Protein 7SA3 (pdb70)

Structure (mmCIF, N/CA/C/O backbone):
data_7SA3
#
_entry.id   7SA3
#
_cell.length_a   1.00
_cell.length_b   1.00
_cell.length_c   1.00
_cell.angle_alpha   90.00
_cell.angle_beta   90.00
_cell.angle_gamma   90.00
#
_symmetry.space_group_name_H-M   'P 1'
#
loop_
_entity.id
_entity.type
_entity.pdbx_description
1 polymer 'Photosystem q(B) protein'
2 polymer 'Photosystem II CP47 reaction center protein'
3 polymer 'Photosystem II CP43 reaction center protein'
4 polymer 'Photosystem II D2 protein'
5 polymer 'Cytochrome b559 subunit alpha'
6 polymer 'Cytochrome b559 subunit beta'
7 polymer 'Photosystem II reaction center protein I'
8 polymer 'Photosystem II reaction center protein K'
9 polymer Unknown
10 non-polymer 'CALCIUM ION'
11 non-polymer 'CHLORIDE ION'
12 non-polymer 'CHLOROPHYLL A'
13 non-polymer 'CHLOROPHYLL D'
14 non-polymer 'PHEOPHYTIN A'
15 non-polymer BETA-CAROTENE
16 non-polymer DODECYL-BETA-D-MALTOSIDE
17 non-polymer 'Chlorophyll F'
18 non-polymer 'DIGALACTOSYL DIACYL GLYCEROL (DGDG)'
19 non-polymer 1,2-DISTEAROYL-MONOGALACTOSYL-DIGLYCERIDE
20 non-polymer 'FE (II) ION'
21 non-polymer 2,3-DIMETHYL-5-(3,7,11,15,19,23,27,31,35-NONAMETHYL-2,6,10,14,18,22,26,30,34-HEXATRIACONTANONAENYL-2,5-CYCLOHEXADIENE-1,4-DIONE-2,3-DIMETHYL-5-SOLANESYL-1,4-BENZOQUINONE
22 non-polymer 1,2-DIPALMITOYL-PHOSPHATIDYL-GLYCEROLE
23 non-polymer 'PROTOPORPHYRIN IX CONTAINING FE'
24 water water
#
loop_
_atom_site.group_PDB
_atom_site.id
_atom_site.type_symbol
_atom_site.label_atom_id
_atom_site.label_alt_id
_atom_site.label_comp_id
_atom_site.label_asym_id
_atom_site.label_entity_id
_atom_site.label_seq_id
_atom_site.pdbx_PDB_ins_code
_atom_site.Cartn_x
_atom_site.Cartn_y
_atom_site.Cartn_z
_atom_site.occupancy
_atom_site.B_iso_or_equiv
_atom_site.auth_seq_id
_atom_site.auth_comp_id
_atom_site.auth_asym_id
_atom_site.auth_atom_id
_atom_site.pdbx_PDB_model_num
ATOM 1 N N . THR A 1 14 ? 133.156 173.107 203.574 1.00 53.19 14 THR A N 1
ATOM 2 C CA . THR A 1 14 ? 133.612 171.754 203.272 1.00 53.19 14 THR A CA 1
ATOM 3 C C . THR A 1 14 ? 133.482 171.462 201.783 1.00 53.19 14 THR A C 1
ATOM 4 O O . THR A 1 14 ? 134.282 170.726 201.211 1.00 53.19 14 THR A O 1
ATOM 8 N N . TRP A 1 15 ? 132.445 172.030 201.161 1.00 51.30 15 TRP A N 1
ATOM 9 C CA . TRP A 1 15 ? 132.370 172.011 199.707 1.00 51.30 15 TRP A CA 1
ATOM 10 C C . TRP A 1 15 ? 133.499 172.827 199.100 1.00 51.30 15 TRP A C 1
ATOM 11 O O . TRP A 1 15 ? 134.069 172.442 198.072 1.00 51.30 15 TRP A O 1
ATOM 22 N N . ASP A 1 16 ? 133.829 173.960 199.724 1.00 53.31 16 ASP A N 1
ATOM 23 C CA . ASP A 1 16 ? 134.962 174.759 199.279 1.00 53.31 16 ASP A CA 1
ATOM 24 C C . ASP A 1 16 ? 136.276 174.023 199.487 1.00 53.31 16 ASP A C 1
ATOM 25 O O . ASP A 1 16 ? 137.215 174.209 198.707 1.00 53.31 16 ASP A O 1
ATOM 30 N N . ARG A 1 17 ? 136.357 173.186 200.527 1.00 51.01 17 ARG A N 1
ATOM 31 C CA . ARG A 1 17 ? 137.529 172.349 200.753 1.00 51.01 17 ARG A CA 1
ATOM 32 C C . ARG A 1 17 ? 137.725 171.355 199.618 1.00 51.01 17 ARG A C 1
ATOM 33 O O . ARG A 1 17 ? 138.859 171.113 199.190 1.00 51.01 17 ARG A O 1
ATOM 41 N N . PHE A 1 18 ? 136.637 170.747 199.144 1.00 46.41 18 PHE A N 1
ATOM 42 C CA . PHE A 1 18 ? 136.723 169.903 197.960 1.00 46.41 18 PHE A CA 1
ATOM 43 C C . PHE A 1 18 ? 137.087 170.735 196.742 1.00 46.41 18 PHE A C 1
ATOM 44 O O . PHE A 1 18 ? 137.890 170.313 195.905 1.00 46.41 18 PHE A O 1
ATOM 52 N N . CYS A 1 19 ? 136.509 171.933 196.639 1.00 47.02 19 CYS A N 1
ATOM 53 C CA . CYS A 1 19 ? 136.845 172.848 195.555 1.00 47.02 19 CYS A CA 1
ATOM 54 C C . CYS A 1 19 ? 138.315 173.249 195.618 1.00 47.02 19 CYS A C 1
ATOM 55 O O . CYS A 1 19 ? 138.967 173.436 194.587 1.00 47.02 19 CYS A O 1
ATOM 58 N N . ASN A 1 20 ? 138.854 173.369 196.832 1.00 47.44 20 ASN A N 1
ATOM 59 C CA . ASN A 1 20 ? 140.243 173.779 197.005 1.00 47.44 20 ASN A CA 1
ATOM 60 C C . ASN A 1 20 ? 141.212 172.659 196.652 1.00 47.44 20 ASN A C 1
ATOM 61 O O . ASN A 1 20 ? 142.279 172.906 196.082 1.00 47.44 20 ASN A O 1
ATOM 66 N N . TRP A 1 21 ? 140.873 171.422 197.012 1.00 40.64 21 TRP A N 1
ATOM 67 C CA . TRP A 1 21 ? 141.762 170.303 196.710 1.00 40.64 21 TRP A CA 1
ATOM 68 C C . TRP A 1 21 ? 141.729 169.947 195.228 1.00 40.64 21 TRP A C 1
ATOM 69 O O . TRP A 1 21 ? 142.761 169.603 194.644 1.00 40.64 21 TRP A O 1
ATOM 80 N N . VAL A 1 22 ? 140.548 170.010 194.613 1.00 36.92 22 VAL A N 1
ATOM 81 C CA . VAL A 1 22 ? 140.403 169.643 193.211 1.00 36.92 22 VAL A CA 1
ATOM 82 C C . VAL A 1 22 ? 141.135 170.637 192.311 1.00 36.92 22 VAL A C 1
ATOM 83 O O . VAL A 1 22 ? 141.773 170.236 191.332 1.00 36.92 22 VAL A O 1
ATOM 87 N N . THR A 1 23 ? 141.108 171.925 192.645 1.00 35.50 23 THR A N 1
ATOM 88 C CA . THR A 1 23 ? 141.798 172.940 191.862 1.00 35.50 23 THR A CA 1
ATOM 89 C C . THR A 1 23 ? 143.214 173.205 192.355 1.00 35.50 23 THR A C 1
ATOM 90 O O . THR A 1 23 ? 143.896 174.075 191.804 1.00 35.50 23 THR A O 1
ATOM 94 N N . SER A 1 24 ? 143.671 172.472 193.366 1.00 38.47 24 SER A N 1
ATOM 95 C CA . SER A 1 24 ? 145.006 172.685 193.908 1.00 38.47 24 SER A CA 1
ATOM 96 C C . SER A 1 24 ? 146.078 172.350 192.882 1.00 38.47 24 SER A C 1
ATOM 97 O O . SER A 1 24 ? 146.034 171.307 192.226 1.00 38.47 24 SER A O 1
ATOM 100 N N . THR A 1 25 ? 147.053 173.245 192.752 1.00 39.15 25 THR A N 1
ATOM 101 C CA . THR A 1 25 ? 148.223 173.007 191.924 1.00 39.15 25 THR A CA 1
ATOM 102 C C . THR A 1 25 ? 149.375 172.408 192.717 1.00 39.15 25 THR A C 1
ATOM 103 O O . THR A 1 25 ? 150.536 172.574 192.334 1.00 39.15 25 THR A O 1
ATOM 107 N N . GLU A 1 26 ? 149.075 171.719 193.821 1.00 45.19 26 GLU A N 1
ATOM 108 C CA . GLU A 1 26 ? 150.091 171.136 194.682 1.00 45.19 26 GLU A CA 1
ATOM 109 C C . GLU A 1 26 ? 150.143 169.620 194.633 1.00 45.19 26 GLU A C 1
ATOM 110 O O . GLU A 1 26 ? 151.099 169.037 195.152 1.00 45.19 26 GLU A O 1
ATOM 116 N N . ASN A 1 27 ? 149.147 168.971 194.044 1.00 40.86 27 ASN A N 1
ATOM 117 C CA . ASN A 1 27 ? 149.162 167.521 193.967 1.00 40.86 27 ASN A CA 1
ATOM 118 C C . ASN A 1 27 ? 150.189 167.051 192.949 1.00 40.86 27 ASN A C 1
ATOM 119 O O . ASN A 1 27 ? 150.723 167.836 192.161 1.00 40.86 27 ASN A O 1
ATOM 124 N N . ARG A 1 28 ? 150.490 165.753 193.002 1.00 38.29 28 ARG A N 1
ATOM 125 C CA . ARG A 1 28 ? 151.432 165.163 192.059 1.00 38.29 28 ARG A CA 1
ATOM 126 C C . ARG A 1 28 ? 150.910 165.287 190.636 1.00 38.29 28 ARG A C 1
ATOM 127 O O . ARG A 1 28 ? 151.663 165.594 189.704 1.00 38.29 28 ARG A O 1
ATOM 135 N N . LEU A 1 29 ? 149.615 165.069 190.459 1.00 32.45 29 LEU A N 1
ATOM 136 C CA . LEU A 1 29 ? 148.931 165.332 189.207 1.00 32.45 29 LEU A CA 1
ATOM 137 C C . LEU A 1 29 ? 147.783 166.295 189.458 1.00 32.45 29 LEU A C 1
ATOM 138 O O . LEU A 1 29 ? 147.048 166.162 190.437 1.00 32.45 29 LEU A O 1
ATOM 143 N N . TYR A 1 30 ? 147.646 167.278 188.581 1.00 27.01 30 TYR A N 1
ATOM 144 C CA . TYR A 1 30 ? 146.534 168.212 188.675 1.00 27.01 30 TYR A CA 1
ATOM 145 C C . TYR A 1 30 ? 145.247 167.478 188.327 1.00 27.01 30 TYR A C 1
ATOM 146 O O . TYR A 1 30 ? 145.179 166.793 187.301 1.00 27.01 30 TYR A O 1
ATOM 155 N N . ILE A 1 31 ? 144.239 167.597 189.183 1.00 27.34 31 ILE A N 1
ATOM 156 C CA . ILE A 1 31 ? 142.946 167.007 188.868 1.00 27.34 31 ILE A CA 1
ATOM 157 C C . ILE A 1 31 ? 142.101 168.032 188.130 1.00 27.34 31 ILE A C 1
ATOM 158 O O . ILE A 1 31 ? 141.894 167.919 186.920 1.00 27.34 31 ILE A O 1
ATOM 163 N N . GLY A 1 32 ? 141.687 169.084 188.822 1.00 28.09 32 GLY A N 1
ATOM 164 C CA . GLY A 1 32 ? 140.826 170.082 188.230 1.00 28.09 32 GLY A CA 1
ATOM 165 C C . GLY A 1 32 ? 139.425 169.577 187.949 1.00 28.09 32 GLY A C 1
ATOM 166 O O . GLY A 1 32 ? 139.103 168.403 188.100 1.00 28.09 32 GLY A O 1
ATOM 167 N N . TRP A 1 33 ? 138.578 170.501 187.503 1.00 32.16 33 TRP A N 1
ATOM 168 C CA . TRP A 1 33 ? 137.187 170.154 187.243 1.00 32.16 33 TRP A CA 1
ATOM 169 C C . TRP A 1 33 ? 137.027 169.310 185.991 1.00 32.16 33 TRP A C 1
ATOM 170 O O . TRP A 1 33 ? 136.158 168.435 185.946 1.00 32.16 33 TRP A O 1
ATOM 181 N N . PHE A 1 34 ? 137.832 169.569 184.961 1.00 28.39 34 PHE A N 1
ATOM 182 C CA . PHE A 1 34 ? 137.816 168.699 183.797 1.00 28.39 34 PHE A CA 1
ATOM 183 C C . PHE A 1 34 ? 138.354 167.324 184.138 1.00 28.39 34 PHE A C 1
ATOM 184 O O . PHE A 1 34 ? 137.962 166.337 183.508 1.00 28.39 34 PHE A O 1
ATOM 192 N N . GLY A 1 35 ? 139.225 167.238 185.139 1.00 29.08 35 GLY A N 1
ATOM 193 C CA . GLY A 1 35 ? 139.792 165.980 185.564 1.00 29.08 35 GLY A CA 1
ATOM 194 C C . GLY A 1 35 ? 138.910 165.139 186.459 1.00 29.08 35 GLY A C 1
ATOM 195 O O . GLY A 1 35 ? 139.075 163.921 186.484 1.00 29.08 35 GLY A O 1
ATOM 196 N N . VAL A 1 36 ? 137.954 165.728 187.173 1.00 30.46 36 VAL A N 1
ATOM 197 C CA . VAL A 1 36 ? 136.932 164.922 187.826 1.00 30.46 36 VAL A CA 1
ATOM 198 C C . VAL A 1 36 ? 135.949 164.365 186.817 1.00 30.46 36 VAL A C 1
ATOM 199 O O . VAL A 1 36 ? 135.298 163.351 187.107 1.00 30.46 36 VAL A O 1
ATOM 203 N N . LEU A 1 37 ? 135.830 164.980 185.650 1.00 31.85 37 LEU A N 1
ATOM 204 C CA . LEU A 1 37 ? 135.058 164.453 184.538 1.00 31.85 37 LEU A CA 1
ATOM 205 C C . LEU A 1 37 ? 135.967 163.730 183.558 1.00 31.85 37 LEU A C 1
ATOM 206 O O . LEU A 1 37 ? 135.657 163.637 182.385 1.00 31.85 37 LEU A O 1
ATOM 211 N N . MET A 1 38 ? 137.133 163.281 184.012 1.00 29.24 38 MET A N 1
ATOM 212 C CA . MET A 1 38 ? 138.086 162.620 183.130 1.00 29.24 38 MET A CA 1
ATOM 213 C C . MET A 1 38 ? 138.533 161.271 183.658 1.00 29.24 38 MET A C 1
ATOM 214 O O . MET A 1 38 ? 138.596 160.296 182.908 1.00 29.24 38 MET A O 1
ATOM 219 N N . LEU A 1 39 ? 138.842 161.207 184.949 1.00 28.73 39 LEU A N 1
ATOM 220 C CA . LEU A 1 39 ? 139.265 159.946 185.540 1.00 28.73 39 LEU A CA 1
ATOM 221 C C . LEU A 1 39 ? 138.170 158.885 185.626 1.00 28.73 39 LEU A C 1
ATOM 222 O O . LEU A 1 39 ? 138.525 157.695 185.624 1.00 28.73 39 LEU A O 1
ATOM 227 N N . PRO A 1 40 ? 136.874 159.211 185.760 1.00 28.27 40 PRO A N 1
ATOM 228 C CA . PRO A 1 40 ? 135.856 158.191 185.491 1.00 28.27 40 PRO A CA 1
ATOM 229 C C . PRO A 1 40 ? 135.879 157.723 184.048 1.00 28.27 40 PRO A C 1
ATOM 230 O O . PRO A 1 40 ? 135.888 156.518 183.789 1.00 28.27 40 PRO A O 1
ATOM 234 N N . LEU A 1 41 ? 135.875 158.676 183.113 1.00 23.72 41 LEU A N 1
ATOM 235 C CA . LEU A 1 41 ? 135.834 158.335 181.694 1.00 23.72 41 LEU A CA 1
ATOM 236 C C . LEU A 1 41 ? 137.079 157.566 181.288 1.00 23.72 41 LEU A C 1
ATOM 237 O O . LEU A 1 41 ? 137.003 156.597 180.528 1.00 23.72 41 LEU A O 1
ATOM 242 N N . LEU A 1 42 ? 138.236 157.984 181.794 1.00 25.36 42 LEU A N 1
ATOM 243 C CA . LEU A 1 42 ? 139.456 157.222 181.575 1.00 25.36 42 LEU A CA 1
ATOM 244 C C . LEU A 1 42 ? 139.425 155.904 182.325 1.00 25.36 42 LEU A C 1
ATOM 245 O O . LEU A 1 42 ? 139.997 154.912 181.868 1.00 25.36 42 LEU A O 1
ATOM 250 N N . GLY A 1 43 ? 138.795 155.881 183.491 1.00 25.86 43 GLY A N 1
ATOM 251 C CA . GLY A 1 43 ? 138.672 154.654 184.243 1.00 25.86 43 GLY A CA 1
ATOM 252 C C . GLY A 1 43 ? 137.900 153.597 183.485 1.00 25.86 43 GLY A C 1
ATOM 253 O O . GLY A 1 43 ? 138.327 152.447 183.416 1.00 25.86 43 GLY A O 1
ATOM 254 N N . VAL A 1 44 ? 136.770 153.986 182.898 1.00 24.94 44 VAL A N 1
ATOM 255 C CA . VAL A 1 44 ? 135.980 153.048 182.108 1.00 24.94 44 VAL A CA 1
ATOM 256 C C . VAL A 1 44 ? 136.739 152.643 180.850 1.00 24.94 44 VAL A C 1
ATOM 257 O O . VAL A 1 44 ? 136.923 151.456 180.572 1.00 24.94 44 VAL A O 1
ATOM 261 N N . SER A 1 45 ? 137.232 153.628 180.100 1.00 21.73 45 SER A N 1
ATOM 262 C CA . SER A 1 45 ? 137.768 153.354 178.772 1.00 21.73 45 SER A CA 1
ATOM 263 C C . SER A 1 45 ? 139.070 152.563 178.837 1.00 21.73 45 SER A C 1
ATOM 264 O O . SER A 1 45 ? 139.343 151.745 177.958 1.00 21.73 45 SER A O 1
ATOM 267 N N . ILE A 1 46 ? 139.885 152.773 179.871 1.00 23.59 46 ILE A N 1
ATOM 268 C CA . ILE A 1 46 ? 141.071 151.935 180.043 1.00 23.59 46 ILE A CA 1
ATOM 269 C C . ILE A 1 46 ? 140.667 150.514 180.412 1.00 23.59 46 ILE A C 1
ATOM 270 O O . ILE A 1 46 ? 141.179 149.539 179.850 1.00 23.59 46 ILE A O 1
ATOM 275 N N . THR A 1 47 ? 139.741 150.382 181.365 1.00 24.19 47 THR A N 1
ATOM 276 C CA . THR A 1 47 ? 139.337 149.075 181.872 1.00 24.19 47 THR A CA 1
ATOM 277 C C . THR A 1 47 ? 138.690 148.227 180.789 1.00 24.19 47 THR A C 1
ATOM 278 O O . THR A 1 47 ? 139.012 147.045 180.635 1.00 24.19 47 THR A O 1
ATOM 282 N N . VAL A 1 48 ? 137.775 148.820 180.024 1.00 20.91 48 VAL A N 1
ATOM 283 C CA . VAL A 1 48 ? 137.081 148.061 178.995 1.00 20.91 48 VAL A CA 1
ATOM 284 C C . VAL A 1 48 ? 138.030 147.714 177.859 1.00 20.91 48 VAL A C 1
ATOM 285 O O . VAL A 1 48 ? 137.991 146.598 177.338 1.00 20.91 48 VAL A O 1
ATOM 289 N N . PHE A 1 49 ? 138.911 148.647 177.475 1.00 19.87 49 PHE A N 1
ATOM 290 C CA . PHE A 1 49 ? 139.854 148.376 176.394 1.00 19.87 49 PHE A CA 1
ATOM 291 C C . PHE A 1 49 ? 140.767 147.216 176.740 1.00 19.87 49 PHE A C 1
ATOM 292 O O . PHE A 1 49 ? 140.973 146.314 175.929 1.00 19.87 49 PHE A O 1
ATOM 300 N N . VAL A 1 50 ? 141.319 147.227 177.952 1.00 21.16 50 VAL A N 1
ATOM 301 C CA . VAL A 1 50 ? 142.261 146.186 178.347 1.00 21.16 50 VAL A CA 1
ATOM 302 C C . VAL A 1 50 ? 141.563 144.833 178.417 1.00 21.16 50 VAL A C 1
ATOM 303 O O . VAL A 1 50 ? 142.077 143.824 177.924 1.00 21.16 50 VAL A O 1
ATOM 307 N N . THR A 1 51 ? 140.369 144.802 179.012 1.00 24.22 51 THR A N 1
ATOM 308 C CA . THR A 1 51 ? 139.609 143.560 179.114 1.00 24.22 51 THR A CA 1
ATOM 309 C C . THR A 1 51 ? 139.199 143.041 177.741 1.00 24.22 51 THR A C 1
ATOM 310 O O . THR A 1 51 ? 139.261 141.837 177.478 1.00 24.22 51 THR A O 1
ATOM 314 N N . ALA A 1 52 ? 138.771 143.940 176.853 1.00 20.19 52 ALA A N 1
ATOM 315 C CA . ALA A 1 52 ? 138.345 143.517 175.526 1.00 20.19 52 ALA A CA 1
ATOM 316 C C . ALA A 1 52 ? 139.534 143.128 174.660 1.00 20.19 52 ALA A C 1
ATOM 317 O O . ALA A 1 52 ? 139.442 142.196 173.856 1.00 20.19 52 ALA A O 1
ATOM 319 N N . PHE A 1 53 ? 140.658 143.832 174.805 1.00 18.93 53 PHE A N 1
ATOM 320 C CA . PHE A 1 53 ? 141.858 143.483 174.052 1.00 18.93 53 PHE A CA 1
ATOM 321 C C . PHE A 1 53 ? 142.355 142.100 174.432 1.00 18.93 53 PHE A C 1
ATOM 322 O O . PHE A 1 53 ? 142.839 141.348 173.583 1.00 18.93 53 PHE A O 1
ATOM 330 N N . ILE A 1 54 ? 142.242 141.750 175.709 1.00 21.05 54 ILE A N 1
ATOM 331 C CA . ILE A 1 54 ? 142.685 140.439 176.158 1.00 21.05 54 ILE A CA 1
ATOM 332 C C . ILE A 1 54 ? 141.626 139.384 175.869 1.00 21.05 54 ILE A C 1
ATOM 333 O O . ILE A 1 54 ? 141.921 138.323 175.315 1.00 21.05 54 ILE A O 1
ATOM 338 N N . ALA A 1 55 ? 140.375 139.660 176.225 1.00 24.07 55 ALA A N 1
ATOM 339 C CA . ALA A 1 55 ? 139.430 138.571 176.450 1.00 24.07 55 ALA A CA 1
ATOM 340 C C . ALA A 1 55 ? 138.099 138.674 175.719 1.00 24.07 55 ALA A C 1
ATOM 341 O O . ALA A 1 55 ? 137.231 137.840 175.985 1.00 24.07 55 ALA A O 1
ATOM 343 N N . ALA A 1 56 ? 137.884 139.636 174.831 1.00 22.95 56 ALA A N 1
ATOM 344 C CA . ALA A 1 56 ? 136.582 139.757 174.186 1.00 22.95 56 ALA A CA 1
ATOM 345 C C . ALA A 1 56 ? 136.344 138.597 173.224 1.00 22.95 56 ALA A C 1
ATOM 346 O O . ALA A 1 56 ? 137.247 138.211 172.476 1.00 22.95 56 ALA A O 1
ATOM 348 N N . PRO A 1 57 ? 135.142 138.036 173.197 1.00 22.77 57 PRO A N 1
ATOM 349 C CA . PRO A 1 57 ? 134.813 137.021 172.199 1.00 22.77 57 PRO A CA 1
ATOM 350 C C . PRO A 1 57 ? 134.695 137.653 170.823 1.00 22.77 57 PRO A C 1
ATOM 351 O O . PRO A 1 57 ? 134.658 138.887 170.718 1.00 22.77 57 PRO A O 1
ATOM 355 N N . PRO A 1 58 ? 134.657 136.855 169.750 1.00 22.73 58 PRO A N 1
ATOM 356 C CA . PRO A 1 58 ? 134.655 137.434 168.397 1.00 22.73 58 PRO A CA 1
ATOM 357 C C . PRO A 1 58 ? 133.455 138.331 168.123 1.00 22.73 58 PRO A C 1
ATOM 358 O O . PRO A 1 58 ? 132.373 138.145 168.677 1.00 22.73 58 PRO A O 1
ATOM 362 N N . VAL A 1 59 ? 133.670 139.325 167.268 1.00 22.19 59 VAL A N 1
ATOM 363 C CA . VAL A 1 59 ? 132.681 140.355 166.979 1.00 22.19 59 VAL A CA 1
ATOM 364 C C . VAL A 1 59 ? 132.242 140.230 165.531 1.00 22.19 59 VAL A C 1
ATOM 365 O O . VAL A 1 59 ? 133.073 140.241 164.616 1.00 22.19 59 VAL A O 1
ATOM 369 N N . ASP A 1 60 ? 130.937 140.142 165.318 1.00 28.60 60 ASP A N 1
ATOM 370 C CA . ASP A 1 60 ? 130.389 140.074 163.969 1.00 28.60 60 ASP A CA 1
ATOM 371 C C . ASP A 1 60 ? 130.350 141.487 163.404 1.00 28.60 60 ASP A C 1
ATOM 372 O O . ASP A 1 60 ? 129.298 142.104 163.296 1.00 28.60 60 ASP A O 1
ATOM 377 N N . ILE A 1 61 ? 131.523 141.994 163.026 1.00 25.83 61 ILE A N 1
ATOM 378 C CA . ILE A 1 61 ? 131.667 143.388 162.616 1.00 25.83 61 ILE A CA 1
ATOM 379 C C . ILE A 1 61 ? 130.842 143.717 161.375 1.00 25.83 61 ILE A C 1
ATOM 380 O O . ILE A 1 61 ? 130.257 144.806 161.294 1.00 25.83 61 ILE A O 1
ATOM 385 N N . ASP A 1 62 ? 130.730 142.790 160.437 1.00 34.10 62 ASP A N 1
ATOM 386 C CA . ASP A 1 62 ? 130.020 143.041 159.197 1.00 34.10 62 ASP A CA 1
ATOM 387 C C . ASP A 1 62 ? 128.527 142.796 159.310 1.00 34.10 62 ASP A C 1
ATOM 388 O O . ASP A 1 62 ? 127.792 143.133 158.380 1.00 34.10 62 ASP A O 1
ATOM 393 N N . GLY A 1 63 ? 128.069 142.220 160.415 1.00 33.61 63 GLY A N 1
ATOM 394 C CA . GLY A 1 63 ? 126.664 141.960 160.628 1.00 33.61 63 GLY A CA 1
ATOM 395 C C . GLY A 1 63 ? 126.114 140.773 159.875 1.00 33.61 63 GLY A C 1
ATOM 396 O O . GLY A 1 63 ? 124.900 140.539 159.925 1.00 33.61 63 GLY A O 1
ATOM 397 N N . ILE A 1 64 ? 126.963 140.004 159.200 1.00 37.48 64 ILE A N 1
ATOM 398 C CA . ILE A 1 64 ? 126.508 138.888 158.380 1.00 37.48 64 ILE A CA 1
ATOM 399 C C . ILE A 1 64 ? 126.994 137.550 158.930 1.00 37.48 64 ILE A C 1
ATOM 400 O O . ILE A 1 64 ? 127.266 136.618 158.167 1.00 37.48 64 ILE A O 1
ATOM 405 N N . ARG A 1 65 ? 127.124 137.474 160.259 1.00 38.52 65 ARG A N 1
ATOM 406 C CA . ARG A 1 65 ? 127.372 136.235 161.007 1.00 38.52 65 ARG A CA 1
ATOM 407 C C . ARG A 1 65 ? 128.714 135.589 160.667 1.00 38.52 65 ARG A C 1
ATOM 408 O O . ARG A 1 65 ? 128.870 134.372 160.758 1.00 38.52 65 ARG A O 1
ATOM 416 N N . GLU A 1 66 ? 129.702 136.402 160.306 1.00 36.13 66 GLU A N 1
ATOM 417 C CA . GLU A 1 66 ? 131.076 135.935 160.118 1.00 36.13 66 GLU A CA 1
ATOM 418 C C . GLU A 1 66 ? 131.921 136.693 161.138 1.00 36.13 66 GLU A C 1
ATOM 419 O O . GLU A 1 66 ? 132.375 137.818 160.890 1.00 36.13 66 GLU A O 1
ATOM 425 N N . PRO A 1 67 ? 132.113 136.113 162.322 1.00 29.82 67 PRO A N 1
ATOM 426 C CA . PRO A 1 67 ? 132.721 136.858 163.427 1.00 29.82 67 PRO A CA 1
ATOM 427 C C . PRO A 1 67 ? 134.202 137.125 163.210 1.00 29.82 67 PRO A C 1
ATOM 428 O O . PRO A 1 67 ? 134.920 136.324 162.613 1.00 29.82 67 PRO A O 1
ATOM 432 N N . LEU A 1 68 ? 134.659 138.251 163.737 1.00 23.30 68 LEU A N 1
ATOM 433 C CA . LEU A 1 68 ? 136.049 138.665 163.641 1.00 23.30 68 LEU A CA 1
ATOM 434 C C . LEU A 1 68 ? 136.696 138.574 165.018 1.00 23.30 68 LEU A C 1
ATOM 435 O O . LEU A 1 68 ? 136.249 139.231 165.961 1.00 23.30 68 LEU A O 1
ATOM 440 N N . SER A 1 69 ? 137.737 137.757 165.132 1.00 23.79 69 SER A N 1
ATOM 441 C CA . SER A 1 69 ? 138.397 137.524 166.412 1.00 23.79 69 SER A CA 1
ATOM 442 C C . SER A 1 69 ? 139.441 138.602 166.650 1.00 23.79 69 SER A C 1
ATOM 443 O O . SER A 1 69 ? 140.436 138.684 165.926 1.00 23.79 69 SER A O 1
ATOM 446 N N . GLY A 1 70 ? 139.222 139.423 167.661 1.00 20.30 70 GLY A N 1
ATOM 447 C CA . GLY A 1 70 ? 140.139 140.508 167.902 1.00 20.30 70 GLY A CA 1
ATOM 448 C C . GLY A 1 70 ? 140.980 140.391 169.149 1.00 20.30 70 GLY A C 1
ATOM 449 O O . GLY A 1 70 ? 141.907 141.174 169.322 1.00 20.30 70 GLY A O 1
ATOM 450 N N . SER A 1 71 ? 140.694 139.447 170.029 1.00 21.34 71 SER A N 1
ATOM 451 C CA . SER A 1 71 ? 141.300 139.482 171.349 1.00 21.34 71 SER A CA 1
ATOM 452 C C . SER A 1 71 ? 142.452 138.493 171.470 1.00 21.34 71 SER A C 1
ATOM 453 O O . SER A 1 71 ? 142.572 137.542 170.698 1.00 21.34 71 SER A O 1
ATOM 456 N N . LEU A 1 72 ? 143.289 138.737 172.483 1.00 21.68 72 LEU A N 1
ATOM 457 C CA . LEU A 1 72 ? 144.485 137.928 172.702 1.00 21.68 72 LEU A CA 1
ATOM 458 C C . LEU A 1 72 ? 144.142 136.471 172.975 1.00 21.68 72 LEU A C 1
ATOM 459 O O . LEU A 1 72 ? 144.834 135.567 172.500 1.00 21.68 72 LEU A O 1
ATOM 464 N N . LEU A 1 73 ? 143.079 136.222 173.732 1.00 27.18 73 LEU A N 1
ATOM 465 C CA . LEU A 1 73 ? 142.745 134.860 174.119 1.00 27.18 73 LEU A CA 1
ATOM 466 C C . LEU A 1 73 ? 141.970 134.110 173.049 1.00 27.18 73 LEU A C 1
ATOM 467 O O . LEU A 1 73 ? 141.653 132.936 173.250 1.00 27.18 73 LEU A O 1
ATOM 472 N N . TYR A 1 74 ? 141.663 134.749 171.924 1.00 30.22 74 TYR A N 1
ATOM 473 C CA . TYR A 1 74 ? 140.986 134.075 170.826 1.00 30.22 74 TYR A CA 1
ATOM 474 C C . TYR A 1 74 ? 141.854 134.034 169.576 1.00 30.22 74 TYR A C 1
ATOM 475 O O . TYR A 1 74 ? 141.369 134.283 168.468 1.00 30.22 74 TYR A O 1
ATOM 484 N N . GLY A 1 75 ? 143.137 133.738 169.746 1.00 25.36 75 GLY A N 1
ATOM 485 C CA . GLY A 1 75 ? 144.031 133.459 168.642 1.00 25.36 75 GLY A CA 1
ATOM 486 C C . GLY A 1 75 ? 144.959 134.582 168.237 1.00 25.36 75 GLY A C 1
ATOM 487 O O . GLY A 1 75 ? 145.722 134.404 167.284 1.00 25.36 75 GLY A O 1
ATOM 488 N N . ASN A 1 76 ? 144.942 135.719 168.909 1.00 20.91 76 ASN A N 1
ATOM 489 C CA . ASN A 1 76 ? 145.754 136.847 168.480 1.00 20.91 76 ASN A CA 1
ATOM 490 C C . ASN A 1 76 ? 147.000 136.999 169.338 1.00 20.91 76 ASN A C 1
ATOM 491 O O . ASN A 1 76 ? 147.072 136.504 170.463 1.00 20.91 76 ASN A O 1
ATOM 496 N N . ASN A 1 77 ? 147.990 137.673 168.778 1.00 20.11 77 ASN A N 1
ATOM 497 C CA . ASN A 1 77 ? 149.090 138.240 169.528 1.00 20.11 77 ASN A CA 1
ATOM 498 C C . ASN A 1 77 ? 148.830 139.739 169.651 1.00 20.11 77 ASN A C 1
ATOM 499 O O . ASN A 1 77 ? 147.845 140.250 169.125 1.00 20.11 77 ASN A O 1
ATOM 504 N N . ILE A 1 78 ? 149.712 140.459 170.341 1.00 18.97 78 ILE A N 1
ATOM 505 C CA . ILE A 1 78 ? 149.455 141.875 170.591 1.00 18.97 78 ILE A CA 1
ATOM 506 C C . ILE A 1 78 ? 149.525 142.695 169.304 1.00 18.97 78 ILE A C 1
ATOM 507 O O . ILE A 1 78 ? 148.912 143.762 169.209 1.00 18.97 78 ILE A O 1
ATOM 512 N N . ILE A 1 79 ? 150.262 142.220 168.301 1.00 18.56 79 ILE A N 1
ATOM 513 C CA . ILE A 1 79 ? 150.328 142.925 167.027 1.00 18.56 79 ILE A CA 1
ATOM 514 C C . ILE A 1 79 ? 149.013 142.787 166.263 1.00 18.56 79 ILE A C 1
ATOM 515 O O . ILE A 1 79 ? 148.520 143.752 165.672 1.00 18.56 79 ILE A O 1
ATOM 520 N N . THR A 1 80 ? 148.403 141.607 166.286 1.00 18.09 80 THR A N 1
ATOM 521 C CA . THR A 1 80 ? 147.191 141.403 165.508 1.00 18.09 80 THR A CA 1
ATOM 522 C C . THR A 1 80 ? 145.919 141.650 166.297 1.00 18.09 80 THR A C 1
ATOM 523 O O . THR A 1 80 ? 144.841 141.724 165.702 1.00 18.09 80 THR A O 1
ATOM 527 N N . ALA A 1 81 ? 146.009 141.794 167.612 1.00 16.57 81 ALA A N 1
ATOM 528 C CA . ALA A 1 81 ? 144.803 141.939 168.410 1.00 16.57 81 ALA A CA 1
ATOM 529 C C . ALA A 1 81 ? 144.241 143.350 168.293 1.00 16.57 81 ALA A C 1
ATOM 530 O O . ALA A 1 81 ? 144.992 144.322 168.168 1.00 16.57 81 ALA A O 1
ATOM 532 N N . ALA A 1 82 ? 142.918 143.451 168.307 1.00 16.12 82 ALA A N 1
ATOM 533 C CA . ALA A 1 82 ? 142.208 144.715 168.310 1.00 16.12 82 ALA A CA 1
ATOM 534 C C . ALA A 1 82 ? 140.903 144.575 169.073 1.00 16.12 82 ALA A C 1
ATOM 535 O O . ALA A 1 82 ? 140.306 143.502 169.125 1.00 16.12 82 ALA A O 1
ATOM 537 N N . VAL A 1 83 ? 140.439 145.680 169.646 1.00 15.18 83 VAL A N 1
ATOM 538 C CA . VAL A 1 83 ? 139.026 145.743 169.983 1.00 15.18 83 VAL A CA 1
ATOM 539 C C . VAL A 1 83 ? 138.275 146.029 168.693 1.00 15.18 83 VAL A C 1
ATOM 540 O O . VAL A 1 83 ? 138.497 147.056 168.046 1.00 15.18 83 VAL A O 1
ATOM 544 N N . VAL A 1 84 ? 137.410 145.105 168.300 1.00 15.27 84 VAL A N 1
ATOM 545 C CA . VAL A 1 84 ? 136.776 145.123 166.986 1.00 15.27 84 VAL A CA 1
ATOM 546 C C . VAL A 1 84 ? 135.616 146.106 167.002 1.00 15.27 84 VAL A C 1
ATOM 547 O O . VAL A 1 84 ? 134.842 146.120 167.967 1.00 15.27 84 VAL A O 1
ATOM 551 N N . PRO A 1 85 ? 135.475 146.946 165.975 1.00 15.78 85 PRO A N 1
ATOM 552 C CA . PRO A 1 85 ? 134.394 147.936 165.957 1.00 15.78 85 PRO A CA 1
ATOM 553 C C . PRO A 1 85 ? 133.014 147.309 166.017 1.00 15.78 85 PRO A C 1
ATOM 554 O O . PRO A 1 85 ? 132.825 146.135 165.699 1.00 15.78 85 PRO A O 1
ATOM 558 N N . THR A 1 86 ? 132.063 148.113 166.486 1.00 18.29 86 THR A N 1
ATOM 559 C CA . THR A 1 86 ? 130.685 147.684 166.650 1.00 18.29 86 THR A CA 1
ATOM 560 C C . THR A 1 86 ? 130.127 147.175 165.329 1.00 18.29 86 THR A C 1
ATOM 561 O O . THR A 1 86 ? 130.464 147.676 164.260 1.00 18.29 86 THR A O 1
ATOM 565 N N . SER A 1 87 ? 129.300 146.143 165.421 1.00 21.67 87 SER A N 1
ATOM 566 C CA . SER A 1 87 ? 128.736 145.465 164.266 1.00 21.67 87 SER A CA 1
ATOM 567 C C . SER A 1 87 ? 128.008 146.420 163.325 1.00 21.67 87 SER A C 1
ATOM 568 O O . SER A 1 87 ? 127.424 147.422 163.742 1.00 21.67 87 SER A O 1
ATOM 571 N N . ASN A 1 88 ? 128.044 146.078 162.035 1.00 25.52 88 ASN A N 1
ATOM 572 C CA . ASN A 1 88 ? 127.330 146.852 161.027 1.00 25.52 88 ASN A CA 1
ATOM 573 C C . ASN A 1 88 ? 125.824 146.801 161.258 1.00 25.52 88 ASN A C 1
ATOM 574 O O . ASN A 1 88 ? 125.097 147.705 160.837 1.00 25.52 88 ASN A O 1
ATOM 579 N N . ALA A 1 89 ? 125.345 145.765 161.948 1.00 23.38 89 ALA A N 1
ATOM 580 C CA . ALA A 1 89 ? 123.936 145.645 162.296 1.00 23.38 89 ALA A CA 1
ATOM 581 C C . ALA A 1 89 ? 123.491 146.738 163.262 1.00 23.38 89 ALA A C 1
ATOM 582 O O . ALA A 1 89 ? 122.347 147.195 163.217 1.00 23.38 89 ALA A O 1
ATOM 584 N N . ILE A 1 90 ? 124.380 147.149 164.165 1.00 22.19 90 ILE A N 1
ATOM 585 C CA . ILE A 1 90 ? 124.044 148.232 165.081 1.00 22.19 90 ILE A CA 1
ATOM 586 C C . ILE A 1 90 ? 123.975 149.558 164.331 1.00 22.19 90 ILE A C 1
ATOM 587 O O . ILE A 1 90 ? 123.104 150.390 164.597 1.00 22.19 90 ILE A O 1
ATOM 592 N N . GLY A 1 91 ? 124.860 149.758 163.359 1.00 21.62 91 GLY A N 1
ATOM 593 C CA . GLY A 1 91 ? 124.902 151.012 162.636 1.00 21.62 91 GLY A CA 1
ATOM 594 C C . GLY A 1 91 ? 125.457 152.106 163.518 1.00 21.62 91 GLY A C 1
ATOM 595 O O . GLY A 1 91 ? 126.531 151.946 164.101 1.00 21.62 91 GLY A O 1
ATOM 596 N N . LEU A 1 92 ? 124.728 153.211 163.642 1.00 21.24 92 LEU A N 1
ATOM 597 C CA . LEU A 1 92 ? 125.069 154.274 164.579 1.00 21.24 92 LEU A CA 1
ATOM 598 C C . LEU A 1 92 ? 124.200 154.232 165.822 1.00 21.24 92 LEU A C 1
ATOM 599 O O . LEU A 1 92 ? 124.145 155.214 166.565 1.00 21.24 92 LEU A O 1
ATOM 604 N N . HIS A 1 93 ? 123.503 153.125 166.051 1.00 23.93 93 HIS A N 1
ATOM 605 C CA . HIS A 1 93 ? 122.630 153.027 167.208 1.00 23.93 93 HIS A CA 1
ATOM 606 C C . HIS A 1 93 ? 123.430 153.078 168.490 1.00 23.93 93 HIS A C 1
ATOM 607 O O . HIS A 1 93 ? 124.548 152.564 168.572 1.00 23.93 93 HIS A O 1
ATOM 614 N N . PHE A 1 94 ? 122.858 153.739 169.480 1.00 25.69 94 PHE A N 1
ATOM 615 C CA . PHE A 1 94 ? 123.395 153.688 170.820 1.00 25.69 94 PHE A CA 1
ATOM 616 C C . PHE A 1 94 ? 123.237 152.284 171.358 1.00 25.69 94 PHE A C 1
ATOM 617 O O . PHE A 1 94 ? 122.118 151.781 171.478 1.00 25.69 94 PHE A O 1
ATOM 625 N N . TYR A 1 95 ? 124.348 151.663 171.712 1.00 23.94 95 TYR A N 1
ATOM 626 C CA . TYR A 1 95 ? 124.363 150.265 172.129 1.00 23.94 95 TYR A CA 1
ATOM 627 C C . TYR A 1 95 ? 125.023 150.149 173.495 1.00 23.94 95 TYR A C 1
ATOM 628 O O . TYR A 1 95 ? 126.121 149.602 173.620 1.00 23.94 95 TYR A O 1
ATOM 637 N N . PRO A 1 96 ? 124.372 150.640 174.547 1.00 27.58 96 PRO A N 1
ATOM 638 C CA . PRO A 1 96 ? 124.904 150.443 175.893 1.00 27.58 96 PRO A CA 1
ATOM 639 C C . PRO A 1 96 ? 124.697 149.001 176.325 1.00 27.58 96 PRO A C 1
ATOM 640 O O . PRO A 1 96 ? 123.936 148.245 175.725 1.00 27.58 96 PRO A O 1
ATOM 644 N N . ILE A 1 97 ? 125.400 148.638 177.394 1.00 28.51 97 ILE A N 1
ATOM 645 C CA . ILE A 1 97 ? 125.392 147.263 177.870 1.00 28.51 97 ILE A CA 1
ATOM 646 C C . ILE A 1 97 ? 124.000 146.814 178.301 1.00 28.51 97 ILE A C 1
ATOM 647 O O . ILE A 1 97 ? 123.689 145.622 178.233 1.00 28.51 97 ILE A O 1
ATOM 652 N N . TRP A 1 98 ? 123.126 147.744 178.701 1.00 31.23 98 TRP A N 1
ATOM 653 C CA . TRP A 1 98 ? 121.808 147.374 179.200 1.00 31.23 98 TRP A CA 1
ATOM 654 C C . TRP A 1 98 ? 120.781 147.216 178.087 1.00 31.23 98 TRP A C 1
ATOM 655 O O . TRP A 1 98 ? 119.715 146.641 178.326 1.00 31.23 98 TRP A O 1
ATOM 666 N N . GLU A 1 99 ? 121.076 147.701 176.881 1.00 36.36 99 GLU A N 1
ATOM 667 C CA . GLU A 1 99 ? 120.126 147.586 175.782 1.00 36.36 99 GLU A CA 1
ATOM 668 C C . GLU A 1 99 ? 120.332 146.311 174.981 1.00 36.36 99 GLU A C 1
ATOM 669 O O . GLU A 1 99 ? 119.566 146.025 174.057 1.00 36.36 99 GLU A O 1
ATOM 675 N N . ALA A 1 100 ? 121.366 145.548 175.298 1.00 35.61 100 ALA A N 1
ATOM 676 C CA . ALA A 1 100 ? 121.507 144.234 174.703 1.00 35.61 100 ALA A CA 1
ATOM 677 C C . ALA A 1 100 ? 120.515 143.272 175.332 1.00 35.61 100 ALA A C 1
ATOM 678 O O . ALA A 1 100 ? 120.062 143.481 176.457 1.00 35.61 100 ALA A O 1
ATOM 680 N N . ALA A 1 101 ? 120.155 142.230 174.585 1.00 37.13 101 ALA A N 1
ATOM 681 C CA . ALA A 1 101 ? 119.327 141.172 175.146 1.00 37.13 101 ALA A CA 1
ATOM 682 C C . ALA A 1 101 ? 120.095 140.405 176.212 1.00 37.13 101 ALA A C 1
ATOM 683 O O . ALA A 1 101 ? 119.617 140.214 177.334 1.00 37.13 101 ALA A O 1
ATOM 685 N N . THR A 1 102 ? 121.305 139.973 175.871 1.00 34.92 102 THR A N 1
ATOM 686 C CA . THR A 1 102 ? 122.184 139.252 176.773 1.00 34.92 102 THR A CA 1
ATOM 687 C C . THR A 1 102 ? 123.548 139.922 176.811 1.00 34.92 102 THR A C 1
ATOM 688 O O . THR A 1 102 ? 123.822 140.864 176.069 1.00 34.92 102 THR A O 1
ATOM 692 N N . LEU A 1 103 ? 124.405 139.425 177.699 1.00 31.67 103 LEU A N 1
ATOM 693 C CA . LEU A 1 103 ? 125.781 139.902 177.732 1.00 31.67 103 LEU A CA 1
ATOM 694 C C . LEU A 1 103 ? 126.564 139.408 176.525 1.00 31.67 103 LEU A C 1
ATOM 695 O O . LEU A 1 103 ? 127.392 140.139 175.972 1.00 31.67 103 LEU A O 1
ATOM 700 N N . ASP A 1 104 ? 126.315 138.168 176.103 1.00 32.70 104 ASP A N 1
ATOM 701 C CA . ASP A 1 104 ? 127.032 137.606 174.965 1.00 32.70 104 ASP A CA 1
ATOM 702 C C . ASP A 1 104 ? 126.617 138.258 173.657 1.00 32.70 104 ASP A C 1
ATOM 703 O O . ASP A 1 104 ? 127.453 138.429 172.767 1.00 32.70 104 ASP A O 1
ATOM 708 N N . GLU A 1 105 ? 125.339 138.620 173.524 1.00 29.95 105 GLU A N 1
ATOM 709 C CA . GLU A 1 105 ? 124.879 139.344 172.345 1.00 29.95 105 GLU A CA 1
ATOM 710 C C . GLU A 1 105 ? 125.531 140.719 172.265 1.00 29.95 105 GLU A C 1
ATOM 711 O O . GLU A 1 105 ? 125.862 141.200 171.178 1.00 29.95 105 GLU A O 1
ATOM 717 N N . TRP A 1 106 ? 125.722 141.363 173.418 1.00 23.89 106 TRP A N 1
ATOM 718 C CA . TRP A 1 106 ? 126.425 142.639 173.478 1.00 23.89 106 TRP A CA 1
ATOM 719 C C . TRP A 1 106 ? 127.866 142.503 173.013 1.00 23.89 106 TRP A C 1
ATOM 720 O O . TRP A 1 106 ? 128.368 143.331 172.249 1.00 23.89 106 TRP A O 1
ATOM 731 N N . LEU A 1 107 ? 128.545 141.459 173.478 1.00 24.59 107 LEU A N 1
ATOM 732 C CA . LEU A 1 107 ? 129.921 141.220 173.079 1.00 24.59 107 LEU A CA 1
ATOM 733 C C . LEU A 1 107 ? 130.012 140.780 171.628 1.00 24.59 107 LEU A C 1
ATOM 734 O O . LEU A 1 107 ? 130.994 141.087 170.947 1.00 24.59 107 LEU A O 1
ATOM 739 N N . TYR A 1 108 ? 128.999 140.065 171.145 1.00 26.22 108 TYR A N 1
ATOM 740 C CA . TYR A 1 108 ? 128.994 139.605 169.765 1.00 26.22 108 TYR A CA 1
ATOM 741 C C . TYR A 1 108 ? 128.826 140.755 168.780 1.00 26.22 108 TYR A C 1
ATOM 742 O O . TYR A 1 108 ? 129.430 140.739 167.705 1.00 26.22 108 TYR A O 1
ATOM 751 N N . ASN A 1 109 ? 128.023 141.759 169.125 1.00 23.01 109 ASN A N 1
ATOM 752 C CA . ASN A 1 109 ? 127.765 142.884 168.242 1.00 23.01 109 ASN A CA 1
ATOM 753 C C . ASN A 1 109 ? 128.751 144.022 168.435 1.00 23.01 109 ASN A C 1
ATOM 754 O O . ASN A 1 109 ? 128.488 145.138 167.989 1.00 23.01 109 ASN A O 1
ATOM 759 N N . GLY A 1 110 ? 129.881 143.763 169.078 1.00 19.59 110 GLY A N 1
ATOM 760 C CA . GLY A 1 110 ? 130.887 144.789 169.256 1.00 19.59 110 GLY A CA 1
ATOM 761 C C . GLY A 1 110 ? 130.471 145.901 170.189 1.00 19.59 110 GLY A C 1
ATOM 762 O O . GLY A 1 110 ? 130.762 147.071 169.950 1.00 19.59 110 GLY A O 1
ATOM 763 N N . GLY A 1 111 ? 129.775 145.530 171.252 1.00 18.29 111 GLY A N 1
ATOM 764 C CA . GLY A 1 111 ? 129.481 146.423 172.342 1.00 18.29 111 GLY A CA 1
ATOM 765 C C . GLY A 1 111 ? 130.668 147.091 173.022 1.00 18.29 111 GLY A C 1
ATOM 766 O O . GLY A 1 111 ? 130.610 148.292 173.283 1.00 18.29 111 GLY A O 1
ATOM 767 N N . PRO A 1 112 ? 131.740 146.346 173.364 1.00 17.90 112 PRO A N 1
ATOM 768 C CA . PRO A 1 112 ? 132.866 146.984 174.073 1.00 17.90 112 PRO A CA 1
ATOM 769 C C . PRO A 1 112 ? 133.491 148.160 173.343 1.00 17.90 112 PRO A C 1
ATOM 770 O O . PRO A 1 112 ? 133.846 149.151 173.988 1.00 17.90 112 PRO A O 1
ATOM 774 N N . TYR A 1 113 ? 133.596 148.085 172.017 1.00 17.07 113 TYR A N 1
ATOM 775 C CA . TYR A 1 113 ? 134.150 149.178 171.226 1.00 17.07 113 TYR A CA 1
ATOM 776 C C . TYR A 1 113 ? 133.358 150.462 171.421 1.00 17.07 113 TYR A C 1
ATOM 777 O O . TYR A 1 113 ? 133.933 151.538 171.600 1.00 17.07 113 TYR A O 1
ATOM 786 N N . GLN A 1 114 ? 132.030 150.363 171.386 1.00 20.19 114 GLN A N 1
ATOM 787 C CA . GLN A 1 114 ? 131.203 151.545 171.587 1.00 20.19 114 GLN A CA 1
ATOM 788 C C . GLN A 1 114 ? 131.309 152.058 173.016 1.00 20.19 114 GLN A C 1
ATOM 789 O O . GLN A 1 114 ? 131.207 153.263 173.250 1.00 20.19 114 GLN A O 1
ATOM 795 N N . MET A 1 115 ? 131.496 151.160 173.982 1.00 21.75 115 MET A N 1
ATOM 796 C CA . MET A 1 115 ? 131.762 151.589 175.350 1.00 21.75 115 MET A CA 1
ATOM 797 C C . MET A 1 115 ? 133.079 152.347 175.439 1.00 21.75 115 MET A C 1
ATOM 798 O O . MET A 1 115 ? 133.154 153.413 176.058 1.00 21.75 115 MET A O 1
ATOM 803 N N . ILE A 1 116 ? 134.135 151.800 174.831 1.00 17.66 116 ILE A N 1
ATOM 804 C CA . ILE A 1 116 ? 135.451 152.430 174.900 1.00 17.66 116 ILE A CA 1
ATOM 805 C C . ILE A 1 116 ? 135.430 153.783 174.209 1.00 17.66 116 ILE A C 1
ATOM 806 O O . ILE A 1 116 ? 135.861 154.791 174.774 1.00 17.66 116 ILE A O 1
ATOM 811 N N . ALA A 1 117 ? 134.916 153.820 172.980 1.00 17.69 117 ALA A N 1
ATOM 812 C CA . ALA A 1 117 ? 134.966 155.040 172.181 1.00 17.69 117 ALA A CA 1
ATOM 813 C C . ALA A 1 117 ? 134.144 156.154 172.805 1.00 17.69 117 ALA A C 1
ATOM 814 O O . ALA A 1 117 ? 134.475 157.333 172.660 1.00 17.69 117 ALA A O 1
ATOM 816 N N . PHE A 1 118 ? 133.072 155.805 173.506 1.00 19.60 118 PHE A N 1
ATOM 817 C CA . PHE A 1 118 ? 132.184 156.827 174.039 1.00 19.60 118 PHE A CA 1
ATOM 818 C C . PHE A 1 118 ? 132.641 157.346 175.392 1.00 19.60 118 PHE A C 1
ATOM 819 O O . PHE A 1 118 ? 132.050 158.298 175.898 1.00 19.60 118 PHE A O 1
ATOM 827 N N . HIS A 1 119 ? 133.678 156.714 175.950 1.00 21.14 119 HIS A N 1
ATOM 828 C CA . HIS A 1 119 ? 134.336 157.186 177.197 1.00 21.14 119 HIS A CA 1
ATOM 829 C C . HIS A 1 119 ? 135.694 157.814 176.864 1.00 21.14 119 HIS A C 1
ATOM 830 O O . HIS A 1 119 ? 136.097 158.749 177.577 1.00 21.14 119 HIS A O 1
ATOM 837 N N . TYR A 1 120 ? 136.369 157.309 175.827 1.00 20.19 120 TYR A N 1
ATOM 838 C CA . TYR A 1 120 ? 137.705 157.769 175.494 1.00 20.19 120 TYR A CA 1
ATOM 839 C C . TYR A 1 120 ? 137.679 159.130 174.817 1.00 20.19 120 TYR A C 1
ATOM 840 O O . TYR A 1 120 ? 138.510 159.984 175.123 1.00 20.19 120 TYR A O 1
ATOM 849 N N . ILE A 1 121 ? 136.737 159.350 173.911 1.00 19.12 121 ILE A N 1
ATOM 850 C CA . ILE A 1 121 ? 136.599 160.629 173.221 1.00 19.12 121 ILE A CA 1
ATOM 851 C C . ILE A 1 121 ? 136.239 161.762 174.184 1.00 19.12 121 ILE A C 1
ATOM 852 O O . ILE A 1 121 ? 136.895 162.813 174.121 1.00 19.12 121 ILE A O 1
ATOM 857 N N . PRO A 1 122 ? 135.240 161.636 175.081 1.00 20.79 122 PRO A N 1
ATOM 858 C CA . PRO A 1 122 ? 135.036 162.714 176.062 1.00 20.79 122 PRO A CA 1
ATOM 859 C C . PRO A 1 122 ? 136.191 162.883 177.027 1.00 20.79 122 PRO A C 1
ATOM 860 O O . PRO A 1 122 ? 136.454 164.009 177.456 1.00 20.79 122 PRO A O 1
ATOM 864 N N . ALA A 1 123 ? 136.890 161.803 177.376 1.00 20.63 123 ALA A N 1
ATOM 865 C CA . ALA A 1 123 ? 138.033 161.912 178.274 1.00 20.63 123 ALA A CA 1
ATOM 866 C C . ALA A 1 123 ? 139.162 162.721 177.648 1.00 20.63 123 ALA A C 1
ATOM 867 O O . ALA A 1 123 ? 139.859 163.469 178.337 1.00 20.63 123 ALA A O 1
ATOM 869 N N . LEU A 1 124 ? 139.365 162.573 176.341 1.00 19.99 124 LEU A N 1
ATOM 870 C CA . LEU A 1 124 ? 140.361 163.394 175.662 1.00 19.99 124 LEU A CA 1
ATOM 871 C C . LEU A 1 124 ? 139.934 164.851 175.611 1.00 19.99 124 LEU A C 1
ATOM 872 O O . LEU A 1 124 ? 140.769 165.753 175.725 1.00 19.99 124 LEU A O 1
ATOM 877 N N . LEU A 1 125 ? 138.643 165.098 175.410 1.00 21.99 125 LEU A N 1
ATOM 878 C CA . LEU A 1 125 ? 138.140 166.463 175.424 1.00 21.99 125 LEU A CA 1
ATOM 879 C C . LEU A 1 125 ? 138.287 167.081 176.809 1.00 21.99 125 LEU A C 1
ATOM 880 O O . LEU A 1 125 ? 138.505 168.290 176.937 1.00 21.99 125 LEU A O 1
ATOM 885 N N . CYS A 1 126 ? 138.190 166.262 177.855 1.00 23.80 126 CYS A N 1
ATOM 886 C CA . CYS A 1 126 ? 138.432 166.744 179.209 1.00 23.80 126 CYS A CA 1
ATOM 887 C C . CYS A 1 126 ? 139.918 166.902 179.489 1.00 23.80 126 CYS A C 1
ATOM 888 O O . CYS A 1 126 ? 140.311 167.772 180.268 1.00 23.80 126 CYS A O 1
ATOM 891 N N . TYR A 1 127 ? 140.753 166.063 178.878 1.00 22.24 127 TYR A N 1
ATOM 892 C CA . TYR A 1 127 ? 142.196 166.271 178.926 1.00 22.24 127 TYR A CA 1
ATOM 893 C C . TYR A 1 127 ? 142.573 167.591 178.268 1.00 22.24 127 TYR A C 1
ATOM 894 O O . TYR A 1 127 ? 143.468 168.300 178.737 1.00 22.24 127 TYR A O 1
ATOM 903 N N . LEU A 1 128 ? 141.900 167.917 177.163 1.00 20.96 128 LEU A N 1
ATOM 904 C CA . LEU A 1 128 ? 142.033 169.221 176.526 1.00 20.96 128 LEU A CA 1
ATOM 905 C C . LEU A 1 128 ? 141.723 170.343 177.509 1.00 20.96 128 LEU A C 1
ATOM 906 O O . LEU A 1 128 ? 142.511 171.280 177.669 1.00 20.96 128 LEU A O 1
ATOM 911 N N . GLY A 1 129 ? 140.567 170.265 178.166 1.00 22.12 129 GLY A N 1
ATOM 912 C CA . GLY A 1 129 ? 140.179 171.309 179.094 1.00 22.12 129 GLY A CA 1
ATOM 913 C C . GLY A 1 129 ? 140.997 171.310 180.366 1.00 22.12 129 GLY A C 1
ATOM 914 O O . GLY A 1 129 ? 141.166 172.357 180.990 1.00 22.12 129 GLY A O 1
ATOM 915 N N . ARG A 1 130 ? 141.492 170.142 180.779 1.00 23.38 130 ARG A N 1
ATOM 916 C CA . ARG A 1 130 ? 142.381 170.079 181.933 1.00 23.38 130 ARG A CA 1
ATOM 917 C C . ARG A 1 130 ? 143.705 170.775 181.644 1.00 23.38 130 ARG A C 1
ATOM 918 O O . ARG A 1 130 ? 144.263 171.451 182.516 1.00 23.38 130 ARG A O 1
ATOM 926 N N . GLU A 1 131 ? 144.224 170.617 180.426 1.00 22.06 131 GLU A N 1
ATOM 927 C CA . GLU A 1 131 ? 145.442 171.317 180.035 1.00 22.06 131 GLU A CA 1
ATOM 928 C C . GLU A 1 131 ? 145.221 172.818 180.007 1.00 22.06 131 GLU A C 1
ATOM 929 O O . GLU A 1 131 ? 146.106 173.587 180.395 1.00 22.06 131 GLU A O 1
ATOM 935 N N . TRP A 1 132 ? 144.050 173.258 179.540 1.00 25.45 132 TRP A N 1
ATOM 936 C CA . TRP A 1 132 ? 143.710 174.667 179.672 1.00 25.45 132 TRP A CA 1
ATOM 937 C C . TRP A 1 132 ? 143.659 175.064 181.138 1.00 25.45 132 TRP A C 1
ATOM 938 O O . TRP A 1 132 ? 144.185 176.112 181.530 1.00 25.45 132 TRP A O 1
ATOM 949 N N . GLU A 1 133 ? 143.018 174.230 181.957 1.00 25.63 133 GLU A N 1
ATOM 950 C CA . GLU A 1 133 ? 142.698 174.604 183.327 1.00 25.63 133 GLU A CA 1
ATOM 951 C C . GLU A 1 133 ? 143.945 174.772 184.174 1.00 25.63 133 GLU A C 1
ATOM 952 O O . GLU A 1 133 ? 144.025 175.691 184.991 1.00 25.63 133 GLU A O 1
ATOM 958 N N . LEU A 1 134 ? 144.915 173.878 184.014 1.00 24.28 134 LEU A N 1
ATOM 959 C CA . LEU A 1 134 ? 146.141 174.011 184.776 1.00 24.28 134 LEU A CA 1
ATOM 960 C C . LEU A 1 134 ? 146.933 175.227 184.319 1.00 24.28 134 LEU A C 1
ATOM 961 O O . LEU A 1 134 ? 147.500 175.947 185.146 1.00 24.28 134 LEU A O 1
ATOM 966 N N . SER A 1 135 ? 146.957 175.482 183.011 1.00 25.58 135 SER A N 1
ATOM 967 C CA . SER A 1 135 ? 147.689 176.624 182.475 1.00 25.58 135 SER A CA 1
ATOM 968 C C . SER A 1 135 ? 147.098 177.933 182.975 1.00 25.58 135 SER A C 1
ATOM 969 O O . SER A 1 135 ? 147.815 178.917 183.170 1.00 25.58 135 SER A O 1
ATOM 972 N N . TYR A 1 136 ? 145.782 177.968 183.150 1.00 29.40 136 TYR A N 1
ATOM 973 C CA . TYR A 1 136 ? 145.151 179.132 183.752 1.00 29.40 136 TYR A CA 1
ATOM 974 C C . TYR A 1 136 ? 145.557 179.282 185.214 1.00 29.40 136 TYR A C 1
ATOM 975 O O . TYR A 1 136 ? 145.928 180.375 185.652 1.00 29.40 136 TYR A O 1
ATOM 984 N N . ARG A 1 137 ? 145.529 178.191 185.974 1.00 29.61 137 ARG A N 1
ATOM 985 C CA . ARG A 1 137 ? 145.893 178.254 187.382 1.00 29.61 137 ARG A CA 1
ATOM 986 C C . ARG A 1 137 ? 147.383 178.450 187.604 1.00 29.61 137 ARG A C 1
ATOM 987 O O . ARG A 1 137 ? 147.776 178.907 188.679 1.00 29.61 137 ARG A O 1
ATOM 995 N N . LEU A 1 138 ? 148.214 178.128 186.622 1.00 27.37 138 LEU A N 1
ATOM 996 C CA . LEU A 1 138 ? 149.644 178.373 186.716 1.00 27.37 138 LEU A CA 1
ATOM 997 C C . LEU A 1 138 ? 150.042 179.731 186.157 1.00 27.37 138 LEU A C 1
ATOM 998 O O . LEU A 1 138 ? 151.232 180.053 186.142 1.00 27.37 138 LEU A O 1
ATOM 1003 N N . GLY A 1 139 ? 149.086 180.522 185.687 1.00 27.75 139 GLY A N 1
ATOM 1004 C CA . GLY A 1 139 ? 149.401 181.816 185.118 1.00 27.75 139 GLY A CA 1
ATOM 1005 C C . GLY A 1 139 ? 150.035 181.752 183.752 1.00 27.75 139 GLY A C 1
ATOM 1006 O O . GLY A 1 139 ? 150.640 182.726 183.310 1.00 27.75 139 GLY A O 1
ATOM 1007 N N . MET A 1 140 ? 149.906 180.627 183.068 1.00 27.61 140 MET A N 1
ATOM 1008 C CA . MET A 1 140 ? 150.473 180.442 181.747 1.00 27.61 140 MET A CA 1
ATOM 1009 C C . MET A 1 140 ? 149.556 181.016 180.676 1.00 27.61 140 MET A C 1
ATOM 1010 O O . MET A 1 140 ? 148.379 181.285 180.902 1.00 27.61 140 MET A O 1
ATOM 1015 N N . ARG A 1 141 ? 150.117 181.216 179.493 1.00 30.47 141 ARG A N 1
ATOM 1016 C CA . ARG A 1 141 ? 149.284 181.445 178.334 1.00 30.47 141 ARG A CA 1
ATOM 1017 C C . ARG A 1 141 ? 148.560 180.142 177.983 1.00 30.47 141 ARG A C 1
ATOM 1018 O O . ARG A 1 141 ? 149.072 179.052 178.244 1.00 30.47 141 ARG A O 1
ATOM 1026 N N . PRO A 1 142 ? 147.358 180.219 177.411 1.00 27.84 142 PRO A N 1
ATOM 1027 C CA . PRO A 1 142 ? 146.436 179.079 177.471 1.00 27.84 142 PRO A CA 1
ATOM 1028 C C . PRO A 1 142 ? 146.488 178.086 176.321 1.00 27.84 142 PRO A C 1
ATOM 1029 O O . PRO A 1 142 ? 145.636 177.196 176.288 1.00 27.84 142 PRO A O 1
ATOM 1033 N N . TRP A 1 143 ? 147.438 178.178 175.395 1.00 27.70 143 TRP A N 1
ATOM 1034 C CA . TRP A 1 143 ? 147.257 177.590 174.075 1.00 27.70 143 TRP A CA 1
ATOM 1035 C C . TRP A 1 143 ? 148.067 176.318 173.844 1.00 27.70 143 TRP A C 1
ATOM 1036 O O . TRP A 1 143 ? 148.224 175.897 172.697 1.00 27.70 143 TRP A O 1
ATOM 1047 N N . ILE A 1 144 ? 148.577 175.685 174.901 1.00 24.04 144 ILE A N 1
ATOM 1048 C CA . ILE A 1 144 ? 149.068 174.319 174.745 1.00 24.04 144 ILE A CA 1
ATOM 1049 C C . ILE A 1 144 ? 147.906 173.394 174.410 1.00 24.04 144 ILE A C 1
ATOM 1050 O O . ILE A 1 144 ? 148.054 172.443 173.633 1.00 24.04 144 ILE A O 1
ATOM 1055 N N . CYS A 1 145 ? 146.729 173.676 174.967 1.00 22.41 145 CYS A N 1
ATOM 1056 C CA . CYS A 1 145 ? 145.549 172.877 174.672 1.00 22.41 145 CYS A CA 1
ATOM 1057 C C . CYS A 1 145 ? 145.123 173.033 173.215 1.00 22.41 145 CYS A C 1
ATOM 1058 O O . CYS A 1 145 ? 144.492 172.135 172.651 1.00 22.41 145 CYS A O 1
ATOM 1061 N N . ILE A 1 146 ? 145.437 174.172 172.598 1.00 20.26 146 ILE A N 1
ATOM 1062 C CA . ILE A 1 146 ? 145.203 174.337 171.166 1.00 20.26 146 ILE A CA 1
ATOM 1063 C C . ILE A 1 146 ? 146.052 173.350 170.383 1.00 20.26 146 ILE A C 1
ATOM 1064 O O . ILE A 1 146 ? 145.589 172.721 169.427 1.00 20.26 146 ILE A O 1
ATOM 1069 N N . ALA A 1 147 ? 147.316 173.215 170.776 1.00 17.95 147 ALA A N 1
ATOM 1070 C CA . ALA A 1 147 ? 148.211 172.272 170.124 1.00 17.95 147 ALA A CA 1
ATOM 1071 C C . ALA A 1 147 ? 147.714 170.839 170.274 1.00 17.95 147 ALA A C 1
ATOM 1072 O O . ALA A 1 147 ? 147.727 170.064 169.313 1.00 17.95 147 ALA A O 1
ATOM 1074 N N . TYR A 1 148 ? 147.262 170.477 171.471 1.00 19.70 148 TYR A N 1
ATOM 1075 C CA . TYR A 1 148 ? 146.704 169.159 171.730 1.00 19.70 148 TYR A CA 1
ATOM 1076 C C . TYR A 1 148 ? 145.375 168.923 171.023 1.00 19.70 148 TYR A C 1
ATOM 1077 O O . TYR A 1 148 ? 144.967 167.770 170.867 1.00 19.70 148 TYR A O 1
ATOM 1086 N N . SER A 1 149 ? 144.706 169.975 170.561 1.00 16.36 149 SER A N 1
ATOM 1087 C CA . SER A 1 149 ? 143.460 169.784 169.832 1.00 16.36 149 SER A CA 1
ATOM 1088 C C . SER A 1 149 ? 143.689 169.152 168.467 1.00 16.36 149 SER A C 1
ATOM 1089 O O . SER A 1 149 ? 142.735 168.684 167.844 1.00 16.36 149 SER A O 1
ATOM 1092 N N . ALA A 1 150 ? 144.927 169.125 167.991 1.00 15.15 150 ALA A N 1
ATOM 1093 C CA . ALA A 1 150 ? 145.200 168.513 166.703 1.00 15.15 150 ALA A CA 1
ATOM 1094 C C . ALA A 1 150 ? 145.133 166.984 166.795 1.00 15.15 150 ALA A C 1
ATOM 1095 O O . ALA A 1 150 ? 144.380 166.395 166.013 1.00 15.15 150 ALA A O 1
ATOM 1097 N N . PRO A 1 151 ? 145.840 166.289 167.709 1.00 16.50 151 PRO A N 1
ATOM 1098 C CA . PRO A 1 151 ? 145.611 164.836 167.805 1.00 16.50 151 PRO A CA 1
ATOM 1099 C C . PRO A 1 151 ? 144.231 164.462 168.323 1.00 16.50 151 PRO A C 1
ATOM 1100 O O . PRO A 1 151 ? 143.753 163.364 168.023 1.00 16.50 151 PRO A O 1
ATOM 1104 N N . VAL A 1 152 ? 143.583 165.328 169.100 1.00 15.21 152 VAL A N 1
ATOM 1105 C CA . VAL A 1 152 ? 142.226 165.047 169.559 1.00 15.21 152 VAL A CA 1
ATOM 1106 C C . VAL A 1 152 ? 141.256 165.053 168.387 1.00 15.21 152 VAL A C 1
ATOM 1107 O O . VAL A 1 152 ? 140.432 164.147 168.241 1.00 15.21 152 VAL A O 1
ATOM 1111 N N . ALA A 1 153 ? 141.346 166.074 167.535 1.00 14.11 153 ALA A N 1
ATOM 1112 C CA . ALA A 1 153 ? 140.491 166.147 166.358 1.00 14.11 153 ALA A CA 1
ATOM 1113 C C . ALA A 1 153 ? 140.780 165.000 165.403 1.00 14.11 153 ALA A C 1
ATOM 1114 O O . ALA A 1 153 ? 139.869 164.472 164.760 1.00 14.11 153 ALA A O 1
ATOM 1116 N N . ALA A 1 154 ? 142.050 164.615 165.292 1.00 15.43 154 ALA A N 1
ATOM 1117 C CA . ALA A 1 154 ? 142.425 163.492 164.442 1.00 15.43 154 ALA A CA 1
ATOM 1118 C C . ALA A 1 154 ? 141.795 162.197 164.931 1.00 15.43 154 ALA A C 1
ATOM 1119 O O . ALA A 1 154 ? 141.250 161.420 164.141 1.00 15.43 154 ALA A O 1
ATOM 1121 N N . THR A 1 155 ? 141.839 161.956 166.237 1.00 16.40 155 THR A N 1
ATOM 1122 C CA . THR A 1 155 ? 141.299 160.707 166.751 1.00 16.40 155 THR A CA 1
ATOM 1123 C C . THR A 1 155 ? 139.772 160.725 166.797 1.00 16.40 155 THR A C 1
ATOM 1124 O O . THR A 1 155 ? 139.148 159.668 166.685 1.00 16.40 155 THR A O 1
ATOM 1128 N N . ILE A 1 156 ? 139.152 161.898 166.936 1.00 14.21 156 ILE A N 1
ATOM 1129 C CA . ILE A 1 156 ? 137.699 161.966 166.892 1.00 14.21 156 ILE A CA 1
ATOM 1130 C C . ILE A 1 156 ? 137.212 161.731 165.469 1.00 14.21 156 ILE A C 1
ATOM 1131 O O . ILE A 1 156 ? 136.180 161.096 165.253 1.00 14.21 156 ILE A O 1
ATOM 1136 N N . SER A 1 157 ? 137.969 162.206 164.480 1.00 14.17 157 SER A N 1
ATOM 1137 C CA . SER A 1 157 ? 137.602 161.995 163.084 1.00 14.17 157 SER A CA 1
ATOM 1138 C C . SER A 1 157 ? 137.573 160.512 162.728 1.00 14.17 157 SER A C 1
ATOM 1139 O O . SER A 1 157 ? 136.654 160.050 162.053 1.00 14.17 157 SER A O 1
ATOM 1142 N N . VAL A 1 158 ? 138.555 159.743 163.197 1.00 13.85 158 VAL A N 1
ATOM 1143 C CA . VAL A 1 158 ? 138.583 158.333 162.821 1.00 13.85 158 VAL A CA 1
ATOM 1144 C C . VAL A 1 158 ? 137.669 157.496 163.708 1.00 13.85 158 VAL A C 1
ATOM 1145 O O . VAL A 1 158 ? 137.132 156.485 163.256 1.00 13.85 158 VAL A O 1
ATOM 1149 N N . PHE A 1 159 ? 137.456 157.886 164.958 1.00 14.92 159 PHE A N 1
ATOM 1150 C CA . PHE A 1 159 ? 136.602 157.102 165.840 1.00 14.92 159 PHE A CA 1
ATOM 1151 C C . PHE A 1 159 ? 135.153 157.548 165.843 1.00 14.92 159 PHE A C 1
ATOM 1152 O O . PHE A 1 159 ? 134.280 156.739 166.154 1.00 14.92 159 PHE A O 1
ATOM 1160 N N . LEU A 1 160 ? 134.873 158.812 165.544 1.00 14.69 160 LEU A N 1
ATOM 1161 C CA . LEU A 1 160 ? 133.511 159.311 165.657 1.00 14.69 160 LEU A CA 1
ATOM 1162 C C . LEU A 1 160 ? 132.952 159.856 164.346 1.00 14.69 160 LEU A C 1
ATOM 1163 O O . LEU A 1 160 ? 131.892 159.417 163.903 1.00 14.69 160 LEU A O 1
ATOM 1168 N N . ILE A 1 161 ? 133.655 160.803 163.718 1.00 14.27 161 ILE A N 1
ATOM 1169 C CA . ILE A 1 161 ? 133.081 161.528 162.586 1.00 14.27 161 ILE A CA 1
ATOM 1170 C C . ILE A 1 161 ? 132.979 160.629 161.364 1.00 14.27 161 ILE A C 1
ATOM 1171 O O . ILE A 1 161 ? 131.956 160.613 160.671 1.00 14.27 161 ILE A O 1
ATOM 1176 N N . TYR A 1 162 ? 134.045 159.892 161.068 1.00 16.31 162 TYR A N 1
ATOM 1177 C CA . TYR A 1 162 ? 133.995 158.944 159.958 1.00 16.31 162 TYR A CA 1
ATOM 1178 C C . TYR A 1 162 ? 132.935 157.865 160.132 1.00 16.31 162 TYR A C 1
ATOM 1179 O O . TYR A 1 162 ? 132.237 157.575 159.148 1.00 16.31 162 TYR A O 1
ATOM 1188 N N . PRO A 1 163 ? 132.755 157.230 161.303 1.00 15.07 163 PRO A N 1
ATOM 1189 C CA . PRO A 1 163 ? 131.582 156.352 161.457 1.00 15.07 163 PRO A CA 1
ATOM 1190 C C . PRO A 1 163 ? 130.246 157.042 161.256 1.00 15.07 163 PRO A C 1
ATOM 1191 O O . PRO A 1 163 ? 129.332 156.434 160.695 1.00 15.07 163 PRO A O 1
ATOM 1195 N N . ILE A 1 164 ? 130.102 158.291 161.701 1.00 16.28 164 ILE A N 1
ATOM 1196 C CA . ILE A 1 164 ? 128.821 158.982 161.550 1.00 16.28 164 ILE A CA 1
ATOM 1197 C C . ILE A 1 164 ? 128.527 159.236 160.078 1.00 16.28 164 ILE A C 1
ATOM 1198 O O . ILE A 1 164 ? 127.416 158.989 159.599 1.00 16.28 164 ILE A O 1
ATOM 1203 N N . GLY A 1 165 ? 129.525 159.719 159.340 1.00 16.24 165 GLY A N 1
ATOM 1204 C CA . GLY A 1 165 ? 129.336 159.971 157.924 1.00 16.24 165 GLY A CA 1
ATOM 1205 C C . GLY A 1 165 ? 129.079 158.707 157.127 1.00 16.24 165 GLY A C 1
ATOM 1206 O O . GLY A 1 165 ? 128.292 158.708 156.184 1.00 16.24 165 GLY A O 1
ATOM 1207 N N . GLN A 1 166 ? 129.738 157.617 157.493 1.00 19.84 166 GLN A N 1
ATOM 1208 C CA . GLN A 1 166 ? 129.534 156.353 156.805 1.00 19.84 166 GLN A CA 1
ATOM 1209 C C . GLN A 1 166 ? 128.315 155.594 157.305 1.00 19.84 166 GLN A C 1
ATOM 1210 O O . GLN A 1 166 ? 127.875 154.658 156.637 1.00 19.84 166 GLN A O 1
ATOM 1216 N N . GLY A 1 167 ? 127.753 155.984 158.443 1.00 19.52 167 GLY A N 1
ATOM 1217 C CA . GLY A 1 167 ? 126.532 155.399 158.948 1.00 19.52 167 GLY A CA 1
ATOM 1218 C C . GLY A 1 167 ? 126.694 154.167 159.802 1.00 19.52 167 GLY A C 1
ATOM 1219 O O . GLY A 1 167 ? 125.694 153.509 160.101 1.00 19.52 167 GLY A O 1
ATOM 1220 N N . SER A 1 168 ? 127.913 153.824 160.194 1.00 19.65 168 SER A N 1
ATOM 1221 C CA . SER A 1 168 ? 128.145 152.651 161.017 1.00 19.65 168 SER A CA 1
ATOM 1222 C C . SER A 1 168 ? 129.467 152.800 161.743 1.00 19.65 168 SER A C 1
ATOM 1223 O O . SER A 1 168 ? 130.467 153.218 161.160 1.00 19.65 168 SER A O 1
ATOM 1226 N N . PHE A 1 169 ? 129.465 152.433 163.016 1.00 18.93 169 PHE A N 1
ATOM 1227 C CA . PHE A 1 169 ? 130.684 152.385 163.804 1.00 18.93 169 PHE A CA 1
ATOM 1228 C C . PHE A 1 169 ? 131.598 151.244 163.397 1.00 18.93 169 PHE A C 1
ATOM 1229 O O . PHE A 1 169 ? 132.739 151.197 163.860 1.00 18.93 169 PHE A O 1
ATOM 1237 N N . SER A 1 170 ? 131.132 150.326 162.549 1.00 20.06 170 SER A N 1
ATOM 1238 C CA . SER A 1 170 ? 132.000 149.313 161.971 1.00 20.06 170 SER A CA 1
ATOM 1239 C C . SER A 1 170 ? 133.024 149.902 161.022 1.00 20.06 170 SER A C 1
ATOM 1240 O O . SER A 1 170 ? 134.006 149.230 160.706 1.00 20.06 170 SER A O 1
ATOM 1243 N N . ASP A 1 171 ? 132.807 151.129 160.560 1.00 21.82 171 ASP A N 1
ATOM 1244 C CA . ASP A 1 171 ? 133.765 151.819 159.716 1.00 21.82 171 ASP A CA 1
ATOM 1245 C C . ASP A 1 171 ? 134.768 152.624 160.519 1.00 21.82 171 ASP A C 1
ATOM 1246 O O . ASP A 1 171 ? 135.660 153.238 159.932 1.00 21.82 171 ASP A O 1
ATOM 1251 N N . GLY A 1 172 ? 134.652 152.626 161.841 1.00 16.75 172 GLY A N 1
ATOM 1252 C CA . GLY A 1 172 ? 135.612 153.327 162.657 1.00 16.75 172 GLY A CA 1
ATOM 1253 C C . GLY A 1 172 ? 136.947 152.616 162.711 1.00 16.75 172 GLY A C 1
ATOM 1254 O O . GLY A 1 172 ? 137.093 151.473 162.286 1.00 16.75 172 GLY A O 1
ATOM 1255 N N . LEU A 1 173 ? 137.930 153.324 163.250 1.00 14.50 173 LEU A N 1
ATOM 1256 C CA . LEU A 1 173 ? 139.256 152.763 163.429 1.00 14.50 173 LEU A CA 1
ATOM 1257 C C . LEU A 1 173 ? 139.200 151.618 164.437 1.00 14.50 173 LEU A C 1
ATOM 1258 O O . LEU A 1 173 ? 138.673 151.800 165.541 1.00 14.50 173 LEU A O 1
ATOM 1263 N N . PRO A 1 174 ? 139.685 150.430 164.085 1.00 14.38 174 PRO A N 1
ATOM 1264 C CA . PRO A 1 174 ? 139.792 149.345 165.069 1.00 14.38 174 PRO A CA 1
ATOM 1265 C C . PRO A 1 174 ? 140.850 149.670 166.111 1.00 14.38 174 PRO A C 1
ATOM 1266 O O . PRO A 1 174 ? 141.852 150.322 165.817 1.00 14.38 174 PRO A O 1
ATOM 1270 N N . MET A 1 175 ? 140.634 149.203 167.331 1.00 17.72 175 MET A N 1
ATOM 1271 C CA . MET A 1 175 ? 141.534 149.552 168.425 1.00 17.72 175 MET A CA 1
ATOM 1272 C C . MET A 1 175 ? 142.628 148.500 168.508 1.00 17.72 175 MET A C 1
ATOM 1273 O O . MET A 1 175 ? 142.681 147.692 169.433 1.00 17.72 175 MET A O 1
ATOM 1278 N N . GLY A 1 176 ? 143.517 148.518 167.534 1.00 14.77 176 GLY A N 1
ATOM 1279 C CA . GLY A 1 176 ? 144.609 147.575 167.486 1.00 14.77 176 GLY A CA 1
ATOM 1280 C C . GLY A 1 176 ? 145.561 147.921 166.376 1.00 14.77 176 GLY A C 1
ATOM 1281 O O . GLY A 1 176 ? 145.287 148.764 165.530 1.00 14.77 176 GLY A O 1
ATOM 1282 N N . ILE A 1 177 ? 146.709 147.255 166.394 1.00 15.53 177 ILE A N 1
ATOM 1283 C CA . ILE A 1 177 ? 147.785 147.596 165.471 1.00 15.53 177 ILE A CA 1
ATOM 1284 C C . ILE A 1 177 ? 147.455 147.149 164.051 1.00 15.53 177 ILE A C 1
ATOM 1285 O O . ILE A 1 177 ? 147.563 147.930 163.101 1.00 15.53 177 ILE A O 1
ATOM 1290 N N . SER A 1 178 ? 147.033 145.898 163.882 1.00 13.60 178 SER A N 1
ATOM 1291 C CA . SER A 1 178 ? 146.724 145.400 162.546 1.00 13.60 178 SER A CA 1
ATOM 1292 C C . SER A 1 178 ? 145.381 145.911 162.056 1.00 13.60 178 SER A C 1
ATOM 1293 O O . SER A 1 178 ? 145.200 146.113 160.855 1.00 13.60 178 SER A O 1
ATOM 1296 N N . GLY A 1 179 ? 144.423 146.081 162.968 1.00 12.33 179 GLY A N 1
ATOM 1297 C CA . GLY A 1 179 ? 143.165 146.694 162.596 1.00 12.33 179 GLY A CA 1
ATOM 1298 C C . GLY A 1 179 ? 143.344 148.110 162.092 1.00 12.33 179 GLY A C 1
ATOM 1299 O O . GLY A 1 179 ? 142.640 148.545 161.182 1.00 12.33 179 GLY A O 1
ATOM 1300 N N . THR A 1 180 ? 144.297 148.841 162.668 1.00 13.79 180 THR A N 1
ATOM 1301 C CA . THR A 1 180 ? 144.610 150.177 162.179 1.00 13.79 180 THR A CA 1
ATOM 1302 C C . THR A 1 180 ? 145.099 150.127 160.744 1.00 13.79 180 THR A C 1
ATOM 1303 O O . THR A 1 180 ? 144.614 150.872 159.892 1.00 13.79 180 THR A O 1
ATOM 1307 N N . PHE A 1 181 ? 146.030 149.217 160.455 1.00 12.30 181 PHE A N 1
ATOM 1308 C CA . PHE A 1 181 ? 146.534 149.042 159.096 1.00 12.30 181 PHE A CA 1
ATOM 1309 C C . PHE A 1 181 ? 145.403 148.683 158.144 1.00 12.30 181 PHE A C 1
ATOM 1310 O O . PHE A 1 181 ? 145.280 149.266 157.063 1.00 12.30 181 PHE A O 1
ATOM 1318 N N . ASN A 1 182 ? 144.532 147.766 158.572 1.00 14.41 182 ASN A N 1
ATOM 1319 C CA . ASN A 1 182 ? 143.350 147.391 157.804 1.00 14.41 182 ASN A CA 1
ATOM 1320 C C . ASN A 1 182 ? 142.471 148.593 157.512 1.00 14.41 182 ASN A C 1
ATOM 1321 O O . ASN A 1 182 ? 141.902 148.716 156.426 1.00 14.41 182 ASN A O 1
ATOM 1326 N N . PHE A 1 183 ? 142.339 149.480 158.494 1.00 14.48 183 PHE A N 1
ATOM 1327 C CA . PHE A 1 183 ? 141.580 150.709 158.318 1.00 14.48 183 PHE A CA 1
ATOM 1328 C C . PHE A 1 183 ? 142.221 151.620 157.278 1.00 14.48 183 PHE A C 1
ATOM 1329 O O . PHE A 1 183 ? 141.516 152.226 156.473 1.00 14.48 183 PHE A O 1
ATOM 1337 N N . MET A 1 184 ? 143.557 151.723 157.282 1.00 16.47 184 MET A N 1
ATOM 1338 C CA . MET A 1 184 ? 144.277 152.547 156.307 1.00 16.47 184 MET A CA 1
ATOM 1339 C C . MET A 1 184 ? 143.990 152.094 154.878 1.00 16.47 184 MET A C 1
ATOM 1340 O O . MET A 1 184 ? 143.683 152.913 154.008 1.00 16.47 184 MET A O 1
ATOM 1345 N N . PHE A 1 185 ? 144.079 150.787 154.619 1.00 15.46 185 PHE A N 1
ATOM 1346 C CA . PHE A 1 185 ? 143.997 150.295 153.243 1.00 15.46 185 PHE A CA 1
ATOM 1347 C C . PHE A 1 185 ? 142.569 150.364 152.731 1.00 15.46 185 PHE A C 1
ATOM 1348 O O . PHE A 1 185 ? 142.330 150.717 151.573 1.00 15.46 185 PHE A O 1
ATOM 1356 N N . VAL A 1 186 ? 141.611 150.021 153.589 1.00 15.12 186 VAL A N 1
ATOM 1357 C CA . VAL A 1 186 ? 140.200 150.084 153.226 1.00 15.12 186 VAL A CA 1
ATOM 1358 C C . VAL A 1 186 ? 139.797 151.522 152.929 1.00 15.12 186 VAL A C 1
ATOM 1359 O O . VAL A 1 186 ? 139.091 151.800 151.956 1.00 15.12 186 VAL A O 1
ATOM 1363 N N . PHE A 1 187 ? 140.270 152.452 153.751 1.00 15.78 187 PHE A N 1
ATOM 1364 C CA . PHE A 1 187 ? 140.018 153.869 153.534 1.00 15.78 187 PHE A CA 1
ATOM 1365 C C . PHE A 1 187 ? 140.579 154.337 152.201 1.00 15.78 187 PHE A C 1
ATOM 1366 O O . PHE A 1 187 ? 139.947 155.133 151.503 1.00 15.78 187 PHE A O 1
ATOM 1374 N N . GLN A 1 188 ? 141.774 153.872 151.847 1.00 16.05 188 GLN A N 1
ATOM 1375 C CA . GLN A 1 188 ? 142.373 154.230 150.570 1.00 16.05 188 GLN A CA 1
ATOM 1376 C C . GLN A 1 188 ? 141.537 153.710 149.406 1.00 16.05 188 GLN A C 1
ATOM 1377 O O . GLN A 1 188 ? 141.377 154.386 148.387 1.00 16.05 188 GLN A O 1
ATOM 1383 N N . ALA A 1 189 ? 140.978 152.513 149.559 1.00 20.52 189 ALA A N 1
ATOM 1384 C CA . ALA A 1 189 ? 140.143 151.926 148.519 1.00 20.52 189 ALA A CA 1
ATOM 1385 C C . ALA A 1 189 ? 138.839 152.69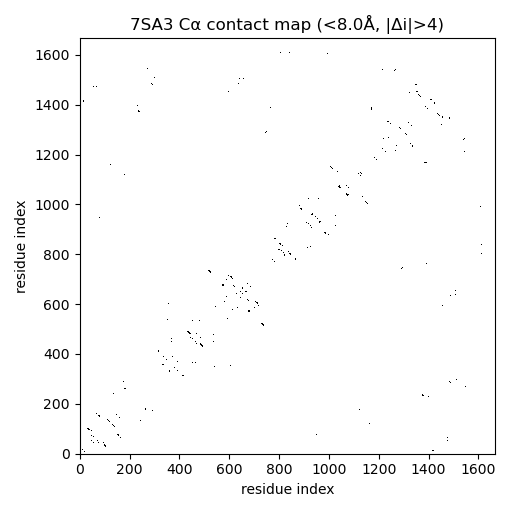9 148.325 1.00 20.52 189 ALA A C 1
ATOM 1386 O O . ALA A 1 189 ? 138.462 153.004 147.191 1.00 20.52 189 ALA A O 1
ATOM 1388 N N . GLU A 1 190 ? 138.184 153.032 149.441 1.00 25.27 190 GLU A N 1
ATOM 1389 C CA . GLU A 1 190 ? 136.915 153.808 149.416 1.00 25.27 190 GLU A CA 1
ATOM 1390 C C . GLU A 1 190 ? 137.192 155.229 148.911 1.00 25.27 190 GLU A C 1
ATOM 1391 O O . GLU A 1 190 ? 136.411 155.715 148.072 1.00 25.27 190 GLU A O 1
ATOM 1397 N N . HIS A 1 191 ? 138.254 155.868 149.413 1.00 18.75 191 HIS A N 1
ATOM 1398 C CA . HIS A 1 191 ? 138.329 157.323 149.414 1.00 18.75 191 HIS A CA 1
ATOM 1399 C C . HIS A 1 191 ? 139.525 157.919 148.705 1.00 18.75 191 HIS A C 1
ATOM 1400 O O . HIS A 1 191 ? 139.497 159.124 148.441 1.00 18.75 191 HIS A O 1
ATOM 1407 N N . ASN A 1 192 ? 140.563 157.141 148.405 1.00 16.84 192 ASN A N 1
ATOM 1408 C CA . ASN A 1 192 ? 141.814 157.623 147.819 1.00 16.84 192 ASN A CA 1
ATOM 1409 C C . ASN A 1 192 ? 142.412 158.760 148.654 1.00 16.84 192 ASN A C 1
ATOM 1410 O O . ASN A 1 192 ? 142.624 159.874 148.185 1.00 16.84 192 ASN A O 1
ATOM 1415 N N . ILE A 1 193 ? 142.675 158.431 149.921 1.00 15.63 193 ILE A N 1
ATOM 1416 C CA . ILE A 1 193 ? 143.181 159.426 150.859 1.00 15.63 193 ILE A CA 1
ATOM 1417 C C . ILE A 1 193 ? 144.566 159.923 150.447 1.00 15.63 193 ILE A C 1
ATOM 1418 O O . ILE A 1 193 ? 144.937 161.058 150.759 1.00 15.63 193 ILE A O 1
ATOM 1423 N N . LEU A 1 194 ? 145.334 159.113 149.713 1.00 15.52 194 LEU A N 1
ATOM 1424 C CA . LEU A 1 194 ? 146.659 159.544 149.273 1.00 15.52 194 LEU A CA 1
ATOM 1425 C C . LEU A 1 194 ? 146.574 160.772 148.379 1.00 15.52 194 LEU A C 1
ATOM 1426 O O . LEU A 1 194 ? 147.367 161.706 148.519 1.00 15.52 194 LEU A O 1
ATOM 1431 N N . MET A 1 195 ? 145.594 160.805 147.485 1.00 19.71 195 MET A N 1
ATOM 1432 C CA . MET A 1 195 ? 145.374 161.935 146.602 1.00 19.71 195 MET A CA 1
ATOM 1433 C C . MET A 1 195 ? 144.481 163.000 147.220 1.00 19.71 195 MET A C 1
ATOM 1434 O O . MET A 1 195 ? 144.059 163.922 146.521 1.00 19.71 195 MET A O 1
ATOM 1439 N N . HIS A 1 196 ? 144.183 162.889 148.468 1.00 17.98 196 HIS A N 1
ATOM 1440 C CA . HIS A 1 196 ? 143.502 163.968 149.159 1.00 17.98 196 HIS A CA 1
ATOM 1441 C C . HIS A 1 196 ? 144.514 165.017 149.598 1.00 17.98 196 HIS A C 1
ATOM 1442 O O . HIS A 1 196 ? 145.511 164.671 150.238 1.00 17.98 196 HIS A O 1
ATOM 1449 N N . PRO A 1 197 ? 144.316 166.288 149.245 1.00 16.40 197 PRO A N 1
ATOM 1450 C CA . PRO A 1 197 ? 145.306 167.310 149.623 1.00 16.40 197 PRO A CA 1
ATOM 1451 C C . PRO A 1 197 ? 145.396 167.555 151.117 1.00 16.40 197 PRO A C 1
ATOM 1452 O O . PRO A 1 197 ? 146.440 168.002 151.597 1.00 16.40 197 PRO A O 1
ATOM 1456 N N . PHE A 1 198 ? 144.334 167.290 151.873 1.00 16.35 198 PHE A N 1
ATOM 1457 C CA . PHE A 1 198 ? 144.431 167.470 153.318 1.00 16.35 198 PHE A CA 1
ATOM 1458 C C . PHE A 1 198 ? 145.304 166.392 153.939 1.00 16.35 198 PHE A C 1
ATOM 1459 O O . PHE A 1 198 ? 146.025 166.650 154.908 1.00 16.35 198 PHE A O 1
ATOM 1467 N N . HIS A 1 199 ? 145.258 165.179 153.392 1.00 15.43 199 HIS A N 1
ATOM 1468 C CA . HIS A 1 199 ? 146.210 164.157 153.805 1.00 15.43 199 HIS A CA 1
ATOM 1469 C C . HIS A 1 199 ? 147.612 164.490 153.335 1.00 15.43 199 HIS A C 1
ATOM 1470 O O . HIS A 1 199 ? 148.590 164.177 154.019 1.00 15.43 199 HIS A O 1
ATOM 1477 N N . MET A 1 200 ? 147.720 165.096 152.156 1.00 19.09 200 MET A N 1
ATOM 1478 C CA . MET A 1 200 ? 149.001 165.586 151.671 1.00 19.09 200 MET A CA 1
ATOM 1479 C C . MET A 1 200 ? 149.588 166.605 152.642 1.00 19.09 200 MET A C 1
ATOM 1480 O O . MET A 1 200 ? 150.791 166.601 152.911 1.00 19.09 200 MET A O 1
ATOM 1485 N N . LEU A 1 201 ? 148.737 167.476 153.183 1.00 14.78 201 LEU A N 1
ATOM 1486 C CA . LEU A 1 201 ? 149.162 168.425 154.204 1.00 14.78 201 LEU A CA 1
ATOM 1487 C C . LEU A 1 201 ? 149.528 167.723 155.502 1.00 14.78 201 LEU A C 1
ATOM 1488 O O . LEU A 1 201 ? 150.472 168.125 156.183 1.00 14.78 201 LEU A O 1
ATOM 1493 N N . GLY A 1 202 ? 148.768 166.692 155.876 1.00 13.52 202 GLY A N 1
ATOM 1494 C CA . GLY A 1 202 ? 149.061 165.965 157.099 1.00 13.52 202 GLY A CA 1
ATOM 1495 C C . GLY A 1 202 ? 150.408 165.277 157.064 1.00 13.52 202 GLY A C 1
ATOM 1496 O O . GLY A 1 202 ? 151.113 165.223 158.070 1.00 13.52 202 GLY A O 1
ATOM 1497 N N . VAL A 1 203 ? 150.788 164.757 155.900 1.00 16.79 203 VAL A N 1
ATOM 1498 C CA . VAL A 1 203 ? 152.088 164.120 155.745 1.00 16.79 203 VAL A CA 1
ATOM 1499 C C . VAL A 1 203 ? 153.197 165.155 155.853 1.00 16.79 203 VAL A C 1
ATOM 1500 O O . VAL A 1 203 ? 154.213 164.934 156.517 1.00 16.79 203 VAL A O 1
ATOM 1504 N N . ALA A 1 204 ? 153.013 166.303 155.197 1.00 15.69 204 ALA A N 1
ATOM 1505 C CA . ALA A 1 204 ? 153.971 167.395 155.319 1.00 15.69 204 ALA A CA 1
ATOM 1506 C C . ALA A 1 204 ? 154.069 167.878 156.760 1.00 15.69 204 ALA A C 1
ATOM 1507 O O . ALA A 1 204 ? 155.136 168.301 157.207 1.00 15.69 204 ALA A O 1
ATOM 1509 N N . GLY A 1 205 ? 152.977 167.791 157.508 1.00 15.19 205 GLY A N 1
ATOM 1510 C CA . GLY A 1 205 ? 152.982 168.132 158.913 1.00 15.19 205 GLY A CA 1
ATOM 1511 C C . GLY A 1 205 ? 153.734 167.210 159.837 1.00 15.19 205 GLY A C 1
ATOM 1512 O O . GLY A 1 205 ? 154.355 167.680 160.787 1.00 15.19 205 GLY A O 1
ATOM 1513 N N . VAL A 1 206 ? 153.676 165.902 159.612 1.00 15.37 206 VAL A N 1
ATOM 1514 C CA . VAL A 1 206 ? 154.406 165.002 160.497 1.00 15.37 206 VAL A CA 1
ATOM 1515 C C . VAL A 1 206 ? 155.829 164.773 160.007 1.00 15.37 206 VAL A C 1
ATOM 1516 O O . VAL A 1 206 ? 156.744 164.625 160.816 1.00 15.37 206 VAL A O 1
ATOM 1520 N N . LEU A 1 207 ? 156.053 164.730 158.694 1.00 16.81 207 LEU A N 1
ATOM 1521 C CA . LEU A 1 207 ? 157.416 164.588 158.195 1.00 16.81 207 LEU A CA 1
ATOM 1522 C C . LEU A 1 207 ? 158.192 165.882 158.387 1.00 16.81 207 LEU A C 1
ATOM 1523 O O . LEU A 1 207 ? 159.337 165.868 158.845 1.00 16.81 207 LEU A O 1
ATOM 1528 N N . GLY A 1 208 ? 157.574 167.011 158.036 1.00 15.58 208 GLY A N 1
ATOM 1529 C CA . GLY A 1 208 ? 158.182 168.300 158.307 1.00 15.58 208 GLY A CA 1
ATOM 1530 C C . GLY A 1 208 ? 158.256 168.593 159.791 1.00 15.58 208 GLY A C 1
ATOM 1531 O O . GLY A 1 208 ? 159.251 169.125 160.275 1.00 15.58 208 GLY A O 1
ATOM 1532 N N . GLY A 1 209 ? 157.207 168.227 160.531 1.00 16.10 209 GLY A N 1
ATOM 1533 C CA . GLY A 1 209 ? 157.257 168.325 161.983 1.00 16.10 209 GLY A CA 1
ATOM 1534 C C . GLY A 1 209 ? 158.400 167.534 162.583 1.00 16.10 209 GLY A C 1
ATOM 1535 O O . GLY A 1 209 ? 159.041 167.972 163.536 1.00 16.10 209 GLY A O 1
ATOM 1536 N N . SER A 1 210 ? 158.677 166.359 162.022 1.00 16.74 210 SER A N 1
ATOM 1537 C CA . SER A 1 210 ? 159.861 165.606 162.418 1.00 16.74 210 SER A CA 1
ATOM 1538 C C . SER A 1 210 ? 161.140 166.298 161.968 1.00 16.74 210 SER A C 1
ATOM 1539 O O . SER A 1 210 ? 162.141 166.292 162.688 1.00 16.74 210 SER A O 1
ATOM 1542 N N . LEU A 1 211 ? 161.134 166.852 160.755 1.00 23.21 211 LEU A N 1
ATOM 1543 C CA . LEU A 1 211 ? 162.282 167.602 160.253 1.00 23.21 211 LEU A CA 1
ATOM 1544 C C . LEU A 1 211 ? 162.635 168.750 161.190 1.00 23.21 211 LEU A C 1
ATOM 1545 O O . LEU A 1 211 ? 163.785 168.885 161.619 1.00 23.21 211 LEU A O 1
ATOM 1550 N N . PHE A 1 212 ? 161.643 169.577 161.519 1.00 16.07 212 PHE A N 1
ATOM 1551 C CA . PHE A 1 212 ? 161.864 170.732 162.381 1.00 16.07 212 PHE A CA 1
ATOM 1552 C C . PHE A 1 212 ? 162.265 170.301 163.778 1.00 16.07 212 PHE A C 1
ATOM 1553 O O . PHE A 1 212 ? 163.098 170.947 164.413 1.00 16.07 212 PHE A O 1
ATOM 1561 N N . CYS A 1 213 ? 161.700 169.196 164.256 1.00 17.63 213 CYS A N 1
ATOM 1562 C CA . CYS A 1 213 ? 162.063 168.663 165.563 1.00 17.63 213 CYS A CA 1
ATOM 1563 C C . CYS A 1 213 ? 163.525 168.240 165.600 1.00 17.63 213 CYS A C 1
ATOM 1564 O O . CYS A 1 213 ? 164.257 168.589 166.529 1.00 17.63 213 CYS A O 1
ATOM 1567 N N . ALA A 1 214 ? 163.963 167.476 164.597 1.00 17.43 214 ALA A N 1
ATOM 1568 C CA . ALA A 1 214 ? 165.359 167.061 164.535 1.00 17.43 214 ALA A CA 1
ATOM 1569 C C . ALA A 1 214 ? 166.269 168.256 164.308 1.00 17.43 214 ALA A C 1
ATOM 1570 O O . ALA A 1 214 ? 167.352 168.339 164.890 1.00 17.43 214 ALA A O 1
ATOM 1572 N N . MET A 1 215 ? 165.840 169.194 163.464 1.00 23.20 215 MET A N 1
ATOM 1573 C CA . MET A 1 215 ? 166.650 170.374 163.196 1.00 23.20 215 MET A CA 1
ATOM 1574 C C . MET A 1 215 ? 166.780 171.250 164.433 1.00 23.20 215 MET A C 1
ATOM 1575 O O . MET A 1 215 ? 167.889 171.600 164.837 1.00 23.20 215 MET A O 1
ATOM 1580 N N . HIS A 1 216 ? 165.654 171.587 165.065 1.00 22.09 216 HIS A N 1
ATOM 1581 C CA . HIS A 1 216 ? 165.684 172.408 166.271 1.00 22.09 216 HIS A CA 1
ATOM 1582 C C . HIS A 1 216 ? 166.450 171.715 167.385 1.00 22.09 216 HIS A C 1
ATOM 1583 O O . HIS A 1 216 ? 167.237 172.345 168.099 1.00 22.09 216 HIS A O 1
ATOM 1590 N N . GLY A 1 217 ? 166.240 170.416 167.535 1.00 20.47 217 GLY A N 1
ATOM 1591 C CA . GLY A 1 217 ? 166.983 169.635 168.489 1.00 20.47 217 GLY A CA 1
ATOM 1592 C C . GLY A 1 217 ? 168.468 169.645 168.210 1.00 20.47 217 GLY A C 1
ATOM 1593 O O . GLY A 1 217 ? 169.267 169.814 169.125 1.00 20.47 217 GLY A O 1
ATOM 1594 N N . SER A 1 218 ? 168.849 169.493 166.944 1.00 22.18 218 SER A N 1
ATOM 1595 C CA . SER A 1 218 ? 170.263 169.479 166.596 1.00 22.18 218 SER A CA 1
ATOM 1596 C C . SER A 1 218 ? 170.882 170.863 166.737 1.00 22.18 218 SER A C 1
ATOM 1597 O O . SER A 1 218 ? 171.985 171.001 167.264 1.00 22.18 218 SER A O 1
ATOM 1600 N N . LEU A 1 219 ? 170.177 171.903 166.284 1.00 26.31 219 LEU A N 1
ATOM 1601 C CA . LEU A 1 219 ? 170.731 173.255 166.316 1.00 26.31 219 LEU A CA 1
ATOM 1602 C C . LEU A 1 219 ? 170.949 173.737 167.745 1.00 26.31 219 LEU A C 1
ATOM 1603 O O . LEU A 1 219 ? 171.986 174.328 168.060 1.00 26.31 219 LEU A O 1
ATOM 1608 N N . VAL A 1 220 ? 169.984 173.479 168.628 1.00 26.17 220 VAL A N 1
ATOM 1609 C CA . VAL A 1 220 ? 170.088 173.951 170.004 1.00 26.17 220 VAL A CA 1
ATOM 1610 C C . VAL A 1 220 ? 171.154 173.173 170.766 1.00 26.17 220 VAL A C 1
ATOM 1611 O O . VAL A 1 220 ? 171.961 173.756 171.498 1.00 26.17 220 VAL A O 1
ATOM 1615 N N . THR A 1 221 ? 171.182 171.854 170.605 1.00 28.04 221 THR A N 1
ATOM 1616 C CA . THR A 1 221 ? 172.128 171.022 171.340 1.00 28.04 221 THR A CA 1
ATOM 1617 C C . THR A 1 221 ? 173.556 171.220 170.833 1.00 28.04 221 THR A C 1
ATOM 1618 O O . THR A 1 221 ? 174.514 171.109 171.605 1.00 28.04 221 THR A O 1
ATOM 1622 N N . SER A 1 222 ? 173.718 171.591 169.570 1.00 28.45 222 SER A N 1
ATOM 1623 C CA . SER A 1 222 ? 175.046 171.825 169.029 1.00 28.45 222 SER A CA 1
ATOM 1624 C C . SER A 1 222 ? 175.606 173.191 169.394 1.00 28.45 222 SER A C 1
ATOM 1625 O O . SER A 1 222 ? 176.761 173.475 169.067 1.00 28.45 222 SER A O 1
ATOM 1628 N N . SER A 1 223 ? 174.819 174.045 170.041 1.00 34.73 223 SER A N 1
ATOM 1629 C CA . SER A 1 223 ? 175.287 175.337 170.527 1.00 34.73 223 SER A CA 1
ATOM 1630 C C . SER A 1 223 ? 175.208 175.418 172.049 1.00 34.73 223 SER A C 1
ATOM 1631 O O . SER A 1 223 ? 174.814 176.439 172.610 1.00 34.73 223 SER A O 1
ATOM 1634 N N . LEU A 1 224 ? 175.567 174.333 172.734 1.00 37.68 224 LEU A N 1
ATOM 1635 C CA . LEU A 1 224 ? 175.719 174.325 174.184 1.00 37.68 224 LEU A CA 1
ATOM 1636 C C . LEU A 1 224 ? 177.200 174.285 174.531 1.00 37.68 224 LEU A C 1
ATOM 1637 O O . LEU A 1 224 ? 177.956 173.494 173.959 1.00 37.68 224 LEU A O 1
ATOM 1642 N N . VAL A 1 225 ? 177.607 175.139 175.462 1.00 43.22 225 VAL A N 1
ATOM 1643 C CA . VAL A 1 225 ? 178.989 175.186 175.919 1.00 43.22 225 VAL A CA 1
ATOM 1644 C C . VAL A 1 225 ? 179.022 175.651 177.367 1.00 43.22 225 VAL A C 1
ATOM 1645 O O . VAL A 1 225 ? 178.173 175.264 178.170 1.00 43.22 225 VAL A O 1
ATOM 1647 N N . ASN A 1 248 ? 174.801 179.451 172.909 1.00 49.82 248 ASN A N 1
ATOM 1648 C CA . ASN A 1 248 ? 175.415 180.528 172.139 1.00 49.82 248 ASN A CA 1
ATOM 1649 C C . ASN A 1 248 ? 174.752 180.675 170.775 1.00 49.82 248 ASN A C 1
ATOM 1650 O O . ASN A 1 248 ? 175.232 180.127 169.786 1.00 49.82 248 ASN A O 1
ATOM 1655 N N . ILE A 1 249 ? 173.648 181.424 170.732 1.00 51.92 249 ILE A N 1
ATOM 1656 C CA . ILE A 1 249 ? 172.903 181.583 169.488 1.00 51.92 249 ILE A CA 1
ATOM 1657 C C . ILE A 1 249 ? 173.668 182.374 168.438 1.00 51.92 249 ILE A C 1
ATOM 1658 O O . ILE A 1 249 ? 173.348 182.268 167.248 1.00 51.92 249 ILE A O 1
ATOM 1663 N N . LEU A 1 250 ? 174.663 183.168 168.837 1.00 52.47 250 LEU A N 1
ATOM 1664 C CA . LEU A 1 250 ? 175.427 183.941 167.861 1.00 52.47 250 LEU A CA 1
ATOM 1665 C C . LEU A 1 250 ? 176.247 183.031 166.953 1.00 52.47 250 LEU A C 1
ATOM 1666 O O . LEU A 1 250 ? 176.486 183.358 165.785 1.00 52.47 250 LEU A O 1
ATOM 1671 N N . ALA A 1 251 ? 176.701 181.891 167.474 1.00 47.10 251 ALA A N 1
ATOM 1672 C CA . ALA A 1 251 ? 177.303 180.879 166.621 1.00 47.10 251 ALA A CA 1
ATOM 1673 C C . ALA A 1 251 ? 176.282 179.864 166.123 1.00 47.10 251 ALA A C 1
ATOM 1674 O O . ALA A 1 251 ? 176.571 179.124 165.179 1.00 47.10 251 ALA A O 1
ATOM 1676 N N . ALA A 1 252 ? 175.098 179.813 166.730 1.00 47.59 252 ALA A N 1
ATOM 1677 C CA . ALA A 1 252 ? 174.016 179.002 166.192 1.00 47.59 252 ALA A CA 1
ATOM 1678 C C . ALA A 1 252 ? 173.345 179.646 164.990 1.00 47.59 252 ALA A C 1
ATOM 1679 O O . ALA A 1 252 ? 172.812 178.927 164.137 1.00 47.59 252 ALA A O 1
ATOM 1681 N N . HIS A 1 253 ? 173.335 180.979 164.913 1.00 52.66 253 HIS A N 1
ATOM 1682 C CA . HIS A 1 253 ? 172.811 181.675 163.748 1.00 52.66 253 HIS A CA 1
ATOM 1683 C C . HIS A 1 253 ? 173.879 182.029 162.735 1.00 52.66 253 HIS A C 1
ATOM 1684 O O . HIS A 1 253 ? 173.547 182.254 161.570 1.00 52.66 253 HIS A O 1
ATOM 1691 N N . GLY A 1 254 ? 175.140 182.088 163.148 1.00 44.81 254 GLY A N 1
ATOM 1692 C CA . GLY A 1 254 ? 176.242 182.088 162.212 1.00 44.81 254 GLY A CA 1
ATOM 1693 C C . GLY A 1 254 ? 176.281 180.775 161.461 1.00 44.81 254 GLY A C 1
ATOM 1694 O O . GLY A 1 254 ? 176.710 180.728 160.307 1.00 44.81 254 GLY A O 1
ATOM 1695 N N . TYR A 1 255 ? 175.837 179.697 162.116 1.00 37.44 255 TYR A N 1
ATOM 1696 C CA . TYR A 1 255 ? 175.726 178.404 161.449 1.00 37.44 255 TYR A CA 1
ATOM 1697 C C . TYR A 1 255 ? 174.543 178.377 160.492 1.00 37.44 255 TYR A C 1
ATOM 1698 O O . TYR A 1 255 ? 174.707 178.182 159.283 1.00 37.44 255 TYR A O 1
ATOM 1707 N N . PHE A 1 256 ? 173.334 178.544 161.031 1.00 41.49 256 PHE A N 1
ATOM 1708 C CA . PHE A 1 256 ? 172.117 178.339 160.258 1.00 41.49 256 PHE A CA 1
ATOM 1709 C C . PHE A 1 256 ? 171.926 179.435 159.225 1.00 41.49 256 PHE A C 1
ATOM 1710 O O . PHE A 1 256 ? 171.338 179.198 158.164 1.00 41.49 256 PHE A O 1
ATOM 1718 N N . GLY A 1 257 ? 172.406 180.635 159.524 1.00 44.71 257 GLY A N 1
ATOM 1719 C CA . GLY A 1 257 ? 172.444 181.699 158.548 1.00 44.71 257 GLY A CA 1
ATOM 1720 C C . GLY A 1 257 ? 173.379 181.388 157.400 1.00 44.71 257 GLY A C 1
ATOM 1721 O O . GLY A 1 257 ? 173.170 181.865 156.285 1.00 44.71 257 GLY A O 1
ATOM 1722 N N . ARG A 1 258 ? 174.426 180.604 157.657 1.00 40.73 258 ARG A N 1
ATOM 1723 C CA . ARG A 1 258 ? 175.352 180.263 156.584 1.00 40.73 258 ARG A CA 1
ATOM 1724 C C . ARG A 1 258 ? 174.892 179.038 155.804 1.00 40.73 258 ARG A C 1
ATOM 1725 O O . ARG A 1 258 ? 175.171 178.936 154.606 1.00 40.73 258 ARG A O 1
ATOM 1733 N N . LEU A 1 259 ? 174.187 178.110 156.459 1.00 36.64 259 LEU A N 1
ATOM 1734 C CA . LEU A 1 259 ? 173.772 176.872 155.804 1.00 36.64 259 LEU A CA 1
ATOM 1735 C C . LEU A 1 259 ? 172.683 177.122 154.770 1.00 36.64 259 LEU A C 1
ATOM 1736 O O . LEU A 1 259 ? 172.636 176.447 153.737 1.00 36.64 259 LEU A O 1
ATOM 1741 N N . ILE A 1 260 ? 171.829 178.106 155.021 1.00 45.40 260 ILE A N 1
ATOM 1742 C CA . ILE A 1 260 ? 170.766 178.526 154.120 1.00 45.40 260 ILE A CA 1
ATOM 1743 C C . ILE A 1 260 ? 171.129 179.967 153.790 1.00 45.40 260 ILE A C 1
ATOM 1744 O O . ILE A 1 260 ? 172.228 180.416 154.127 1.00 45.40 260 ILE A O 1
ATOM 1749 N N . PHE A 1 261 ? 170.273 180.683 153.079 1.00 54.32 261 PHE A N 1
ATOM 1750 C CA . PHE A 1 261 ? 170.487 182.110 152.900 1.00 54.32 261 PHE A CA 1
ATOM 1751 C C . PHE A 1 261 ? 170.428 182.819 154.257 1.00 54.32 261 PHE A C 1
ATOM 1752 O O . PHE A 1 261 ? 169.741 182.383 155.184 1.00 54.32 261 PHE A O 1
ATOM 1760 N N . GLN A 1 262 ? 171.191 183.901 154.379 1.00 56.12 262 GLN A N 1
ATOM 1761 C CA . GLN A 1 262 ? 171.198 184.676 155.618 1.00 56.12 262 GLN A CA 1
ATOM 1762 C C . GLN A 1 262 ? 169.910 185.485 155.759 1.00 56.12 262 GLN A C 1
ATOM 1763 O O . GLN A 1 262 ? 169.064 185.182 156.596 1.00 56.12 262 GLN A O 1
ATOM 1769 N N . PHE A 1 266 ? 163.568 183.741 160.873 1.00 48.06 266 PHE A N 1
ATOM 1770 C CA . PHE A 1 266 ? 163.370 184.146 162.262 1.00 48.06 266 PHE A CA 1
ATOM 1771 C C . PHE A 1 266 ? 164.528 184.967 162.838 1.00 48.06 266 PHE A C 1
ATOM 1772 O O . PHE A 1 266 ? 164.533 186.194 162.706 1.00 48.06 266 PHE A O 1
ATOM 1780 N N . ASN A 1 267 ? 165.477 184.270 163.492 1.00 55.32 267 ASN A N 1
ATOM 1781 C CA . ASN A 1 267 ? 166.432 184.802 164.475 1.00 55.32 267 ASN A CA 1
ATOM 1782 C C . ASN A 1 267 ? 165.682 185.328 165.695 1.00 55.32 267 ASN A C 1
ATOM 1783 O O . ASN A 1 267 ? 166.244 186.004 166.560 1.00 55.32 267 ASN A O 1
ATOM 1788 N N . ASN A 1 268 ? 164.408 184.978 165.770 1.00 47.17 268 ASN A N 1
ATOM 1789 C CA . ASN A 1 268 ? 163.508 185.396 166.824 1.00 47.17 268 ASN A CA 1
ATOM 1790 C C . ASN A 1 268 ? 162.995 184.098 167.432 1.00 47.17 268 ASN A C 1
ATOM 1791 O O . ASN A 1 268 ? 162.320 183.319 166.752 1.00 47.17 268 ASN A O 1
ATOM 1796 N N . SER A 1 269 ? 163.350 183.849 168.691 1.00 41.32 269 SER A N 1
ATOM 1797 C CA . SER A 1 269 ? 163.048 182.560 169.298 1.00 41.32 269 SER A CA 1
ATOM 1798 C C . SER A 1 269 ? 161.556 182.391 169.530 1.00 41.32 269 SER A C 1
ATOM 1799 O O . SER A 1 269 ? 161.057 181.263 169.580 1.00 41.32 269 SER A O 1
ATOM 1802 N N . ARG A 1 270 ? 160.831 183.499 169.677 1.00 43.58 270 ARG A N 1
ATOM 1803 C CA . ARG A 1 270 ? 159.381 183.443 169.753 1.00 43.58 270 ARG A CA 1
ATOM 1804 C C . ARG A 1 270 ? 158.771 182.988 168.429 1.00 43.58 270 ARG A C 1
ATOM 1805 O O . ARG A 1 270 ? 157.959 182.064 168.404 1.00 43.58 270 ARG A O 1
ATOM 1813 N N . GLN A 1 271 ? 159.168 183.611 167.314 1.00 41.51 271 GLN A N 1
ATOM 1814 C CA . GLN A 1 271 ? 158.584 183.250 166.022 1.00 41.51 271 GLN A CA 1
ATOM 1815 C C . GLN A 1 271 ? 158.905 181.811 165.647 1.00 41.51 271 GLN A C 1
ATOM 1816 O O . GLN A 1 271 ? 158.051 181.089 165.123 1.00 41.51 271 GLN A O 1
ATOM 1822 N N . LEU A 1 272 ? 160.144 181.390 165.901 1.00 33.90 272 LEU A N 1
ATOM 1823 C CA . LEU A 1 272 ? 160.562 180.029 165.587 1.00 33.90 272 LEU A CA 1
ATOM 1824 C C . LEU A 1 272 ? 159.744 179.013 166.367 1.00 33.90 272 LEU A C 1
ATOM 1825 O O . LEU A 1 272 ? 159.247 178.034 165.804 1.00 33.90 272 LEU A O 1
ATOM 1830 N N . HIS A 1 273 ? 159.548 179.261 167.656 1.00 28.57 273 HIS A N 1
ATOM 1831 C CA . HIS A 1 273 ? 158.831 178.308 168.487 1.00 28.57 273 HIS A CA 1
ATOM 1832 C C . HIS A 1 273 ? 157.343 178.313 168.205 1.00 28.57 273 HIS A C 1
ATOM 1833 O O . HIS A 1 273 ? 156.687 177.286 168.387 1.00 28.57 273 HIS A O 1
ATOM 1840 N N . PHE A 1 274 ? 156.787 179.445 167.770 1.00 28.50 274 PHE A N 1
ATOM 1841 C CA . PHE A 1 274 ? 155.418 179.414 167.273 1.00 28.50 274 PHE A CA 1
ATOM 1842 C C . PHE A 1 274 ? 155.323 178.518 166.050 1.00 28.50 274 PHE A C 1
ATOM 1843 O O . PHE A 1 274 ? 154.420 177.683 165.946 1.00 28.50 274 PHE A O 1
ATOM 1851 N N . PHE A 1 275 ? 156.265 178.675 165.119 1.00 24.34 275 PHE A N 1
ATOM 1852 C CA . PHE A 1 275 ? 156.240 177.883 163.899 1.00 24.34 275 PHE A CA 1
ATOM 1853 C C . PHE A 1 275 ? 156.444 176.404 164.190 1.00 24.34 275 PHE A C 1
ATOM 1854 O O . PHE A 1 275 ? 155.895 175.558 163.479 1.00 24.34 275 PHE A O 1
ATOM 1862 N N . LEU A 1 276 ? 157.234 176.078 165.212 1.00 23.06 276 LEU A N 1
ATOM 1863 C CA . LEU A 1 276 ? 157.425 174.684 165.595 1.00 23.06 276 LEU A CA 1
ATOM 1864 C C . LEU A 1 276 ? 156.124 174.076 166.096 1.00 23.06 276 LEU A C 1
ATOM 1865 O O . LEU A 1 276 ? 155.828 172.914 165.824 1.00 23.06 276 LEU A O 1
ATOM 1870 N N . ALA A 1 277 ? 155.353 174.831 166.867 1.00 21.62 277 ALA A N 1
ATOM 1871 C CA . ALA A 1 277 ? 154.044 174.343 167.274 1.00 21.62 277 ALA A CA 1
ATOM 1872 C C . ALA A 1 277 ? 153.077 174.345 166.100 1.00 21.62 277 ALA A C 1
ATOM 1873 O O . ALA A 1 277 ? 152.399 173.347 165.843 1.00 21.62 277 ALA A O 1
ATOM 1875 N N . ALA A 1 278 ? 153.035 175.451 165.351 1.00 18.88 278 ALA A N 1
ATOM 1876 C CA . ALA A 1 278 ? 151.950 175.679 164.402 1.00 18.88 278 ALA A CA 1
ATOM 1877 C C . ALA A 1 278 ? 151.964 174.671 163.261 1.00 18.88 278 ALA A C 1
ATOM 1878 O O . ALA A 1 278 ? 150.906 174.192 162.850 1.00 18.88 278 ALA A O 1
ATOM 1880 N N . TRP A 1 279 ? 153.157 174.333 162.739 1.00 17.48 279 TRP A N 1
ATOM 1881 C CA . TRP A 1 279 ? 153.214 173.530 161.517 1.00 17.48 279 TRP A CA 1
ATOM 1882 C C . TRP A 1 279 ? 152.662 172.118 161.700 1.00 17.48 279 TRP A C 1
ATOM 1883 O O . TRP A 1 279 ? 151.800 171.712 160.903 1.00 17.48 279 TRP A O 1
ATOM 1894 N N . PRO A 1 280 ? 153.101 171.314 162.687 1.00 16.98 280 PRO A N 1
ATOM 1895 C CA . PRO A 1 280 ? 152.424 170.021 162.876 1.00 16.98 280 PRO A CA 1
ATOM 1896 C C . PRO A 1 280 ? 150.967 170.158 163.270 1.00 16.98 280 PRO A C 1
ATOM 1897 O O . PRO A 1 280 ? 150.150 169.338 162.849 1.00 16.98 280 PRO A O 1
ATOM 1901 N N . VAL A 1 281 ? 150.617 171.193 164.034 1.00 16.53 281 VAL A N 1
ATOM 1902 C CA . VAL A 1 281 ? 149.265 171.322 164.567 1.00 16.53 281 VAL A CA 1
ATOM 1903 C C . VAL A 1 281 ? 148.276 171.683 163.465 1.00 16.53 281 VAL A C 1
ATOM 1904 O O . VAL A 1 281 ? 147.206 171.075 163.350 1.00 16.53 281 VAL A O 1
ATOM 1908 N N . VAL A 1 282 ? 148.619 172.675 162.645 1.00 16.39 282 VAL A N 1
ATOM 1909 C CA . VAL A 1 282 ? 147.729 173.111 161.575 1.00 16.39 282 VAL A CA 1
ATOM 1910 C C . VAL A 1 282 ? 147.544 171.998 160.555 1.00 16.39 282 VAL A C 1
ATOM 1911 O O . VAL A 1 282 ? 146.426 171.717 160.114 1.00 16.39 282 VAL A O 1
ATOM 1915 N N . CYS A 1 283 ? 148.633 171.335 160.187 1.00 16.74 283 CYS A N 1
ATOM 1916 C CA . CYS A 1 283 ? 148.560 170.258 159.211 1.00 16.74 283 CYS A CA 1
ATOM 1917 C C . CYS A 1 283 ? 147.724 169.087 159.717 1.00 16.74 283 CYS A C 1
ATOM 1918 O O . CYS A 1 283 ? 146.938 168.509 158.958 1.00 16.74 283 CYS A O 1
ATOM 1921 N N . ILE A 1 284 ? 147.888 168.720 160.988 1.00 16.14 284 ILE A N 1
ATOM 1922 C CA . ILE A 1 284 ? 147.095 167.642 161.567 1.00 16.14 284 ILE A CA 1
ATOM 1923 C C . ILE A 1 284 ? 145.627 168.054 161.667 1.00 16.14 284 ILE A C 1
ATOM 1924 O O . ILE A 1 284 ? 144.727 167.216 161.544 1.00 16.14 284 ILE A O 1
ATOM 1929 N N . TRP A 1 285 ? 145.356 169.348 161.841 1.00 16.69 285 TRP A N 1
ATOM 1930 C CA . TRP A 1 285 ? 143.978 169.825 161.754 1.00 16.69 285 TRP A CA 1
ATOM 1931 C C . TRP A 1 285 ? 143.394 169.568 160.377 1.00 16.69 285 TRP A C 1
ATOM 1932 O O . TRP A 1 285 ? 142.252 169.125 160.254 1.00 16.69 285 TRP A O 1
ATOM 1943 N N . PHE A 1 286 ? 144.160 169.868 159.324 1.00 15.88 286 PHE A N 1
ATOM 1944 C CA . PHE A 1 286 ? 143.647 169.643 157.979 1.00 15.88 286 PHE A CA 1
ATOM 1945 C C . PHE A 1 286 ? 143.431 168.167 157.696 1.00 15.88 286 PHE A C 1
ATOM 1946 O O . PHE A 1 286 ? 142.423 167.799 157.090 1.00 15.88 286 PHE A O 1
ATOM 1954 N N . VAL A 1 287 ? 144.338 167.304 158.146 1.00 15.11 287 VAL A N 1
ATOM 1955 C CA . VAL A 1 287 ? 144.156 165.897 157.833 1.00 15.11 287 VAL A CA 1
ATOM 1956 C C . VAL A 1 287 ? 142.992 165.321 158.636 1.00 15.11 287 VAL A C 1
ATOM 1957 O O . VAL A 1 287 ? 142.299 164.413 158.167 1.00 15.11 287 VAL A O 1
ATOM 1961 N N . ALA A 1 288 ? 142.748 165.841 159.840 1.00 14.84 288 ALA A N 1
ATOM 1962 C CA . ALA A 1 288 ? 141.563 165.461 160.595 1.00 14.84 288 ALA A CA 1
ATOM 1963 C C . ALA A 1 288 ? 140.299 165.927 159.892 1.00 14.84 288 ALA A C 1
ATOM 1964 O O . ALA A 1 288 ? 139.302 165.202 159.849 1.00 14.84 288 ALA A O 1
ATOM 1966 N N . LEU A 1 289 ? 140.331 167.131 159.325 1.00 15.89 289 LEU A N 1
ATOM 1967 C CA . LEU A 1 289 ? 139.222 167.596 158.513 1.00 15.89 289 LEU A CA 1
ATOM 1968 C C . LEU A 1 289 ? 139.106 166.801 157.226 1.00 15.89 289 LEU A C 1
ATOM 1969 O O . LEU A 1 289 ? 138.004 166.648 156.704 1.00 15.89 289 LEU A O 1
ATOM 1974 N N . GLY A 1 290 ? 140.225 166.296 156.708 1.00 15.72 290 GLY A N 1
ATOM 1975 C CA . GLY A 1 290 ? 140.167 165.443 155.534 1.00 15.72 290 GLY A CA 1
ATOM 1976 C C . GLY A 1 290 ? 139.438 164.139 155.792 1.00 15.72 290 GLY A C 1
ATOM 1977 O O . GLY A 1 290 ? 138.600 163.722 154.997 1.00 15.72 290 GLY A O 1
ATOM 1978 N N . ILE A 1 291 ? 139.760 163.477 156.908 1.00 17.53 291 ILE A N 1
ATOM 1979 C CA . ILE A 1 291 ? 139.045 162.269 157.321 1.00 17.53 291 ILE A CA 1
ATOM 1980 C C . ILE A 1 291 ? 137.570 162.574 157.514 1.00 17.53 291 ILE A C 1
ATOM 1981 O O . ILE A 1 291 ? 136.692 161.799 157.117 1.00 17.53 291 ILE A O 1
ATOM 1986 N N . SER A 1 292 ? 137.285 163.723 158.114 1.00 17.31 292 SER A N 1
ATOM 1987 C CA . SER A 1 292 ? 135.919 164.108 158.427 1.00 17.31 292 SER A CA 1
ATOM 1988 C C . SER A 1 292 ? 135.119 164.424 157.171 1.00 17.31 292 SER A C 1
ATOM 1989 O O . SER A 1 292 ? 133.933 164.104 157.086 1.00 17.31 292 SER A O 1
ATOM 1992 N N . THR A 1 293 ? 135.736 165.084 156.193 1.00 17.85 293 THR A N 1
ATOM 1993 C CA . THR A 1 293 ? 134.987 165.388 154.982 1.00 17.85 293 THR A CA 1
ATOM 1994 C C . THR A 1 293 ? 134.875 164.169 154.081 1.00 17.85 293 THR A C 1
ATOM 1995 O O . THR A 1 293 ? 133.888 164.027 153.359 1.00 17.85 293 THR A O 1
ATOM 1999 N N . MET A 1 294 ? 135.863 163.278 154.121 1.00 18.52 294 MET A N 1
ATOM 2000 C CA . MET A 1 294 ? 135.766 161.989 153.450 1.00 18.52 294 MET A CA 1
ATOM 2001 C C . MET A 1 294 ? 134.721 161.081 154.077 1.00 18.52 294 MET A C 1
ATOM 2002 O O . MET A 1 294 ? 134.245 160.168 153.403 1.00 18.52 294 MET A O 1
ATOM 2007 N N . ALA A 1 295 ? 134.354 161.312 155.339 1.00 16.31 295 ALA A N 1
ATOM 2008 C CA . ALA A 1 295 ? 133.182 160.654 155.904 1.00 16.31 295 ALA A CA 1
ATOM 2009 C C . ALA A 1 295 ? 131.932 160.956 155.100 1.00 16.31 295 ALA A C 1
ATOM 2010 O O . ALA A 1 295 ? 131.039 160.112 155.003 1.00 16.31 295 ALA A O 1
ATOM 2012 N N . PHE A 1 296 ? 131.854 162.147 154.518 1.00 17.74 296 PHE A N 1
ATOM 2013 C CA . PHE A 1 296 ? 130.759 162.515 153.642 1.00 17.74 296 PHE A CA 1
ATOM 2014 C C . PHE A 1 296 ? 131.044 162.187 152.186 1.00 17.74 296 PHE A C 1
ATOM 2015 O O . PHE A 1 296 ? 130.279 162.596 151.316 1.00 17.74 296 PHE A O 1
ATOM 2023 N N . ASN A 1 297 ? 132.096 161.409 151.921 1.00 19.63 297 ASN A N 1
ATOM 2024 C CA . ASN A 1 297 ? 132.519 161.021 150.574 1.00 19.63 297 ASN A CA 1
ATOM 2025 C C . ASN A 1 297 ? 132.838 162.240 149.708 1.00 19.63 297 ASN A C 1
ATOM 2026 O O . ASN A 1 297 ? 132.412 162.349 148.562 1.00 19.63 297 ASN A O 1
ATOM 2031 N N . LEU A 1 298 ? 133.589 163.169 150.281 1.00 21.86 298 LEU A N 1
ATOM 2032 C CA . LEU A 1 298 ? 134.317 164.175 149.519 1.00 21.86 298 LEU A CA 1
ATOM 2033 C C . LEU A 1 298 ? 135.750 163.665 149.443 1.00 21.86 298 LEU A C 1
ATOM 2034 O O . LEU A 1 298 ? 136.572 163.949 150.313 1.00 21.86 298 LEU A O 1
ATOM 2039 N N . ASN A 1 299 ? 136.042 162.916 148.397 1.00 22.12 299 ASN A N 1
ATOM 2040 C CA . ASN A 1 299 ? 137.183 162.025 148.370 1.00 22.12 299 ASN A CA 1
ATOM 2041 C C . ASN A 1 299 ? 138.402 162.695 147.748 1.00 22.12 299 ASN A C 1
ATOM 2042 O O . ASN A 1 299 ? 138.379 163.861 147.354 1.00 22.12 299 ASN A O 1
ATOM 2047 N N . GLY A 1 300 ? 139.490 161.935 147.675 1.00 24.91 300 GLY A N 1
ATOM 2048 C CA . GLY A 1 300 ? 140.697 162.446 147.059 1.00 24.91 300 GLY A CA 1
ATOM 2049 C C . GLY A 1 300 ? 140.528 162.628 145.564 1.00 24.91 300 GLY A C 1
ATOM 2050 O O . GLY A 1 300 ? 139.568 162.144 144.964 1.00 24.91 300 GLY A O 1
ATOM 2051 N N . PHE A 1 301 ? 141.467 163.367 144.974 1.00 31.26 301 PHE A N 1
ATOM 2052 C CA . PHE A 1 301 ? 141.434 163.666 143.546 1.00 31.26 301 PHE A CA 1
ATOM 2053 C C . PHE A 1 301 ? 141.416 162.389 142.725 1.00 31.26 301 PHE A C 1
ATOM 2054 O O . PHE A 1 301 ? 142.227 161.487 142.941 1.00 31.26 301 PHE A O 1
ATOM 2062 N N . ASN A 1 302 ? 140.479 162.312 141.788 1.00 38.89 302 ASN A N 1
ATOM 2063 C CA . ASN A 1 302 ? 140.420 161.199 140.852 1.00 38.89 302 ASN A CA 1
ATOM 2064 C C . ASN A 1 302 ? 140.934 161.660 139.496 1.00 38.89 302 ASN A C 1
ATOM 2065 O O . ASN A 1 302 ? 140.240 162.377 138.769 1.00 38.89 302 ASN A O 1
ATOM 2070 N N . PHE A 1 303 ? 142.149 161.236 139.159 1.00 33.53 303 PHE A N 1
ATOM 2071 C CA . PHE A 1 303 ? 142.724 161.438 137.839 1.00 33.53 303 PHE A CA 1
ATOM 2072 C C . PHE A 1 303 ? 142.724 160.145 137.035 1.00 33.53 303 PHE A C 1
ATOM 2073 O O . PHE A 1 303 ? 143.553 159.961 136.146 1.00 33.53 303 PHE A O 1
ATOM 2081 N N . ASN A 1 304 ? 141.825 159.225 137.372 1.00 37.57 304 ASN A N 1
ATOM 2082 C CA . ASN A 1 304 ? 141.564 158.093 136.498 1.00 37.57 304 ASN A CA 1
ATOM 2083 C C . ASN A 1 304 ? 141.028 158.585 135.170 1.00 37.57 304 ASN A C 1
ATOM 2084 O O . ASN A 1 304 ? 140.115 159.413 135.128 1.00 37.57 304 ASN A O 1
ATOM 2089 N N . HIS A 1 305 ? 141.628 158.087 134.085 1.00 40.27 305 HIS A N 1
ATOM 2090 C CA . HIS A 1 305 ? 141.142 158.305 132.721 1.00 40.27 305 HIS A CA 1
ATOM 2091 C C . HIS A 1 305 ? 141.146 159.790 132.357 1.00 40.27 305 HIS A C 1
ATOM 2092 O O . HIS A 1 305 ? 140.354 160.262 131.540 1.00 40.27 305 HIS A O 1
ATOM 2099 N N . SER A 1 306 ? 142.075 160.523 132.963 1.00 35.22 306 SER A N 1
ATOM 2100 C CA . SER A 1 306 ? 142.157 161.970 132.859 1.00 35.22 306 SER A CA 1
ATOM 2101 C C . SER A 1 306 ? 143.053 162.453 131.726 1.00 35.22 306 SER A C 1
ATOM 2102 O O . SER A 1 306 ? 142.906 163.595 131.290 1.00 35.22 306 SER A O 1
ATOM 2105 N N . VAL A 1 307 ? 143.964 161.619 131.231 1.00 32.41 307 VAL A N 1
ATOM 2106 C CA . VAL A 1 307 ? 144.766 161.927 130.050 1.00 32.41 307 VAL A CA 1
ATOM 2107 C C . VAL A 1 307 ? 144.315 161.023 128.915 1.00 32.41 307 VAL A C 1
ATOM 2108 O O . VAL A 1 307 ? 144.293 159.796 129.055 1.00 32.41 307 VAL A O 1
ATOM 2112 N N . LEU A 1 308 ? 143.966 161.628 127.785 1.00 36.59 308 LEU A N 1
ATOM 2113 C CA . LEU A 1 308 ? 143.470 160.910 126.623 1.00 36.59 308 LEU A CA 1
ATOM 2114 C C . LEU A 1 308 ? 144.404 161.130 125.446 1.00 36.59 308 LEU A C 1
ATOM 2115 O O . LEU A 1 308 ? 145.084 162.155 125.358 1.00 36.59 308 LEU A O 1
ATOM 2120 N N . ASP A 1 309 ? 144.436 160.162 124.536 1.00 41.56 309 ASP A N 1
ATOM 2121 C CA . ASP A 1 309 ? 145.200 160.370 123.321 1.00 41.56 309 ASP A CA 1
ATOM 2122 C C . ASP A 1 309 ? 144.375 161.170 122.311 1.00 41.56 309 ASP A C 1
ATOM 2123 O O . ASP A 1 309 ? 143.317 161.719 122.628 1.00 41.56 309 ASP A O 1
ATOM 2128 N N . SER A 1 310 ? 144.884 161.247 121.081 1.00 44.74 310 SER A N 1
ATOM 2129 C CA . SER A 1 310 ? 144.170 161.960 120.027 1.00 44.74 310 SER A CA 1
ATOM 2130 C C . SER A 1 310 ? 142.849 161.275 119.698 1.00 44.74 310 SER A C 1
ATOM 2131 O O . SER A 1 310 ? 141.844 161.936 119.423 1.00 44.74 310 SER A O 1
ATOM 2134 N N . GLN A 1 311 ? 142.832 159.939 119.735 1.00 45.97 311 GLN A N 1
ATOM 2135 C CA . GLN A 1 311 ? 141.624 159.194 119.388 1.00 45.97 311 GLN A CA 1
ATOM 2136 C C . GLN A 1 311 ? 140.611 159.206 120.527 1.00 45.97 311 GLN A C 1
ATOM 2137 O O . GLN A 1 311 ? 139.410 159.018 120.305 1.00 45.97 311 GLN A O 1
ATOM 2143 N N . GLY A 1 312 ? 141.078 159.397 121.755 1.00 42.27 312 GLY A N 1
ATOM 2144 C CA . GLY A 1 312 ? 140.222 159.268 122.914 1.00 42.27 312 GLY A CA 1
ATOM 2145 C C . GLY A 1 312 ? 140.528 158.029 123.732 1.00 42.27 312 GLY A C 1
ATOM 2146 O O . GLY A 1 312 ? 139.789 157.697 124.659 1.00 42.27 312 GLY A O 1
ATOM 2147 N N . ARG A 1 313 ? 141.593 157.313 123.380 1.00 40.05 313 ARG A N 1
ATOM 2148 C CA . ARG A 1 313 ? 142.063 156.229 124.232 1.00 40.05 313 ARG A CA 1
ATOM 2149 C C . ARG A 1 313 ? 142.608 156.803 125.525 1.00 40.05 313 ARG A C 1
ATOM 2150 O O . ARG A 1 313 ? 143.298 157.823 125.523 1.00 40.05 313 ARG A O 1
ATOM 2158 N N . VAL A 1 314 ? 142.301 156.143 126.633 1.00 33.67 314 VAL A N 1
ATOM 2159 C CA . VAL A 1 314 ? 142.857 156.546 127.914 1.00 33.67 314 VAL A CA 1
ATOM 2160 C C . VAL A 1 314 ? 144.341 156.215 127.924 1.00 33.67 314 VAL A C 1
ATOM 2161 O O . VAL A 1 314 ? 144.733 155.071 127.680 1.00 33.67 314 VAL A O 1
ATOM 2165 N N . LEU A 1 315 ? 145.176 157.217 128.185 1.00 28.28 315 LEU A N 1
ATOM 2166 C CA . LEU A 1 315 ? 146.590 156.980 128.422 1.00 28.28 315 LEU A CA 1
ATOM 2167 C C . LEU A 1 315 ? 146.801 156.888 129.920 1.00 28.28 315 LEU A C 1
ATOM 2168 O O . LEU A 1 315 ? 146.586 157.885 130.626 1.00 28.28 315 LEU A O 1
ATOM 2173 N N . PRO A 1 316 ? 147.191 155.738 130.448 1.00 22.24 316 PRO A N 1
ATOM 2174 C CA . PRO A 1 316 ? 147.345 155.602 131.897 1.00 22.24 316 PRO A CA 1
ATOM 2175 C C . PRO A 1 316 ? 148.442 156.497 132.449 1.00 22.24 316 PRO A C 1
ATOM 2176 O O . PRO A 1 316 ? 149.475 156.707 131.818 1.00 22.24 316 PRO A O 1
ATOM 2180 N N . SER A 1 317 ? 148.195 157.044 133.625 1.00 20.56 317 SER A N 1
ATOM 2181 C CA . SER A 1 317 ? 149.182 157.804 134.362 1.00 20.56 317 SER A CA 1
ATOM 2182 C C . SER A 1 317 ? 149.521 157.056 135.643 1.00 20.56 317 SER A C 1
ATOM 2183 O O . SER A 1 317 ? 149.056 155.941 135.883 1.00 20.56 317 SER A O 1
ATOM 2186 N N . TRP A 1 318 ? 150.345 157.669 136.480 1.00 17.47 318 TRP A N 1
ATOM 2187 C CA . TRP A 1 318 ? 150.652 157.074 137.771 1.00 17.47 318 TRP A CA 1
ATOM 2188 C C . TRP A 1 318 ? 149.437 157.047 138.691 1.00 17.47 318 TRP A C 1
ATOM 2189 O O . TRP A 1 318 ? 149.325 156.144 139.522 1.00 17.47 318 TRP A O 1
ATOM 2200 N N . ALA A 1 319 ? 148.519 158.009 138.555 1.00 21.34 319 ALA A N 1
ATOM 2201 C CA . ALA A 1 319 ? 147.295 157.984 139.349 1.00 21.34 319 ALA A CA 1
ATOM 2202 C C . ALA A 1 319 ? 146.429 156.782 139.001 1.00 21.34 319 ALA A C 1
ATOM 2203 O O . ALA A 1 319 ? 145.744 156.232 139.868 1.00 21.34 319 ALA A O 1
ATOM 2205 N N . ASP A 1 320 ? 146.447 156.357 137.739 1.00 23.99 320 ASP A N 1
ATOM 2206 C CA . ASP A 1 320 ? 145.686 155.174 137.355 1.00 23.99 320 ASP A CA 1
ATOM 2207 C C . ASP A 1 320 ? 146.312 153.908 137.921 1.00 23.99 320 ASP A C 1
ATOM 2208 O O . ASP A 1 320 ? 145.607 152.954 138.255 1.00 23.99 320 ASP A O 1
ATOM 2213 N N . VAL A 1 321 ? 147.638 153.886 138.041 1.00 19.06 321 VAL A N 1
ATOM 2214 C CA . VAL A 1 321 ? 148.304 152.765 138.697 1.00 19.06 321 VAL A CA 1
ATOM 2215 C C . VAL A 1 321 ? 147.933 152.712 140.175 1.00 19.06 321 VAL A C 1
ATOM 2216 O O . VAL A 1 321 ? 147.675 151.636 140.725 1.00 19.06 321 VAL A O 1
ATOM 2220 N N . VAL A 1 322 ? 147.912 153.869 140.839 1.00 19.17 322 VAL A N 1
ATOM 2221 C CA . VAL A 1 322 ? 147.472 153.938 142.230 1.00 19.17 322 VAL A CA 1
ATOM 2222 C C . VAL A 1 322 ? 146.021 153.497 142.346 1.00 19.17 322 VAL A C 1
ATOM 2223 O O . VAL A 1 322 ? 145.644 152.789 143.285 1.00 19.17 322 VAL A O 1
ATOM 2227 N N . ASN A 1 323 ? 145.194 153.894 141.380 1.00 25.32 323 ASN A N 1
ATOM 2228 C CA . ASN A 1 323 ? 143.787 153.511 141.384 1.00 25.32 323 ASN A CA 1
ATOM 2229 C C . ASN A 1 323 ? 143.610 152.008 141.212 1.00 25.32 323 ASN A C 1
ATOM 2230 O O . ASN A 1 323 ? 142.726 151.414 141.833 1.00 25.32 323 ASN A O 1
ATOM 2235 N N . ARG A 1 324 ? 144.436 151.375 140.376 1.00 22.57 324 ARG A N 1
ATOM 2236 C CA . ARG A 1 324 ? 144.399 149.919 140.255 1.00 22.57 324 ARG A CA 1
ATOM 2237 C C . ARG A 1 324 ? 144.843 149.243 141.542 1.00 22.57 324 ARG A C 1
ATOM 2238 O O . ARG A 1 324 ? 144.311 148.194 141.914 1.00 22.57 324 ARG A O 1
ATOM 2246 N N . ALA A 1 325 ? 145.856 149.801 142.206 1.00 21.55 325 ALA A N 1
ATOM 2247 C CA . ALA A 1 325 ? 146.301 149.250 143.480 1.00 21.55 325 ALA A CA 1
ATOM 2248 C C . ALA A 1 325 ? 145.200 149.349 144.524 1.00 21.55 325 ALA A C 1
ATOM 2249 O O . ALA A 1 325 ? 144.878 148.370 145.202 1.00 21.55 325 ALA A O 1
ATOM 2251 N N . SER A 1 326 ? 144.576 150.518 144.627 1.00 22.33 326 SER A N 1
ATOM 2252 C CA . SER A 1 326 ? 143.503 150.708 145.593 1.00 22.33 326 SER A CA 1
ATOM 2253 C C . SER A 1 326 ? 142.271 149.893 145.212 1.00 22.33 326 SER A C 1
ATOM 2254 O O . SER A 1 326 ? 141.467 149.534 146.074 1.00 22.33 326 SER A O 1
ATOM 2257 N N . LEU A 1 327 ? 142.114 149.591 143.922 1.00 25.89 327 LEU A N 1
ATOM 2258 C CA . LEU A 1 327 ? 141.075 148.667 143.481 1.00 25.89 327 LEU A CA 1
ATOM 2259 C C . LEU A 1 327 ? 141.311 147.275 144.043 1.00 25.89 327 LEU A C 1
ATOM 2260 O O . LEU A 1 327 ? 140.362 146.559 144.376 1.00 25.89 327 LEU A O 1
ATOM 2265 N N . GLY A 1 328 ? 142.577 146.871 144.135 1.00 23.19 328 GLY A N 1
ATOM 2266 C CA . GLY A 1 328 ? 142.898 145.577 144.708 1.00 23.19 328 GLY A CA 1
ATOM 2267 C C . GLY A 1 328 ? 142.517 145.479 146.166 1.00 23.19 328 GLY A C 1
ATOM 2268 O O . GLY A 1 328 ? 142.113 144.421 146.642 1.00 23.19 328 GLY A O 1
ATOM 2269 N N . PHE A 1 329 ? 142.647 146.586 146.899 1.00 22.16 329 PHE A N 1
ATOM 2270 C CA . PHE A 1 329 ? 142.121 146.629 148.258 1.00 22.16 329 PHE A CA 1
ATOM 2271 C C . PHE A 1 329 ? 140.599 146.559 148.268 1.00 22.16 329 PHE A C 1
ATOM 2272 O O . PHE A 1 329 ? 140.008 145.912 149.134 1.00 22.16 329 PHE A O 1
ATOM 2280 N N . GLU A 1 330 ? 139.973 147.225 147.292 1.00 31.11 330 GLU A N 1
ATOM 2281 C CA . GLU A 1 330 ? 138.507 147.478 147.327 1.00 31.11 330 GLU A CA 1
ATOM 2282 C C . GLU A 1 330 ? 137.755 146.159 147.115 1.00 31.11 330 GLU A C 1
ATOM 2283 O O . GLU A 1 330 ? 136.741 145.942 147.806 1.00 31.11 330 GLU A O 1
ATOM 2289 N N . VAL A 1 331 ? 138.238 145.321 146.192 1.00 30.07 331 VAL A N 1
ATOM 2290 C CA . VAL A 1 331 ? 137.535 144.102 145.803 1.00 30.07 331 VAL A CA 1
ATOM 2291 C C . VAL A 1 331 ? 137.578 143.053 146.905 1.00 30.07 331 VAL A C 1
ATOM 2292 O O . VAL A 1 331 ? 136.640 142.262 147.045 1.00 30.07 331 VAL A O 1
ATOM 2296 N N . MET A 1 332 ? 138.652 143.012 147.698 1.00 29.95 332 MET A N 1
ATOM 2297 C CA . MET A 1 332 ? 138.697 142.063 148.804 1.00 29.95 332 MET A CA 1
ATOM 2298 C C . MET A 1 332 ? 137.841 142.508 149.972 1.00 29.95 332 MET A C 1
ATOM 2299 O O . MET A 1 332 ? 137.264 141.669 150.669 1.00 29.95 332 MET A O 1
ATOM 2304 N N . HIS A 1 333 ? 137.763 143.825 150.182 1.00 31.65 333 HIS A N 1
ATOM 2305 C CA . HIS A 1 333 ? 136.956 144.394 151.294 1.00 31.65 333 HIS A CA 1
ATOM 2306 C C . HIS A 1 333 ? 135.466 144.308 150.945 1.00 31.65 333 HIS A C 1
ATOM 2307 O O . HIS A 1 333 ? 134.655 144.100 151.868 1.00 31.65 333 HIS A O 1
ATOM 2314 N N . GLU A 1 334 ? 135.132 144.459 149.660 1.00 41.38 334 GLU A N 1
ATOM 2315 C CA . GLU A 1 334 ? 133.721 144.382 149.196 1.00 41.38 334 GLU A CA 1
ATOM 2316 C C . GLU A 1 334 ? 133.212 142.946 149.365 1.00 41.38 334 GLU A C 1
ATOM 2317 O O . GLU A 1 334 ? 134.022 142.010 149.212 1.00 41.38 334 GLU A O 1
ATOM 2323 N N . ARG A 1 335 ? 131.920 142.789 149.669 1.00 46.19 335 ARG A N 1
ATOM 2324 C CA . ARG A 1 335 ? 131.339 141.453 149.973 1.00 46.19 335 ARG A CA 1
ATOM 2325 C C . ARG A 1 335 ? 130.213 141.150 148.978 1.00 46.19 335 ARG A C 1
ATOM 2326 O O . ARG A 1 335 ? 129.919 139.958 148.765 1.00 46.19 335 ARG A O 1
ATOM 2334 N N . ASN A 1 336 ? 129.615 142.195 148.396 1.00 52.35 336 ASN A N 1
ATOM 2335 C CA . ASN A 1 336 ? 129.104 142.134 146.999 1.00 52.35 336 ASN A CA 1
ATOM 2336 C C . ASN A 1 336 ? 129.326 143.489 146.318 1.00 52.35 336 ASN A C 1
ATOM 2337 O O . ASN A 1 336 ? 128.657 144.465 146.711 1.00 52.35 336 ASN A O 1
ATOM 2342 N N . ALA A 1 337 ? 130.231 143.535 145.336 1.00 54.56 337 ALA A N 1
ATOM 2343 C CA . ALA A 1 337 ? 130.275 144.648 144.358 1.00 54.56 337 ALA A CA 1
ATOM 2344 C C . ALA A 1 337 ? 129.087 144.534 143.396 1.00 54.56 337 ALA A C 1
ATOM 2345 O O . ALA A 1 337 ? 128.606 143.404 143.181 1.00 54.56 337 ALA A O 1
ATOM 2347 N N . HIS A 1 338 ? 128.642 145.666 142.843 1.00 58.87 338 HIS A N 1
ATOM 2348 C CA . HIS A 1 338 ? 127.562 145.671 141.819 1.00 58.87 338 HIS A CA 1
ATOM 2349 C C . HIS A 1 338 ? 128.019 146.464 140.589 1.00 58.87 338 HIS A C 1
ATOM 2350 O O . HIS A 1 338 ? 127.147 146.942 139.837 1.00 58.87 338 HIS A O 1
ATOM 2357 N N . ASN A 1 339 ? 129.336 146.588 140.400 1.00 56.82 339 ASN A N 1
ATOM 2358 C CA . ASN A 1 339 ? 129.904 147.164 139.151 1.00 56.82 339 ASN A CA 1
ATOM 2359 C C . ASN A 1 339 ? 131.198 146.423 138.795 1.00 56.82 339 ASN A C 1
ATOM 2360 O O . ASN A 1 339 ? 132.202 147.100 138.494 1.00 56.82 339 ASN A O 1
ATOM 2365 N N . PHE A 1 340 ? 131.166 145.087 138.830 1.00 54.87 340 PHE A N 1
ATOM 2366 C CA . PHE A 1 340 ? 132.325 144.259 138.402 1.00 54.87 340 PHE A CA 1
ATOM 2367 C C . PHE A 1 340 ? 131.855 142.828 138.118 1.00 54.87 340 PHE A C 1
ATOM 2368 O O . PHE A 1 340 ? 131.423 142.136 139.060 1.00 54.87 340 PHE A O 1
ATOM 2376 N N . PRO A 1 341 ? 131.943 142.407 136.852 1.00 55.03 341 PRO A N 1
ATOM 2377 C CA . PRO A 1 341 ? 132.443 141.071 136.505 1.00 55.03 341 PRO A CA 1
ATOM 2378 C C . PRO A 1 341 ? 133.849 140.830 137.077 1.00 55.03 341 PRO A C 1
ATOM 2379 O O . PRO A 1 341 ? 134.795 141.143 136.376 1.00 55.03 341 PRO A O 1
ATOM 2383 N N . ARG B 2 7 ? 182.655 157.668 176.305 1.00 31.87 7 ARG B N 1
ATOM 2384 C CA . ARG B 2 7 ? 181.954 156.784 177.217 1.00 31.87 7 ARG B CA 1
ATOM 2385 C C . ARG B 2 7 ? 182.924 155.870 177.940 1.00 31.87 7 ARG B C 1
ATOM 2386 O O . ARG B 2 7 ? 184.051 156.264 178.232 1.00 31.87 7 ARG B O 1
ATOM 2394 N N . VAL B 2 8 ? 182.473 154.649 178.222 1.00 38.35 8 VAL B N 1
ATOM 2395 C CA . VAL B 2 8 ? 183.213 153.731 179.081 1.00 38.35 8 VAL B CA 1
ATOM 2396 C C . VAL B 2 8 ? 184.578 153.339 178.509 1.00 38.35 8 VAL B C 1
ATOM 2397 O O . VAL B 2 8 ? 185.582 153.382 179.228 1.00 38.35 8 VAL B O 1
ATOM 2401 N N . HIS B 2 9 ? 184.655 152.999 177.220 1.00 37.07 9 HIS B N 1
ATOM 2402 C CA . HIS B 2 9 ? 185.875 152.418 176.662 1.00 37.07 9 HIS B CA 1
ATOM 2403 C C . HIS B 2 9 ? 186.985 153.430 176.403 1.00 37.07 9 HIS B C 1
ATOM 2404 O O . HIS B 2 9 ? 188.046 153.033 175.914 1.00 37.07 9 HIS B O 1
ATOM 2411 N N . THR B 2 10 ? 186.797 154.706 176.736 1.00 46.44 10 THR B N 1
ATOM 2412 C CA . THR B 2 10 ? 187.793 155.750 176.476 1.00 46.44 10 THR B CA 1
ATOM 2413 C C . THR B 2 10 ? 188.934 155.743 177.491 1.00 46.44 10 THR B C 1
ATOM 2414 O O . THR B 2 10 ? 189.659 156.731 177.633 1.00 46.44 10 THR B O 1
ATOM 2418 N N . SER B 2 11 ? 189.110 154.637 178.211 1.00 50.02 11 SER B N 1
ATOM 2419 C CA . SER B 2 11 ? 190.172 154.473 179.194 1.00 50.02 11 SER B CA 1
ATOM 2420 C C . SER B 2 11 ? 191.556 154.347 178.570 1.00 50.02 11 SER B C 1
ATOM 2421 O O . SER B 2 11 ? 192.553 154.711 179.199 1.00 50.02 11 SER B O 1
ATOM 2424 N N . VAL B 2 12 ? 191.638 153.823 177.350 1.00 50.26 12 VAL B N 1
ATOM 2425 C CA . VAL B 2 12 ? 192.911 153.400 176.780 1.00 50.26 12 VAL B CA 1
ATOM 2426 C C . VAL B 2 12 ? 193.452 154.413 175.767 1.00 50.26 12 VAL B C 1
ATOM 2427 O O . VAL B 2 12 ? 194.436 154.134 175.079 1.00 50.26 12 VAL B O 1
ATOM 2431 N N . LEU B 2 13 ? 192.845 155.599 175.685 1.00 52.02 13 LEU B N 1
ATOM 2432 C CA . LEU B 2 13 ? 193.293 156.615 174.736 1.00 52.02 13 LEU B CA 1
ATOM 2433 C C . LEU B 2 13 ? 194.669 157.173 175.077 1.00 52.02 13 LEU B C 1
ATOM 2434 O O . LEU B 2 13 ? 195.409 157.575 174.172 1.00 52.02 13 LEU B O 1
ATOM 2439 N N . ASN B 2 14 ? 195.027 157.210 176.357 1.00 55.81 14 ASN B N 1
ATOM 2440 C CA . ASN B 2 14 ? 196.287 157.786 176.815 1.00 55.81 14 ASN B CA 1
ATOM 2441 C C . ASN B 2 14 ? 197.363 156.718 176.988 1.00 55.81 14 ASN B C 1
ATOM 2442 O O . ASN B 2 14 ? 198.399 156.948 177.616 1.00 55.81 14 ASN B O 1
ATOM 2447 N N . ASP B 2 15 ? 197.130 155.541 176.414 1.00 53.76 15 ASP B N 1
ATOM 2448 C CA . ASP B 2 15 ? 198.056 154.424 176.540 1.00 53.76 15 ASP B CA 1
ATOM 2449 C C . ASP B 2 15 ? 198.043 153.555 175.293 1.00 53.76 15 ASP B C 1
ATOM 2450 O O . ASP B 2 15 ? 197.017 152.946 174.973 1.00 53.76 15 ASP B O 1
ATOM 2455 N N . PRO B 2 16 ? 199.154 153.477 174.563 1.00 47.72 16 PRO B N 1
ATOM 2456 C CA . PRO B 2 16 ? 199.185 152.651 173.347 1.00 47.72 16 PRO B CA 1
ATOM 2457 C C . PRO B 2 16 ? 199.155 151.158 173.631 1.00 47.72 16 PRO B C 1
ATOM 2458 O O . PRO B 2 16 ? 198.454 150.408 172.947 1.00 47.72 16 PRO B O 1
ATOM 2462 N N . GLY B 2 17 ? 199.912 150.719 174.638 1.00 43.09 17 GLY B N 1
ATOM 2463 C CA . GLY B 2 17 ? 200.090 149.292 174.854 1.00 43.09 17 GLY B CA 1
ATOM 2464 C C . GLY B 2 17 ? 198.828 148.600 175.326 1.00 43.09 17 GLY B C 1
ATOM 2465 O O . GLY B 2 17 ? 198.649 147.399 175.115 1.00 43.09 17 GLY B O 1
ATOM 2466 N N . ARG B 2 18 ? 197.926 149.354 175.957 1.00 43.62 18 ARG B N 1
ATOM 2467 C CA . ARG B 2 18 ? 196.672 148.791 176.435 1.00 43.62 18 ARG B CA 1
ATOM 2468 C C . ARG B 2 18 ? 195.621 148.848 175.339 1.00 43.62 18 ARG B C 1
ATOM 2469 O O . ARG B 2 18 ? 194.465 148.471 175.549 1.00 43.62 18 ARG B O 1
ATOM 2477 N N . LEU B 2 19 ? 196.017 149.302 174.158 1.00 33.90 19 LEU B N 1
ATOM 2478 C CA . LEU B 2 19 ? 195.094 149.351 173.039 1.00 33.90 19 LEU B CA 1
ATOM 2479 C C . LEU B 2 19 ? 195.544 148.279 172.067 1.00 33.90 19 LEU B C 1
ATOM 2480 O O . LEU B 2 19 ? 194.744 147.739 171.298 1.00 33.90 19 LEU B O 1
ATOM 2485 N N . ILE B 2 20 ? 196.834 147.951 172.121 1.00 33.82 20 ILE B N 1
ATOM 2486 C CA . ILE B 2 20 ? 197.302 146.705 171.534 1.00 33.82 20 ILE B CA 1
ATOM 2487 C C . ILE B 2 20 ? 196.661 145.524 172.252 1.00 33.82 20 ILE B C 1
ATOM 2488 O O . ILE B 2 20 ? 196.216 144.563 171.617 1.00 33.82 20 ILE B O 1
ATOM 2493 N N . ALA B 2 21 ? 196.580 145.595 173.582 1.00 31.29 21 ALA B N 1
ATOM 2494 C CA . ALA B 2 21 ? 195.940 144.548 174.375 1.00 31.29 21 ALA B CA 1
ATOM 2495 C C . ALA B 2 21 ? 194.468 144.405 174.029 1.00 31.29 21 ALA B C 1
ATOM 2496 O O . ALA B 2 21 ? 193.949 143.295 173.882 1.00 31.29 21 ALA B O 1
ATOM 2498 N N . VAL B 2 22 ? 193.778 145.533 173.917 1.00 25.93 22 VAL B N 1
ATOM 2499 C CA . VAL B 2 22 ? 192.362 145.534 173.591 1.00 25.93 22 VAL B CA 1
ATOM 2500 C C . VAL B 2 22 ? 192.124 145.041 172.166 1.00 25.93 22 VAL B C 1
ATOM 2501 O O . VAL B 2 22 ? 191.120 144.375 171.892 1.00 25.93 22 VAL B O 1
ATOM 2505 N N . HIS B 2 23 ? 193.090 145.294 171.280 1.00 26.22 23 HIS B N 1
ATOM 2506 C CA . HIS B 2 23 ? 192.979 144.837 169.869 1.00 26.22 23 HIS B CA 1
ATOM 2507 C C . HIS B 2 23 ? 193.286 143.336 169.766 1.00 26.22 23 HIS B C 1
ATOM 2508 O O . HIS B 2 23 ? 192.617 142.659 168.966 1.00 26.22 23 HIS B O 1
ATOM 2515 N N . ILE B 2 24 ? 194.252 142.841 170.549 1.00 28.12 24 ILE B N 1
ATOM 2516 C CA . ILE B 2 24 ? 194.565 141.414 170.587 1.00 28.12 24 ILE B CA 1
ATOM 2517 C C . ILE B 2 24 ? 193.406 140.637 171.187 1.00 28.12 24 ILE B C 1
ATOM 2518 O O . ILE B 2 24 ? 193.029 139.570 170.690 1.00 28.12 24 ILE B O 1
ATOM 2523 N N . MET B 2 25 ? 192.841 141.161 172.277 1.00 27.26 25 MET B N 1
ATOM 2524 C CA . MET B 2 25 ? 191.620 140.623 172.869 1.00 27.26 25 MET B CA 1
ATOM 2525 C C . MET B 2 25 ? 190.509 140.465 171.845 1.00 27.26 25 MET B C 1
ATOM 2526 O O . MET B 2 25 ? 189.804 139.452 171.835 1.00 27.26 25 MET B O 1
ATOM 2531 N N . HIS B 2 26 ? 190.337 141.477 170.991 1.00 23.47 26 HIS B N 1
ATOM 2532 C CA . HIS B 2 26 ? 189.298 141.402 169.931 1.00 23.47 26 HIS B CA 1
ATOM 2533 C C . HIS B 2 26 ? 189.680 140.318 168.919 1.00 23.47 26 HIS B C 1
ATOM 2534 O O . HIS B 2 26 ? 188.779 139.592 168.462 1.00 23.47 26 HIS B O 1
ATOM 2541 N N . ASN B 2 27 ? 190.972 140.216 168.594 1.00 22.98 27 ASN B N 1
ATOM 2542 C CA . ASN B 2 27 ? 191.447 139.165 167.703 1.00 22.98 27 ASN B CA 1
ATOM 2543 C C . ASN B 2 27 ? 191.241 137.782 168.306 1.00 22.98 27 ASN B C 1
ATOM 2544 O O . ASN B 2 27 ? 191.038 136.803 167.584 1.00 22.98 27 ASN B O 1
ATOM 2549 N N . ALA B 2 28 ? 191.330 137.679 169.631 1.00 23.40 28 ALA B N 1
ATOM 2550 C CA . ALA B 2 28 ? 191.009 136.429 170.308 1.00 23.40 28 ALA B CA 1
ATOM 2551 C C . ALA B 2 28 ? 189.533 136.081 170.164 1.00 23.40 28 ALA B C 1
ATOM 2552 O O . ALA B 2 28 ? 189.174 134.924 169.931 1.00 23.40 28 ALA B O 1
ATOM 2554 N N . LEU B 2 29 ? 188.661 137.074 170.325 1.00 21.99 29 LEU B N 1
ATOM 2555 C CA . LEU B 2 29 ? 187.226 136.827 170.252 1.00 21.99 29 LEU B CA 1
ATOM 2556 C C . LEU B 2 29 ? 186.799 136.499 168.828 1.00 21.99 29 LEU B C 1
ATOM 2557 O O . LEU B 2 29 ? 185.895 135.688 168.607 1.00 21.99 29 LEU B O 1
ATOM 2562 N N . CYS B 2 30 ? 187.437 137.132 167.847 1.00 21.10 30 CYS B N 1
ATOM 2563 C CA . CYS B 2 30 ? 187.070 136.908 166.457 1.00 21.10 30 CYS B CA 1
ATOM 2564 C C . CYS B 2 30 ? 187.452 135.511 166.002 1.00 21.10 30 CYS B C 1
ATOM 2565 O O . CYS B 2 30 ? 186.629 134.785 165.440 1.00 21.10 30 CYS B O 1
ATOM 2568 N N . ALA B 2 31 ? 188.697 135.115 166.248 1.00 20.01 31 ALA B N 1
ATOM 2569 C CA . ALA B 2 31 ? 189.146 133.800 165.820 1.00 20.01 31 ALA B CA 1
ATOM 2570 C C . ALA B 2 31 ? 188.492 132.705 166.650 1.00 20.01 31 ALA B C 1
ATOM 2571 O O . ALA B 2 31 ? 188.202 131.619 166.143 1.00 20.01 31 ALA B O 1
ATOM 2573 N N . GLY B 2 32 ? 188.243 132.978 167.924 1.00 22.05 32 GLY B N 1
ATOM 2574 C CA . GLY B 2 32 ? 187.556 132.041 168.784 1.00 22.05 32 GLY B CA 1
ATOM 2575 C C . GLY B 2 32 ? 186.152 131.770 168.319 1.00 22.05 32 GLY B C 1
ATOM 2576 O O . GLY B 2 32 ? 185.695 130.627 168.340 1.00 22.05 32 GLY B O 1
ATOM 2577 N N . PHE B 2 33 ? 185.454 132.825 167.906 1.00 21.92 33 PHE B N 1
ATOM 2578 C CA . PHE B 2 33 ? 184.150 132.644 167.292 1.00 21.92 33 PHE B CA 1
ATOM 2579 C C . PHE B 2 33 ? 184.267 131.839 166.013 1.00 21.92 33 PHE B C 1
ATOM 2580 O O . PHE B 2 33 ? 183.494 130.909 165.786 1.00 21.92 33 PHE B O 1
ATOM 2588 N N . ALA B 2 34 ? 185.234 132.193 165.165 1.00 19.99 34 ALA B N 1
ATOM 2589 C CA . ALA B 2 34 ? 185.350 131.585 163.846 1.00 19.99 34 ALA B CA 1
ATOM 2590 C C . ALA B 2 34 ? 185.618 130.094 163.953 1.00 19.99 34 ALA B C 1
ATOM 2591 O O . ALA B 2 34 ? 185.080 129.302 163.177 1.00 19.99 34 ALA B O 1
ATOM 2593 N N . GLY B 2 35 ? 186.450 129.696 164.918 1.00 21.41 35 GLY B N 1
ATOM 2594 C CA . GLY B 2 35 ? 186.688 128.291 165.164 1.00 21.41 35 GLY B CA 1
ATOM 2595 C C . GLY B 2 35 ? 185.531 127.562 165.798 1.00 21.41 35 GLY B C 1
ATOM 2596 O O . GLY B 2 35 ? 185.334 126.380 165.513 1.00 21.41 35 GLY B O 1
ATOM 2597 N N . SER B 2 36 ? 184.761 128.229 166.650 1.00 21.67 36 SER B N 1
ATOM 2598 C CA . SER B 2 36 ? 183.640 127.586 167.318 1.00 21.67 36 SER B CA 1
ATOM 2599 C C . SER B 2 36 ? 182.346 127.672 166.526 1.00 21.67 36 SER B C 1
ATOM 2600 O O . SER B 2 36 ? 181.500 126.786 166.650 1.00 21.67 36 SER B O 1
ATOM 2603 N N . MET B 2 37 ? 182.174 128.722 165.721 1.00 22.50 37 MET B N 1
ATOM 2604 C CA . MET B 2 37 ? 181.072 128.762 164.766 1.00 22.50 37 MET B CA 1
ATOM 2605 C C . MET B 2 37 ? 181.220 127.665 163.726 1.00 22.50 37 MET B C 1
ATOM 2606 O O . MET B 2 37 ? 180.240 127.018 163.348 1.00 22.50 37 MET B O 1
ATOM 2611 N N . LEU B 2 38 ? 182.442 127.456 163.241 1.00 22.27 38 LEU B N 1
ATOM 2612 C CA . LEU B 2 38 ? 182.693 126.413 162.258 1.00 22.27 38 LEU B CA 1
ATOM 2613 C C . LEU B 2 38 ? 182.549 125.025 162.864 1.00 22.27 38 LEU B C 1
ATOM 2614 O O . LEU B 2 38 ? 182.205 124.078 162.156 1.00 22.27 38 LEU B O 1
ATOM 2619 N N . LEU B 2 39 ? 182.822 124.881 164.159 1.00 23.15 39 LEU B N 1
ATOM 2620 C CA . LEU B 2 39 ? 182.531 123.617 164.823 1.00 23.15 39 LEU B CA 1
ATOM 2621 C C . LEU B 2 39 ? 181.030 123.422 165.000 1.00 23.15 39 LEU B C 1
ATOM 2622 O O . LEU B 2 39 ? 180.538 122.294 164.915 1.00 23.15 39 LEU B O 1
ATOM 2627 N N . PHE B 2 40 ? 180.288 124.505 165.246 1.00 23.56 40 PHE B N 1
ATOM 2628 C CA . PHE B 2 40 ? 178.835 124.412 165.339 1.00 23.56 40 PHE B CA 1
ATOM 2629 C C . PHE B 2 40 ? 178.228 124.008 164.005 1.00 23.56 40 PHE B C 1
ATOM 2630 O O . PHE B 2 40 ? 177.259 123.245 163.955 1.00 23.56 40 PHE B O 1
ATOM 2638 N N . GLU B 2 41 ? 178.776 124.539 162.911 1.00 22.60 41 GLU B N 1
ATOM 2639 C CA . GLU B 2 41 ? 178.275 124.196 161.589 1.00 22.60 41 GLU B CA 1
ATOM 2640 C C . GLU B 2 41 ? 178.600 122.757 161.232 1.00 22.60 41 GLU B C 1
ATOM 2641 O O . GLU B 2 41 ? 177.811 122.087 160.563 1.00 22.60 41 GLU B O 1
ATOM 2647 N N . LEU B 2 42 ? 179.760 122.267 161.671 1.00 24.39 42 LEU B N 1
ATOM 2648 C CA . LEU B 2 42 ? 180.160 120.897 161.371 1.00 24.39 42 LEU B CA 1
ATOM 2649 C C . LEU B 2 42 ? 179.285 119.892 162.101 1.00 24.39 42 LEU B C 1
ATOM 2650 O O . LEU B 2 42 ? 179.025 118.799 161.589 1.00 24.39 42 LEU B O 1
ATOM 2655 N N . ALA B 2 43 ? 178.850 120.233 163.314 1.00 24.75 43 ALA B N 1
ATOM 2656 C CA . ALA B 2 43 ? 177.955 119.359 164.060 1.00 24.75 43 ALA B CA 1
ATOM 2657 C C . ALA B 2 43 ? 176.599 119.247 163.377 1.00 24.75 43 ALA B C 1
ATOM 2658 O O . ALA B 2 43 ? 175.990 118.174 163.350 1.00 24.75 43 ALA B O 1
ATOM 2660 N N . LEU B 2 44 ? 176.109 120.354 162.818 1.00 23.90 44 LEU B N 1
ATOM 2661 C CA . LEU B 2 44 ? 174.790 120.355 162.199 1.00 23.90 44 LEU B CA 1
ATOM 2662 C C . LEU B 2 44 ? 174.820 119.901 160.747 1.00 23.90 44 LEU B C 1
ATOM 2663 O O . LEU B 2 44 ? 173.765 119.630 160.171 1.00 23.90 44 LEU B O 1
ATOM 2668 N N . PHE B 2 45 ? 175.995 119.818 160.140 1.00 25.09 45 PHE B N 1
ATOM 2669 C CA . PHE B 2 45 ? 176.072 119.591 158.705 1.00 25.09 45 PHE B CA 1
ATOM 2670 C C . PHE B 2 45 ? 175.745 118.147 158.351 1.00 25.09 45 PHE B C 1
ATOM 2671 O O . PHE B 2 45 ? 176.238 117.211 158.983 1.00 25.09 45 PHE B O 1
ATOM 2679 N N . ASP B 2 46 ? 174.900 117.974 157.338 1.00 28.44 46 ASP B N 1
ATOM 2680 C CA . ASP B 2 46 ? 174.711 116.676 156.714 1.00 28.44 46 ASP B CA 1
ATOM 2681 C C . ASP B 2 46 ? 175.546 116.634 155.443 1.00 28.44 46 ASP B C 1
ATOM 2682 O O . ASP B 2 46 ? 175.241 117.366 154.493 1.00 28.44 46 ASP B O 1
ATOM 2687 N N . PRO B 2 47 ? 176.587 115.809 155.373 1.00 29.61 47 PRO B N 1
ATOM 2688 C CA . PRO B 2 47 ? 177.425 115.744 154.170 1.00 29.61 47 PRO B CA 1
ATOM 2689 C C . PRO B 2 47 ? 177.004 114.705 153.142 1.00 29.61 47 PRO B C 1
ATOM 2690 O O . PRO B 2 47 ? 177.728 114.515 152.160 1.00 29.61 47 PRO B O 1
ATOM 2694 N N . SER B 2 48 ? 175.870 114.046 153.334 1.00 33.41 48 SER B N 1
ATOM 2695 C CA . SER B 2 48 ? 175.442 112.931 152.499 1.00 33.41 48 SER B CA 1
ATOM 2696 C C . SER B 2 48 ? 175.031 113.341 151.093 1.00 33.41 48 SER B C 1
ATOM 2697 O O . SER B 2 48 ? 175.439 112.691 150.125 1.00 33.41 48 SER B O 1
ATOM 2700 N N . ASP B 2 49 ? 174.222 114.390 150.943 1.00 30.69 49 ASP B N 1
ATOM 2701 C CA . ASP B 2 49 ? 173.751 114.784 149.624 1.00 30.69 49 ASP B CA 1
ATOM 2702 C C . ASP B 2 49 ? 174.293 116.157 149.242 1.00 30.69 49 ASP B C 1
ATOM 2703 O O . ASP B 2 49 ? 173.722 117.175 149.615 1.00 30.69 49 ASP B O 1
ATOM 2708 N N . PRO B 2 50 ? 175.366 116.218 148.472 1.00 29.60 50 PRO B N 1
ATOM 2709 C CA . PRO B 2 50 ? 175.805 117.521 147.965 1.00 29.60 50 PRO B CA 1
ATOM 2710 C C . PRO B 2 50 ? 174.918 118.009 146.832 1.00 29.60 50 PRO B C 1
ATOM 2711 O O . PRO B 2 50 ? 174.900 119.200 146.513 1.00 29.60 50 PRO B O 1
ATOM 2715 N N . VAL B 2 51 ? 174.164 117.087 146.232 1.00 25.16 51 VAL B N 1
ATOM 2716 C CA . VAL B 2 51 ? 173.234 117.451 145.172 1.00 25.16 51 VAL B CA 1
ATOM 2717 C C . VAL B 2 51 ? 171.996 118.110 145.755 1.00 25.16 51 VAL B C 1
ATOM 2718 O O . VAL B 2 51 ? 171.586 119.193 145.327 1.00 25.16 51 VAL B O 1
ATOM 2722 N N . LEU B 2 52 ? 171.382 117.469 146.741 1.00 23.93 52 LEU B N 1
ATOM 2723 C CA . LEU B 2 52 ? 170.065 117.867 147.191 1.00 23.93 52 LEU B CA 1
ATOM 2724 C C . LEU B 2 52 ? 170.041 118.456 148.586 1.00 23.93 52 LEU B C 1
ATOM 2725 O O . LEU B 2 52 ? 169.034 119.059 148.957 1.00 23.93 52 LEU B O 1
ATOM 2730 N N . ASN B 2 53 ? 171.107 118.307 149.364 1.00 22.32 53 ASN B N 1
ATOM 2731 C CA . ASN B 2 53 ? 171.249 119.010 150.637 1.00 22.32 53 ASN B CA 1
ATOM 2732 C C . ASN B 2 53 ? 172.625 119.668 150.717 1.00 22.32 53 ASN B C 1
ATOM 2733 O O . ASN B 2 53 ? 173.439 119.315 151.578 1.00 22.32 53 ASN B O 1
ATOM 2738 N N . PRO B 2 54 ? 172.929 120.620 149.835 1.00 19.57 54 PRO B N 1
ATOM 2739 C CA . PRO B 2 54 ? 174.236 121.276 149.880 1.00 19.57 54 PRO B CA 1
ATOM 2740 C C . PRO B 2 54 ? 174.306 122.229 151.068 1.00 19.57 54 PRO B C 1
ATOM 2741 O O . PRO B 2 54 ? 173.329 122.444 151.780 1.00 19.57 54 PRO B O 1
ATOM 2745 N N . MET B 2 55 ? 175.492 122.806 151.267 1.00 19.20 55 MET B N 1
ATOM 2746 C CA . MET B 2 55 ? 175.726 123.618 152.455 1.00 19.20 55 MET B CA 1
ATOM 2747 C C . MET B 2 55 ? 174.907 124.902 152.444 1.00 19.20 55 MET B C 1
ATOM 2748 O O . MET B 2 55 ? 174.600 125.441 153.510 1.00 19.20 55 MET B O 1
ATOM 2753 N N . TRP B 2 56 ? 174.524 125.396 151.269 1.00 12.75 56 TRP B N 1
ATOM 2754 C CA . TRP B 2 56 ? 173.743 126.618 151.231 1.00 12.75 56 TRP B CA 1
ATOM 2755 C C . TRP B 2 56 ? 172.288 126.389 151.597 1.00 12.75 56 TRP B C 1
ATOM 2756 O O . TRP B 2 56 ? 171.582 127.356 151.885 1.00 12.75 56 TRP B O 1
ATOM 2767 N N . ARG B 2 57 ? 171.829 125.138 151.603 1.00 19.82 57 ARG B N 1
ATOM 2768 C CA . ARG B 2 57 ? 170.509 124.815 152.123 1.00 19.82 57 ARG B CA 1
ATOM 2769 C C . ARG B 2 57 ? 170.523 124.575 153.625 1.00 19.82 57 ARG B C 1
ATOM 2770 O O . ARG B 2 57 ? 169.457 124.483 154.233 1.00 19.82 57 ARG B O 1
ATOM 2778 N N . GLN B 2 58 ? 171.705 124.499 154.233 1.00 20.47 58 GLN B N 1
ATOM 2779 C CA . GLN B 2 58 ? 171.858 124.080 155.617 1.00 20.47 58 GLN B CA 1
ATOM 2780 C C . GLN B 2 58 ? 172.335 125.201 156.527 1.00 20.47 58 GLN B C 1
ATOM 2781 O O . GLN B 2 58 ? 172.771 124.928 157.647 1.00 20.47 58 GLN B O 1
ATOM 2787 N N . GLY B 2 59 ? 172.238 126.449 156.086 1.00 20.15 59 GLY B N 1
ATOM 2788 C CA . GLY B 2 59 ? 172.542 127.582 156.945 1.00 20.15 59 GLY B CA 1
ATOM 2789 C C . GLY B 2 59 ? 173.999 127.680 157.327 1.00 20.15 59 GLY B C 1
ATOM 2790 O O . GLY B 2 59 ? 174.333 128.293 158.345 1.00 20.15 59 GLY B O 1
ATOM 2791 N N . CYS B 2 60 ? 174.875 127.065 156.543 1.00 20.32 60 CYS B N 1
ATOM 2792 C CA . CYS B 2 60 ? 176.307 127.114 156.802 1.00 20.32 60 CYS B CA 1
ATOM 2793 C C . CYS B 2 60 ? 176.801 128.503 156.440 1.00 20.32 60 CYS B C 1
ATOM 2794 O O . CYS B 2 60 ? 176.854 128.873 155.270 1.00 20.32 60 CYS B O 1
ATOM 2797 N N . PHE B 2 61 ? 177.145 129.284 157.459 1.00 19.07 61 PHE B N 1
ATOM 2798 C CA . PHE B 2 61 ? 177.665 130.624 157.230 1.00 19.07 61 PHE B CA 1
ATOM 2799 C C . PHE B 2 61 ? 179.143 130.568 156.877 1.00 19.07 61 PHE B C 1
ATOM 2800 O O . PHE B 2 61 ? 179.570 131.116 155.859 1.00 19.07 61 PHE B O 1
ATOM 2808 N N . LEU B 2 62 ? 179.944 129.939 157.726 1.00 17.57 62 LEU B N 1
ATOM 2809 C CA . LEU B 2 62 ? 181.387 130.017 157.587 1.00 17.57 62 LEU B CA 1
ATOM 2810 C C . LEU B 2 62 ? 181.956 128.988 156.634 1.00 17.57 62 LEU B C 1
ATOM 2811 O O . LEU B 2 62 ? 182.943 129.281 155.955 1.00 17.57 62 LEU B O 1
ATOM 2816 N N . MET B 2 63 ? 181.352 127.817 156.565 1.00 19.10 63 MET B N 1
ATOM 2817 C CA . MET B 2 63 ? 181.764 126.688 155.745 1.00 19.10 63 MET B CA 1
ATOM 2818 C C . MET B 2 63 ? 181.983 127.038 154.269 1.00 19.10 63 MET B C 1
ATOM 2819 O O . MET B 2 63 ? 182.977 126.571 153.703 1.00 19.10 63 MET B O 1
ATOM 2824 N N . PRO B 2 64 ? 181.123 127.824 153.592 1.00 15.80 64 PRO B N 1
ATOM 2825 C CA . PRO B 2 64 ? 181.470 128.210 152.216 1.00 15.80 64 PRO B CA 1
ATOM 2826 C C . PRO B 2 64 ? 182.689 129.101 152.123 1.00 15.80 64 PRO B C 1
ATOM 2827 O O . PRO B 2 64 ? 183.420 129.012 151.134 1.00 15.80 64 PRO B O 1
ATOM 2831 N N . PHE B 2 65 ? 182.940 129.944 153.126 1.00 16.40 65 PHE B N 1
ATOM 2832 C CA . PHE B 2 65 ? 184.123 130.797 153.106 1.00 16.40 65 PHE B CA 1
ATOM 2833 C C . PHE B 2 65 ? 185.397 129.993 153.314 1.00 16.40 65 PHE B C 1
ATOM 2834 O O . PHE B 2 65 ? 186.450 130.351 152.778 1.00 16.40 65 PHE B O 1
ATOM 2842 N N . VAL B 2 66 ? 185.317 128.911 154.081 1.00 16.86 66 VAL B N 1
ATOM 2843 C CA . VAL B 2 66 ? 186.451 128.011 154.233 1.00 16.86 66 VAL B CA 1
ATOM 2844 C C . VAL B 2 66 ? 186.694 127.239 152.940 1.00 16.86 66 VAL B C 1
ATOM 2845 O O . VAL B 2 66 ? 187.835 127.088 152.493 1.00 16.86 66 VAL B O 1
ATOM 2849 N N . SER B 2 67 ? 185.622 126.755 152.310 1.00 16.87 67 SER B N 1
ATOM 2850 C CA . SER B 2 67 ? 185.748 125.949 151.103 1.00 16.87 67 SER B CA 1
ATOM 2851 C C . SER B 2 67 ? 185.987 126.772 149.850 1.00 16.87 67 SER B C 1
ATOM 2852 O O . SER B 2 67 ? 186.463 126.225 148.854 1.00 16.87 67 SER B O 1
ATOM 2855 N N . ARG B 2 68 ? 185.655 128.062 149.884 1.00 18.83 68 ARG B N 1
ATOM 2856 C CA . ARG B 2 68 ? 186.033 128.993 148.828 1.00 18.83 68 ARG B CA 1
ATOM 2857 C C . ARG B 2 68 ? 187.535 128.973 148.575 1.00 18.83 68 ARG B C 1
ATOM 2858 O O . ARG B 2 68 ? 187.993 129.093 147.436 1.00 18.83 68 ARG B O 1
ATOM 2866 N N . LEU B 2 69 ? 188.316 128.811 149.633 1.00 18.29 69 LEU B N 1
ATOM 2867 C CA . LEU B 2 69 ? 189.750 129.018 149.549 1.00 18.29 69 LEU B CA 1
ATOM 2868 C C . LEU B 2 69 ? 190.529 127.714 149.450 1.00 18.29 69 LEU B C 1
ATOM 2869 O O . LEU B 2 69 ? 191.755 127.740 149.325 1.00 18.29 69 LEU B O 1
ATOM 2874 N N . GLY B 2 70 ? 189.854 126.573 149.496 1.00 22.18 70 GLY B N 1
ATOM 2875 C CA . GLY B 2 70 ? 190.546 125.328 149.254 1.00 22.18 70 GLY B CA 1
ATOM 2876 C C . GLY B 2 70 ? 190.340 124.227 150.268 1.00 22.18 70 GLY B C 1
ATOM 2877 O O . GLY B 2 70 ? 190.712 123.084 150.006 1.00 22.18 70 GLY B O 1
ATOM 2878 N N . VAL B 2 71 ? 189.750 124.530 151.418 1.00 22.54 71 VAL B N 1
ATOM 2879 C CA . VAL B 2 71 ? 189.552 123.523 152.454 1.00 22.54 71 VAL B CA 1
ATOM 2880 C C . VAL B 2 71 ? 188.140 122.976 152.288 1.00 22.54 71 VAL B C 1
ATOM 2881 O O . VAL B 2 71 ? 187.158 123.615 152.655 1.00 22.54 71 VAL B O 1
ATOM 2885 N N . VAL B 2 72 ? 188.045 121.773 151.743 1.00 25.89 72 VAL B N 1
ATOM 2886 C CA . VAL B 2 72 ? 186.761 121.194 151.392 1.00 25.89 72 VAL B CA 1
ATOM 2887 C C . VAL B 2 72 ? 186.515 119.862 152.076 1.00 25.89 72 VAL B C 1
ATOM 2888 O O . VAL B 2 72 ? 185.380 119.369 152.035 1.00 25.89 72 VAL B O 1
ATOM 2892 N N . ASN B 2 73 ? 187.518 119.281 152.718 1.00 29.22 73 ASN B N 1
ATOM 2893 C CA . ASN B 2 73 ? 187.407 117.970 153.333 1.00 29.22 73 ASN B CA 1
ATOM 2894 C C . ASN B 2 73 ? 187.155 118.089 154.824 1.00 29.22 73 ASN B C 1
ATOM 2895 O O . ASN B 2 73 ? 187.571 119.054 155.461 1.00 29.22 73 ASN B O 1
ATOM 2900 N N . SER B 2 74 ? 186.449 117.110 155.364 1.00 31.90 74 SER B N 1
ATOM 2901 C CA . SER B 2 74 ? 186.451 116.839 156.788 1.00 31.90 74 SER B CA 1
ATOM 2902 C C . SER B 2 74 ? 187.454 115.734 157.081 1.00 31.90 74 SER B C 1
ATOM 2903 O O . SER B 2 74 ? 187.784 114.929 156.211 1.00 31.90 74 SER B O 1
ATOM 2906 N N . TRP B 2 75 ? 187.935 115.683 158.320 1.00 35.61 75 TRP B N 1
ATOM 2907 C CA . TRP B 2 75 ? 188.804 114.579 158.705 1.00 35.61 75 TRP B CA 1
ATOM 2908 C C . TRP B 2 75 ? 188.023 113.296 158.943 1.00 35.61 75 TRP B C 1
ATOM 2909 O O . TRP B 2 75 ? 188.627 112.230 159.085 1.00 35.61 75 TRP B O 1
ATOM 2920 N N . GLN B 2 76 ? 186.690 113.383 158.984 1.00 37.95 76 GLN B N 1
ATOM 2921 C CA . GLN B 2 76 ? 185.841 112.200 158.945 1.00 37.95 76 GLN B CA 1
ATOM 2922 C C . GLN B 2 76 ? 185.921 111.488 157.601 1.00 37.95 76 GLN B C 1
ATOM 2923 O O . GLN B 2 76 ? 185.501 110.334 157.492 1.00 37.95 76 GLN B O 1
ATOM 2929 N N . GLY B 2 77 ? 186.434 112.156 156.576 1.00 38.55 77 GLY B N 1
ATOM 2930 C CA . GLY B 2 77 ? 186.596 111.570 155.263 1.00 38.55 77 GLY B CA 1
ATOM 2931 C C . GLY B 2 77 ? 185.820 112.255 154.163 1.00 38.55 77 GLY B C 1
ATOM 2932 O O . GLY B 2 77 ? 186.267 112.222 153.010 1.00 38.55 77 GLY B O 1
ATOM 2933 N N . TRP B 2 78 ? 184.697 112.899 154.454 1.00 32.34 78 TRP B N 1
ATOM 2934 C CA . TRP B 2 78 ? 183.851 113.446 153.406 1.00 32.34 78 TRP B CA 1
ATOM 2935 C C . TRP B 2 78 ? 184.359 114.798 152.934 1.00 32.34 78 TRP B C 1
ATOM 2936 O O . TRP B 2 78 ? 185.053 115.506 153.663 1.00 32.34 78 TRP B O 1
ATOM 2947 N N . SER B 2 79 ? 184.002 115.149 151.709 1.00 33.76 79 SER B N 1
ATOM 2948 C CA . SER B 2 79 ? 184.272 116.466 151.163 1.00 33.76 79 SER B CA 1
ATOM 2949 C C . SER B 2 79 ? 182.973 117.099 150.698 1.00 33.76 79 SER B C 1
ATOM 2950 O O . SER B 2 79 ? 182.020 116.416 150.319 1.00 33.76 79 SER B O 1
ATOM 2953 N N . VAL B 2 80 ? 182.949 118.426 150.720 1.00 30.21 80 VAL B N 1
ATOM 2954 C CA . VAL B 2 80 ? 181.751 119.122 150.285 1.00 30.21 80 VAL B CA 1
ATOM 2955 C C . VAL B 2 80 ? 181.615 119.118 148.774 1.00 30.21 80 VAL B C 1
ATOM 2956 O O . VAL B 2 80 ? 180.542 119.449 148.261 1.00 30.21 80 VAL B O 1
ATOM 2960 N N . THR B 2 81 ? 182.679 118.801 148.038 1.00 35.43 81 THR B N 1
ATOM 2961 C CA . THR B 2 81 ? 182.516 118.686 146.598 1.00 35.43 81 THR B CA 1
ATOM 2962 C C . THR B 2 81 ? 181.662 117.479 146.236 1.00 35.43 81 THR B C 1
ATOM 2963 O O . THR B 2 81 ? 180.477 117.624 145.925 1.00 35.43 81 THR B O 1
ATOM 2967 N N . GLY B 2 82 ? 182.237 116.284 146.283 1.00 39.98 82 GLY B N 1
ATOM 2968 C CA . GLY B 2 82 ? 181.419 115.097 146.158 1.00 39.98 82 GLY B CA 1
ATOM 2969 C C . GLY B 2 82 ? 181.902 113.843 146.851 1.00 39.98 82 GLY B C 1
ATOM 2970 O O . GLY B 2 82 ? 181.156 112.864 146.936 1.00 39.98 82 GLY B O 1
ATOM 2971 N N . GLU B 2 83 ? 183.130 113.850 147.363 1.00 44.59 83 GLU B N 1
ATOM 2972 C CA . GLU B 2 83 ? 183.831 112.583 147.541 1.00 44.59 83 GLU B CA 1
ATOM 2973 C C . GLU B 2 83 ? 184.247 112.293 148.980 1.00 44.59 83 GLU B C 1
ATOM 2974 O O . GLU B 2 83 ? 183.951 113.069 149.893 1.00 44.59 83 GLU B O 1
ATOM 2980 N N . THR B 2 84 ? 184.902 111.149 149.186 1.00 49.45 84 THR B N 1
ATOM 2981 C CA . THR B 2 84 ? 185.055 110.550 150.509 1.00 49.45 84 THR B CA 1
ATOM 2982 C C . THR B 2 84 ? 186.454 110.011 150.800 1.00 49.45 84 THR B C 1
ATOM 2983 O O . THR B 2 84 ? 186.588 108.831 151.142 1.00 49.45 84 THR B O 1
ATOM 2987 N N . PHE B 2 85 ? 187.483 110.851 150.632 1.00 47.75 85 PHE B N 1
ATOM 2988 C CA . PHE B 2 85 ? 188.888 110.455 150.775 1.00 47.75 85 PHE B CA 1
ATOM 2989 C C . PHE B 2 85 ? 189.171 109.667 152.052 1.00 47.75 85 PHE B C 1
ATOM 2990 O O . PHE B 2 85 ? 188.632 109.963 153.122 1.00 47.75 85 PHE B O 1
ATOM 2998 N N . THR B 2 86 ? 190.018 108.644 151.921 1.00 50.82 86 THR B N 1
ATOM 2999 C CA . THR B 2 86 ? 190.553 107.922 153.068 1.00 50.82 86 THR B CA 1
ATOM 3000 C C . THR B 2 86 ? 191.449 108.843 153.887 1.00 50.82 86 THR B C 1
ATOM 3001 O O . THR B 2 86 ? 191.289 108.952 155.107 1.00 50.82 86 THR B O 1
ATOM 3005 N N . ASN B 2 87 ? 192.399 109.502 153.223 1.00 47.26 87 ASN B N 1
ATOM 3006 C CA . ASN B 2 87 ? 193.159 110.576 153.849 1.00 47.26 87 ASN B CA 1
ATOM 3007 C C . ASN B 2 87 ? 192.684 111.906 153.285 1.00 47.26 87 ASN B C 1
ATOM 3008 O O . ASN B 2 87 ? 192.872 112.173 152.086 1.00 47.26 87 ASN B O 1
ATOM 3013 N N . PRO B 2 88 ? 192.052 112.754 154.090 1.00 40.74 88 PRO B N 1
ATOM 3014 C CA . PRO B 2 88 ? 191.610 114.068 153.614 1.00 40.74 88 PRO B CA 1
ATOM 3015 C C . PRO B 2 88 ? 192.664 115.160 153.682 1.00 40.74 88 PRO B C 1
ATOM 3016 O O . PRO B 2 88 ? 192.328 116.325 153.450 1.00 40.74 88 PRO B O 1
ATOM 3020 N N . GLY B 2 89 ? 193.912 114.818 153.981 1.00 35.97 89 GLY B N 1
ATOM 3021 C CA . GLY B 2 89 ? 194.938 115.812 154.204 1.00 35.97 89 GLY B CA 1
ATOM 3022 C C . GLY B 2 89 ? 194.923 116.325 155.625 1.00 35.97 89 GLY B C 1
ATOM 3023 O O . GLY B 2 89 ? 194.098 115.945 156.459 1.00 35.97 89 GLY B O 1
ATOM 3024 N N . PHE B 2 90 ? 195.879 117.205 155.914 1.00 29.94 90 PHE B N 1
ATOM 3025 C CA . PHE B 2 90 ? 195.936 117.809 157.239 1.00 29.94 90 PHE B CA 1
ATOM 3026 C C . PHE B 2 90 ? 194.872 118.887 157.402 1.00 29.94 90 PHE B C 1
ATOM 3027 O O . PHE B 2 90 ? 194.145 118.909 158.400 1.00 29.94 90 PHE B O 1
ATOM 3035 N N . TRP B 2 91 ? 194.783 119.800 156.437 1.00 25.92 91 TRP B N 1
ATOM 3036 C CA . TRP B 2 91 ? 193.902 120.954 156.560 1.00 25.92 91 TRP B CA 1
ATOM 3037 C C . TRP B 2 91 ? 192.471 120.599 156.189 1.00 25.92 91 TRP B C 1
ATOM 3038 O O . TRP B 2 91 ? 192.139 120.450 155.011 1.00 25.92 91 TRP B O 1
ATOM 3049 N N . THR B 2 92 ? 191.631 120.450 157.197 1.00 25.89 92 THR B N 1
ATOM 3050 C CA . THR B 2 92 ? 190.218 120.160 157.071 1.00 25.89 92 THR B CA 1
ATOM 3051 C C . THR B 2 92 ? 189.432 121.242 157.793 1.00 25.89 92 THR B C 1
ATOM 3052 O O . THR B 2 92 ? 190.014 122.141 158.400 1.00 25.89 92 THR B O 1
ATOM 3056 N N . PHE B 2 93 ? 188.100 121.162 157.711 1.00 24.57 93 PHE B N 1
ATOM 3057 C CA . PHE B 2 93 ? 187.247 122.085 158.456 1.00 24.57 93 PHE B CA 1
ATOM 3058 C C . PHE B 2 93 ? 187.522 122.007 159.951 1.00 24.57 93 PHE B C 1
ATOM 3059 O O . PHE B 2 93 ? 187.369 123.000 160.667 1.00 24.57 93 PHE B O 1
ATOM 3067 N N . GLU B 2 94 ? 187.922 120.832 160.440 1.00 28.90 94 GLU B N 1
ATOM 3068 C CA . GLU B 2 94 ? 188.204 120.668 161.861 1.00 28.90 94 GLU B CA 1
ATOM 3069 C C . GLU B 2 94 ? 189.510 121.350 162.252 1.00 28.90 94 GLU B C 1
ATOM 3070 O O . GLU B 2 94 ? 189.576 122.051 163.265 1.00 28.90 94 GLU B O 1
ATOM 3076 N N . THR B 2 95 ? 190.565 121.162 161.460 1.00 27.57 95 THR B N 1
ATOM 3077 C CA . THR B 2 95 ? 191.831 121.788 161.811 1.00 27.57 95 THR B CA 1
ATOM 3078 C C . THR B 2 95 ? 191.869 123.266 161.462 1.00 27.57 95 THR B C 1
ATOM 3079 O O . THR B 2 95 ? 192.681 123.993 162.036 1.00 27.57 95 THR B O 1
ATOM 3083 N N . VAL B 2 96 ? 191.025 123.725 160.536 1.00 23.43 96 VAL B N 1
ATOM 3084 C CA . VAL B 2 96 ? 190.806 125.159 160.394 1.00 23.43 96 VAL B CA 1
ATOM 3085 C C . VAL B 2 96 ? 190.161 125.708 161.659 1.00 23.43 96 VAL B C 1
ATOM 3086 O O . VAL B 2 96 ? 190.575 126.742 162.192 1.00 23.43 96 VAL B O 1
ATOM 3090 N N . ALA B 2 97 ? 189.149 125.006 162.166 1.00 23.19 97 ALA B N 1
ATOM 3091 C CA . ALA B 2 97 ? 188.475 125.431 163.385 1.00 23.19 97 ALA B CA 1
ATOM 3092 C C . ALA B 2 97 ? 189.405 125.369 164.586 1.00 23.19 97 ALA B C 1
ATOM 3093 O O . ALA B 2 97 ? 189.427 126.281 165.417 1.00 23.19 97 ALA B O 1
ATOM 3095 N N . ILE B 2 98 ? 190.182 124.292 164.691 1.00 26.38 98 ILE B N 1
ATOM 3096 C CA . ILE B 2 98 ? 191.086 124.116 165.825 1.00 26.38 98 ILE B CA 1
ATOM 3097 C C . ILE B 2 98 ? 192.146 125.209 165.836 1.00 26.38 98 ILE B C 1
ATOM 3098 O O . ILE B 2 98 ? 192.442 125.799 166.881 1.00 26.38 98 ILE B O 1
ATOM 3103 N N . ALA B 2 99 ? 192.710 125.477 164.655 1.00 24.23 99 ALA B N 1
ATOM 3104 C CA . ALA B 2 99 ? 193.788 126.482 164.505 1.00 24.23 99 ALA B CA 1
ATOM 3105 C C . ALA B 2 99 ? 193.277 127.857 164.950 1.00 24.23 99 ALA B C 1
ATOM 3106 O O . ALA B 2 99 ? 194.072 128.627 165.519 1.00 24.23 99 ALA B O 1
ATOM 3108 N N . HIS B 2 100 ? 191.997 128.145 164.701 1.00 23.38 100 HIS B N 1
ATOM 3109 C CA . HIS B 2 100 ? 191.400 129.447 165.105 1.00 23.38 100 HIS B CA 1
ATOM 3110 C C . HIS B 2 100 ? 191.183 129.469 166.622 1.00 23.38 100 HIS B C 1
ATOM 3111 O O . HIS B 2 100 ? 191.386 130.536 167.228 1.00 23.38 100 HIS B O 1
ATOM 3118 N N . ILE B 2 101 ? 190.791 128.330 167.202 1.00 23.81 101 ILE B N 1
ATOM 3119 C CA . ILE B 2 101 ? 190.588 128.231 168.641 1.00 23.81 101 ILE B CA 1
ATOM 3120 C C . ILE B 2 101 ? 191.922 128.272 169.377 1.00 23.81 101 ILE B C 1
ATOM 3121 O O . ILE B 2 101 ? 192.038 128.914 170.427 1.00 23.81 101 ILE B O 1
ATOM 3126 N N . ILE B 2 102 ? 192.949 127.617 168.834 1.00 26.66 102 ILE B N 1
ATOM 3127 C CA . ILE B 2 102 ? 194.275 127.642 169.443 1.00 26.66 102 ILE B CA 1
ATOM 3128 C C . ILE B 2 102 ? 194.865 129.042 169.378 1.00 26.66 102 ILE B C 1
ATOM 3129 O O . ILE B 2 102 ? 195.492 129.514 170.334 1.00 26.66 102 ILE B O 1
ATOM 3134 N N . PHE B 2 103 ? 194.664 129.732 168.256 1.00 27.21 103 PHE B N 1
ATOM 3135 C CA . PHE B 2 103 ? 195.102 131.117 168.149 1.00 27.21 103 PHE B CA 1
ATOM 3136 C C . PHE B 2 103 ? 194.361 132.000 169.143 1.00 27.21 103 PHE B C 1
ATOM 3137 O O . PHE B 2 103 ? 194.943 132.919 169.725 1.00 27.21 103 PHE B O 1
ATOM 3145 N N . SER B 2 104 ? 193.065 131.750 169.324 1.00 27.12 104 SER B N 1
ATOM 3146 C CA . SER B 2 104 ? 192.240 132.568 170.205 1.00 27.12 104 SER B CA 1
ATOM 3147 C C . SER B 2 104 ? 192.707 132.486 171.653 1.00 27.12 104 SER B C 1
ATOM 3148 O O . SER B 2 104 ? 192.777 133.497 172.358 1.00 27.12 104 SER B O 1
ATOM 3151 N N . GLY B 2 105 ? 193.008 131.277 172.122 1.00 30.28 105 GLY B N 1
ATOM 3152 C CA . GLY B 2 105 ? 193.556 131.138 173.459 1.00 30.28 105 GLY B CA 1
ATOM 3153 C C . GLY B 2 105 ? 194.927 131.760 173.582 1.00 30.28 105 GLY B C 1
ATOM 3154 O O . GLY B 2 105 ? 195.274 132.334 174.615 1.00 30.28 105 GLY B O 1
ATOM 3155 N N . LEU B 2 106 ? 195.729 131.654 172.526 1.00 31.18 106 LEU B N 1
ATOM 3156 C CA . LEU B 2 106 ? 197.048 132.273 172.537 1.00 31.18 106 LEU B CA 1
ATOM 3157 C C . LEU B 2 106 ? 196.935 133.788 172.463 1.00 31.18 106 LEU B C 1
ATOM 3158 O O . LEU B 2 106 ? 197.771 134.511 173.013 1.00 31.18 106 LEU B O 1
ATOM 3163 N N . SER B 2 107 ? 195.910 134.285 171.771 1.00 31.85 107 SER B N 1
ATOM 3164 C CA . SER B 2 107 ? 195.656 135.718 171.752 1.00 31.85 107 SER B CA 1
ATOM 3165 C C . SER B 2 107 ? 195.045 136.182 173.064 1.00 31.85 107 SER B C 1
ATOM 3166 O O . SER B 2 107 ? 195.226 137.330 173.473 1.00 31.85 107 SER B O 1
ATOM 3169 N N . PHE B 2 108 ? 194.293 135.307 173.730 1.00 34.03 108 PHE B N 1
ATOM 3170 C CA . PHE B 2 108 ? 193.863 135.613 175.088 1.00 34.03 108 PHE B CA 1
ATOM 3171 C C . PHE B 2 108 ? 195.060 135.816 176.002 1.00 34.03 108 PHE B C 1
ATOM 3172 O O . PHE B 2 108 ? 195.091 136.758 176.801 1.00 34.03 108 PHE B O 1
ATOM 3180 N N . LEU B 2 109 ? 196.064 134.949 175.879 1.00 35.97 109 LEU B N 1
ATOM 3181 C CA . LEU B 2 109 ? 197.244 135.035 176.728 1.00 35.97 109 LEU B CA 1
ATOM 3182 C C . LEU B 2 109 ? 198.057 136.279 176.407 1.00 35.97 109 LEU B C 1
ATOM 3183 O O . LEU B 2 109 ? 198.649 136.897 177.297 1.00 35.97 109 LEU B O 1
ATOM 3188 N N . ALA B 2 110 ? 198.109 136.651 175.129 1.00 36.79 110 ALA B N 1
ATOM 3189 C CA . ALA B 2 110 ? 198.905 137.797 174.721 1.00 36.79 110 ALA B CA 1
ATOM 3190 C C . ALA B 2 110 ? 198.219 139.111 175.054 1.00 36.79 110 ALA B C 1
ATOM 3191 O O . ALA B 2 110 ? 198.897 140.108 175.317 1.00 36.79 110 ALA B O 1
ATOM 3193 N N . ALA B 2 111 ? 196.886 139.141 175.029 1.00 35.69 111 ALA B N 1
ATOM 3194 C CA . ALA B 2 111 ? 196.177 140.344 175.440 1.00 35.69 111 ALA B CA 1
ATOM 3195 C C . ALA B 2 111 ? 196.322 140.588 176.932 1.00 35.69 111 ALA B C 1
ATOM 3196 O O . ALA B 2 111 ? 196.350 141.742 177.368 1.00 35.69 111 ALA B O 1
ATOM 3198 N N . CYS B 2 112 ? 196.374 139.521 177.725 1.00 41.97 112 CYS B N 1
ATOM 3199 C CA . CYS B 2 112 ? 196.580 139.670 179.160 1.00 41.97 112 CYS B CA 1
ATOM 3200 C C . CYS B 2 112 ? 197.963 140.231 179.457 1.00 41.97 112 CYS B C 1
ATOM 3201 O O . CYS B 2 112 ? 198.118 141.094 180.325 1.00 41.97 112 CYS B O 1
ATOM 3204 N N . TRP B 2 113 ? 198.981 139.759 178.733 1.00 42.79 113 TRP B N 1
ATOM 3205 C CA . TRP B 2 113 ? 200.342 140.226 178.967 1.00 42.79 113 TRP B CA 1
ATOM 3206 C C . TRP B 2 113 ? 200.491 141.689 178.578 1.00 42.79 113 TRP B C 1
ATOM 3207 O O . TRP B 2 113 ? 201.237 142.441 179.211 1.00 42.79 113 TRP B O 1
ATOM 3218 N N . HIS B 2 114 ? 199.772 142.092 177.527 1.00 40.51 114 HIS B N 1
ATOM 3219 C CA . HIS B 2 114 ? 199.873 143.479 176.999 1.00 40.51 114 HIS B CA 1
ATOM 3220 C C . HIS B 2 114 ? 199.099 144.438 177.911 1.00 40.51 114 HIS B C 1
ATOM 3221 O O . HIS B 2 114 ? 199.477 145.620 177.975 1.00 40.51 114 HIS B O 1
ATOM 3228 N N . TRP B 2 115 ? 198.058 143.939 178.585 1.00 42.93 115 TRP B N 1
ATOM 3229 C CA . TRP B 2 115 ? 197.266 144.762 179.487 1.00 42.93 115 TRP B CA 1
ATOM 3230 C C . TRP B 2 115 ? 198.053 145.063 180.756 1.00 42.93 115 TRP B C 1
ATOM 3231 O O . TRP B 2 115 ? 197.811 146.071 181.423 1.00 42.93 115 TRP B O 1
ATOM 3242 N N . VAL B 2 116 ? 198.986 144.183 181.112 1.00 48.43 116 VAL B N 1
ATOM 3243 C CA . VAL B 2 116 ? 199.715 144.353 182.365 1.00 48.43 116 VAL B CA 1
ATOM 3244 C C . VAL B 2 116 ? 201.094 144.947 182.112 1.00 48.43 116 VAL B C 1
ATOM 3245 O O . VAL B 2 116 ? 201.596 145.752 182.906 1.00 48.43 116 VAL B O 1
ATOM 3249 N N . TYR B 2 117 ? 201.711 144.600 180.987 1.00 51.62 117 TYR B N 1
ATOM 3250 C CA . TYR B 2 117 ? 203.102 144.970 180.749 1.00 51.62 117 TYR B CA 1
ATOM 3251 C C . TYR B 2 117 ? 203.246 145.945 179.588 1.00 51.62 117 TYR B C 1
ATOM 3252 O O . TYR B 2 117 ? 204.120 145.776 178.734 1.00 51.62 117 TYR B O 1
ATOM 3261 N N . TRP B 2 118 ? 202.403 146.977 179.554 1.00 56.24 118 TRP B N 1
ATOM 3262 C CA . TRP B 2 118 ? 202.408 147.896 178.421 1.00 56.24 118 TRP B CA 1
ATOM 3263 C C . TRP B 2 118 ? 203.566 148.886 178.472 1.00 56.24 118 TRP B C 1
ATOM 3264 O O . TRP B 2 118 ? 203.827 149.572 177.479 1.00 56.24 118 TRP B O 1
ATOM 3275 N N . ASP B 2 119 ? 204.257 148.996 179.604 1.00 60.55 119 ASP B N 1
ATOM 3276 C CA . ASP B 2 119 ? 205.286 150.024 179.773 1.00 60.55 119 ASP B CA 1
ATOM 3277 C C . ASP B 2 119 ? 206.498 149.641 178.932 1.00 60.55 119 ASP B C 1
ATOM 3278 O O . ASP B 2 119 ? 207.528 149.205 179.447 1.00 60.55 119 ASP B O 1
ATOM 3283 N N . VAL B 2 120 ? 206.382 149.819 177.617 1.00 56.56 120 VAL B N 1
ATOM 3284 C CA . VAL B 2 120 ? 207.457 149.453 176.700 1.00 56.56 120 VAL B CA 1
ATOM 3285 C C . VAL B 2 120 ? 208.303 150.671 176.335 1.00 56.56 120 VAL B C 1
ATOM 3286 O O . VAL B 2 120 ? 207.819 151.625 175.725 1.00 56.56 120 VAL B O 1
ATOM 3290 N N . ASP B 2 134 ? 204.785 157.147 166.911 1.00 55.71 134 ASP B N 1
ATOM 3291 C CA . ASP B 2 134 ? 205.761 156.905 165.856 1.00 55.71 134 ASP B CA 1
ATOM 3292 C C . ASP B 2 134 ? 205.061 156.750 164.511 1.00 55.71 134 ASP B C 1
ATOM 3293 O O . ASP B 2 134 ? 205.234 155.745 163.834 1.00 55.71 134 ASP B O 1
ATOM 3298 N N . LEU B 2 135 ? 204.293 157.748 164.091 1.00 54.56 135 LEU B N 1
ATOM 3299 C CA . LEU B 2 135 ? 203.608 157.534 162.820 1.00 54.56 135 LEU B CA 1
ATOM 3300 C C . LEU B 2 135 ? 204.114 158.478 161.721 1.00 54.56 135 LEU B C 1
ATOM 3301 O O . LEU B 2 135 ? 203.315 159.140 161.044 1.00 54.56 135 LEU B O 1
ATOM 3306 N N . PRO B 2 136 ? 205.448 158.587 161.506 1.00 55.02 136 PRO B N 1
ATOM 3307 C CA . PRO B 2 136 ? 205.922 158.694 160.126 1.00 55.02 136 PRO B CA 1
ATOM 3308 C C . PRO B 2 136 ? 206.310 157.323 159.603 1.00 55.02 136 PRO B C 1
ATOM 3309 O O . PRO B 2 136 ? 206.865 157.191 158.508 1.00 55.02 136 PRO B O 1
ATOM 3313 N N . LYS B 2 137 ? 206.055 156.291 160.403 1.00 49.00 137 LYS B N 1
ATOM 3314 C CA . LYS B 2 137 ? 206.528 154.959 160.049 1.00 49.00 137 LYS B CA 1
ATOM 3315 C C . LYS B 2 137 ? 205.487 153.853 160.164 1.00 49.00 137 LYS B C 1
ATOM 3316 O O . LYS B 2 137 ? 205.539 152.920 159.361 1.00 49.00 137 LYS B O 1
ATOM 3322 N N . VAL B 2 138 ? 204.537 153.930 161.098 1.00 44.35 138 VAL B N 1
ATOM 3323 C CA . VAL B 2 138 ? 203.739 152.763 161.469 1.00 44.35 138 VAL B CA 1
ATOM 3324 C C . VAL B 2 138 ? 202.791 152.363 160.352 1.00 44.35 138 VAL B C 1
ATOM 3325 O O . VAL B 2 138 ? 202.699 151.183 160.000 1.00 44.35 138 VAL B O 1
ATOM 3329 N N . PHE B 2 139 ? 202.084 153.339 159.779 1.00 42.36 139 PHE B N 1
ATOM 3330 C CA . PHE B 2 139 ? 201.164 153.061 158.686 1.00 42.36 139 PHE B CA 1
ATOM 3331 C C . PHE B 2 139 ? 201.910 152.523 157.475 1.00 42.36 139 PHE B C 1
ATOM 3332 O O . PHE B 2 139 ? 201.380 151.700 156.723 1.00 42.36 139 PHE B O 1
ATOM 3340 N N . GLY B 2 140 ? 203.143 152.982 157.271 1.00 40.45 140 GLY B N 1
ATOM 3341 C CA . GLY B 2 140 ? 203.963 152.425 156.212 1.00 40.45 140 GLY B CA 1
ATOM 3342 C C . GLY B 2 140 ? 204.400 151.004 156.500 1.00 40.45 140 GLY B C 1
ATOM 3343 O O . GLY B 2 140 ? 204.579 150.201 155.586 1.00 40.45 140 GLY B O 1
ATOM 3344 N N . ILE B 2 141 ? 204.615 150.681 157.778 1.00 39.04 141 ILE B N 1
ATOM 3345 C CA . ILE B 2 141 ? 204.880 149.291 158.140 1.00 39.04 141 ILE B CA 1
ATOM 3346 C C . ILE B 2 141 ? 203.648 148.439 157.874 1.00 39.04 141 ILE B C 1
ATOM 3347 O O . ILE B 2 141 ? 203.738 147.344 157.308 1.00 39.04 141 ILE B O 1
ATOM 3352 N N . HIS B 2 142 ? 202.479 148.939 158.274 1.00 38.18 142 HIS B N 1
ATOM 3353 C CA . HIS B 2 142 ? 201.244 148.176 158.149 1.00 38.18 142 HIS B CA 1
ATOM 3354 C C . HIS B 2 142 ? 200.885 147.932 156.691 1.00 38.18 142 HIS B C 1
ATOM 3355 O O . HIS B 2 142 ? 200.244 146.929 156.366 1.00 38.18 142 HIS B O 1
ATOM 3362 N N . LEU B 2 143 ? 201.298 148.833 155.799 1.00 37.01 143 LEU B N 1
ATOM 3363 C CA . LEU B 2 143 ? 200.897 148.732 154.403 1.00 37.01 143 LEU B CA 1
ATOM 3364 C C . LEU B 2 143 ? 201.746 147.737 153.623 1.00 37.01 143 LEU B C 1
ATOM 3365 O O . LEU B 2 143 ? 201.220 147.057 152.738 1.00 37.01 143 LEU B O 1
ATOM 3370 N N . THR B 2 144 ? 203.044 147.636 153.915 1.00 35.43 144 THR B N 1
ATOM 3371 C CA . THR B 2 144 ? 203.837 146.580 153.295 1.00 35.43 144 THR B CA 1
ATOM 3372 C C . THR B 2 144 ? 203.407 145.203 153.760 1.00 35.43 144 THR B C 1
ATOM 3373 O O . THR B 2 144 ? 203.340 144.276 152.949 1.00 35.43 144 THR B O 1
ATOM 3377 N N . LEU B 2 145 ? 203.132 145.067 155.058 1.00 33.50 145 LEU B N 1
ATOM 3378 C CA . LEU B 2 145 ? 202.685 143.804 155.628 1.00 33.50 145 LEU B CA 1
ATOM 3379 C C . LEU B 2 145 ? 201.401 143.332 154.961 1.00 33.50 145 LEU B C 1
ATOM 3380 O O . LEU B 2 145 ? 201.289 142.179 154.536 1.00 33.50 145 LEU B O 1
ATOM 3385 N N . ALA B 2 146 ? 200.426 144.234 154.843 1.00 30.95 146 ALA B N 1
ATOM 3386 C CA . ALA B 2 146 ? 199.193 143.905 154.142 1.00 30.95 146 ALA B CA 1
ATOM 3387 C C . ALA B 2 146 ? 199.459 143.641 152.667 1.00 30.95 146 ALA B C 1
ATOM 3388 O O . ALA B 2 146 ? 198.827 142.772 152.059 1.00 30.95 146 ALA B O 1
ATOM 3390 N N . GLY B 2 147 ? 200.386 144.390 152.073 1.00 29.29 147 GLY B N 1
ATOM 3391 C CA . GLY B 2 147 ? 200.753 144.136 150.690 1.00 29.29 147 GLY B CA 1
ATOM 3392 C C . GLY B 2 147 ? 201.457 142.809 150.504 1.00 29.29 147 GLY B C 1
ATOM 3393 O O . GLY B 2 147 ? 201.247 142.115 149.510 1.00 29.29 147 GLY B O 1
ATOM 3394 N N . ILE B 2 148 ? 202.325 142.451 151.449 1.00 29.29 148 ILE B N 1
ATOM 3395 C CA . ILE B 2 148 ? 203.006 141.159 151.394 1.00 29.29 148 ILE B CA 1
ATOM 3396 C C . ILE B 2 148 ? 201.990 140.033 151.533 1.00 29.29 148 ILE B C 1
ATOM 3397 O O . ILE B 2 148 ? 202.043 139.027 150.817 1.00 29.29 148 ILE B O 1
ATOM 3402 N N . LEU B 2 149 ? 201.033 140.208 152.446 1.00 27.88 149 LEU B N 1
ATOM 3403 C CA . LEU B 2 149 ? 199.940 139.256 152.601 1.00 27.88 149 LEU B CA 1
ATOM 3404 C C . LEU B 2 149 ? 199.081 139.184 151.347 1.00 27.88 149 LEU B C 1
ATOM 3405 O O . LEU B 2 149 ? 198.737 138.098 150.878 1.00 27.88 149 LEU B O 1
ATOM 3410 N N . CYS B 2 150 ? 198.726 140.343 150.790 1.00 27.31 150 CYS B N 1
ATOM 3411 C CA . CYS B 2 150 ? 197.828 140.370 149.642 1.00 27.31 150 CYS B CA 1
ATOM 3412 C C . CYS B 2 150 ? 198.500 139.803 148.403 1.00 27.31 150 CYS B C 1
ATOM 3413 O O . CYS B 2 150 ? 197.902 139.006 147.675 1.00 27.31 150 CYS B O 1
ATOM 3416 N N . PHE B 2 151 ? 199.739 140.226 148.135 1.00 27.36 151 PHE B N 1
ATOM 3417 C CA . PHE B 2 151 ? 200.475 139.666 147.010 1.00 27.36 151 PHE B CA 1
ATOM 3418 C C . PHE B 2 151 ? 200.663 138.170 147.193 1.00 27.36 151 PHE B C 1
ATOM 3419 O O . PHE B 2 151 ? 200.475 137.390 146.257 1.00 27.36 151 PHE B O 1
ATOM 3427 N N . GLY B 2 152 ? 201.048 137.757 148.397 1.00 24.76 152 GLY B N 1
ATOM 3428 C CA . GLY B 2 152 ? 201.242 136.354 148.681 1.00 24.76 152 GLY B CA 1
ATOM 3429 C C . GLY B 2 152 ? 199.993 135.512 148.624 1.00 24.76 152 GLY B C 1
ATOM 3430 O O . GLY B 2 152 ? 200.079 134.336 148.268 1.00 24.76 152 GLY B O 1
ATOM 3431 N N . PHE B 2 153 ? 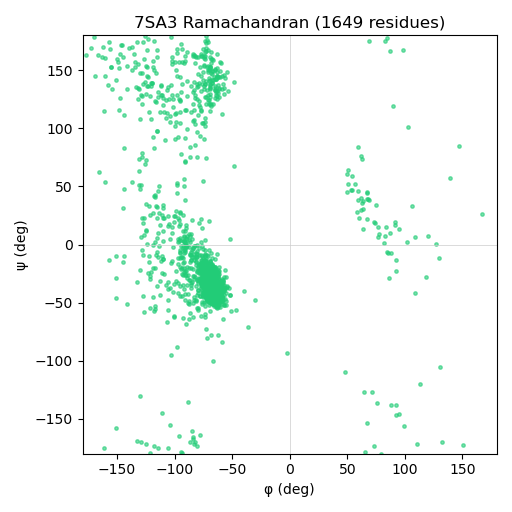198.847 136.070 149.011 1.00 23.49 153 PHE B N 1
ATOM 3432 C CA . PHE B 2 153 ? 197.586 135.350 148.885 1.00 23.49 153 PHE B CA 1
ATOM 3433 C C . PHE B 2 153 ? 197.245 135.124 147.418 1.00 23.49 153 PHE B C 1
ATOM 3434 O O . PHE B 2 153 ? 196.915 134.009 147.007 1.00 23.49 153 PHE B O 1
ATOM 3442 N N . GLY B 2 154 ? 197.347 136.170 146.610 1.00 24.58 154 GLY B N 1
ATOM 3443 C CA . GLY B 2 154 ? 197.084 136.060 145.195 1.00 24.58 154 GLY B CA 1
ATOM 3444 C C . GLY B 2 154 ? 198.074 135.210 144.429 1.00 24.58 154 GLY B C 1
ATOM 3445 O O . GLY B 2 154 ? 197.682 134.422 143.571 1.00 24.58 154 GLY B O 1
ATOM 3446 N N . ALA B 2 155 ? 199.361 135.354 144.729 1.00 28.20 155 ALA B N 1
ATOM 3447 C CA . ALA B 2 155 ? 200.381 134.731 143.896 1.00 28.20 155 ALA B CA 1
ATOM 3448 C C . ALA B 2 155 ? 200.737 133.317 144.327 1.00 28.20 155 ALA B C 1
ATOM 3449 O O . ALA B 2 155 ? 201.284 132.567 143.516 1.00 28.20 155 ALA B O 1
ATOM 3451 N N . PHE B 2 156 ? 200.439 132.921 145.560 1.00 28.13 156 PHE B N 1
ATOM 3452 C CA . PHE B 2 156 ? 200.854 131.603 146.025 1.00 28.13 156 PHE B CA 1
ATOM 3453 C C . PHE B 2 156 ? 199.669 130.718 146.394 1.00 28.13 156 PHE B C 1
ATOM 3454 O O . PHE B 2 156 ? 199.635 129.543 146.025 1.00 28.13 156 PHE B O 1
ATOM 3462 N N . HIS B 2 157 ? 198.711 131.282 147.134 1.00 24.95 157 HIS B N 1
ATOM 3463 C CA . HIS B 2 157 ? 197.490 130.526 147.524 1.00 24.95 157 HIS B CA 1
ATOM 3464 C C . HIS B 2 157 ? 196.577 130.367 146.304 1.00 24.95 157 HIS B C 1
ATOM 3465 O O . HIS B 2 157 ? 196.295 129.219 145.923 1.00 24.95 157 HIS B O 1
ATOM 3472 N N . LEU B 2 158 ? 196.140 131.487 145.723 1.00 24.09 158 LEU B N 1
ATOM 3473 C CA . LEU B 2 158 ? 195.112 131.468 144.691 1.00 24.09 158 LEU B CA 1
ATOM 3474 C C . LEU B 2 158 ? 195.624 130.900 143.379 1.00 24.09 158 LEU B C 1
ATOM 3475 O O . LEU B 2 158 ? 194.873 130.214 142.676 1.00 24.09 158 LEU B O 1
ATOM 3480 N N . THR B 2 159 ? 196.880 131.175 143.023 1.00 30.38 159 THR B N 1
ATOM 3481 C CA . THR B 2 159 ? 197.458 130.566 141.834 1.00 30.38 159 THR B CA 1
ATOM 3482 C C . THR B 2 159 ? 197.616 129.065 141.972 1.00 30.38 159 THR B C 1
ATOM 3483 O O . THR B 2 159 ? 197.667 128.370 140.959 1.00 30.38 159 THR B O 1
ATOM 3487 N N . GLY B 2 160 ? 197.698 128.552 143.192 1.00 32.33 160 GLY B N 1
ATOM 3488 C CA . GLY B 2 160 ? 198.011 127.158 143.385 1.00 32.33 160 GLY B CA 1
ATOM 3489 C C . GLY B 2 160 ? 199.481 126.827 143.306 1.00 32.33 160 GLY B C 1
ATOM 3490 O O . GLY B 2 160 ? 199.835 125.649 143.421 1.00 32.33 160 GLY B O 1
ATOM 3491 N N . LEU B 2 161 ? 200.343 127.828 143.099 1.00 37.28 161 LEU B N 1
ATOM 3492 C CA . LEU B 2 161 ? 201.781 127.589 142.998 1.00 37.28 161 LEU B CA 1
ATOM 3493 C C . LEU B 2 161 ? 202.320 126.991 144.285 1.00 37.28 161 LEU B C 1
ATOM 3494 O O . LEU B 2 161 ? 202.977 125.945 144.273 1.00 37.28 161 LEU B O 1
ATOM 3499 N N . PHE B 2 162 ? 202.023 127.628 145.408 1.00 32.94 162 PHE B N 1
ATOM 3500 C CA . PHE B 2 162 ? 202.326 127.073 146.716 1.00 32.94 162 PHE B CA 1
ATOM 3501 C C . PHE B 2 162 ? 201.074 127.155 147.586 1.00 32.94 162 PHE B C 1
ATOM 3502 O O . PHE B 2 162 ? 201.084 127.702 148.686 1.00 32.94 162 PHE B O 1
ATOM 3510 N N . GLY B 2 163 ? 199.960 126.660 147.068 1.00 28.60 163 GLY B N 1
ATOM 3511 C CA . GLY B 2 163 ? 198.713 126.672 147.787 1.00 28.60 163 GLY B CA 1
ATOM 3512 C C . GLY B 2 163 ? 197.667 125.837 147.085 1.00 28.60 163 GLY B C 1
ATOM 3513 O O . GLY B 2 163 ? 197.912 125.258 146.025 1.00 28.60 163 GLY B O 1
ATOM 3514 N N . PRO B 2 164 ? 196.472 125.754 147.669 1.00 24.75 164 PRO B N 1
ATOM 3515 C CA . PRO B 2 164 ? 195.428 124.904 147.084 1.00 24.75 164 PRO B CA 1
ATOM 3516 C C . PRO B 2 164 ? 194.751 125.508 145.868 1.00 24.75 164 PRO B C 1
ATOM 3517 O O . PRO B 2 164 ? 194.234 124.757 145.034 1.00 24.75 164 PRO B O 1
ATOM 3521 N N . GLY B 2 165 ? 194.756 126.823 145.724 1.00 23.88 165 GLY B N 1
ATOM 3522 C CA . GLY B 2 165 ? 193.926 127.435 144.722 1.00 23.88 165 GLY B CA 1
ATOM 3523 C C . GLY B 2 165 ? 192.666 127.966 145.379 1.00 23.88 165 GLY B C 1
ATOM 3524 O O . GLY B 2 165 ? 192.619 128.237 146.574 1.00 23.88 165 GLY B O 1
ATOM 3525 N N . MET B 2 166 ? 191.628 128.105 144.567 1.00 24.97 166 MET B N 1
ATOM 3526 C CA . MET B 2 166 ? 190.321 128.536 145.030 1.00 24.97 166 MET B CA 1
ATOM 3527 C C . MET B 2 166 ? 189.253 127.678 144.370 1.00 24.97 166 MET B C 1
ATOM 3528 O O . MET B 2 166 ? 189.527 126.907 143.453 1.00 24.97 166 MET B O 1
ATOM 3533 N N . TRP B 2 167 ? 188.029 127.814 144.860 1.00 23.42 167 TRP B N 1
ATOM 3534 C CA . TRP B 2 167 ? 186.894 127.144 144.248 1.00 23.42 167 TRP B CA 1
ATOM 3535 C C . TRP B 2 167 ? 186.524 127.820 142.939 1.00 23.42 167 TRP B C 1
ATOM 3536 O O . TRP B 2 167 ? 186.319 129.034 142.891 1.00 23.42 167 TRP B O 1
ATOM 3547 N N . VAL B 2 168 ? 186.451 127.036 141.872 1.00 25.77 168 VAL B N 1
ATOM 3548 C CA . VAL B 2 168 ? 185.909 127.492 140.600 1.00 25.77 168 VAL B CA 1
ATOM 3549 C C . VAL B 2 168 ? 184.910 126.457 140.110 1.00 25.77 168 VAL B C 1
ATOM 3550 O O . VAL B 2 168 ? 184.965 125.287 140.499 1.00 25.77 168 VAL B O 1
ATOM 3554 N N . SER B 2 169 ? 183.974 126.897 139.293 1.00 30.62 169 SER B N 1
ATOM 3555 C CA . SER B 2 169 ? 182.974 126.014 138.734 1.00 30.62 169 SER B CA 1
ATOM 3556 C C . SER B 2 169 ? 182.600 126.488 137.333 1.00 30.62 169 SER B C 1
ATOM 3557 O O . SER B 2 169 ? 183.005 127.570 136.897 1.00 30.62 169 SER B O 1
ATOM 3560 N N . ASP B 2 170 ? 181.820 125.688 136.630 1.00 33.28 170 ASP B N 1
ATOM 3561 C CA . ASP B 2 170 ? 181.164 126.090 135.400 1.00 33.28 170 ASP B CA 1
ATOM 3562 C C . ASP B 2 170 ? 180.009 127.011 135.788 1.00 33.28 170 ASP B C 1
ATOM 3563 O O . ASP B 2 170 ? 179.590 127.000 136.951 1.00 33.28 170 ASP B O 1
ATOM 3568 N N . PRO B 2 171 ? 179.472 127.831 134.878 1.00 32.54 171 PRO B N 1
ATOM 3569 C CA . PRO B 2 171 ? 178.370 128.721 135.279 1.00 32.54 171 PRO B CA 1
ATOM 3570 C C . PRO B 2 171 ? 177.068 128.006 135.600 1.00 32.54 171 PRO B C 1
ATOM 3571 O O . PRO B 2 171 ? 176.124 128.641 136.075 1.00 32.54 171 PRO B O 1
ATOM 3575 N N . LEU B 2 172 ? 176.993 126.701 135.349 1.00 28.26 172 LEU B N 1
ATOM 3576 C CA . LEU B 2 172 ? 175.833 125.946 135.794 1.00 28.26 172 LEU B CA 1
ATOM 3577 C C . LEU B 2 172 ? 175.975 125.460 137.227 1.00 28.26 172 LEU B C 1
ATOM 3578 O O . LEU B 2 172 ? 174.975 125.065 137.831 1.00 28.26 172 LEU B O 1
ATOM 3583 N N . GLY B 2 173 ? 177.178 125.520 137.792 1.00 27.83 173 GLY B N 1
ATOM 3584 C CA . GLY B 2 173 ? 177.400 125.115 139.162 1.00 27.83 173 GLY B CA 1
ATOM 3585 C C . GLY B 2 173 ? 177.206 123.636 139.387 1.00 27.83 173 GLY B C 1
ATOM 3586 O O . GLY B 2 173 ? 176.555 123.223 140.346 1.00 27.83 173 GLY B O 1
ATOM 3587 N N . LEU B 2 174 ? 177.751 122.830 138.492 1.00 29.18 174 LEU B N 1
ATOM 3588 C CA . LEU B 2 174 ? 177.634 121.387 138.587 1.00 29.18 174 LEU B CA 1
ATOM 3589 C C . LEU B 2 174 ? 178.945 120.697 138.910 1.00 29.18 174 LEU B C 1
ATOM 3590 O O . LEU B 2 174 ? 178.924 119.600 139.465 1.00 29.18 174 LEU B O 1
ATOM 3595 N N . THR B 2 175 ? 180.080 121.312 138.586 1.00 32.42 175 THR B N 1
ATOM 3596 C CA . THR B 2 175 ? 181.396 120.687 138.665 1.00 32.42 175 THR B CA 1
ATOM 3597 C C . THR B 2 175 ? 182.383 121.578 139.411 1.00 32.42 175 THR B C 1
ATOM 3598 O O . THR B 2 175 ? 183.505 121.808 138.954 1.00 32.42 175 THR B O 1
ATOM 3602 N N . GLY B 2 176 ? 181.986 122.094 140.569 1.00 28.56 176 GLY B N 1
ATOM 3603 C CA . GLY B 2 176 ? 182.880 122.926 141.347 1.00 28.56 176 GLY B CA 1
ATOM 3604 C C . GLY B 2 176 ? 183.940 122.124 142.075 1.00 28.56 176 GLY B C 1
ATOM 3605 O O . GLY B 2 176 ? 183.678 121.073 142.654 1.00 28.56 176 GLY B O 1
ATOM 3606 N N . HIS B 2 177 ? 185.161 122.646 142.055 1.00 28.21 177 HIS B N 1
ATOM 3607 C CA . HIS B 2 177 ? 186.275 121.969 142.702 1.00 28.21 177 HIS B CA 1
ATOM 3608 C C . HIS B 2 177 ? 187.342 123.002 143.019 1.00 28.21 177 HIS B C 1
ATOM 3609 O O . HIS B 2 177 ? 187.238 124.167 142.633 1.00 28.21 177 HIS B O 1
ATOM 3616 N N . ILE B 2 178 ? 188.376 122.555 143.717 1.00 25.42 178 ILE B N 1
ATOM 3617 C CA . ILE B 2 178 ? 189.497 123.413 144.070 1.00 25.42 178 ILE B CA 1
ATOM 3618 C C . ILE B 2 178 ? 190.591 123.236 143.027 1.00 25.42 178 ILE B C 1
ATOM 3619 O O . ILE B 2 178 ? 191.044 122.117 142.770 1.00 25.42 178 ILE B O 1
ATOM 3624 N N . GLN B 2 179 ? 191.010 124.339 142.422 1.00 31.18 179 GLN B N 1
ATOM 3625 C CA . GLN B 2 179 ? 192.137 124.333 141.508 1.00 31.18 179 GLN B CA 1
ATOM 3626 C C . GLN B 2 179 ? 192.838 125.675 141.593 1.00 31.18 179 GLN B C 1
ATOM 3627 O O . GLN B 2 179 ? 192.243 126.676 141.996 1.00 31.18 179 GLN B O 1
ATOM 3633 N N . GLY B 2 180 ? 194.110 125.687 141.211 1.00 31.13 180 GLY B N 1
ATOM 3634 C CA . GLY B 2 180 ? 194.831 126.932 141.112 1.00 31.13 180 GLY B CA 1
ATOM 3635 C C . GLY B 2 180 ? 194.325 127.737 139.940 1.00 31.13 180 GLY B C 1
ATOM 3636 O O . GLY B 2 180 ? 193.783 127.167 138.994 1.00 31.13 180 GLY B O 1
ATOM 3637 N N . VAL B 2 181 ? 194.456 129.054 139.982 1.00 29.28 181 VAL B N 1
ATOM 3638 C CA . VAL B 2 181 ? 193.902 129.914 138.944 1.00 29.28 181 VAL B CA 1
ATOM 3639 C C . VAL B 2 181 ? 194.986 130.857 138.447 1.00 29.28 181 VAL B C 1
ATOM 3640 O O . VAL B 2 181 ? 195.652 131.529 139.240 1.00 29.28 181 VAL B O 1
ATOM 3644 N N . ALA B 2 182 ? 195.167 130.894 137.139 1.00 33.46 182 ALA B N 1
ATOM 3645 C CA . ALA B 2 182 ? 196.144 131.795 136.543 1.00 33.46 182 ALA B CA 1
ATOM 3646 C C . ALA B 2 182 ? 195.622 133.226 136.593 1.00 33.46 182 ALA B C 1
ATOM 3647 O O . ALA B 2 182 ? 194.434 133.452 136.342 1.00 33.46 182 ALA B O 1
ATOM 3649 N N . PRO B 2 183 ? 196.466 134.212 136.917 1.00 32.70 183 PRO B N 1
ATOM 3650 C CA . PRO B 2 183 ? 196.004 135.606 136.947 1.00 32.70 183 PRO B CA 1
ATOM 3651 C C . PRO B 2 183 ? 195.557 136.125 135.589 1.00 32.70 183 PRO B C 1
ATOM 3652 O O . PRO B 2 183 ? 196.255 135.955 134.587 1.00 32.70 183 PRO B O 1
ATOM 3656 N N . GLU B 2 184 ? 194.396 136.760 135.544 1.00 34.09 184 GLU B N 1
ATOM 3657 C CA . GLU B 2 184 ? 193.838 137.310 134.315 1.00 34.09 184 GLU B CA 1
ATOM 3658 C C . GLU B 2 184 ? 194.138 138.802 134.285 1.00 34.09 184 GLU B C 1
ATOM 3659 O O . GLU B 2 184 ? 193.450 139.595 134.934 1.00 34.09 184 GLU B O 1
ATOM 3665 N N . TRP B 2 185 ? 195.150 139.182 133.509 1.00 32.57 185 TRP B N 1
ATOM 3666 C CA . TRP B 2 185 ? 195.767 140.492 133.634 1.00 32.57 185 TRP B CA 1
ATOM 3667 C C . TRP B 2 185 ? 195.145 141.565 132.754 1.00 32.57 185 TRP B C 1
ATOM 3668 O O . TRP B 2 185 ? 195.564 142.722 132.834 1.00 32.57 185 TRP B O 1
ATOM 3679 N N . GLY B 2 186 ? 194.166 141.225 131.924 1.00 34.71 186 GLY B N 1
ATOM 3680 C CA . GLY B 2 186 ? 193.560 142.218 131.064 1.00 34.71 186 GLY B CA 1
ATOM 3681 C C . GLY B 2 186 ? 192.201 142.679 131.539 1.00 34.71 186 GLY B C 1
ATOM 3682 O O . GLY B 2 186 ? 191.890 142.596 132.728 1.00 34.71 186 GLY B O 1
ATOM 3683 N N . ALA B 2 187 ? 191.373 143.160 130.616 1.00 35.58 187 ALA B N 1
ATOM 3684 C CA . ALA B 2 187 ? 190.036 143.625 130.945 1.00 35.58 187 ALA B CA 1
ATOM 3685 C C . ALA B 2 187 ? 189.073 142.473 131.190 1.00 35.58 187 ALA B C 1
ATOM 3686 O O . ALA B 2 187 ? 187.976 142.689 131.714 1.00 35.58 187 ALA B O 1
ATOM 3688 N N . ALA B 2 188 ? 189.462 141.252 130.827 1.00 34.74 188 ALA B N 1
ATOM 3689 C CA . ALA B 2 188 ? 188.711 140.060 131.189 1.00 34.74 188 ALA B CA 1
ATOM 3690 C C . ALA B 2 188 ? 188.797 139.791 132.684 1.00 34.74 188 ALA B C 1
ATOM 3691 O O . ALA B 2 188 ? 187.933 139.110 133.238 1.00 34.74 188 ALA B O 1
ATOM 3693 N N . GLY B 2 189 ? 189.824 140.324 133.339 1.00 31.40 189 GLY B N 1
ATOM 3694 C CA . GLY B 2 189 ? 190.017 140.180 134.763 1.00 31.40 189 GLY B CA 1
ATOM 3695 C C . GLY B 2 189 ? 189.074 141.019 135.599 1.00 31.40 189 GLY B C 1
ATOM 3696 O O . GLY B 2 189 ? 188.861 140.730 136.776 1.00 31.40 189 GLY B O 1
ATOM 3697 N N . PHE B 2 190 ? 188.508 142.070 135.019 1.00 31.54 190 PHE B N 1
ATOM 3698 C CA . PHE B 2 190 ? 187.526 142.881 135.723 1.00 31.54 190 PHE B CA 1
ATOM 3699 C C . PHE B 2 190 ? 186.111 142.381 135.509 1.00 31.54 190 PHE B C 1
ATOM 3700 O O . PHE B 2 190 ? 185.174 142.957 136.063 1.00 31.54 190 PHE B O 1
ATOM 3708 N N . ASP B 2 191 ? 185.937 141.330 134.728 1.00 32.46 191 ASP B N 1
ATOM 3709 C CA . ASP B 2 191 ? 184.676 140.620 134.711 1.00 32.46 191 ASP B CA 1
ATOM 3710 C C . ASP B 2 191 ? 184.512 139.916 136.052 1.00 32.46 191 ASP B C 1
ATOM 3711 O O . ASP B 2 191 ? 185.372 139.110 136.422 1.00 32.46 191 ASP B O 1
ATOM 3716 N N . PRO B 2 192 ? 183.450 140.203 136.813 1.00 29.44 192 PRO B N 1
ATOM 3717 C CA . PRO B 2 192 ? 183.319 139.616 138.158 1.00 29.44 192 PRO B CA 1
ATOM 3718 C C . PRO B 2 192 ? 183.242 138.098 138.182 1.00 29.44 192 PRO B C 1
ATOM 3719 O O . PRO B 2 192 ? 183.626 137.503 139.192 1.00 29.44 192 PRO B O 1
ATOM 3723 N N . HIS B 2 193 ? 182.796 137.450 137.108 1.00 28.15 193 HIS B N 1
ATOM 3724 C CA . HIS B 2 193 ? 182.706 136.000 137.071 1.00 28.15 193 HIS B CA 1
ATOM 3725 C C . HIS B 2 193 ? 183.975 135.341 136.548 1.00 28.15 193 HIS B C 1
ATOM 3726 O O . HIS B 2 193 ? 184.001 134.121 136.376 1.00 28.15 193 HIS B O 1
ATOM 3733 N N . ASN B 2 194 ? 185.028 136.115 136.300 1.00 29.71 194 ASN B N 1
ATOM 3734 C CA . ASN B 2 194 ? 186.305 135.534 135.919 1.00 29.71 194 ASN B CA 1
ATOM 3735 C C . ASN B 2 194 ? 187.125 135.285 137.173 1.00 29.71 194 ASN B C 1
ATOM 3736 O O . ASN B 2 194 ? 187.487 136.249 137.861 1.00 29.71 194 ASN B O 1
ATOM 3741 N N . PRO B 2 195 ? 187.449 134.034 137.507 1.00 26.01 195 PRO B N 1
ATOM 3742 C CA . PRO B 2 195 ? 188.243 133.782 138.721 1.00 26.01 195 PRO B CA 1
ATOM 3743 C C . PRO B 2 195 ? 189.666 134.299 138.631 1.00 26.01 195 PRO B C 1
ATOM 3744 O O . PRO B 2 195 ? 190.271 134.606 139.663 1.00 26.01 195 PRO B O 1
ATOM 3748 N N . GLY B 2 196 ? 190.220 134.398 137.423 1.00 26.25 196 GLY B N 1
ATOM 3749 C CA . GLY B 2 196 ? 191.571 134.884 137.244 1.00 26.25 196 GLY B CA 1
ATOM 3750 C C . GLY B 2 196 ? 191.775 136.333 137.578 1.00 26.25 196 GLY B C 1
ATOM 3751 O O . GLY B 2 196 ? 192.900 136.736 137.876 1.00 26.25 196 GLY B O 1
ATOM 3752 N N . GLY B 2 197 ? 190.718 137.127 137.516 1.00 25.13 197 GLY B N 1
ATOM 3753 C CA . GLY B 2 197 ? 190.817 138.525 137.852 1.00 25.13 197 GLY B CA 1
ATOM 3754 C C . GLY B 2 197 ? 191.091 138.749 139.315 1.00 25.13 197 GLY B C 1
ATOM 3755 O O . GLY B 2 197 ? 191.826 139.663 139.685 1.00 25.13 197 GLY B O 1
ATOM 3756 N N . VAL B 2 198 ? 190.496 137.903 140.151 1.00 22.56 198 VAL B N 1
ATOM 3757 C CA . VAL B 2 198 ? 190.677 138.008 141.592 1.00 22.56 198 VAL B CA 1
ATOM 3758 C C . VAL B 2 198 ? 192.106 137.649 141.968 1.00 22.56 198 VAL B C 1
ATOM 3759 O O . VAL B 2 198 ? 192.699 138.250 142.870 1.00 22.56 198 VAL B O 1
ATOM 3763 N N . VAL B 2 199 ? 192.680 136.671 141.272 1.00 23.96 199 VAL B N 1
ATOM 3764 C CA . VAL B 2 199 ? 194.092 136.352 141.433 1.00 23.96 199 VAL B CA 1
ATOM 3765 C C . VAL B 2 199 ? 194.962 137.524 141.004 1.00 23.96 199 VAL B C 1
ATOM 3766 O O . VAL B 2 199 ? 195.892 137.916 141.714 1.00 23.96 199 VAL B O 1
ATOM 3770 N N . ALA B 2 200 ? 194.675 138.096 139.836 1.00 24.76 200 ALA B N 1
ATOM 3771 C CA . ALA B 2 200 ? 195.473 139.200 139.318 1.00 24.76 200 ALA B CA 1
ATOM 3772 C C . ALA B 2 200 ? 195.276 140.466 140.138 1.00 24.76 200 ALA B C 1
ATOM 3773 O O . ALA B 2 200 ? 196.195 141.280 140.250 1.00 24.76 200 ALA B O 1
ATOM 3775 N N . HIS B 2 201 ? 194.070 140.644 140.685 1.00 23.98 201 HIS B N 1
ATOM 3776 C CA . HIS B 2 201 ? 193.789 141.808 141.568 1.00 23.98 201 HIS B CA 1
ATOM 3777 C C . HIS B 2 201 ? 194.730 141.770 142.776 1.00 23.98 201 HIS B C 1
ATOM 3778 O O . HIS B 2 201 ? 195.278 142.829 143.132 1.00 23.98 201 HIS B O 1
ATOM 3785 N N . HIS B 2 202 ? 194.907 140.587 143.371 1.00 22.90 202 HIS B N 1
ATOM 3786 C CA . HIS B 2 202 ? 195.645 140.454 144.655 1.00 22.90 202 HIS B CA 1
ATOM 3787 C C . HIS B 2 202 ? 197.155 140.572 144.411 1.00 22.90 202 HIS B C 1
ATOM 3788 O O . HIS B 2 202 ? 197.845 141.140 145.277 1.00 22.90 202 HIS B O 1
ATOM 3795 N N . ILE B 2 203 ? 197.641 140.066 143.273 1.00 25.60 203 ILE B N 1
ATOM 3796 C CA . ILE B 2 203 ? 199.034 140.258 142.896 1.00 25.60 203 ILE B CA 1
ATOM 3797 C C . ILE B 2 203 ? 199.301 141.731 142.630 1.00 25.60 203 ILE B C 1
ATOM 3798 O O . ILE B 2 203 ? 200.270 142.305 143.134 1.00 25.60 203 ILE B O 1
ATOM 3803 N N . ALA B 2 204 ? 198.413 142.375 141.870 1.00 25.95 204 ALA B N 1
ATOM 3804 C CA . ALA B 2 204 ? 198.631 143.763 141.484 1.00 25.95 204 ALA B CA 1
ATOM 3805 C C . ALA B 2 204 ? 198.475 144.705 142.666 1.00 25.95 204 ALA B C 1
ATOM 3806 O O . ALA B 2 204 ? 199.323 145.573 142.881 1.00 25.95 204 ALA B O 1
ATOM 3808 N N . LEU B 2 205 ? 197.408 144.549 143.450 1.00 25.96 205 LEU B N 1
ATOM 3809 C CA . LEU B 2 205 ? 197.209 145.461 144.570 1.00 25.96 205 LEU B CA 1
ATOM 3810 C C . LEU B 2 205 ? 198.199 145.160 145.685 1.00 25.96 205 LEU B C 1
ATOM 3811 O O . LEU B 2 205 ? 198.600 146.062 146.427 1.00 25.96 205 LEU B O 1
ATOM 3816 N N . GLY B 2 206 ? 198.628 143.907 145.793 1.00 27.48 206 GLY B N 1
ATOM 3817 C CA . GLY B 2 206 ? 199.676 143.550 146.718 1.00 27.48 206 GLY B CA 1
ATOM 3818 C C . GLY B 2 206 ? 200.986 144.239 146.400 1.00 27.48 206 GLY B C 1
ATOM 3819 O O . GLY B 2 206 ? 201.650 144.742 147.303 1.00 27.48 206 GLY B O 1
ATOM 3820 N N . ILE B 2 207 ? 201.366 144.277 145.122 1.00 29.85 207 ILE B N 1
ATOM 3821 C CA . ILE B 2 207 ? 202.571 145.008 144.729 1.00 29.85 207 ILE B CA 1
ATOM 3822 C C . ILE B 2 207 ? 202.389 146.500 144.977 1.00 29.85 207 ILE B C 1
ATOM 3823 O O . ILE B 2 207 ? 203.287 147.179 145.487 1.00 29.85 207 ILE B O 1
ATOM 3828 N N . VAL B 2 208 ? 201.215 147.027 144.626 1.00 31.30 208 VAL B N 1
ATOM 3829 C CA . VAL B 2 208 ? 200.939 148.448 144.809 1.00 31.30 208 VAL B CA 1
ATOM 3830 C C . VAL B 2 208 ? 200.976 148.815 146.289 1.00 31.30 208 VAL B C 1
ATOM 3831 O O . VAL B 2 208 ? 201.489 149.874 146.668 1.00 31.30 208 VAL B O 1
ATOM 3835 N N . ALA B 2 209 ? 200.491 147.923 147.154 1.00 32.47 209 ALA B N 1
ATOM 3836 C CA . ALA B 2 209 ? 200.521 148.206 148.584 1.00 32.47 209 ALA B CA 1
ATOM 3837 C C . ALA B 2 209 ? 201.927 148.070 149.159 1.00 32.47 209 ALA B C 1
ATOM 3838 O O . ALA B 2 209 ? 202.264 148.747 150.134 1.00 32.47 209 ALA B O 1
ATOM 3840 N N . ILE B 2 210 ? 202.760 147.192 148.593 1.00 33.36 210 ILE B N 1
ATOM 3841 C CA . ILE B 2 210 ? 204.148 147.113 149.046 1.00 33.36 210 ILE B CA 1
ATOM 3842 C C . ILE B 2 210 ? 204.925 148.346 148.604 1.00 33.36 210 ILE B C 1
ATOM 3843 O O . ILE B 2 210 ? 205.700 148.918 149.379 1.00 33.36 210 ILE B O 1
ATOM 3848 N N . ILE B 2 211 ? 204.733 148.771 147.356 1.00 37.04 211 ILE B N 1
ATOM 3849 C CA . ILE B 2 211 ? 205.383 149.977 146.859 1.00 37.04 211 ILE B CA 1
ATOM 3850 C C . ILE B 2 211 ? 204.888 151.197 147.620 1.00 37.04 211 ILE B C 1
ATOM 3851 O O . ILE B 2 211 ? 205.677 152.058 148.022 1.00 37.04 211 ILE B O 1
ATOM 3856 N N . GLY B 2 212 ? 203.577 151.271 147.853 1.00 40.28 212 GLY B N 1
ATOM 3857 C CA . GLY B 2 212 ? 203.037 152.363 148.646 1.00 40.28 212 GLY B CA 1
ATOM 3858 C C . GLY B 2 212 ? 203.495 152.323 150.087 1.00 40.28 212 GLY B C 1
ATOM 3859 O O . GLY B 2 212 ? 203.714 153.360 150.713 1.00 40.28 212 GLY B O 1
ATOM 3860 N N . GLY B 2 213 ? 203.644 151.123 150.635 1.00 40.78 213 GLY B N 1
ATOM 3861 C CA . GLY B 2 213 ? 204.090 150.975 152.002 1.00 40.78 213 GLY B CA 1
ATOM 3862 C C . GLY B 2 213 ? 205.534 151.363 152.225 1.00 40.78 213 GLY B C 1
ATOM 3863 O O . GLY B 2 213 ? 205.837 152.113 153.154 1.00 40.78 213 GLY B O 1
ATOM 3864 N N . LEU B 2 214 ? 206.441 150.851 151.386 1.00 43.14 214 LEU B N 1
ATOM 3865 C CA . LEU B 2 214 ? 207.838 151.268 151.472 1.00 43.14 214 LEU B CA 1
ATOM 3866 C C . LEU B 2 214 ? 208.006 152.727 151.081 1.00 43.14 214 LEU B C 1
ATOM 3867 O O . LEU B 2 214 ? 208.989 153.361 151.473 1.00 43.14 214 LEU B O 1
ATOM 3872 N N . PHE B 2 215 ? 207.075 153.271 150.300 1.00 45.43 215 PHE B N 1
ATOM 3873 C CA . PHE B 2 215 ? 207.062 154.708 150.073 1.00 45.43 215 PHE B CA 1
ATOM 3874 C C . PHE B 2 215 ? 206.816 155.459 151.372 1.00 45.43 215 PHE B C 1
ATOM 3875 O O . PHE B 2 215 ? 207.483 156.454 151.665 1.00 45.43 215 PHE B O 1
ATOM 3883 N N . HIS B 2 216 ? 205.860 154.993 152.165 1.00 46.03 216 HIS B N 1
ATOM 3884 C CA . HIS B 2 216 ? 205.468 155.661 153.397 1.00 46.03 216 HIS B CA 1
ATOM 3885 C C . HIS B 2 216 ? 206.357 155.317 154.578 1.00 46.03 216 HIS B C 1
ATOM 3886 O O . HIS B 2 216 ? 206.117 155.819 155.680 1.00 46.03 216 HIS B O 1
ATOM 3893 N N . ILE B 2 217 ? 207.347 154.453 154.395 1.00 47.28 217 ILE B N 1
ATOM 3894 C CA . ILE B 2 217 ? 208.334 154.228 155.440 1.00 47.28 217 ILE B CA 1
ATOM 3895 C C . ILE B 2 217 ? 209.440 155.256 155.271 1.00 47.28 217 ILE B C 1
ATOM 3896 O O . ILE B 2 217 ? 209.789 155.973 156.214 1.00 47.28 217 ILE B O 1
ATOM 3901 N N . PHE B 2 218 ? 209.967 155.361 154.055 1.00 48.50 218 PHE B N 1
ATOM 3902 C CA . PHE B 2 218 ? 211.158 156.152 153.785 1.00 48.50 218 PHE B CA 1
ATOM 3903 C C . PHE B 2 218 ? 210.846 157.562 153.293 1.00 48.50 218 PHE B C 1
ATOM 3904 O O . PHE B 2 218 ? 211.584 158.499 153.611 1.00 48.50 218 PHE B O 1
ATOM 3912 N N . VAL B 2 219 ? 209.791 157.735 152.500 1.00 48.70 219 VAL B N 1
ATOM 3913 C CA . VAL B 2 219 ? 209.383 159.060 152.046 1.00 48.70 219 VAL B CA 1
ATOM 3914 C C . VAL B 2 219 ? 208.097 159.475 152.752 1.00 48.70 219 VAL B C 1
ATOM 3915 O O . VAL B 2 219 ? 206.996 159.242 152.247 1.00 48.70 219 VAL B O 1
ATOM 3919 N N . ARG B 2 220 ? 208.225 160.128 153.899 1.00 53.58 220 ARG B N 1
ATOM 3920 C CA . ARG B 2 220 ? 207.061 160.474 154.708 1.00 53.58 220 ARG B CA 1
ATOM 3921 C C . ARG B 2 220 ? 207.384 161.591 155.700 1.00 53.58 220 ARG B C 1
ATOM 3922 O O . ARG B 2 220 ? 206.605 162.531 155.866 1.00 53.58 220 ARG B O 1
ATOM 3930 N N . GLY B 2 232 ? 196.840 162.989 162.919 1.00 40.11 232 GLY B N 1
ATOM 3931 C CA . GLY B 2 232 ? 197.269 163.152 164.296 1.00 40.11 232 GLY B CA 1
ATOM 3932 C C . GLY B 2 232 ? 196.372 162.454 165.302 1.00 40.11 232 GLY B C 1
ATOM 3933 O O . GLY B 2 232 ? 196.844 161.700 166.149 1.00 40.11 232 GLY B O 1
ATOM 3934 N N . ASN B 2 233 ? 195.072 162.709 165.212 1.00 32.36 233 ASN B N 1
ATOM 3935 C CA . ASN B 2 233 ? 194.142 162.086 166.136 1.00 32.36 233 ASN B CA 1
ATOM 3936 C C . ASN B 2 233 ? 193.957 160.614 165.793 1.00 32.36 233 ASN B C 1
ATOM 3937 O O . ASN B 2 233 ? 193.875 160.226 164.626 1.00 32.36 233 ASN B O 1
ATOM 3942 N N . ILE B 2 234 ? 193.922 159.784 166.831 1.00 25.85 234 ILE B N 1
ATOM 3943 C CA . ILE B 2 234 ? 193.682 158.370 166.614 1.00 25.85 234 ILE B CA 1
ATOM 3944 C C . ILE B 2 234 ? 192.206 158.100 166.359 1.00 25.85 234 ILE B C 1
ATOM 3945 O O . ILE B 2 234 ? 191.858 157.043 165.825 1.00 25.85 234 ILE B O 1
ATOM 3950 N N . GLU B 2 235 ? 191.331 159.035 166.719 1.00 22.43 235 GLU B N 1
ATOM 3951 C CA . GLU B 2 235 ? 189.930 158.925 166.344 1.00 22.43 235 GLU B CA 1
ATOM 3952 C C . GLU B 2 235 ? 189.737 159.173 164.854 1.00 22.43 235 GLU B C 1
ATOM 3953 O O . GLU B 2 235 ? 188.828 158.599 164.247 1.00 22.43 235 GLU B O 1
ATOM 3959 N N . GLY B 2 236 ? 190.575 160.019 164.252 1.00 21.18 236 GLY B N 1
ATOM 3960 C CA . GLY B 2 236 ? 190.520 160.204 162.814 1.00 21.18 236 GLY B CA 1
ATOM 3961 C C . GLY B 2 236 ? 190.942 158.968 162.056 1.00 21.18 236 GLY B C 1
ATOM 3962 O O . GLY B 2 236 ? 190.391 158.656 161.000 1.00 21.18 236 GLY B O 1
ATOM 3963 N N . THR B 2 237 ? 191.930 158.256 162.585 1.00 21.60 237 THR B N 1
ATOM 3964 C CA . THR B 2 237 ? 192.351 156.990 162.008 1.00 21.60 237 THR B CA 1
ATOM 3965 C C . THR B 2 237 ? 191.264 155.937 162.153 1.00 21.60 237 THR B C 1
ATOM 3966 O O . THR B 2 237 ? 191.039 155.137 161.239 1.00 21.60 237 THR B O 1
ATOM 3970 N N . LEU B 2 238 ? 190.578 155.923 163.295 1.00 19.80 238 LEU B N 1
ATOM 3971 C CA . LEU B 2 238 ? 189.434 155.036 163.459 1.00 19.80 238 LEU B CA 1
ATOM 3972 C C . LEU B 2 238 ? 188.333 155.391 162.474 1.00 19.80 238 LEU B C 1
ATOM 3973 O O . LEU B 2 238 ? 187.745 154.510 161.842 1.00 19.80 238 LEU B O 1
ATOM 3978 N N . ALA B 2 239 ? 188.083 156.688 162.296 1.00 15.55 239 ALA B N 1
ATOM 3979 C CA . ALA B 2 239 ? 187.009 157.142 161.420 1.00 15.55 239 ALA B CA 1
ATOM 3980 C C . ALA B 2 239 ? 187.254 156.765 159.965 1.00 15.55 239 ALA B C 1
ATOM 3981 O O . ALA B 2 239 ? 186.342 156.292 159.282 1.00 15.55 239 ALA B O 1
ATOM 3983 N N . SER B 2 240 ? 188.471 156.981 159.467 1.00 19.35 240 SER B N 1
ATOM 3984 C CA . SER B 2 240 ? 188.764 156.625 158.085 1.00 19.35 240 SER B CA 1
ATOM 3985 C C . SER B 2 240 ? 188.762 155.119 157.880 1.00 19.35 240 SER B C 1
ATOM 3986 O O . SER B 2 240 ? 188.409 154.650 156.796 1.00 19.35 240 SER B O 1
ATOM 3989 N N . GLY B 2 241 ? 189.133 154.356 158.905 1.00 16.68 241 GLY B N 1
ATOM 3990 C CA . GLY B 2 241 ? 189.022 152.914 158.822 1.00 16.68 241 GLY B CA 1
ATOM 3991 C C . GLY B 2 241 ? 187.585 152.446 158.747 1.00 16.68 241 GLY B C 1
ATOM 3992 O O . GLY B 2 241 ? 187.275 151.480 158.051 1.00 16.68 241 GLY B O 1
ATOM 3993 N N . LEU B 2 242 ? 186.688 153.129 159.459 1.00 16.31 242 LEU B N 1
ATOM 3994 C CA . LEU B 2 242 ? 185.271 152.799 159.392 1.00 16.31 242 LEU B CA 1
ATOM 3995 C C . LEU B 2 242 ? 184.698 153.110 158.021 1.00 16.31 242 LEU B C 1
ATOM 3996 O O . LEU B 2 242 ? 183.749 152.460 157.580 1.00 16.31 242 LEU B O 1
ATOM 4001 N N . ALA B 2 243 ? 185.244 154.123 157.349 1.00 15.25 243 ALA B N 1
ATOM 4002 C CA . ALA B 2 243 ? 184.817 154.439 155.992 1.00 15.25 243 ALA B CA 1
ATOM 4003 C C . ALA B 2 243 ? 185.113 153.287 155.043 1.00 15.25 243 ALA B C 1
ATOM 4004 O O . ALA B 2 243 ? 184.267 152.898 154.234 1.00 15.25 243 ALA B O 1
ATOM 4006 N N . VAL B 2 244 ? 186.311 152.717 155.154 1.00 16.99 244 VAL B N 1
ATOM 4007 C CA . VAL B 2 244 ? 186.694 151.567 154.344 1.00 16.99 244 VAL B CA 1
ATOM 4008 C C . VAL B 2 244 ? 185.800 150.380 154.665 1.00 16.99 244 VAL B C 1
ATOM 4009 O O . VAL B 2 244 ? 185.434 149.596 153.784 1.00 16.99 244 VAL B O 1
ATOM 4013 N N . PHE B 2 245 ? 185.429 150.244 155.934 1.00 18.59 245 PHE B N 1
ATOM 4014 C CA . PHE B 2 245 ? 184.682 149.076 156.373 1.00 18.59 245 PHE B CA 1
ATOM 4015 C C . PHE B 2 245 ? 183.251 149.105 155.862 1.00 18.59 245 PHE B C 1
ATOM 4016 O O . PHE B 2 245 ? 182.740 148.086 155.391 1.00 18.59 245 PHE B O 1
ATOM 4024 N N . PHE B 2 246 ? 182.589 150.262 155.926 1.00 15.42 246 PHE B N 1
ATOM 4025 C CA . PHE B 2 246 ? 181.208 150.298 155.461 1.00 15.42 246 PHE B CA 1
ATOM 4026 C C . PHE B 2 246 ? 181.132 150.230 153.947 1.00 15.42 246 PHE B C 1
ATOM 4027 O O . PHE B 2 246 ? 180.233 149.577 153.414 1.00 15.42 246 PHE B O 1
ATOM 4035 N N . SER B 2 247 ? 182.038 150.914 153.246 1.00 15.21 247 SER B N 1
ATOM 4036 C CA . SER B 2 247 ? 182.050 150.846 151.791 1.00 15.21 247 SER B CA 1
ATOM 4037 C C . SER B 2 247 ? 182.326 149.431 151.320 1.00 15.21 247 SER B C 1
ATOM 4038 O O . SER B 2 247 ? 181.669 148.941 150.398 1.00 15.21 247 SER B O 1
ATOM 4041 N N . GLY B 2 248 ? 183.283 148.766 151.960 1.00 13.85 248 GLY B N 1
ATOM 4042 C CA . GLY B 2 248 ? 183.538 147.376 151.649 1.00 13.85 248 GLY B CA 1
ATOM 4043 C C . GLY B 2 248 ? 182.366 146.481 151.982 1.00 13.85 248 GLY B C 1
ATOM 4044 O O . GLY B 2 248 ? 182.139 145.472 151.317 1.00 13.85 248 GLY B O 1
ATOM 4045 N N . ALA B 2 249 ? 181.641 146.804 153.056 1.00 12.97 249 ALA B N 1
ATOM 4046 C CA . ALA B 2 249 ? 180.523 145.965 153.471 1.00 12.97 249 ALA B CA 1
ATOM 4047 C C . ALA B 2 249 ? 179.431 145.965 152.419 1.00 12.97 249 ALA B C 1
ATOM 4048 O O . ALA B 2 249 ? 178.871 144.918 152.093 1.00 12.97 249 ALA B O 1
ATOM 4050 N N . PHE B 2 250 ? 179.135 147.140 151.862 1.00 13.38 250 PHE B N 1
ATOM 4051 C CA . PHE B 2 250 ? 178.194 147.237 150.754 1.00 13.38 250 PHE B CA 1
ATOM 4052 C C . PHE B 2 250 ? 178.708 146.489 149.532 1.00 13.38 250 PHE B C 1
ATOM 4053 O O . PHE B 2 250 ? 177.947 145.800 148.849 1.00 13.38 250 PHE B O 1
ATOM 4061 N N . ILE B 2 251 ? 180.003 146.614 149.246 1.00 14.63 251 ILE B N 1
ATOM 4062 C CA . ILE B 2 251 ? 180.597 145.883 148.130 1.00 14.63 251 ILE B CA 1
ATOM 4063 C C . ILE B 2 251 ? 180.544 144.382 148.391 1.00 14.63 251 ILE B C 1
ATOM 4064 O O . ILE B 2 251 ? 180.196 143.597 147.504 1.00 14.63 251 ILE B O 1
ATOM 4069 N N . ALA B 2 252 ? 180.859 143.968 149.619 1.00 12.63 252 ALA B N 1
ATOM 4070 C CA . ALA B 2 252 ? 180.756 142.560 149.989 1.00 12.63 252 ALA B CA 1
ATOM 4071 C C . ALA B 2 252 ? 179.318 142.071 149.910 1.00 12.63 252 ALA B C 1
ATOM 4072 O O . ALA B 2 252 ? 179.049 140.970 149.427 1.00 12.63 252 ALA B O 1
ATOM 4074 N N . ALA B 2 253 ? 178.378 142.893 150.370 1.00 11.17 253 ALA B N 1
ATOM 4075 C CA . ALA B 2 253 ? 176.971 142.546 150.262 1.00 11.17 253 ALA B CA 1
ATOM 4076 C C . ALA B 2 253 ? 176.529 142.486 148.809 1.00 11.17 253 ALA B C 1
ATOM 4077 O O . ALA B 2 253 ? 175.725 141.629 148.436 1.00 11.17 253 ALA B O 1
ATOM 4079 N N . GLY B 2 254 ? 177.031 143.403 147.983 1.00 13.98 254 GLY B N 1
ATOM 4080 C CA . GLY B 2 254 ? 176.642 143.426 146.587 1.00 13.98 254 GLY B CA 1
ATOM 4081 C C . GLY B 2 254 ? 177.195 142.259 145.796 1.00 13.98 254 GLY B C 1
ATOM 4082 O O . GLY B 2 254 ? 176.497 141.672 144.975 1.00 13.98 254 GLY B O 1
ATOM 4083 N N . THR B 2 255 ? 178.460 141.910 146.025 1.00 14.96 255 THR B N 1
ATOM 4084 C CA . THR B 2 255 ? 179.036 140.785 145.296 1.00 14.96 255 THR B CA 1
ATOM 4085 C C . THR B 2 255 ? 178.439 139.466 145.763 1.00 14.96 255 THR B C 1
ATOM 4086 O O . THR B 2 255 ? 178.301 138.529 144.972 1.00 14.96 255 THR B O 1
ATOM 4090 N N . MET B 2 256 ? 178.102 139.370 147.048 1.00 14.38 256 MET B N 1
ATOM 4091 C CA . MET B 2 256 ? 177.387 138.204 147.550 1.00 14.38 256 MET B CA 1
ATOM 4092 C C . MET B 2 256 ? 176.029 138.062 146.872 1.00 14.38 256 MET B C 1
ATOM 4093 O O . MET B 2 256 ? 175.685 136.997 146.357 1.00 14.38 256 MET B O 1
ATOM 4098 N N . TRP B 2 257 ? 175.256 139.144 146.850 1.00 11.14 257 TRP B N 1
ATOM 4099 C CA . TRP B 2 257 ? 173.878 139.077 146.387 1.00 11.14 257 TRP B CA 1
ATOM 4100 C C . TRP B 2 257 ? 173.802 138.928 144.876 1.00 11.14 257 TRP B C 1
ATOM 4101 O O . TRP B 2 257 ? 172.903 138.258 144.362 1.00 11.14 257 TRP B O 1
ATOM 4112 N N . TYR B 2 258 ? 174.727 139.542 144.150 1.00 16.18 258 TYR B N 1
ATOM 4113 C CA . TYR B 2 258 ? 174.711 139.469 142.698 1.00 16.18 258 TYR B CA 1
ATOM 4114 C C . TYR B 2 258 ? 175.473 138.274 142.160 1.00 16.18 258 TYR B C 1
ATOM 4115 O O . TYR B 2 258 ? 175.158 137.801 141.064 1.00 16.18 258 TYR B O 1
ATOM 4124 N N . GLY B 2 259 ? 176.450 137.775 142.900 1.00 14.78 259 GLY B N 1
ATOM 4125 C CA . GLY B 2 259 ? 177.143 136.569 142.519 1.00 14.78 259 GLY B CA 1
ATOM 4126 C C . GLY B 2 259 ? 178.338 136.860 141.649 1.00 14.78 259 GLY B C 1
ATOM 4127 O O . GLY B 2 259 ? 178.200 137.435 140.570 1.00 14.78 259 GLY B O 1
ATOM 4128 N N . THR B 2 260 ? 179.522 136.492 142.118 1.00 18.99 260 THR B N 1
ATOM 4129 C CA . THR B 2 260 ? 180.747 136.683 141.355 1.00 18.99 260 THR B CA 1
ATOM 4130 C C . THR B 2 260 ? 181.500 135.363 141.321 1.00 18.99 260 THR B C 1
ATOM 4131 O O . THR B 2 260 ? 180.960 134.329 141.719 1.00 18.99 260 THR B O 1
ATOM 4135 N N . ALA B 2 261 ? 182.744 135.384 140.847 1.00 19.84 261 ALA B N 1
ATOM 4136 C CA . ALA B 2 261 ? 183.585 134.199 140.943 1.00 19.84 261 ALA B CA 1
ATOM 4137 C C . ALA B 2 261 ? 183.873 133.836 142.391 1.00 19.84 261 ALA B C 1
ATOM 4138 O O . ALA B 2 261 ? 184.065 132.658 142.708 1.00 19.84 261 ALA B O 1
ATOM 4140 N N . THR B 2 262 ? 183.883 134.821 143.280 1.00 17.19 262 THR B N 1
ATOM 4141 C CA . THR B 2 262 ? 184.191 134.593 144.680 1.00 17.19 262 THR B CA 1
ATOM 4142 C C . THR B 2 262 ? 182.997 134.135 145.502 1.00 17.19 262 THR B C 1
ATOM 4143 O O . THR B 2 262 ? 183.162 133.853 146.686 1.00 17.19 262 THR B O 1
ATOM 4147 N N . THR B 2 263 ? 181.801 134.042 144.934 1.00 15.63 263 THR B N 1
ATOM 4148 C CA . THR B 2 263 ? 180.666 133.443 145.637 1.00 15.63 263 THR B CA 1
ATOM 4149 C C . THR B 2 263 ? 180.029 132.372 144.759 1.00 15.63 263 THR B C 1
ATOM 4150 O O . THR B 2 263 ? 178.947 132.578 144.202 1.00 15.63 263 THR B O 1
ATOM 4154 N N . PRO B 2 264 ? 180.673 131.209 144.635 1.00 16.05 264 PRO B N 1
ATOM 4155 C CA . PRO B 2 264 ? 180.138 130.139 143.784 1.00 16.05 264 PRO B CA 1
ATOM 4156 C C . PRO B 2 264 ? 178.794 129.620 144.266 1.00 16.05 264 PRO B C 1
ATOM 4157 O O . PRO B 2 264 ? 178.529 129.525 145.464 1.00 16.05 264 PRO B O 1
ATOM 4161 N N . ILE B 2 265 ? 177.946 129.258 143.303 1.00 17.32 265 ILE B N 1
ATOM 4162 C CA . ILE B 2 265 ? 176.606 128.805 143.645 1.00 17.32 265 ILE B CA 1
ATOM 4163 C C . ILE B 2 265 ? 176.597 127.414 144.267 1.00 17.32 265 ILE B C 1
ATOM 4164 O O . ILE B 2 265 ? 175.583 127.012 144.835 1.00 17.32 265 ILE B O 1
ATOM 4169 N N . GLU B 2 266 ? 177.689 126.660 144.180 1.00 21.67 266 GLU B N 1
ATOM 4170 C CA . GLU B 2 266 ? 177.746 125.400 144.907 1.00 21.67 266 GLU B CA 1
ATOM 4171 C C . GLU B 2 266 ? 177.999 125.611 146.385 1.00 21.67 266 GLU B C 1
ATOM 4172 O O . GLU B 2 266 ? 177.708 124.722 147.189 1.00 21.67 266 GLU B O 1
ATOM 4178 N N . LEU B 2 267 ? 178.518 126.773 146.754 1.00 16.22 267 LEU B N 1
ATOM 4179 C CA . LEU B 2 267 ? 178.768 127.134 148.135 1.00 16.22 267 LEU B CA 1
ATOM 4180 C C . LEU B 2 267 ? 177.700 128.054 148.695 1.00 16.22 267 LEU B C 1
ATOM 4181 O O . LEU B 2 267 ? 177.291 127.887 149.842 1.00 16.22 267 LEU B O 1
ATOM 4186 N N . TRP B 2 268 ? 177.236 129.021 147.908 1.00 12.53 268 TRP B N 1
ATOM 4187 C CA . TRP B 2 268 ? 176.263 129.985 148.388 1.00 12.53 268 TRP B CA 1
ATOM 4188 C C . TRP B 2 268 ? 174.918 129.908 147.682 1.00 12.53 268 TRP B C 1
ATOM 4189 O O . TRP B 2 268 ? 174.050 130.735 147.959 1.00 12.53 268 TRP B O 1
ATOM 4200 N N . GLY B 2 269 ? 174.709 128.944 146.803 1.00 11.82 269 GLY B N 1
ATOM 4201 C CA . GLY B 2 269 ? 173.423 128.778 146.181 1.00 11.82 269 GLY B CA 1
ATOM 4202 C C . GLY B 2 269 ? 173.205 129.691 145.004 1.00 11.82 269 GLY B C 1
ATOM 4203 O O . GLY B 2 269 ? 174.032 130.545 144.686 1.00 11.82 269 GLY B O 1
ATOM 4204 N N . PRO B 2 270 ? 172.077 129.525 144.327 1.00 11.93 270 PRO B N 1
ATOM 4205 C CA . PRO B 2 270 ? 171.740 130.445 143.243 1.00 11.93 270 PRO B CA 1
ATOM 4206 C C . PRO B 2 270 ? 171.430 131.831 143.775 1.00 11.93 270 PRO B C 1
ATOM 4207 O O . PRO B 2 270 ? 171.074 132.006 144.939 1.00 11.93 270 PRO B O 1
ATOM 4211 N N . THR B 2 271 ? 171.599 132.824 142.912 1.00 12.17 271 THR B N 1
ATOM 4212 C CA . THR B 2 271 ? 171.177 134.170 143.244 1.00 12.17 271 THR B CA 1
ATOM 4213 C C . THR B 2 271 ? 169.723 134.374 142.824 1.00 12.17 271 THR B C 1
ATOM 4214 O O . THR B 2 271 ? 169.147 133.580 142.079 1.00 12.17 271 THR B O 1
ATOM 4218 N N . ARG B 2 272 ? 169.114 135.443 143.333 1.00 14.12 272 ARG B N 1
ATOM 4219 C CA . ARG B 2 272 ? 167.750 135.763 142.926 1.00 14.12 272 ARG B CA 1
ATOM 4220 C C . ARG B 2 272 ? 167.682 136.121 141.452 1.00 14.12 272 ARG B C 1
ATOM 4221 O O . ARG B 2 272 ? 166.632 135.961 140.828 1.00 14.12 272 ARG B O 1
ATOM 4229 N N . TYR B 2 273 ? 168.785 136.598 140.887 1.00 15.30 273 TYR B N 1
ATOM 4230 C CA . TYR B 2 273 ? 168.805 137.024 139.500 1.00 15.30 273 TYR B CA 1
ATOM 4231 C C . TYR B 2 273 ? 168.813 135.847 138.546 1.00 15.30 273 TYR B C 1
ATOM 4232 O O . TYR B 2 273 ? 168.300 135.960 137.431 1.00 15.30 273 TYR B O 1
ATOM 4241 N N . GLN B 2 274 ? 169.366 134.717 138.966 1.00 15.67 274 GLN B N 1
ATOM 4242 C CA . GLN B 2 274 ? 169.309 133.524 138.137 1.00 15.67 274 GLN B CA 1
ATOM 4243 C C . GLN B 2 274 ? 167.882 133.010 138.019 1.00 15.67 274 GLN B C 1
ATOM 4244 O O . GLN B 2 274 ? 167.482 132.516 136.962 1.00 15.67 274 GLN B O 1
ATOM 4250 N N . TRP B 2 275 ? 167.097 133.128 139.089 1.00 17.26 275 TRP B N 1
ATOM 4251 C CA . TRP B 2 275 ? 165.674 132.843 138.979 1.00 17.26 275 TRP B CA 1
ATOM 4252 C C . TRP B 2 275 ? 164.955 133.894 138.138 1.00 17.26 275 TRP B C 1
ATOM 4253 O O . TRP B 2 275 ? 164.036 133.557 137.389 1.00 17.26 275 TRP B O 1
ATOM 4264 N N . ASP B 2 276 ? 165.345 135.170 138.268 1.00 17.35 276 ASP B N 1
ATOM 4265 C CA . ASP B 2 276 ? 164.643 136.263 137.591 1.00 17.35 276 ASP B CA 1
ATOM 4266 C C . ASP B 2 276 ? 164.636 136.078 136.082 1.00 17.35 276 ASP B C 1
ATOM 4267 O O . ASP B 2 276 ? 163.600 136.236 135.430 1.00 17.35 276 ASP B O 1
ATOM 4272 N N . GLN B 2 277 ? 165.783 135.723 135.512 1.00 20.80 277 GLN B N 1
ATOM 4273 C CA . GLN B 2 277 ? 165.910 135.576 134.072 1.00 20.80 277 GLN B CA 1
ATOM 4274 C C . GLN B 2 277 ? 165.755 134.132 133.611 1.00 20.80 277 GLN B C 1
ATOM 4275 O O . GLN B 2 277 ? 165.898 133.853 132.417 1.00 20.80 277 GLN B O 1
ATOM 4281 N N . GLY B 2 278 ? 165.429 133.219 134.525 1.00 20.07 278 GLY B N 1
ATOM 4282 C CA . GLY B 2 278 ? 165.220 131.825 134.194 1.00 20.07 278 GLY B CA 1
ATOM 4283 C C . GLY B 2 278 ? 166.470 131.191 133.633 1.00 20.07 278 GLY B C 1
ATOM 4284 O O . GLY B 2 278 ? 166.411 130.410 132.682 1.00 20.07 278 GLY B O 1
ATOM 4285 N N . PHE B 2 279 ? 167.608 131.551 134.217 1.00 19.14 279 PHE B N 1
ATOM 4286 C CA . PHE B 2 279 ? 168.930 131.175 133.740 1.00 19.14 279 PHE B CA 1
ATOM 4287 C C . PHE B 2 279 ? 169.125 129.664 133.730 1.00 19.14 279 PHE B C 1
ATOM 4288 O O . PHE B 2 279 ? 169.706 129.122 132.785 1.00 19.14 279 PHE B O 1
ATOM 4296 N N . PHE B 2 280 ? 168.664 128.975 134.771 1.00 19.65 280 PHE B N 1
ATOM 4297 C CA . PHE B 2 280 ? 168.770 127.522 134.793 1.00 19.65 280 PHE B CA 1
ATOM 4298 C C . PHE B 2 280 ? 167.673 126.877 133.964 1.00 19.65 280 PHE B C 1
ATOM 4299 O O . PHE B 2 280 ? 167.885 125.812 133.383 1.00 19.65 280 PHE B O 1
ATOM 4307 N N . GLN B 2 281 ? 166.499 127.509 133.891 1.00 22.42 281 GLN B N 1
ATOM 4308 C CA . GLN B 2 281 ? 165.439 127.025 133.013 1.00 22.42 281 GLN B CA 1
ATOM 4309 C C . GLN B 2 281 ? 165.884 127.036 131.557 1.00 22.42 281 GLN B C 1
ATOM 4310 O O . GLN B 2 281 ? 165.637 126.083 130.810 1.00 22.42 281 GLN B O 1
ATOM 4316 N N . GLN B 2 282 ? 166.556 128.108 131.146 1.00 25.05 282 GLN B N 1
ATOM 4317 C CA . GLN B 2 282 ? 167.068 128.200 129.786 1.00 25.05 282 GLN B CA 1
ATOM 4318 C C . GLN B 2 282 ? 168.204 127.217 129.554 1.00 25.05 282 GLN B C 1
ATOM 4319 O O . GLN B 2 282 ? 168.324 126.650 128.466 1.00 25.05 282 GLN B O 1
ATOM 4325 N N . ALA B 2 283 ? 169.055 127.023 130.558 1.00 25.00 283 ALA B N 1
ATOM 4326 C CA . ALA B 2 283 ? 170.160 126.081 130.438 1.00 25.00 283 ALA B CA 1
ATOM 4327 C C . ALA B 2 283 ? 169.660 124.648 130.325 1.00 25.00 283 ALA B C 1
ATOM 4328 O O . ALA B 2 283 ? 170.209 123.845 129.564 1.00 25.00 283 ALA B O 1
ATOM 4330 N N . ILE B 2 284 ? 168.629 124.305 131.095 1.00 24.98 284 ILE B N 1
ATOM 4331 C CA . ILE B 2 284 ? 168.062 122.964 131.019 1.00 24.98 284 ILE B CA 1
ATOM 4332 C C . ILE B 2 284 ? 167.407 122.742 129.663 1.00 24.98 284 ILE B C 1
ATOM 4333 O O . ILE B 2 284 ? 167.630 121.720 129.006 1.00 24.98 284 ILE B O 1
ATOM 4338 N N . SER B 2 285 ? 166.608 123.712 129.215 1.00 28.84 285 SER B N 1
ATOM 4339 C CA . SER B 2 285 ? 165.905 123.578 127.945 1.00 28.84 285 SER B CA 1
ATOM 4340 C C . SER B 2 285 ? 166.876 123.567 126.772 1.00 28.84 285 SER B C 1
ATOM 4341 O O . SER B 2 285 ? 166.617 122.926 125.750 1.00 28.84 285 SER B O 1
ATOM 4344 N N . ARG B 2 286 ? 167.997 124.275 126.902 1.00 30.77 286 ARG B N 1
ATOM 4345 C CA . ARG B 2 286 ? 169.065 124.177 125.916 1.00 30.77 286 ARG B CA 1
ATOM 4346 C C . ARG B 2 286 ? 169.667 122.779 125.896 1.00 30.77 286 ARG B C 1
ATOM 4347 O O . ARG B 2 286 ? 169.950 122.225 124.830 1.00 30.77 286 ARG B O 1
ATOM 4355 N N . GLN B 2 287 ? 169.885 122.203 127.078 1.00 33.71 287 GLN B N 1
ATOM 4356 C CA . GLN B 2 287 ? 170.438 120.861 127.193 1.00 33.71 287 GLN B CA 1
ATOM 4357 C C . GLN B 2 287 ? 169.487 119.814 126.630 1.00 33.71 287 GLN B C 1
ATOM 4358 O O . GLN B 2 287 ? 169.931 118.776 126.135 1.00 33.71 287 GLN B O 1
ATOM 4364 N N . VAL B 2 288 ? 168.181 120.063 126.723 1.00 34.73 288 VAL B N 1
ATOM 4365 C CA . VAL B 2 288 ? 167.184 119.116 126.244 1.00 34.73 288 VAL B CA 1
ATOM 4366 C C . VAL B 2 288 ? 166.957 119.261 124.739 1.00 34.73 288 VAL B C 1
ATOM 4367 O O . VAL B 2 288 ? 166.899 118.257 124.021 1.00 34.73 288 VAL B O 1
ATOM 4371 N N . LYS B 2 289 ? 166.830 120.489 124.233 1.00 37.72 289 LYS B N 1
ATOM 4372 C CA . LYS B 2 289 ? 166.649 120.700 122.800 1.00 37.72 289 LYS B CA 1
ATOM 4373 C C . LYS B 2 289 ? 167.870 120.293 121.991 1.00 37.72 289 LYS B C 1
ATOM 4374 O O . LYS B 2 289 ? 167.732 119.893 120.832 1.00 37.72 289 LYS B O 1
ATOM 4380 N N . ALA B 2 290 ? 169.068 120.407 122.562 1.00 41.62 290 ALA B N 1
ATOM 4381 C CA . ALA B 2 290 ? 170.245 119.875 121.893 1.00 41.62 290 ALA B CA 1
ATOM 4382 C C . ALA B 2 290 ? 170.161 118.359 121.810 1.00 41.62 290 ALA B C 1
ATOM 4383 O O . ALA B 2 290 ? 170.397 117.765 120.755 1.00 41.62 290 ALA B O 1
ATOM 4385 N N . SER B 2 291 ? 169.785 117.725 122.916 1.00 43.98 291 SER B N 1
ATOM 4386 C CA . SER B 2 291 ? 169.841 116.276 123.021 1.00 43.98 291 SER B CA 1
ATOM 4387 C C . SER B 2 291 ? 168.689 115.605 122.281 1.00 43.98 291 SER B C 1
ATOM 4388 O O . SER B 2 291 ? 168.839 114.480 121.796 1.00 43.98 291 SER B O 1
ATOM 4391 N N . ILE B 2 292 ? 167.533 116.266 122.210 1.00 44.08 292 ILE B N 1
ATOM 4392 C CA . ILE B 2 292 ? 166.429 115.784 121.385 1.00 44.08 292 ILE B CA 1
ATOM 4393 C C . ILE B 2 292 ? 166.879 115.823 119.932 1.00 44.08 292 ILE B C 1
ATOM 4394 O O . ILE B 2 292 ? 166.637 114.883 119.166 1.00 44.08 292 ILE B O 1
ATOM 4399 N N . SER B 2 293 ? 167.580 116.896 119.561 1.00 47.56 293 SER B N 1
ATOM 4400 C CA . SER B 2 293 ? 168.019 117.067 118.183 1.00 47.56 293 SER B CA 1
ATOM 4401 C C . SER B 2 293 ? 169.100 116.062 117.795 1.00 47.56 293 SER B C 1
ATOM 4402 O O . SER B 2 293 ? 169.294 115.787 116.607 1.00 47.56 293 SER B O 1
ATOM 4405 N N . ASP B 2 294 ? 169.827 115.502 118.772 1.00 50.79 294 ASP B N 1
ATOM 4406 C CA . ASP B 2 294 ? 170.822 114.499 118.392 1.00 50.79 294 ASP B CA 1
ATOM 4407 C C . ASP B 2 294 ? 170.166 113.184 117.983 1.00 50.79 294 ASP B C 1
ATOM 4408 O O . ASP B 2 294 ? 170.144 112.837 116.798 1.00 50.79 294 ASP B O 1
ATOM 4413 N N . GLY B 2 295 ? 169.624 112.437 118.944 1.00 50.27 295 GLY B N 1
ATOM 4414 C CA . GLY B 2 295 ? 168.818 111.282 118.596 1.00 50.27 295 GLY B CA 1
ATOM 4415 C C . GLY B 2 295 ? 167.637 110.964 119.491 1.00 50.27 295 GLY B C 1
ATOM 4416 O O . GLY B 2 295 ? 166.755 110.191 119.108 1.00 50.27 295 GLY B O 1
ATOM 4417 N N . LYS B 2 296 ? 167.595 111.564 120.674 1.00 45.63 296 LYS B N 1
ATOM 4418 C CA . LYS B 2 296 ? 166.855 111.004 121.794 1.00 45.63 296 LYS B CA 1
ATOM 4419 C C . LYS B 2 296 ? 165.414 111.491 121.877 1.00 45.63 296 LYS B C 1
ATOM 4420 O O . LYS B 2 296 ? 165.027 112.484 121.256 1.00 45.63 296 LYS B O 1
ATOM 4426 N N . SER B 2 297 ? 164.619 110.735 122.629 1.00 40.43 297 SER B N 1
ATOM 4427 C CA . SER B 2 297 ? 163.228 111.037 122.912 1.00 40.43 297 SER B CA 1
ATOM 4428 C C . SER B 2 297 ? 163.133 112.008 124.087 1.00 40.43 297 SER B C 1
ATOM 4429 O O . SER B 2 297 ? 164.108 112.200 124.815 1.00 40.43 297 SER B O 1
ATOM 4432 N N . PRO B 2 298 ? 161.983 112.671 124.268 1.00 38.03 298 PRO B N 1
ATOM 4433 C CA . PRO B 2 298 ? 161.832 113.557 125.439 1.00 38.03 298 PRO B CA 1
ATOM 4434 C C . PRO B 2 298 ? 162.007 112.857 126.777 1.00 38.03 298 PRO B C 1
ATOM 4435 O O . PRO B 2 298 ? 162.538 113.456 127.720 1.00 38.03 298 PRO B O 1
ATOM 4439 N N . SER B 2 299 ? 161.581 111.600 126.888 1.00 37.00 299 SER B N 1
ATOM 4440 C CA . SER B 2 299 ? 161.814 110.853 128.118 1.00 37.00 299 SER B CA 1
ATOM 4441 C C . SER B 2 299 ? 163.300 110.585 128.318 1.00 37.00 299 SER B C 1
ATOM 4442 O O . SER B 2 299 ? 163.794 110.574 129.450 1.00 37.00 299 SER B O 1
ATOM 4445 N N . GLU B 2 300 ? 164.031 110.367 127.225 1.00 38.84 300 GLU B N 1
ATOM 4446 C CA . GLU B 2 300 ? 165.474 110.183 127.327 1.00 38.84 300 GLU B CA 1
ATOM 4447 C C . GLU B 2 300 ? 166.194 111.510 127.521 1.00 38.84 300 GLU B C 1
ATOM 4448 O O . GLU B 2 300 ? 167.218 1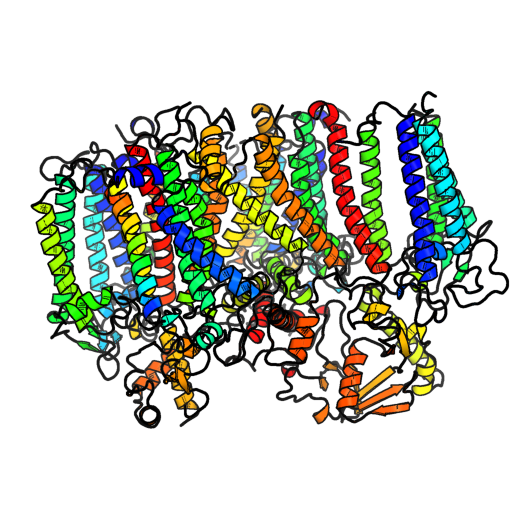11.570 128.209 1.00 38.84 300 GLU B O 1
ATOM 4454 N N . ALA B 2 301 ? 165.691 112.575 126.895 1.00 36.39 301 ALA B N 1
ATOM 4455 C CA . ALA B 2 301 ? 166.339 113.878 126.988 1.00 36.39 301 ALA B CA 1
ATOM 4456 C C . ALA B 2 301 ? 166.273 114.428 128.405 1.00 36.39 301 ALA B C 1
ATOM 4457 O O . ALA B 2 301 ? 167.290 114.825 128.981 1.00 36.39 301 ALA B O 1
ATOM 4459 N N . TRP B 2 302 ? 165.078 114.445 128.984 1.00 31.30 302 TRP B N 1
ATOM 4460 C CA . TRP B 2 302 ? 164.881 114.937 130.335 1.00 31.30 302 TRP B CA 1
ATOM 4461 C C . TRP B 2 302 ? 165.493 114.033 131.392 1.00 31.30 302 TRP B C 1
ATOM 4462 O O . TRP B 2 302 ? 165.794 114.511 132.487 1.00 31.30 302 TRP B O 1
ATOM 4473 N N . SER B 2 303 ? 165.700 112.750 131.094 1.00 35.53 303 SER B N 1
ATOM 4474 C CA . SER B 2 303 ? 166.419 111.893 132.029 1.00 35.53 303 SER B CA 1
ATOM 4475 C C . SER B 2 303 ? 167.902 112.235 132.074 1.00 35.53 303 SER B C 1
ATOM 4476 O O . SER B 2 303 ? 168.598 111.847 133.018 1.00 35.53 303 SER B O 1
ATOM 4479 N N . GLU B 2 304 ? 168.401 112.962 131.079 1.00 38.77 304 GLU B N 1
ATOM 4480 C CA . GLU B 2 304 ? 169.800 113.355 131.072 1.00 38.77 304 GLU B CA 1
ATOM 4481 C C . GLU B 2 304 ? 170.061 114.628 131.863 1.00 38.77 304 GLU B C 1
ATOM 4482 O O . GLU B 2 304 ? 171.226 114.974 132.080 1.00 38.77 304 GLU B O 1
ATOM 4488 N N . ILE B 2 305 ? 169.019 115.340 132.273 1.00 30.18 305 ILE B N 1
ATOM 4489 C CA . ILE B 2 305 ? 169.186 116.536 133.091 1.00 30.18 305 ILE B CA 1
ATOM 4490 C C . ILE B 2 305 ? 169.634 116.095 134.477 1.00 30.18 305 ILE B C 1
ATOM 4491 O O . ILE B 2 305 ? 168.967 115.261 135.103 1.00 30.18 305 ILE B O 1
ATOM 4496 N N . PRO B 2 306 ? 170.760 116.595 134.978 1.00 27.23 306 PRO B N 1
ATOM 4497 C CA . PRO B 2 306 ? 171.162 116.276 136.349 1.00 27.23 306 PRO B CA 1
ATOM 4498 C C . PRO B 2 306 ? 170.151 116.817 137.349 1.00 27.23 306 PRO B C 1
ATOM 4499 O O . PRO B 2 306 ? 169.549 117.872 137.140 1.00 27.23 306 PRO B O 1
ATOM 4503 N N . THR B 2 307 ? 169.952 116.062 138.429 1.00 25.35 307 THR B N 1
ATOM 4504 C CA . THR B 2 307 ? 169.069 116.502 139.503 1.00 25.35 307 THR B CA 1
ATOM 4505 C C . THR B 2 307 ? 169.599 117.771 140.158 1.00 25.35 307 THR B C 1
ATOM 4506 O O . THR B 2 307 ? 168.822 118.605 140.631 1.00 25.35 307 THR B O 1
ATOM 4510 N N . LYS B 2 308 ? 170.922 117.930 140.184 1.00 23.75 308 LYS B N 1
ATOM 4511 C CA . LYS B 2 308 ? 171.552 119.153 140.652 1.00 23.75 308 LYS B CA 1
ATOM 4512 C C . LYS B 2 308 ? 171.120 120.348 139.817 1.00 23.75 308 LYS B C 1
ATOM 4513 O O . LYS B 2 308 ? 170.775 121.405 140.349 1.00 23.75 308 LYS B O 1
ATOM 4519 N N . LEU B 2 309 ? 171.134 120.176 138.496 1.00 23.07 309 LEU B N 1
ATOM 4520 C CA . LEU B 2 309 ? 170.755 121.251 137.590 1.00 23.07 309 LEU B CA 1
ATOM 4521 C C . LEU B 2 309 ? 169.284 121.620 137.737 1.00 23.07 309 LEU B C 1
ATOM 4522 O O . LEU B 2 309 ? 168.938 122.806 137.776 1.00 23.07 309 LEU B O 1
ATOM 4527 N N . ALA B 2 310 ? 168.403 120.619 137.819 1.00 20.50 310 ALA B N 1
ATOM 4528 C CA . ALA B 2 310 ? 166.980 120.889 137.985 1.00 20.50 310 ALA B CA 1
ATOM 4529 C C . ALA B 2 310 ? 166.670 121.502 139.343 1.00 20.50 310 ALA B C 1
ATOM 4530 O O . ALA B 2 310 ? 165.701 122.254 139.471 1.00 20.50 310 ALA B O 1
ATOM 4532 N N . PHE B 2 311 ? 167.477 121.193 140.360 1.00 20.32 311 PHE B N 1
ATOM 4533 C CA . PHE B 2 311 ? 167.266 121.745 141.694 1.00 20.32 311 PHE B CA 1
ATOM 4534 C C . PHE B 2 311 ? 167.556 123.238 141.750 1.00 20.32 311 PHE B C 1
ATOM 4535 O O . PHE B 2 311 ? 166.928 123.956 142.533 1.00 20.32 311 PHE B O 1
ATOM 4543 N N . TYR B 2 312 ? 168.498 123.718 140.937 1.00 20.11 312 TYR B N 1
ATOM 4544 C CA . TYR B 2 312 ? 168.773 125.148 140.854 1.00 20.11 312 TYR B CA 1
ATOM 4545 C C . TYR B 2 312 ? 167.605 125.909 140.247 1.00 20.11 312 TYR B C 1
ATOM 4546 O O . TYR B 2 312 ? 167.411 127.089 140.548 1.00 20.11 312 TYR B O 1
ATOM 4555 N N . ASP B 2 313 ? 166.834 125.257 139.385 1.00 19.73 313 ASP B N 1
ATOM 4556 C CA . ASP B 2 313 ? 165.696 125.885 138.725 1.00 19.73 313 ASP B CA 1
ATOM 4557 C C . ASP B 2 313 ? 164.418 125.659 139.530 1.00 19.73 313 ASP B C 1
ATOM 4558 O O . ASP B 2 313 ? 163.417 125.140 139.055 1.00 19.73 313 ASP B O 1
ATOM 4563 N N . TYR B 2 314 ? 164.470 126.082 140.784 1.00 18.31 314 TYR B N 1
ATOM 4564 C CA . TYR B 2 314 ? 163.350 125.921 141.691 1.00 18.31 314 TYR B CA 1
ATOM 4565 C C . TYR B 2 314 ? 163.349 127.108 142.641 1.00 18.31 314 TYR B C 1
ATOM 4566 O O . TYR B 2 314 ? 164.367 127.394 143.271 1.00 18.31 314 TYR B O 1
ATOM 4575 N N . ILE B 2 315 ? 162.210 127.803 142.725 1.00 16.33 315 ILE B N 1
ATOM 4576 C CA . ILE B 2 315 ? 162.154 129.102 143.399 1.00 16.33 315 ILE B CA 1
ATOM 4577 C C . ILE B 2 315 ? 162.433 129.032 144.891 1.00 16.33 315 ILE B C 1
ATOM 4578 O O . ILE B 2 315 ? 162.812 130.047 145.483 1.00 16.33 315 ILE B O 1
ATOM 4583 N N . GLY B 2 316 ? 162.289 127.868 145.517 1.00 16.98 316 GLY B N 1
ATOM 4584 C CA . GLY B 2 316 ? 162.663 127.777 146.911 1.00 16.98 316 GLY B CA 1
ATOM 4585 C C . GLY B 2 316 ? 164.147 127.805 147.149 1.00 16.98 316 GLY B C 1
ATOM 4586 O O . GLY B 2 316 ? 164.581 127.875 148.299 1.00 16.98 316 GLY B O 1
ATOM 4587 N N . ASN B 2 317 ? 164.935 127.726 146.083 1.00 16.67 317 ASN B N 1
ATOM 4588 C CA . ASN B 2 317 ? 166.366 127.917 146.169 1.00 16.67 317 ASN B CA 1
ATOM 4589 C C . ASN B 2 317 ? 166.780 129.343 145.851 1.00 16.67 317 ASN B C 1
ATOM 4590 O O . ASN B 2 317 ? 167.951 129.683 146.025 1.00 16.67 317 ASN B O 1
ATOM 4595 N N . SER B 2 318 ? 165.854 130.177 145.405 1.00 16.38 318 SER B N 1
ATOM 4596 C CA . SER B 2 318 ? 166.150 131.589 145.251 1.00 16.38 318 SER B CA 1
ATOM 4597 C C . SER B 2 318 ? 166.263 132.236 146.632 1.00 16.38 318 SER B C 1
ATOM 4598 O O . SER B 2 318 ? 165.416 132.000 147.496 1.00 16.38 318 SER B O 1
ATOM 4601 N N . PRO B 2 319 ? 167.303 133.031 146.884 1.00 14.38 319 PRO B N 1
ATOM 4602 C CA . PRO B 2 319 ? 167.486 133.648 148.204 1.00 14.38 319 PRO B CA 1
ATOM 4603 C C . PRO B 2 319 ? 166.560 134.814 148.500 1.00 14.38 319 PRO B C 1
ATOM 4604 O O . PRO B 2 319 ? 166.615 135.344 149.611 1.00 14.38 319 PRO B O 1
ATOM 4608 N N . ALA B 2 320 ? 165.730 135.229 147.547 1.00 14.09 320 ALA B N 1
ATOM 4609 C CA . ALA B 2 320 ? 164.818 136.351 147.715 1.00 14.09 320 ALA B CA 1
ATOM 4610 C C . ALA B 2 320 ? 163.401 135.906 148.047 1.00 14.09 320 ALA B C 1
ATOM 4611 O O . ALA B 2 320 ? 162.441 136.597 147.706 1.00 14.09 320 ALA B O 1
ATOM 4613 N N . LYS B 2 321 ? 163.250 134.761 148.705 1.00 17.89 321 LYS B N 1
ATOM 4614 C CA . LYS B 2 321 ? 161.943 134.224 149.058 1.00 17.89 321 LYS B CA 1
ATOM 4615 C C . LYS B 2 321 ? 161.730 134.130 150.562 1.00 17.89 321 LYS B C 1
ATOM 4616 O O . LYS B 2 321 ? 160.680 133.650 150.996 1.00 17.89 321 LYS B O 1
ATOM 4622 N N . GLY B 2 322 ? 162.692 134.569 151.365 1.00 17.26 322 GLY B N 1
ATOM 4623 C CA . GLY B 2 322 ? 162.626 134.376 152.796 1.00 17.26 322 GLY B CA 1
ATOM 4624 C C . GLY B 2 322 ? 161.821 135.441 153.519 1.00 17.26 322 GLY B C 1
ATOM 4625 O O . GLY B 2 322 ? 161.000 136.151 152.949 1.00 17.26 322 GLY B O 1
ATOM 4626 N N . GLY B 2 323 ? 162.064 135.530 154.817 1.00 18.91 323 GLY B N 1
ATOM 4627 C CA . GLY B 2 323 ? 161.433 136.521 155.676 1.00 18.91 323 GLY B CA 1
ATOM 4628 C C . GLY B 2 323 ? 162.406 136.972 156.750 1.00 18.91 323 GLY B C 1
ATOM 4629 O O . GLY B 2 323 ? 163.389 136.286 157.028 1.00 18.91 323 GLY B O 1
ATOM 4630 N N . LEU B 2 324 ? 162.113 138.126 157.351 1.00 19.68 324 LEU B N 1
ATOM 4631 C CA . LEU B 2 324 ? 162.995 138.706 158.359 1.00 19.68 324 LEU B CA 1
ATOM 4632 C C . LEU B 2 324 ? 163.166 137.775 159.555 1.00 19.68 324 LEU B C 1
ATOM 4633 O O . LEU B 2 324 ? 164.276 137.581 160.050 1.00 19.68 324 LEU B O 1
ATOM 4638 N N . PHE B 2 325 ? 162.074 137.168 160.014 1.00 20.91 325 PHE B N 1
ATOM 4639 C CA . PHE B 2 325 ? 162.096 136.296 161.179 1.00 20.91 325 PHE B CA 1
ATOM 4640 C C . PHE B 2 325 ? 161.877 134.832 160.820 1.00 20.91 325 PHE B C 1
ATOM 4641 O O . PHE B 2 325 ? 161.454 134.047 161.670 1.00 20.91 325 PHE B O 1
ATOM 4649 N N . ARG B 2 326 ? 162.160 134.451 159.577 1.00 21.86 326 ARG B N 1
ATOM 4650 C CA . ARG B 2 326 ? 162.226 133.046 159.185 1.00 21.86 326 ARG B CA 1
ATOM 4651 C C . ARG B 2 326 ? 163.667 132.618 159.375 1.00 21.86 326 ARG B C 1
ATOM 4652 O O . ARG B 2 326 ? 164.500 132.750 158.483 1.00 21.86 326 ARG B O 1
ATOM 4660 N N . VAL B 2 327 ? 163.954 132.107 160.519 1.00 21.06 327 VAL B N 1
ATOM 4661 C CA . VAL B 2 327 ? 165.334 131.920 160.930 1.00 21.06 327 VAL B CA 1
ATOM 4662 C C . VAL B 2 327 ? 165.819 130.540 160.520 1.00 21.06 327 VAL B C 1
ATOM 4663 O O . VAL B 2 327 ? 165.041 129.613 160.288 1.00 21.06 327 VAL B O 1
ATOM 4667 N N . GLY B 2 328 ? 167.130 130.417 160.413 1.00 21.20 328 GLY B N 1
ATOM 4668 C CA . GLY B 2 328 ? 167.746 129.132 160.205 1.00 21.20 328 GLY B CA 1
ATOM 4669 C C . GLY B 2 328 ? 168.020 128.796 158.762 1.00 21.20 328 GLY B C 1
ATOM 4670 O O . GLY B 2 328 ? 168.324 129.663 157.940 1.00 21.20 328 GLY B O 1
ATOM 4671 N N . ARG B 2 329 ? 167.892 127.523 158.451 1.00 22.49 329 ARG B N 1
ATOM 4672 C CA . ARG B 2 329 ? 168.303 126.962 157.181 1.00 22.49 329 ARG B CA 1
ATOM 4673 C C . ARG B 2 329 ? 167.138 126.936 156.207 1.00 22.49 329 ARG B C 1
ATOM 4674 O O . ARG B 2 329 ? 165.974 126.950 156.607 1.00 22.49 329 ARG B O 1
ATOM 4682 N N . MET B 2 330 ? 167.466 126.911 154.911 1.00 19.12 330 MET B N 1
ATOM 4683 C CA . MET B 2 330 ? 166.445 126.675 153.895 1.00 19.12 330 MET B CA 1
ATOM 4684 C C . MET B 2 330 ? 165.735 125.353 154.105 1.00 19.12 330 MET B C 1
ATOM 4685 O O . MET B 2 330 ? 164.559 125.230 153.768 1.00 19.12 330 MET B O 1
ATOM 4690 N N . VAL B 2 331 ? 166.438 124.367 154.651 1.00 21.27 331 VAL B N 1
ATOM 4691 C CA . VAL B 2 331 ? 165.863 123.052 154.880 1.00 21.27 331 VAL B CA 1
ATOM 4692 C C . VAL B 2 331 ? 164.892 123.043 156.048 1.00 21.27 331 VAL B C 1
ATOM 4693 O O . VAL B 2 331 ? 164.125 122.089 156.190 1.00 21.27 331 VAL B O 1
ATOM 4697 N N . ASP B 2 332 ? 164.884 124.094 156.874 1.00 24.84 332 ASP B N 1
ATOM 4698 C CA . ASP B 2 332 ? 163.859 124.269 157.898 1.00 24.84 332 ASP B CA 1
ATOM 4699 C C . ASP B 2 332 ? 162.564 124.811 157.325 1.00 24.84 332 ASP B C 1
ATOM 4700 O O . ASP B 2 332 ? 161.597 124.989 158.069 1.00 24.84 332 ASP B O 1
ATOM 4705 N N . GLY B 2 333 ? 162.544 125.105 156.032 1.00 25.74 333 GLY B N 1
ATOM 4706 C CA . GLY B 2 333 ? 161.395 125.621 155.328 1.00 25.74 333 GLY B CA 1
ATOM 4707 C C . GLY B 2 333 ? 160.692 124.584 154.484 1.00 25.74 333 GLY B C 1
ATOM 4708 O O . GLY B 2 333 ? 159.800 123.888 154.967 1.00 25.74 333 GLY B O 1
ATOM 4709 N N . ASP B 2 334 ? 161.037 124.526 153.196 1.00 24.70 334 ASP B N 1
ATOM 4710 C CA . ASP B 2 334 ? 160.461 123.510 152.324 1.00 24.70 334 ASP B CA 1
ATOM 4711 C C . ASP B 2 334 ? 160.841 122.100 152.758 1.00 24.70 334 ASP B C 1
ATOM 4712 O O . ASP B 2 334 ? 160.081 121.159 152.518 1.00 24.70 334 ASP B O 1
ATOM 4717 N N . GLY B 2 335 ? 161.991 121.930 153.399 1.00 23.29 335 GLY B N 1
ATOM 4718 C CA . GLY B 2 335 ? 162.362 120.624 153.898 1.00 23.29 335 GLY B CA 1
ATOM 4719 C C . GLY B 2 335 ? 163.514 119.986 153.160 1.00 23.29 335 GLY B C 1
ATOM 4720 O O . GLY B 2 335 ? 164.166 120.632 152.341 1.00 23.29 335 GLY B O 1
ATOM 4721 N N . LEU B 2 336 ? 163.789 118.718 153.454 1.00 25.73 336 LEU B N 1
ATOM 4722 C CA . LEU B 2 336 ? 164.815 117.979 152.738 1.00 25.73 336 LEU B CA 1
ATOM 4723 C C . LEU B 2 336 ? 164.234 117.535 151.407 1.00 25.73 336 LEU B C 1
ATOM 4724 O O . LEU B 2 336 ? 163.231 116.810 151.399 1.00 25.73 336 LEU B O 1
ATOM 4729 N N . PRO B 2 337 ? 164.806 117.934 150.277 1.00 25.08 337 PRO B N 1
ATOM 4730 C CA . PRO B 2 337 ? 164.340 117.399 148.995 1.00 25.08 337 PRO B CA 1
ATOM 4731 C C . PRO B 2 337 ? 164.585 115.907 148.903 1.00 25.08 337 PRO B C 1
ATOM 4732 O O . PRO B 2 337 ? 165.677 115.431 149.219 1.00 25.08 337 PRO B O 1
ATOM 4736 N N . THR B 2 338 ? 163.559 115.162 148.500 1.00 29.30 338 THR B N 1
ATOM 4737 C CA . THR B 2 338 ? 163.709 113.727 148.296 1.00 29.30 338 THR B CA 1
ATOM 4738 C C . THR B 2 338 ? 164.263 113.441 146.910 1.00 29.30 338 THR B C 1
ATOM 4739 O O . THR B 2 338 ? 165.245 112.708 146.763 1.00 29.30 338 THR B O 1
ATOM 4743 N N . GLY B 2 339 ? 163.657 114.025 145.885 1.00 24.91 339 GLY B N 1
ATOM 4744 C CA . GLY B 2 339 ? 164.150 113.850 144.536 1.00 24.91 339 GLY B CA 1
ATOM 4745 C C . GLY B 2 339 ? 163.352 114.664 143.551 1.00 24.91 339 GLY B C 1
ATOM 4746 O O . GLY B 2 339 ? 162.249 115.129 143.847 1.00 24.91 339 GLY B O 1
ATOM 4747 N N . TRP B 2 340 ? 163.926 114.840 142.372 1.00 23.80 340 TRP B N 1
ATOM 4748 C CA . TRP B 2 340 ? 163.240 115.500 141.278 1.00 23.80 340 TRP B CA 1
ATOM 4749 C C . TRP B 2 340 ? 162.100 114.630 140.767 1.00 23.80 340 TRP B C 1
ATOM 4750 O O . TRP B 2 340 ? 162.254 113.420 140.589 1.00 23.80 340 TRP B O 1
ATOM 4761 N N . LEU B 2 341 ? 160.948 115.253 140.534 1.00 23.99 341 LEU B N 1
ATOM 4762 C CA . LEU B 2 341 ? 159.815 114.528 139.984 1.00 23.99 341 LEU B CA 1
ATOM 4763 C C . LEU B 2 341 ? 159.904 114.363 138.480 1.00 23.99 341 LEU B C 1
ATOM 4764 O O . LEU B 2 341 ? 159.171 113.551 137.912 1.00 23.99 341 LEU B O 1
ATOM 4769 N N . GLY B 2 342 ? 160.781 115.107 137.829 1.00 24.03 342 GLY B N 1
ATOM 4770 C CA . GLY B 2 342 ? 160.786 115.201 136.389 1.00 24.03 342 GLY B CA 1
ATOM 4771 C C . GLY B 2 342 ? 160.084 116.452 135.908 1.00 24.03 342 GLY B C 1
ATOM 4772 O O . GLY B 2 342 ? 159.393 117.150 136.651 1.00 24.03 342 GLY B O 1
ATOM 4773 N N . HIS B 2 343 ? 160.282 116.736 134.639 1.00 25.84 343 HIS B N 1
ATOM 4774 C CA . HIS B 2 343 ? 159.718 117.930 134.048 1.00 25.84 343 HIS B CA 1
ATOM 4775 C C . HIS B 2 343 ? 158.248 117.706 133.732 1.00 25.84 343 HIS B C 1
ATOM 4776 O O . HIS B 2 343 ? 157.922 116.767 133.000 1.00 25.84 343 HIS B O 1
ATOM 4783 N N . PRO B 2 344 ? 157.337 118.526 134.254 1.00 24.88 344 PRO B N 1
ATOM 4784 C CA . PRO B 2 344 ? 155.921 118.372 133.908 1.00 24.88 344 PRO B CA 1
ATOM 4785 C C . PRO B 2 344 ? 155.600 119.079 132.600 1.00 24.88 344 PRO B C 1
ATOM 4786 O O . PRO B 2 344 ? 155.959 120.238 132.397 1.00 24.88 344 PRO B O 1
ATOM 4790 N N . VAL B 2 345 ? 154.923 118.370 131.707 1.00 26.72 345 VAL B N 1
ATOM 4791 C CA . VAL B 2 345 ? 154.441 118.929 130.453 1.00 26.72 345 VAL B CA 1
ATOM 4792 C C . VAL B 2 345 ? 152.923 118.865 130.469 1.00 26.72 345 VAL B C 1
ATOM 4793 O O . VAL B 2 345 ? 152.343 117.789 130.652 1.00 26.72 345 VAL B O 1
ATOM 4797 N N . PHE B 2 346 ? 152.285 120.015 130.299 1.00 28.77 346 PHE B N 1
ATOM 4798 C CA . PHE B 2 346 ? 150.841 120.154 130.412 1.00 28.77 346 PHE B CA 1
ATOM 4799 C C . PHE B 2 346 ? 150.210 120.257 129.031 1.00 28.77 346 PHE B C 1
ATOM 4800 O O . PHE B 2 346 ? 150.735 120.935 128.147 1.00 28.77 346 PHE B O 1
ATOM 4808 N N . LYS B 2 347 ? 149.094 119.559 128.848 1.00 37.16 347 LYS B N 1
ATOM 4809 C CA . LYS B 2 347 ? 148.335 119.561 127.606 1.00 37.16 347 LYS B CA 1
ATOM 4810 C C . LYS B 2 347 ? 146.866 119.747 127.929 1.00 37.16 347 LYS B C 1
ATOM 4811 O O . LYS B 2 347 ? 146.339 119.089 128.822 1.00 37.16 347 LYS B O 1
ATOM 4817 N N . ASP B 2 348 ? 146.196 120.604 127.170 1.00 43.76 348 ASP B N 1
ATOM 4818 C CA . ASP B 2 348 ? 144.768 120.801 127.349 1.00 43.76 348 ASP B CA 1
ATOM 4819 C C . ASP B 2 348 ? 143.994 119.727 126.576 1.00 43.76 348 ASP B C 1
ATOM 4820 O O . ASP B 2 348 ? 144.569 118.735 126.117 1.00 43.76 348 ASP B O 1
ATOM 4825 N N . GLY B 2 349 ? 142.683 119.922 126.427 1.00 47.24 349 GLY B N 1
ATOM 4826 C CA . GLY B 2 349 ? 141.881 119.025 125.614 1.00 47.24 349 GLY B CA 1
ATOM 4827 C C . GLY B 2 349 ? 142.206 119.057 124.138 1.00 47.24 349 GLY B C 1
ATOM 4828 O O . GLY B 2 349 ? 141.881 118.105 123.425 1.00 47.24 349 GLY B O 1
ATOM 4829 N N . GLU B 2 350 ? 142.841 120.130 123.661 1.00 49.66 350 GLU B N 1
ATOM 4830 C CA . GLU B 2 350 ? 143.244 120.184 122.260 1.00 49.66 350 GLU B CA 1
ATOM 4831 C C . GLU B 2 350 ? 144.569 119.476 122.044 1.00 49.66 350 GLU B C 1
ATOM 4832 O O . GLU B 2 350 ? 144.998 119.299 120.899 1.00 49.66 350 GLU B O 1
ATOM 4838 N N . GLY B 2 351 ? 145.234 119.078 123.123 1.00 46.53 351 GLY B N 1
ATOM 4839 C CA . GLY B 2 351 ? 146.547 118.488 123.008 1.00 46.53 351 GLY B CA 1
ATOM 4840 C C . GLY B 2 351 ? 147.647 119.462 122.666 1.00 46.53 351 GLY B C 1
ATOM 4841 O O . GLY B 2 351 ? 148.702 119.040 122.185 1.00 46.53 351 GLY B O 1
ATOM 4842 N N . ARG B 2 352 ? 147.437 120.756 122.891 1.00 43.12 352 ARG B N 1
ATOM 4843 C CA . ARG B 2 352 ? 148.481 121.741 122.655 1.00 43.12 352 ARG B CA 1
ATOM 4844 C C . ARG B 2 352 ? 149.210 122.011 123.964 1.00 43.12 352 ARG B C 1
ATOM 4845 O O . ARG B 2 352 ? 148.600 121.992 125.038 1.00 43.12 352 ARG B O 1
ATOM 4853 N N . GLU B 2 353 ? 150.517 122.229 123.867 1.00 41.27 353 GLU B N 1
ATOM 4854 C CA . GLU B 2 353 ? 151.364 122.278 125.049 1.00 41.27 353 GLU B CA 1
ATOM 4855 C C . GLU B 2 353 ? 151.075 123.521 125.870 1.00 41.27 353 GLU B C 1
ATOM 4856 O O . GLU B 2 353 ? 150.974 124.626 125.331 1.00 41.27 353 GLU B O 1
ATOM 4862 N N . LEU B 2 354 ? 150.964 123.344 127.178 1.00 32.84 354 LEU B N 1
ATOM 4863 C CA . LEU B 2 354 ? 150.665 124.438 128.085 1.00 32.84 354 LEU B CA 1
ATOM 4864 C C . LEU B 2 354 ? 151.818 124.633 129.054 1.00 32.84 354 LEU B C 1
ATOM 4865 O O . LEU B 2 354 ? 152.533 123.689 129.390 1.00 32.84 354 LEU B O 1
ATOM 4870 N N . THR B 2 355 ? 152.005 125.873 129.491 1.00 29.99 355 THR B N 1
ATOM 4871 C CA . THR B 2 355 ? 153.082 126.209 130.411 1.00 29.99 355 THR B CA 1
ATOM 4872 C C . THR B 2 355 ? 152.518 127.041 131.548 1.00 29.99 355 THR B C 1
ATOM 4873 O O . THR B 2 355 ? 151.871 128.063 131.307 1.00 29.99 355 THR B O 1
ATOM 4877 N N . VAL B 2 356 ? 152.745 126.591 132.782 1.00 24.50 356 VAL B N 1
ATOM 4878 C CA . VAL B 2 356 ? 152.386 127.397 133.938 1.00 24.50 356 VAL B CA 1
ATOM 4879 C C . VAL B 2 356 ? 153.303 128.607 133.999 1.00 24.50 356 VAL B C 1
ATOM 4880 O O . VAL B 2 356 ? 154.520 128.494 133.823 1.00 24.50 356 VAL B O 1
ATOM 4884 N N . ARG B 2 357 ? 152.716 129.775 134.222 1.00 23.04 357 ARG B N 1
ATOM 4885 C CA . ARG B 2 357 ? 153.507 130.973 134.454 1.00 23.04 357 ARG B CA 1
ATOM 4886 C C . ARG B 2 357 ? 154.190 130.883 135.809 1.00 23.04 357 ARG B C 1
ATOM 4887 O O . ARG B 2 357 ? 153.528 130.745 136.842 1.00 23.04 357 ARG B O 1
ATOM 4895 N N . ARG B 2 358 ? 155.516 130.955 135.795 1.00 20.86 358 ARG B N 1
ATOM 4896 C CA . ARG B 2 358 ? 156.295 130.748 137.002 1.00 20.86 358 ARG B CA 1
ATOM 4897 C C . ARG B 2 358 ? 156.140 131.910 137.971 1.00 20.86 358 ARG B C 1
ATOM 4898 O O . ARG B 2 358 ? 155.925 133.056 137.581 1.00 20.86 358 ARG B O 1
ATOM 4906 N N . MET B 2 359 ? 156.258 131.583 139.246 1.00 19.95 359 MET B N 1
ATOM 4907 C CA . MET B 2 359 ? 156.208 132.571 140.304 1.00 19.95 359 MET B CA 1
ATOM 4908 C C . MET B 2 359 ? 157.395 133.523 140.183 1.00 19.95 359 MET B C 1
ATOM 4909 O O . MET B 2 359 ? 158.536 133.074 140.065 1.00 19.95 359 MET B O 1
ATOM 4914 N N . PRO B 2 360 ? 157.170 134.830 140.193 1.00 17.14 360 PRO B N 1
ATOM 4915 C CA . PRO B 2 360 ? 158.282 135.755 140.420 1.00 17.14 360 PRO B CA 1
ATOM 4916 C C . PRO B 2 360 ? 158.687 135.751 141.882 1.00 17.14 360 PRO B C 1
ATOM 4917 O O . PRO B 2 360 ? 157.944 135.301 142.755 1.00 17.14 360 PRO B O 1
ATOM 4921 N N . ASN B 2 361 ? 159.896 136.245 142.137 1.00 15.67 361 ASN B N 1
ATOM 4922 C CA . ASN B 2 361 ? 160.380 136.422 143.502 1.00 15.67 361 ASN B CA 1
ATOM 4923 C C . ASN B 2 361 ? 159.461 137.309 144.338 1.00 15.67 361 ASN B C 1
ATOM 4924 O O . ASN B 2 361 ? 159.282 137.058 145.530 1.00 15.67 361 ASN B O 1
ATOM 4929 N N . PHE B 2 362 ? 158.851 138.321 143.714 1.00 14.52 362 PHE B N 1
ATOM 4930 C CA . PHE B 2 362 ? 158.040 139.288 144.450 1.00 14.52 362 PHE B CA 1
ATOM 4931 C C . PHE B 2 362 ? 156.791 138.678 145.071 1.00 14.52 362 PHE B C 1
ATOM 4932 O O . PHE B 2 362 ? 156.255 139.239 146.030 1.00 14.52 362 PHE B O 1
ATOM 4940 N N . PHE B 2 363 ? 156.292 137.570 144.534 1.00 18.72 363 PHE B N 1
ATOM 4941 C CA . PHE B 2 363 ? 154.963 137.074 144.877 1.00 18.72 363 PHE B CA 1
ATOM 4942 C C . PHE B 2 363 ? 155.086 135.918 145.866 1.00 18.72 363 PHE B C 1
ATOM 4943 O O . PHE B 2 363 ? 155.692 134.891 145.549 1.00 18.72 363 PHE B O 1
ATOM 4951 N N . GLU B 2 364 ? 154.515 136.102 147.061 1.00 23.46 364 GLU B N 1
ATOM 4952 C CA . GLU B 2 364 ? 154.409 135.006 148.061 1.00 23.46 364 GLU B CA 1
ATOM 4953 C C . GLU B 2 364 ? 153.482 133.916 147.513 1.00 23.46 364 GLU B C 1
ATOM 4954 O O . GLU B 2 364 ? 153.801 132.724 147.684 1.00 23.46 364 GLU B O 1
ATOM 4960 N N . ASN B 2 365 ? 152.379 134.327 146.882 1.00 21.16 365 ASN B N 1
ATOM 4961 C CA . ASN B 2 365 ? 151.521 133.430 146.128 1.00 21.16 365 ASN B CA 1
ATOM 4962 C C . ASN B 2 365 ? 151.203 134.103 144.805 1.00 21.16 365 ASN B C 1
ATOM 4963 O O . ASN B 2 365 ? 151.209 135.329 144.689 1.00 21.16 365 ASN B O 1
ATOM 4968 N N . PHE B 2 366 ? 150.943 133.279 143.803 1.00 20.68 366 PHE B N 1
ATOM 4969 C CA . PHE B 2 366 ? 150.856 133.730 142.452 1.00 20.68 366 PHE B CA 1
ATOM 4970 C C . PHE B 2 366 ? 149.724 132.947 141.809 1.00 20.68 366 PHE B C 1
ATOM 4971 O O . PHE B 2 366 ? 149.645 131.729 142.021 1.00 20.68 366 PHE B O 1
ATOM 4979 N N . PRO B 2 367 ? 148.828 133.605 141.075 1.00 21.70 367 PRO B N 1
ATOM 4980 C CA . PRO B 2 367 ? 147.760 132.878 140.375 1.00 21.70 367 PRO B CA 1
ATOM 4981 C C . PRO B 2 367 ? 148.318 131.829 139.425 1.00 21.70 367 PRO B C 1
ATOM 4982 O O . PRO B 2 367 ? 149.261 132.080 138.675 1.00 21.70 367 PRO B O 1
ATOM 4986 N N . VAL B 2 368 ? 147.732 130.637 139.466 1.00 24.42 368 VAL B N 1
ATOM 4987 C CA . VAL B 2 368 ? 148.167 129.548 138.599 1.00 24.42 368 VAL B CA 1
ATOM 4988 C C . VAL B 2 368 ? 147.462 129.722 137.264 1.00 24.42 368 VAL B C 1
ATOM 4989 O O . VAL B 2 368 ? 146.259 129.502 137.163 1.00 24.42 368 VAL B O 1
ATOM 4993 N N . VAL B 2 369 ? 148.197 130.163 136.253 1.00 25.86 369 VAL B N 1
ATOM 4994 C CA . VAL B 2 369 ? 147.666 130.350 134.913 1.00 25.86 369 VAL B CA 1
ATOM 4995 C C . VAL B 2 369 ? 148.530 129.540 133.957 1.00 25.86 369 VAL B C 1
ATOM 4996 O O . VAL B 2 369 ? 149.758 129.525 134.083 1.00 25.86 369 VAL B O 1
ATOM 5000 N N . LEU B 2 370 ? 147.886 128.842 133.027 1.00 28.27 370 LEU B N 1
ATOM 5001 C CA . LEU B 2 370 ? 148.562 128.022 132.033 1.00 28.27 370 LEU B CA 1
ATOM 5002 C C . LEU B 2 370 ? 148.393 128.676 130.671 1.00 28.27 370 LEU B C 1
ATOM 5003 O O . LEU B 2 370 ? 147.274 129.006 130.271 1.00 28.27 370 LEU B O 1
ATOM 5008 N N . PHE B 2 371 ? 149.498 128.858 129.968 1.00 31.26 371 PHE B N 1
ATOM 5009 C CA . PHE B 2 371 ? 149.525 129.535 128.685 1.00 31.26 371 PHE B CA 1
ATOM 5010 C C . PHE B 2 371 ? 149.962 128.570 127.599 1.00 31.26 371 PHE B C 1
ATOM 5011 O O . PHE B 2 371 ? 150.777 127.678 127.835 1.00 31.26 371 PHE B O 1
ATOM 5019 N N . ASP B 2 372 ? 149.434 128.766 126.397 1.00 41.19 372 ASP B N 1
ATOM 5020 C CA . ASP B 2 372 ? 149.953 127.998 125.281 1.00 41.19 372 ASP B CA 1
ATOM 5021 C C . ASP B 2 372 ? 151.216 128.657 124.725 1.00 41.19 372 ASP B C 1
ATOM 5022 O O . ASP B 2 372 ? 151.761 129.606 125.296 1.00 41.19 372 ASP B O 1
ATOM 5027 N N . GLN B 2 373 ? 151.689 128.134 123.595 1.00 48.43 373 GLN B N 1
ATOM 5028 C CA . GLN B 2 373 ? 152.948 128.606 123.028 1.00 48.43 373 GLN B CA 1
ATOM 5029 C C . GLN B 2 373 ? 152.821 130.019 122.470 1.00 48.43 373 GLN B C 1
ATOM 5030 O O . GLN B 2 373 ? 153.791 130.782 122.457 1.00 48.43 373 GLN B O 1
ATOM 5036 N N . ASP B 2 374 ? 151.631 130.382 121.991 1.00 46.40 374 ASP B N 1
ATOM 5037 C CA . ASP B 2 374 ? 151.439 131.720 121.440 1.00 46.40 374 ASP B CA 1
ATOM 5038 C C . ASP B 2 374 ? 151.367 132.770 122.542 1.00 46.40 374 ASP B C 1
ATOM 5039 O O . ASP B 2 374 ? 151.806 133.910 122.359 1.00 46.40 374 ASP B O 1
ATOM 5044 N N . GLY B 2 375 ? 150.817 132.402 123.695 1.00 40.46 375 GLY B N 1
ATOM 5045 C CA . GLY B 2 375 ? 150.729 133.313 124.816 1.00 40.46 375 GLY B CA 1
ATOM 5046 C C . GLY B 2 375 ? 149.325 133.437 125.369 1.00 40.46 375 GLY B C 1
ATOM 5047 O O . GLY B 2 375 ? 149.084 134.195 126.310 1.00 40.46 375 GLY B O 1
ATOM 5048 N N . ILE B 2 376 ? 148.387 132.699 124.775 1.00 38.31 376 ILE B N 1
ATOM 5049 C CA . ILE B 2 376 ? 146.992 132.772 125.189 1.00 38.31 376 ILE B CA 1
ATOM 5050 C C . ILE B 2 376 ? 146.788 131.925 126.437 1.00 38.31 376 ILE B C 1
ATOM 5051 O O . ILE B 2 376 ? 147.347 130.829 126.560 1.00 38.31 376 ILE B O 1
ATOM 5056 N N . VAL B 2 377 ? 146.013 132.451 127.392 1.00 34.98 377 VAL B N 1
ATOM 5057 C CA . VAL B 2 377 ? 145.560 131.641 128.518 1.00 34.98 377 VAL B CA 1
ATOM 5058 C C . VAL B 2 377 ? 144.705 130.491 128.016 1.00 34.98 377 VAL B C 1
ATOM 5059 O O . VAL B 2 377 ? 143.718 130.689 127.296 1.00 34.98 377 VAL B O 1
ATOM 5063 N N . ARG B 2 378 ? 145.063 129.284 128.413 1.00 37.55 378 ARG B N 1
ATOM 5064 C CA . ARG B 2 378 ? 144.263 128.117 128.086 1.00 37.55 378 ARG B CA 1
ATOM 5065 C C . ARG B 2 378 ? 143.615 127.491 129.304 1.00 37.55 378 ARG B C 1
ATOM 5066 O O . ARG B 2 378 ? 142.521 126.940 129.203 1.00 37.55 378 ARG B O 1
ATOM 5074 N N . ALA B 2 379 ? 144.260 127.574 130.459 1.00 32.84 379 ALA B N 1
ATOM 5075 C CA . ALA B 2 379 ? 143.722 127.038 131.693 1.00 32.84 379 ALA B CA 1
ATOM 5076 C C . ALA B 2 379 ? 144.230 127.875 132.852 1.00 32.84 379 ALA B C 1
ATOM 5077 O O . ALA B 2 379 ? 145.234 128.581 132.733 1.00 32.84 379 ALA B O 1
ATOM 5079 N N . ASP B 2 380 ? 143.522 127.802 133.971 1.00 34.48 380 ASP B N 1
ATOM 5080 C CA . ASP B 2 380 ? 143.997 128.376 135.215 1.00 34.48 380 ASP B CA 1
ATOM 5081 C C . ASP B 2 380 ? 143.340 127.680 136.395 1.00 34.48 380 ASP B C 1
ATOM 5082 O O . ASP B 2 380 ? 142.394 126.911 136.240 1.00 34.48 380 ASP B O 1
ATOM 5087 N N . ILE B 2 381 ? 143.873 127.950 137.581 1.00 31.92 381 ILE B N 1
ATOM 5088 C CA . ILE B 2 381 ? 143.204 127.589 138.824 1.00 31.92 381 ILE B CA 1
ATOM 5089 C C . ILE B 2 381 ? 142.506 128.842 139.338 1.00 31.92 381 ILE B C 1
ATOM 5090 O O . ILE B 2 381 ? 143.164 129.753 139.858 1.00 31.92 381 ILE B O 1
ATOM 5095 N N . PRO B 2 382 ? 141.187 128.926 139.215 1.00 36.38 382 PRO B N 1
ATOM 5096 C CA . PRO B 2 382 ? 140.483 130.162 139.571 1.00 36.38 382 PRO B CA 1
ATOM 5097 C C . PRO B 2 382 ? 140.357 130.355 141.074 1.00 36.38 382 PRO B C 1
ATOM 5098 O O . PRO B 2 382 ? 140.612 129.451 141.871 1.00 36.38 382 PRO B O 1
ATOM 5102 N N . PHE B 2 383 ? 139.953 131.567 141.454 1.00 37.06 383 PHE B N 1
ATOM 5103 C CA . PHE B 2 383 ? 140.120 132.005 142.835 1.00 37.06 383 PHE B CA 1
ATOM 5104 C C . PHE B 2 383 ? 139.077 131.400 143.768 1.00 37.06 383 PHE B C 1
ATOM 5105 O O . PHE B 2 383 ? 139.423 130.665 144.700 1.00 37.06 383 PHE B O 1
ATOM 5113 N N . ARG B 2 384 ? 137.804 131.714 143.505 1.00 48.85 384 ARG B N 1
ATOM 5114 C CA . ARG B 2 384 ? 136.665 131.057 144.201 1.00 48.85 384 ARG B CA 1
ATOM 5115 C C . ARG B 2 384 ? 136.608 129.581 143.795 1.00 48.85 384 ARG B C 1
ATOM 5116 O O . ARG B 2 384 ? 137.392 128.785 144.349 1.00 48.85 384 ARG B O 1
ATOM 5124 N N . GLN B 2 385 ? 135.711 129.240 142.863 1.00 53.92 385 GLN B N 1
ATOM 5125 C CA . GLN B 2 385 ? 136.115 128.704 141.535 1.00 53.92 385 GLN B CA 1
ATOM 5126 C C . GLN B 2 385 ? 134.954 128.867 140.548 1.00 53.92 385 GLN B C 1
ATOM 5127 O O . GLN B 2 385 ? 134.559 127.860 139.928 1.00 53.92 385 GLN B O 1
ATOM 5133 N N . ALA B 2 386 ? 134.438 130.093 140.412 1.00 53.85 386 ALA B N 1
ATOM 5134 C CA . ALA B 2 386 ? 132.985 130.356 140.541 1.00 53.85 386 ALA B CA 1
ATOM 5135 C C . ALA B 2 386 ? 132.246 129.788 139.324 1.00 53.85 386 ALA B C 1
ATOM 5136 O O . ALA B 2 386 ? 131.675 128.685 139.437 1.00 53.85 386 ALA B O 1
ATOM 5138 N N . GLU B 2 387 ? 132.259 130.524 138.208 1.00 51.90 387 GLU B N 1
ATOM 5139 C CA . GLU B 2 387 ? 132.760 129.990 136.913 1.00 51.90 387 GLU B CA 1
ATOM 5140 C C . GLU B 2 387 ? 134.259 130.286 136.792 1.00 51.90 387 GLU B C 1
ATOM 5141 O O . GLU B 2 387 ? 134.623 131.476 136.733 1.00 51.90 387 GLU B O 1
ATOM 5143 N N . SER B 2 388 ? 135.087 129.236 136.759 1.00 52.82 388 SER B N 1
ATOM 5144 C CA . SER B 2 388 ? 135.948 128.947 135.582 1.00 52.82 388 SER B CA 1
ATOM 5145 C C . SER B 2 388 ? 135.088 128.877 134.315 1.00 52.82 388 SER B C 1
ATOM 5146 O O . SER B 2 388 ? 134.050 128.189 134.343 1.00 52.82 388 SER B O 1
ATOM 5149 N N . LYS B 2 389 ? 135.513 129.568 133.253 1.00 46.06 389 LYS B N 1
ATOM 5150 C CA . LYS B 2 389 ? 135.519 128.988 131.883 1.00 46.06 389 LYS B CA 1
ATOM 5151 C C . LYS B 2 389 ? 136.813 128.191 131.677 1.00 46.06 389 LYS B C 1
ATOM 5152 O O . LYS B 2 389 ? 136.778 127.188 130.939 1.00 46.06 389 LYS B O 1
ATOM 5158 N N . TYR B 2 390 ? 137.904 128.630 132.311 1.00 41.65 390 TYR B N 1
ATOM 5159 C CA . TYR B 2 390 ? 139.228 128.074 132.058 1.00 41.65 390 TYR B CA 1
ATOM 5160 C C . TYR B 2 390 ? 139.679 127.071 133.108 1.00 41.65 390 TYR B C 1
ATOM 5161 O O . TYR B 2 390 ? 140.884 126.833 133.224 1.00 41.65 390 TYR B O 1
ATOM 5170 N N . GLY B 2 391 ? 138.774 126.498 133.894 1.00 42.91 391 GLY B N 1
ATOM 5171 C CA . GLY B 2 391 ? 139.202 125.603 134.953 1.00 42.91 391 GLY B CA 1
ATOM 5172 C C . GLY B 2 391 ? 139.817 124.328 134.406 1.00 42.91 391 GLY B C 1
ATOM 5173 O O . GLY B 2 391 ? 139.586 123.945 133.261 1.00 42.91 391 GLY B O 1
ATOM 5174 N N . ILE B 2 392 ? 140.622 123.673 135.247 1.00 42.34 392 ILE B N 1
ATOM 5175 C CA . ILE B 2 392 ? 141.319 122.450 134.844 1.00 42.34 392 ILE B CA 1
ATOM 5176 C C . ILE B 2 392 ? 140.313 121.349 134.519 1.00 42.34 392 ILE B C 1
ATOM 5177 O O . ILE B 2 392 ? 140.507 120.551 133.594 1.00 42.34 392 ILE B O 1
ATOM 5182 N N . GLU B 2 393 ? 139.212 121.312 135.274 1.00 48.25 393 GLU B N 1
ATOM 5183 C CA . GLU B 2 393 ? 138.195 120.276 135.109 1.00 48.25 393 GLU B CA 1
ATOM 5184 C C . GLU B 2 393 ? 137.548 120.338 133.732 1.00 48.25 393 GLU B C 1
ATOM 5185 O O . GLU B 2 393 ? 137.345 119.306 133.081 1.00 48.25 393 GLU B O 1
ATOM 5191 N N . GLN B 2 394 ? 137.225 121.540 133.267 1.00 48.10 394 GLN B N 1
ATOM 5192 C CA . GLN B 2 394 ? 136.531 121.710 131.999 1.00 48.10 394 GLN B CA 1
ATOM 5193 C C . GLN B 2 394 ? 137.468 121.851 130.810 1.00 48.10 394 GLN B C 1
ATOM 5194 O O . GLN B 2 394 ? 137.080 121.501 129.691 1.00 48.10 394 GLN B O 1
ATOM 5200 N N . THR B 2 395 ? 138.689 122.338 131.018 1.00 42.29 395 THR B N 1
ATOM 5201 C CA . THR B 2 395 ? 139.667 122.403 129.940 1.00 42.29 395 THR B CA 1
ATOM 5202 C C . THR B 2 395 ? 140.250 121.029 129.621 1.00 42.29 395 THR B C 1
ATOM 5203 O O . THR B 2 395 ? 140.811 120.836 128.538 1.00 42.29 395 THR B O 1
ATOM 5207 N N . GLY B 2 396 ? 140.097 120.065 130.522 1.00 39.42 396 GLY B N 1
ATOM 5208 C CA . GLY B 2 396 ? 140.628 118.733 130.310 1.00 39.42 396 GLY B CA 1
ATOM 5209 C C . GLY B 2 396 ? 142.136 118.660 130.302 1.00 39.42 396 GLY B C 1
ATOM 5210 O O . GLY B 2 396 ? 142.715 117.906 129.513 1.00 39.42 396 GLY B O 1
ATOM 5211 N N . VAL B 2 397 ? 142.790 119.418 131.170 1.00 35.24 397 VAL B N 1
ATOM 5212 C CA . VAL B 2 397 ? 144.243 119.501 131.173 1.00 35.24 397 VAL B CA 1
ATOM 5213 C C . VAL B 2 397 ? 144.826 118.250 131.814 1.00 35.24 397 VAL B C 1
ATOM 5214 O O . VAL B 2 397 ? 144.379 117.818 132.881 1.00 35.24 397 VAL B O 1
ATOM 5218 N N . THR B 2 398 ? 145.813 117.659 131.148 1.00 33.42 398 THR B N 1
ATOM 5219 C CA . THR B 2 398 ? 146.591 116.555 131.683 1.00 33.42 398 THR B CA 1
ATOM 5220 C C . THR B 2 398 ? 148.039 116.990 131.849 1.00 33.42 398 THR B C 1
ATOM 5221 O O . THR B 2 398 ? 148.479 117.975 131.252 1.00 33.42 398 THR B O 1
ATOM 5225 N N . VAL B 2 399 ? 148.780 116.247 132.663 1.00 30.01 399 VAL B N 1
ATOM 5226 C CA . VAL B 2 399 ? 150.196 116.500 132.887 1.00 30.01 399 VAL B CA 1
ATOM 5227 C C . VAL B 2 399 ? 150.952 115.187 132.730 1.00 30.01 399 VAL B C 1
ATOM 5228 O O . VAL B 2 399 ? 150.514 114.143 133.225 1.00 30.01 399 VAL B O 1
ATOM 5232 N N . SER B 2 400 ? 152.060 115.233 132.000 1.00 27.74 400 SER B N 1
ATOM 5233 C CA . SER B 2 400 ? 152.964 114.105 131.851 1.00 27.74 400 SER B CA 1
ATOM 5234 C C . SER B 2 400 ? 154.360 114.525 132.279 1.00 27.74 400 SER B C 1
ATOM 5235 O O . SER B 2 400 ? 154.768 115.666 132.053 1.00 27.74 400 SER B O 1
ATOM 5238 N N . PHE B 2 401 ? 155.092 113.599 132.882 1.00 27.27 401 PHE B N 1
ATOM 5239 C CA . PHE B 2 401 ? 156.411 113.882 133.423 1.00 27.27 401 PHE B CA 1
ATOM 5240 C C . PHE B 2 401 ? 157.470 113.155 132.605 1.00 27.27 401 PHE B C 1
ATOM 5241 O O . PHE B 2 401 ? 157.283 111.997 132.225 1.00 27.27 401 PHE B O 1
ATOM 5249 N N . TYR B 2 402 ? 158.567 113.844 132.321 1.00 30.20 402 TYR B N 1
ATOM 5250 C CA . TYR B 2 402 ? 159.716 113.256 131.653 1.00 30.20 402 TYR B CA 1
ATOM 5251 C C . TYR B 2 402 ? 160.941 113.403 132.541 1.00 30.20 402 TYR B C 1
ATOM 5252 O O . TYR B 2 402 ? 161.256 114.504 132.999 1.00 30.20 402 TYR B O 1
ATOM 5261 N N . GLY B 2 403 ? 161.624 112.294 132.785 1.00 29.25 403 GLY B N 1
ATOM 5262 C CA . GLY B 2 403 ? 162.741 112.275 133.699 1.00 29.25 403 GLY B CA 1
ATOM 5263 C C . GLY B 2 403 ? 162.284 112.218 135.141 1.00 29.25 403 GLY B C 1
ATOM 5264 O O . GLY B 2 403 ? 161.095 112.183 135.454 1.00 29.25 403 GLY B O 1
ATOM 5265 N N . GLY B 2 404 ? 163.262 112.200 136.036 1.00 29.04 404 GLY B N 1
ATOM 5266 C CA . GLY B 2 404 ? 162.959 112.287 137.450 1.00 29.04 404 GLY B CA 1
ATOM 5267 C C . GLY B 2 404 ? 162.222 111.075 137.974 1.00 29.04 404 GLY B C 1
ATOM 5268 O O . GLY B 2 404 ? 162.318 109.969 137.437 1.00 29.04 404 GLY B O 1
ATOM 5269 N N . GLU B 2 405 ? 161.461 111.294 139.045 1.00 32.33 405 GLU B N 1
ATOM 5270 C CA . GLU B 2 405 ? 160.763 110.208 139.722 1.00 32.33 405 GLU B CA 1
ATOM 5271 C C . GLU B 2 405 ? 159.573 109.716 138.909 1.00 32.33 405 GLU B C 1
ATOM 5272 O O . GLU B 2 405 ? 159.365 108.507 138.767 1.00 32.33 405 GLU B O 1
ATOM 5278 N N . LEU B 2 406 ? 158.787 110.641 138.358 1.00 30.59 406 LEU B N 1
ATOM 5279 C CA . LEU B 2 406 ? 157.527 110.325 137.702 1.00 30.59 406 LEU B CA 1
ATOM 5280 C C . LEU B 2 406 ? 157.668 110.160 136.198 1.00 30.59 406 LEU B C 1
ATOM 5281 O O . LEU B 2 406 ? 156.704 110.406 135.470 1.00 30.59 406 LEU B O 1
ATOM 5286 N N . ASP B 2 407 ? 158.840 109.746 135.724 1.00 34.25 407 ASP B N 1
ATOM 5287 C CA . ASP B 2 407 ? 159.088 109.643 134.294 1.00 34.25 407 ASP B CA 1
ATOM 5288 C C . ASP B 2 407 ? 158.167 108.618 133.647 1.00 34.25 407 ASP B C 1
ATOM 5289 O O . ASP B 2 407 ? 158.072 107.474 134.096 1.00 34.25 407 ASP B O 1
ATOM 5294 N N . GLY B 2 408 ? 157.487 109.044 132.584 1.00 36.57 408 GLY B N 1
ATOM 5295 C CA . GLY B 2 408 ? 156.582 108.216 131.838 1.00 36.57 408 GLY B CA 1
ATOM 5296 C C . GLY B 2 408 ? 155.162 108.220 132.363 1.00 36.57 408 GLY B C 1
ATOM 5297 O O . GLY B 2 408 ? 154.275 107.653 131.719 1.00 36.57 408 GLY B O 1
ATOM 5298 N N . GLN B 2 409 ? 154.926 108.850 133.508 1.00 34.99 409 GLN B N 1
ATOM 5299 C CA . GLN B 2 409 ? 153.599 108.857 134.100 1.00 34.99 409 GLN B CA 1
ATOM 5300 C C . GLN B 2 409 ? 152.780 110.028 133.583 1.00 34.99 409 GLN B C 1
ATOM 5301 O O . GLN B 2 409 ? 153.292 111.132 133.392 1.00 34.99 409 GLN B O 1
ATOM 5307 N N . THR B 2 410 ? 151.504 109.772 133.345 1.00 34.82 410 THR B N 1
ATOM 5308 C CA . THR B 2 410 ? 150.552 110.789 132.936 1.00 34.82 410 THR B CA 1
ATOM 5309 C C . THR B 2 410 ? 149.456 110.852 133.987 1.00 34.82 410 THR B C 1
ATOM 5310 O O . THR B 2 410 ? 149.032 109.823 134.516 1.00 34.82 410 THR B O 1
ATOM 5314 N N . PHE B 2 411 ? 149.033 112.063 134.316 1.00 34.94 411 PHE B N 1
ATOM 5315 C CA . PHE B 2 411 ? 147.934 112.291 135.233 1.00 34.94 411 PHE B CA 1
ATOM 5316 C C . PHE B 2 411 ? 146.850 113.068 134.506 1.00 34.94 411 PHE B C 1
ATOM 5317 O O . PHE B 2 411 ? 147.134 113.979 133.729 1.00 34.94 411 PHE B O 1
ATOM 5325 N N . SER B 2 412 ? 145.603 112.687 134.749 1.00 39.78 412 SER B N 1
ATOM 5326 C CA . SER B 2 412 ? 144.491 113.254 134.005 1.00 39.78 412 SER B CA 1
ATOM 5327 C C . SER B 2 412 ? 143.410 113.738 134.956 1.00 39.78 412 SER B C 1
ATOM 5328 O O . SER B 2 412 ? 142.581 114.576 134.591 1.00 39.78 412 SER B O 1
ATOM 5331 N N . ASP B 2 413 ? 143.403 113.203 136.169 1.00 44.79 413 ASP B N 1
ATOM 5332 C CA . ASP B 2 413 ? 142.438 113.637 137.160 1.00 44.79 413 ASP B CA 1
ATOM 5333 C C . ASP B 2 413 ? 142.765 115.061 137.596 1.00 44.79 413 ASP B C 1
ATOM 5334 O O . ASP B 2 413 ? 143.944 115.386 137.787 1.00 44.79 413 ASP B O 1
ATOM 5339 N N . PRO B 2 414 ? 141.763 115.936 137.735 1.00 43.49 414 PRO B N 1
ATOM 5340 C CA . PRO B 2 414 ? 142.041 117.344 138.050 1.00 43.49 414 PRO B CA 1
ATOM 5341 C C . PRO B 2 414 ? 142.755 117.582 139.367 1.00 43.49 414 PRO B C 1
ATOM 5342 O O . PRO B 2 414 ? 143.530 118.539 139.447 1.00 43.49 414 PRO B O 1
ATOM 5346 N N . LYS B 2 415 ? 142.536 116.757 140.390 1.00 42.56 415 LYS B N 1
ATOM 5347 C CA . LYS B 2 415 ? 143.241 116.947 141.655 1.00 42.56 415 LYS B CA 1
ATOM 5348 C C . LYS B 2 415 ? 144.738 116.728 141.491 1.00 42.56 415 LYS B C 1
ATOM 5349 O O . LYS B 2 415 ? 145.550 117.432 142.098 1.00 42.56 415 LYS B O 1
ATOM 5355 N N . ASP B 2 416 ? 145.121 115.741 140.681 1.00 39.29 416 ASP B N 1
ATOM 5356 C CA . ASP B 2 416 ? 146.526 115.537 140.352 1.00 39.29 416 ASP B CA 1
ATOM 5357 C C . ASP B 2 416 ? 147.085 116.713 139.560 1.00 39.29 416 ASP B C 1
ATOM 5358 O O . ASP B 2 416 ? 148.152 117.243 139.883 1.00 39.29 416 ASP B O 1
ATOM 5363 N N . VAL B 2 417 ? 146.370 117.131 138.513 1.00 35.42 417 VAL B N 1
ATOM 5364 C CA . VAL B 2 417 ? 146.886 118.158 137.612 1.00 35.42 417 VAL B CA 1
ATOM 5365 C C . VAL B 2 417 ? 146.970 119.503 138.323 1.00 35.42 417 VAL B C 1
ATOM 5366 O O . VAL B 2 417 ? 147.945 120.243 138.160 1.00 35.42 417 VAL B O 1
ATOM 5370 N N . LYS B 2 418 ? 145.961 119.834 139.132 1.00 34.89 418 LYS B N 1
ATOM 5371 C CA . LYS B 2 418 ? 146.032 121.051 139.933 1.00 34.89 418 LYS B CA 1
ATOM 5372 C C . LYS B 2 418 ? 147.132 120.970 140.980 1.00 34.89 418 LYS B C 1
ATOM 5373 O O . LYS B 2 418 ? 147.707 121.993 141.356 1.00 34.89 418 LYS B O 1
ATOM 5379 N N . LYS B 2 419 ? 147.432 119.767 141.473 1.00 35.41 419 LYS B N 1
ATOM 5380 C CA . LYS B 2 419 ? 148.522 119.623 142.431 1.00 35.41 419 LYS B CA 1
ATOM 5381 C C . LYS B 2 419 ? 149.871 119.881 141.774 1.00 35.41 419 LYS B C 1
ATOM 5382 O O . LYS B 2 419 ? 150.728 120.562 142.347 1.00 35.41 419 LYS B O 1
ATOM 5388 N N . TYR B 2 420 ? 150.075 119.359 140.570 1.00 31.68 420 TYR B N 1
ATOM 5389 C CA . TYR B 2 420 ? 151.335 119.548 139.872 1.00 31.68 420 TYR B CA 1
ATOM 5390 C C . TYR B 2 420 ? 151.442 120.891 139.173 1.00 31.68 420 TYR B C 1
ATOM 5391 O O . TYR B 2 420 ? 152.560 121.336 138.903 1.00 31.68 420 TYR B O 1
ATOM 5400 N N . ALA B 2 421 ? 150.319 121.538 138.857 1.00 28.23 421 ALA B N 1
ATOM 5401 C CA . ALA B 2 421 ? 150.388 122.874 138.278 1.00 28.23 421 ALA B CA 1
ATOM 5402 C C . ALA B 2 421 ? 150.877 123.889 139.301 1.00 28.23 421 ALA B C 1
ATOM 5403 O O . ALA B 2 421 ? 151.643 124.794 138.960 1.00 28.23 421 ALA B O 1
ATOM 5405 N N . ARG B 2 422 ? 150.438 123.763 140.555 1.00 29.14 422 ARG B N 1
ATOM 5406 C CA . ARG B 2 422 ? 150.971 124.620 141.609 1.00 29.14 422 ARG B CA 1
ATOM 5407 C C . ARG B 2 422 ? 152.449 124.343 141.844 1.00 29.14 422 ARG B C 1
ATOM 5408 O O . ARG B 2 422 ? 153.232 125.274 142.050 1.00 29.14 422 ARG B O 1
ATOM 5416 N N . ARG B 2 423 ? 152.853 123.073 141.795 1.00 26.93 423 ARG B N 1
ATOM 5417 C CA . ARG B 2 423 ? 154.264 122.747 141.969 1.00 26.93 423 ARG B CA 1
ATOM 5418 C C . ARG B 2 423 ? 155.100 123.251 140.798 1.00 26.93 423 ARG B C 1
ATOM 5419 O O . ARG B 2 423 ? 156.209 123.750 141.002 1.00 26.93 423 ARG B O 1
ATOM 5427 N N . ALA B 2 424 ? 154.579 123.138 139.574 1.00 23.70 424 ALA B N 1
ATOM 5428 C CA . ALA B 2 424 ? 155.292 123.599 138.389 1.00 23.70 424 ALA B CA 1
ATOM 5429 C C . ALA B 2 424 ? 155.497 125.105 138.378 1.00 23.70 424 ALA B C 1
ATOM 5430 O O . ALA B 2 424 ? 156.461 125.583 137.773 1.00 23.70 424 ALA B O 1
ATOM 5432 N N . GLN B 2 425 ? 154.618 125.859 139.030 1.00 21.26 425 GLN B N 1
ATOM 5433 C CA . GLN B 2 425 ? 154.756 127.303 139.086 1.00 21.26 425 GLN B CA 1
ATOM 5434 C C . GLN B 2 425 ? 156.011 127.728 139.849 1.00 21.26 425 GLN B C 1
ATOM 5435 O O . GLN B 2 425 ? 156.526 128.824 139.612 1.00 21.26 425 GLN B O 1
ATOM 5441 N N . LEU B 2 426 ? 156.575 126.844 140.670 1.00 19.70 426 LEU B N 1
ATOM 5442 C CA . LEU B 2 426 ? 157.828 127.091 141.366 1.00 19.70 426 LEU B CA 1
ATOM 5443 C C . LEU B 2 426 ? 159.031 126.505 140.638 1.00 19.70 426 LEU B C 1
ATOM 5444 O O . LEU B 2 426 ? 160.076 126.298 141.253 1.00 19.70 426 LEU B O 1
ATOM 5449 N N . GLY B 2 427 ? 158.912 126.244 139.346 1.00 20.70 427 GLY B N 1
ATOM 5450 C CA . GLY B 2 427 ? 160.019 125.681 138.609 1.00 20.70 427 GLY B CA 1
ATOM 5451 C C . GLY B 2 427 ? 159.937 124.177 138.600 1.00 20.70 427 GLY B C 1
ATOM 5452 O O . GLY B 2 427 ? 158.840 123.621 138.600 1.00 20.70 427 GLY B O 1
ATOM 5453 N N . GLU B 2 428 ? 161.080 123.515 138.613 1.00 22.23 428 GLU B N 1
ATOM 5454 C CA . GLU B 2 428 ? 161.109 122.064 138.541 1.00 22.23 428 GLU B CA 1
ATOM 5455 C C . GLU B 2 428 ? 160.608 121.444 139.841 1.00 22.23 428 GLU B C 1
ATOM 5456 O O . GLU B 2 428 ? 161.084 121.813 140.921 1.00 22.23 428 GLU B O 1
ATOM 5462 N N . PRO B 2 429 ? 159.651 120.514 139.783 1.00 22.08 429 PRO B N 1
ATOM 5463 C CA . PRO B 2 429 ? 159.049 119.987 141.014 1.00 22.08 429 PRO B CA 1
ATOM 5464 C C . PRO B 2 429 ? 159.907 118.953 141.715 1.00 22.08 429 PRO B C 1
ATOM 5465 O O . PRO B 2 429 ? 160.501 118.074 141.088 1.00 22.08 429 PRO B O 1
ATOM 5469 N N . PHE B 2 430 ? 159.951 119.052 143.032 1.00 22.59 430 PHE B N 1
ATOM 5470 C CA . PHE B 2 430 ? 160.716 118.162 143.881 1.00 22.59 430 PHE B CA 1
ATOM 5471 C C . PHE B 2 430 ? 159.825 117.641 144.994 1.00 22.59 430 PHE B C 1
ATOM 5472 O O . PHE B 2 430 ? 158.898 118.320 145.436 1.00 22.59 430 PHE B O 1
ATOM 5480 N N . GLU B 2 431 ? 160.090 116.414 145.423 1.00 27.38 431 GLU B N 1
ATOM 5481 C CA . GLU B 2 431 ? 159.451 115.890 146.618 1.00 27.38 431 GLU B CA 1
ATOM 5482 C C . GLU B 2 431 ? 160.258 116.325 147.830 1.00 27.38 431 GLU B C 1
ATOM 5483 O O . GLU B 2 431 ? 161.489 116.282 147.810 1.00 27.38 431 GLU B O 1
ATOM 5489 N N . PHE B 2 432 ? 159.574 116.757 148.879 1.00 26.40 432 PHE B N 1
ATOM 5490 C CA . PHE B 2 432 ? 160.239 117.221 150.084 1.00 26.40 432 PHE B CA 1
ATOM 5491 C C . PHE B 2 432 ? 159.825 116.377 151.276 1.00 26.40 432 PHE B C 1
ATOM 5492 O O . PHE B 2 432 ? 158.651 116.020 151.417 1.00 26.40 432 PHE B O 1
ATOM 5500 N N . ASP B 2 433 ? 160.793 116.054 152.122 1.00 33.18 433 ASP B N 1
ATOM 5501 C CA . ASP B 2 433 ? 160.527 115.419 153.403 1.00 33.18 433 ASP B CA 1
ATOM 5502 C C . ASP B 2 433 ? 160.576 116.508 154.470 1.00 33.18 433 ASP B C 1
ATOM 5503 O O . ASP B 2 433 ? 161.640 117.063 154.751 1.00 33.18 433 ASP B O 1
ATOM 5508 N N . ARG B 2 434 ? 159.423 116.807 155.064 1.00 34.10 434 ARG B N 1
ATOM 5509 C CA . ARG B 2 434 ? 159.288 117.891 156.023 1.00 34.10 434 ARG B CA 1
ATOM 5510 C C . ARG B 2 434 ? 159.489 117.429 157.461 1.00 34.10 434 ARG B C 1
ATOM 5511 O O . ARG B 2 434 ? 159.356 118.232 158.387 1.00 34.10 434 ARG B O 1
ATOM 5519 N N . SER B 2 435 ? 159.812 116.156 157.664 1.00 37.01 435 SER B N 1
ATOM 5520 C CA . SER B 2 435 ? 159.995 115.603 158.998 1.00 37.01 435 SER B CA 1
ATOM 5521 C C . SER B 2 435 ? 161.445 115.424 159.403 1.00 37.01 435 SER B C 1
ATOM 5522 O O . SER B 2 435 ? 161.700 115.192 160.588 1.00 37.01 435 SER B O 1
ATOM 5525 N N . VAL B 2 436 ? 162.395 115.500 158.470 1.00 33.88 436 VAL B N 1
ATOM 5526 C CA . VAL B 2 436 ? 163.806 115.352 158.817 1.00 33.88 436 VAL B CA 1
ATOM 5527 C C . VAL B 2 436 ? 164.255 116.509 159.698 1.00 33.88 436 VAL B C 1
ATOM 5528 O O . VAL B 2 436 ? 164.981 116.325 160.682 1.00 33.88 436 VAL B O 1
ATOM 5532 N N . TYR B 2 437 ? 163.824 117.721 159.357 1.00 30.49 437 TYR B N 1
ATOM 5533 C CA . TYR B 2 437 ? 164.175 118.918 160.105 1.00 30.49 437 TYR B CA 1
ATOM 5534 C C . TYR B 2 437 ? 162.968 119.559 160.777 1.00 30.49 437 TYR B C 1
ATOM 5535 O O . TYR B 2 437 ? 163.089 120.661 161.320 1.00 30.49 437 TYR B O 1
ATOM 5544 N N . ASP B 2 438 ? 161.826 118.869 160.781 1.00 35.49 438 ASP B N 1
ATOM 5545 C CA . ASP B 2 438 ? 160.526 119.397 161.207 1.00 35.49 438 ASP B CA 1
ATOM 5546 C C . ASP B 2 438 ? 160.225 120.737 160.537 1.00 35.49 438 ASP B C 1
ATOM 5547 O O . ASP B 2 438 ? 160.050 121.769 161.183 1.00 35.49 438 ASP B O 1
ATOM 5552 N N . SER B 2 439 ? 160.169 120.697 159.213 1.00 30.07 439 SER B N 1
ATOM 5553 C CA . SER B 2 439 ? 160.090 121.917 158.426 1.00 30.07 439 SER B CA 1
ATOM 5554 C C . SER B 2 439 ? 158.671 122.468 158.400 1.00 30.07 439 SER B C 1
ATOM 5555 O O . SER B 2 439 ? 157.694 121.717 158.400 1.00 30.07 439 SER B O 1
ATOM 5558 N N . ASP B 2 440 ? 158.564 123.796 158.361 1.00 28.26 440 ASP B N 1
ATOM 5559 C CA . ASP B 2 440 ? 157.293 124.481 158.531 1.00 28.26 440 ASP B CA 1
ATOM 5560 C C . ASP B 2 440 ? 156.699 125.024 157.239 1.00 28.26 440 ASP B C 1
ATOM 5561 O O . ASP B 2 440 ? 155.679 125.712 157.296 1.00 28.26 440 ASP B O 1
ATOM 5566 N N . GLY B 2 441 ? 157.308 124.753 156.085 1.00 26.65 441 GLY B N 1
ATOM 5567 C CA . GLY B 2 441 ? 156.765 125.127 154.801 1.00 26.65 441 GLY B CA 1
ATOM 5568 C C . GLY B 2 441 ? 157.073 126.546 154.364 1.00 26.65 441 GLY B C 1
ATOM 5569 O O . GLY B 2 441 ? 156.750 126.916 153.233 1.00 26.65 441 GLY B O 1
ATOM 5570 N N . LEU B 2 442 ? 157.679 127.347 155.231 1.00 24.60 442 LEU B N 1
ATOM 5571 C CA . LEU B 2 442 ? 157.943 128.748 154.930 1.00 24.60 442 LEU B CA 1
ATOM 5572 C C . LEU B 2 442 ? 159.364 128.908 154.419 1.00 24.60 442 LEU B C 1
ATOM 5573 O O . LEU B 2 442 ? 160.311 128.539 155.115 1.00 24.60 442 LEU B O 1
ATOM 5578 N N . PHE B 2 443 ? 159.512 129.502 153.237 1.00 20.23 443 PHE B N 1
ATOM 5579 C CA . PHE B 2 443 ? 160.819 129.640 152.604 1.00 20.23 443 PHE B CA 1
ATOM 5580 C C . PHE B 2 443 ? 161.791 130.423 153.481 1.00 20.23 443 PHE B C 1
ATOM 5581 O O . PHE B 2 443 ? 161.442 131.459 154.049 1.00 20.23 443 PHE B O 1
ATOM 5589 N N . ARG B 2 444 ? 163.004 129.901 153.610 1.00 20.76 444 ARG B N 1
ATOM 5590 C CA . ARG B 2 444 ? 164.098 130.649 154.203 1.00 20.76 444 ARG B CA 1
ATOM 5591 C C . ARG B 2 444 ? 164.976 131.231 153.108 1.00 20.76 444 ARG B C 1
ATOM 5592 O O . ARG B 2 444 ? 165.000 130.744 151.979 1.00 20.76 444 ARG B O 1
ATOM 5600 N N . THR B 2 445 ? 165.707 132.283 153.450 1.00 13.65 445 THR B N 1
ATOM 5601 C CA . THR B 2 445 ? 166.762 132.684 152.544 1.00 13.65 445 THR B CA 1
ATOM 5602 C C . THR B 2 445 ? 167.993 131.824 152.784 1.00 13.65 445 THR B C 1
ATOM 5603 O O . THR B 2 445 ? 168.127 131.159 153.810 1.00 13.65 445 THR B O 1
ATOM 5607 N N . SER B 2 446 ? 168.886 131.823 151.812 1.00 11.64 446 SER B N 1
ATOM 5608 C CA . SER B 2 446 ? 170.080 131.002 151.881 1.00 11.64 446 SER B CA 1
ATOM 5609 C C . SER B 2 446 ? 171.126 131.681 152.758 1.00 11.64 446 SER B C 1
ATOM 5610 O O . SER B 2 446 ? 170.866 132.695 153.408 1.00 11.64 446 SER B O 1
ATOM 5613 N N . ASN B 2 447 ? 172.323 131.100 152.803 1.00 13.83 447 ASN B N 1
ATOM 5614 C CA . ASN B 2 447 ? 173.443 131.777 153.441 1.00 13.83 447 ASN B CA 1
ATOM 5615 C C . ASN B 2 447 ? 173.850 133.008 152.647 1.00 13.83 447 ASN B C 1
ATOM 5616 O O . ASN B 2 447 ? 174.345 133.986 153.214 1.00 13.83 447 ASN B O 1
ATOM 5621 N N . ARG B 2 448 ? 173.655 132.965 151.328 1.00 10.80 448 ARG B N 1
ATOM 5622 C CA . ARG B 2 448 ? 173.908 134.127 150.487 1.00 10.80 448 ARG B CA 1
ATOM 5623 C C . ARG B 2 448 ? 173.011 135.295 150.870 1.00 10.80 448 ARG B C 1
ATOM 5624 O O . ARG B 2 448 ? 173.471 136.432 150.984 1.00 10.80 448 ARG B O 1
ATOM 5632 N N . GLY B 2 449 ? 171.718 135.031 151.053 1.00 9.46 449 GLY B N 1
ATOM 5633 C CA . GLY B 2 449 ? 170.801 136.084 151.445 1.00 9.46 449 GLY B CA 1
ATOM 5634 C C . GLY B 2 449 ? 171.046 136.591 152.852 1.00 9.46 449 GLY B C 1
ATOM 5635 O O . GLY B 2 449 ? 170.855 137.775 153.132 1.00 9.46 449 GLY B O 1
ATOM 5636 N N . PHE B 2 450 ? 171.449 135.703 153.762 1.00 14.46 450 PHE B N 1
ATOM 5637 C CA . PHE B 2 450 ? 171.732 136.141 155.122 1.00 14.46 450 PHE B CA 1
ATOM 5638 C C . PHE B 2 450 ? 173.015 136.956 155.181 1.00 14.46 450 PHE B C 1
ATOM 5639 O O . PHE B 2 450 ? 173.087 137.937 155.925 1.00 14.46 450 PHE B O 1
ATOM 5647 N N . PHE B 2 451 ? 174.035 136.568 154.410 1.00 11.39 451 PHE B N 1
ATOM 5648 C CA . PHE B 2 451 ? 175.257 137.360 154.367 1.00 11.39 451 PHE B CA 1
ATOM 5649 C C . PHE B 2 451 ? 174.987 138.744 153.802 1.00 11.39 451 PHE B C 1
ATOM 5650 O O . PHE B 2 451 ? 175.461 139.743 154.344 1.00 11.39 451 PHE B O 1
ATOM 5658 N N . ALA B 2 452 ? 174.264 138.815 152.687 1.00 9.63 452 ALA B N 1
ATOM 5659 C CA . ALA B 2 452 ? 174.066 140.092 152.017 1.00 9.63 452 ALA B CA 1
ATOM 5660 C C . ALA B 2 452 ? 173.250 141.036 152.881 1.00 9.63 452 ALA B C 1
ATOM 5661 O O . ALA B 2 452 ? 173.504 142.241 152.914 1.00 9.63 452 ALA B O 1
ATOM 5663 N N . PHE B 2 453 ? 172.276 140.495 153.605 1.00 10.68 453 PHE B N 1
ATOM 5664 C CA . PHE B 2 453 ? 171.438 141.315 154.468 1.00 10.68 453 PHE B CA 1
ATOM 5665 C C . PHE B 2 453 ? 172.231 141.890 155.638 1.00 10.68 453 PHE B C 1
ATOM 5666 O O . PHE B 2 453 ? 172.148 143.088 155.925 1.00 10.68 453 PHE B O 1
ATOM 5674 N N . PHE B 2 454 ? 173.010 141.051 156.319 1.00 13.37 454 PHE B N 1
ATOM 5675 C CA . PHE B 2 454 ? 173.721 141.498 157.513 1.00 13.37 454 PHE B CA 1
ATOM 5676 C C . PHE B 2 454 ? 174.765 142.550 157.173 1.00 13.37 454 PHE B C 1
ATOM 5677 O O . PHE B 2 454 ? 174.900 143.550 157.880 1.00 13.37 454 PHE B O 1
ATOM 5685 N N . HIS B 2 455 ? 175.448 142.357 156.042 1.00 10.41 455 HIS B N 1
ATOM 5686 C CA . HIS B 2 455 ? 176.553 143.266 155.633 1.00 10.41 455 HIS B CA 1
ATOM 5687 C C . HIS B 2 455 ? 176.003 144.572 155.043 1.00 10.41 455 HIS B C 1
ATOM 5688 O O . HIS B 2 455 ? 176.752 145.565 155.046 1.00 10.41 455 HIS B O 1
ATOM 5695 N N . VAL B 2 456 ? 174.749 144.583 154.578 1.00 9.85 456 VAL B N 1
ATOM 5696 C CA . VAL B 2 456 ? 174.082 145.847 154.291 1.00 9.85 456 VAL B CA 1
ATOM 5697 C C . VAL B 2 456 ? 173.774 146.577 155.593 1.00 9.85 456 VAL B C 1
ATOM 5698 O O . VAL B 2 456 ? 174.022 147.781 155.720 1.00 9.85 456 VAL B O 1
ATOM 5702 N N . ILE B 2 457 ? 173.252 145.847 156.584 1.00 10.36 457 ILE B N 1
ATOM 5703 C CA . ILE B 2 457 ? 173.044 146.402 157.920 1.00 10.36 457 ILE B CA 1
ATOM 5704 C C . ILE B 2 457 ? 174.365 146.865 158.516 1.00 10.36 457 ILE B C 1
ATOM 5705 O O . ILE B 2 457 ? 174.459 147.959 159.082 1.00 10.36 457 ILE B O 1
ATOM 5710 N N . PHE B 2 458 ? 175.401 146.035 158.400 1.00 11.30 458 PHE B N 1
ATOM 5711 C CA . PHE B 2 458 ? 176.721 146.407 158.896 1.00 11.30 458 PHE B CA 1
ATOM 5712 C C . PHE B 2 458 ? 177.237 147.650 158.186 1.00 11.30 458 PHE B C 1
ATOM 5713 O O . PHE B 2 458 ? 177.779 148.554 158.819 1.00 11.30 458 PHE B O 1
ATOM 5721 N N . GLY B 2 459 ? 177.025 147.724 156.872 1.00 10.62 459 GLY B N 1
ATOM 5722 C CA . GLY B 2 459 ? 177.420 148.907 156.124 1.00 10.62 459 GLY B CA 1
ATOM 5723 C C . GLY B 2 459 ? 176.696 150.165 156.559 1.00 10.62 459 GLY B C 1
ATOM 5724 O O . GLY B 2 459 ? 177.307 151.221 156.714 1.00 10.62 459 GLY B O 1
ATOM 5725 N N . LEU B 2 460 ? 175.379 150.074 156.750 1.00 10.96 460 LEU B N 1
ATOM 5726 C CA . LEU B 2 460 ? 174.604 151.230 157.196 1.00 10.96 460 LEU B CA 1
ATOM 5727 C C . LEU B 2 460 ? 175.021 151.674 158.592 1.00 10.96 460 LEU B C 1
ATOM 5728 O O . LEU B 2 460 ? 175.153 152.870 158.860 1.00 10.96 460 LEU B O 1
ATOM 5733 N N . LEU B 2 461 ? 175.231 150.715 159.493 1.00 12.80 461 LEU B N 1
ATOM 5734 C CA . LEU B 2 461 ? 175.673 151.033 160.849 1.00 12.80 461 LEU B CA 1
ATOM 5735 C C . LEU B 2 461 ? 177.052 151.663 160.851 1.00 12.80 461 LEU B C 1
ATOM 5736 O O . LEU B 2 461 ? 177.306 152.625 161.581 1.00 12.80 461 LEU B O 1
ATOM 5741 N N . TRP B 2 462 ? 177.957 151.116 160.052 1.00 11.92 462 TRP B N 1
ATOM 5742 C CA . TRP B 2 462 ? 179.323 151.593 160.012 1.00 11.92 462 TRP B CA 1
ATOM 5743 C C . TRP B 2 462 ? 179.459 152.889 159.240 1.00 11.92 462 TRP B C 1
ATOM 5744 O O . TRP B 2 462 ? 180.463 153.582 159.403 1.00 11.92 462 TRP B O 1
ATOM 5755 N N . PHE B 2 463 ? 178.484 153.231 158.400 1.00 13.71 463 PHE B N 1
ATOM 5756 C CA . PHE B 2 463 ? 178.432 154.589 157.883 1.00 13.71 463 PHE B CA 1
ATOM 5757 C C . PHE B 2 463 ? 178.180 155.574 159.015 1.00 13.71 463 PHE B C 1
ATOM 5758 O O . PHE B 2 463 ? 178.823 156.625 159.090 1.00 13.71 463 PHE B O 1
ATOM 5766 N N . PHE B 2 464 ? 177.247 155.242 159.910 1.00 13.07 464 PHE B N 1
ATOM 5767 C CA . PHE B 2 464 ? 176.962 156.121 161.036 1.00 13.07 464 PHE B CA 1
ATOM 5768 C C . PHE B 2 464 ? 178.155 156.222 161.975 1.00 13.07 464 PHE B C 1
ATOM 5769 O O . PHE B 2 464 ? 178.451 157.301 162.492 1.00 13.07 464 PHE B O 1
ATOM 5777 N N . GLY B 2 465 ? 178.825 155.101 162.237 1.00 12.66 465 GLY B N 1
ATOM 5778 C CA . GLY B 2 465 ? 179.988 155.133 163.104 1.00 12.66 465 GLY B CA 1
ATOM 5779 C C . GLY B 2 465 ? 181.116 155.938 162.510 1.00 12.66 465 GLY B C 1
ATOM 5780 O O . GLY B 2 465 ? 181.851 156.626 163.218 1.00 12.66 465 GLY B O 1
ATOM 5781 N N . HIS B 2 466 ? 181.267 155.857 161.191 1.00 14.23 466 HIS B N 1
ATOM 5782 C CA . HIS B 2 466 ? 182.260 156.665 160.507 1.00 14.23 466 HIS B CA 1
ATOM 5783 C C . HIS B 2 466 ? 181.946 158.147 160.636 1.00 14.23 466 HIS B C 1
ATOM 5784 O O . HIS B 2 466 ? 182.837 158.966 160.874 1.00 14.23 466 HIS B O 1
ATOM 5791 N N . ILE B 2 467 ? 180.677 158.504 160.459 1.00 13.74 467 ILE B N 1
ATOM 5792 C CA . ILE B 2 467 ? 180.256 159.888 160.625 1.00 13.74 467 ILE B CA 1
ATOM 5793 C C . ILE B 2 467 ? 180.474 160.330 162.061 1.00 13.74 467 ILE B C 1
ATOM 5794 O O . ILE B 2 467 ? 181.007 161.412 162.320 1.00 13.74 467 ILE B O 1
ATOM 5799 N N . TRP B 2 468 ? 180.089 159.482 163.013 1.00 19.98 468 TRP B N 1
ATOM 5800 C CA . TRP B 2 468 ? 180.196 159.817 164.426 1.00 19.98 468 TRP B CA 1
ATOM 5801 C C . TRP B 2 468 ? 181.643 160.062 164.835 1.00 19.98 468 TRP B C 1
ATOM 5802 O O . TRP B 2 468 ? 181.952 161.035 165.524 1.00 19.98 468 TRP B O 1
ATOM 5813 N N . HIS B 2 469 ? 182.539 159.186 164.375 1.00 20.09 469 HIS B N 1
ATOM 5814 C CA . HIS B 2 469 ? 183.973 159.274 164.759 1.00 20.09 469 HIS B CA 1
ATOM 5815 C C . HIS B 2 469 ? 184.699 160.301 163.879 1.00 20.09 469 HIS B C 1
ATOM 5816 O O . HIS B 2 469 ? 185.684 160.886 164.362 1.00 20.09 469 HIS B O 1
ATOM 5823 N N . GLY B 2 470 ? 184.227 160.514 162.645 1.00 17.95 470 GLY B N 1
ATOM 5824 C CA . GLY B 2 470 ? 184.798 161.522 161.784 1.00 17.95 470 GLY B CA 1
ATOM 5825 C C . GLY B 2 470 ? 184.535 162.893 162.349 1.00 17.95 470 GLY B C 1
ATOM 5826 O O . GLY B 2 470 ? 185.427 163.740 162.395 1.00 17.95 470 GLY B O 1
ATOM 5827 N N . LEU B 2 471 ? 183.304 163.103 162.802 1.00 20.64 471 LEU B N 1
ATOM 5828 C CA . LEU B 2 471 ? 182.944 164.380 163.397 1.00 20.64 471 LEU B CA 1
ATOM 5829 C C . LEU B 2 471 ? 183.659 164.598 164.718 1.00 20.64 471 LEU B C 1
ATOM 5830 O O . LEU B 2 471 ? 184.117 165.704 165.000 1.00 20.64 471 LEU B O 1
ATOM 5835 N N . ARG B 2 472 ? 183.787 163.558 165.533 1.00 23.21 472 ARG B N 1
ATOM 5836 C CA . ARG B 2 472 ? 184.466 163.722 166.810 1.00 23.21 472 ARG B CA 1
ATOM 5837 C C . ARG B 2 472 ? 185.949 164.009 166.616 1.00 23.21 472 ARG B C 1
ATOM 5838 O O . ARG B 2 472 ? 186.547 164.767 167.384 1.00 23.21 472 ARG B O 1
ATOM 5846 N N . ALA B 2 473 ? 186.550 163.427 165.582 1.00 23.33 473 ALA B N 1
ATOM 5847 C CA . ALA B 2 473 ? 187.958 163.672 165.301 1.00 23.33 473 ALA B CA 1
ATOM 5848 C C . ALA B 2 473 ? 188.185 165.061 164.730 1.00 23.33 473 ALA B C 1
ATOM 5849 O O . ALA B 2 473 ? 189.209 165.692 165.000 1.00 23.33 473 ALA B O 1
ATOM 5851 N N . LEU B 2 474 ? 187.262 165.534 163.902 1.00 24.76 474 LEU B N 1
ATOM 5852 C CA . LEU B 2 474 ? 187.380 166.848 163.297 1.00 24.76 474 LEU B CA 1
ATOM 5853 C C . LEU B 2 474 ? 186.983 167.964 164.246 1.00 24.76 474 LEU B C 1
ATOM 5854 O O . LEU B 2 474 ? 187.309 169.125 163.994 1.00 24.76 474 LEU B O 1
ATOM 5859 N N . PHE B 2 475 ? 186.286 167.637 165.320 1.00 27.15 475 PHE B N 1
ATOM 5860 C CA . PHE B 2 475 ? 185.743 168.610 166.249 1.00 27.15 475 PHE B CA 1
ATOM 5861 C C . PHE B 2 475 ? 186.215 168.319 167.660 1.00 27.15 475 PHE B C 1
ATOM 5862 O O . PHE B 2 475 ? 185.486 168.523 168.624 1.00 27.15 475 PHE B O 1
ATOM 5870 N N . GLN B 2 476 ? 187.449 167.839 167.801 1.00 34.42 476 GLN B N 1
ATOM 5871 C CA . GLN B 2 476 ? 187.968 167.402 169.088 1.00 34.42 476 GLN B CA 1
ATOM 5872 C C . GLN B 2 476 ? 188.193 168.563 170.049 1.00 34.42 476 GLN B C 1
ATOM 5873 O O . GLN B 2 476 ? 188.367 168.340 171.250 1.00 34.42 476 GLN B O 1
ATOM 5879 N N . ASP B 2 477 ? 188.191 169.795 169.544 1.00 37.84 477 ASP B N 1
ATOM 5880 C CA . ASP B 2 477 ? 188.303 170.981 170.376 1.00 37.84 477 ASP B CA 1
ATOM 5881 C C . ASP B 2 477 ? 186.965 171.549 170.816 1.00 37.84 477 ASP B C 1
ATOM 5882 O O . ASP B 2 477 ? 186.924 172.256 171.826 1.00 37.84 477 ASP B O 1
ATOM 5887 N N . VAL B 2 478 ? 185.881 171.278 170.090 1.00 35.63 478 VAL B N 1
ATOM 5888 C CA . VAL B 2 478 ? 184.561 171.697 170.543 1.00 35.63 478 VAL B CA 1
ATOM 5889 C C . VAL B 2 478 ? 183.823 170.576 171.265 1.00 35.63 478 VAL B C 1
ATOM 5890 O O . VAL B 2 478 ? 182.841 170.849 171.969 1.00 35.63 478 VAL B O 1
ATOM 5894 N N . PHE B 2 479 ? 184.257 169.326 171.106 1.00 33.96 479 PHE B N 1
ATOM 5895 C CA . PHE B 2 479 ? 183.670 168.219 171.849 1.00 33.96 479 PHE B CA 1
ATOM 5896 C C . PHE B 2 479 ? 184.310 168.035 173.214 1.00 33.96 479 PHE B C 1
ATOM 5897 O O . PHE B 2 479 ? 183.695 167.420 174.093 1.00 33.96 479 PHE B O 1
ATOM 5905 N N . SER B 2 480 ? 185.516 168.557 173.412 1.00 43.65 480 SER B N 1
ATOM 5906 C CA . SER B 2 480 ? 186.247 168.389 174.663 1.00 43.65 480 SER B CA 1
ATOM 5907 C C . SER B 2 480 ? 186.450 169.722 175.381 1.00 43.65 480 SER B C 1
ATOM 5908 O O . SER B 2 480 ? 186.019 170.769 174.900 1.00 43.65 480 SER B O 1
ATOM 5911 N N . PRO C 3 28 ? 145.390 207.901 166.520 1.00 51.72 28 PRO C N 1
ATOM 5912 C CA . PRO C 3 28 ? 145.200 207.132 167.754 1.00 51.72 28 PRO C CA 1
ATOM 5913 C C . PRO C 3 28 ? 145.366 205.628 167.544 1.00 51.72 28 PRO C C 1
ATOM 5914 O O . PRO C 3 28 ? 146.392 205.204 167.008 1.00 51.72 28 PRO C O 1
ATOM 5918 N N . GLY C 3 29 ? 144.372 204.842 167.950 1.00 47.04 29 GLY C N 1
ATOM 5919 C CA . GLY C 3 29 ? 144.502 203.397 167.987 1.00 47.04 29 GLY C CA 1
ATOM 5920 C C . GLY C 3 29 ? 144.441 202.691 166.650 1.00 47.04 29 GLY C C 1
ATOM 5921 O O . GLY C 3 29 ? 143.650 201.765 166.477 1.00 47.04 29 GLY C O 1
ATOM 5922 N N . TYR C 3 30 ? 145.297 203.092 165.706 1.00 46.35 30 TYR C N 1
ATOM 5923 C CA . TYR C 3 30 ? 145.236 202.557 164.352 1.00 46.35 30 TYR C CA 1
ATOM 5924 C C . TYR C 3 30 ? 146.569 201.963 163.915 1.00 46.35 30 TYR C C 1
ATOM 5925 O O . TYR C 3 30 ? 146.759 201.697 162.724 1.00 46.35 30 TYR C O 1
ATOM 5934 N N . ASP C 3 31 ? 147.499 201.769 164.839 1.00 48.07 31 ASP C N 1
ATOM 5935 C CA . ASP C 3 31 ? 148.765 201.120 164.540 1.00 48.07 31 ASP C CA 1
ATOM 5936 C C . ASP C 3 31 ? 149.169 200.312 165.763 1.00 48.07 31 ASP C C 1
ATOM 5937 O O . ASP C 3 31 ? 148.552 200.420 166.827 1.00 48.07 31 ASP C O 1
ATOM 5942 N N . GLU C 3 32 ? 150.223 199.513 165.612 1.00 48.47 32 GLU C N 1
ATOM 5943 C CA . GLU C 3 32 ? 150.689 198.603 166.646 1.00 48.47 32 GLU C CA 1
ATOM 5944 C C . GLU C 3 32 ? 151.175 199.328 167.891 1.00 48.47 32 GLU C C 1
ATOM 5945 O O . GLU C 3 32 ? 151.029 198.801 169.000 1.00 48.47 32 GLU C O 1
ATOM 5951 N N . ALA C 3 33 ? 151.731 200.530 167.729 1.00 47.72 33 ALA C N 1
ATOM 5952 C CA . ALA C 3 33 ? 152.308 201.268 168.851 1.00 47.72 33 ALA C CA 1
ATOM 5953 C C . ALA C 3 33 ? 151.265 201.614 169.911 1.00 47.72 33 ALA C C 1
ATOM 5954 O O . ALA C 3 33 ? 151.437 201.301 171.092 1.00 47.72 33 ALA C O 1
ATOM 5956 N N . THR C 3 34 ? 150.169 202.251 169.503 1.00 48.07 34 THR C N 1
ATOM 5957 C CA . THR C 3 34 ? 149.183 202.717 170.467 1.00 48.07 34 THR C CA 1
ATOM 5958 C C . THR C 3 34 ? 148.077 201.707 170.740 1.00 48.07 34 THR C C 1
ATOM 5959 O O . THR C 3 34 ? 147.228 201.963 171.600 1.00 48.07 34 THR C O 1
ATOM 5963 N N . SER C 3 35 ? 148.062 200.575 170.036 1.00 45.46 35 SER C N 1
ATOM 5964 C CA . SER C 3 35 ? 147.046 199.551 170.248 1.00 45.46 35 SER C CA 1
ATOM 5965 C C . SER C 3 35 ? 147.573 198.353 171.023 1.00 45.46 35 SER C C 1
ATOM 5966 O O . SER C 3 35 ? 146.851 197.786 171.848 1.00 45.46 35 SER C O 1
ATOM 5969 N N . GLY C 3 36 ? 148.820 197.958 170.774 1.00 44.44 36 GLY C N 1
ATOM 5970 C CA . GLY C 3 36 ? 149.386 196.757 171.321 1.00 44.44 36 GLY C CA 1
ATOM 5971 C C . GLY C 3 36 ? 149.230 195.550 170.418 1.00 44.44 36 GLY C C 1
ATOM 5972 O O . GLY C 3 36 ? 149.892 194.534 170.638 1.00 44.44 36 GLY C O 1
ATOM 5973 N N . TYR C 3 37 ? 148.385 195.654 169.395 1.00 40.09 37 TYR C N 1
ATOM 5974 C CA . TYR C 3 37 ? 148.138 194.563 168.464 1.00 40.09 37 TYR C CA 1
ATOM 5975 C C . TYR C 3 37 ? 148.823 194.831 167.135 1.00 40.09 37 TYR C C 1
ATOM 5976 O O . TYR C 3 37 ? 148.748 195.937 166.595 1.00 40.09 37 TYR C O 1
ATOM 5985 N N . ALA C 3 38 ? 149.468 193.802 166.601 1.00 41.51 38 ALA C N 1
ATOM 5986 C CA . ALA C 3 38 ? 150.130 193.875 165.311 1.00 41.51 38 ALA C CA 1
ATOM 5987 C C . ALA C 3 38 ? 149.090 193.902 164.191 1.00 41.51 38 ALA C C 1
ATOM 5988 O O . ALA C 3 38 ? 147.889 193.755 164.423 1.00 41.51 38 ALA C O 1
ATOM 5990 N N . TRP C 3 39 ? 149.559 194.101 162.955 1.00 42.12 39 TRP C N 1
ATOM 5991 C CA . TRP C 3 39 ? 148.654 194.240 161.815 1.00 42.12 39 TRP C CA 1
ATOM 5992 C C . TRP C 3 39 ? 147.847 192.971 161.563 1.00 42.12 39 TRP C C 1
ATOM 5993 O O . TRP C 3 39 ? 146.683 193.050 161.156 1.00 42.12 39 TRP C O 1
ATOM 6004 N N . TRP C 3 40 ? 148.446 191.799 161.789 1.00 39.77 40 TRP C N 1
ATOM 6005 C CA . TRP C 3 40 ? 147.759 190.536 161.551 1.00 39.77 40 TRP C CA 1
ATOM 6006 C C . TRP C 3 40 ? 146.763 190.208 162.645 1.00 39.77 40 TRP C C 1
ATOM 6007 O O . TRP C 3 40 ? 146.039 189.219 162.525 1.00 39.77 40 TRP C O 1
ATOM 6018 N N . ALA C 3 41 ? 146.759 190.973 163.731 1.00 36.42 41 ALA C N 1
ATOM 6019 C CA . ALA C 3 41 ? 145.692 190.950 164.724 1.00 36.42 41 ALA C CA 1
ATOM 6020 C C . ALA C 3 41 ? 144.985 192.292 164.772 1.00 36.42 41 ALA C C 1
ATOM 6021 O O . ALA C 3 41 ? 144.519 192.732 165.825 1.00 36.42 41 ALA C O 1
ATOM 6023 N N . GLY C 3 42 ? 144.890 192.956 163.620 1.00 35.42 42 GLY C N 1
ATOM 6024 C CA . GLY C 3 42 ? 144.474 194.342 163.582 1.00 35.42 42 GLY C CA 1
ATOM 6025 C C . GLY C 3 42 ? 143.019 194.584 163.905 1.00 35.42 42 GLY C C 1
ATOM 6026 O O . GLY C 3 42 ? 142.661 195.703 164.276 1.00 35.42 42 GLY C O 1
ATOM 6027 N N . ASN C 3 43 ? 142.173 193.576 163.770 1.00 35.37 43 ASN C N 1
ATOM 6028 C CA . ASN C 3 43 ? 140.787 193.718 164.180 1.00 35.37 43 ASN C CA 1
ATOM 6029 C C . ASN C 3 43 ? 140.625 193.738 165.687 1.00 35.37 43 ASN C C 1
ATOM 6030 O O . ASN C 3 43 ? 139.613 194.245 166.177 1.00 35.37 43 ASN C O 1
ATOM 6035 N N . ALA C 3 44 ? 141.608 193.239 166.432 1.00 36.16 44 ALA C N 1
ATOM 6036 C CA . ALA C 3 44 ? 141.584 193.310 167.884 1.00 36.16 44 ALA C CA 1
ATOM 6037 C C . ALA C 3 44 ? 141.771 194.729 168.407 1.00 36.16 44 ALA C C 1
ATOM 6038 O O . ALA C 3 44 ? 141.685 194.941 169.617 1.00 36.16 44 ALA C O 1
ATOM 6040 N N . ARG C 3 45 ? 142.029 195.698 167.533 1.00 38.49 45 ARG C N 1
ATOM 6041 C CA . ARG C 3 45 ? 142.054 197.096 167.932 1.00 38.49 45 ARG C CA 1
ATOM 6042 C C . ARG C 3 45 ? 140.663 197.707 168.012 1.00 38.49 45 ARG C C 1
ATOM 6043 O O . ARG C 3 45 ? 140.533 198.849 168.456 1.00 38.49 45 ARG C O 1
ATOM 6051 N N . LEU C 3 46 ? 139.628 196.981 167.589 1.00 37.27 46 LEU C N 1
ATOM 6052 C CA . LEU C 3 46 ? 138.247 197.411 167.743 1.00 37.27 46 LEU C CA 1
ATOM 6053 C C . LEU C 3 46 ? 137.616 196.890 169.025 1.00 37.27 46 LEU C C 1
ATOM 6054 O O . LEU C 3 46 ? 136.428 197.126 169.263 1.00 37.27 46 LEU C O 1
ATOM 6059 N N . ILE C 3 47 ? 138.390 196.185 169.852 1.00 37.33 47 ILE C N 1
ATOM 6060 C CA . ILE C 3 47 ? 137.907 195.742 171.153 1.00 37.33 47 ILE C CA 1
ATOM 6061 C C . ILE C 3 47 ? 137.705 196.919 172.097 1.00 37.33 47 ILE C C 1
ATOM 6062 O O . ILE C 3 47 ? 136.774 196.905 172.907 1.00 37.33 47 ILE C O 1
ATOM 6067 N N . THR C 3 48 ? 138.548 197.945 172.012 1.00 41.81 48 THR C N 1
ATOM 6068 C CA . THR C 3 48 ? 138.483 199.048 172.959 1.00 41.81 48 THR C CA 1
ATOM 6069 C C . THR C 3 48 ? 137.193 199.855 172.808 1.00 41.81 48 THR C C 1
ATOM 6070 O O . THR C 3 48 ? 136.718 200.082 171.694 1.00 41.81 48 THR C O 1
ATOM 6074 N N . PRO C 3 49 ? 136.608 200.294 173.927 1.00 44.02 49 PRO C N 1
ATOM 6075 C CA . PRO C 3 49 ? 135.432 201.172 173.870 1.00 44.02 49 PRO C CA 1
ATOM 6076 C C . PRO C 3 49 ? 135.690 202.541 173.263 1.00 44.02 49 PRO C C 1
ATOM 6077 O O . PRO C 3 49 ? 134.720 203.250 172.971 1.00 44.02 49 PRO C O 1
ATOM 6081 N N . GLU C 3 50 ? 136.953 202.933 173.074 1.00 46.31 50 GLU C N 1
ATOM 6082 C CA . GLU C 3 50 ? 137.260 204.183 172.386 1.00 46.31 50 GLU C CA 1
ATOM 6083 C C . GLU C 3 50 ? 136.832 204.091 170.925 1.00 46.31 50 GLU C C 1
ATOM 6084 O O . GLU C 3 50 ? 136.466 205.090 170.305 1.00 46.31 50 GLU C O 1
ATOM 6090 N N . LEU C 3 51 ? 136.814 202.881 170.375 1.00 42.28 51 LEU C N 1
ATOM 6091 C CA . LEU C 3 51 ? 136.562 202.677 168.957 1.00 42.28 51 LEU C CA 1
ATOM 6092 C C . LEU C 3 51 ? 135.299 201.863 168.698 1.00 42.28 51 LEU C C 1
ATOM 6093 O O . LEU C 3 51 ? 135.300 200.997 167.823 1.00 42.28 51 LEU C O 1
ATOM 6098 N N . THR C 3 52 ? 134.220 202.125 169.444 1.00 41.33 52 THR C N 1
ATOM 6099 C CA . THR C 3 52 ? 132.990 201.357 169.269 1.00 41.33 52 THR C CA 1
ATOM 6100 C C . THR C 3 52 ? 132.321 201.669 167.937 1.00 41.33 52 THR C C 1
ATOM 6101 O O . THR C 3 52 ? 131.624 200.819 167.377 1.00 41.33 52 THR C O 1
ATOM 6105 N N . GLY C 3 53 ? 132.494 202.889 167.429 1.00 39.51 53 GLY C N 1
ATOM 6106 C CA . GLY C 3 53 ? 131.891 203.244 166.156 1.00 39.51 53 GLY C CA 1
ATOM 6107 C C . GLY C 3 53 ? 132.474 202.463 165.001 1.00 39.51 53 GLY C C 1
ATOM 6108 O O . GLY C 3 53 ? 131.763 202.085 164.070 1.00 39.51 53 GLY C O 1
ATOM 6109 N N . ARG C 3 54 ? 133.776 202.208 165.048 1.00 40.46 54 ARG C N 1
ATOM 6110 C CA . ARG C 3 54 ? 134.406 201.359 164.053 1.00 40.46 54 ARG C CA 1
ATOM 6111 C C . ARG C 3 54 ? 134.093 199.888 164.291 1.00 40.46 54 ARG C C 1
ATOM 6112 O O . ARG C 3 54 ? 134.128 199.093 163.350 1.00 40.46 54 ARG C O 1
ATOM 6120 N N . PHE C 3 55 ? 133.787 199.513 165.532 1.00 35.71 55 PHE C N 1
ATOM 6121 C CA . PHE C 3 55 ? 133.306 198.163 165.805 1.00 35.71 55 PHE C CA 1
ATOM 6122 C C . PHE C 3 55 ? 131.992 197.904 165.080 1.00 35.71 55 PHE C C 1
ATOM 6123 O O . PHE C 3 55 ? 131.785 196.828 164.513 1.00 35.71 55 PHE C O 1
ATOM 6131 N N . LEU C 3 56 ? 131.085 198.881 165.112 1.00 36.30 56 LEU C N 1
ATOM 6132 C CA . LEU C 3 56 ? 129.826 198.783 164.386 1.00 36.30 56 LEU C CA 1
ATOM 6133 C C . LEU C 3 56 ? 130.058 198.671 162.887 1.00 36.30 56 LEU C C 1
ATOM 6134 O O . LEU C 3 56 ? 129.488 197.803 162.221 1.00 36.30 56 LEU C O 1
ATOM 6139 N N . GLY C 3 57 ? 130.911 199.540 162.343 1.00 36.28 57 GLY C N 1
ATOM 6140 C CA . GLY C 3 57 ? 131.116 199.567 160.907 1.00 36.28 57 GLY C CA 1
ATOM 6141 C C . GLY C 3 57 ? 131.793 198.332 160.365 1.00 36.28 57 GLY C C 1
ATOM 6142 O O . GLY C 3 57 ? 131.626 198.000 159.191 1.00 36.28 57 GLY C O 1
ATOM 6143 N N . ALA C 3 58 ? 132.571 197.645 161.199 1.00 32.79 58 ALA C N 1
ATOM 6144 C CA . ALA C 3 58 ? 133.124 196.362 160.795 1.00 32.79 58 ALA C CA 1
ATOM 6145 C C . ALA C 3 58 ? 132.022 195.336 160.569 1.00 32.79 58 ALA C C 1
ATOM 6146 O O . ALA C 3 58 ? 132.072 194.561 159.611 1.00 32.79 58 ALA C O 1
ATOM 6148 N N . HIS C 3 59 ? 131.010 195.363 161.441 1.00 32.82 59 HIS C N 1
ATOM 6149 C CA . HIS C 3 59 ? 129.953 194.317 161.456 1.00 32.82 59 HIS C CA 1
ATOM 6150 C C . HIS C 3 59 ? 128.922 194.592 160.354 1.00 32.82 59 HIS C C 1
ATOM 6151 O O . HIS C 3 59 ? 128.471 193.620 159.723 1.00 32.82 59 HIS C O 1
ATOM 6158 N N . VAL C 3 60 ? 128.575 195.864 160.135 1.00 34.55 60 VAL C N 1
ATOM 6159 C CA . VAL C 3 60 ? 127.623 196.234 159.103 1.00 34.55 60 VAL C CA 1
ATOM 6160 C C . VAL C 3 60 ? 128.221 196.003 157.724 1.00 34.55 60 VAL C C 1
ATOM 6161 O O . VAL C 3 60 ? 127.537 195.516 156.819 1.00 34.55 60 VAL C O 1
ATOM 6165 N N . ALA C 3 61 ? 129.501 196.330 157.544 1.00 33.86 61 ALA C N 1
ATOM 6166 C CA . ALA C 3 61 ? 130.178 196.048 156.283 1.00 33.86 61 ALA C CA 1
ATOM 6167 C C . ALA C 3 61 ? 130.342 194.556 156.046 1.00 33.86 61 ALA C C 1
ATOM 6168 O O . ALA C 3 61 ? 130.300 194.103 154.898 1.00 33.86 61 ALA C O 1
ATOM 6170 N N . HIS C 3 62 ? 130.523 193.791 157.127 1.00 31.07 62 HIS C N 1
ATOM 6171 C CA . HIS C 3 62 ? 130.688 192.318 156.997 1.00 31.07 62 HIS C CA 1
ATOM 6172 C C . HIS C 3 62 ? 129.345 191.674 156.639 1.00 31.07 62 HIS C C 1
ATOM 6173 O O . HIS C 3 62 ? 129.350 190.705 155.857 1.00 31.07 62 HIS C O 1
ATOM 6180 N N . ALA C 3 63 ? 128.245 192.191 157.197 1.00 32.81 63 ALA C N 1
ATOM 6181 C CA . ALA C 3 63 ? 126.924 191.673 156.863 1.00 32.81 63 ALA C CA 1
ATOM 6182 C C . ALA C 3 63 ? 126.559 192.003 155.425 1.00 32.81 63 ALA C C 1
ATOM 6183 O O . ALA C 3 63 ? 125.829 191.254 154.773 1.00 32.81 63 ALA C O 1
ATOM 6185 N N . GLY C 3 64 ? 127.059 193.125 154.912 1.00 34.77 64 GLY C N 1
ATOM 6186 C CA . GLY C 3 64 ? 126.945 193.380 153.488 1.00 34.77 64 GLY C CA 1
ATOM 6187 C C . GLY C 3 64 ? 127.688 192.352 152.667 1.00 34.77 64 GLY C C 1
ATOM 6188 O O . GLY C 3 64 ? 127.255 191.974 151.580 1.00 34.77 64 GLY C O 1
ATOM 6189 N N . LEU C 3 65 ? 128.833 191.897 153.172 1.00 34.56 65 LEU C N 1
ATOM 6190 C CA . LEU C 3 65 ? 129.599 190.895 152.444 1.00 34.56 65 LEU C CA 1
ATOM 6191 C C . LEU C 3 65 ? 128.896 189.545 152.452 1.00 34.56 65 LEU C C 1
ATOM 6192 O O . LEU C 3 65 ? 128.955 188.807 151.465 1.00 34.56 65 LEU C O 1
ATOM 6197 N N . VAL C 3 66 ? 128.236 189.205 153.559 1.00 31.79 66 VAL C N 1
ATOM 6198 C CA . VAL C 3 66 ? 127.447 187.980 153.609 1.00 31.79 66 VAL C CA 1
ATOM 6199 C C . VAL C 3 66 ? 126.301 188.050 152.608 1.00 31.79 66 VAL C C 1
ATOM 6200 O O . VAL C 3 66 ? 126.085 187.123 151.821 1.00 31.79 66 VAL C O 1
ATOM 6204 N N . ALA C 3 67 ? 125.581 189.171 152.592 1.00 32.15 67 ALA C N 1
ATOM 6205 C CA . ALA C 3 67 ? 124.491 189.361 151.646 1.00 32.15 67 ALA C CA 1
ATOM 6206 C C . ALA C 3 67 ? 124.967 189.456 150.204 1.00 32.15 67 ALA C C 1
ATOM 6207 O O . ALA C 3 67 ? 124.227 189.056 149.300 1.00 32.15 67 ALA C O 1
ATOM 6209 N N . LEU C 3 68 ? 126.178 189.970 149.971 1.00 33.57 68 LEU C N 1
ATOM 6210 C CA . LEU C 3 68 ? 126.711 190.050 148.613 1.00 33.57 68 LEU C CA 1
ATOM 6211 C C . LEU C 3 68 ? 126.915 188.666 148.015 1.00 33.57 68 LEU C C 1
ATOM 6212 O O . LEU C 3 68 ? 126.580 188.432 146.849 1.00 33.57 68 LEU C O 1
ATOM 6217 N N . TRP C 3 69 ? 127.476 187.738 148.792 1.00 31.95 69 TRP C N 1
ATOM 6218 C CA . TRP C 3 69 ? 127.631 186.368 148.321 1.00 31.95 69 TRP C CA 1
ATOM 6219 C C . TRP C 3 69 ? 126.277 185.723 148.079 1.00 31.95 69 TRP C C 1
ATOM 6220 O O . TRP C 3 69 ? 126.062 185.074 147.055 1.00 31.95 69 TRP C O 1
ATOM 6231 N N . ALA C 3 70 ? 125.348 185.916 149.018 1.00 32.04 70 ALA C N 1
ATOM 6232 C CA . ALA C 3 70 ? 124.038 185.281 148.938 1.00 32.04 70 ALA C CA 1
ATOM 6233 C C . ALA C 3 70 ? 123.296 185.704 147.680 1.00 32.04 70 ALA C C 1
ATOM 6234 O O . ALA C 3 70 ? 122.738 184.865 146.966 1.00 32.04 70 ALA C O 1
ATOM 6236 N N . GLY C 3 71 ? 123.305 187.003 147.383 1.00 33.67 71 GLY C N 1
ATOM 6237 C CA . GLY C 3 71 ? 122.752 187.465 146.125 1.00 33.67 71 GLY C CA 1
ATOM 6238 C C . GLY C 3 71 ? 123.540 186.974 144.927 1.00 33.67 71 GLY C C 1
ATOM 6239 O O . GLY C 3 71 ? 122.972 186.450 143.970 1.00 33.67 71 GLY C O 1
ATOM 6240 N N . GLY C 3 72 ? 124.862 187.107 144.982 1.00 35.03 72 GLY C N 1
ATOM 6241 C CA . GLY C 3 72 ? 125.721 186.718 143.881 1.00 35.03 72 GLY C CA 1
ATOM 6242 C C . GLY C 3 72 ? 125.701 185.240 143.560 1.00 35.03 72 GLY C C 1
ATOM 6243 O O . GLY C 3 72 ? 125.626 184.861 142.390 1.00 35.03 72 GLY C O 1
ATOM 6244 N N . MET C 3 73 ? 125.763 184.400 144.595 1.00 34.79 73 MET C N 1
ATOM 6245 C CA . MET C 3 73 ? 125.779 182.953 144.401 1.00 34.79 73 MET C CA 1
ATOM 6246 C C . MET C 3 73 ? 124.444 182.466 143.854 1.00 34.79 73 MET C C 1
ATOM 6247 O O . MET C 3 73 ? 124.394 181.552 143.025 1.00 34.79 73 MET C O 1
ATOM 6252 N N . LEU C 3 74 ? 123.348 183.065 144.320 1.00 37.11 74 LEU C N 1
ATOM 6253 C CA . LEU C 3 74 ? 122.030 182.697 143.815 1.00 37.11 74 LEU C CA 1
ATOM 6254 C C . LEU C 3 74 ? 121.878 183.069 142.345 1.00 37.11 74 LEU C C 1
ATOM 6255 O O . LEU C 3 74 ? 121.400 182.264 141.540 1.00 37.11 74 LEU C O 1
ATOM 6260 N N . LEU C 3 75 ? 122.274 184.290 141.980 1.00 40.04 75 LEU C N 1
ATOM 6261 C CA . LEU C 3 75 ? 122.192 184.714 140.585 1.00 40.04 75 LEU C CA 1
ATOM 6262 C C . LEU C 3 75 ? 123.166 183.928 139.716 1.00 40.04 75 LEU C C 1
ATOM 6263 O O . LEU C 3 75 ? 122.878 183.640 138.551 1.00 40.04 75 LEU C O 1
ATOM 6268 N N . PHE C 3 76 ? 124.332 183.584 140.267 1.00 38.78 76 PHE C N 1
ATOM 6269 C CA . PHE C 3 76 ? 125.248 182.661 139.602 1.00 38.78 76 PHE C CA 1
ATOM 6270 C C . PHE C 3 76 ? 124.575 181.320 139.355 1.00 38.78 76 PHE C C 1
ATOM 6271 O O . PHE C 3 76 ? 124.637 180.770 138.251 1.00 38.78 76 PHE C O 1
ATOM 6279 N N . GLU C 3 77 ? 123.929 180.779 140.389 1.00 39.36 77 GLU C N 1
ATOM 6280 C CA . GLU C 3 77 ? 123.269 179.486 140.269 1.00 39.36 77 GLU C CA 1
ATOM 6281 C C . GLU C 3 77 ? 122.084 179.561 139.317 1.00 39.36 77 GLU C C 1
ATOM 6282 O O . GLU C 3 77 ? 121.811 178.607 138.584 1.00 39.36 77 GLU C O 1
ATOM 6288 N N . VAL C 3 78 ? 121.374 180.690 139.318 1.00 42.44 78 VAL C N 1
ATOM 6289 C CA . VAL C 3 78 ? 120.264 180.897 138.392 1.00 42.44 78 VAL C CA 1
ATOM 6290 C C . VAL C 3 78 ? 120.772 181.039 136.960 1.00 42.44 78 VAL C C 1
ATOM 6291 O O . VAL C 3 78 ? 120.175 180.494 136.023 1.00 42.44 78 VAL C O 1
ATOM 6295 N N . SER C 3 79 ? 121.893 181.745 136.773 1.00 44.19 79 SER C N 1
ATOM 6296 C CA . SER C 3 79 ? 122.421 181.999 135.432 1.00 44.19 79 SER C CA 1
ATOM 6297 C C . SER C 3 79 ? 122.816 180.711 134.718 1.00 44.19 79 SER C C 1
ATOM 6298 O O . SER C 3 79 ? 122.482 180.517 133.545 1.00 44.19 79 SER C O 1
ATOM 6301 N N . HIS C 3 80 ? 123.517 179.817 135.411 1.00 44.21 80 HIS C N 1
ATOM 6302 C CA . HIS C 3 80 ? 124.013 178.577 134.832 1.00 44.21 80 HIS C CA 1
ATOM 6303 C C . HIS C 3 80 ? 123.019 177.436 134.950 1.00 44.21 80 HIS C C 1
ATOM 6304 O O . HIS C 3 80 ? 123.351 176.294 134.618 1.00 44.21 80 HIS C O 1
ATOM 6311 N N . PHE C 3 81 ? 121.807 177.749 135.418 1.00 44.04 81 PHE C N 1
ATOM 6312 C CA . PHE C 3 81 ? 120.797 176.703 135.731 1.00 44.04 81 PHE C CA 1
ATOM 6313 C C . PHE C 3 81 ? 120.212 176.148 134.427 1.00 44.04 81 PHE C C 1
ATOM 6314 O O . PHE C 3 81 ? 119.903 176.943 133.518 1.00 44.04 81 PHE C O 1
ATOM 6322 N N . ASN C 3 82 ? 120.066 174.821 134.350 1.00 46.42 82 ASN C N 1
ATOM 6323 C CA . ASN C 3 82 ? 119.401 174.166 133.192 1.00 46.42 82 ASN C CA 1
ATOM 6324 C C . ASN C 3 82 ? 118.263 173.273 133.701 1.00 46.42 82 ASN C C 1
ATOM 6325 O O . ASN C 3 82 ? 118.452 172.609 134.738 1.00 46.42 82 ASN C O 1
ATOM 6330 N N . LEU C 3 83 ? 117.129 173.268 132.992 1.00 48.41 83 LEU C N 1
ATOM 6331 C CA . LEU C 3 83 ? 115.818 172.906 133.596 1.00 48.41 83 LEU C CA 1
ATOM 6332 C C . LEU C 3 83 ? 115.632 171.386 133.526 1.00 48.41 83 LEU C C 1
ATOM 6333 O O . LEU C 3 83 ? 114.657 170.883 134.117 1.00 48.41 83 LEU C O 1
ATOM 6338 N N . SER C 3 84 ? 116.536 170.694 132.826 1.00 48.76 84 SER C N 1
ATOM 6339 C CA . SER C 3 84 ? 116.435 169.251 132.641 1.00 48.76 84 SER C CA 1
ATOM 6340 C C . SER C 3 84 ? 116.940 168.499 133.869 1.00 48.76 84 SER C C 1
ATOM 6341 O O . SER C 3 84 ? 116.228 167.659 134.432 1.00 48.76 84 SER C O 1
ATOM 6344 N N . LYS C 3 85 ? 118.170 168.784 134.299 1.00 46.69 85 LYS C N 1
ATOM 6345 C CA . LYS C 3 85 ? 118.702 168.189 135.517 1.00 46.69 85 LYS C CA 1
ATOM 6346 C C . LYS C 3 85 ? 118.076 168.851 136.745 1.00 46.69 85 LYS C C 1
ATOM 6347 O O . LYS C 3 85 ? 117.835 170.061 136.749 1.00 46.69 85 LYS C O 1
ATOM 6353 N N . PRO C 3 86 ? 117.773 168.059 137.801 1.00 42.08 86 PRO C N 1
ATOM 6354 C CA . PRO C 3 86 ? 116.773 168.506 138.786 1.00 42.08 86 PRO C CA 1
ATOM 6355 C C . PRO C 3 86 ? 117.089 169.773 139.572 1.00 42.08 86 PRO C C 1
ATOM 6356 O O . PRO C 3 86 ? 116.543 170.837 139.257 1.00 42.08 86 PRO C O 1
ATOM 6360 N N . MET C 3 87 ? 117.947 169.685 140.587 1.00 36.48 87 MET C N 1
ATOM 6361 C CA . MET C 3 87 ? 118.573 170.852 141.196 1.00 36.48 87 MET C CA 1
ATOM 6362 C C . MET C 3 87 ? 119.940 170.494 141.758 1.00 36.48 87 MET C C 1
ATOM 6363 O O . MET C 3 87 ? 120.839 171.332 141.835 1.00 36.48 87 MET C O 1
ATOM 6368 N N . TYR C 3 88 ? 120.095 169.238 142.159 1.00 33.21 88 TYR C N 1
ATOM 6369 C CA . TYR C 3 88 ? 121.262 168.805 142.909 1.00 33.21 88 TYR C CA 1
ATOM 6370 C C . TYR C 3 88 ? 122.366 168.279 142.014 1.00 33.21 88 TYR C C 1
ATOM 6371 O O . TYR C 3 88 ? 123.463 168.004 142.504 1.00 33.21 88 TYR C O 1
ATOM 6380 N N . GLU C 3 89 ? 122.100 168.140 140.720 1.00 42.73 89 GLU C N 1
ATOM 6381 C CA . GLU C 3 89 ? 123.102 167.748 139.745 1.00 42.73 89 GLU C CA 1
ATOM 6382 C C . GLU C 3 89 ? 123.768 168.951 139.098 1.00 42.73 89 GLU C C 1
ATOM 6383 O O . GLU C 3 89 ? 124.475 168.799 138.100 1.00 42.73 89 GLU C O 1
ATOM 6389 N N . GLN C 3 90 ? 123.553 170.144 139.645 1.00 41.30 90 GLN C N 1
ATOM 6390 C CA . GLN C 3 90 ? 124.077 171.361 139.041 1.00 41.30 90 GLN C CA 1
ATOM 6391 C C . GLN C 3 90 ? 124.925 172.169 140.018 1.00 41.30 90 GLN C C 1
ATOM 6392 O O . GLN C 3 90 ? 125.271 173.316 139.718 1.00 41.30 90 GLN C O 1
ATOM 6398 N N . GLY C 3 91 ? 125.280 171.600 141.165 1.00 37.54 91 GLY C N 1
ATOM 6399 C CA . GLY C 3 91 ? 126.027 172.339 142.171 1.00 37.54 91 GLY C CA 1
ATOM 6400 C C . GLY C 3 91 ? 125.243 173.458 142.818 1.00 37.54 91 GLY C C 1
ATOM 6401 O O . GLY C 3 91 ? 125.801 174.524 143.096 1.00 37.54 91 GLY C O 1
ATOM 6402 N N . CYS C 3 92 ? 123.964 173.238 143.082 1.00 37.68 92 CYS C N 1
ATOM 6403 C CA . CYS C 3 92 ? 123.104 174.267 143.643 1.00 37.68 92 CYS C CA 1
ATOM 6404 C C . CYS C 3 92 ? 122.925 174.027 145.134 1.00 37.68 92 CYS C C 1
ATOM 6405 O O . CYS C 3 92 ? 122.531 172.934 145.547 1.00 37.68 92 CYS C O 1
ATOM 6408 N N . ILE C 3 93 ? 123.228 175.041 145.940 1.00 31.73 93 ILE C N 1
ATOM 6409 C CA . ILE C 3 93 ? 123.064 174.938 147.386 1.00 31.73 93 ILE C CA 1
ATOM 6410 C C . ILE C 3 93 ? 122.154 176.050 147.882 1.00 31.73 93 ILE C C 1
ATOM 6411 O O . ILE C 3 93 ? 121.518 175.920 148.933 1.00 31.73 93 ILE C O 1
ATOM 6416 N N . LEU C 3 94 ? 122.082 177.147 147.129 1.00 32.96 94 LEU C N 1
ATOM 6417 C CA . LEU C 3 94 ? 121.226 178.258 147.527 1.00 32.96 94 LEU C CA 1
ATOM 6418 C C . LEU C 3 94 ? 119.830 178.128 146.940 1.00 32.96 94 LEU C C 1
ATOM 6419 O O . LEU C 3 94 ? 118.840 178.393 147.627 1.00 32.96 94 LEU C O 1
ATOM 6424 N N . MET C 3 95 ? 119.743 177.749 145.670 1.00 37.60 95 MET C N 1
ATOM 6425 C CA . MET C 3 95 ? 118.447 177.482 145.054 1.00 37.60 95 MET C CA 1
ATOM 6426 C C . MET C 3 95 ? 117.623 176.416 145.776 1.00 37.60 95 MET C C 1
ATOM 6427 O O . MET C 3 95 ? 116.394 176.584 145.839 1.00 37.60 95 MET C O 1
ATOM 6432 N N . PRO C 3 96 ? 118.190 175.318 146.309 1.00 30.24 96 PRO C N 1
ATOM 6433 C CA . PRO C 3 96 ? 117.366 174.434 147.147 1.00 30.24 96 PRO C CA 1
ATOM 6434 C C . PRO C 3 96 ? 116.758 175.116 148.362 1.00 30.24 96 PRO C C 1
ATOM 6435 O O . PRO C 3 96 ? 115.651 174.761 148.775 1.00 30.24 96 PRO C O 1
ATOM 6439 N N . HIS C 3 97 ? 117.456 176.094 148.941 1.00 29.38 97 HIS C N 1
ATOM 6440 C CA . HIS C 3 97 ? 116.942 176.778 150.121 1.00 29.38 97 HIS C CA 1
ATOM 6441 C C . HIS C 3 97 ? 115.717 177.610 149.782 1.00 29.38 97 HIS C C 1
ATOM 6442 O O . HIS C 3 97 ? 114.760 177.672 150.561 1.00 29.38 97 HIS C O 1
ATOM 6449 N N . ILE C 3 98 ? 115.734 178.255 148.616 1.00 33.43 98 ILE C N 1
ATOM 6450 C CA . ILE C 3 98 ? 114.599 179.041 148.153 1.00 33.43 98 ILE C CA 1
ATOM 6451 C C . ILE C 3 98 ? 113.440 178.131 147.775 1.00 33.43 98 ILE C C 1
ATOM 6452 O O . ILE C 3 98 ? 112.279 178.441 148.062 1.00 33.43 98 ILE C O 1
ATOM 6457 N N . ALA C 3 99 ? 113.732 177.009 147.113 1.00 31.29 99 ALA C N 1
ATOM 6458 C CA . ALA C 3 99 ? 112.693 176.061 146.725 1.00 31.29 99 ALA C CA 1
ATOM 6459 C C . ALA C 3 99 ? 112.018 175.436 147.935 1.00 31.29 99 ALA C C 1
ATOM 6460 O O . ALA C 3 99 ? 110.812 175.174 147.905 1.00 31.29 99 ALA C O 1
ATOM 6462 N N . THR C 3 100 ? 112.776 175.186 148.998 1.00 30.24 100 THR C N 1
ATOM 6463 C CA . THR C 3 100 ? 112.226 174.609 150.213 1.00 30.24 100 THR C CA 1
ATOM 6464 C C . THR C 3 100 ? 111.235 175.538 150.897 1.00 30.24 100 THR C C 1
ATOM 6465 O O . THR C 3 100 ? 110.307 175.059 151.556 1.00 30.24 100 THR C O 1
ATOM 6469 N N . LEU C 3 101 ? 111.375 176.848 150.712 1.00 33.23 101 LEU C N 1
ATOM 6470 C CA . LEU C 3 101 ? 110.354 177.777 151.166 1.00 33.23 101 LEU C CA 1
ATOM 6471 C C . LEU C 3 101 ? 109.129 177.786 150.262 1.00 33.23 101 LEU C C 1
ATOM 6472 O O . LEU C 3 101 ? 108.175 178.515 150.544 1.00 33.23 101 LEU C O 1
ATOM 6477 N N . GLY C 3 102 ? 109.131 176.997 149.191 1.00 35.86 102 GLY C N 1
ATOM 6478 C CA . GLY C 3 102 ? 108.035 176.971 148.252 1.00 35.86 102 GLY C CA 1
ATOM 6479 C C . GLY C 3 102 ? 108.075 178.062 147.212 1.00 35.86 102 GLY C C 1
ATOM 6480 O O . GLY C 3 102 ? 107.114 178.200 146.448 1.00 35.86 102 GLY C O 1
ATOM 6481 N N . ILE C 3 103 ? 109.156 178.833 147.156 1.00 37.72 103 ILE C N 1
ATOM 6482 C CA . ILE C 3 103 ? 109.277 179.958 146.242 1.00 37.72 103 ILE C CA 1
ATOM 6483 C C . ILE C 3 103 ? 109.531 179.442 144.833 1.00 37.72 103 ILE C C 1
ATOM 6484 O O . ILE C 3 103 ? 110.643 179.024 144.497 1.00 37.72 103 ILE C O 1
ATOM 6489 N N . GLY C 3 104 ? 108.502 179.484 143.996 1.00 42.55 104 GLY C N 1
ATOM 6490 C CA . GLY C 3 104 ? 108.641 179.071 142.613 1.00 42.55 104 GLY C CA 1
ATOM 6491 C C . GLY C 3 104 ? 108.900 177.600 142.385 1.00 42.55 104 GLY C C 1
ATOM 6492 O O . GLY C 3 104 ? 109.769 177.250 141.578 1.00 42.55 104 GLY C O 1
ATOM 6493 N N . VAL C 3 105 ? 108.174 176.726 143.079 1.00 42.39 105 VAL C N 1
ATOM 6494 C CA . VAL C 3 105 ? 108.215 175.295 142.815 1.00 42.39 105 VAL C CA 1
ATOM 6495 C C . VAL C 3 105 ? 106.804 174.742 142.860 1.00 42.39 105 VAL C C 1
ATOM 6496 O O . VAL C 3 105 ? 105.944 175.236 143.593 1.00 42.39 105 VAL C O 1
ATOM 6500 N N . GLY C 3 106 ? 106.578 173.686 142.089 1.00 43.36 106 GLY C N 1
ATOM 6501 C CA . GLY C 3 106 ? 105.284 173.046 142.064 1.00 43.36 106 GLY C CA 1
ATOM 6502 C C . GLY C 3 106 ? 105.299 171.670 142.687 1.00 43.36 106 GLY C C 1
ATOM 6503 O O . GLY C 3 106 ? 106.018 171.430 143.658 1.00 43.36 106 GLY C O 1
ATOM 6504 N N . GLN C 3 107 ? 104.504 170.760 142.138 1.00 44.20 107 GLN C N 1
ATOM 6505 C CA . GLN C 3 107 ? 104.427 169.400 142.644 1.00 44.20 107 GLN C CA 1
ATOM 6506 C C . GLN C 3 107 ? 105.722 168.655 142.356 1.00 44.20 107 GLN C C 1
ATOM 6507 O O . GLN C 3 107 ? 106.334 168.841 141.302 1.00 44.20 107 GLN C O 1
ATOM 6513 N N . SER C 3 108 ? 106.141 167.832 143.321 1.00 40.59 108 SER C N 1
ATOM 6514 C CA . SER C 3 108 ? 107.355 167.011 143.243 1.00 40.59 108 SER C CA 1
ATOM 6515 C C . SER C 3 108 ? 108.609 167.858 143.026 1.00 40.59 108 SER C C 1
ATOM 6516 O O . SER C 3 108 ? 109.607 167.406 142.462 1.00 40.59 108 SER C O 1
ATOM 6519 N N . GLY C 3 109 ? 108.556 169.097 143.500 1.00 40.41 109 GLY C N 1
ATOM 6520 C CA . GLY C 3 109 ? 109.702 169.983 143.480 1.00 40.41 109 GLY C CA 1
ATOM 6521 C C . GLY C 3 109 ? 110.249 170.377 142.122 1.00 40.41 109 GLY C C 1
ATOM 6522 O O . GLY C 3 109 ? 111.464 170.518 141.960 1.00 40.41 109 GLY C O 1
ATOM 6523 N N . GLU C 3 110 ? 109.378 170.577 141.142 1.00 45.90 110 GLU C N 1
ATOM 6524 C CA . GLU C 3 110 ? 109.793 171.046 139.829 1.00 45.90 110 GLU C CA 1
ATOM 6525 C C . GLU C 3 110 ? 109.684 172.562 139.785 1.00 45.90 110 GLU C C 1
ATOM 6526 O O . GLU C 3 110 ? 108.716 173.132 140.297 1.00 45.90 110 GLU C O 1
ATOM 6532 N N . ILE C 3 111 ? 110.686 173.207 139.186 1.00 46.69 111 ILE C N 1
ATOM 6533 C CA . ILE C 3 111 ? 110.738 174.664 139.146 1.00 46.69 111 ILE C CA 1
ATOM 6534 C C . ILE C 3 111 ? 109.699 175.181 138.168 1.00 46.69 111 ILE C C 1
ATOM 6535 O O . ILE C 3 111 ? 109.656 174.767 137.003 1.00 46.69 111 ILE C O 1
ATOM 6540 N N . THR C 3 112 ? 108.858 176.095 138.638 1.00 47.63 112 THR C N 1
ATOM 6541 C CA . THR C 3 112 ? 107.891 176.755 137.777 1.00 47.63 112 THR C CA 1
ATOM 6542 C C . THR C 3 112 ? 108.524 177.938 137.058 1.00 47.63 112 THR C C 1
ATOM 6543 O O . THR C 3 112 ? 108.600 177.959 135.826 1.00 47.63 112 THR C O 1
ATOM 6547 N N . SER C 3 113 ? 108.981 178.925 137.821 1.00 50.07 113 SER C N 1
ATOM 6548 C CA . SER C 3 113 ? 109.583 180.132 137.274 1.00 50.07 113 SER C CA 1
ATOM 6549 C C . SER C 3 113 ? 110.893 180.431 137.985 1.00 50.07 113 SER C C 1
ATOM 6550 O O . SER C 3 113 ? 110.974 180.364 139.214 1.00 50.07 113 SER C O 1
ATOM 6553 N N . MET C 3 114 ? 111.918 180.761 137.209 1.00 51.32 114 MET C N 1
ATOM 6554 C CA . MET C 3 114 ? 113.201 181.138 137.775 1.00 51.32 114 MET C CA 1
ATOM 6555 C C . MET C 3 114 ? 113.252 182.597 138.191 1.00 51.32 114 MET C C 1
ATOM 6556 O O . MET C 3 114 ? 114.210 182.999 138.855 1.00 51.32 114 MET C O 1
ATOM 6561 N N . PHE C 3 115 ? 112.259 183.394 137.812 1.00 49.80 115 PHE C N 1
ATOM 6562 C CA . PHE C 3 115 ? 112.201 184.800 138.193 1.00 49.80 115 PHE C CA 1
ATOM 6563 C C . PHE C 3 115 ? 112.079 185.008 139.706 1.00 49.80 115 PHE C C 1
ATOM 6564 O O . PHE C 3 115 ? 112.710 185.940 140.222 1.00 49.80 115 PHE C O 1
ATOM 6572 N N . PRO C 3 116 ? 111.242 184.220 140.465 1.00 47.62 116 PRO C N 1
ATOM 6573 C CA . PRO C 3 116 ? 111.285 184.338 141.930 1.00 47.62 116 PRO C CA 1
ATOM 6574 C C . PRO C 3 116 ? 112.669 184.120 142.515 1.00 47.62 116 PRO C C 1
ATOM 6575 O O . PRO C 3 116 ? 113.051 184.800 143.469 1.00 47.62 116 PRO C O 1
ATOM 6579 N N . PHE C 3 117 ? 113.427 183.180 141.947 1.00 44.96 117 PHE C N 1
ATOM 6580 C CA . PHE C 3 117 ? 114.807 182.988 142.376 1.00 44.96 117 PHE C CA 1
ATOM 6581 C C . PHE C 3 117 ? 115.657 184.206 142.037 1.00 44.96 117 PHE C C 1
ATOM 6582 O O . PHE C 3 117 ? 116.555 184.582 142.797 1.00 44.96 117 PHE C O 1
ATOM 6590 N N . PHE C 3 118 ? 115.396 184.829 140.885 1.00 47.83 118 PHE C N 1
ATOM 6591 C CA . PHE C 3 118 ? 116.134 186.029 140.509 1.00 47.83 118 PHE C CA 1
ATOM 6592 C C . PHE C 3 118 ? 115.748 187.206 141.393 1.00 47.83 118 PHE C C 1
ATOM 6593 O O . PHE C 3 118 ? 116.601 188.023 141.750 1.00 47.83 118 PHE C O 1
ATOM 6601 N N . ALA C 3 119 ? 114.465 187.317 141.749 1.00 44.51 119 ALA C N 1
ATOM 6602 C CA . ALA C 3 119 ? 114.006 188.413 142.592 1.00 44.51 119 ALA C CA 1
ATOM 6603 C C . ALA C 3 119 ? 114.647 188.352 143.973 1.00 44.51 119 ALA C C 1
ATOM 6604 O O . ALA C 3 119 ? 114.977 189.383 144.570 1.00 44.51 119 ALA C O 1
ATOM 6606 N N . ILE C 3 120 ? 114.822 187.135 144.489 1.00 41.08 120 ILE C N 1
ATOM 6607 C CA . ILE C 3 120 ? 115.435 186.953 145.801 1.00 41.08 120 ILE C CA 1
ATOM 6608 C C . ILE C 3 120 ? 116.922 187.284 145.746 1.00 41.08 120 ILE C C 1
ATOM 6609 O O . ILE C 3 120 ? 117.464 187.922 146.656 1.00 41.08 120 ILE C O 1
ATOM 6614 N N . GLY C 3 121 ? 117.600 186.868 144.675 1.00 40.73 121 GLY C N 1
ATOM 6615 C CA . GLY C 3 121 ? 119.019 187.148 144.546 1.00 40.73 121 GLY C CA 1
ATOM 6616 C C . GLY C 3 121 ? 119.334 188.620 144.375 1.00 40.73 121 GLY C C 1
ATOM 6617 O O . GLY C 3 121 ? 120.310 189.120 144.938 1.00 40.73 121 GLY C O 1
ATOM 6618 N N . VAL C 3 122 ? 118.525 189.336 143.605 1.00 41.40 122 VAL C N 1
ATOM 6619 C CA . VAL C 3 122 ? 118.758 190.763 143.443 1.00 41.40 122 VAL C CA 1
ATOM 6620 C C . VAL C 3 122 ? 118.497 191.523 144.740 1.00 41.40 122 VAL C C 1
ATOM 6621 O O . VAL C 3 122 ? 119.230 192.463 145.061 1.00 41.40 122 VAL C O 1
ATOM 6625 N N . ALA C 3 123 ? 117.495 191.110 145.516 1.00 38.89 123 ALA C N 1
ATOM 6626 C CA . ALA C 3 123 ? 117.161 191.804 146.753 1.00 38.89 123 ALA C CA 1
ATOM 6627 C C . ALA C 3 123 ? 118.310 191.748 147.756 1.00 38.89 123 ALA C C 1
ATOM 6628 O O . ALA C 3 123 ? 118.545 192.704 148.500 1.00 38.89 123 ALA C O 1
ATOM 6630 N N . HIS C 3 124 ? 119.060 190.641 147.737 1.00 36.90 124 HIS C N 1
ATOM 6631 C CA . HIS C 3 124 ? 120.217 190.466 148.657 1.00 36.90 124 HIS C CA 1
ATOM 6632 C C . HIS C 3 124 ? 121.398 191.332 148.200 1.00 36.90 124 HIS C C 1
ATOM 6633 O O . HIS C 3 124 ? 122.233 191.680 149.056 1.00 36.90 124 HIS C O 1
ATOM 6640 N N . LEU C 3 125 ? 121.464 191.649 146.903 1.00 39.06 125 LEU C N 1
ATOM 6641 C CA . LEU C 3 125 ? 122.442 192.587 146.369 1.00 39.06 125 LEU C CA 1
ATOM 6642 C C . LEU C 3 125 ? 122.162 193.991 146.876 1.00 39.06 125 LEU C C 1
ATOM 6643 O O . LEU C 3 125 ? 123.071 194.672 147.362 1.00 39.06 125 LEU C O 1
ATOM 6648 N N . ILE C 3 126 ? 120.905 194.426 146.768 1.00 40.02 126 ILE C N 1
ATOM 6649 C CA . ILE C 3 126 ? 120.519 195.742 147.265 1.00 40.02 126 ILE C CA 1
ATOM 6650 C C . ILE C 3 126 ? 120.700 195.819 148.773 1.00 40.02 126 ILE C C 1
ATOM 6651 O O . ILE C 3 126 ? 121.232 196.809 149.289 1.00 40.02 126 ILE C O 1
ATOM 6656 N N . GLY C 3 127 ? 120.289 194.777 149.500 1.00 39.77 127 GLY C N 1
ATOM 6657 C CA . GLY C 3 127 ? 120.572 194.706 150.922 1.00 39.77 127 GLY C CA 1
ATOM 6658 C C . GLY C 3 127 ? 122.045 194.700 151.257 1.00 39.77 127 GLY C C 1
ATOM 6659 O O . GLY C 3 127 ? 122.433 195.243 152.292 1.00 39.77 127 GLY C O 1
ATOM 6660 N N . SER C 3 128 ? 122.878 194.112 150.398 1.00 39.76 128 SER C N 1
ATOM 6661 C CA . SER C 3 128 ? 124.320 194.190 150.590 1.00 39.76 128 SER C CA 1
ATOM 6662 C C . SER C 3 128 ? 124.862 195.581 150.297 1.00 39.76 128 SER C C 1
ATOM 6663 O O . SER C 3 128 ? 125.906 195.960 150.839 1.00 39.76 128 SER C O 1
ATOM 6666 N N . ALA C 3 129 ? 124.192 196.341 149.430 1.00 40.43 129 ALA C N 1
ATOM 6667 C CA . ALA C 3 129 ? 124.636 197.699 149.144 1.00 40.43 129 ALA C CA 1
ATOM 6668 C C . ALA C 3 129 ? 124.306 198.632 150.299 1.00 40.43 129 ALA C C 1
ATOM 6669 O O . ALA C 3 129 ? 125.125 199.473 150.683 1.00 40.43 129 ALA C O 1
ATOM 6671 N N . VAL C 3 130 ? 123.108 198.496 150.865 1.00 40.27 130 VAL C N 1
ATOM 6672 C CA . VAL C 3 130 ? 122.735 199.281 152.037 1.00 40.27 130 VAL C CA 1
ATOM 6673 C C . VAL C 3 130 ? 123.644 198.949 153.211 1.00 40.27 130 VAL C C 1
ATOM 6674 O O . VAL C 3 130 ? 124.154 199.842 153.895 1.00 40.27 130 VAL C O 1
ATOM 6678 N N . LEU C 3 131 ? 123.865 197.657 153.450 1.00 39.40 131 LEU C N 1
ATOM 6679 C CA . LEU C 3 131 ? 124.726 197.235 154.548 1.00 39.40 131 LEU C CA 1
ATOM 6680 C C . LEU C 3 131 ? 126.177 197.598 154.272 1.00 39.40 131 LEU C C 1
ATOM 6681 O O . LEU C 3 131 ? 126.918 197.977 155.184 1.00 39.40 131 LEU C O 1
ATOM 6686 N N . GLY C 3 132 ? 126.601 197.469 153.020 1.00 42.16 132 GLY C N 1
ATOM 6687 C CA . GLY C 3 132 ? 127.941 197.847 152.634 1.00 42.16 132 GLY C CA 1
ATOM 6688 C C . GLY C 3 132 ? 128.199 199.326 152.810 1.00 42.16 132 GLY C C 1
ATOM 6689 O O . GLY C 3 132 ? 129.219 199.705 153.383 1.00 42.16 132 GLY C O 1
ATOM 6690 N N . ILE C 3 133 ? 127.270 200.166 152.346 1.00 44.11 133 ILE C N 1
ATOM 6691 C CA . ILE C 3 133 ? 127.452 201.614 152.431 1.00 44.11 133 ILE C CA 1
ATOM 6692 C C . ILE C 3 133 ? 127.471 202.067 153.886 1.00 44.11 133 ILE C C 1
ATOM 6693 O O . ILE C 3 133 ? 128.324 202.862 154.298 1.00 44.11 133 ILE C O 1
ATOM 6698 N N . GLY C 3 134 ? 126.546 201.548 154.693 1.00 42.66 134 GLY C N 1
ATOM 6699 C CA . GLY C 3 134 ? 126.544 201.892 156.105 1.00 42.66 134 GLY C CA 1
ATOM 6700 C C . GLY C 3 134 ? 127.718 201.300 156.857 1.00 42.66 134 GLY C C 1
ATOM 6701 O O . GLY C 3 134 ? 128.168 201.854 157.861 1.00 42.66 134 GLY C O 1
ATOM 6702 N N . GLY C 3 135 ? 128.223 200.161 156.389 1.00 41.23 135 GLY C N 1
ATOM 6703 C CA . GLY C 3 135 ? 129.429 199.611 156.972 1.00 41.23 135 GLY C CA 1
ATOM 6704 C C . GLY C 3 135 ? 130.647 200.475 156.731 1.00 41.23 135 GLY C C 1
ATOM 6705 O O . GLY C 3 135 ? 131.449 200.683 157.641 1.00 41.23 135 GLY C O 1
ATOM 6706 N N . MET C 3 136 ? 130.798 200.996 155.515 1.00 47.24 136 MET C N 1
ATOM 6707 C CA . MET C 3 136 ? 131.868 201.938 155.221 1.00 47.24 136 MET C CA 1
ATOM 6708 C C . MET C 3 136 ? 131.665 203.292 155.886 1.00 47.24 136 MET C C 1
ATOM 6709 O O . MET C 3 136 ? 132.654 203.951 156.222 1.00 47.24 136 MET C O 1
ATOM 6714 N N . TYR C 3 137 ? 130.414 203.727 156.066 1.00 43.88 137 TYR C N 1
ATOM 6715 C CA . TYR C 3 137 ? 130.154 204.995 156.736 1.00 43.88 137 TYR C CA 1
ATOM 6716 C C . TYR C 3 137 ? 130.681 204.975 158.163 1.00 43.88 137 TYR C C 1
ATOM 6717 O O . TYR C 3 137 ? 131.405 205.879 158.588 1.00 43.88 137 TYR C O 1
ATOM 6726 N N . HIS C 3 138 ? 130.312 203.948 158.923 1.00 42.05 138 HIS C N 1
ATOM 6727 C CA . HIS C 3 138 ? 130.710 203.885 160.322 1.00 42.05 138 HIS C CA 1
ATOM 6728 C C . HIS C 3 138 ? 132.182 203.546 160.480 1.00 42.05 138 HIS C C 1
ATOM 6729 O O . HIS C 3 138 ? 132.804 203.943 161.470 1.00 42.05 138 HIS C O 1
ATOM 6736 N N . ALA C 3 139 ? 132.749 202.805 159.537 1.00 41.94 139 ALA C N 1
ATOM 6737 C CA . ALA C 3 139 ? 134.154 202.448 159.622 1.00 41.94 139 ALA C CA 1
ATOM 6738 C C . ALA C 3 139 ? 135.077 203.573 159.183 1.00 41.94 139 ALA C C 1
ATOM 6739 O O . ALA C 3 139 ? 136.270 203.528 159.496 1.00 41.94 139 ALA C O 1
ATOM 6741 N N . ILE C 3 140 ? 134.572 204.561 158.445 1.00 43.06 140 ILE C N 1
ATOM 6742 C CA . ILE C 3 140 ? 135.433 205.618 157.924 1.00 43.06 140 ILE C CA 1
ATOM 6743 C C . ILE C 3 140 ? 134.903 206.989 158.317 1.00 43.06 140 ILE C C 1
ATOM 6744 O O . ILE C 3 140 ? 135.605 207.771 158.966 1.00 43.06 140 ILE C O 1
ATOM 6749 N N . LYS C 3 141 ? 133.662 207.290 157.932 1.00 44.24 141 LYS C N 1
ATOM 6750 C CA . LYS C 3 141 ? 133.085 208.623 158.072 1.00 44.24 141 LYS C CA 1
ATOM 6751 C C . LYS C 3 141 ? 132.452 208.896 159.428 1.00 44.24 141 LYS C C 1
ATOM 6752 O O . LYS C 3 141 ? 132.537 210.025 159.912 1.00 44.24 141 LYS C O 1
ATOM 6758 N N . GLY C 3 142 ? 131.835 207.901 160.056 1.00 43.92 142 GLY C N 1
ATOM 6759 C CA . GLY C 3 142 ? 131.111 208.106 161.287 1.00 43.92 142 GLY C CA 1
ATOM 6760 C C . GLY C 3 142 ? 132.017 208.343 162.477 1.00 43.92 142 GLY C C 1
ATOM 6761 O O . GLY C 3 142 ? 133.245 208.355 162.359 1.00 43.92 142 GLY C O 1
ATOM 6762 N N . PRO C 3 143 ? 131.420 208.560 163.649 1.00 44.57 143 PRO C N 1
ATOM 6763 C CA . PRO C 3 143 ? 132.225 208.824 164.848 1.00 44.57 143 PRO C CA 1
ATOM 6764 C C . PRO C 3 143 ? 133.042 207.612 165.273 1.00 44.57 143 PRO C C 1
ATOM 6765 O O . PRO C 3 143 ? 132.650 206.465 165.052 1.00 44.57 143 PRO C O 1
ATOM 6769 N N . GLU C 3 144 ? 134.203 207.885 165.876 1.00 46.73 144 GLU C N 1
ATOM 6770 C CA . GLU C 3 144 ? 135.084 206.816 166.335 1.00 46.73 144 GLU C CA 1
ATOM 6771 C C . GLU C 3 144 ? 134.416 205.977 167.415 1.00 46.73 144 GLU C C 1
ATOM 6772 O O . GLU C 3 144 ? 134.525 204.747 167.410 1.00 46.73 144 GLU C O 1
ATOM 6778 N N . LYS C 3 145 ? 133.734 206.623 168.351 1.00 46.91 145 LYS C N 1
ATOM 6779 C CA . LYS C 3 145 ? 132.950 205.936 169.359 1.00 46.91 145 LYS C CA 1
ATOM 6780 C C . LYS C 3 145 ? 131.513 206.425 169.298 1.00 46.91 145 LYS C C 1
ATOM 6781 O O . LYS C 3 145 ? 131.249 207.593 168.999 1.00 46.91 145 LYS C O 1
ATOM 6787 N N . LEU C 3 146 ? 130.577 205.519 169.546 1.00 47.57 146 LEU C N 1
ATOM 6788 C CA . LEU C 3 146 ? 129.197 205.960 169.635 1.00 47.57 146 LEU C CA 1
ATOM 6789 C C . LEU C 3 146 ? 128.953 206.626 170.976 1.00 47.57 146 LEU C C 1
ATOM 6790 O O . LEU C 3 146 ? 129.740 206.500 171.915 1.00 47.57 146 LEU C O 1
ATOM 6795 N N . TYR C 3 147 ? 127.847 207.347 171.048 1.00 51.85 147 TYR C N 1
ATOM 6796 C CA . TYR C 3 147 ? 127.408 208.024 172.251 1.00 51.85 147 TYR C CA 1
ATOM 6797 C C . TYR C 3 147 ? 125.914 207.785 172.440 1.00 51.85 147 TYR C C 1
ATOM 6798 O O . TYR C 3 147 ? 125.210 207.359 171.517 1.00 51.85 147 TYR C O 1
ATOM 6807 N N . GLY C 3 148 ? 125.433 208.049 173.649 1.00 47.41 148 GLY C N 1
ATOM 6808 C CA . GLY C 3 148 ? 124.010 207.935 173.912 1.00 47.41 148 GLY C CA 1
ATOM 6809 C C . GLY C 3 148 ? 123.580 206.491 174.043 1.00 47.41 148 GLY C C 1
ATOM 6810 O O . GLY C 3 148 ? 124.243 205.677 174.694 1.00 47.41 148 GLY C O 1
ATOM 6811 N N . PHE C 3 149 ? 122.444 206.171 173.418 1.00 43.60 149 PHE C N 1
ATOM 6812 C CA . PHE C 3 149 ? 121.866 204.835 173.494 1.00 43.60 149 PHE C CA 1
ATOM 6813 C C . PHE C 3 149 ? 122.767 203.789 172.855 1.00 43.60 149 PHE C C 1
ATOM 6814 O O . PHE C 3 149 ? 122.740 202.622 173.250 1.00 43.60 149 PHE C O 1
ATOM 6822 N N . PHE C 3 150 ? 123.562 204.185 171.874 1.00 44.67 150 PHE C N 1
ATOM 6823 C CA . PHE C 3 150 ? 124.363 203.253 171.105 1.00 44.67 150 PHE C CA 1
ATOM 6824 C C . PHE C 3 150 ? 125.782 203.135 171.634 1.00 44.67 150 PHE C C 1
ATOM 6825 O O . PHE C 3 150 ? 126.604 202.436 171.039 1.00 44.67 150 PHE C O 1
ATOM 6833 N N . GLN C 3 151 ? 126.090 203.804 172.734 1.00 46.60 151 GLN C N 1
ATOM 6834 C CA . GLN C 3 151 ? 127.392 203.703 173.372 1.00 46.60 151 GLN C CA 1
ATOM 6835 C C . GLN C 3 151 ? 127.385 202.473 174.265 1.00 46.60 151 GLN C C 1
ATOM 6836 O O . GLN C 3 151 ? 126.559 202.373 175.178 1.00 46.60 151 GLN C O 1
ATOM 6842 N N . PHE C 3 152 ? 128.290 201.537 174.002 1.00 40.38 152 PHE C N 1
ATOM 6843 C CA . PHE C 3 152 ? 128.371 200.317 174.793 1.00 40.38 152 PHE C CA 1
ATOM 6844 C C . PHE C 3 152 ? 129.796 200.125 175.283 1.00 40.38 152 PHE C C 1
ATOM 6845 O O . PHE C 3 152 ? 130.753 200.353 174.535 1.00 40.38 152 PHE C O 1
ATOM 6853 N N . ASP C 3 153 ? 129.929 199.723 176.537 1.00 41.94 153 ASP C N 1
ATOM 6854 C CA . ASP C 3 153 ? 131.199 199.284 177.086 1.00 41.94 153 ASP C CA 1
ATOM 6855 C C . ASP C 3 153 ? 131.107 197.793 177.363 1.00 41.94 153 ASP C C 1
ATOM 6856 O O . ASP C 3 153 ? 130.095 197.316 177.878 1.00 41.94 153 ASP C O 1
ATOM 6861 N N . TRP C 3 154 ? 132.162 197.061 176.997 1.00 38.60 154 TRP C N 1
ATOM 6862 C CA . TRP C 3 154 ? 132.142 195.606 177.126 1.00 38.60 154 TRP C CA 1
ATOM 6863 C C . TRP C 3 154 ? 131.958 195.184 178.575 1.00 38.60 154 TRP C C 1
ATOM 6864 O O . TRP C 3 154 ? 131.201 194.254 178.870 1.00 38.60 154 TRP C O 1
ATOM 6875 N N . THR C 3 155 ? 132.634 195.871 179.492 1.00 40.04 155 THR C N 1
ATOM 6876 C CA . THR C 3 155 ? 132.541 195.566 180.909 1.00 40.04 155 THR C CA 1
ATOM 6877 C C . THR C 3 155 ? 131.205 195.972 181.512 1.00 40.04 155 THR C C 1
ATOM 6878 O O . THR C 3 155 ? 130.884 195.525 182.616 1.00 40.04 155 THR C O 1
ATOM 6882 N N . ASP C 3 156 ? 130.429 196.811 180.823 1.00 41.24 156 ASP C N 1
ATOM 6883 C CA . ASP C 3 156 ? 129.107 197.200 181.295 1.00 41.24 156 ASP C CA 1
ATOM 6884 C C . ASP C 3 156 ? 128.136 196.043 181.123 1.00 41.24 156 ASP C C 1
ATOM 6885 O O . ASP C 3 156 ? 127.655 195.793 180.016 1.00 41.24 156 ASP C O 1
ATOM 6890 N N . ARG C 3 157 ? 127.848 195.338 182.218 1.00 40.58 157 ARG C N 1
ATOM 6891 C CA . ARG C 3 157 ? 127.046 194.123 182.146 1.00 40.58 157 ARG C CA 1
ATOM 6892 C C . ARG C 3 157 ? 125.622 194.416 181.687 1.00 40.58 157 ARG C C 1
ATOM 6893 O O . ARG C 3 157 ? 125.038 193.652 180.915 1.00 40.58 157 ARG C O 1
ATOM 6901 N N . ALA C 3 158 ? 125.048 195.525 182.155 1.00 38.46 158 ALA C N 1
ATOM 6902 C CA . ALA C 3 158 ? 123.664 195.839 181.814 1.00 38.46 158 ALA C CA 1
ATOM 6903 C C . ALA C 3 158 ? 123.511 196.209 180.343 1.00 38.46 158 ALA C C 1
ATOM 6904 O O . ALA C 3 158 ? 122.530 195.819 179.702 1.00 38.46 158 ALA C O 1
ATOM 6906 N N . LYS C 3 159 ? 124.472 196.950 179.787 1.00 38.11 159 LYS C N 1
ATOM 6907 C CA . LYS C 3 159 ? 124.330 197.446 178.421 1.00 38.11 159 LYS C CA 1
ATOM 6908 C C . LYS C 3 159 ? 124.507 196.350 177.376 1.00 38.11 159 LYS C C 1
ATOM 6909 O O . LYS C 3 159 ? 123.750 196.303 176.401 1.00 38.11 159 LYS C O 1
ATOM 6915 N N . VAL C 3 160 ? 125.517 195.491 177.534 1.00 36.53 160 VAL C N 1
ATOM 6916 C CA . VAL C 3 160 ? 125.732 194.412 176.571 1.00 36.53 160 VAL C CA 1
ATOM 6917 C C . VAL C 3 160 ? 124.567 193.430 176.610 1.00 36.53 160 VAL C C 1
ATOM 6918 O O . VAL C 3 160 ? 124.091 192.969 175.568 1.00 36.53 160 VAL C O 1
ATOM 6922 N N . ALA C 3 161 ? 124.085 193.108 177.814 1.00 36.41 161 ALA C N 1
ATOM 6923 C CA . ALA C 3 161 ? 122.924 192.233 177.945 1.00 36.41 161 ALA C CA 1
ATOM 6924 C C . ALA C 3 161 ? 121.681 192.872 177.347 1.00 36.41 161 ALA C C 1
ATOM 6925 O O . ALA C 3 161 ? 120.811 192.176 176.817 1.00 36.41 161 ALA C O 1
ATOM 6927 N N . GLN C 3 162 ? 121.582 194.197 177.427 1.00 37.93 162 GLN C N 1
ATOM 6928 C CA . GLN C 3 162 ? 120.495 194.908 176.771 1.00 37.93 162 GLN C CA 1
ATOM 6929 C C . GLN C 3 162 ? 120.560 194.724 175.259 1.00 37.93 162 GLN C C 1
ATOM 6930 O O . GLN C 3 162 ? 119.541 194.481 174.607 1.00 37.93 162 GLN C O 1
ATOM 6936 N N . ILE C 3 163 ? 121.762 194.822 174.686 1.00 35.70 163 ILE C N 1
ATOM 6937 C CA . ILE C 3 163 ? 121.937 194.611 173.251 1.00 35.70 163 ILE C CA 1
ATOM 6938 C C . ILE C 3 163 ? 121.720 193.145 172.894 1.00 35.70 163 ILE C C 1
ATOM 6939 O O . ILE C 3 163 ? 121.201 192.829 171.816 1.00 35.70 163 ILE C O 1
ATOM 6944 N N . LEU C 3 164 ? 122.101 192.232 173.788 1.00 35.77 164 LEU C N 1
ATOM 6945 C CA . LEU C 3 164 ? 121.737 190.830 173.628 1.00 35.77 164 LEU C CA 1
ATOM 6946 C C . LEU C 3 164 ? 120.222 190.669 173.623 1.00 35.77 164 LEU C C 1
ATOM 6947 O O . LEU C 3 164 ? 119.668 189.923 172.811 1.00 35.77 164 LEU C O 1
ATOM 6952 N N . GLY C 3 165 ? 119.535 191.395 174.500 1.00 36.45 165 GLY C N 1
ATOM 6953 C CA . GLY C 3 165 ? 118.086 191.400 174.534 1.00 36.45 165 GLY C CA 1
ATOM 6954 C C . GLY C 3 165 ? 117.435 191.877 173.255 1.00 36.45 165 GLY C C 1
ATOM 6955 O O . GLY C 3 165 ? 116.473 191.268 172.785 1.00 36.45 165 GLY C O 1
ATOM 6956 N N . PHE C 3 166 ? 117.968 192.966 172.692 1.00 37.13 166 PHE C N 1
ATOM 6957 C CA . PHE C 3 166 ? 117.453 193.523 171.414 1.00 37.13 166 PHE C CA 1
ATOM 6958 C C . PHE C 3 166 ? 117.644 192.495 170.294 1.00 37.13 166 PHE C C 1
ATOM 6959 O O . PHE C 3 166 ? 116.747 192.361 169.440 1.00 37.13 166 PHE C O 1
ATOM 6967 N N . HIS C 3 167 ? 118.783 191.796 170.305 1.00 35.66 167 HIS C N 1
ATOM 6968 C CA . HIS C 3 167 ? 119.160 190.889 169.188 1.00 35.66 167 HIS C CA 1
ATOM 6969 C C . HIS C 3 167 ? 118.405 189.562 169.325 1.00 35.66 167 HIS C C 1
ATOM 6970 O O . HIS C 3 167 ? 117.975 189.018 168.290 1.00 35.66 167 HIS C O 1
ATOM 6977 N N . ILE C 3 168 ? 118.252 189.073 170.559 1.00 36.53 168 ILE C N 1
ATOM 6978 C CA . ILE C 3 168 ? 117.440 187.850 170.832 1.00 36.53 168 ILE C CA 1
ATOM 6979 C C . ILE C 3 168 ? 116.006 188.093 170.350 1.00 36.53 168 ILE C C 1
ATOM 6980 O O . ILE C 3 168 ? 115.446 187.197 169.692 1.00 36.53 168 ILE C O 1
ATOM 6985 N N . ALA C 3 169 ? 115.446 189.264 170.668 1.00 35.93 169 ALA C N 1
ATOM 6986 C CA . ALA C 3 169 ? 114.085 189.603 170.267 1.00 35.93 169 ALA C CA 1
ATOM 6987 C C . ALA C 3 169 ? 113.922 189.591 168.752 1.00 35.93 169 ALA C C 1
ATOM 6988 O O . ALA C 3 169 ? 112.903 189.133 168.231 1.00 35.93 169 ALA C O 1
ATOM 6990 N N . ILE C 3 170 ? 114.930 190.085 168.031 1.00 37.28 170 ILE C N 1
ATOM 6991 C CA . ILE C 3 170 ? 114.824 190.236 166.580 1.00 37.28 170 ILE C CA 1
ATOM 6992 C C . ILE C 3 170 ? 114.779 188.871 165.902 1.00 37.28 170 ILE C C 1
ATOM 6993 O O . ILE C 3 170 ? 114.031 188.657 164.942 1.00 37.28 170 ILE C O 1
ATOM 6998 N N . LEU C 3 171 ? 115.569 187.923 166.398 1.00 36.92 171 LEU C N 1
ATOM 6999 C CA . LEU C 3 171 ? 115.577 186.593 165.803 1.00 36.92 171 LEU C CA 1
ATOM 7000 C C . LEU C 3 171 ? 114.360 185.785 166.234 1.00 36.92 171 LEU C C 1
ATOM 7001 O O . LEU C 3 171 ? 113.862 184.944 165.479 1.00 36.92 171 LEU C O 1
ATOM 7006 N N . GLY C 3 172 ? 113.850 186.042 167.438 1.00 37.57 172 GLY C N 1
ATOM 7007 C CA . GLY C 3 172 ? 112.537 185.539 167.786 1.00 37.57 172 GLY C CA 1
ATOM 7008 C C . GLY C 3 172 ? 111.413 186.126 166.964 1.00 37.57 172 GLY C C 1
ATOM 7009 O O . GLY C 3 172 ? 110.428 185.429 166.703 1.00 37.57 172 GLY C O 1
ATOM 7010 N N . ILE C 3 173 ? 111.540 187.392 166.556 1.00 37.46 173 ILE C N 1
ATOM 7011 C CA . ILE C 3 173 ? 110.586 187.986 165.619 1.00 37.46 173 ILE C CA 1
ATOM 7012 C C . ILE C 3 173 ? 110.614 187.221 164.306 1.00 37.46 173 ILE C C 1
ATOM 7013 O O . ILE C 3 173 ? 109.572 186.828 163.768 1.00 37.46 173 ILE C O 1
ATOM 7018 N N . PHE C 3 174 ? 111.814 186.970 163.787 1.00 36.76 174 PHE C N 1
ATOM 7019 C CA . PHE C 3 174 ? 111.955 186.379 162.468 1.00 36.76 174 PHE C CA 1
ATOM 7020 C C . PHE C 3 174 ? 111.669 184.889 162.461 1.00 36.76 174 PHE C C 1
ATOM 7021 O O . PHE C 3 174 ? 111.376 184.335 161.399 1.00 36.76 174 PHE C O 1
ATOM 7029 N N . ALA C 3 175 ? 111.760 184.227 163.614 1.00 35.02 175 ALA C N 1
ATOM 7030 C CA . ALA C 3 175 ? 111.335 182.838 163.701 1.00 35.02 175 ALA C CA 1
ATOM 7031 C C . ALA C 3 175 ? 109.825 182.727 163.531 1.00 35.02 175 ALA C C 1
ATOM 7032 O O . ALA C 3 175 ? 109.328 181.820 162.859 1.00 35.02 175 ALA C O 1
ATOM 7034 N N . LEU C 3 176 ? 109.079 183.652 164.141 1.00 35.66 176 LEU C N 1
ATOM 7035 C CA . LEU C 3 176 ? 107.633 183.684 163.949 1.00 35.66 176 LEU C CA 1
ATOM 7036 C C . LEU C 3 176 ? 107.266 184.139 162.545 1.00 35.66 176 LEU C C 1
ATOM 7037 O O . LEU C 3 176 ? 106.239 183.714 162.008 1.00 35.66 176 LEU C O 1
ATOM 7042 N N . LEU C 3 177 ? 108.075 185.016 161.951 1.00 36.34 177 LEU C N 1
ATOM 7043 C CA . LEU C 3 177 ? 107.842 185.436 160.575 1.00 36.34 177 LEU C CA 1
ATOM 7044 C C . LEU C 3 177 ? 108.011 184.266 159.615 1.00 36.34 177 LEU C C 1
ATOM 7045 O O . LEU C 3 177 ? 107.280 184.151 158.626 1.00 36.34 177 LEU C O 1
ATOM 7050 N N . PHE C 3 178 ? 108.972 183.387 159.895 1.00 33.88 178 PHE C N 1
ATOM 7051 C CA . PHE C 3 178 ? 109.121 182.174 159.102 1.00 33.88 178 PHE C CA 1
ATOM 7052 C C . PHE C 3 178 ? 107.938 181.236 159.316 1.00 33.88 178 PHE C C 1
ATOM 7053 O O . PHE C 3 178 ? 107.430 180.636 158.364 1.00 33.88 178 PHE C O 1
ATOM 7061 N N . ALA C 3 179 ? 107.470 181.120 160.558 1.00 36.15 179 ALA C N 1
ATOM 7062 C CA . ALA C 3 179 ? 106.330 180.258 160.845 1.00 36.15 179 ALA C CA 1
ATOM 7063 C C . ALA C 3 179 ? 105.039 180.842 160.286 1.00 36.15 179 ALA C C 1
ATOM 7064 O O . ALA C 3 179 ? 104.128 180.102 159.902 1.00 36.15 179 ALA C O 1
ATOM 7066 N N . ALA C 3 180 ? 104.928 182.172 160.259 1.00 38.18 180 ALA C N 1
ATOM 7067 C CA . ALA C 3 180 ? 103.749 182.793 159.666 1.00 38.18 180 ALA C CA 1
ATOM 7068 C C . ALA C 3 180 ? 103.754 182.638 158.153 1.00 38.18 180 ALA C C 1
ATOM 7069 O O . ALA C 3 180 ? 102.694 182.532 157.530 1.00 38.18 180 ALA C O 1
ATOM 7071 N N . LYS C 3 181 ? 104.941 182.641 157.549 1.00 37.42 181 LYS C N 1
ATOM 7072 C CA . LYS C 3 181 ? 105.057 182.389 156.118 1.00 37.42 181 LYS C CA 1
ATOM 7073 C C . LYS C 3 181 ? 104.632 180.966 155.781 1.00 37.42 181 LYS C C 1
ATOM 7074 O O . LYS C 3 181 ? 103.980 180.721 154.761 1.00 37.42 181 LYS C O 1
ATOM 7080 N N . ALA C 3 182 ? 104.988 180.013 156.637 1.00 38.59 182 ALA C N 1
ATOM 7081 C CA . ALA C 3 182 ? 104.606 178.627 156.403 1.00 38.59 182 ALA C CA 1
ATOM 7082 C C . ALA C 3 182 ? 103.122 178.404 156.653 1.00 38.59 182 ALA C C 1
ATOM 7083 O O . ALA C 3 182 ? 102.472 177.641 155.933 1.00 38.59 182 ALA C O 1
ATOM 7085 N N . MET C 3 183 ? 102.573 179.037 157.682 1.00 41.27 183 MET C N 1
ATOM 7086 C CA . MET C 3 183 ? 101.168 178.861 158.010 1.00 41.27 183 MET C CA 1
ATOM 7087 C C . MET C 3 183 ? 100.240 179.589 157.050 1.00 41.27 183 MET C C 1
ATOM 7088 O O . MET C 3 183 ? 99.215 179.028 156.652 1.00 41.27 183 MET C O 1
ATOM 7093 N N . TYR C 3 184 ? 100.578 180.815 156.652 1.00 41.49 184 TYR C N 1
ATOM 7094 C CA . TYR C 3 184 ? 99.671 181.634 155.858 1.00 41.49 184 TYR C CA 1
ATOM 7095 C C . TYR C 3 184 ? 100.208 181.972 154.477 1.00 41.49 184 TYR C C 1
ATOM 7096 O O . TYR C 3 184 ? 99.524 181.726 153.477 1.00 41.49 184 TYR C O 1
ATOM 7105 N N . TRP C 3 185 ? 101.415 182.522 154.384 1.00 40.76 185 TRP C N 1
ATOM 7106 C CA . TRP C 3 185 ? 101.874 183.147 153.144 1.00 40.76 185 TRP C CA 1
ATOM 7107 C C . TRP C 3 185 ? 102.676 182.163 152.291 1.00 40.76 185 TRP C C 1
ATOM 7108 O O . TRP C 3 185 ? 103.902 182.194 152.232 1.00 40.76 185 TRP C O 1
ATOM 7119 N N . GLY C 3 186 ? 101.949 181.277 151.619 1.00 38.85 186 GLY C N 1
ATOM 7120 C CA . GLY C 3 186 ? 102.514 180.408 150.617 1.00 38.85 186 GLY C CA 1
ATOM 7121 C C . GLY C 3 186 ? 102.972 179.055 151.118 1.00 38.85 186 GLY C C 1
ATOM 7122 O O . GLY C 3 186 ? 103.063 178.119 150.321 1.00 38.85 186 GLY C O 1
ATOM 7123 N N . GLY C 3 187 ? 103.269 178.925 152.406 1.00 35.55 187 GLY C N 1
ATOM 7124 C CA . GLY C 3 187 ? 103.630 177.638 152.957 1.00 35.55 187 GLY C CA 1
ATOM 7125 C C . GLY C 3 187 ? 105.013 177.189 152.539 1.00 35.55 187 GLY C C 1
ATOM 7126 O O . GLY C 3 187 ? 105.774 177.910 151.902 1.00 35.55 187 GLY C O 1
ATOM 7127 N N . LEU C 3 188 ? 105.336 175.956 152.905 1.00 33.80 188 LEU C N 1
ATOM 7128 C CA . LEU C 3 188 ? 106.632 175.380 152.597 1.00 33.80 188 LEU C CA 1
ATOM 7129 C C . LEU C 3 188 ? 106.464 174.148 151.725 1.00 33.80 188 LEU C C 1
ATOM 7130 O O . LEU C 3 188 ? 105.402 173.523 151.703 1.00 33.80 188 LEU C O 1
ATOM 7135 N N . TYR C 3 189 ? 107.527 173.798 151.012 1.00 32.23 189 TYR C N 1
ATOM 7136 C CA . TYR C 3 189 ? 107.538 172.543 150.282 1.00 32.23 189 TYR C CA 1
ATOM 7137 C C . TYR C 3 189 ? 107.585 171.383 151.262 1.00 32.23 189 TYR C C 1
ATOM 7138 O O . TYR C 3 189 ? 108.514 171.273 152.064 1.00 32.23 189 TYR C O 1
ATOM 7147 N N . ASP C 3 190 ? 106.583 170.515 151.188 1.00 33.13 190 ASP C N 1
ATOM 7148 C CA . ASP C 3 190 ? 106.544 169.319 152.006 1.00 33.13 190 ASP C CA 1
ATOM 7149 C C . ASP C 3 190 ? 106.916 168.122 151.154 1.00 33.13 190 ASP C C 1
ATOM 7150 O O . ASP C 3 190 ? 106.139 167.749 150.264 1.00 33.13 190 ASP C O 1
ATOM 7155 N N . PRO C 3 191 ? 108.075 167.501 151.368 1.00 29.11 191 PRO C N 1
ATOM 7156 C CA . PRO C 3 191 ? 108.357 166.249 150.659 1.00 29.11 191 PRO C CA 1
ATOM 7157 C C . PRO C 3 191 ? 107.452 165.114 151.087 1.00 29.11 191 PRO C C 1
ATOM 7158 O O . PRO C 3 191 ? 107.250 164.175 150.313 1.00 29.11 191 PRO C O 1
ATOM 7162 N N . TRP C 3 192 ? 106.885 165.182 152.285 1.00 29.22 192 TRP C N 1
ATOM 7163 C CA . TRP C 3 192 ? 106.048 164.125 152.822 1.00 29.22 192 TRP C CA 1
ATOM 7164 C C . TRP C 3 192 ? 104.611 164.220 152.349 1.00 29.22 192 TRP C C 1
ATOM 7165 O O . TRP C 3 192 ? 103.807 163.350 152.689 1.00 29.22 192 TRP C O 1
ATOM 7176 N N . ALA C 3 193 ? 104.278 165.250 151.581 1.00 33.54 193 ALA C N 1
ATOM 7177 C CA . ALA C 3 193 ? 102.961 165.339 150.975 1.00 33.54 193 ALA C CA 1
ATOM 7178 C C . ALA C 3 193 ? 102.759 164.166 150.018 1.00 33.54 193 ALA C C 1
ATOM 7179 O O . ALA C 3 193 ? 103.716 163.728 149.369 1.00 33.54 193 ALA C O 1
ATOM 7181 N N . PRO C 3 194 ? 101.548 163.619 149.928 1.00 38.40 194 PRO C N 1
ATOM 7182 C CA . PRO C 3 194 ? 101.335 162.394 149.143 1.00 38.40 194 PRO C CA 1
ATOM 7183 C C . PRO C 3 194 ? 101.587 162.592 147.655 1.00 38.40 194 PRO C C 1
ATOM 7184 O O . PRO C 3 194 ? 101.426 163.688 147.117 1.00 38.40 194 PRO C O 1
ATOM 7188 N N . GLY C 3 195 ? 101.997 161.513 146.992 1.00 39.93 195 GLY C N 1
ATOM 7189 C CA . GLY C 3 195 ? 102.198 161.533 145.557 1.00 39.93 195 GLY C CA 1
ATOM 7190 C C . GLY C 3 195 ? 103.440 162.245 145.083 1.00 39.93 195 GLY C C 1
ATOM 7191 O O . GLY C 3 195 ? 103.423 162.846 144.004 1.00 39.93 195 GLY C O 1
ATOM 7192 N N . GLY C 3 196 ? 104.523 162.190 145.846 1.00 38.77 196 GLY C N 1
ATOM 7193 C CA . GLY C 3 196 ? 105.711 162.956 145.536 1.00 38.77 196 GLY C CA 1
ATOM 7194 C C . GLY C 3 196 ? 105.913 164.007 146.600 1.00 38.77 196 GLY C C 1
ATOM 7195 O O . GLY C 3 196 ? 106.061 163.678 147.778 1.00 38.77 196 GLY C O 1
ATOM 7196 N N . GLY C 3 197 ? 105.908 165.267 146.208 1.00 38.88 197 GLY C N 1
ATOM 7197 C CA . GLY C 3 197 ? 105.886 166.337 147.176 1.00 38.88 197 GLY C CA 1
ATOM 7198 C C . GLY C 3 197 ? 105.124 167.509 146.617 1.00 38.88 197 GLY C C 1
ATOM 7199 O O . GLY C 3 197 ? 104.876 167.585 145.414 1.00 38.88 197 GLY C O 1
ATOM 7200 N N . ASP C 3 198 ? 104.743 168.422 147.499 1.00 40.29 198 ASP C N 1
ATOM 7201 C CA . ASP C 3 198 ? 103.991 169.587 147.059 1.00 40.29 198 ASP C CA 1
ATOM 7202 C C . ASP C 3 198 ? 104.107 170.670 148.116 1.00 40.29 198 ASP C C 1
ATOM 7203 O O . ASP C 3 198 ? 104.153 170.387 149.315 1.00 40.29 198 ASP C O 1
ATOM 7208 N N . VAL C 3 199 ? 104.152 171.917 147.646 1.00 36.96 199 VAL C N 1
ATOM 7209 C CA . VAL C 3 199 ? 104.048 173.055 148.545 1.00 36.96 199 VAL C CA 1
ATOM 7210 C C . VAL C 3 199 ? 102.668 173.066 149.177 1.00 36.96 199 VAL C C 1
ATOM 7211 O O . VAL C 3 199 ? 101.648 172.893 148.500 1.00 36.96 199 VAL C O 1
ATOM 7215 N N . ARG C 3 200 ? 102.633 173.242 150.495 1.00 37.94 200 ARG C N 1
ATOM 7216 C CA . ARG C 3 200 ? 101.378 173.250 151.228 1.00 37.94 200 ARG C CA 1
ATOM 7217 C C . ARG C 3 200 ? 101.539 174.130 152.454 1.00 37.94 200 ARG C C 1
ATOM 7218 O O . ARG C 3 200 ? 102.604 174.142 153.075 1.00 37.94 200 ARG C O 1
ATOM 7226 N N . LEU C 3 201 ? 100.494 174.882 152.779 1.00 39.66 201 LEU C N 1
ATOM 7227 C CA . LEU C 3 201 ? 100.459 175.608 154.037 1.00 39.66 201 LEU C CA 1
ATOM 7228 C C . LEU C 3 201 ? 100.514 174.625 155.193 1.00 39.66 201 LEU C C 1
ATOM 7229 O O . LEU C 3 201 ? 99.824 173.603 155.186 1.00 39.66 201 LEU C O 1
ATOM 7234 N N . VAL C 3 202 ? 101.345 174.925 156.185 1.00 39.18 202 VAL C N 1
ATOM 7235 C CA . VAL C 3 202 ? 101.391 174.089 157.376 1.00 39.18 202 VAL C CA 1
ATOM 7236 C C . VAL C 3 202 ? 100.311 174.606 158.314 1.00 39.18 202 VAL C C 1
ATOM 7237 O O . VAL C 3 202 ? 100.583 175.395 159.223 1.00 39.18 202 VAL C O 1
ATOM 7241 N N . THR C 3 203 ? 99.075 174.158 158.097 1.00 44.30 203 THR C N 1
ATOM 7242 C CA . THR C 3 203 ? 97.925 174.789 158.729 1.00 44.30 203 THR C CA 1
ATOM 7243 C C . THR C 3 203 ? 97.758 174.418 160.195 1.00 44.30 203 THR C C 1
ATOM 7244 O O . THR C 3 203 ? 97.082 175.147 160.924 1.00 44.30 203 THR C O 1
ATOM 7248 N N . ASN C 3 204 ? 98.353 173.322 160.655 1.00 43.27 204 ASN C N 1
ATOM 7249 C CA . ASN C 3 204 ? 98.181 172.868 162.034 1.00 43.27 204 ASN C CA 1
ATOM 7250 C C . ASN C 3 204 ? 99.533 172.572 162.665 1.00 43.27 204 ASN C C 1
ATOM 7251 O O . ASN C 3 204 ? 99.879 171.408 162.894 1.00 43.27 204 ASN C O 1
ATOM 7256 N N . PRO C 3 205 ? 100.307 173.607 162.992 1.00 40.10 205 PRO C N 1
ATOM 7257 C CA . PRO C 3 205 ? 101.635 173.379 163.570 1.00 40.10 205 PRO C CA 1
ATOM 7258 C C . PRO C 3 205 ? 101.541 172.771 164.959 1.00 40.10 205 PRO C C 1
ATOM 7259 O O . PRO C 3 205 ? 100.584 173.004 165.700 1.00 40.10 205 PRO C O 1
ATOM 7263 N N . THR C 3 206 ? 102.545 171.975 165.301 1.00 38.15 206 THR C N 1
ATOM 7264 C CA . THR C 3 206 ? 102.555 171.249 166.563 1.00 38.15 206 THR C CA 1
ATOM 7265 C C . THR C 3 206 ? 102.935 172.193 167.695 1.00 38.15 206 THR C C 1
ATOM 7266 O O . THR C 3 206 ? 104.119 172.390 167.977 1.00 38.15 206 THR C O 1
ATOM 7270 N N . LEU C 3 207 ? 101.934 172.779 168.346 1.00 39.89 207 LEU C N 1
ATOM 7271 C CA . LEU C 3 207 ? 102.177 173.627 169.503 1.00 39.89 207 LEU C CA 1
ATOM 7272 C C . LEU C 3 207 ? 102.391 172.836 170.783 1.00 39.89 207 LEU C C 1
ATOM 7273 O O . LEU C 3 207 ? 102.810 173.420 171.788 1.00 39.89 207 LEU C O 1
ATOM 7278 N N . ASP C 3 208 ? 102.133 171.534 170.765 1.00 45.32 208 ASP C N 1
ATOM 7279 C CA . ASP C 3 208 ? 102.152 170.722 171.977 1.00 45.32 208 ASP C CA 1
ATOM 7280 C C . ASP C 3 208 ? 103.579 170.599 172.494 1.00 45.32 208 ASP C C 1
ATOM 7281 O O . ASP C 3 208 ? 104.442 170.071 171.779 1.00 45.32 208 ASP C O 1
ATOM 7286 N N . PRO C 3 209 ? 103.874 171.062 173.714 1.00 44.50 209 PRO C N 1
ATOM 7287 C CA . PRO C 3 209 ? 105.273 171.213 174.132 1.00 44.50 209 PRO C CA 1
ATOM 7288 C C . PRO C 3 209 ? 106.020 169.912 174.360 1.00 44.50 209 PRO C C 1
ATOM 7289 O O . PRO C 3 209 ? 107.250 169.908 174.246 1.00 44.50 209 PRO C O 1
ATOM 7293 N N . ARG C 3 210 ? 105.338 168.813 174.659 1.00 45.03 210 ARG C N 1
ATOM 7294 C CA . ARG C 3 210 ? 106.039 167.553 174.857 1.00 45.03 210 ARG C CA 1
ATOM 7295 C C . ARG C 3 210 ? 106.529 166.936 173.557 1.00 45.03 210 ARG C C 1
ATOM 7296 O O . ARG C 3 210 ? 107.463 166.128 173.584 1.00 45.03 210 ARG C O 1
ATOM 7304 N N . ILE C 3 211 ? 105.916 167.275 172.428 1.00 41.64 211 ILE C N 1
ATOM 7305 C CA . ILE C 3 211 ? 106.425 166.848 171.132 1.00 41.64 211 ILE C CA 1
ATOM 7306 C C . ILE C 3 211 ? 107.608 167.733 170.767 1.00 41.64 211 ILE C C 1
ATOM 7307 O O . ILE C 3 211 ? 108.639 167.248 170.291 1.00 41.64 211 ILE C O 1
ATOM 7312 N N . ILE C 3 212 ? 107.454 169.041 170.981 1.00 38.93 212 ILE C N 1
ATOM 7313 C CA . ILE C 3 212 ? 108.445 170.004 170.506 1.00 38.93 212 ILE C CA 1
ATOM 7314 C C . ILE C 3 212 ? 109.725 169.911 171.324 1.00 38.93 212 ILE C C 1
ATOM 7315 O O . ILE C 3 212 ? 110.833 169.882 170.775 1.00 38.93 212 ILE C O 1
ATOM 7320 N N . PHE C 3 213 ? 109.599 169.839 172.641 1.00 39.24 213 PHE C N 1
ATOM 7321 C CA . PHE C 3 213 ? 110.769 169.753 173.496 1.00 39.24 213 PHE C CA 1
ATOM 7322 C C . PHE C 3 213 ? 111.187 168.317 173.766 1.00 39.24 213 PHE C C 1
ATOM 7323 O O . PHE C 3 213 ? 112.200 168.097 174.436 1.00 39.24 213 PHE C O 1
ATOM 7331 N N . GLY C 3 214 ? 110.445 167.343 173.250 1.00 36.79 214 GLY C N 1
ATOM 7332 C CA . GLY C 3 214 ? 110.858 165.958 173.334 1.00 36.79 214 GLY C CA 1
ATOM 7333 C C . GLY C 3 214 ? 111.943 165.640 172.329 1.00 36.79 214 GLY C C 1
ATOM 7334 O O . GLY C 3 214 ? 112.636 164.626 172.448 1.00 36.79 214 GLY C O 1
ATOM 7335 N N . TYR C 3 215 ? 112.110 166.512 171.337 1.00 32.43 215 TYR C N 1
ATOM 7336 C CA . TYR C 3 215 ? 113.206 166.352 170.396 1.00 32.43 215 TYR C CA 1
ATOM 7337 C C . TYR C 3 215 ? 114.552 166.606 171.055 1.00 32.43 215 TYR C C 1
ATOM 7338 O O . TYR C 3 215 ? 115.550 166.000 170.662 1.00 32.43 215 TYR C O 1
ATOM 7347 N N . LEU C 3 216 ? 114.593 167.467 172.070 1.00 34.63 216 LEU C N 1
ATOM 7348 C CA . LEU C 3 216 ? 115.857 167.818 172.699 1.00 34.63 216 LEU C CA 1
ATOM 7349 C C . LEU C 3 216 ? 116.396 166.719 173.601 1.00 34.63 216 LEU C C 1
ATOM 7350 O O . LEU C 3 216 ? 117.607 166.650 173.818 1.00 34.63 216 LEU C O 1
ATOM 7355 N N . ILE C 3 217 ? 115.531 165.869 174.144 1.00 35.88 217 ILE C N 1
ATOM 7356 C CA . ILE C 3 217 ? 116.006 164.797 175.009 1.00 35.88 217 ILE C CA 1
ATOM 7357 C C . ILE C 3 217 ? 116.259 163.513 174.235 1.00 35.88 217 ILE C C 1
ATOM 7358 O O . ILE C 3 217 ? 116.868 162.584 174.784 1.00 35.88 217 ILE C O 1
ATOM 7363 N N . LYS C 3 218 ? 115.807 163.435 172.985 1.00 33.04 218 LYS C N 1
ATOM 7364 C CA . LYS C 3 218 ? 116.155 162.322 172.115 1.00 33.04 218 LYS C CA 1
ATOM 7365 C C . LYS C 3 218 ? 117.657 162.288 171.909 1.00 33.04 218 LYS C C 1
ATOM 7366 O O . LYS C 3 218 ? 118.282 163.319 171.668 1.00 33.04 218 LYS C O 1
ATOM 7372 N N . ARG C 3 219 ? 118.233 161.101 172.031 1.00 30.58 219 ARG C N 1
ATOM 7373 C CA . ARG C 3 219 ? 119.675 160.964 171.963 1.00 30.58 219 ARG C CA 1
ATOM 7374 C C . ARG C 3 219 ? 120.177 161.243 170.548 1.00 30.58 219 ARG C C 1
ATOM 7375 O O . ARG C 3 219 ? 119.451 161.046 169.575 1.00 30.58 219 ARG C O 1
ATOM 7383 N N . PRO C 3 220 ? 121.418 161.700 170.405 1.00 27.20 220 PRO C N 1
ATOM 7384 C CA . PRO C 3 220 ? 121.935 161.986 169.062 1.00 27.20 220 PRO C CA 1
ATOM 7385 C C . PRO C 3 220 ? 122.327 160.750 168.272 1.00 27.20 220 PRO C C 1
ATOM 7386 O O . PRO C 3 220 ? 122.991 160.875 167.2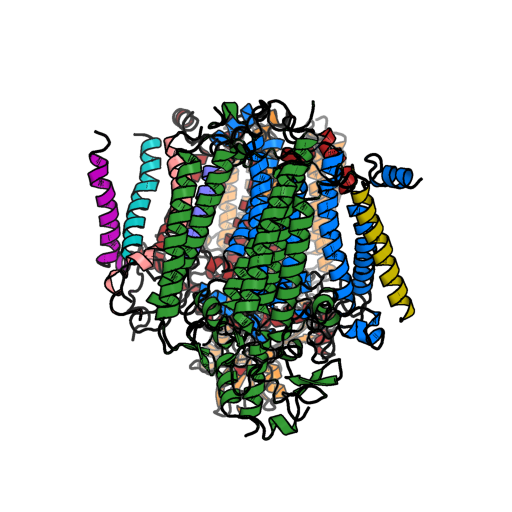51 1.00 27.20 220 PRO C O 1
ATOM 7390 N N . THR C 3 221 ? 121.920 159.565 168.700 1.00 27.66 221 THR C N 1
ATOM 7391 C CA . THR C 3 221 ? 122.442 158.355 168.093 1.00 27.66 221 THR C CA 1
ATOM 7392 C C . THR C 3 221 ? 121.528 157.835 166.986 1.00 27.66 221 THR C C 1
ATOM 7393 O O . THR C 3 221 ? 120.502 158.428 166.650 1.00 27.66 221 THR C O 1
ATOM 7397 N N . GLY C 3 222 ? 121.934 156.703 166.417 1.00 26.45 222 GLY C N 1
ATOM 7398 C CA . GLY C 3 222 ? 121.221 156.150 165.280 1.00 26.45 222 GLY C CA 1
ATOM 7399 C C . GLY C 3 222 ? 119.833 155.675 165.664 1.00 26.45 222 GLY C C 1
ATOM 7400 O O . GLY C 3 222 ? 119.625 155.094 166.730 1.00 26.45 222 GLY C O 1
ATOM 7401 N N . GLY C 3 223 ? 118.874 155.944 164.788 1.00 28.73 223 GLY C N 1
ATOM 7402 C CA . GLY C 3 223 ? 117.488 155.628 165.061 1.00 28.73 223 GLY C CA 1
ATOM 7403 C C . GLY C 3 223 ? 116.777 156.721 165.825 1.00 28.73 223 GLY C C 1
ATOM 7404 O O . GLY C 3 223 ? 115.563 156.881 165.702 1.00 28.73 223 GLY C O 1
ATOM 7405 N N . GLU C 3 224 ? 117.524 157.475 166.629 1.00 32.13 224 GLU C N 1
ATOM 7406 C CA . GLU C 3 224 ? 116.965 158.562 167.421 1.00 32.13 224 GLU C CA 1
ATOM 7407 C C . GLU C 3 224 ? 117.234 159.905 166.755 1.00 32.13 224 GLU C C 1
ATOM 7408 O O . GLU C 3 224 ? 116.288 160.594 166.383 1.00 32.13 224 GLU C O 1
ATOM 7414 N N . GLY C 3 225 ? 118.499 160.288 166.574 1.00 29.10 225 GLY C N 1
ATOM 7415 C CA . GLY C 3 225 ? 118.822 161.462 165.786 1.00 29.10 225 GLY C CA 1
ATOM 7416 C C . GLY C 3 225 ? 118.297 162.773 166.330 1.00 29.10 225 GLY C C 1
ATOM 7417 O O . GLY C 3 225 ? 117.399 163.351 165.724 1.00 29.10 225 GLY C O 1
ATOM 7418 N N . TRP C 3 226 ? 118.902 163.281 167.399 1.00 28.59 226 TRP C N 1
ATOM 7419 C CA . TRP C 3 226 ? 118.327 164.152 168.445 1.00 28.59 226 TRP C CA 1
ATOM 7420 C C . TRP C 3 226 ? 117.310 165.166 167.916 1.00 28.59 226 TRP C C 1
ATOM 7421 O O . TRP C 3 226 ? 116.103 164.966 168.110 1.00 28.59 226 TRP C O 1
ATOM 7432 N N . ILE C 3 227 ? 117.711 166.195 167.174 1.00 26.25 227 ILE C N 1
ATOM 7433 C CA . ILE C 3 227 ? 116.722 167.066 166.540 1.00 26.25 227 ILE C CA 1
ATOM 7434 C C . ILE C 3 227 ? 116.792 166.962 165.033 1.00 26.25 227 ILE C C 1
ATOM 7435 O O . ILE C 3 227 ? 115.902 167.475 164.342 1.00 26.25 227 ILE C O 1
ATOM 7440 N N . VAL C 3 228 ? 117.830 166.315 164.505 1.00 23.49 228 VAL C N 1
ATOM 7441 C CA . VAL C 3 228 ? 117.961 166.053 163.080 1.00 23.49 228 VAL C CA 1
ATOM 7442 C C . VAL C 3 228 ? 116.848 165.145 162.563 1.00 23.49 228 VAL C C 1
ATOM 7443 O O . VAL C 3 228 ? 116.499 165.208 161.379 1.00 23.49 228 VAL C O 1
ATOM 7447 N N . SER C 3 229 ? 116.232 164.346 163.428 1.00 26.21 229 SER C N 1
ATOM 7448 C CA . SER C 3 229 ? 115.158 163.446 163.024 1.00 26.21 229 SER C CA 1
ATOM 7449 C C . SER C 3 229 ? 113.800 164.124 162.999 1.00 26.21 229 SER C C 1
ATOM 7450 O O . SER C 3 229 ? 112.782 163.436 163.075 1.00 26.21 229 SER C O 1
ATOM 7453 N N . VAL C 3 230 ? 113.726 165.450 162.915 1.00 26.24 230 VAL C N 1
ATOM 7454 C CA . VAL C 3 230 ? 112.419 166.064 162.733 1.00 26.24 230 VAL C CA 1
ATOM 7455 C C . VAL C 3 230 ? 111.965 165.790 161.304 1.00 26.24 230 VAL C C 1
ATOM 7456 O O . VAL C 3 230 ? 112.660 166.105 160.333 1.00 26.24 230 VAL C O 1
ATOM 7460 N N . ASN C 3 231 ? 110.821 165.135 161.171 1.00 27.46 231 ASN C N 1
ATOM 7461 C CA . ASN C 3 231 ? 110.459 164.501 159.913 1.00 27.46 231 ASN C CA 1
ATOM 7462 C C . ASN C 3 231 ? 109.090 164.944 159.424 1.00 27.46 231 ASN C C 1
ATOM 7463 O O . ASN C 3 231 ? 108.442 164.234 158.654 1.00 27.46 231 ASN C O 1
ATOM 7468 N N . ASN C 3 232 ? 108.630 166.104 159.873 1.00 30.62 232 ASN C N 1
ATOM 7469 C CA . ASN C 3 232 ? 107.363 166.634 159.398 1.00 30.62 232 ASN C CA 1
ATOM 7470 C C . ASN C 3 232 ? 107.380 168.145 159.553 1.00 30.62 232 ASN C C 1
ATOM 7471 O O . ASN C 3 232 ? 108.075 168.672 160.421 1.00 30.62 232 ASN C O 1
ATOM 7476 N N . LEU C 3 233 ? 106.610 168.830 158.712 1.00 32.85 233 LEU C N 1
ATOM 7477 C CA . LEU C 3 233 ? 106.612 170.287 158.728 1.00 32.85 233 LEU C CA 1
ATOM 7478 C C . LEU C 3 233 ? 105.829 170.848 159.904 1.00 32.85 233 LEU C C 1
ATOM 7479 O O . LEU C 3 233 ? 106.037 172.005 160.280 1.00 32.85 233 LEU C O 1
ATOM 7484 N N . GLU C 3 234 ? 104.905 170.067 160.465 1.00 35.42 234 GLU C N 1
ATOM 7485 C CA . GLU C 3 234 ? 104.152 170.519 161.632 1.00 35.42 234 GLU C CA 1
ATOM 7486 C C . GLU C 3 234 ? 105.063 170.686 162.838 1.00 35.42 234 GLU C C 1
ATOM 7487 O O . GLU C 3 234 ? 104.927 171.642 163.608 1.00 35.42 234 GLU C O 1
ATOM 7493 N N . ASP C 3 235 ? 105.988 169.746 163.025 1.00 34.97 235 ASP C N 1
ATOM 7494 C CA . ASP C 3 235 ? 106.948 169.833 164.116 1.00 34.97 235 ASP C CA 1
ATOM 7495 C C . ASP C 3 235 ? 107.951 170.954 163.893 1.00 34.97 235 ASP C C 1
ATOM 7496 O O . ASP C 3 235 ? 108.329 171.640 164.847 1.00 34.97 235 ASP C O 1
ATOM 7501 N N . ILE C 3 236 ? 108.402 171.136 1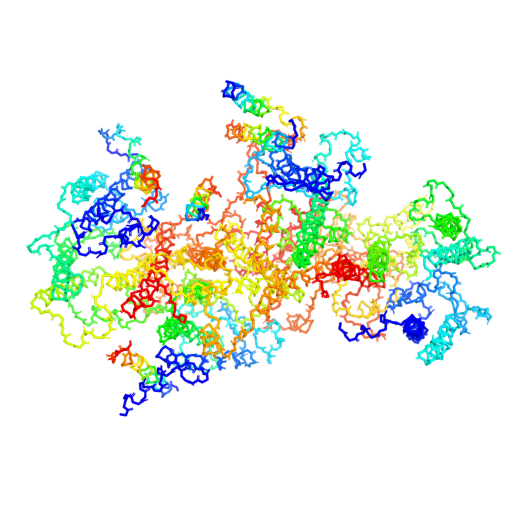62.647 1.00 32.17 236 ILE C N 1
ATOM 7502 C CA . ILE C 3 236 ? 109.341 172.211 162.328 1.00 32.17 236 ILE C CA 1
ATOM 7503 C C . ILE C 3 236 ? 108.715 173.562 162.638 1.00 32.17 236 ILE C C 1
ATOM 7504 O O . ILE C 3 236 ? 109.298 174.396 163.336 1.00 32.17 236 ILE C O 1
ATOM 7509 N N . ILE C 3 237 ? 107.494 173.777 162.155 1.00 33.26 237 ILE C N 1
ATOM 7510 C CA . ILE C 3 237 ? 106.836 175.068 162.334 1.00 33.26 237 ILE C CA 1
ATOM 7511 C C . ILE C 3 237 ? 106.393 175.247 163.779 1.00 33.26 237 ILE C C 1
ATOM 7512 O O . ILE C 3 237 ? 106.462 176.347 164.337 1.00 33.26 237 ILE C O 1
ATOM 7517 N N . GLY C 3 238 ? 105.937 174.167 164.406 1.00 34.84 238 GLY C N 1
ATOM 7518 C CA . GLY C 3 238 ? 105.600 174.239 165.817 1.00 34.84 238 GLY C CA 1
ATOM 7519 C C . GLY C 3 238 ? 106.801 174.550 166.687 1.00 34.84 238 GLY C C 1
ATOM 7520 O O . GLY C 3 238 ? 106.696 175.273 167.677 1.00 34.84 238 GLY C O 1
ATOM 7521 N N . GLY C 3 239 ? 107.963 174.013 166.320 1.00 35.14 239 GLY C N 1
ATOM 7522 C CA . GLY C 3 239 ? 109.175 174.311 167.064 1.00 35.14 239 GLY C CA 1
ATOM 7523 C C . GLY C 3 239 ? 109.604 175.760 166.942 1.00 35.14 239 GLY C C 1
ATOM 7524 O O . GLY C 3 239 ? 110.103 176.354 167.898 1.00 35.14 239 GLY C O 1
ATOM 7525 N N . HIS C 3 240 ? 109.387 176.336 165.755 1.00 33.16 240 HIS C N 1
ATOM 7526 C CA . HIS C 3 240 ? 109.828 177.726 165.459 1.00 33.16 240 HIS C CA 1
ATOM 7527 C C . HIS C 3 240 ? 108.924 178.732 166.182 1.00 33.16 240 HIS C C 1
ATOM 7528 O O . HIS C 3 240 ? 109.416 179.822 166.526 1.00 33.16 240 HIS C O 1
ATOM 7535 N N . ILE C 3 241 ? 107.654 178.374 166.393 1.00 35.84 241 ILE C N 1
ATOM 7536 C CA . ILE C 3 241 ? 106.761 179.171 167.218 1.00 35.84 241 ILE C CA 1
ATOM 7537 C C . ILE C 3 241 ? 107.225 179.133 168.664 1.00 35.84 241 ILE C C 1
ATOM 7538 O O . ILE C 3 241 ? 107.245 180.156 169.357 1.00 35.84 241 ILE C O 1
ATOM 7543 N N . TRP C 3 242 ? 107.642 177.956 169.125 1.00 38.87 242 TRP C N 1
ATOM 7544 C CA . TRP C 3 242 ? 108.210 177.832 170.460 1.00 38.87 242 TRP C CA 1
ATOM 7545 C C . TRP C 3 242 ? 109.535 178.577 170.572 1.00 38.87 242 TRP C C 1
ATOM 7546 O O . TRP C 3 242 ? 109.802 179.226 171.584 1.00 38.87 242 TRP C O 1
ATOM 7557 N N . ILE C 3 243 ? 110.381 178.495 169.539 1.00 38.01 243 ILE C N 1
ATOM 7558 C CA . ILE C 3 243 ? 111.643 179.241 169.539 1.00 38.01 243 ILE C CA 1
ATOM 7559 C C . ILE C 3 243 ? 111.400 180.738 169.460 1.00 38.01 243 ILE C C 1
ATOM 7560 O O . ILE C 3 243 ? 111.975 181.512 170.231 1.00 38.01 243 ILE C O 1
ATOM 7565 N N . GLY C 3 244 ? 110.550 181.168 168.529 1.00 38.28 244 GLY C N 1
ATOM 7566 C CA . GLY C 3 244 ? 110.318 182.589 168.357 1.00 38.28 244 GLY C CA 1
ATOM 7567 C C . GLY C 3 244 ? 109.758 183.252 169.596 1.00 38.28 244 GLY C C 1
ATOM 7568 O O . GLY C 3 244 ? 110.174 184.353 169.953 1.00 38.28 244 GLY C O 1
ATOM 7569 N N . CYS C 3 245 ? 108.856 182.569 170.295 1.00 41.85 245 CYS C N 1
ATOM 7570 C CA . CYS C 3 245 ? 108.260 183.127 171.498 1.00 41.85 245 CYS C CA 1
ATOM 7571 C C . CYS C 3 245 ? 109.239 183.117 172.663 1.00 41.85 245 CYS C C 1
ATOM 7572 O O . CYS C 3 245 ? 109.328 184.098 173.409 1.00 41.85 245 CYS C O 1
ATOM 7575 N N . ILE C 3 246 ? 109.987 182.023 172.820 1.00 39.79 246 ILE C N 1
ATOM 7576 C CA . ILE C 3 246 ? 110.956 181.920 173.905 1.00 39.79 246 ILE C CA 1
ATOM 7577 C C . ILE C 3 246 ? 112.078 182.932 173.713 1.00 39.79 246 ILE C C 1
ATOM 7578 O O . ILE C 3 246 ? 112.565 183.529 174.680 1.00 39.79 246 ILE C O 1
ATOM 7583 N N . LEU C 3 247 ? 112.467 183.180 172.464 1.00 38.18 247 LEU C N 1
ATOM 7584 C CA . LEU C 3 247 ? 113.451 184.220 172.193 1.00 38.18 247 LEU C CA 1
ATOM 7585 C C . LEU C 3 247 ? 112.878 185.608 172.450 1.00 38.18 247 LEU C C 1
ATOM 7586 O O . LEU C 3 247 ? 113.605 186.523 172.840 1.00 38.18 247 LEU C O 1
ATOM 7591 N N . ILE C 3 248 ? 111.576 185.795 172.241 1.00 39.03 248 ILE C N 1
ATOM 7592 C CA . ILE C 3 248 ? 110.990 187.094 172.551 1.00 39.03 248 ILE C CA 1
ATOM 7593 C C . ILE C 3 248 ? 110.947 187.342 174.054 1.00 39.03 248 ILE C C 1
ATOM 7594 O O . ILE C 3 248 ? 111.335 188.424 174.509 1.00 39.03 248 ILE C O 1
ATOM 7599 N N . ALA C 3 249 ? 110.526 186.355 174.841 1.00 39.77 249 ALA C N 1
ATOM 7600 C CA . ALA C 3 249 ? 110.563 186.462 176.290 1.00 39.77 249 ALA C CA 1
ATOM 7601 C C . ALA C 3 249 ? 111.980 186.565 176.831 1.00 39.77 249 ALA C C 1
ATOM 7602 O O . ALA C 3 249 ? 112.200 187.275 177.816 1.00 39.77 249 ALA C O 1
ATOM 7604 N N . GLY C 3 250 ? 112.940 185.883 176.210 1.00 39.36 250 GLY C N 1
ATOM 7605 C CA . GLY C 3 250 ? 114.332 186.024 176.583 1.00 39.36 250 GLY C CA 1
ATOM 7606 C C . GLY C 3 250 ? 114.874 187.404 176.300 1.00 39.36 250 GLY C C 1
ATOM 7607 O O . GLY C 3 250 ? 115.588 187.976 177.125 1.00 39.36 250 GLY C O 1
ATOM 7608 N N . GLY C 3 251 ? 114.539 187.948 175.135 1.00 40.23 251 GLY C N 1
ATOM 7609 C CA . GLY C 3 251 ? 114.954 189.284 174.781 1.00 40.23 251 GLY C CA 1
ATOM 7610 C C . GLY C 3 251 ? 114.384 190.327 175.712 1.00 40.23 251 GLY C C 1
ATOM 7611 O O . GLY C 3 251 ? 115.100 191.229 176.149 1.00 40.23 251 GLY C O 1
ATOM 7612 N N . ILE C 3 252 ? 113.097 190.197 176.036 1.00 40.20 252 ILE C N 1
ATOM 7613 C CA . ILE C 3 252 ? 112.465 191.102 176.992 1.00 40.20 252 ILE C CA 1
ATOM 7614 C C . ILE C 3 252 ? 113.119 190.959 178.360 1.00 40.20 252 ILE C C 1
ATOM 7615 O O . ILE C 3 252 ? 113.337 191.946 179.069 1.00 40.20 252 ILE C O 1
ATOM 7620 N N . TRP C 3 253 ? 113.487 189.730 178.727 1.00 40.96 253 TRP C N 1
ATOM 7621 C CA . TRP C 3 253 ? 114.149 189.476 180.001 1.00 40.96 253 TRP C CA 1
ATOM 7622 C C . TRP C 3 253 ? 115.492 190.197 180.093 1.00 40.96 253 TRP C C 1
ATOM 7623 O O . TRP C 3 253 ? 115.861 190.715 181.147 1.00 40.96 253 TRP C O 1
ATOM 7634 N N . HIS C 3 254 ? 116.244 190.237 178.997 1.00 38.86 254 HIS C N 1
ATOM 7635 C CA . HIS C 3 254 ? 117.557 190.865 179.045 1.00 38.86 254 HIS C CA 1
ATOM 7636 C C . HIS C 3 254 ? 117.504 192.379 178.934 1.00 38.86 254 HIS C C 1
ATOM 7637 O O . HIS C 3 254 ? 118.384 193.050 179.476 1.00 38.86 254 HIS C O 1
ATOM 7644 N N . ILE C 3 255 ? 116.518 192.926 178.227 1.00 39.94 255 ILE C N 1
ATOM 7645 C CA . ILE C 3 255 ? 116.327 194.372 178.215 1.00 39.94 255 ILE C CA 1
ATOM 7646 C C . ILE C 3 255 ? 115.920 194.863 179.600 1.00 39.94 255 ILE C C 1
ATOM 7647 O O . ILE C 3 255 ? 116.418 195.883 180.090 1.00 39.94 255 ILE C O 1
ATOM 7652 N N . LEU C 3 256 ? 115.025 194.132 180.264 1.00 40.07 256 LEU C N 1
ATOM 7653 C CA . LEU C 3 256 ? 114.484 194.627 181.526 1.00 40.07 256 LEU C CA 1
ATOM 7654 C C . LEU C 3 256 ? 115.376 194.261 182.704 1.00 40.07 256 LEU C C 1
ATOM 7655 O O . LEU C 3 256 ? 115.526 195.051 183.643 1.00 40.07 256 LEU C O 1
ATOM 7660 N N . VAL C 3 257 ? 115.971 193.074 182.683 1.00 39.55 257 VAL C N 1
ATOM 7661 C CA . VAL C 3 257 ? 116.745 192.600 183.826 1.00 39.55 257 VAL C CA 1
ATOM 7662 C C . VAL C 3 257 ? 118.231 192.607 183.487 1.00 39.55 257 VAL C C 1
ATOM 7663 O O . VAL C 3 257 ? 118.674 191.848 182.612 1.00 39.55 257 VAL C O 1
ATOM 7667 N N . PRO C 3 258 ? 119.028 193.450 184.137 1.00 39.09 258 PRO C N 1
ATOM 7668 C CA . PRO C 3 258 ? 120.484 193.371 183.993 1.00 39.09 258 PRO C CA 1
ATOM 7669 C C . PRO C 3 258 ? 121.008 192.100 184.634 1.00 39.09 258 PRO C C 1
ATOM 7670 O O . PRO C 3 258 ? 120.310 191.494 185.459 1.00 39.09 258 PRO C O 1
ATOM 7674 N N . PRO C 3 259 ? 122.211 191.653 184.259 1.00 38.68 259 PRO C N 1
ATOM 7675 C CA . PRO C 3 259 ? 122.720 190.365 184.753 1.00 38.68 259 PRO C CA 1
ATOM 7676 C C . PRO C 3 259 ? 122.790 190.286 186.271 1.00 38.68 259 PRO C C 1
ATOM 7677 O O . PRO C 3 259 ? 123.196 191.232 186.947 1.00 38.68 259 PRO C O 1
ATOM 7681 N N . LEU C 3 260 ? 122.381 189.139 186.798 1.00 43.70 260 LEU C N 1
ATOM 7682 C CA . LEU C 3 260 ? 122.271 188.930 188.229 1.00 43.70 260 LEU C CA 1
ATOM 7683 C C . LEU C 3 260 ? 123.621 188.521 188.807 1.00 43.70 260 LEU C C 1
ATOM 7684 O O . LEU C 3 260 ? 124.531 188.100 188.090 1.00 43.70 260 LEU C O 1
ATOM 7689 N N . ARG C 3 261 ? 123.725 188.633 190.131 1.00 46.66 261 ARG C N 1
ATOM 7690 C CA . ARG C 3 261 ? 125.005 188.514 190.818 1.00 46.66 261 ARG C CA 1
ATOM 7691 C C . ARG C 3 261 ? 125.610 187.122 190.735 1.00 46.66 261 ARG C C 1
ATOM 7692 O O . ARG C 3 261 ? 126.819 186.979 190.943 1.00 46.66 261 ARG C O 1
ATOM 7700 N N . TRP C 3 262 ? 124.817 186.093 190.440 1.00 43.03 262 TRP C N 1
ATOM 7701 C CA . TRP C 3 262 ? 125.411 184.772 190.274 1.00 43.03 262 TRP C CA 1
ATOM 7702 C C . TRP C 3 262 ? 126.225 184.686 188.988 1.00 43.03 262 TRP C C 1
ATOM 7703 O O . TRP C 3 262 ? 127.104 183.829 188.874 1.00 43.03 262 TRP C O 1
ATOM 7714 N N . THR C 3 263 ? 125.946 185.555 188.020 1.00 43.30 263 THR C N 1
ATOM 7715 C CA . THR C 3 263 ? 126.724 185.646 186.785 1.00 43.30 263 THR C CA 1
ATOM 7716 C C . THR C 3 263 ? 127.760 186.763 186.856 1.00 43.30 263 THR C C 1
ATOM 7717 O O . THR C 3 263 ? 127.834 187.604 185.977 1.00 43.30 263 THR C O 1
ATOM 7721 N N . TYR C 3 264 ? 128.571 186.792 187.904 1.00 43.13 264 TYR C N 1
ATOM 7722 C CA . TYR C 3 264 ? 129.600 187.818 187.983 1.00 43.13 264 TYR C CA 1
ATOM 7723 C C . TYR C 3 264 ? 130.995 187.232 187.867 1.00 43.13 264 TYR C C 1
ATOM 7724 O O . TYR C 3 264 ? 131.836 187.768 187.145 1.00 43.13 264 TYR C O 1
ATOM 7733 N N . ASN C 3 265 ? 131.246 186.117 188.545 1.00 42.42 265 ASN C N 1
ATOM 7734 C CA . ASN C 3 265 ? 132.564 185.500 188.577 1.00 42.42 265 ASN C CA 1
ATOM 7735 C C . ASN C 3 265 ? 132.602 184.191 187.800 1.00 42.42 265 ASN C C 1
ATOM 7736 O O . ASN C 3 265 ? 133.572 183.437 187.912 1.00 42.42 265 ASN C O 1
ATOM 7741 N N . LEU C 3 266 ? 131.555 183.906 187.021 1.00 38.96 266 LEU C N 1
ATOM 7742 C CA . LEU C 3 266 ? 131.567 182.732 186.155 1.00 38.96 266 LEU C CA 1
ATOM 7743 C C . LEU C 3 266 ? 132.631 182.855 185.076 1.00 38.96 266 LEU C C 1
ATOM 7744 O O . LEU C 3 266 ? 133.269 181.865 184.709 1.00 38.96 266 LEU C O 1
ATOM 7749 N N . PHE C 3 267 ? 132.830 184.063 184.559 1.00 35.85 267 PHE C N 1
ATOM 7750 C CA . PHE C 3 267 ? 133.780 184.330 183.490 1.00 35.85 267 PHE C CA 1
ATOM 7751 C C . PHE C 3 267 ? 134.078 185.819 183.512 1.00 35.85 267 PHE C C 1
ATOM 7752 O O . PHE C 3 267 ? 133.303 186.585 184.093 1.00 35.85 267 PHE C O 1
ATOM 7760 N N . PRO C 3 268 ? 135.184 186.261 182.917 1.00 33.76 268 PRO C N 1
ATOM 7761 C CA . PRO C 3 268 ? 135.403 187.703 182.771 1.00 33.76 268 PRO C CA 1
ATOM 7762 C C . PRO C 3 268 ? 134.382 188.346 181.859 1.00 33.76 268 PRO C C 1
ATOM 7763 O O . PRO C 3 268 ? 134.083 187.822 180.790 1.00 33.76 268 PRO C O 1
ATOM 7767 N N . TRP C 3 269 ? 133.832 189.482 182.262 1.00 35.75 269 TRP C N 1
ATOM 7768 C CA . TRP C 3 269 ? 132.820 190.150 181.453 1.00 35.75 269 TRP C CA 1
ATOM 7769 C C . TRP C 3 269 ? 133.517 191.133 180.520 1.00 35.75 269 TRP C C 1
ATOM 7770 O O . TRP C 3 269 ? 133.457 192.353 180.676 1.00 35.75 269 TRP C O 1
ATOM 7781 N N . THR C 3 270 ? 134.203 190.575 179.529 1.00 32.80 270 THR C N 1
ATOM 7782 C CA . THR C 3 270 ? 134.938 191.352 178.548 1.00 32.80 270 THR C CA 1
ATOM 7783 C C . THR C 3 270 ? 134.451 190.968 177.162 1.00 32.80 270 THR C C 1
ATOM 7784 O O . THR C 3 270 ? 133.749 189.972 176.984 1.00 32.80 270 THR C O 1
ATOM 7788 N N . GLY C 3 271 ? 134.832 191.773 176.176 1.00 32.01 271 GLY C N 1
ATOM 7789 C CA . GLY C 3 271 ? 134.423 191.562 174.802 1.00 32.01 271 GLY C CA 1
ATOM 7790 C C . GLY C 3 271 ? 134.880 190.262 174.179 1.00 32.01 271 GLY C C 1
ATOM 7791 O O . GLY C 3 271 ? 134.117 189.607 173.467 1.00 32.01 271 GLY C O 1
ATOM 7792 N N . GLU C 3 272 ? 136.125 189.881 174.434 1.00 30.52 272 GLU C N 1
ATOM 7793 C CA . GLU C 3 272 ? 136.677 188.661 173.875 1.00 30.52 272 GLU C CA 1
ATOM 7794 C C . GLU C 3 272 ? 136.125 187.411 174.555 1.00 30.52 272 GLU C C 1
ATOM 7795 O O . GLU C 3 272 ? 136.080 186.350 173.923 1.00 30.52 272 GLU C O 1
ATOM 7801 N N . THR C 3 273 ? 135.651 187.519 175.796 1.00 30.07 273 THR C N 1
ATOM 7802 C CA . THR C 3 273 ? 134.865 186.439 176.385 1.00 30.07 273 THR C CA 1
ATOM 7803 C C . THR C 3 273 ? 133.593 186.203 175.591 1.00 30.07 273 THR C C 1
ATOM 7804 O O . THR C 3 273 ? 133.272 185.066 175.230 1.00 30.07 273 THR C O 1
ATOM 7808 N N . TYR C 3 274 ? 132.862 187.282 175.297 1.00 31.37 274 TYR C N 1
ATOM 7809 C CA . TYR C 3 274 ? 131.585 187.154 174.605 1.00 31.37 274 TYR C CA 1
ATOM 7810 C C . TYR C 3 274 ? 131.787 186.609 173.206 1.00 31.37 274 TYR C C 1
ATOM 7811 O O . TYR C 3 274 ? 130.963 185.836 172.709 1.00 31.37 274 TYR C O 1
ATOM 7820 N N . LEU C 3 275 ? 132.871 187.018 172.552 1.00 28.01 275 LEU C N 1
ATOM 7821 C CA . LEU C 3 275 ? 133.209 186.460 171.252 1.00 28.01 275 LEU C CA 1
ATOM 7822 C C . LEU C 3 275 ? 133.405 184.954 171.334 1.00 28.01 275 LEU C C 1
ATOM 7823 O O . LEU C 3 275 ? 132.825 184.205 170.545 1.00 28.01 275 LEU C O 1
ATOM 7828 N N . SER C 3 276 ? 134.186 184.494 172.311 1.00 25.41 276 SER C N 1
ATOM 7829 C CA . SER C 3 276 ? 134.436 183.070 172.465 1.00 25.41 276 SER C CA 1
ATOM 7830 C C . SER C 3 276 ? 133.176 182.279 172.774 1.00 25.41 276 SER C C 1
ATOM 7831 O O . SER C 3 276 ? 133.023 181.171 172.257 1.00 25.41 276 SER C O 1
ATOM 7834 N N . GLN C 3 277 ? 132.287 182.810 173.611 1.00 28.67 277 GLN C N 1
ATOM 7835 C CA . GLN C 3 277 ? 131.036 182.117 173.884 1.00 28.67 277 GLN C CA 1
ATOM 7836 C C . GLN C 3 277 ? 130.178 182.013 172.633 1.00 28.67 277 GLN C C 1
ATOM 7837 O O . GLN C 3 277 ? 129.516 180.994 172.425 1.00 28.67 277 GLN C O 1
ATOM 7843 N N . SER C 3 278 ? 130.184 183.050 171.794 1.00 26.98 278 SER C N 1
ATOM 7844 C CA . SER C 3 278 ? 129.525 182.963 170.497 1.00 26.98 278 SER C CA 1
ATOM 7845 C C . SER C 3 278 ? 130.199 181.929 169.612 1.00 26.98 278 SER C C 1
ATOM 7846 O O . SER C 3 278 ? 129.525 181.174 168.905 1.00 26.98 278 SER C O 1
ATOM 7849 N N . LEU C 3 279 ? 131.533 181.878 169.652 1.00 23.88 279 LEU C N 1
ATOM 7850 C CA . LEU C 3 279 ? 132.282 180.966 168.799 1.00 23.88 279 LEU C CA 1
ATOM 7851 C C . LEU C 3 279 ? 132.000 179.517 169.151 1.00 23.88 279 LEU C C 1
ATOM 7852 O O . LEU C 3 279 ? 131.876 178.671 168.265 1.00 23.88 279 LEU C O 1
ATOM 7857 N N . GLY C 3 280 ? 131.918 179.207 170.437 1.00 23.64 280 GLY C N 1
ATOM 7858 C CA . GLY C 3 280 ? 131.589 177.866 170.859 1.00 23.64 280 GLY C CA 1
ATOM 7859 C C . GLY C 3 280 ? 130.189 177.478 170.447 1.00 23.64 280 GLY C C 1
ATOM 7860 O O . GLY C 3 280 ? 129.957 176.367 169.968 1.00 23.64 280 GLY C O 1
ATOM 7861 N N . ASN C 3 281 ? 129.250 178.407 170.614 1.00 25.15 281 ASN C N 1
ATOM 7862 C CA . ASN C 3 281 ? 127.875 178.128 170.231 1.00 25.15 281 ASN C CA 1
ATOM 7863 C C . ASN C 3 281 ? 127.730 178.013 168.719 1.00 25.15 281 ASN C C 1
ATOM 7864 O O . ASN C 3 281 ? 127.052 177.109 168.229 1.00 25.15 281 ASN C O 1
ATOM 7869 N N . VAL C 3 282 ? 128.364 178.909 167.968 1.00 23.37 282 VAL C N 1
ATOM 7870 C CA . VAL C 3 282 ? 128.252 178.847 166.517 1.00 23.37 282 VAL C CA 1
ATOM 7871 C C . VAL C 3 282 ? 129.037 177.658 165.951 1.00 23.37 282 VAL C C 1
ATOM 7872 O O . VAL C 3 282 ? 128.696 177.144 164.883 1.00 23.37 282 VAL C O 1
ATOM 7876 N N . ALA C 3 283 ? 130.076 177.195 166.650 1.00 21.70 283 ALA C N 1
ATOM 7877 C CA . ALA C 3 283 ? 130.738 175.956 166.258 1.00 21.70 283 ALA C CA 1
ATOM 7878 C C . ALA C 3 283 ? 129.791 174.778 166.401 1.00 21.70 283 ALA C C 1
ATOM 7879 O O . ALA C 3 283 ? 129.685 173.937 165.502 1.00 21.70 283 ALA C O 1
ATOM 7881 N N . GLY C 3 284 ? 129.086 174.712 167.530 1.00 22.26 284 GLY C N 1
ATOM 7882 C CA . GLY C 3 284 ? 128.123 173.647 167.734 1.00 22.26 284 GLY C CA 1
ATOM 7883 C C . GLY C 3 284 ? 126.986 173.707 166.739 1.00 22.26 284 GLY C C 1
ATOM 7884 O O . GLY C 3 284 ? 126.458 172.679 166.323 1.00 22.26 284 GLY C O 1
ATOM 7885 N N . GLN C 3 285 ? 126.601 174.918 166.338 1.00 24.01 285 GLN C N 1
ATOM 7886 C CA . GLN C 3 285 ? 125.528 175.081 165.363 1.00 24.01 285 GLN C CA 1
ATOM 7887 C C . GLN C 3 285 ? 125.921 174.519 164.004 1.00 24.01 285 GLN C C 1
ATOM 7888 O O . GLN C 3 285 ? 125.123 173.846 163.350 1.00 24.01 285 GLN C O 1
ATOM 7894 N N . ALA C 3 286 ? 127.152 174.781 163.567 1.00 19.62 286 ALA C N 1
ATOM 7895 C CA . ALA C 3 286 ? 127.602 174.285 162.271 1.00 19.62 286 ALA C CA 1
ATOM 7896 C C . ALA C 3 286 ? 127.628 172.763 162.240 1.00 19.62 286 ALA C C 1
ATOM 7897 O O . ALA C 3 286 ? 127.262 172.148 161.235 1.00 19.62 286 ALA C O 1
ATOM 7899 N N . PHE C 3 287 ? 128.034 172.142 163.349 1.00 19.79 287 PHE C N 1
ATOM 7900 C CA . PHE C 3 287 ? 128.015 170.687 163.450 1.00 19.79 287 PHE C CA 1
ATOM 7901 C C . PHE C 3 287 ? 126.599 170.136 163.337 1.00 19.79 287 PHE C C 1
ATOM 7902 O O . PHE C 3 287 ? 126.370 169.132 162.654 1.00 19.79 287 PHE C O 1
ATOM 7910 N N . ILE C 3 288 ? 125.641 170.775 164.013 1.00 21.25 288 ILE C N 1
ATOM 7911 C CA . ILE C 3 288 ? 124.246 170.354 163.934 1.00 21.25 288 ILE C CA 1
ATOM 7912 C C . ILE C 3 288 ? 123.713 170.547 162.521 1.00 21.25 288 ILE C C 1
ATOM 7913 O O . ILE C 3 288 ? 122.981 169.700 162.001 1.00 21.25 288 ILE C O 1
ATOM 7918 N N . ALA C 3 289 ? 124.085 171.651 161.873 1.00 20.15 289 ALA C N 1
ATOM 7919 C CA . ALA C 3 289 ? 123.679 171.878 160.490 1.00 20.15 289 ALA C CA 1
ATOM 7920 C C . ALA C 3 289 ? 124.297 170.854 159.551 1.00 20.15 289 ALA C C 1
ATOM 7921 O O . ALA C 3 289 ? 123.644 170.404 158.606 1.00 20.15 289 ALA C O 1
ATOM 7923 N N . ALA C 3 290 ? 125.561 170.496 159.782 1.00 18.47 290 ALA C N 1
ATOM 7924 C CA . ALA C 3 290 ? 126.205 169.481 158.959 1.00 18.47 290 ALA C CA 1
ATOM 7925 C C . ALA C 3 290 ? 125.511 168.136 159.110 1.00 18.47 290 ALA C C 1
ATOM 7926 O O . ALA C 3 290 ? 125.349 167.402 158.133 1.00 18.47 290 ALA C O 1
ATOM 7928 N N . ALA C 3 291 ? 125.094 167.797 160.330 1.00 18.25 291 ALA C N 1
ATOM 7929 C CA . ALA C 3 291 ? 124.305 166.589 160.530 1.00 18.25 291 ALA C CA 1
ATOM 7930 C C . ALA C 3 291 ? 122.933 166.733 159.900 1.00 18.25 291 ALA C C 1
ATOM 7931 O O . ALA C 3 291 ? 122.342 165.751 159.441 1.00 18.25 291 ALA C O 1
ATOM 7933 N N . PHE C 3 292 ? 122.425 167.958 159.852 1.00 19.79 292 PHE C N 1
ATOM 7934 C CA . PHE C 3 292 ? 121.053 168.172 159.436 1.00 19.79 292 PHE C CA 1
ATOM 7935 C C . PHE C 3 292 ? 120.942 168.006 157.926 1.00 19.79 292 PHE C C 1
ATOM 7936 O O . PHE C 3 292 ? 120.027 167.354 157.425 1.00 19.79 292 PHE C O 1
ATOM 7944 N N . ILE C 3 293 ? 121.904 168.564 157.187 1.00 17.23 293 ILE C N 1
ATOM 7945 C CA . ILE C 3 293 ? 121.966 168.386 155.743 1.00 17.23 293 ILE C CA 1
ATOM 7946 C C . ILE C 3 293 ? 122.341 166.955 155.375 1.00 17.23 293 ILE C C 1
ATOM 7947 O O . ILE C 3 293 ? 121.955 166.472 154.310 1.00 17.23 293 ILE C O 1
ATOM 7952 N N . TRP C 3 294 ? 123.061 166.250 156.243 1.00 17.47 294 TRP C N 1
ATOM 7953 C CA . TRP C 3 294 ? 123.480 164.893 155.925 1.00 17.47 294 TRP C CA 1
ATOM 7954 C C . TRP C 3 294 ? 122.366 163.870 156.131 1.00 17.47 294 TRP C C 1
ATOM 7955 O O . TRP C 3 294 ? 122.291 162.892 155.385 1.00 17.47 294 TRP C O 1
ATOM 7966 N N . PHE C 3 295 ? 121.489 164.077 157.108 1.00 19.77 295 PHE C N 1
ATOM 7967 C CA . PHE C 3 295 ? 120.524 163.057 157.493 1.00 19.77 295 PHE C CA 1
ATOM 7968 C C . PHE C 3 295 ? 119.078 163.433 157.236 1.00 19.77 295 PHE C C 1
ATOM 7969 O O . PHE C 3 295 ? 118.285 162.559 156.897 1.00 19.77 295 PHE C O 1
ATOM 7977 N N . ASN C 3 296 ? 118.708 164.695 157.401 1.00 20.11 296 ASN C N 1
ATOM 7978 C CA . ASN C 3 296 ? 117.314 165.102 157.320 1.00 20.11 296 ASN C CA 1
ATOM 7979 C C . ASN C 3 296 ? 116.920 165.304 155.863 1.00 20.11 296 ASN C C 1
ATOM 7980 O O . ASN C 3 296 ? 117.648 165.942 155.100 1.00 20.11 296 ASN C O 1
ATOM 7985 N N . ASN C 3 297 ? 115.777 164.750 155.475 1.00 21.38 297 ASN C N 1
ATOM 7986 C CA . ASN C 3 297 ? 115.218 165.000 154.154 1.00 21.38 297 ASN C CA 1
ATOM 7987 C C . ASN C 3 297 ? 113.829 165.614 154.253 1.00 21.38 297 ASN C C 1
ATOM 7988 O O . ASN C 3 297 ? 113.013 165.472 153.346 1.00 21.38 297 ASN C O 1
ATOM 7993 N N . THR C 3 298 ? 113.552 166.295 155.360 1.00 23.78 298 THR C N 1
ATOM 7994 C CA . THR C 3 298 ? 112.312 167.034 155.540 1.00 23.78 298 THR C CA 1
ATOM 7995 C C . THR C 3 298 ? 112.541 168.535 155.420 1.00 23.78 298 THR C C 1
ATOM 7996 O O . THR C 3 298 ? 111.906 169.201 154.602 1.00 23.78 298 THR C O 1
ATOM 8000 N N . ALA C 3 299 ? 113.446 169.079 156.233 1.00 25.02 299 ALA C N 1
ATOM 8001 C CA . ALA C 3 299 ? 113.879 170.456 156.071 1.00 25.02 299 ALA C CA 1
ATOM 8002 C C . ALA C 3 299 ? 114.775 170.624 154.858 1.00 25.02 299 ALA C C 1
ATOM 8003 O O . ALA C 3 299 ? 114.941 171.745 154.371 1.00 25.02 299 ALA C O 1
ATOM 8005 N N . TYR C 3 300 ? 115.350 169.530 154.363 1.00 23.41 300 TYR C N 1
ATOM 8006 C CA . TYR C 3 300 ? 116.194 169.520 153.176 1.00 23.41 300 TYR C CA 1
ATOM 8007 C C . TYR C 3 300 ? 115.674 168.451 152.225 1.00 23.41 300 TYR C C 1
ATOM 8008 O O . TYR C 3 300 ? 116.252 167.359 152.145 1.00 23.41 300 TYR C O 1
ATOM 8017 N N . PRO C 3 301 ? 114.600 168.738 151.483 1.00 24.50 301 PRO C N 1
ATOM 8018 C CA . PRO C 3 301 ? 113.978 167.716 150.632 1.00 24.50 301 PRO C CA 1
ATOM 8019 C C . PRO C 3 301 ? 114.932 167.188 149.577 1.00 24.50 301 PRO C C 1
ATOM 8020 O O . PRO C 3 301 ? 115.767 167.917 149.044 1.00 24.50 301 PRO C O 1
ATOM 8024 N N . SER C 3 302 ? 114.806 165.897 149.295 1.00 26.94 302 SER C N 1
ATOM 8025 C CA . SER C 3 302 ? 115.721 165.220 148.393 1.00 26.94 302 SER C CA 1
ATOM 8026 C C . SER C 3 302 ? 115.495 165.570 146.933 1.00 26.94 302 SER C C 1
ATOM 8027 O O . SER C 3 302 ? 116.359 165.275 146.107 1.00 26.94 302 SER C O 1
ATOM 8030 N N . VAL C 3 303 ? 114.356 166.173 146.591 1.00 28.31 303 VAL C N 1
ATOM 8031 C CA . VAL C 3 303 ? 114.155 166.633 145.224 1.00 28.31 303 VAL C CA 1
ATOM 8032 C C . VAL C 3 303 ? 115.007 167.862 144.945 1.00 28.31 303 VAL C C 1
ATOM 8033 O O . VAL C 3 303 ? 115.259 168.200 143.785 1.00 28.31 303 VAL C O 1
ATOM 8037 N N . PHE C 3 304 ? 115.462 168.547 145.989 1.00 28.09 304 PHE C N 1
ATOM 8038 C CA . PHE C 3 304 ? 116.284 169.740 145.858 1.00 28.09 304 PHE C CA 1
ATOM 8039 C C . PHE C 3 304 ? 117.741 169.500 146.205 1.00 28.09 304 PHE C C 1
ATOM 8040 O O . PHE C 3 304 ? 118.624 169.918 145.457 1.00 28.09 304 PHE C O 1
ATOM 8048 N N . TYR C 3 305 ? 118.013 168.842 147.327 1.00 24.46 305 TYR C N 1
ATOM 8049 C CA . TYR C 3 305 ? 119.375 168.626 147.791 1.00 24.46 305 TYR C CA 1
ATOM 8050 C C . TYR C 3 305 ? 119.945 167.283 147.378 1.00 24.46 305 TYR C C 1
ATOM 8051 O O . TYR C 3 305 ? 121.117 167.021 147.652 1.00 24.46 305 TYR C O 1
ATOM 8060 N N . GLY C 3 306 ? 119.154 166.430 146.742 1.00 24.36 306 GLY C N 1
ATOM 8061 C CA . GLY C 3 306 ? 119.565 165.075 146.481 1.00 24.36 306 GLY C CA 1
ATOM 8062 C C . GLY C 3 306 ? 119.221 164.172 147.643 1.00 24.36 306 GLY C C 1
ATOM 8063 O O . GLY C 3 306 ? 118.887 164.634 148.735 1.00 24.36 306 GLY C O 1
ATOM 8064 N N . PRO C 3 307 ? 119.286 162.863 147.428 1.00 25.84 307 PRO C N 1
ATOM 8065 C CA . PRO C 3 307 ? 119.023 161.925 148.520 1.00 25.84 307 PRO C CA 1
ATOM 8066 C C . PRO C 3 307 ? 120.124 161.966 149.568 1.00 25.84 307 PRO C C 1
ATOM 8067 O O . PRO C 3 307 ? 121.277 162.279 149.278 1.00 25.84 307 PRO C O 1
ATOM 8071 N N . THR C 3 308 ? 119.751 161.668 150.806 1.00 22.95 308 THR C N 1
ATOM 8072 C CA . THR C 3 308 ? 120.764 161.367 151.800 1.00 22.95 308 THR C CA 1
ATOM 8073 C C . THR C 3 308 ? 121.406 160.029 151.466 1.00 22.95 308 THR C C 1
ATOM 8074 O O . THR C 3 308 ? 120.802 159.181 150.808 1.00 22.95 308 THR C O 1
ATOM 8078 N N . VAL C 3 309 ? 122.664 159.871 151.882 1.00 23.87 309 VAL C N 1
ATOM 8079 C CA . VAL C 3 309 ? 123.337 158.576 151.739 1.00 23.87 309 VAL C CA 1
ATOM 8080 C C . VAL C 3 309 ? 122.557 157.436 152.385 1.00 23.87 309 VAL C C 1
ATOM 8081 O O . VAL C 3 309 ? 122.482 156.358 151.776 1.00 23.87 309 VAL C O 1
ATOM 8085 N N . PRO C 3 310 ? 121.953 157.575 153.581 1.00 24.54 310 PRO C N 1
ATOM 8086 C CA . PRO C 3 310 ? 121.043 156.510 154.038 1.00 24.54 310 PRO C CA 1
ATOM 8087 C C . PRO C 3 310 ? 119.898 156.206 153.082 1.00 24.54 310 PRO C C 1
ATOM 8088 O O . PRO C 3 310 ? 119.619 155.035 152.814 1.00 24.54 310 PRO C O 1
ATOM 8092 N N . GLU C 3 311 ? 119.254 157.233 152.532 1.00 28.11 311 GLU C N 1
ATOM 8093 C CA . GLU C 3 311 ? 118.092 157.035 151.678 1.00 28.11 311 GLU C CA 1
ATOM 8094 C C . GLU C 3 311 ? 118.455 156.537 150.285 1.00 28.11 311 GLU C C 1
ATOM 8095 O O . GLU C 3 311 ? 117.673 155.792 149.690 1.00 28.11 311 GLU C O 1
ATOM 8101 N N . SER C 3 312 ? 119.622 156.903 149.761 1.00 30.78 312 SER C N 1
ATOM 8102 C CA . SER C 3 312 ? 120.048 156.405 148.464 1.00 30.78 312 SER C CA 1
ATOM 8103 C C . SER C 3 312 ? 120.441 154.938 148.503 1.00 30.78 312 SER C C 1
ATOM 8104 O O . SER C 3 312 ? 120.392 154.273 147.465 1.00 30.78 312 SER C O 1
ATOM 8107 N N . SER C 3 313 ? 120.821 154.422 149.674 1.00 32.96 313 SER C N 1
ATOM 8108 C CA . SER C 3 313 ? 121.069 152.992 149.822 1.00 32.96 313 SER C CA 1
ATOM 8109 C C . SER C 3 313 ? 119.765 152.210 149.916 1.00 32.96 313 SER C C 1
ATOM 8110 O O . SER C 3 313 ? 119.694 151.057 149.479 1.00 32.96 313 SER C O 1
ATOM 8113 N N . GLN C 3 314 ? 118.731 152.810 150.511 1.00 33.74 314 GLN C N 1
ATOM 8114 C CA . GLN C 3 314 ? 117.404 152.205 150.464 1.00 33.74 314 GLN C CA 1
ATOM 8115 C C . GLN C 3 314 ? 116.869 152.196 149.039 1.00 33.74 314 GLN C C 1
ATOM 8116 O O . GLN C 3 314 ? 116.205 151.241 148.622 1.00 33.74 314 GLN C O 1
ATOM 8122 N N . ALA C 3 315 ? 117.150 153.257 148.278 1.00 34.49 315 ALA C N 1
ATOM 8123 C CA . ALA C 3 315 ? 116.736 153.334 146.884 1.00 34.49 315 ALA C CA 1
ATOM 8124 C C . ALA C 3 315 ? 117.386 152.266 146.025 1.00 34.49 315 ALA C C 1
ATOM 8125 O O . ALA C 3 315 ? 116.745 151.763 145.102 1.00 34.49 315 ALA C O 1
ATOM 8127 N N . GLN C 3 316 ? 118.645 151.932 146.297 1.00 39.29 316 GLN C N 1
ATOM 8128 C CA . GLN C 3 316 ? 119.333 150.890 145.548 1.00 39.29 316 GLN C CA 1
ATOM 8129 C C . GLN C 3 316 ? 118.677 149.535 145.760 1.00 39.29 316 GLN C C 1
ATOM 8130 O O . GLN C 3 316 ? 118.473 148.778 144.807 1.00 39.29 316 GLN C O 1
ATOM 8136 N N . SER C 3 317 ? 118.332 149.217 147.006 1.00 39.11 317 SER C N 1
ATOM 8137 C CA . SER C 3 317 ? 117.791 147.901 147.321 1.00 39.11 317 SER C CA 1
ATOM 8138 C C . SER C 3 317 ? 116.341 147.779 146.885 1.00 39.11 317 SER C C 1
ATOM 8139 O O . SER C 3 317 ? 115.897 146.708 146.460 1.00 39.11 317 SER C O 1
ATOM 8142 N N . PHE C 3 318 ? 115.589 148.877 146.988 1.00 41.13 318 PHE C N 1
ATOM 8143 C CA . PHE C 3 318 ? 114.172 148.860 146.650 1.00 41.13 318 PHE C CA 1
ATOM 8144 C C . PHE C 3 318 ? 113.950 148.586 145.170 1.00 41.13 318 PHE C C 1
ATOM 8145 O O . PHE C 3 318 ? 113.114 147.752 144.809 1.00 41.13 318 PHE C O 1
ATOM 8153 N N . VAL C 3 319 ? 114.685 149.271 144.299 1.00 44.33 319 VAL C N 1
ATOM 8154 C CA . VAL C 3 319 ? 114.530 149.030 142.869 1.00 44.33 319 VAL C CA 1
ATOM 8155 C C . VAL C 3 319 ? 115.140 147.688 142.476 1.00 44.33 319 VAL C C 1
ATOM 8156 O O . VAL C 3 319 ? 114.828 147.139 141.414 1.00 44.33 319 VAL C O 1
ATOM 8160 N N . PHE C 3 320 ? 116.021 147.140 143.315 1.00 47.42 320 PHE C N 1
ATOM 8161 C CA . PHE C 3 320 ? 116.538 145.798 143.073 1.00 47.42 320 PHE C CA 1
ATOM 8162 C C . PHE C 3 320 ? 115.482 144.744 143.370 1.00 47.42 320 PHE C C 1
ATOM 8163 O O . PHE C 3 320 ? 115.462 143.682 142.740 1.00 47.42 320 PHE C O 1
ATOM 8171 N N . LEU C 3 321 ? 114.617 145.010 144.345 1.00 50.41 321 LEU C N 1
ATOM 8172 C CA . LEU C 3 321 ? 113.441 144.184 144.575 1.00 50.41 321 LEU C CA 1
ATOM 8173 C C . LEU C 3 321 ? 112.519 144.237 143.370 1.00 50.41 321 LEU C C 1
ATOM 8174 O O . LEU C 3 321 ? 112.097 143.199 142.851 1.00 50.41 321 LEU C O 1
ATOM 8179 N N . MET C 3 322 ? 112.234 145.447 142.899 1.00 52.41 322 MET C N 1
ATOM 8180 C CA . MET C 3 322 ? 111.337 145.636 141.770 1.00 52.41 322 MET C CA 1
ATOM 8181 C C . MET C 3 322 ? 111.956 145.234 140.436 1.00 52.41 322 MET C C 1
ATOM 8182 O O . MET C 3 322 ? 111.241 145.220 139.427 1.00 52.41 322 MET C O 1
ATOM 8187 N N . ARG C 3 323 ? 113.251 144.918 140.394 1.00 54.89 323 ARG C N 1
ATOM 8188 C CA . ARG C 3 323 ? 113.831 144.344 139.185 1.00 54.89 323 ARG C CA 1
ATOM 8189 C C . ARG C 3 323 ? 113.666 142.833 139.179 1.00 54.89 323 ARG C C 1
ATOM 8190 O O . ARG C 3 323 ? 113.059 142.266 138.264 1.00 54.89 323 ARG C O 1
ATOM 8198 N N . ASP C 3 324 ? 114.219 142.166 140.196 1.00 57.65 324 ASP C N 1
ATOM 8199 C CA . ASP C 3 324 ? 114.158 140.716 140.332 1.00 57.65 324 ASP C CA 1
ATOM 8200 C C . ASP C 3 324 ? 112.718 140.229 140.370 1.00 57.65 324 ASP C C 1
ATOM 8201 O O . ASP C 3 324 ? 112.275 139.513 139.465 1.00 57.65 324 ASP C O 1
ATOM 8206 N N . GLN C 3 325 ? 111.977 140.627 141.398 1.00 56.67 325 GLN C N 1
ATOM 8207 C CA . GLN C 3 325 ? 110.544 140.376 141.425 1.00 56.67 325 GLN C CA 1
ATOM 8208 C C . GLN C 3 325 ? 109.836 141.368 140.511 1.00 56.67 325 GLN C C 1
ATOM 8209 O O . GLN C 3 325 ? 109.859 142.579 140.758 1.00 56.67 325 GLN C O 1
ATOM 8215 N N . GLY C 3 326 ? 109.216 140.866 139.447 1.00 54.82 326 GLY C N 1
ATOM 8216 C CA . GLY C 3 326 ? 108.540 141.711 138.479 1.00 54.82 326 GLY C CA 1
ATOM 8217 C C . GLY C 3 326 ? 108.169 140.982 137.199 1.00 54.82 326 GLY C C 1
ATOM 8218 O O . GLY C 3 326 ? 108.451 139.793 137.040 1.00 54.82 326 GLY C O 1
ATOM 8219 N N . GLY C 3 339 ? 111.495 137.866 155.631 1.00 50.62 339 GLY C N 1
ATOM 8220 C CA . GLY C 3 339 ? 112.546 138.183 154.684 1.00 50.62 339 GLY C CA 1
ATOM 8221 C C . GLY C 3 339 ? 112.472 137.349 153.422 1.00 50.62 339 GLY C C 1
ATOM 8222 O O . GLY C 3 339 ? 113.337 136.513 153.167 1.00 50.62 339 GLY C O 1
ATOM 8223 N N . LEU C 3 340 ? 111.435 137.576 152.626 1.00 53.79 340 LEU C N 1
ATOM 8224 C CA . LEU C 3 340 ? 111.256 136.848 151.369 1.00 53.79 340 LEU C CA 1
ATOM 8225 C C . LEU C 3 340 ? 112.243 137.355 150.322 1.00 53.79 340 LEU C C 1
ATOM 8226 O O . LEU C 3 340 ? 112.002 138.330 149.612 1.00 53.79 340 LEU C O 1
ATOM 8231 N N . GLY C 3 341 ? 113.412 136.724 150.277 1.00 53.06 341 GLY C N 1
ATOM 8232 C CA . GLY C 3 341 ? 114.405 137.036 149.272 1.00 53.06 341 GLY C CA 1
ATOM 8233 C C . GLY C 3 341 ? 115.792 137.223 149.846 1.00 53.06 341 GLY C C 1
ATOM 8234 O O . GLY C 3 341 ? 116.034 136.935 151.021 1.00 53.06 341 GLY C O 1
ATOM 8235 N N . LYS C 3 342 ? 116.713 137.717 149.023 1.00 54.48 342 LYS C N 1
ATOM 8236 C CA . LYS C 3 342 ? 118.070 138.003 149.458 1.00 54.48 342 LYS C CA 1
ATOM 8237 C C . LYS C 3 342 ? 118.256 139.465 149.835 1.00 54.48 342 LYS C C 1
ATOM 8238 O O . LYS C 3 342 ? 119.372 139.878 150.158 1.00 54.48 342 LYS C O 1
ATOM 8244 N N . TYR C 3 343 ? 117.188 140.259 149.778 1.00 52.45 343 TYR C N 1
ATOM 8245 C CA . TYR C 3 343 ? 117.302 141.690 150.017 1.00 52.45 343 TYR C CA 1
ATOM 8246 C C . TYR C 3 343 ? 116.651 142.089 151.331 1.00 52.45 343 TYR C C 1
ATOM 8247 O O . TYR C 3 343 ? 116.832 143.218 151.791 1.00 52.45 343 TYR C O 1
ATOM 8256 N N . LEU C 3 344 ? 115.882 141.190 151.937 1.00 48.75 344 LEU C N 1
ATOM 8257 C CA . LEU C 3 344 ? 115.135 141.491 153.153 1.00 48.75 344 LEU C CA 1
ATOM 8258 C C . LEU C 3 344 ? 115.653 140.622 154.289 1.00 48.75 344 LEU C C 1
ATOM 8259 O O . LEU C 3 344 ? 115.649 139.391 154.187 1.00 48.75 344 LEU C O 1
ATOM 8264 N N . GLN C 3 345 ? 116.103 141.260 155.360 1.00 48.45 345 GLN C N 1
ATOM 8265 C CA . GLN C 3 345 ? 116.469 140.574 156.582 1.00 48.45 345 GLN C CA 1
ATOM 8266 C C . GLN C 3 345 ? 115.689 141.169 157.755 1.00 48.45 345 GLN C C 1
ATOM 8267 O O . GLN C 3 345 ? 114.790 141.993 157.569 1.00 48.45 345 GLN C O 1
ATOM 8273 N N . ARG C 3 346 ? 116.040 140.765 158.968 1.00 49.47 346 ARG C N 1
ATOM 8274 C CA . ARG C 3 346 ? 115.497 141.350 160.178 1.00 49.47 346 ARG C CA 1
ATOM 8275 C C . ARG C 3 346 ? 116.468 142.385 160.724 1.00 49.47 346 ARG C C 1
ATOM 8276 O O . ARG C 3 346 ? 117.688 142.244 160.627 1.00 49.47 346 ARG C O 1
ATOM 8284 N N . SER C 3 347 ? 115.908 143.426 161.298 1.00 46.73 347 SER C N 1
ATOM 8285 C CA . SER C 3 347 ? 116.689 144.368 162.077 1.00 46.73 347 SER C CA 1
ATOM 8286 C C . SER C 3 347 ? 116.986 143.712 163.420 1.00 46.73 347 SER C C 1
ATOM 8287 O O . SER C 3 347 ? 116.329 142.726 163.776 1.00 46.73 347 SER C O 1
ATOM 8290 N N . PRO C 3 348 ? 117.968 144.193 164.182 1.00 45.62 348 PRO C N 1
ATOM 8291 C CA . PRO C 3 348 ? 118.091 143.780 165.588 1.00 45.62 348 PRO C CA 1
ATOM 8292 C C . PRO C 3 348 ? 116.850 144.030 166.433 1.00 45.62 348 PRO C C 1
ATOM 8293 O O . PRO C 3 348 ? 116.697 143.379 167.471 1.00 45.62 348 PRO C O 1
ATOM 8297 N N . THR C 3 349 ? 115.969 144.943 166.023 1.00 45.93 349 THR C N 1
ATOM 8298 C CA . THR C 3 349 ? 114.644 145.071 166.612 1.00 45.93 349 THR C CA 1
ATOM 8299 C C . THR C 3 349 ? 113.603 144.173 165.955 1.00 45.93 349 THR C C 1
ATOM 8300 O O . THR C 3 349 ? 112.445 144.183 166.386 1.00 45.93 349 THR C O 1
ATOM 8304 N N . GLY C 3 350 ? 113.972 143.422 164.924 1.00 47.07 350 GLY C N 1
ATOM 8305 C CA . GLY C 3 350 ? 113.110 142.408 164.361 1.00 47.07 350 GLY C CA 1
ATOM 8306 C C . GLY C 3 350 ? 112.207 142.819 163.220 1.00 47.07 350 GLY C C 1
ATOM 8307 O O . GLY C 3 350 ? 111.231 142.114 162.950 1.00 47.07 350 GLY C O 1
ATOM 8308 N N . GLU C 3 351 ? 112.500 143.920 162.534 1.00 47.30 351 GLU C N 1
ATOM 8309 C CA . GLU C 3 351 ? 111.643 144.408 161.464 1.00 47.30 351 GLU C CA 1
ATOM 8310 C C . GLU C 3 351 ? 112.214 144.056 160.098 1.00 47.30 351 GLU C C 1
ATOM 8311 O O . GLU C 3 351 ? 113.418 143.849 159.942 1.00 47.30 351 GLU C O 1
ATOM 8317 N N . ILE C 3 352 ? 111.328 143.976 159.105 1.00 44.74 352 ILE C N 1
ATOM 8318 C CA . ILE C 3 352 ? 111.742 143.743 157.727 1.00 44.74 352 ILE C CA 1
ATOM 8319 C C . ILE C 3 352 ? 112.469 144.975 157.216 1.00 44.74 352 ILE C C 1
ATOM 8320 O O . ILE C 3 352 ? 111.880 146.054 157.102 1.00 44.74 352 ILE C O 1
ATOM 8325 N N . ILE C 3 353 ? 113.755 144.827 156.917 1.00 40.72 353 ILE C N 1
ATOM 8326 C CA . ILE C 3 353 ? 114.560 145.941 156.442 1.00 40.72 353 ILE C CA 1
ATOM 8327 C C . ILE C 3 353 ? 115.198 145.516 155.132 1.00 40.72 353 ILE C C 1
ATOM 8328 O O . ILE C 3 353 ? 114.984 144.395 154.664 1.00 40.72 353 ILE C O 1
ATOM 8333 N N . PHE C 3 354 ? 115.961 146.401 154.519 1.00 39.30 354 PHE C N 1
ATOM 8334 C CA . PHE C 3 354 ? 116.761 146.023 153.371 1.00 39.30 354 PHE C CA 1
ATOM 8335 C C . PHE C 3 354 ? 118.059 145.389 153.850 1.00 39.30 354 PHE C C 1
ATOM 8336 O O . PHE C 3 354 ? 118.654 145.817 154.841 1.00 39.30 354 PHE C O 1
ATOM 8344 N N . GLY C 3 355 ? 118.474 144.342 153.153 1.00 41.16 355 GLY C N 1
ATOM 8345 C CA . GLY C 3 355 ? 119.573 143.511 153.587 1.00 41.16 355 GLY C CA 1
ATOM 8346 C C . GLY C 3 355 ? 120.903 143.920 153.001 1.00 41.16 355 GLY C C 1
ATOM 8347 O O . GLY C 3 355 ? 120.986 144.718 152.066 1.00 41.16 355 GLY C O 1
ATOM 8348 N N . GLY C 3 356 ? 121.962 143.350 153.561 1.00 40.24 356 GLY C N 1
ATOM 8349 C CA . GLY C 3 356 ? 123.302 143.601 153.075 1.00 40.24 356 GLY C CA 1
ATOM 8350 C C . GLY C 3 356 ? 124.002 144.742 153.778 1.00 40.24 356 GLY C C 1
ATOM 8351 O O . GLY C 3 356 ? 123.915 144.874 155.000 1.00 40.24 356 GLY C O 1
ATOM 8352 N N . GLU C 3 357 ? 124.709 145.575 153.014 1.00 39.90 357 GLU C N 1
ATOM 8353 C CA . GLU C 3 357 ? 125.381 146.720 153.614 1.00 39.90 357 GLU C CA 1
ATOM 8354 C C . GLU C 3 357 ? 124.381 147.752 154.111 1.00 39.90 357 GLU C C 1
ATOM 8355 O O . GLU C 3 357 ? 124.614 148.389 155.142 1.00 39.90 357 GLU C O 1
ATOM 8361 N N . THR C 3 358 ? 123.257 147.906 153.411 1.00 35.36 358 THR C N 1
ATOM 8362 C CA . THR C 3 358 ? 122.237 148.912 153.707 1.00 35.36 358 THR C CA 1
ATOM 8363 C C . THR C 3 358 ? 121.418 148.572 154.942 1.00 35.36 358 THR C C 1
ATOM 8364 O O . THR C 3 358 ? 120.481 149.296 155.282 1.00 35.36 358 THR C O 1
ATOM 8368 N N . MET C 3 359 ? 121.743 147.484 155.643 1.00 36.13 359 MET C N 1
ATOM 8369 C CA . MET C 3 359 ? 121.119 147.235 156.933 1.00 36.13 359 MET C CA 1
ATOM 8370 C C . MET C 3 359 ? 121.663 148.149 158.014 1.00 36.13 359 MET C C 1
ATOM 8371 O O . MET C 3 359 ? 121.078 148.225 159.094 1.00 36.13 359 MET C O 1
ATOM 8376 N N . ARG C 3 360 ? 122.773 148.830 157.757 1.00 26.07 360 ARG C N 1
ATOM 8377 C CA . ARG C 3 360 ? 123.172 149.930 158.619 1.00 26.07 360 ARG C CA 1
ATOM 8378 C C . ARG C 3 360 ? 122.256 151.131 158.460 1.00 26.07 360 ARG C C 1
ATOM 8379 O O . ARG C 3 360 ? 122.245 152.007 159.325 1.00 26.07 360 ARG C O 1
ATOM 8387 N N . PHE C 3 361 ? 121.478 151.174 157.381 1.00 26.61 361 PHE C N 1
ATOM 8388 C CA . PHE C 3 361 ? 120.662 152.320 157.019 1.00 26.61 361 PHE C CA 1
ATOM 8389 C C . PHE C 3 361 ? 119.176 152.029 157.179 1.00 26.61 361 PHE C C 1
ATOM 8390 O O . PHE C 3 361 ? 118.345 152.647 156.516 1.00 26.61 361 PHE C O 1
ATOM 8398 N N . TRP C 3 362 ? 118.828 151.091 158.052 1.00 32.06 362 TRP C N 1
ATOM 8399 C CA . TRP C 3 362 ? 117.440 150.679 158.186 1.00 32.06 362 TRP C CA 1
ATOM 8400 C C . TRP C 3 362 ? 116.584 151.708 158.906 1.00 32.06 362 TRP C C 1
ATOM 8401 O O . TRP C 3 362 ? 115.354 151.632 158.837 1.00 32.06 362 TRP C O 1
ATOM 8412 N N . ASP C 3 363 ? 117.203 152.673 159.579 1.00 31.20 363 ASP C N 1
ATOM 8413 C CA . ASP C 3 363 ? 116.462 153.755 160.204 1.00 31.20 363 ASP C CA 1
ATOM 8414 C C . ASP C 3 363 ? 116.164 154.896 159.247 1.00 31.20 363 ASP C C 1
ATOM 8415 O O . ASP C 3 363 ? 115.473 155.840 159.636 1.00 31.20 363 ASP C O 1
ATOM 8420 N N . ALA C 3 364 ? 116.670 154.834 158.019 1.00 28.99 364 ALA C N 1
ATOM 8421 C CA . ALA C 3 364 ? 116.363 155.853 157.029 1.00 28.99 364 ALA C CA 1
ATOM 8422 C C . ALA C 3 364 ? 114.885 155.826 156.685 1.00 28.99 364 ALA C C 1
ATOM 8423 O O . ALA C 3 364 ? 114.293 154.759 156.525 1.00 28.99 364 ALA C O 1
ATOM 8425 N N . ARG C 3 365 ? 114.287 157.006 156.592 1.00 31.12 365 ARG C N 1
ATOM 8426 C CA . ARG C 3 365 ? 112.892 157.138 156.210 1.00 31.12 365 ARG C CA 1
ATOM 8427 C C . ARG C 3 365 ? 112.808 158.142 155.076 1.00 31.12 365 ARG C C 1
ATOM 8428 O O . ARG C 3 365 ? 113.327 159.254 155.188 1.00 31.12 365 ARG C O 1
ATOM 8436 N N . ALA C 3 366 ? 112.161 157.753 153.995 1.00 31.76 366 ALA C N 1
ATOM 8437 C CA . ALA C 3 366 ? 112.024 158.585 152.819 1.00 31.76 366 ALA C CA 1
ATOM 8438 C C . ALA C 3 366 ? 110.562 158.664 152.408 1.00 31.76 366 ALA C C 1
ATOM 8439 O O . ALA C 3 366 ? 109.794 157.719 152.625 1.00 31.76 366 ALA C O 1
ATOM 8441 N N . PRO C 3 367 ? 110.131 159.794 151.844 1.00 31.57 367 PRO C N 1
ATOM 8442 C CA . PRO C 3 367 ? 108.722 159.922 151.445 1.00 31.57 367 PRO C CA 1
ATOM 8443 C C . PRO C 3 367 ? 108.308 159.004 150.307 1.00 31.57 367 PRO C C 1
ATOM 8444 O O . PRO C 3 367 ? 107.103 158.795 150.120 1.00 31.57 367 PRO C O 1
ATOM 8448 N N . TRP C 3 368 ? 109.251 158.464 149.535 1.00 34.04 368 TRP C N 1
ATOM 8449 C CA . TRP C 3 368 ? 108.910 157.476 148.520 1.00 34.04 368 TRP C CA 1
ATOM 8450 C C . TRP C 3 368 ? 108.900 156.063 149.087 1.00 34.04 368 TRP C C 1
ATOM 8451 O O . TRP C 3 368 ? 108.297 155.169 148.490 1.00 34.04 368 TRP C O 1
ATOM 8462 N N . LEU C 3 369 ? 109.569 155.835 150.219 1.00 38.08 369 LEU C N 1
ATOM 8463 C CA . LEU C 3 369 ? 109.642 154.494 150.792 1.00 38.08 369 LEU C CA 1
ATOM 8464 C C . LEU C 3 369 ? 108.536 154.240 151.802 1.00 38.08 369 LEU C C 1
ATOM 8465 O O . LEU C 3 369 ? 108.040 153.116 151.904 1.00 38.08 369 LEU C O 1
ATOM 8470 N N . GLU C 3 370 ? 108.151 155.264 152.539 1.00 42.48 370 GLU C N 1
ATOM 8471 C CA . GLU C 3 370 ? 107.204 155.233 153.645 1.00 42.48 370 GLU C CA 1
ATOM 8472 C C . GLU C 3 370 ? 105.833 154.630 153.316 1.00 42.48 370 GLU C C 1
ATOM 8473 O O . GLU C 3 370 ? 105.265 153.966 154.190 1.00 42.48 370 GLU C O 1
ATOM 8479 N N . PRO C 3 371 ? 105.252 154.809 152.126 1.00 43.86 371 PRO C N 1
ATOM 8480 C CA . PRO C 3 371 ? 104.032 154.054 151.794 1.00 43.86 371 PRO C CA 1
ATOM 8481 C C . PRO C 3 371 ? 104.180 152.538 151.731 1.00 43.86 371 PRO C C 1
ATOM 8482 O O . PRO C 3 371 ? 103.161 151.855 151.605 1.00 43.86 371 PRO C O 1
ATOM 8486 N N . LEU C 3 372 ? 105.387 151.982 151.801 1.00 45.64 372 LEU C N 1
ATOM 8487 C CA . LEU C 3 372 ? 105.565 150.536 151.787 1.00 45.64 372 LEU C CA 1
ATOM 8488 C C . LEU C 3 372 ? 106.003 150.025 153.151 1.00 45.64 372 LEU C C 1
ATOM 8489 O O . LEU C 3 372 ? 106.590 148.948 153.259 1.00 45.64 372 LEU C O 1
ATOM 8494 N N . ARG C 3 373 ? 105.720 150.790 154.199 1.00 44.12 373 ARG C N 1
ATOM 8495 C CA . ARG C 3 373 ? 106.220 150.516 155.546 1.00 44.12 373 ARG C CA 1
ATOM 8496 C C . ARG C 3 373 ? 105.011 150.150 156.402 1.00 44.12 373 ARG C C 1
ATOM 8497 O O . ARG C 3 373 ? 104.139 150.987 156.650 1.00 44.12 373 ARG C O 1
ATOM 8505 N N . GLY C 3 374 ? 104.961 148.900 156.848 1.00 48.81 374 GLY C N 1
ATOM 8506 C CA . GLY C 3 374 ? 103.853 148.448 157.661 1.00 48.81 374 GLY C CA 1
ATOM 8507 C C . GLY C 3 374 ? 104.068 148.690 159.138 1.00 48.81 374 GLY C C 1
ATOM 8508 O O . GLY C 3 374 ? 104.521 149.763 159.543 1.00 48.81 374 GLY C O 1
ATOM 8509 N N . LYS C 3 375 ? 103.747 147.695 159.958 1.00 52.29 375 LYS C N 1
ATOM 8510 C CA . LYS C 3 375 ? 103.959 147.791 161.392 1.00 52.29 375 LYS C CA 1
ATOM 8511 C C . LYS C 3 375 ? 105.253 147.145 161.857 1.00 52.29 375 LYS C C 1
ATOM 8512 O O . LYS C 3 375 ? 105.651 147.362 163.005 1.00 52.29 375 LYS C O 1
ATOM 8518 N N . ASN C 3 376 ? 105.920 146.372 161.002 1.00 49.19 376 ASN C N 1
ATOM 8519 C CA . ASN C 3 376 ? 107.169 145.714 161.358 1.00 49.19 376 ASN C CA 1
ATOM 8520 C C . ASN C 3 376 ? 108.217 146.006 160.282 1.00 49.19 376 ASN C C 1
ATOM 8521 O O . ASN C 3 376 ? 108.822 145.103 159.707 1.00 49.19 376 ASN C O 1
ATOM 8526 N N . GLY C 3 377 ? 108.393 147.277 159.956 1.00 45.55 377 GLY C N 1
ATOM 8527 C CA . GLY C 3 377 ? 109.361 147.665 158.947 1.00 45.55 377 GLY C CA 1
ATOM 8528 C C . GLY C 3 377 ? 108.744 147.639 157.568 1.00 45.55 377 GLY C C 1
ATOM 8529 O O . GLY C 3 377 ? 107.612 148.079 157.385 1.00 45.55 377 GLY C O 1
ATOM 8530 N N . LEU C 3 378 ? 109.496 147.127 156.598 1.00 45.36 378 LEU C N 1
ATOM 8531 C CA . LEU C 3 378 ? 108.981 146.973 155.246 1.00 45.36 378 LEU C CA 1
ATOM 8532 C C . LEU C 3 378 ? 107.859 145.944 155.224 1.00 45.36 378 LEU C C 1
ATOM 8533 O O . LEU C 3 378 ? 107.894 144.952 155.950 1.00 45.36 378 LEU C O 1
ATOM 8538 N N . ASP C 3 379 ? 106.855 146.183 154.391 1.00 52.19 379 ASP C N 1
ATOM 8539 C CA . ASP C 3 379 ? 105.708 145.290 154.297 1.00 52.19 379 ASP C CA 1
ATOM 8540 C C . ASP C 3 379 ? 105.833 144.477 153.019 1.00 52.19 379 ASP C C 1
ATOM 8541 O O . ASP C 3 379 ? 105.977 145.044 151.932 1.00 52.19 379 ASP C O 1
ATOM 8546 N N . LEU C 3 380 ? 105.785 143.149 153.156 1.00 53.82 380 LEU C N 1
ATOM 8547 C CA . LEU C 3 380 ? 105.922 142.267 152.001 1.00 53.82 380 LEU C CA 1
ATOM 8548 C C . LEU C 3 380 ? 104.767 142.423 151.024 1.00 53.82 380 LEU C C 1
ATOM 8549 O O . LEU C 3 380 ? 104.975 142.356 149.809 1.00 53.82 380 LEU C O 1
ATOM 8554 N N . ASP C 3 381 ? 103.548 142.621 151.530 1.00 56.30 381 ASP C N 1
ATOM 8555 C CA . ASP C 3 381 ? 102.409 142.797 150.638 1.00 56.30 381 ASP C CA 1
ATOM 8556 C C . ASP C 3 381 ? 102.477 144.128 149.899 1.00 56.30 381 ASP C C 1
ATOM 8557 O O . ASP C 3 381 ? 102.069 144.211 148.738 1.00 56.30 381 ASP C O 1
ATOM 8562 N N . LYS C 3 382 ? 102.996 145.173 150.541 1.00 53.64 382 LYS C N 1
ATOM 8563 C CA . LYS C 3 382 ? 103.128 146.450 149.856 1.00 53.64 382 LYS C CA 1
ATOM 8564 C C . LYS C 3 382 ? 104.290 146.478 148.869 1.00 53.64 382 LYS C C 1
ATOM 8565 O O . LYS C 3 382 ? 104.245 147.243 147.905 1.00 53.64 382 LYS C O 1
ATOM 8571 N N . LEU C 3 383 ? 105.310 145.644 149.050 1.00 54.34 383 LEU C N 1
ATOM 8572 C CA . LEU C 3 383 ? 106.345 145.490 148.037 1.00 54.34 383 LEU C CA 1
ATOM 8573 C C . LEU C 3 383 ? 105.952 144.474 146.972 1.00 54.34 383 LEU C C 1
ATOM 8574 O O . LEU C 3 383 ? 106.761 144.154 146.094 1.00 54.34 383 LEU C O 1
ATOM 8579 N N . GLN C 3 384 ? 104.729 143.950 147.045 1.00 57.17 384 GLN C N 1
ATOM 8580 C CA . GLN C 3 384 ? 104.193 143.105 145.990 1.00 57.17 384 GLN C CA 1
ATOM 8581 C C . GLN C 3 384 ? 103.411 143.940 144.989 1.00 57.17 384 GLN C C 1
ATOM 8582 O O . GLN C 3 384 ? 103.781 144.019 143.815 1.00 57.17 384 GLN C O 1
ATOM 8588 N N . HIS C 3 385 ? 102.316 144.562 145.438 1.00 58.95 385 HIS C N 1
ATOM 8589 C CA . HIS C 3 385 ? 101.530 145.452 144.598 1.00 58.95 385 HIS C CA 1
ATOM 8590 C C . HIS C 3 385 ? 100.993 146.617 145.437 1.00 58.95 385 HIS C C 1
ATOM 8591 O O . HIS C 3 385 ? 99.856 146.615 145.903 1.00 58.95 385 HIS C O 1
ATOM 8598 N N . ASP C 3 386 ? 101.828 147.636 145.636 1.00 56.27 386 ASP C N 1
ATOM 8599 C CA . ASP C 3 386 ? 101.388 148.913 146.189 1.00 56.27 386 ASP C CA 1
ATOM 8600 C C . ASP C 3 386 ? 102.150 150.058 145.538 1.00 56.27 386 ASP C C 1
ATOM 8601 O O . ASP C 3 386 ? 101.819 151.229 145.739 1.00 56.27 386 ASP C O 1
ATOM 8606 N N . VAL C 3 387 ? 103.185 149.721 144.769 1.00 48.52 387 VAL C N 1
ATOM 8607 C CA . VAL C 3 387 ? 104.193 150.701 144.383 1.00 48.52 387 VAL C CA 1
ATOM 8608 C C . VAL C 3 387 ? 103.722 151.502 143.182 1.00 48.52 387 VAL C C 1
ATOM 8609 O O . VAL C 3 387 ? 103.572 150.968 142.076 1.00 48.52 387 VAL C O 1
ATOM 8613 N N . GLN C 3 388 ? 103.530 152.801 143.386 1.00 47.51 388 GLN C N 1
ATOM 8614 C CA . GLN C 3 388 ? 103.141 153.687 142.305 1.00 47.51 388 GLN C CA 1
ATOM 8615 C C . GLN C 3 388 ? 104.333 153.935 141.380 1.00 47.51 388 GLN C C 1
ATOM 8616 O O . GLN C 3 388 ? 105.482 153.700 141.765 1.00 47.51 388 GLN C O 1
ATOM 8622 N N . PRO C 3 389 ? 104.082 154.368 140.128 1.00 46.18 389 PRO C N 1
ATOM 8623 C CA . PRO C 3 389 ? 105.196 154.693 139.223 1.00 46.18 389 PRO C CA 1
ATOM 8624 C C . PRO C 3 389 ? 106.107 155.801 139.727 1.00 46.18 389 PRO C C 1
ATOM 8625 O O . PRO C 3 389 ? 107.303 155.782 139.425 1.00 46.18 389 PRO C O 1
ATOM 8629 N N . TRP C 3 390 ? 105.576 156.764 140.485 1.00 41.28 390 TRP C N 1
ATOM 8630 C CA . TRP C 3 390 ? 106.416 157.862 140.949 1.00 41.28 390 TRP C CA 1
ATOM 8631 C C . TRP C 3 390 ? 107.443 157.412 141.972 1.00 41.28 390 TRP C C 1
ATOM 8632 O O . TRP C 3 390 ? 108.558 157.939 141.973 1.00 41.28 390 TRP C O 1
ATOM 8643 N N . GLN C 3 391 ? 107.095 156.449 142.828 1.00 41.65 391 GLN C N 1
ATOM 8644 C CA . GLN C 3 391 ? 108.045 155.925 143.802 1.00 41.65 391 GLN C CA 1
ATOM 8645 C C . GLN C 3 391 ? 109.175 155.175 143.117 1.00 41.65 391 GLN C C 1
ATOM 8646 O O . GLN C 3 391 ? 110.337 155.293 143.516 1.00 41.65 391 GLN C O 1
ATOM 8652 N N . LEU C 3 392 ? 108.842 154.377 142.102 1.00 43.57 392 LEU C N 1
ATOM 8653 C CA . LEU C 3 392 ? 109.866 153.749 141.281 1.00 43.57 392 LEU C CA 1
ATOM 8654 C C . LEU C 3 392 ? 110.657 154.778 140.492 1.00 43.57 392 LEU C C 1
ATOM 8655 O O . LEU C 3 392 ? 111.859 154.599 140.279 1.00 43.57 392 LEU C O 1
ATOM 8660 N N . ARG C 3 393 ? 110.002 155.845 140.040 1.00 43.12 393 ARG C N 1
ATOM 8661 C CA . ARG C 3 393 ? 110.687 156.942 139.375 1.00 43.12 393 ARG C CA 1
ATOM 8662 C C . ARG C 3 393 ? 111.641 157.628 140.342 1.00 43.12 393 ARG C C 1
ATOM 8663 O O . ARG C 3 393 ? 112.809 157.850 140.017 1.00 43.12 393 ARG C O 1
ATOM 8671 N N . ARG C 3 394 ? 111.141 157.945 141.538 1.00 38.52 394 ARG C N 1
ATOM 8672 C CA . ARG C 3 394 ? 111.921 158.687 142.525 1.00 38.52 394 ARG C CA 1
ATOM 8673 C C . ARG C 3 394 ? 113.113 157.879 143.018 1.00 38.52 394 ARG C C 1
ATOM 8674 O O . ARG C 3 394 ? 114.224 158.403 143.143 1.00 38.52 394 ARG C O 1
ATOM 8682 N N . ALA C 3 395 ? 112.899 156.594 143.297 1.00 37.51 395 ALA C N 1
ATOM 8683 C CA . ALA C 3 395 ? 113.969 155.766 143.838 1.00 37.51 395 ALA C CA 1
ATOM 8684 C C . ALA C 3 395 ? 115.041 155.474 142.799 1.00 37.51 395 ALA C C 1
ATOM 8685 O O . ALA C 3 395 ? 116.215 155.322 143.152 1.00 37.51 395 ALA C O 1
ATOM 8687 N N . ALA C 3 396 ? 114.660 155.374 141.527 1.00 41.30 396 ALA C N 1
ATOM 8688 C CA . ALA C 3 396 ? 115.613 155.152 140.446 1.00 41.30 396 ALA C CA 1
ATOM 8689 C C . ALA C 3 396 ? 116.569 156.320 140.250 1.00 41.30 396 ALA C C 1
ATOM 8690 O O . ALA C 3 396 ? 117.734 156.098 139.908 1.00 41.30 396 ALA C O 1
ATOM 8692 N N . GLU C 3 397 ? 116.094 157.558 140.410 1.00 41.45 397 GLU C N 1
ATOM 8693 C CA . GLU C 3 397 ? 116.995 158.707 140.414 1.00 41.45 397 GLU C CA 1
ATOM 8694 C C . GLU C 3 397 ? 117.989 158.612 141.565 1.00 41.45 397 GLU C C 1
ATOM 8695 O O . GLU C 3 397 ? 119.190 158.846 141.388 1.00 41.45 397 GLU C O 1
ATOM 8701 N N . TYR C 3 398 ? 117.502 158.251 142.753 1.00 34.54 398 TYR C N 1
ATOM 8702 C CA . TYR C 3 398 ? 118.327 158.230 143.954 1.00 34.54 398 TYR C CA 1
ATOM 8703 C C . TYR C 3 398 ? 119.221 156.997 144.027 1.00 34.54 398 TYR C C 1
ATOM 8704 O O . TYR C 3 398 ? 120.059 156.920 144.929 1.00 34.54 398 TYR C O 1
ATOM 8713 N N . MET C 3 399 ? 119.028 156.027 143.123 1.00 43.22 399 MET C N 1
ATOM 8714 C CA . MET C 3 399 ? 119.981 154.934 142.920 1.00 43.22 399 MET C CA 1
ATOM 8715 C C . MET C 3 399 ? 121.413 155.427 142.827 1.00 43.22 399 MET C C 1
ATOM 8716 O O . MET C 3 399 ? 122.287 155.010 143.593 1.00 43.22 399 MET C O 1
ATOM 8721 N N . THR C 3 400 ? 121.648 156.338 141.877 1.00 46.40 400 THR C N 1
ATOM 8722 C CA . THR C 3 400 ? 123.007 156.568 141.320 1.00 46.40 400 THR C CA 1
ATOM 8723 C C . THR C 3 400 ? 123.841 157.382 142.316 1.00 46.40 400 THR C C 1
ATOM 8724 O O . THR C 3 400 ? 124.825 158.011 141.882 1.00 46.40 400 THR C O 1
ATOM 8728 N N . HIS C 3 401 ? 123.457 157.363 143.597 1.00 42.00 401 HIS C N 1
ATOM 8729 C CA . HIS C 3 401 ? 123.955 158.356 144.586 1.00 42.00 401 HIS C CA 1
ATOM 8730 C C . HIS C 3 401 ? 124.529 157.635 145.812 1.00 42.00 401 HIS C C 1
ATOM 8731 O O . HIS C 3 401 ? 124.657 158.282 146.870 1.00 42.00 401 HIS C O 1
ATOM 8738 N N . SER C 3 402 ? 124.858 156.347 145.666 1.00 42.63 402 SER C N 1
ATOM 8739 C CA . SER C 3 402 ? 124.987 155.427 146.827 1.00 42.63 402 SER C CA 1
ATOM 8740 C C . SER C 3 402 ? 126.343 154.714 146.771 1.00 42.63 402 SER C C 1
ATOM 8741 O O . SER C 3 402 ? 126.607 154.026 145.767 1.00 42.63 402 SER C O 1
ATOM 8744 N N . PRO C 3 403 ? 127.165 154.881 147.813 1.00 43.63 403 PRO C N 1
ATOM 8745 C CA . PRO C 3 403 ? 128.589 154.526 147.737 1.00 43.63 403 PRO C CA 1
ATOM 8746 C C . PRO C 3 403 ? 128.836 153.076 148.179 1.00 43.63 403 PRO C C 1
ATOM 8747 O O . PRO C 3 403 ? 129.834 152.826 148.830 1.00 43.63 403 PRO C O 1
ATOM 8751 N N . ILE C 3 404 ? 127.925 152.168 147.814 1.00 48.38 404 ILE C N 1
ATOM 8752 C CA . ILE C 3 404 ? 128.153 150.701 147.975 1.00 48.38 404 ILE C CA 1
ATOM 8753 C C . ILE C 3 404 ? 128.625 150.124 146.635 1.00 48.38 404 ILE C C 1
ATOM 8754 O O . ILE C 3 404 ? 128.127 149.048 146.249 1.00 48.38 404 ILE C O 1
ATOM 8759 N N . GLY C 3 405 ? 129.550 150.816 145.962 1.00 45.20 405 GLY C N 1
ATOM 8760 C CA . GLY C 3 405 ? 130.149 150.307 144.750 1.00 45.20 405 GLY C CA 1
ATOM 8761 C C . GLY C 3 405 ? 131.667 150.392 144.790 1.00 45.20 405 GLY C C 1
ATOM 8762 O O . GLY C 3 405 ? 132.318 149.957 145.743 1.00 45.20 405 GLY C O 1
ATOM 8763 N N . SER C 3 406 ? 132.224 150.956 143.719 1.00 45.14 406 SER C N 1
ATOM 8764 C CA . SER C 3 406 ? 133.669 151.022 143.499 1.00 45.14 406 SER C CA 1
ATOM 8765 C C . SER C 3 406 ? 134.098 152.482 143.394 1.00 45.14 406 SER C C 1
ATOM 8766 O O . SER C 3 406 ? 133.441 153.279 142.724 1.00 45.14 406 SER C O 1
ATOM 8769 N N . LEU C 3 407 ? 135.205 152.824 144.051 1.00 38.00 407 LEU C N 1
ATOM 8770 C CA . LEU C 3 407 ? 135.766 154.172 144.021 1.00 38.00 407 LEU C CA 1
ATOM 8771 C C . LEU C 3 407 ? 136.980 154.293 143.112 1.00 38.00 407 LEU C C 1
ATOM 8772 O O . LEU C 3 407 ? 137.351 155.409 142.735 1.00 38.00 407 LEU C O 1
ATOM 8777 N N . ASN C 3 408 ? 137.583 153.179 142.714 1.00 37.36 408 ASN C N 1
ATOM 8778 C CA . ASN C 3 408 ? 138.879 153.212 142.064 1.00 37.36 408 ASN C CA 1
ATOM 8779 C C . ASN C 3 408 ? 138.761 153.201 140.549 1.00 37.36 408 ASN C C 1
ATOM 8780 O O . ASN C 3 408 ? 139.756 153.424 139.853 1.00 37.36 408 ASN C O 1
ATOM 8785 N N . SER C 3 409 ? 137.568 152.936 140.021 1.00 47.66 409 SER C N 1
ATOM 8786 C CA . SER C 3 409 ? 137.276 153.194 138.617 1.00 47.66 409 SER C CA 1
ATOM 8787 C C . SER C 3 409 ? 136.499 154.500 138.501 1.00 47.66 409 SER C C 1
ATOM 8788 O O . SER C 3 409 ? 136.993 155.450 137.893 1.00 47.66 409 SER C O 1
ATOM 8791 N N . VAL C 3 410 ? 135.302 154.566 139.090 1.00 53.25 410 VAL C N 1
ATOM 8792 C CA . VAL C 3 410 ? 134.576 155.808 139.353 1.00 53.25 410 VAL C CA 1
ATOM 8793 C C . VAL C 3 410 ? 133.414 155.441 140.266 1.00 53.25 410 VAL C C 1
ATOM 8794 O O . VAL C 3 410 ? 132.854 154.344 140.170 1.00 53.25 410 VAL C O 1
ATOM 8798 N N . ALA C 3 411 ? 133.072 156.342 141.180 1.00 53.00 411 ALA C N 1
ATOM 8799 C CA . ALA C 3 411 ? 131.887 156.164 142.015 1.00 53.00 411 ALA C CA 1
ATOM 8800 C C . ALA C 3 411 ? 130.915 157.296 141.734 1.00 53.00 411 ALA C C 1
ATOM 8801 O O . ALA C 3 411 ? 130.854 158.267 142.488 1.00 53.00 411 ALA C O 1
ATOM 8803 N N . GLY C 3 412 ? 130.120 157.156 140.675 1.00 53.30 412 GLY C N 1
ATOM 8804 C CA . GLY C 3 412 ? 129.207 158.213 140.297 1.00 53.30 412 GLY C CA 1
ATOM 8805 C C . GLY C 3 412 ? 127.944 157.768 139.590 1.00 53.30 412 GLY C C 1
ATOM 8806 O O . GLY C 3 412 ? 127.515 156.617 139.707 1.00 53.30 412 GLY C O 1
ATOM 8807 N N . LEU C 3 413 ? 127.348 158.701 138.856 1.00 54.16 413 LEU C N 1
ATOM 8808 C CA . LEU C 3 413 ? 126.058 158.546 138.188 1.00 54.16 413 LEU C CA 1
ATOM 8809 C C . LEU C 3 413 ? 126.050 157.395 137.187 1.00 54.16 413 LEU C C 1
ATOM 8810 O O . LEU C 3 413 ? 126.224 157.597 135.984 1.00 54.16 413 LEU C O 1
ATOM 8815 N N . ALA C 3 419 ? 127.763 161.850 135.829 1.00 57.54 419 ALA C N 1
ATOM 8816 C CA . ALA C 3 419 ? 128.335 160.775 135.034 1.00 57.54 419 ALA C CA 1
ATOM 8817 C C . ALA C 3 419 ? 129.577 160.239 135.723 1.00 57.54 419 ALA C C 1
ATOM 8818 O O . ALA C 3 419 ? 129.626 159.082 136.129 1.00 57.54 419 ALA C O 1
ATOM 8820 N N . PHE C 3 420 ? 130.582 161.103 135.828 1.00 57.43 420 PHE C N 1
ATOM 8821 C CA . PHE C 3 420 ? 131.815 160.842 136.559 1.00 57.43 420 PHE C CA 1
ATOM 8822 C C . PHE C 3 420 ? 131.572 161.175 138.030 1.00 57.43 420 PHE C C 1
ATOM 8823 O O . PHE C 3 420 ? 130.417 161.338 138.434 1.00 57.43 420 PHE C O 1
ATOM 8831 N N . ASN C 3 421 ? 132.657 161.288 138.815 1.00 52.27 421 ASN C N 1
ATOM 8832 C CA . ASN C 3 421 ? 132.684 161.211 140.285 1.00 52.27 421 ASN C CA 1
ATOM 8833 C C . ASN C 3 421 ? 131.439 161.674 141.038 1.00 52.27 421 ASN C C 1
ATOM 8834 O O . ASN C 3 421 ? 130.960 160.954 141.919 1.00 52.27 421 ASN C O 1
ATOM 8839 N N . TYR C 3 422 ? 130.907 162.850 140.692 1.00 38.30 422 TYR C N 1
ATOM 8840 C CA . TYR C 3 422 ? 129.687 163.392 141.291 1.00 38.30 422 TYR C CA 1
ATOM 8841 C C . TYR C 3 422 ? 129.766 163.590 142.804 1.00 38.30 422 TYR C C 1
ATOM 8842 O O . TYR C 3 422 ? 129.467 162.662 143.560 1.00 38.30 422 TYR C O 1
ATOM 8851 N N . VAL C 3 423 ? 130.305 164.706 143.269 1.00 28.79 423 VAL C N 1
ATOM 8852 C CA . VAL C 3 423 ? 130.108 165.099 144.660 1.00 28.79 423 VAL C CA 1
ATOM 8853 C C . VAL C 3 423 ? 128.737 165.755 144.829 1.00 28.79 423 VAL C C 1
ATOM 8854 O O . VAL C 3 423 ? 128.412 166.730 144.145 1.00 28.79 423 VAL C O 1
ATOM 8858 N N . SER C 3 424 ? 127.940 165.224 145.757 1.00 26.01 424 SER C N 1
ATOM 8859 C CA . SER C 3 424 ? 126.584 165.691 146.025 1.00 26.01 424 SER C CA 1
ATOM 8860 C C . SER C 3 424 ? 126.579 167.026 146.777 1.00 26.01 424 SER C C 1
ATOM 8861 O O . SER C 3 424 ? 127.531 167.351 147.485 1.00 26.01 424 SER C O 1
ATOM 8864 N N . PRO C 3 425 ? 125.512 167.826 146.625 1.00 23.02 425 PRO C N 1
ATOM 8865 C CA . PRO C 3 425 ? 125.391 169.052 147.437 1.00 23.02 425 PRO C CA 1
ATOM 8866 C C . PRO C 3 425 ? 125.340 168.793 148.930 1.00 23.02 425 PRO C C 1
ATOM 8867 O O . PRO C 3 425 ? 125.803 169.620 149.724 1.00 23.02 425 PRO C O 1
ATOM 8871 N N . ARG C 3 426 ? 124.752 167.668 149.334 1.00 20.16 426 ARG C N 1
ATOM 8872 C CA . ARG C 3 426 ? 124.749 167.291 150.740 1.00 20.16 426 ARG C CA 1
ATOM 8873 C C . ARG C 3 426 ? 126.165 167.042 151.233 1.00 20.16 426 ARG C C 1
ATOM 8874 O O . ARG C 3 426 ? 126.509 167.395 152.362 1.00 20.16 426 ARG C O 1
ATOM 8882 N N . THR C 3 427 ? 126.998 166.433 150.392 1.00 19.64 427 THR C N 1
ATOM 8883 C CA . THR C 3 427 ? 128.396 166.233 150.746 1.00 19.64 427 THR C CA 1
ATOM 8884 C C . THR C 3 427 ? 129.118 167.564 150.890 1.00 19.64 427 THR C C 1
ATOM 8885 O O . THR C 3 427 ? 129.857 167.773 151.854 1.00 19.64 427 THR C O 1
ATOM 8889 N N . TRP C 3 428 ? 128.883 168.488 149.954 1.00 23.72 428 TRP C N 1
ATOM 8890 C CA . TRP C 3 428 ? 129.541 169.792 149.996 1.00 23.72 428 TRP C CA 1
ATOM 8891 C C . TRP C 3 428 ? 129.135 170.585 151.232 1.00 23.72 428 TRP C C 1
ATOM 8892 O O . TRP C 3 428 ? 129.991 171.111 151.947 1.00 23.72 428 TRP C O 1
ATOM 8903 N N . LEU C 3 429 ? 127.831 170.673 151.501 1.00 19.01 429 LEU C N 1
ATOM 8904 C CA . LEU C 3 429 ? 127.343 171.465 152.625 1.00 19.01 429 LEU C CA 1
ATOM 8905 C C . LEU C 3 429 ? 127.753 170.865 153.961 1.00 19.01 429 LEU C C 1
ATOM 8906 O O . LEU C 3 429 ? 128.078 171.600 154.897 1.00 19.01 429 LEU C O 1
ATOM 8911 N N . ALA C 3 430 ? 127.716 169.540 154.079 1.00 16.61 430 ALA C N 1
ATOM 8912 C CA . ALA C 3 430 ? 128.112 168.901 155.327 1.00 16.61 430 ALA C CA 1
ATOM 8913 C C . ALA C 3 430 ? 129.616 168.996 155.535 1.00 16.61 430 ALA C C 1
ATOM 8914 O O . ALA C 3 430 ? 130.091 169.125 156.667 1.00 16.61 430 ALA C O 1
ATOM 8916 N N . SER C 3 431 ? 130.387 168.890 154.452 1.00 17.56 431 SER C N 1
ATOM 8917 C CA . SER C 3 431 ? 131.836 169.016 154.568 1.00 17.56 431 SER C CA 1
ATOM 8918 C C . SER C 3 431 ? 132.231 170.432 154.949 1.00 17.56 431 SER C C 1
ATOM 8919 O O . SER C 3 431 ? 133.047 170.639 155.852 1.00 17.56 431 SER C O 1
ATOM 8922 N N . ALA C 3 432 ? 131.650 171.419 154.267 1.00 17.74 432 ALA C N 1
ATOM 8923 C CA . ALA C 3 432 ? 132.000 172.812 154.509 1.00 17.74 432 ALA C CA 1
ATOM 8924 C C . ALA C 3 432 ? 131.674 173.217 155.937 1.00 17.74 432 ALA C C 1
ATOM 8925 O O . ALA C 3 432 ? 132.494 173.832 156.624 1.00 17.74 432 ALA C O 1
ATOM 8927 N N . HIS C 3 433 ? 130.513 172.767 156.418 1.00 20.38 433 HIS C N 1
ATOM 8928 C CA . HIS C 3 433 ? 129.993 173.218 157.735 1.00 20.38 433 HIS C CA 1
ATOM 8929 C C . HIS C 3 433 ? 130.601 172.395 158.879 1.00 20.38 433 HIS C C 1
ATOM 8930 O O . HIS C 3 433 ? 130.607 172.905 160.014 1.00 20.38 433 HIS C O 1
ATOM 8937 N N . PHE C 3 434 ? 131.110 171.190 158.600 1.00 17.44 434 PHE C N 1
ATOM 8938 C CA . PHE C 3 434 ? 131.956 170.536 159.586 1.00 17.44 434 PHE C CA 1
ATOM 8939 C C . PHE C 3 434 ? 133.272 171.282 159.733 1.00 17.44 434 PHE C C 1
ATOM 8940 O O . PHE C 3 434 ? 133.769 171.449 160.851 1.00 17.44 434 PHE C O 1
ATOM 8948 N N . ILE C 3 435 ? 133.848 171.730 158.616 1.00 17.30 435 ILE C N 1
ATOM 8949 C CA . ILE C 3 435 ? 135.099 172.480 158.663 1.00 17.30 435 ILE C CA 1
ATOM 8950 C C . ILE C 3 435 ? 134.911 173.790 159.421 1.00 17.30 435 ILE C C 1
ATOM 8951 O O . ILE C 3 435 ? 135.733 174.146 160.271 1.00 17.30 435 ILE C O 1
ATOM 8956 N N . PHE C 3 436 ? 133.812 174.501 159.157 1.00 20.55 436 PHE C N 1
ATOM 8957 C CA . PHE C 3 436 ? 133.496 175.705 159.920 1.00 20.55 436 PHE C CA 1
ATOM 8958 C C . PHE C 3 436 ? 133.277 175.384 161.391 1.00 20.55 436 PHE C C 1
ATOM 8959 O O . PHE C 3 436 ? 133.755 176.102 162.269 1.00 20.55 436 PHE C O 1
ATOM 8967 N N . GLY C 3 437 ? 132.554 174.306 161.676 1.00 19.90 437 GLY C N 1
ATOM 8968 C CA . GLY C 3 437 ? 132.293 173.953 163.059 1.00 19.90 437 GLY C CA 1
ATOM 8969 C C . GLY C 3 437 ? 133.554 173.609 163.818 1.00 19.90 437 GLY C C 1
ATOM 8970 O O . GLY C 3 437 ? 133.679 173.906 165.006 1.00 19.90 437 GLY C O 1
ATOM 8971 N N . PHE C 3 438 ? 134.499 172.954 163.148 1.00 19.91 438 PHE C N 1
ATOM 8972 C CA . PHE C 3 438 ? 135.738 172.589 163.818 1.00 19.91 438 PHE C CA 1
ATOM 8973 C C . PHE C 3 438 ? 136.585 173.816 164.107 1.00 19.91 438 PHE C C 1
ATOM 8974 O O . PHE C 3 438 ? 137.044 174.014 165.237 1.00 19.91 438 PHE C O 1
ATOM 8982 N N . PHE C 3 439 ? 136.833 174.632 163.079 1.00 20.89 439 PHE C N 1
ATOM 8983 C CA . PHE C 3 439 ? 137.707 175.786 163.232 1.00 20.89 439 PHE C CA 1
ATOM 8984 C C . PHE C 3 439 ? 137.127 176.775 164.223 1.00 20.89 439 PHE C C 1
ATOM 8985 O O . PHE C 3 439 ? 137.863 177.403 164.990 1.00 20.89 439 PHE C O 1
ATOM 8993 N N . PHE C 3 440 ? 135.810 176.898 164.248 1.00 22.80 440 PHE C N 1
ATOM 8994 C CA . PHE C 3 440 ? 135.206 177.834 165.175 1.00 22.80 440 PHE C CA 1
ATOM 8995 C C . PHE C 3 440 ? 135.242 177.316 166.597 1.00 22.80 440 PHE C C 1
ATOM 8996 O O . PHE C 3 440 ? 135.299 178.115 167.533 1.00 22.80 440 PHE C O 1
ATOM 9004 N N . LEU C 3 441 ? 135.260 176.000 166.778 1.00 22.97 441 LEU C N 1
ATOM 9005 C CA . LEU C 3 441 ? 135.528 175.463 168.102 1.00 22.97 441 LEU C CA 1
ATOM 9006 C C . LEU C 3 441 ? 136.973 175.716 168.499 1.00 22.97 441 LEU C C 1
ATOM 9007 O O . LEU C 3 441 ? 137.257 175.980 169.670 1.00 22.97 441 LEU C O 1
ATOM 9012 N N . VAL C 3 442 ? 137.899 175.610 167.545 1.00 22.12 442 VAL C N 1
ATOM 9013 C CA . VAL C 3 442 ? 139.286 175.985 167.809 1.00 22.12 442 VAL C CA 1
ATOM 9014 C C . VAL C 3 442 ? 139.367 177.469 168.135 1.00 22.12 442 VAL C C 1
ATOM 9015 O O . VAL C 3 442 ? 140.028 177.882 169.095 1.00 22.12 442 VAL C O 1
ATOM 9019 N N . GLY C 3 443 ? 138.660 178.289 167.355 1.00 22.94 443 GLY C N 1
ATOM 9020 C CA . GLY C 3 443 ? 138.600 179.711 167.647 1.00 22.94 443 GLY C CA 1
ATOM 9021 C C . GLY C 3 443 ? 137.932 180.004 168.970 1.00 22.94 443 GLY C C 1
ATOM 9022 O O . GLY C 3 443 ? 138.281 180.962 169.660 1.00 22.94 443 GLY C O 1
ATOM 9023 N N . HIS C 3 444 ? 136.942 179.180 169.324 1.00 23.77 444 HIS C N 1
ATOM 9024 C CA . HIS C 3 444 ? 136.357 179.233 170.691 1.00 23.77 444 HIS C CA 1
ATOM 9025 C C . HIS C 3 444 ? 137.454 178.938 171.718 1.00 23.77 444 HIS C C 1
ATOM 9026 O O . HIS C 3 444 ? 137.634 179.753 172.642 1.00 23.77 444 HIS C O 1
ATOM 9033 N N . LEU C 3 445 ? 138.154 177.813 171.548 1.00 23.87 445 LEU C N 1
ATOM 9034 C CA . LEU C 3 445 ? 139.231 177.410 172.490 1.00 23.87 445 LEU C CA 1
ATOM 9035 C C . LEU C 3 445 ? 140.287 178.518 172.550 1.00 23.87 445 LEU C C 1
ATOM 9036 O O . LEU C 3 445 ? 140.778 178.800 173.660 1.00 23.87 445 LEU C O 1
ATOM 9041 N N . TRP C 3 446 ? 140.616 179.123 171.404 1.00 26.49 446 TRP C N 1
ATOM 9042 C CA . TRP C 3 446 ? 141.620 180.179 171.388 1.00 26.49 446 TRP C CA 1
ATOM 9043 C C . TRP C 3 446 ? 141.158 181.381 172.198 1.00 26.49 446 TRP C C 1
ATOM 9044 O O . TRP C 3 446 ? 141.854 181.837 173.110 1.00 26.49 446 TRP C O 1
ATOM 9055 N N . HIS C 3 447 ? 139.961 181.878 171.874 1.00 27.32 447 HIS C N 1
ATOM 9056 C CA . HIS C 3 447 ? 139.470 183.166 172.434 1.00 27.32 447 HIS C CA 1
ATOM 9057 C C . HIS C 3 447 ? 139.117 182.999 173.918 1.00 27.32 447 HIS C C 1
ATOM 9058 O O . HIS C 3 447 ? 139.329 183.962 174.677 1.00 27.32 447 HIS C O 1
ATOM 9065 N N . ALA C 3 448 ? 138.599 181.829 174.309 1.00 26.75 448 ALA C N 1
ATOM 9066 C CA . ALA C 3 448 ? 138.162 181.623 175.686 1.00 26.75 448 ALA C CA 1
ATOM 9067 C C . ALA C 3 448 ? 139.347 181.598 176.638 1.00 26.75 448 ALA C C 1
ATOM 9068 O O . ALA C 3 448 ? 139.311 182.220 177.706 1.00 26.75 448 ALA C O 1
ATOM 9070 N N . GLY C 3 449 ? 140.408 180.894 176.263 1.00 27.64 449 GLY C N 1
ATOM 9071 C CA . GLY C 3 449 ? 141.621 180.893 177.046 1.00 27.64 449 GLY C CA 1
ATOM 9072 C C . GLY C 3 449 ? 142.260 182.263 177.117 1.00 27.64 449 GLY C C 1
ATOM 9073 O O . GLY C 3 449 ? 142.725 182.679 178.179 1.00 27.64 449 GLY C O 1
ATOM 9074 N N . ARG C 3 450 ? 142.299 182.965 175.982 1.00 31.33 450 ARG C N 1
ATOM 9075 C CA . ARG C 3 450 ? 142.875 184.303 175.964 1.00 31.33 450 ARG C CA 1
ATOM 9076 C C . ARG C 3 450 ? 142.033 185.276 176.777 1.00 31.33 450 ARG C C 1
ATOM 9077 O O . ARG C 3 450 ? 142.575 186.153 177.456 1.00 31.33 450 ARG C O 1
ATOM 9085 N N . ALA C 3 451 ? 140.709 185.131 176.729 1.00 30.42 451 ALA C N 1
ATOM 9086 C CA . ALA C 3 451 ? 139.846 185.947 177.574 1.00 30.42 451 ALA C CA 1
ATOM 9087 C C . ALA C 3 451 ? 140.129 185.699 179.047 1.00 30.42 451 ALA C C 1
ATOM 9088 O O . ALA C 3 451 ? 140.225 186.642 179.839 1.00 30.42 451 ALA C O 1
ATOM 9090 N N . ARG C 3 452 ? 140.270 184.427 179.426 1.00 32.65 452 ARG C N 1
ATOM 9091 C CA . ARG C 3 452 ? 140.619 184.083 180.799 1.00 32.65 452 ARG C CA 1
ATOM 9092 C C . ARG C 3 452 ? 141.974 184.660 181.180 1.00 32.65 452 ARG C C 1
ATOM 9093 O O . ARG C 3 452 ? 142.140 185.220 182.268 1.00 32.65 452 ARG C O 1
ATOM 9101 N N . ALA C 3 453 ? 142.948 184.560 180.275 1.00 32.85 453 ALA C N 1
ATOM 9102 C CA . ALA C 3 453 ? 144.318 184.937 180.598 1.00 32.85 453 ALA C CA 1
ATOM 9103 C C . ALA C 3 453 ? 144.491 186.450 180.640 1.00 32.85 453 ALA C C 1
ATOM 9104 O O . ALA C 3 453 ? 145.310 186.968 181.405 1.00 32.85 453 ALA C O 1
ATOM 9106 N N . ALA C 3 454 ? 143.745 187.175 179.807 1.00 32.91 454 ALA C N 1
ATOM 9107 C CA . ALA C 3 454 ? 143.931 188.620 179.740 1.00 32.91 454 ALA C CA 1
ATOM 9108 C C . ALA C 3 454 ? 143.295 189.320 180.933 1.00 32.91 454 ALA C C 1
ATOM 9109 O O . ALA C 3 454 ? 143.823 190.325 181.419 1.00 32.91 454 ALA C O 1
ATOM 9111 N N . ALA C 3 455 ? 142.158 188.816 181.412 1.00 34.55 455 ALA C N 1
ATOM 9112 C CA . ALA C 3 455 ? 141.530 189.411 182.586 1.00 34.55 455 ALA C CA 1
ATOM 9113 C C . ALA C 3 455 ? 142.347 189.142 183.838 1.00 34.55 455 ALA C C 1
ATOM 9114 O O . ALA C 3 455 ? 142.527 190.024 184.683 1.00 34.55 455 ALA C O 1
ATOM 9116 N N . ALA C 3 456 ? 142.847 187.918 183.974 1.00 35.72 456 ALA C N 1
ATOM 9117 C CA . ALA C 3 456 ? 143.741 187.594 185.072 1.00 35.72 456 ALA C CA 1
ATOM 9118 C C . ALA C 3 456 ? 145.127 188.197 184.885 1.00 35.72 456 ALA C C 1
ATOM 9119 O O . ALA C 3 456 ? 145.920 188.204 185.832 1.00 35.72 456 ALA C O 1
ATOM 9121 N N . GLY C 3 457 ? 145.431 188.698 183.692 1.00 35.98 457 GLY C N 1
ATOM 9122 C CA . GLY C 3 457 ? 146.586 189.544 183.495 1.00 35.98 457 GLY C CA 1
ATOM 9123 C C . GLY C 3 457 ? 147.853 188.860 183.032 1.00 35.98 457 GLY C C 1
ATOM 9124 O O . GLY C 3 457 ? 148.924 189.468 183.084 1.00 35.98 457 GLY C O 1
ATOM 9125 N N . PHE C 3 458 ? 147.771 187.609 182.580 1.00 34.36 458 PHE C N 1
ATOM 9126 C CA . PHE C 3 458 ? 148.980 186.916 182.153 1.00 34.36 458 PHE C CA 1
ATOM 9127 C C . PHE C 3 458 ? 148.893 186.438 180.707 1.00 34.36 458 PHE C C 1
ATOM 9128 O O . PHE C 3 458 ? 149.488 185.420 180.349 1.00 34.36 458 PHE C O 1
ATOM 9136 N N . GLU C 3 459 ? 148.195 187.184 179.852 1.00 38.32 459 GLU C N 1
ATOM 9137 C CA . GLU C 3 459 ? 148.151 186.855 178.433 1.00 38.32 459 GLU C CA 1
ATOM 9138 C C . GLU C 3 459 ? 149.426 187.249 177.696 1.00 38.32 459 GLU C C 1
ATOM 9139 O O . GLU C 3 459 ? 149.657 186.763 176.585 1.00 38.32 459 GLU C O 1
ATOM 9145 N N . THR C 3 460 ? 150.261 188.100 178.283 1.00 42.33 460 THR C N 1
ATOM 9146 C CA . THR C 3 460 ? 151.500 188.498 177.630 1.00 42.33 460 THR C CA 1
ATOM 9147 C C . THR C 3 460 ? 152.692 187.642 178.034 1.00 42.33 460 THR C C 1
ATOM 9148 O O . THR C 3 460 ? 153.681 187.602 177.296 1.00 42.33 460 THR C O 1
ATOM 9152 N N . GLY C 3 461 ? 152.627 186.950 179.160 1.00 39.58 461 GLY C N 1
ATOM 9153 C CA . GLY C 3 461 ? 153.698 186.058 179.532 1.00 39.58 461 GLY C CA 1
ATOM 9154 C C . GLY C 3 461 ? 153.815 185.941 181.038 1.00 39.58 461 GLY C C 1
ATOM 9155 O O . GLY C 3 461 ? 152.984 186.450 181.779 1.00 39.58 461 GLY C O 1
ATOM 9156 N N . LEU C 3 462 ? 154.879 185.264 181.462 1.00 41.16 462 LEU C N 1
ATOM 9157 C CA . LEU C 3 462 ? 155.100 184.993 182.875 1.00 41.16 462 LEU C CA 1
ATOM 9158 C C . LEU C 3 462 ? 156.071 185.992 183.490 1.00 41.16 462 LEU C C 1
ATOM 9159 O O . LEU C 3 462 ? 156.743 186.740 182.776 1.00 41.16 462 LEU C O 1
ATOM 9164 N N . ASP C 3 463 ? 156.169 185.993 184.815 1.00 51.99 463 ASP C N 1
ATOM 9165 C CA . ASP C 3 463 ? 157.033 186.936 185.513 1.00 51.99 463 ASP C CA 1
ATOM 9166 C C . ASP C 3 463 ? 158.368 186.300 185.865 1.00 51.99 463 ASP C C 1
ATOM 9167 O O . ASP C 3 463 ? 158.406 185.209 186.444 1.00 51.99 463 ASP C O 1
ATOM 9172 N N . ARG C 3 464 ? 159.463 186.965 185.514 1.00 52.83 464 ARG C N 1
ATOM 9173 C CA . ARG C 3 464 ? 160.786 186.487 185.888 1.00 52.83 464 ARG C CA 1
ATOM 9174 C C . ARG C 3 464 ? 160.969 186.621 187.392 1.00 52.83 464 ARG C C 1
ATOM 9175 O O . ARG C 3 464 ? 161.124 187.719 187.919 1.00 52.83 464 ARG C O 1
ATOM 9183 N N . ILE D 4 15 ? 195.694 176.710 145.516 1.00 57.85 15 ILE D N 1
ATOM 9184 C CA . ILE D 4 15 ? 195.578 175.635 146.491 1.00 57.85 15 ILE D CA 1
ATOM 9185 C C . ILE D 4 15 ? 195.045 176.181 147.817 1.00 57.85 15 ILE D C 1
ATOM 9186 O O . ILE D 4 15 ? 194.202 175.553 148.459 1.00 57.85 15 ILE D O 1
ATOM 9191 N N . LYS D 4 16 ? 195.525 177.357 148.219 1.00 58.28 16 LYS D N 1
ATOM 9192 C CA . LYS D 4 16 ? 194.929 178.075 149.336 1.00 58.28 16 LYS D CA 1
ATOM 9193 C C . LYS D 4 16 ? 194.340 179.384 148.837 1.00 58.28 16 LYS D C 1
ATOM 9194 O O . LYS D 4 16 ? 193.699 180.117 149.596 1.00 58.28 16 LYS D O 1
ATOM 9200 N N . GLN D 4 17 ? 194.581 179.697 147.564 1.00 59.41 17 GLN D N 1
ATOM 9201 C CA . GLN D 4 17 ? 193.916 180.816 146.911 1.00 59.41 17 GLN D CA 1
ATOM 9202 C C . GLN D 4 17 ? 192.436 180.514 146.749 1.00 59.41 17 GLN D C 1
ATOM 9203 O O . GLN D 4 17 ? 191.576 181.315 147.127 1.00 59.41 17 GLN D O 1
ATOM 9209 N N . LEU D 4 18 ? 192.139 179.337 146.201 1.00 53.10 18 LEU D N 1
ATOM 9210 C CA . LEU D 4 18 ? 190.756 178.958 145.953 1.00 53.10 18 LEU D CA 1
ATOM 9211 C C . LEU D 4 18 ? 190.032 178.655 147.259 1.00 53.10 18 LEU D C 1
ATOM 9212 O O . LEU D 4 18 ? 188.806 178.761 147.341 1.00 53.10 18 LEU D O 1
ATOM 9217 N N . ASP D 4 19 ? 190.785 178.287 148.299 1.00 51.47 19 ASP D N 1
ATOM 9218 C CA . ASP D 4 19 ? 190.174 178.014 149.595 1.00 51.47 19 ASP D CA 1
ATOM 9219 C C . ASP D 4 19 ? 189.653 179.299 150.224 1.00 51.47 19 ASP D C 1
ATOM 9220 O O . ASP D 4 19 ? 188.597 179.294 150.865 1.00 51.47 19 ASP D O 1
ATOM 9225 N N . ASP D 4 20 ? 190.388 180.402 150.064 1.00 56.19 20 ASP D N 1
ATOM 9226 C CA . ASP D 4 20 ? 189.916 181.689 150.566 1.00 56.19 20 ASP D CA 1
ATOM 9227 C C . ASP D 4 20 ? 188.653 182.135 149.846 1.00 56.19 20 ASP D C 1
ATOM 9228 O O . ASP D 4 20 ? 187.717 182.634 150.478 1.00 56.19 20 ASP D O 1
ATOM 9233 N N . TRP D 4 21 ? 188.612 181.964 148.524 1.00 53.98 21 TRP D N 1
ATOM 9234 C CA . TRP D 4 21 ? 187.438 182.359 147.755 1.00 53.98 21 TRP D CA 1
ATOM 9235 C C . TRP D 4 21 ? 186.241 181.470 148.058 1.00 53.98 21 TRP D C 1
ATOM 9236 O O . TRP D 4 21 ? 185.098 181.924 147.971 1.00 53.98 21 TRP D O 1
ATOM 9247 N N . LEU D 4 22 ? 186.478 180.204 148.404 1.00 44.57 22 LEU D N 1
ATOM 9248 C CA . LEU D 4 22 ? 185.372 179.317 148.747 1.00 44.57 22 LEU D CA 1
ATOM 9249 C C . LEU D 4 22 ? 184.807 179.646 150.123 1.00 44.57 22 LEU D C 1
ATOM 9250 O O . LEU D 4 22 ? 183.598 179.526 150.351 1.00 44.57 22 LEU D O 1
ATOM 9255 N N . LYS D 4 23 ? 185.667 180.086 151.044 1.00 47.91 23 LYS D N 1
ATOM 9256 C CA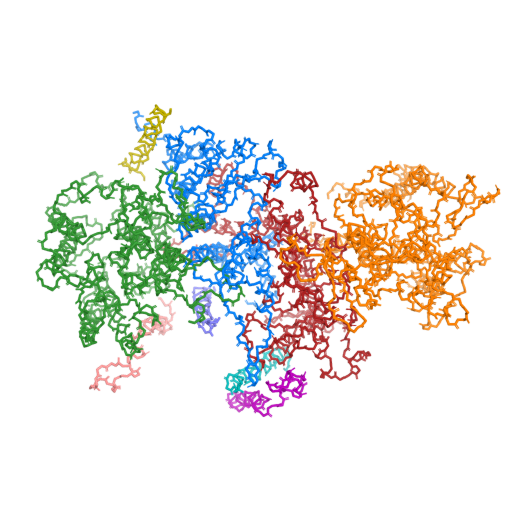 . LYS D 4 23 ? 185.355 180.179 152.464 1.00 47.91 23 LYS D CA 1
ATOM 9257 C C . LYS D 4 23 ? 184.885 181.570 152.872 1.00 47.91 23 LYS D C 1
ATOM 9258 O O . LYS D 4 23 ? 185.039 181.958 154.033 1.00 47.91 23 LYS D O 1
ATOM 9264 N N . ARG D 4 24 ? 184.299 182.323 151.949 1.00 55.64 24 ARG D N 1
ATOM 9265 C CA . ARG D 4 24 ? 184.133 183.758 152.104 1.00 55.64 24 ARG D CA 1
ATOM 9266 C C . ARG D 4 24 ? 182.772 184.110 152.687 1.00 55.64 24 ARG D C 1
ATOM 9267 O O . ARG D 4 24 ? 181.898 183.257 152.854 1.00 55.64 24 ARG D O 1
ATOM 9275 N N . ASP D 4 25 ? 182.614 185.396 152.997 1.00 56.87 25 ASP D N 1
ATOM 9276 C CA . ASP D 4 25 ? 181.390 185.936 153.588 1.00 56.87 25 ASP D CA 1
ATOM 9277 C C . ASP D 4 25 ? 180.515 186.535 152.495 1.00 56.87 25 ASP D C 1
ATOM 9278 O O . ASP D 4 25 ? 180.639 187.708 152.142 1.00 56.87 25 ASP D O 1
ATOM 9283 N N . ARG D 4 26 ? 179.609 185.724 151.953 1.00 51.44 26 ARG D N 1
ATOM 9284 C CA . ARG D 4 26 ? 178.618 186.236 151.014 1.00 51.44 26 ARG D CA 1
ATOM 9285 C C . ARG D 4 26 ? 177.225 185.736 151.371 1.00 51.44 26 ARG D C 1
ATOM 9286 O O . ARG D 4 26 ? 177.016 185.176 152.453 1.00 51.44 26 ARG D O 1
ATOM 9294 N N . PHE D 4 27 ? 176.264 185.947 150.473 1.00 50.12 27 PHE D N 1
ATOM 9295 C CA . PHE D 4 27 ? 174.861 185.673 150.759 1.00 50.12 27 PHE D CA 1
ATOM 9296 C C . PHE D 4 27 ? 174.577 184.182 150.904 1.00 50.12 27 PHE D C 1
ATOM 9297 O O . PHE D 4 27 ? 173.728 183.787 151.709 1.00 50.12 27 PHE D O 1
ATOM 9305 N N . VAL D 4 28 ? 175.246 183.355 150.110 1.00 41.77 28 VAL D N 1
ATOM 9306 C CA . VAL D 4 28 ? 175.256 181.909 150.300 1.00 41.77 28 VAL D CA 1
ATOM 9307 C C . VAL D 4 28 ? 176.702 181.455 150.402 1.00 41.77 28 VAL D C 1
ATOM 9308 O O . VAL D 4 28 ? 177.540 181.813 149.570 1.00 41.77 28 VAL D O 1
ATOM 9312 N N . PHE D 4 29 ? 176.999 180.677 151.440 1.00 34.52 29 PHE D N 1
ATOM 9313 C CA . PHE D 4 29 ? 178.329 180.117 151.637 1.00 34.52 29 PHE D CA 1
ATOM 9314 C C . PHE D 4 29 ? 178.563 179.004 150.625 1.00 34.52 29 PHE D C 1
ATOM 9315 O O . PHE D 4 29 ? 177.651 178.230 150.327 1.00 34.52 29 PHE D O 1
ATOM 9323 N N . ILE D 4 30 ? 179.775 178.926 150.084 1.00 33.66 30 ILE D N 1
ATOM 9324 C CA . ILE D 4 30 ? 180.066 177.887 149.104 1.00 33.66 30 ILE D CA 1
ATOM 9325 C C . ILE D 4 30 ? 180.940 176.808 149.724 1.00 33.66 30 ILE D C 1
ATOM 9326 O O . ILE D 4 30 ? 180.498 175.671 149.908 1.00 33.66 30 ILE D O 1
ATOM 9331 N N . GLY D 4 31 ? 182.172 177.159 150.072 1.00 33.45 31 GLY D N 1
ATOM 9332 C CA . GLY D 4 31 ? 183.094 176.209 150.656 1.00 33.45 31 GLY D CA 1
ATOM 9333 C C . GLY D 4 31 ? 183.494 175.087 149.719 1.00 33.45 31 GLY D C 1
ATOM 9334 O O . GLY D 4 31 ? 183.089 175.006 148.562 1.00 33.45 31 GLY D O 1
ATOM 9335 N N . TRP D 4 32 ? 184.319 174.191 150.254 1.00 34.46 32 TRP D N 1
ATOM 9336 C CA . TRP D 4 32 ? 184.800 173.070 149.460 1.00 34.46 32 TRP D CA 1
ATOM 9337 C C . TRP D 4 32 ? 183.689 172.075 149.175 1.00 34.46 32 TRP D C 1
ATOM 9338 O O . TRP D 4 32 ? 183.636 171.504 148.084 1.00 34.46 32 TRP D O 1
ATOM 9349 N N . SER D 4 33 ? 182.797 171.868 150.138 1.00 27.65 33 SER D N 1
ATOM 9350 C CA . SER D 4 33 ? 181.619 171.037 149.959 1.00 27.65 33 SER D CA 1
ATOM 9351 C C . SER D 4 33 ? 180.675 171.565 148.891 1.00 27.65 33 SER D C 1
ATOM 9352 O O . SER D 4 33 ? 179.944 170.775 148.288 1.00 27.65 33 SER D O 1
ATOM 9355 N N . GLY D 4 34 ? 180.675 172.871 148.645 1.00 25.46 34 GLY D N 1
ATOM 9356 C CA . GLY D 4 34 ? 179.815 173.444 147.635 1.00 25.46 34 GLY D CA 1
ATOM 9357 C C . GLY D 4 34 ? 180.158 173.068 146.221 1.00 25.46 34 GLY D C 1
ATOM 9358 O O . GLY D 4 34 ? 179.306 173.186 145.341 1.00 25.46 34 GLY D O 1
ATOM 9359 N N . LEU D 4 35 ? 181.381 172.607 145.980 1.00 25.67 35 LEU D N 1
ATOM 9360 C CA . LEU D 4 35 ? 181.745 172.111 144.665 1.00 25.67 35 LEU D CA 1
ATOM 9361 C C . LEU D 4 35 ? 181.104 170.770 144.350 1.00 25.67 35 LEU D C 1
ATOM 9362 O O . LEU D 4 35 ? 181.021 170.401 143.178 1.00 25.67 35 LEU D O 1
ATOM 9367 N N . LEU D 4 36 ? 180.665 170.034 145.366 1.00 22.26 36 LEU D N 1
ATOM 9368 C CA . LEU D 4 36 ? 179.888 168.819 145.189 1.00 22.26 36 LEU D CA 1
ATOM 9369 C C . LEU D 4 36 ? 178.393 169.080 145.289 1.00 22.26 36 LEU D C 1
ATOM 9370 O O . LEU D 4 36 ? 177.617 168.575 144.477 1.00 22.26 36 LEU D O 1
ATOM 9375 N N . LEU D 4 37 ? 177.985 169.872 146.279 1.00 21.28 37 LEU D N 1
ATOM 9376 C CA . LEU D 4 37 ? 176.575 170.109 146.549 1.00 21.28 37 LEU D CA 1
ATOM 9377 C C . LEU D 4 37 ? 175.910 170.892 145.430 1.00 21.28 37 LEU D C 1
ATOM 9378 O O . LEU D 4 37 ? 174.849 170.509 144.935 1.00 21.28 37 LEU D O 1
ATOM 9383 N N . PHE D 4 38 ? 176.525 171.996 145.018 1.00 22.20 38 PHE D N 1
ATOM 9384 C CA . PHE D 4 38 ? 175.811 172.943 144.163 1.00 22.20 38 PHE D CA 1
ATOM 9385 C C . PHE D 4 38 ? 175.614 172.447 142.734 1.00 22.20 38 PHE D C 1
ATOM 9386 O O . PHE D 4 38 ? 174.487 172.569 142.227 1.00 22.20 38 PHE D O 1
ATOM 9394 N N . PRO D 4 39 ? 176.609 171.890 142.031 1.00 20.94 39 PRO D N 1
ATOM 9395 C CA . PRO D 4 39 ? 176.271 171.320 140.716 1.00 20.94 39 PRO D CA 1
ATOM 9396 C C . PRO D 4 39 ? 175.388 170.087 140.793 1.00 20.94 39 PRO D C 1
ATOM 9397 O O . PRO D 4 39 ? 174.482 169.950 139.969 1.00 20.94 39 PRO D O 1
ATOM 9401 N N . CYS D 4 40 ? 175.600 169.196 141.763 1.00 20.61 40 CYS D N 1
ATOM 9402 C CA . CYS D 4 40 ? 174.829 167.956 141.790 1.00 20.61 40 CYS D CA 1
ATOM 9403 C C . CYS D 4 40 ? 173.379 168.207 142.174 1.00 20.61 40 CYS D C 1
ATOM 9404 O O . CYS D 4 40 ? 172.472 167.572 141.627 1.00 20.61 40 CYS D O 1
ATOM 9407 N N . SER D 4 41 ? 173.136 169.125 143.109 1.00 21.11 41 SER D N 1
ATOM 9408 C CA . SER D 4 41 ? 171.761 169.422 143.497 1.00 21.11 41 SER D CA 1
ATOM 9409 C C . SER D 4 41 ? 171.032 170.150 142.380 1.00 21.11 41 SER D C 1
ATOM 9410 O O . SER D 4 41 ? 169.854 169.891 142.124 1.00 21.11 41 SER D O 1
ATOM 9413 N N . PHE D 4 42 ? 171.727 171.063 141.698 1.00 19.41 42 PHE D N 1
ATOM 9414 C CA . PHE D 4 42 ? 171.145 171.744 140.548 1.00 19.41 42 PHE D CA 1
ATOM 9415 C C . PHE D 4 42 ? 170.841 170.759 139.425 1.00 19.41 42 PHE D C 1
ATOM 9416 O O . PHE D 4 42 ? 169.800 170.855 138.769 1.00 19.41 42 PHE D O 1
ATOM 9424 N N . LEU D 4 43 ? 171.731 169.792 139.207 1.00 17.15 43 LEU D N 1
ATOM 9425 C CA . LEU D 4 43 ? 171.508 168.783 138.180 1.00 17.15 43 LEU D CA 1
ATOM 9426 C C . LEU D 4 43 ? 170.380 167.835 138.564 1.00 17.15 43 LEU D C 1
ATOM 9427 O O . LEU D 4 43 ? 169.552 167.475 137.725 1.00 17.15 43 LEU D O 1
ATOM 9432 N N . ALA D 4 44 ? 170.338 167.411 139.829 1.00 16.07 44 ALA D N 1
ATOM 9433 C CA . ALA D 4 44 ? 169.266 166.527 140.276 1.00 16.07 44 ALA D CA 1
ATOM 9434 C C . ALA D 4 44 ? 167.912 167.220 140.197 1.00 16.07 44 ALA D C 1
ATOM 9435 O O . ALA D 4 44 ? 166.941 166.651 139.692 1.00 16.07 44 ALA D O 1
ATOM 9437 N N . ILE D 4 45 ? 167.840 168.465 140.665 1.00 17.62 45 ILE D N 1
ATOM 9438 C CA . ILE D 4 45 ? 166.596 169.222 140.583 1.00 17.62 45 ILE D CA 1
ATOM 9439 C C . ILE D 4 45 ? 166.289 169.599 139.138 1.00 17.62 45 ILE D C 1
ATOM 9440 O O . ILE D 4 45 ? 165.130 169.568 138.706 1.00 17.62 45 ILE D O 1
ATOM 9445 N N . GLY D 4 46 ? 167.321 169.950 138.367 1.00 16.72 46 GLY D N 1
ATOM 9446 C CA . GLY D 4 46 ? 167.106 170.299 136.973 1.00 16.72 46 GLY D CA 1
ATOM 9447 C C . GLY D 4 46 ? 166.611 169.125 136.151 1.00 16.72 46 GLY D C 1
ATOM 9448 O O . GLY D 4 46 ? 165.740 169.274 135.296 1.00 16.72 46 GLY D O 1
ATOM 9449 N N . ALA D 4 47 ? 167.147 167.935 136.417 1.00 15.15 47 ALA D N 1
ATOM 9450 C CA . ALA D 4 47 ? 166.664 166.737 135.745 1.00 15.15 47 ALA D CA 1
ATOM 9451 C C . ALA D 4 47 ? 165.226 166.434 136.125 1.00 15.15 47 ALA D C 1
ATOM 9452 O O . ALA D 4 47 ? 164.439 165.981 135.290 1.00 15.15 47 ALA D O 1
ATOM 9454 N N . TRP D 4 48 ? 164.873 166.649 137.392 1.00 21.03 48 TRP D N 1
ATOM 9455 C CA . TRP D 4 48 ? 163.509 166.370 137.822 1.00 21.03 48 TRP D CA 1
ATOM 9456 C C . TRP D 4 48 ? 162.521 167.294 137.134 1.00 21.03 48 TRP D C 1
ATOM 9457 O O . TRP D 4 48 ? 161.436 166.868 136.732 1.00 21.03 48 TRP D O 1
ATOM 9468 N N . PHE D 4 49 ? 162.874 168.567 137.004 1.00 18.28 49 PHE D N 1
ATOM 9469 C CA . PHE D 4 49 ? 162.021 169.492 136.274 1.00 18.28 49 PHE D CA 1
ATOM 9470 C C . PHE D 4 49 ? 161.956 169.126 134.801 1.00 18.28 49 PHE D C 1
ATOM 9471 O O . PHE D 4 49 ? 160.887 169.177 134.193 1.00 18.28 49 PHE D O 1
ATOM 9479 N N . THR D 4 50 ? 163.090 168.739 134.219 1.00 17.87 50 THR D N 1
ATOM 9480 C CA . THR D 4 50 ? 163.124 168.326 132.821 1.00 17.87 50 THR D CA 1
ATOM 9481 C C . THR D 4 50 ? 162.250 167.101 132.587 1.00 17.87 50 THR D C 1
ATOM 9482 O O . THR D 4 50 ? 161.458 167.060 131.641 1.00 17.87 50 THR D O 1
ATOM 9486 N N . GLY D 4 51 ? 162.378 166.098 133.457 1.00 17.29 51 GLY D N 1
ATOM 9487 C CA . GLY D 4 51 ? 161.598 164.883 133.303 1.00 17.29 51 GLY D CA 1
ATOM 9488 C C . GLY D 4 51 ? 160.112 165.096 133.494 1.00 17.29 51 GLY D C 1
ATOM 9489 O O . GLY D 4 51 ? 159.297 164.616 132.708 1.00 17.29 51 GLY D O 1
ATOM 9490 N N . THR D 4 52 ? 159.737 165.834 134.532 1.00 17.08 52 THR D N 1
ATOM 9491 C CA . THR D 4 52 ? 158.327 166.046 134.820 1.00 17.08 52 THR D CA 1
ATOM 9492 C C . THR D 4 52 ? 157.658 167.006 133.852 1.00 17.08 52 THR D C 1
ATOM 9493 O O . THR D 4 52 ? 156.431 167.099 133.846 1.00 17.08 52 THR D O 1
ATOM 9497 N N . THR D 4 53 ? 158.429 167.745 133.066 1.00 18.50 53 THR D N 1
ATOM 9498 C CA . THR D 4 53 ? 157.832 168.690 132.134 1.00 18.50 53 THR D CA 1
ATOM 9499 C C . THR D 4 53 ? 157.716 168.091 130.744 1.00 18.50 53 THR D C 1
ATOM 9500 O O . THR D 4 53 ? 156.688 168.239 130.084 1.00 18.50 53 THR D O 1
ATOM 9504 N N . PHE D 4 54 ? 158.741 167.380 130.306 1.00 20.67 54 PHE D N 1
ATOM 9505 C CA . PHE D 4 54 ? 158.881 166.985 128.915 1.00 20.67 54 PHE D CA 1
ATOM 9506 C C . PHE D 4 54 ? 158.958 165.487 128.683 1.00 20.67 54 PHE D C 1
ATOM 9507 O O . PHE D 4 54 ? 158.531 165.026 127.627 1.00 20.67 54 PHE D O 1
ATOM 9515 N N . VAL D 4 55 ? 159.471 164.717 129.628 1.00 18.92 55 VAL D N 1
ATOM 9516 C CA . VAL D 4 55 ? 159.903 163.350 129.363 1.00 18.92 55 VAL D CA 1
ATOM 9517 C C . VAL D 4 55 ? 158.782 162.374 129.700 1.00 18.92 55 VAL D C 1
ATOM 9518 O O . VAL D 4 55 ? 158.181 162.444 130.777 1.00 18.92 55 VAL D O 1
ATOM 9522 N N . THR D 4 56 ? 158.501 161.467 128.772 1.00 19.40 56 THR D N 1
ATOM 9523 C CA . THR D 4 56 ? 157.489 160.435 128.921 1.00 19.40 56 THR D CA 1
ATOM 9524 C C . THR D 4 56 ? 158.014 159.248 129.728 1.00 19.40 56 THR D C 1
ATOM 9525 O O . THR D 4 56 ? 159.219 159.060 129.898 1.00 19.40 56 THR D O 1
ATOM 9529 N N . SER D 4 57 ? 157.076 158.456 130.249 1.00 17.77 57 SER D N 1
ATOM 9530 C CA . SER D 4 57 ? 157.360 157.128 130.774 1.00 17.77 57 SER D CA 1
ATOM 9531 C C . SER D 4 57 ? 156.670 156.037 129.965 1.00 17.77 57 SER D C 1
ATOM 9532 O O . SER D 4 57 ? 156.431 154.946 130.484 1.00 17.77 57 SER D O 1
ATOM 9535 N N . TRP D 4 58 ? 156.323 156.323 128.711 1.00 20.55 58 TRP D N 1
ATOM 9536 C CA . TRP D 4 58 ? 155.585 155.360 127.903 1.00 20.55 58 TRP D CA 1
ATOM 9537 C C . TRP D 4 58 ? 156.413 154.116 127.620 1.00 20.55 58 TRP D C 1
ATOM 9538 O O . TRP D 4 58 ? 155.880 153.005 127.584 1.00 20.55 58 TRP D O 1
ATOM 9549 N N . TYR D 4 59 ? 157.712 154.275 127.412 1.00 18.80 59 TYR D N 1
ATOM 9550 C CA . TYR D 4 59 ? 158.549 153.151 127.026 1.00 18.80 59 TYR D CA 1
ATOM 9551 C C . TYR D 4 59 ? 159.171 152.427 128.210 1.00 18.80 59 TYR D C 1
ATOM 9552 O O . TYR D 4 59 ? 159.799 151.383 128.017 1.00 18.80 59 TYR D O 1
ATOM 9561 N N . THR D 4 60 ? 159.008 152.939 129.423 1.00 16.25 60 THR D N 1
ATOM 9562 C CA . THR D 4 60 ? 159.475 152.238 130.609 1.00 16.25 60 THR D CA 1
ATOM 9563 C C . THR D 4 60 ? 158.344 151.651 131.426 1.00 16.25 60 THR D C 1
ATOM 9564 O O . THR D 4 60 ? 158.503 150.574 132.000 1.00 16.25 60 THR D O 1
ATOM 9568 N N . HIS D 4 61 ? 157.209 152.332 131.483 1.00 16.54 61 HIS D N 1
ATOM 9569 C CA . HIS D 4 61 ? 156.097 151.916 132.317 1.00 16.54 61 HIS D CA 1
ATOM 9570 C C . HIS D 4 61 ? 154.782 151.831 131.567 1.00 16.54 61 HIS D C 1
ATOM 9571 O O . HIS D 4 61 ? 153.790 151.415 132.165 1.00 16.54 61 HIS D O 1
ATOM 9578 N N . GLY D 4 62 ? 154.730 152.219 130.299 1.00 16.90 62 GLY D N 1
ATOM 9579 C CA . GLY D 4 62 ? 153.458 152.377 129.621 1.00 16.90 62 GLY D CA 1
ATOM 9580 C C . GLY D 4 62 ? 152.610 153.450 130.259 1.00 16.90 62 GLY D C 1
ATOM 9581 O O . GLY D 4 62 ? 151.385 153.319 130.322 1.00 16.90 62 GLY D O 1
ATOM 9582 N N . LEU D 4 63 ? 153.237 154.503 130.748 1.00 18.08 63 LEU D N 1
ATOM 9583 C CA . LEU D 4 63 ? 152.544 155.531 131.494 1.00 18.08 63 LEU D CA 1
ATOM 9584 C C . LEU D 4 63 ? 152.820 156.892 130.886 1.00 18.08 63 LEU D C 1
ATOM 9585 O O . LEU D 4 63 ? 153.786 157.088 130.155 1.00 18.08 63 LEU D O 1
ATOM 9590 N N . VAL D 4 64 ? 151.952 157.810 131.184 1.00 21.09 64 VAL D N 1
ATOM 9591 C CA . VAL D 4 64 ? 152.107 159.186 130.757 1.00 21.09 64 VAL D CA 1
ATOM 9592 C C . VAL D 4 64 ? 152.484 159.992 131.999 1.00 21.09 64 VAL D C 1
ATOM 9593 O O . VAL D 4 64 ? 151.864 159.846 133.058 1.00 21.09 64 VAL D O 1
ATOM 9597 N N . SER D 4 65 ? 153.604 160.710 131.940 1.00 19.28 65 SER D N 1
ATOM 9598 C CA . SER D 4 65 ? 154.126 161.255 133.189 1.00 19.28 65 SER D CA 1
ATOM 9599 C C . SER D 4 65 ? 154.799 162.620 133.093 1.00 19.28 65 SER D C 1
ATOM 9600 O O . SER D 4 65 ? 155.707 162.907 133.875 1.00 19.28 65 SER D O 1
ATOM 9603 N N . SER D 4 66 ? 154.373 163.480 132.177 1.00 19.91 66 SER D N 1
ATOM 9604 C CA . SER D 4 66 ? 154.911 164.832 132.154 1.00 19.91 66 SER D CA 1
ATOM 9605 C C . SER D 4 66 ? 153.799 165.825 131.860 1.00 19.91 66 SER D C 1
ATOM 9606 O O . SER D 4 66 ? 152.684 165.448 131.505 1.00 19.91 66 SER D O 1
ATOM 9609 N N . TYR D 4 67 ? 154.114 167.109 132.036 1.00 23.97 67 TYR D N 1
ATOM 9610 C CA . TYR D 4 67 ? 153.142 168.150 131.724 1.00 23.97 67 TYR D CA 1
ATOM 9611 C C . TYR D 4 67 ? 152.900 168.230 130.226 1.00 23.97 67 TYR D C 1
ATOM 9612 O O . TYR D 4 67 ? 151.833 168.660 129.785 1.00 23.97 67 TYR D O 1
ATOM 9621 N N . LEU D 4 68 ? 153.886 167.819 129.430 1.00 23.87 68 LEU D N 1
ATOM 9622 C CA . LEU D 4 68 ? 153.708 167.720 127.987 1.00 23.87 68 LEU D CA 1
ATOM 9623 C C . LEU D 4 68 ? 152.657 166.677 127.630 1.00 23.87 68 LEU D C 1
ATOM 9624 O O . LEU D 4 68 ? 151.967 166.797 126.615 1.00 23.87 68 LEU D O 1
ATOM 9629 N N . GLU D 4 69 ? 152.532 165.636 128.456 1.00 26.07 69 GLU D N 1
ATOM 9630 C CA . GLU D 4 69 ? 151.520 164.612 128.224 1.00 26.07 69 GLU D CA 1
ATOM 9631 C C . GLU D 4 69 ? 150.130 165.109 128.580 1.00 26.07 69 GLU D C 1
ATOM 9632 O O . GLU D 4 69 ? 149.138 164.671 127.991 1.00 26.07 69 GLU D O 1
ATOM 9638 N N . GLY D 4 70 ? 150.031 165.988 129.562 1.00 27.91 70 GLY D N 1
ATOM 9639 C CA . GLY D 4 70 ? 148.737 166.380 130.069 1.00 27.91 70 GLY D CA 1
ATOM 9640 C C . GLY D 4 70 ? 148.578 166.072 131.541 1.00 27.91 70 GLY D C 1
ATOM 9641 O O . GLY D 4 70 ? 147.484 166.206 132.094 1.00 27.91 70 GLY D O 1
ATOM 9642 N N . CYS D 4 71 ? 149.657 165.647 132.186 1.00 24.84 71 CYS D N 1
ATOM 9643 C CA . CYS D 4 71 ? 149.628 165.406 133.619 1.00 24.84 71 CYS D CA 1
ATOM 9644 C C . CYS D 4 71 ? 149.696 166.715 134.392 1.00 24.84 71 CYS D C 1
ATOM 9645 O O . CYS D 4 71 ? 150.097 167.753 133.869 1.00 24.84 71 CYS D O 1
ATOM 9648 N N . ASN D 4 72 ? 149.305 166.647 135.657 1.00 23.55 72 ASN D N 1
ATOM 9649 C CA . ASN D 4 72 ? 149.423 167.739 136.603 1.00 23.55 72 ASN D CA 1
ATOM 9650 C C . ASN D 4 72 ? 150.566 167.443 137.569 1.00 23.55 72 ASN D C 1
ATOM 9651 O O . ASN D 4 72 ? 151.278 166.451 137.422 1.00 23.55 72 ASN D O 1
ATOM 9656 N N . PHE D 4 73 ? 150.740 168.305 138.572 1.00 24.29 73 PHE D N 1
ATOM 9657 C CA . PHE D 4 73 ? 151.835 168.129 139.517 1.00 24.29 73 PHE D CA 1
ATOM 9658 C C . PHE D 4 73 ? 151.691 166.825 140.284 1.00 24.29 73 PHE D C 1
ATOM 9659 O O . PHE D 4 73 ? 152.691 166.177 140.606 1.00 24.29 73 PHE D O 1
ATOM 9667 N N . LEU D 4 74 ? 150.460 166.424 140.584 1.00 19.77 74 LEU D N 1
ATOM 9668 C CA . LEU D 4 74 ? 150.267 165.230 141.393 1.00 19.77 74 LEU D CA 1
ATOM 9669 C C . LEU D 4 74 ? 150.656 163.959 140.649 1.00 19.77 74 LEU D C 1
ATOM 9670 O O . LEU D 4 74 ? 150.975 162.953 141.281 1.00 19.77 74 LEU D O 1
ATOM 9675 N N . THR D 4 75 ? 150.650 163.977 139.322 1.00 18.33 75 THR D N 1
ATOM 9676 C CA . THR D 4 75 ? 150.883 162.761 138.560 1.00 18.33 75 THR D CA 1
ATOM 9677 C C . THR D 4 75 ? 152.105 162.809 137.657 1.00 18.33 75 THR D C 1
ATOM 9678 O O . THR D 4 75 ? 152.383 161.816 136.982 1.00 18.33 75 THR D O 1
ATOM 9682 N N . VAL D 4 76 ? 152.834 163.908 137.612 1.00 17.25 76 VAL D N 1
ATOM 9683 C CA . VAL D 4 76 ? 154.093 163.913 136.878 1.00 17.25 76 VAL D CA 1
ATOM 9684 C C . VAL D 4 76 ? 155.131 163.175 137.699 1.00 17.25 76 VAL D C 1
ATOM 9685 O O . VAL D 4 76 ? 155.100 163.195 138.934 1.00 17.25 76 VAL D O 1
ATOM 9689 N N . ALA D 4 77 ? 156.058 162.525 137.018 1.00 13.80 77 ALA D N 1
ATOM 9690 C CA . ALA D 4 77 ? 157.149 161.853 137.694 1.00 13.80 77 ALA D CA 1
ATOM 9691 C C . ALA D 4 77 ? 158.328 161.737 136.752 1.00 13.80 77 ALA D C 1
ATOM 9692 O O . ALA D 4 77 ? 158.170 161.723 135.531 1.00 13.80 77 ALA D O 1
ATOM 9694 N N . VAL D 4 78 ? 159.520 161.683 137.337 1.00 13.37 78 VAL D N 1
ATOM 9695 C CA . VAL D 4 78 ? 160.654 161.063 136.667 1.00 13.37 78 VAL D CA 1
ATOM 9696 C C . VAL D 4 78 ? 160.593 159.593 137.061 1.00 13.37 78 VAL D C 1
ATOM 9697 O O . VAL D 4 78 ? 160.974 159.225 138.169 1.00 13.37 78 VAL D O 1
ATOM 9701 N N . SER D 4 79 ? 160.050 158.764 136.177 1.00 13.21 79 SER D N 1
ATOM 9702 C CA . SER D 4 79 ? 159.804 157.377 136.520 1.00 13.21 79 SER D CA 1
ATOM 9703 C C . SER D 4 79 ? 161.087 156.573 136.417 1.00 13.21 79 SER D C 1
ATOM 9704 O O . SER D 4 79 ? 162.047 156.965 135.757 1.00 13.21 79 SER D O 1
ATOM 9707 N N . THR D 4 80 ? 161.078 155.419 137.071 1.00 13.07 80 THR D N 1
ATOM 9708 C CA . THR D 4 80 ? 162.238 154.557 137.136 1.00 13.07 80 THR D CA 1
ATOM 9709 C C . THR D 4 80 ? 162.546 153.981 135.755 1.00 13.07 80 THR D C 1
ATOM 9710 O O . THR D 4 80 ? 161.693 153.995 134.868 1.00 13.07 80 THR D O 1
ATOM 9714 N N . PRO D 4 81 ? 163.776 153.519 135.528 1.00 13.29 81 PRO D N 1
ATOM 9715 C CA . PRO D 4 81 ? 164.107 152.935 134.227 1.00 13.29 81 PRO D CA 1
ATOM 9716 C C . PRO D 4 81 ? 163.304 151.683 133.923 1.00 13.29 81 PRO D C 1
ATOM 9717 O O . PRO D 4 81 ? 162.701 151.069 134.803 1.00 13.29 81 PRO D O 1
ATOM 9721 N N . ALA D 4 82 ? 163.306 151.308 132.648 1.00 16.62 82 ALA D N 1
ATOM 9722 C CA . ALA D 4 82 ? 162.628 150.096 132.216 1.00 16.62 82 ALA D CA 1
ATOM 9723 C C . ALA D 4 82 ? 163.261 148.872 132.868 1.00 16.62 82 ALA D C 1
ATOM 9724 O O . ALA D 4 82 ? 164.441 148.873 133.222 1.00 16.62 82 ALA D O 1
ATOM 9726 N N . GLU D 4 83 ? 162.445 147.829 133.051 1.00 19.37 83 GLU D N 1
ATOM 9727 C CA . GLU D 4 83 ? 162.924 146.596 133.671 1.00 19.37 83 GLU D CA 1
ATOM 9728 C C . GLU D 4 83 ? 164.065 145.977 132.877 1.00 19.37 83 GLU D C 1
ATOM 9729 O O . GLU D 4 83 ? 164.953 145.336 133.451 1.00 19.37 83 GLU D O 1
ATOM 9735 N N . SER D 4 84 ? 164.062 146.165 131.557 1.00 21.73 84 SER D N 1
ATOM 9736 C CA . SER D 4 84 ? 165.129 145.648 130.709 1.00 21.73 84 SER D CA 1
ATOM 9737 C C . SER D 4 84 ? 166.487 146.257 131.042 1.00 21.73 84 SER D C 1
ATOM 9738 O O . SER D 4 84 ? 167.527 145.653 130.772 1.00 21.73 84 SER D O 1
ATOM 9741 N N . MET D 4 85 ? 166.500 147.451 131.641 1.00 21.66 85 MET D N 1
ATOM 9742 C CA . MET D 4 85 ? 167.770 148.114 131.906 1.00 21.66 85 MET D CA 1
ATOM 9743 C C . MET D 4 85 ? 168.503 147.484 133.082 1.00 21.66 85 MET D C 1
ATOM 9744 O O . MET D 4 85 ? 169.711 147.675 133.236 1.00 21.66 85 MET D O 1
ATOM 9749 N N . GLY D 4 86 ? 167.801 146.713 133.899 1.00 15.24 86 GLY D N 1
ATOM 9750 C CA . GLY D 4 86 ? 168.406 146.064 135.050 1.00 15.24 86 GLY D CA 1
ATOM 9751 C C . GLY D 4 86 ? 168.889 147.087 136.068 1.00 15.24 86 GLY D C 1
ATOM 9752 O O . GLY D 4 86 ? 168.140 147.965 136.472 1.00 15.24 86 GLY D O 1
ATOM 9753 N N . HIS D 4 87 ? 170.151 146.979 136.455 1.00 16.81 87 HIS D N 1
ATOM 9754 C CA . HIS D 4 87 ? 170.778 147.933 137.361 1.00 16.81 87 HIS D CA 1
ATOM 9755 C C . HIS D 4 87 ? 171.874 148.731 136.673 1.00 16.81 87 HIS D C 1
ATOM 9756 O O . HIS D 4 87 ? 172.822 149.186 137.309 1.00 16.81 87 HIS D O 1
ATOM 9763 N N . SER D 4 88 ? 171.756 148.892 135.364 1.00 18.43 88 SER D N 1
ATOM 9764 C CA . SER D 4 88 ? 172.704 149.712 134.643 1.00 18.43 88 SER D CA 1
ATOM 9765 C C . SER D 4 88 ? 172.639 151.154 135.134 1.00 18.43 88 SER D C 1
ATOM 9766 O O . SER D 4 88 ? 171.583 151.669 135.499 1.00 18.43 88 SER D O 1
ATOM 9769 N N . LEU D 4 89 ? 173.798 151.800 135.162 1.00 18.16 89 LEU D N 1
ATOM 9770 C CA . LEU D 4 89 ? 173.830 153.215 135.490 1.00 18.16 89 LEU D CA 1
ATOM 9771 C C . LEU D 4 89 ? 173.088 154.062 134.475 1.00 18.16 89 LEU D C 1
ATOM 9772 O O . LEU D 4 89 ? 172.641 155.153 134.828 1.00 18.16 89 LEU D O 1
ATOM 9777 N N . LEU D 4 90 ? 172.931 153.569 133.251 1.00 17.82 90 LEU D N 1
ATOM 9778 C CA . LEU D 4 90 ? 172.315 154.291 132.138 1.00 17.82 90 LEU D CA 1
ATOM 9779 C C . LEU D 4 90 ? 172.982 155.642 131.930 1.00 17.82 90 LEU D C 1
ATOM 9780 O O . LEU D 4 90 ? 172.332 156.676 131.794 1.00 17.82 90 LEU D O 1
ATOM 9785 N N . LEU D 4 91 ? 174.309 155.604 131.921 1.00 19.55 91 LEU D N 1
ATOM 9786 C CA . LEU D 4 91 ? 175.095 156.769 131.550 1.00 19.55 91 LEU D CA 1
ATOM 9787 C C . LEU D 4 91 ? 174.739 157.203 130.141 1.00 19.55 91 LEU D C 1
ATOM 9788 O O . LEU D 4 91 ? 174.424 156.371 129.287 1.00 19.55 91 LEU D O 1
ATOM 9793 N N . LEU D 4 92 ? 174.761 158.517 129.916 1.00 20.95 92 LEU D N 1
ATOM 9794 C CA . LEU D 4 92 ? 174.408 159.065 128.610 1.00 20.95 92 LEU D CA 1
ATOM 9795 C C . LEU D 4 92 ? 175.319 158.510 127.524 1.00 20.95 92 LEU D C 1
ATOM 9796 O O . LEU D 4 92 ? 174.874 158.226 126.411 1.00 20.95 92 LEU D O 1
ATOM 9801 N N . TRP D 4 93 ? 176.590 158.306 127.851 1.00 22.21 93 TRP D N 1
ATOM 9802 C CA . TRP D 4 93 ? 177.548 157.751 126.909 1.00 22.21 93 TRP D CA 1
ATOM 9803 C C . TRP D 4 93 ? 177.674 156.237 127.005 1.00 22.21 93 TRP D C 1
ATOM 9804 O O . TRP D 4 93 ? 178.436 155.646 126.235 1.00 22.21 93 TRP D O 1
ATOM 9815 N N . GLY D 4 94 ? 176.942 155.598 127.916 1.00 24.09 94 GLY D N 1
ATOM 9816 C CA . GLY D 4 94 ? 176.996 154.164 128.063 1.00 24.09 94 GLY D CA 1
ATOM 9817 C C . GLY D 4 94 ? 176.332 153.450 126.908 1.00 24.09 94 GLY D C 1
ATOM 9818 O O . GLY D 4 94 ? 175.725 154.056 126.025 1.00 24.09 94 GLY D O 1
ATOM 9819 N N . PRO D 4 95 ? 176.445 152.119 126.905 1.00 25.72 95 PRO D N 1
ATOM 9820 C CA . PRO D 4 95 ? 175.985 151.364 125.724 1.00 25.72 95 PRO D CA 1
ATOM 9821 C C . PRO D 4 95 ? 174.476 151.353 125.546 1.00 25.72 95 PRO D C 1
ATOM 9822 O O . PRO D 4 95 ? 173.992 151.091 124.439 1.00 25.72 95 PRO D O 1
ATOM 9826 N N . GLU D 4 96 ? 173.714 151.624 126.607 1.00 26.27 96 GLU D N 1
ATOM 9827 C CA . GLU D 4 96 ? 172.258 151.592 126.499 1.00 26.27 96 GLU D CA 1
ATOM 9828 C C . GLU D 4 96 ? 171.732 152.781 125.705 1.00 26.27 96 GLU D C 1
ATOM 9829 O O . GLU D 4 96 ? 170.763 152.653 124.952 1.00 26.27 96 GLU D O 1
ATOM 9835 N N . ALA D 4 97 ? 172.352 153.947 125.865 1.00 26.50 97 ALA D N 1
ATOM 9836 C CA . ALA D 4 97 ? 171.925 155.134 125.140 1.00 26.50 97 ALA D CA 1
ATOM 9837 C C . ALA D 4 97 ? 172.876 155.496 124.009 1.00 26.50 97 ALA D C 1
ATOM 9838 O O . ALA D 4 97 ? 172.423 155.925 122.944 1.00 26.50 97 ALA D O 1
ATOM 9840 N N . SER D 4 98 ? 174.182 155.327 124.233 1.00 28.98 98 SER D N 1
ATOM 9841 C CA . SER D 4 98 ? 175.235 155.600 123.249 1.00 28.98 98 SER D CA 1
ATOM 9842 C C . SER D 4 98 ? 175.225 157.059 122.798 1.00 28.98 98 SER D C 1
ATOM 9843 O O . SER D 4 98 ? 175.451 157.378 121.629 1.00 28.98 98 SER D O 1
ATOM 9846 N N . GLY D 4 99 ? 174.964 157.957 123.745 1.00 27.67 99 GLY D N 1
ATOM 9847 C CA . GLY D 4 99 ? 174.970 159.378 123.474 1.00 27.67 99 GLY D CA 1
ATOM 9848 C C . GLY D 4 99 ? 173.678 159.932 122.925 1.00 27.67 99 GLY D C 1
ATOM 9849 O O . GLY D 4 99 ? 173.552 161.156 122.807 1.00 27.67 99 GLY D O 1
ATOM 9850 N N . ASP D 4 100 ? 172.715 159.078 122.602 1.00 25.74 100 ASP D N 1
ATOM 9851 C CA . ASP D 4 100 ? 171.435 159.493 122.045 1.00 25.74 100 ASP D CA 1
ATOM 9852 C C . ASP D 4 100 ? 170.589 159.984 123.214 1.00 25.74 100 ASP D C 1
ATOM 9853 O O . ASP D 4 100 ? 170.174 159.187 124.059 1.00 25.74 100 ASP D O 1
ATOM 9858 N N . PHE D 4 101 ? 170.328 161.292 123.252 1.00 21.78 101 PHE D N 1
ATOM 9859 C CA . PHE D 4 101 ? 169.595 161.866 124.374 1.00 21.78 101 PHE D CA 1
ATOM 9860 C C . PHE D 4 101 ? 168.133 161.446 124.363 1.00 21.78 101 PHE D C 1
ATOM 9861 O O . PHE D 4 101 ? 167.508 161.329 125.422 1.00 21.78 101 PHE D O 1
ATOM 9869 N N . VAL D 4 102 ? 167.570 161.224 123.175 1.00 22.21 102 VAL D N 1
ATOM 9870 C CA . VAL D 4 102 ? 166.183 160.780 123.067 1.00 22.21 102 VAL D CA 1
ATOM 9871 C C . VAL D 4 102 ? 166.028 159.382 123.651 1.00 22.21 102 VAL D C 1
ATOM 9872 O O . VAL D 4 102 ? 165.126 159.120 124.453 1.00 22.21 102 VAL D O 1
ATOM 9876 N N . ARG D 4 103 ? 166.917 158.471 123.257 1.00 22.53 103 ARG D N 1
ATOM 9877 C CA . ARG D 4 103 ? 166.920 157.116 123.793 1.00 22.53 103 ARG D CA 1
ATOM 9878 C C . ARG D 4 103 ? 167.151 157.122 125.298 1.00 22.53 103 ARG D C 1
ATOM 9879 O O . ARG D 4 103 ? 166.504 156.384 126.044 1.00 22.53 103 ARG D O 1
ATOM 9887 N N . TRP D 4 104 ? 168.069 157.972 125.753 1.00 19.86 104 TRP D N 1
ATOM 9888 C CA . TRP D 4 104 ? 168.424 158.043 127.165 1.00 19.86 104 TRP D CA 1
ATOM 9889 C C . TRP D 4 104 ? 167.237 158.442 128.034 1.00 19.86 104 TRP D C 1
ATOM 9890 O O . TRP D 4 104 ? 166.996 157.847 129.087 1.00 19.86 104 TRP D O 1
ATOM 9901 N N . CYS D 4 105 ? 166.483 159.453 127.603 1.00 20.64 105 CYS D N 1
ATOM 9902 C CA . CYS D 4 105 ? 165.292 159.856 128.341 1.00 20.64 105 CYS D CA 1
ATOM 9903 C C . CYS D 4 105 ? 164.203 158.799 128.251 1.00 20.64 105 CYS D C 1
ATOM 9904 O O . CYS D 4 105 ? 163.412 158.633 129.184 1.00 20.64 105 CYS D O 1
ATOM 9907 N N . GLN D 4 106 ? 164.137 158.087 127.126 1.00 19.81 106 GLN D N 1
ATOM 9908 C CA . GLN D 4 106 ? 163.082 157.101 126.938 1.00 19.81 106 GLN D CA 1
ATOM 9909 C C . GLN D 4 106 ? 163.316 155.842 127.763 1.00 19.81 106 GLN D C 1
ATOM 9910 O O . GLN D 4 106 ? 162.354 155.152 128.107 1.00 19.81 106 GLN D O 1
ATOM 9916 N N . ILE D 4 107 ? 164.569 155.504 128.061 1.00 18.58 107 ILE D N 1
ATOM 9917 C CA . ILE D 4 107 ? 164.879 154.297 128.820 1.00 18.58 107 ILE D CA 1
ATOM 9918 C C . ILE D 4 107 ? 164.946 154.564 130.317 1.00 18.58 107 ILE D C 1
ATOM 9919 O O . ILE D 4 107 ? 165.227 153.650 131.091 1.00 18.58 107 ILE D O 1
ATOM 9924 N N . GLY D 4 108 ? 164.677 155.789 130.747 1.00 15.99 108 GLY D N 1
ATOM 9925 C CA . GLY D 4 108 ? 164.730 156.088 132.160 1.00 15.99 108 GLY D CA 1
ATOM 9926 C C . GLY D 4 108 ? 166.066 156.580 132.650 1.00 15.99 108 GLY D C 1
ATOM 9927 O O . GLY D 4 108 ? 166.309 156.564 133.858 1.00 15.99 108 GLY D O 1
ATOM 9928 N N . GLY D 4 109 ? 166.942 157.018 131.744 1.00 14.86 109 GLY D N 1
ATOM 9929 C CA . GLY D 4 109 ? 168.237 157.535 132.144 1.00 14.86 109 GLY D CA 1
ATOM 9930 C C . GLY D 4 109 ? 168.155 158.762 133.027 1.00 14.86 109 GLY D C 1
ATOM 9931 O O . GLY D 4 109 ? 169.088 159.047 133.776 1.00 14.86 109 GLY D O 1
ATOM 9932 N N . LEU D 4 110 ? 167.040 159.487 132.970 1.00 15.17 110 LEU D N 1
ATOM 9933 C CA . LEU D 4 110 ? 166.861 160.632 133.854 1.00 15.17 110 LEU D CA 1
ATOM 9934 C C . LEU D 4 110 ? 166.626 160.204 135.296 1.00 15.17 110 LEU D C 1
ATOM 9935 O O . LEU D 4 110 ? 166.932 160.959 136.222 1.00 15.17 110 LEU D O 1
ATOM 9940 N N . TRP D 4 111 ? 166.058 159.018 135.516 1.00 10.51 111 TRP D N 1
ATOM 9941 C CA . TRP D 4 111 ? 165.878 158.565 136.892 1.00 10.51 111 TRP D CA 1
ATOM 9942 C C . TRP D 4 111 ? 167.219 158.306 137.560 1.00 10.51 111 TRP D C 1
ATOM 9943 O O . TRP D 4 111 ? 167.463 158.762 138.678 1.00 10.51 111 TRP D O 1
ATOM 9954 N N . THR D 4 112 ? 168.097 157.564 136.888 1.00 13.65 112 THR D N 1
ATOM 9955 C CA . THR D 4 112 ? 169.426 157.310 137.428 1.00 13.65 112 THR D CA 1
ATOM 9956 C C . THR D 4 112 ? 170.220 158.601 137.548 1.00 13.65 112 THR D C 1
ATOM 9957 O O . THR D 4 112 ? 170.957 158.788 138.517 1.00 13.65 112 THR D O 1
ATOM 9961 N N . PHE D 4 113 ? 170.072 159.506 136.575 1.00 16.04 113 PHE D N 1
ATOM 9962 C CA . PHE D 4 113 ? 170.674 160.832 136.669 1.00 16.04 113 PHE D CA 1
ATOM 9963 C C . PHE D 4 113 ? 170.190 161.559 137.919 1.00 16.04 113 PHE D C 1
ATOM 9964 O O . PHE D 4 113 ? 170.995 162.050 138.708 1.00 16.04 113 PHE D O 1
ATOM 9972 N N . THR D 4 114 ? 168.874 161.614 138.126 1.00 13.57 114 THR D N 1
ATOM 9973 C CA . THR D 4 114 ? 168.330 162.272 139.312 1.00 13.57 114 THR D CA 1
ATOM 9974 C C . THR D 4 114 ? 168.720 161.537 140.591 1.00 13.57 114 THR D C 1
ATOM 9975 O O . THR D 4 114 ? 169.107 162.162 141.582 1.00 13.57 114 THR D O 1
ATOM 9979 N N . ALA D 4 115 ? 168.640 160.203 140.581 1.00 11.88 115 ALA D N 1
ATOM 9980 C CA . ALA D 4 115 ? 168.939 159.440 141.791 1.00 11.88 115 ALA D CA 1
ATOM 9981 C C . ALA D 4 115 ? 170.401 159.579 142.190 1.00 11.88 115 ALA D C 1
ATOM 9982 O O . ALA D 4 115 ? 170.703 159.875 143.346 1.00 11.88 115 ALA D O 1
ATOM 9984 N N . LEU D 4 116 ? 171.317 159.411 141.241 1.00 13.57 116 LEU D N 1
ATOM 9985 C CA . LEU D 4 116 ? 172.738 159.429 141.568 1.00 13.57 116 LEU D CA 1
ATOM 9986 C C . LEU D 4 116 ? 173.249 160.842 141.844 1.00 13.57 116 LEU D C 1
ATOM 9987 O O . LEU D 4 116 ? 174.146 161.023 142.667 1.00 13.57 116 LEU D O 1
ATOM 9992 N N . HIS D 4 117 ? 172.688 161.837 141.152 1.00 16.27 117 HIS D N 1
ATOM 9993 C CA . HIS D 4 117 ? 173.053 163.249 141.443 1.00 16.27 117 HIS D CA 1
ATOM 9994 C C . HIS D 4 117 ? 172.426 163.680 142.773 1.00 16.27 117 HIS D C 1
ATOM 9995 O O . HIS D 4 117 ? 173.031 164.524 143.461 1.00 16.27 117 HIS D O 1
ATOM 10002 N N . GLY D 4 118 ? 171.271 163.103 143.123 1.00 15.33 118 GLY D N 1
ATOM 10003 C CA . GLY D 4 118 ? 170.655 163.351 144.409 1.00 15.33 118 GLY D CA 1
ATOM 10004 C C . GLY D 4 118 ? 171.510 162.889 145.569 1.00 15.33 118 GLY D C 1
ATOM 10005 O O . GLY D 4 118 ? 171.599 163.572 146.587 1.00 15.33 118 GLY D O 1
ATOM 10006 N N . VAL D 4 119 ? 172.153 161.723 145.432 1.00 15.43 119 VAL D N 1
ATOM 10007 C CA . VAL D 4 119 ? 172.986 161.242 146.530 1.00 15.43 119 VAL D CA 1
ATOM 10008 C C . VAL D 4 119 ? 174.160 162.183 146.737 1.00 15.43 119 VAL D C 1
ATOM 10009 O O . VAL D 4 119 ? 174.492 162.518 147.874 1.00 15.43 119 VAL D O 1
ATOM 10013 N N . PHE D 4 120 ? 174.756 162.679 145.658 1.00 18.20 120 PHE D N 1
ATOM 10014 C CA . PHE D 4 120 ? 175.963 163.467 145.788 1.00 18.20 120 PHE D CA 1
ATOM 10015 C C . PHE D 4 120 ? 175.662 164.857 146.304 1.00 18.20 120 PHE D C 1
ATOM 10016 O O . PHE D 4 120 ? 176.478 165.431 147.029 1.00 18.20 120 PHE D O 1
ATOM 10024 N N . GLY D 4 121 ? 174.499 165.401 145.961 1.00 17.29 121 GLY D N 1
ATOM 10025 C CA . GLY D 4 121 ? 174.067 166.624 146.599 1.00 17.29 121 GLY D CA 1
ATOM 10026 C C . GLY D 4 121 ? 173.753 166.418 148.066 1.00 17.29 121 GLY D C 1
ATOM 10027 O O . GLY D 4 121 ? 174.075 167.262 148.902 1.00 17.29 121 GLY D O 1
ATOM 10028 N N . LEU D 4 122 ? 173.100 165.304 148.395 1.00 17.05 122 LEU D N 1
ATOM 10029 C CA . LEU D 4 122 ? 172.807 165.000 149.790 1.00 17.05 122 LEU D CA 1
ATOM 10030 C C . LEU D 4 122 ? 174.086 164.805 150.585 1.00 17.05 122 LEU D C 1
ATOM 10031 O O . LEU D 4 122 ? 174.180 165.240 151.735 1.00 17.05 122 LEU D O 1
ATOM 10036 N N . ILE D 4 123 ? 175.074 164.146 149.984 1.00 17.62 123 ILE D N 1
ATOM 10037 C CA . ILE D 4 123 ? 176.397 164.053 150.590 1.00 17.62 123 ILE D CA 1
ATOM 10038 C C . ILE D 4 123 ? 177.027 165.431 150.679 1.00 17.62 123 ILE D C 1
ATOM 10039 O O . ILE D 4 123 ? 177.555 165.825 151.724 1.00 17.62 123 ILE D O 1
ATOM 10044 N N . GLY D 4 124 ? 176.959 166.186 149.583 1.00 17.50 124 GLY D N 1
ATOM 10045 C CA . GLY D 4 124 ? 177.504 167.531 149.574 1.00 17.50 124 GLY D CA 1
ATOM 10046 C C . GLY D 4 124 ? 176.827 168.444 150.571 1.00 17.50 124 GLY D C 1
ATOM 10047 O O . GLY D 4 124 ? 177.466 169.307 151.168 1.00 17.50 124 GLY D O 1
ATOM 10048 N N . PHE D 4 125 ? 175.523 168.261 150.769 1.00 23.80 125 PHE D N 1
ATOM 10049 C CA . PHE D 4 125 ? 174.832 169.062 151.767 1.00 23.80 125 PHE D CA 1
ATOM 10050 C C . PHE D 4 125 ? 175.315 168.744 153.169 1.00 23.80 125 PHE D C 1
ATOM 10051 O O . PHE D 4 125 ? 175.470 169.647 153.996 1.00 23.80 125 PHE D O 1
ATOM 10059 N N . MET D 4 126 ? 175.500 167.468 153.477 1.00 19.32 126 MET D N 1
ATOM 10060 C CA . MET D 4 126 ? 175.849 167.139 154.846 1.00 19.32 126 MET D CA 1
ATOM 10061 C C . MET D 4 126 ? 177.310 167.468 155.100 1.00 19.32 126 MET D C 1
ATOM 10062 O O . MET D 4 126 ? 177.690 167.819 156.219 1.00 19.32 126 MET D O 1
ATOM 10067 N N . LEU D 4 127 ? 178.130 167.404 154.053 1.00 20.01 127 LEU D N 1
ATOM 10068 C CA . LEU D 4 127 ? 179.486 167.926 154.124 1.00 20.01 127 LEU D CA 1
ATOM 10069 C C . LEU D 4 127 ? 179.478 169.429 154.360 1.00 20.01 127 LEU D C 1
ATOM 10070 O O . LEU D 4 127 ? 180.342 169.953 155.067 1.00 20.01 127 LEU D O 1
ATOM 10075 N N . ARG D 4 128 ? 178.510 170.131 153.767 1.00 23.44 128 ARG D N 1
ATOM 10076 C CA . ARG D 4 128 ? 178.374 171.567 153.984 1.00 23.44 128 ARG D CA 1
ATOM 10077 C C . ARG D 4 128 ? 178.001 171.871 155.427 1.00 23.44 128 ARG D C 1
ATOM 10078 O O . ARG D 4 128 ? 178.499 172.840 156.007 1.00 23.44 128 ARG D O 1
ATOM 10086 N N . GLN D 4 129 ? 177.134 171.047 156.019 1.00 22.62 129 GLN D N 1
ATOM 10087 C CA . GLN D 4 129 ? 176.814 171.164 157.436 1.00 22.62 129 GLN D CA 1
ATOM 10088 C C . GLN D 4 129 ? 178.060 171.003 158.293 1.00 22.62 129 GLN D C 1
ATOM 10089 O O . GLN D 4 129 ? 178.249 171.722 159.277 1.00 22.62 129 GLN D O 1
ATOM 10095 N N . ILE D 4 130 ? 178.908 170.040 157.940 1.00 21.41 130 ILE D N 1
ATOM 10096 C CA . ILE D 4 130 ? 180.148 169.817 158.673 1.00 21.41 130 ILE D CA 1
ATOM 10097 C C . ILE D 4 130 ? 181.102 170.990 158.479 1.00 21.41 130 ILE D C 1
ATOM 10098 O O . ILE D 4 130 ? 181.708 171.480 159.435 1.00 21.41 130 ILE D O 1
ATOM 10103 N N . GLU D 4 131 ? 181.233 171.465 157.239 1.00 27.18 131 GLU D N 1
ATOM 10104 C CA . GLU D 4 131 ? 182.171 172.539 156.927 1.00 27.18 131 GLU D CA 1
ATOM 10105 C C . GLU D 4 131 ? 181.815 173.834 157.649 1.00 27.18 131 GLU D C 1
ATOM 10106 O O . GLU D 4 131 ? 182.692 174.527 158.176 1.00 27.18 131 GLU D O 1
ATOM 10112 N N . ILE D 4 132 ? 180.529 174.177 157.680 1.00 27.42 132 ILE D N 1
ATOM 10113 C CA . ILE D 4 132 ? 180.102 175.408 158.335 1.00 27.42 132 ILE D CA 1
ATOM 10114 C C . ILE D 4 132 ? 180.249 175.290 159.843 1.00 27.42 132 ILE D C 1
ATOM 10115 O O . ILE D 4 132 ? 180.715 176.219 160.510 1.00 27.42 132 ILE D O 1
ATOM 10120 N N . ALA D 4 133 ? 179.853 174.142 160.401 1.00 26.37 133 ALA D N 1
ATOM 10121 C CA . ALA D 4 133 ? 179.983 173.928 161.836 1.00 26.37 133 ALA D CA 1
ATOM 10122 C C . ALA D 4 133 ? 181.441 173.981 162.266 1.00 26.37 133 ALA D C 1
ATOM 10123 O O . ALA D 4 133 ? 181.759 174.465 163.354 1.00 26.37 133 ALA D O 1
ATOM 10125 N N . ARG D 4 134 ? 182.341 173.483 161.421 1.00 28.41 134 ARG D N 1
ATOM 10126 C CA . ARG D 4 134 ? 183.763 173.559 161.725 1.00 28.41 134 ARG D CA 1
ATOM 10127 C C . ARG D 4 134 ? 184.265 174.991 161.659 1.00 28.41 134 ARG D C 1
ATOM 10128 O O . ARG D 4 134 ? 185.075 175.418 162.487 1.00 28.41 134 ARG D O 1
ATOM 10136 N N . LEU D 4 135 ? 183.791 175.744 160.671 1.00 30.75 135 LEU D N 1
ATOM 10137 C CA . LEU D 4 135 ? 184.226 177.123 160.497 1.00 30.75 135 LEU D CA 1
ATOM 10138 C C . LEU D 4 135 ? 183.709 178.008 161.618 1.00 30.75 135 LEU D C 1
ATOM 10139 O O . LEU D 4 135 ? 184.460 178.788 162.209 1.00 30.75 135 LEU D O 1
ATOM 10144 N N . VAL D 4 136 ? 182.413 177.910 161.904 1.00 31.18 136 VAL D N 1
ATOM 10145 C CA . VAL D 4 136 ? 181.820 178.631 163.017 1.00 31.18 136 VAL D CA 1
ATOM 10146 C C . VAL D 4 136 ? 182.349 178.133 164.356 1.00 31.18 136 VAL D C 1
ATOM 10147 O O . VAL D 4 136 ? 182.657 178.947 165.234 1.00 31.18 136 VAL D O 1
ATOM 10151 N N . GLY D 4 137 ? 182.498 176.824 164.526 1.00 29.91 137 GLY D N 1
ATOM 10152 C CA . GLY D 4 137 ? 183.108 176.287 165.723 1.00 29.91 137 GLY D CA 1
ATOM 10153 C C . GLY D 4 137 ? 182.124 175.651 166.678 1.00 29.91 137 GLY D C 1
ATOM 10154 O O . GLY D 4 137 ? 182.325 175.686 167.892 1.00 29.91 137 GLY D O 1
ATOM 10155 N N . ILE D 4 138 ? 181.063 175.049 166.148 1.00 29.26 138 ILE D N 1
ATOM 10156 C CA . ILE D 4 138 ? 180.036 174.425 166.968 1.00 29.26 138 ILE D CA 1
ATOM 10157 C C . ILE D 4 138 ? 180.028 172.928 166.705 1.00 29.26 138 ILE D C 1
ATOM 10158 O O . ILE D 4 138 ? 180.651 172.430 165.767 1.00 29.26 138 ILE D O 1
ATOM 10163 N N . ARG D 4 139 ? 179.331 172.209 167.570 1.00 29.39 139 ARG D N 1
ATOM 10164 C CA . ARG D 4 139 ? 179.225 170.768 167.423 1.00 29.39 139 ARG D CA 1
ATOM 10165 C C . ARG D 4 139 ? 178.415 170.446 166.170 1.00 29.39 139 ARG D C 1
ATOM 10166 O O . ARG D 4 139 ? 177.509 171.202 165.818 1.00 29.39 139 ARG D O 1
ATOM 10174 N N . PRO D 4 140 ? 178.768 169.425 165.426 1.00 25.11 140 PRO D N 1
ATOM 10175 C CA . PRO D 4 140 ? 178.075 169.127 164.168 1.00 25.11 140 PRO D CA 1
ATOM 10176 C C . PRO D 4 140 ? 176.907 168.155 164.315 1.00 25.11 140 PRO D C 1
ATOM 10177 O O . PRO D 4 140 ? 176.786 167.185 163.567 1.00 25.11 140 PRO D O 1
ATOM 10181 N N . TYR D 4 141 ? 176.015 168.425 165.267 1.00 23.80 141 TYR D N 1
ATOM 10182 C CA . TYR D 4 141 ? 174.900 167.514 165.499 1.00 23.80 141 TYR D CA 1
ATOM 10183 C C . TYR D 4 141 ? 173.858 167.605 164.400 1.00 23.80 141 TYR D C 1
ATOM 10184 O O . TYR D 4 141 ? 173.109 166.652 164.184 1.00 23.80 141 TYR D O 1
ATOM 10193 N N . ASN D 4 142 ? 173.801 168.737 163.705 1.00 23.09 142 ASN D N 1
ATOM 10194 C CA . ASN D 4 142 ? 172.918 168.861 162.558 1.00 23.09 142 ASN D CA 1
ATOM 10195 C C . ASN D 4 142 ? 173.311 167.888 161.454 1.00 23.09 142 ASN D C 1
ATOM 10196 O O . ASN D 4 142 ? 172.444 167.296 160.805 1.00 23.09 142 ASN D O 1
ATOM 10201 N N . ALA D 4 143 ? 174.615 167.693 161.245 1.00 20.24 143 ALA D N 1
ATOM 10202 C CA . ALA D 4 143 ? 175.085 166.714 160.270 1.00 20.24 143 ALA D CA 1
ATOM 10203 C C . ALA D 4 143 ? 174.787 165.293 160.721 1.00 20.24 143 ALA D C 1
ATOM 10204 O O . ALA D 4 143 ? 174.491 164.425 159.897 1.00 20.24 143 ALA D O 1
ATOM 10206 N N . ILE D 4 144 ? 174.900 165.031 162.023 1.00 18.50 144 ILE D N 1
ATOM 10207 C CA . ILE D 4 144 ? 174.500 163.741 162.571 1.00 18.50 144 ILE D CA 1
ATOM 10208 C C . ILE D 4 144 ? 173.016 163.506 162.337 1.00 18.50 144 ILE D C 1
ATOM 10209 O O . ILE D 4 144 ? 172.601 162.418 161.930 1.00 18.50 144 ILE D O 1
ATOM 10214 N N . ALA D 4 145 ? 172.198 164.531 162.571 1.00 16.73 145 ALA D N 1
ATOM 10215 C CA . ALA D 4 145 ? 170.761 164.394 162.394 1.00 16.73 145 ALA D CA 1
ATOM 10216 C C . ALA D 4 145 ? 170.385 164.235 160.927 1.00 16.73 145 ALA D C 1
ATOM 10217 O O . ALA D 4 145 ? 169.410 163.553 160.612 1.00 16.73 145 ALA D O 1
ATOM 10219 N N . PHE D 4 146 ? 171.149 164.840 160.023 1.00 21.59 146 PHE D N 1
ATOM 10220 C CA . PHE D 4 146 ? 170.888 164.708 158.599 1.00 21.59 146 PHE D CA 1
ATOM 10221 C C . PHE D 4 146 ? 171.308 163.352 158.048 1.00 21.59 146 PHE D C 1
ATOM 10222 O O . PHE D 4 146 ? 170.942 163.020 156.919 1.00 21.59 146 PHE D O 1
ATOM 10230 N N . SER D 4 147 ? 172.057 162.563 158.818 1.00 13.72 147 SER D N 1
ATOM 10231 C CA . SER D 4 147 ? 172.424 161.223 158.382 1.00 13.72 147 SER D CA 1
ATOM 10232 C C . SER D 4 147 ? 171.198 160.329 158.232 1.00 13.72 147 SER D C 1
ATOM 10233 O O . SER D 4 147 ? 171.243 159.322 157.523 1.00 13.72 147 SER D O 1
ATOM 10236 N N . ALA D 4 148 ? 170.104 160.672 158.897 1.00 13.55 148 ALA D N 1
ATOM 10237 C CA . ALA D 4 148 ? 168.891 159.872 158.823 1.00 13.55 148 ALA D CA 1
ATOM 10238 C C . ALA D 4 148 ? 168.107 160.111 157.531 1.00 13.55 148 ALA D C 1
ATOM 10239 O O . ALA D 4 148 ? 167.653 159.129 156.937 1.00 13.55 148 ALA D O 1
ATOM 10241 N N . PRO D 4 149 ? 167.898 161.357 157.054 1.00 15.95 149 PRO D N 1
ATOM 10242 C CA . PRO D 4 149 ? 167.382 161.513 155.681 1.00 15.95 149 PRO D CA 1
ATOM 10243 C C . PRO D 4 149 ? 168.259 160.875 154.622 1.00 15.95 149 PRO D C 1
ATOM 10244 O O . PRO D 4 149 ? 167.746 160.355 153.628 1.00 15.95 149 PRO D O 1
ATOM 10248 N N . ILE D 4 150 ? 169.577 160.897 154.817 1.00 14.55 150 ILE D N 1
ATOM 10249 C CA . ILE D 4 150 ? 170.489 160.256 153.881 1.00 14.55 150 ILE D CA 1
ATOM 10250 C C . ILE D 4 150 ? 170.369 158.741 153.965 1.00 14.55 150 ILE D C 1
ATOM 10251 O O . ILE D 4 150 ? 170.409 158.054 152.940 1.00 14.55 150 ILE D O 1
ATOM 10256 N N . ALA D 4 151 ? 170.209 158.199 155.173 1.00 12.79 151 ALA D N 1
ATOM 10257 C CA . ALA D 4 151 ? 170.003 156.764 155.320 1.00 12.79 151 ALA D CA 1
ATOM 10258 C C . ALA D 4 151 ? 168.685 156.324 154.696 1.00 12.79 151 ALA D C 1
ATOM 10259 O O . ALA D 4 151 ? 168.611 155.251 154.095 1.00 12.79 151 ALA D O 1
ATOM 10261 N N . VAL D 4 152 ? 167.634 157.128 154.851 1.00 13.73 152 VAL D N 1
ATOM 10262 C CA . VAL D 4 152 ? 166.346 156.793 154.249 1.00 13.73 152 VAL D CA 1
ATOM 10263 C C . VAL D 4 152 ? 166.450 156.819 152.734 1.00 13.73 152 VAL D C 1
ATOM 10264 O O . VAL D 4 152 ? 165.953 155.925 152.043 1.00 13.73 152 VAL D O 1
ATOM 10268 N N . TYR D 4 153 ? 167.102 157.849 152.199 1.00 13.64 153 TYR D N 1
ATOM 10269 C CA . TYR D 4 153 ? 167.234 157.983 150.757 1.00 13.64 153 TYR D CA 1
ATOM 10270 C C . TYR D 4 153 ? 168.057 156.849 150.171 1.00 13.64 153 TYR D C 1
ATOM 10271 O O . TYR D 4 153 ? 167.697 156.280 149.138 1.00 13.64 153 TYR D O 1
ATOM 10280 N N . CYS D 4 154 ? 169.180 156.524 150.808 1.00 14.04 154 CYS D N 1
ATOM 10281 C CA . CYS D 4 154 ? 170.040 155.470 150.287 1.00 14.04 154 CYS D CA 1
ATOM 10282 C C . CYS D 4 154 ? 169.344 154.118 150.346 1.00 14.04 154 CYS D C 1
ATOM 10283 O O . CYS D 4 154 ? 169.465 153.307 149.427 1.00 14.04 154 CYS D O 1
ATOM 10286 N N . ALA D 4 155 ? 168.602 153.863 151.423 1.00 11.58 155 ALA D N 1
ATOM 10287 C CA . ALA D 4 155 ? 167.910 152.588 151.552 1.00 11.58 155 ALA D CA 1
ATOM 10288 C C . ALA D 4 155 ? 166.768 152.456 150.554 1.00 11.58 155 ALA D C 1
ATOM 10289 O O . ALA D 4 155 ? 166.650 151.428 149.888 1.00 11.58 155 ALA D O 1
ATOM 10291 N N . THR D 4 156 ? 165.926 153.475 150.436 1.00 12.49 156 THR D N 1
ATOM 10292 C CA . THR D 4 156 ? 164.753 153.430 149.579 1.00 12.49 156 THR D CA 1
ATOM 10293 C C . THR D 4 156 ? 165.060 153.575 148.098 1.00 12.49 156 THR D C 1
ATOM 10294 O O . THR D 4 156 ? 164.552 152.794 147.299 1.00 12.49 156 THR D O 1
ATOM 10298 N N . PHE D 4 157 ? 165.907 154.528 147.723 1.00 13.72 157 PHE D N 1
ATOM 10299 C CA . PHE D 4 157 ? 166.161 154.834 146.325 1.00 13.72 157 PHE D CA 1
ATOM 10300 C C . PHE D 4 157 ? 167.319 154.057 145.728 1.00 13.72 157 PHE D C 1
ATOM 10301 O O . PHE D 4 157 ? 167.377 153.916 144.507 1.00 13.72 157 PHE D O 1
ATOM 10309 N N . LEU D 4 158 ? 168.244 153.561 146.541 1.00 11.55 158 LEU D N 1
ATOM 10310 C CA . LEU D 4 158 ? 169.401 152.845 146.025 1.00 11.55 158 LEU D CA 1
ATOM 10311 C C . LEU D 4 158 ? 169.453 151.400 146.492 1.00 11.55 158 LEU D C 1
ATOM 10312 O O . LEU D 4 158 ? 169.483 150.499 145.655 1.00 11.55 158 LEU D O 1
ATOM 10317 N N . ILE D 4 159 ? 169.462 151.158 147.801 1.00 10.09 159 ILE D N 1
ATOM 10318 C CA . ILE D 4 159 ? 169.676 149.809 148.309 1.00 10.09 159 ILE D CA 1
ATOM 10319 C C . ILE D 4 159 ? 168.507 148.903 147.940 1.00 10.09 159 ILE D C 1
ATOM 10320 O O . ILE D 4 159 ? 168.708 147.756 147.530 1.00 10.09 159 ILE D O 1
ATOM 10325 N N . TYR D 4 160 ? 167.272 149.405 148.068 1.00 9.85 160 TYR D N 1
ATOM 10326 C CA . TYR D 4 160 ? 166.113 148.584 147.719 1.00 9.85 160 TYR D CA 1
ATOM 10327 C C . TYR D 4 160 ? 166.075 148.188 146.245 1.00 9.85 160 TYR D C 1
ATOM 10328 O O . TYR D 4 160 ? 165.940 146.985 145.973 1.00 9.85 160 TYR D O 1
ATOM 10337 N N . PRO D 4 161 ? 166.176 149.103 145.257 1.00 10.62 161 PRO D N 1
ATOM 10338 C CA . PRO D 4 161 ? 166.185 148.630 143.859 1.00 10.62 161 PRO D CA 1
ATOM 10339 C C . PRO D 4 161 ? 167.378 147.758 143.522 1.00 10.62 161 PRO D C 1
ATOM 10340 O O . PRO D 4 161 ? 167.271 146.869 142.672 1.00 10.62 161 PRO D O 1
ATOM 10344 N N . LEU D 4 162 ? 168.527 148.023 144.142 1.00 11.65 162 LEU D N 1
ATOM 10345 C CA . LEU D 4 162 ? 169.709 147.204 143.902 1.00 11.65 162 LEU D CA 1
ATOM 10346 C C . LEU D 4 162 ? 169.506 145.787 144.405 1.00 11.65 162 LEU D C 1
ATOM 10347 O O . LEU D 4 162 ? 169.950 144.830 143.769 1.00 11.65 162 LEU D O 1
ATOM 10352 N N . GLY D 4 163 ? 168.840 145.633 145.545 1.00 9.27 163 GLY D N 1
ATOM 10353 C CA . GLY D 4 163 ? 168.532 144.303 146.026 1.00 9.27 163 GLY D CA 1
ATOM 10354 C C . GLY D 4 163 ? 167.475 143.611 145.197 1.00 9.27 163 GLY D C 1
ATOM 10355 O O . GLY D 4 163 ? 167.420 142.383 145.162 1.00 9.27 163 GLY D O 1
ATOM 10356 N N . GLN D 4 164 ? 166.636 144.381 144.521 1.00 11.30 164 GLN D N 1
ATOM 10357 C CA . GLN D 4 164 ? 165.552 143.859 143.709 1.00 11.30 164 GLN D CA 1
ATOM 10358 C C . GLN D 4 164 ? 166.072 143.550 142.313 1.00 11.30 164 GLN D C 1
ATOM 10359 O O . GLN D 4 164 ? 167.275 143.549 142.065 1.00 11.30 164 GLN D O 1
ATOM 10365 N N . SER D 4 165 ? 165.175 143.266 141.379 1.00 12.34 165 SER D N 1
ATOM 10366 C CA . SER D 4 165 ? 165.633 142.801 140.079 1.00 12.34 165 SER D CA 1
ATOM 10367 C C . SER D 4 165 ? 166.133 143.924 139.175 1.00 12.34 165 SER D C 1
ATOM 10368 O O . SER D 4 165 ? 166.952 143.658 138.294 1.00 12.34 165 SER D O 1
ATOM 10371 N N . SER D 4 166 ? 165.685 145.160 139.368 1.00 13.65 166 SER D N 1
ATOM 10372 C CA . SER D 4 166 ? 166.091 146.262 138.499 1.00 13.65 166 SER D CA 1
ATOM 10373 C C . SER D 4 166 ? 165.805 147.585 139.202 1.00 13.65 166 SER D C 1
ATOM 10374 O O . SER D 4 166 ? 165.103 147.631 140.216 1.00 13.65 166 SER D O 1
ATOM 10377 N N . TRP D 4 167 ? 166.318 148.677 138.627 1.00 12.05 167 TRP D N 1
ATOM 10378 C CA . TRP D 4 167 ? 165.956 150.020 139.067 1.00 12.05 167 TRP D CA 1
ATOM 10379 C C . TRP D 4 167 ? 164.473 150.313 138.914 1.00 12.05 167 TRP D C 1
ATOM 10380 O O . TRP D 4 167 ? 163.989 151.252 139.545 1.00 12.05 167 TRP D O 1
ATOM 10391 N N . PHE D 4 168 ? 163.772 149.545 138.074 1.00 14.96 168 PHE D N 1
ATOM 10392 C CA . PHE D 4 168 ? 162.339 149.710 137.851 1.00 14.96 168 PHE D CA 1
ATOM 10393 C C . PHE D 4 168 ? 161.550 149.701 139.154 1.00 14.96 168 PHE D C 1
ATOM 10394 O O . PHE D 4 168 ? 160.577 150.446 139.302 1.00 14.96 168 PHE D O 1
ATOM 10402 N N . PHE D 4 169 ? 161.946 148.875 140.108 1.00 12.72 169 PHE D N 1
ATOM 10403 C CA . PHE D 4 169 ? 161.158 148.706 141.316 1.00 12.72 169 PHE D CA 1
ATOM 10404 C C . PHE D 4 169 ? 161.485 149.727 142.389 1.00 12.72 169 PHE D C 1
ATOM 10405 O O . PHE D 4 169 ? 160.884 149.689 143.463 1.00 12.72 169 PHE D O 1
ATOM 10413 N N . GLY D 4 170 ? 162.385 150.654 142.110 1.00 10.61 170 GLY D N 1
ATOM 10414 C CA . GLY D 4 170 ? 162.602 151.772 142.982 1.00 10.61 170 GLY D CA 1
ATOM 10415 C C . GLY D 4 170 ? 161.467 152.765 142.946 1.00 10.61 170 GLY D C 1
ATOM 10416 O O . GLY D 4 170 ? 160.501 152.625 142.196 1.00 10.61 170 GLY D O 1
ATOM 10417 N N . PRO D 4 171 ? 161.554 153.783 143.788 1.00 12.40 171 PRO D N 1
ATOM 10418 C CA . PRO D 4 171 ? 160.516 154.814 143.793 1.00 12.40 171 PRO D CA 1
ATOM 10419 C C . PRO D 4 171 ? 160.758 155.836 142.696 1.00 12.40 171 PRO D C 1
ATOM 10420 O O . PRO D 4 171 ? 161.855 156.374 142.556 1.00 12.40 171 PRO D O 1
ATOM 10424 N N . GLY D 4 172 ? 159.725 156.082 141.900 1.00 13.97 172 GLY D N 1
ATOM 10425 C CA . GLY D 4 172 ? 159.788 157.167 140.947 1.00 13.97 172 GLY D CA 1
ATOM 10426 C C . GLY D 4 172 ? 159.764 158.512 141.642 1.00 13.97 172 GLY D C 1
ATOM 10427 O O . GLY D 4 172 ? 159.225 158.665 142.735 1.00 13.97 172 GLY D O 1
ATOM 10428 N N . PHE D 4 173 ? 160.362 159.506 140.990 1.00 15.21 173 PHE D N 1
ATOM 10429 C CA . PHE D 4 173 ? 160.432 160.864 141.526 1.00 15.21 173 PHE D CA 1
ATOM 10430 C C . PHE D 4 173 ? 159.176 161.638 141.130 1.00 15.21 173 PHE D C 1
ATOM 10431 O O . PHE D 4 173 ? 159.181 162.500 140.250 1.00 15.21 173 PHE D O 1
ATOM 10439 N N . GLY D 4 174 ? 158.084 161.311 141.809 1.00 13.26 174 GLY D N 1
ATOM 10440 C CA . GLY D 4 174 ? 156.809 161.951 141.560 1.00 13.26 174 GLY D CA 1
ATOM 10441 C C . GLY D 4 174 ? 155.863 161.700 142.707 1.00 13.26 174 GLY D C 1
ATOM 10442 O O . GLY D 4 174 ? 156.056 160.779 143.499 1.00 13.26 174 GLY D O 1
ATOM 10443 N N . VAL D 4 175 ? 154.824 162.531 142.782 1.00 14.81 175 VAL D N 1
ATOM 10444 C CA . VAL D 4 175 ? 153.855 162.434 143.875 1.00 14.81 175 VAL D CA 1
ATOM 10445 C C . VAL D 4 175 ? 153.110 161.105 143.805 1.00 14.81 175 VAL D C 1
ATOM 10446 O O . VAL D 4 175 ? 153.045 160.351 144.780 1.00 14.81 175 VAL D O 1
ATOM 10450 N N . SER D 4 176 ? 152.568 160.789 142.633 1.00 14.60 176 SER D N 1
ATOM 10451 C CA . SER D 4 176 ? 151.775 159.576 142.492 1.00 14.60 176 SER D CA 1
ATOM 10452 C C . SER D 4 176 ? 152.642 158.341 142.338 1.00 14.60 176 SER D C 1
ATOM 10453 O O . SER D 4 176 ? 152.220 157.251 142.725 1.00 14.60 176 SER D O 1
ATOM 10456 N N . ALA D 4 177 ? 153.835 158.482 141.759 1.00 11.98 177 ALA D N 1
ATOM 10457 C CA . ALA D 4 177 ? 154.760 157.360 141.691 1.00 11.98 177 ALA D CA 1
ATOM 10458 C C . ALA D 4 177 ? 155.142 156.901 143.090 1.00 11.98 177 ALA D C 1
ATOM 10459 O O . ALA D 4 177 ? 155.220 155.701 143.366 1.00 11.98 177 ALA D O 1
ATOM 10461 N N . ILE D 4 178 ? 155.352 157.856 143.991 1.00 14.10 178 ILE D N 1
ATOM 10462 C CA . ILE D 4 178 ? 155.628 157.542 145.384 1.00 14.10 178 ILE D CA 1
ATOM 10463 C C . ILE D 4 178 ? 154.421 156.871 146.025 1.00 14.10 178 ILE D C 1
ATOM 10464 O O . ILE D 4 178 ? 154.564 155.925 146.806 1.00 14.10 178 ILE D O 1
ATOM 10469 N N . PHE D 4 179 ? 153.216 157.333 145.685 1.00 13.32 179 PHE D N 1
ATOM 10470 C CA . PHE D 4 179 ? 152.007 156.713 146.212 1.00 13.32 179 PHE D CA 1
ATOM 10471 C C . PHE D 4 179 ? 151.879 155.267 145.745 1.00 13.32 179 PHE D C 1
ATOM 10472 O O . PHE D 4 179 ? 151.465 154.395 146.513 1.00 13.32 179 PHE D O 1
ATOM 10480 N N . ARG D 4 180 ? 152.256 154.993 144.493 1.00 14.85 180 ARG D N 1
ATOM 10481 C CA . ARG D 4 180 ? 152.327 153.613 144.020 1.00 14.85 180 ARG D CA 1
ATOM 10482 C C . ARG D 4 180 ? 153.353 152.821 144.821 1.00 14.85 180 ARG D C 1
ATOM 10483 O O . ARG D 4 180 ? 153.112 151.669 145.194 1.00 14.85 180 ARG D O 1
ATOM 10491 N N . PHE D 4 181 ? 154.508 153.434 145.081 1.00 11.23 181 PHE D N 1
ATOM 10492 C CA . PHE D 4 181 ? 155.571 152.792 145.843 1.00 11.23 181 PHE D CA 1
ATOM 10493 C C . PHE D 4 181 ? 155.091 152.415 147.234 1.00 11.23 181 PHE D C 1
ATOM 10494 O O . PHE D 4 181 ? 155.411 151.338 147.743 1.00 11.23 181 PHE D O 1
ATOM 10502 N N . LEU D 4 182 ? 154.296 153.290 147.848 1.00 12.15 182 LEU D N 1
ATOM 10503 C CA . LEU D 4 182 ? 153.698 153.003 149.146 1.00 12.15 182 LEU D CA 1
ATOM 10504 C C . LEU D 4 182 ? 152.784 151.789 149.075 1.00 12.15 182 LEU D C 1
ATOM 10505 O O . LEU D 4 182 ? 152.881 150.875 149.895 1.00 12.15 182 LEU D O 1
ATOM 10510 N N . LEU D 4 183 ? 151.892 151.767 148.085 1.00 11.01 183 LEU D N 1
ATOM 10511 C CA . LEU D 4 183 ? 150.920 150.688 147.975 1.00 11.01 183 LEU D CA 1
ATOM 10512 C C . LEU D 4 183 ? 151.568 149.384 147.554 1.00 11.01 183 LEU D C 1
ATOM 10513 O O . LEU D 4 183 ? 151.117 148.315 147.970 1.00 11.01 183 LEU D O 1
ATOM 10518 N N . PHE D 4 184 ? 152.612 149.458 146.728 1.00 13.19 184 PHE D N 1
ATOM 10519 C CA . PHE D 4 184 ? 153.363 148.268 146.357 1.00 13.19 184 PHE D CA 1
ATOM 10520 C C . PHE D 4 184 ? 153.971 147.615 147.588 1.00 13.19 184 PHE D C 1
ATOM 10521 O O . PHE D 4 184 ? 154.011 146.388 147.687 1.00 13.19 184 PHE D O 1
ATOM 10529 N N . PHE D 4 185 ? 154.449 148.421 148.533 1.00 10.60 185 PHE D N 1
ATOM 10530 C CA . PHE D 4 185 ? 155.097 147.866 149.710 1.00 10.60 185 PHE D CA 1
ATOM 10531 C C . PHE D 4 185 ? 154.104 147.249 150.676 1.00 10.60 185 PHE D C 1
ATOM 10532 O O . PHE D 4 185 ? 154.477 146.377 151.454 1.00 10.60 185 PHE D O 1
ATOM 10540 N N . GLN D 4 186 ? 152.845 147.675 150.651 1.00 11.04 186 GLN D N 1
ATOM 10541 C CA . GLN D 4 186 ? 151.843 146.970 151.432 1.00 11.04 186 GLN D CA 1
ATOM 10542 C C . GLN D 4 186 ? 151.570 145.592 150.846 1.00 11.04 186 GLN D C 1
ATOM 10543 O O . GLN D 4 186 ? 151.714 144.575 151.527 1.00 11.04 186 GLN D O 1
ATOM 10549 N N . GLY D 4 187 ? 151.176 145.547 149.574 1.00 11.39 187 GLY D N 1
ATOM 10550 C CA . GLY D 4 187 ? 150.756 144.289 148.981 1.00 11.39 187 GLY D CA 1
ATOM 10551 C C . GLY D 4 187 ? 151.877 143.282 148.875 1.00 11.39 187 GLY D C 1
ATOM 10552 O O . GLY D 4 187 ? 151.703 142.106 149.189 1.00 11.39 187 GLY D O 1
ATOM 10553 N N . PHE D 4 188 ? 153.058 143.740 148.490 1.00 13.96 188 PHE D N 1
ATOM 10554 C CA . PHE D 4 188 ? 154.165 142.838 148.223 1.00 13.96 188 PHE D CA 1
ATOM 10555 C C . PHE D 4 188 ? 155.100 142.647 149.396 1.00 13.96 188 PHE D C 1
ATOM 10556 O O . PHE D 4 188 ? 155.839 141.663 149.416 1.00 13.96 188 PHE D O 1
ATOM 10564 N N . HIS D 4 189 ? 155.100 143.550 150.364 1.00 13.03 189 HIS D N 1
ATOM 10565 C CA . HIS D 4 189 ? 156.025 143.446 151.475 1.00 13.03 189 HIS D CA 1
ATOM 10566 C C . HIS D 4 189 ? 155.374 143.508 152.841 1.00 13.03 189 HIS D C 1
ATOM 10567 O O . HIS D 4 189 ? 156.065 143.245 153.826 1.00 13.03 189 HIS D O 1
ATOM 10574 N N . ASN D 4 190 ? 154.084 143.830 152.928 1.00 12.71 190 ASN D N 1
ATOM 10575 C CA . ASN D 4 190 ? 153.359 144.022 154.186 1.00 12.71 190 ASN D CA 1
ATOM 10576 C C . ASN D 4 190 ? 154.117 144.969 155.115 1.00 12.71 190 ASN D C 1
ATOM 10577 O O . ASN D 4 190 ? 154.276 144.720 156.306 1.00 12.71 190 ASN D O 1
ATOM 10582 N N . TYR D 4 191 ? 154.599 146.067 154.526 1.00 9.41 191 TYR D N 1
ATOM 10583 C CA . TYR D 4 191 ? 155.543 146.950 155.199 1.00 9.41 191 TYR D CA 1
ATOM 10584 C C . TYR D 4 191 ? 154.952 147.647 156.419 1.00 9.41 191 TYR D C 1
ATOM 10585 O O . TYR D 4 191 ? 155.712 148.092 157.280 1.00 9.41 191 TYR D O 1
ATOM 10594 N N . THR D 4 192 ? 153.628 147.724 156.528 1.00 12.61 192 THR D N 1
ATOM 10595 C CA . THR D 4 192 ? 153.028 148.256 157.745 1.00 12.61 192 THR D CA 1
ATOM 10596 C C . THR D 4 192 ? 153.326 147.354 158.931 1.00 12.61 192 THR D C 1
ATOM 10597 O O . THR D 4 192 ? 153.521 147.832 160.050 1.00 12.61 192 THR D O 1
ATOM 10601 N N . LEU D 4 193 ? 153.377 146.052 158.704 1.00 12.32 193 LEU D N 1
ATOM 10602 C CA . LEU D 4 193 ? 153.627 145.132 159.796 1.00 12.32 193 LEU D CA 1
ATOM 10603 C C . LEU D 4 193 ? 155.099 145.021 160.143 1.00 12.32 193 LEU D C 1
ATOM 10604 O O . LEU D 4 193 ? 155.425 144.435 161.171 1.00 12.32 193 LEU D O 1
ATOM 10609 N N . ASN D 4 194 ? 155.981 145.568 159.325 1.00 13.23 194 ASN D N 1
ATOM 10610 C CA . ASN D 4 194 ? 157.406 145.534 159.589 1.00 13.23 194 ASN D CA 1
ATOM 10611 C C . ASN D 4 194 ? 157.717 146.299 160.875 1.00 13.23 194 ASN D C 1
ATOM 10612 O O . ASN D 4 194 ? 157.323 147.466 161.002 1.00 13.23 194 ASN D O 1
ATOM 10617 N N . PRO D 4 195 ? 158.389 145.677 161.848 1.00 12.67 195 PRO D N 1
ATOM 10618 C CA . PRO D 4 195 ? 158.665 146.375 163.107 1.00 12.67 195 PRO D CA 1
ATOM 10619 C C . PRO D 4 195 ? 159.591 147.561 162.939 1.00 12.67 195 PRO D C 1
ATOM 10620 O O . PRO D 4 195 ? 159.479 148.521 163.698 1.00 12.67 195 PRO D O 1
ATOM 10624 N N . PHE D 4 196 ? 160.487 147.534 161.957 1.00 14.29 196 PHE D N 1
ATOM 10625 C CA . PHE D 4 196 ? 161.366 148.675 161.745 1.00 14.29 196 PHE D CA 1
ATOM 10626 C C . PHE D 4 196 ? 160.607 149.858 161.190 1.00 14.29 196 PHE D C 1
ATOM 10627 O O . PHE D 4 196 ? 160.875 151.003 161.564 1.00 14.29 196 PHE D O 1
ATOM 10635 N N . HIS D 4 197 ? 159.666 149.587 160.282 1.00 10.50 197 HIS D N 1
ATOM 10636 C CA . HIS D 4 197 ? 158.742 150.656 159.821 1.00 10.50 197 HIS D CA 1
ATOM 10637 C C . HIS D 4 197 ? 157.901 151.147 161.002 1.00 10.50 197 HIS D C 1
ATOM 10638 O O . HIS D 4 197 ? 157.605 152.353 161.050 1.00 10.50 197 HIS D O 1
ATOM 10645 N N . MET D 4 198 ? 157.534 150.238 161.910 1.00 17.00 198 MET D N 1
ATOM 10646 C CA . MET D 4 198 ? 156.758 150.614 163.086 1.00 17.00 198 MET D CA 1
ATOM 10647 C C . MET D 4 198 ? 157.541 151.578 163.972 1.00 17.00 198 MET D C 1
ATOM 10648 O O . MET D 4 198 ? 156.993 152.577 164.446 1.00 17.00 198 MET D O 1
ATOM 10653 N N . MET D 4 199 ? 158.834 151.304 164.186 1.00 16.09 199 MET D N 1
ATOM 10654 C CA . MET D 4 199 ? 159.671 152.228 164.945 1.00 16.09 199 MET D CA 1
ATOM 10655 C C . MET D 4 199 ? 159.896 153.524 164.182 1.00 16.09 199 MET D C 1
ATOM 10656 O O . MET D 4 199 ? 160.050 154.588 164.786 1.00 16.09 199 MET D O 1
ATOM 10661 N N . GLY D 4 200 ? 159.933 153.450 162.857 1.00 12.11 200 GLY D N 1
ATOM 10662 C CA . GLY D 4 200 ? 159.974 154.638 162.035 1.00 12.11 200 GLY D CA 1
ATOM 10663 C C . GLY D 4 200 ? 158.765 155.530 162.210 1.00 12.11 200 GLY D C 1
ATOM 10664 O O . GLY D 4 200 ? 158.905 156.743 162.355 1.00 12.11 200 GLY D O 1
ATOM 10665 N N . VAL D 4 201 ? 157.573 154.932 162.201 1.00 14.97 201 VAL D N 1
ATOM 10666 C CA . VAL D 4 201 ? 156.341 155.688 162.400 1.00 14.97 201 VAL D CA 1
ATOM 10667 C C . VAL D 4 201 ? 156.314 156.309 163.788 1.00 14.97 201 VAL D C 1
ATOM 10668 O O . VAL D 4 201 ? 155.907 157.462 163.960 1.00 14.97 201 VAL D O 1
ATOM 10672 N N . THR D 4 202 ? 156.750 155.557 164.794 1.00 16.43 202 THR D N 1
ATOM 10673 C CA . THR D 4 202 ? 156.804 156.087 166.148 1.00 16.43 202 THR D CA 1
ATOM 10674 C C . THR D 4 202 ? 157.776 157.253 166.238 1.00 16.43 202 THR D C 1
ATOM 10675 O O . THR D 4 202 ? 157.484 158.260 166.885 1.00 16.43 202 THR D O 1
ATOM 10679 N N . GLY D 4 203 ? 158.919 157.141 165.574 1.00 14.75 203 GLY D N 1
ATOM 10680 C CA . GLY D 4 203 ? 159.862 158.233 165.471 1.00 14.75 203 GLY D CA 1
ATOM 10681 C C . GLY D 4 203 ? 159.306 159.472 164.805 1.00 14.75 203 GLY D C 1
ATOM 10682 O O . GLY D 4 203 ? 159.579 160.583 165.253 1.00 14.75 203 GLY D O 1
ATOM 10683 N N . VAL D 4 204 ? 158.521 159.305 163.747 1.00 13.81 204 VAL D N 1
ATOM 10684 C CA . VAL D 4 204 ? 158.030 160.456 162.995 1.00 13.81 204 VAL D CA 1
ATOM 10685 C C . VAL D 4 204 ? 156.830 161.101 163.672 1.00 13.81 204 VAL D C 1
ATOM 10686 O O . VAL D 4 204 ? 156.750 162.328 163.763 1.00 13.81 204 VAL D O 1
ATOM 10690 N N . LEU D 4 205 ? 155.884 160.303 164.159 1.00 15.34 205 LEU D N 1
ATOM 10691 C CA . LEU D 4 205 ? 154.768 160.875 164.898 1.00 15.34 205 LEU D CA 1
ATOM 10692 C C . LEU D 4 205 ? 155.238 161.438 166.229 1.00 15.34 205 LEU D C 1
ATOM 10693 O O . LEU D 4 205 ? 154.785 162.505 166.650 1.00 15.34 205 LEU D O 1
ATOM 10698 N N . GLY D 4 206 ? 156.155 160.733 166.892 1.00 15.96 206 GLY D N 1
ATOM 10699 C CA . GLY D 4 206 ? 156.749 161.250 168.112 1.00 15.96 206 GLY D CA 1
ATOM 10700 C C . GLY D 4 206 ? 157.575 162.495 167.865 1.00 15.96 206 GLY D C 1
ATOM 10701 O O . GLY D 4 206 ? 157.575 163.422 168.671 1.00 15.96 206 GLY D O 1
ATOM 10702 N N . GLY D 4 207 ? 158.296 162.525 166.750 1.00 15.60 207 GLY D N 1
ATOM 10703 C CA . GLY D 4 207 ? 159.025 163.705 166.342 1.00 15.60 207 GLY D CA 1
ATOM 10704 C C . GLY D 4 207 ? 158.105 164.883 166.092 1.00 15.60 207 GLY D C 1
ATOM 10705 O O . GLY D 4 207 ? 158.378 165.990 166.550 1.00 15.60 207 GLY D O 1
ATOM 10706 N N . ALA D 4 208 ? 157.002 164.645 165.381 1.00 15.33 208 ALA D N 1
ATOM 10707 C CA . ALA D 4 208 ? 156.006 165.690 165.164 1.00 15.33 208 ALA D CA 1
ATOM 10708 C C . ALA D 4 208 ? 155.346 166.110 166.467 1.00 15.33 208 ALA D C 1
ATOM 10709 O O . ALA D 4 208 ? 155.043 167.290 166.659 1.00 15.33 208 ALA D O 1
ATOM 10711 N N . LEU D 4 209 ? 155.084 165.151 167.354 1.00 18.28 209 LEU D N 1
ATOM 10712 C CA . LEU D 4 209 ? 154.515 165.469 168.658 1.00 18.28 209 LEU D CA 1
ATOM 10713 C C . LEU D 4 209 ? 155.450 166.362 169.456 1.00 18.28 209 LEU D C 1
ATOM 10714 O O . LEU D 4 209 ? 155.005 167.300 170.123 1.00 18.28 209 LEU D O 1
ATOM 10719 N N . LEU D 4 210 ? 156.743 166.044 169.442 1.00 17.43 210 LEU D N 1
ATOM 10720 C CA . LEU D 4 210 ? 157.717 166.840 170.173 1.00 17.43 210 LEU D CA 1
ATOM 10721 C C . LEU D 4 210 ? 157.766 168.258 169.635 1.00 17.43 210 LEU D C 1
ATOM 10722 O O . LEU D 4 210 ? 157.863 169.211 170.407 1.00 17.43 210 LEU D O 1
ATOM 10727 N N . CYS D 4 211 ? 157.671 168.406 168.315 1.00 18.83 211 CYS D N 1
ATOM 10728 C CA . CYS D 4 211 ? 157.646 169.717 167.680 1.00 18.83 211 CYS D CA 1
ATOM 10729 C C . CYS D 4 211 ? 156.474 170.552 168.182 1.00 18.83 211 CYS D C 1
ATOM 10730 O O . CYS D 4 211 ? 156.627 171.739 168.485 1.00 18.83 211 CYS D O 1
ATOM 10733 N N . ALA D 4 212 ? 155.293 169.940 168.278 1.00 18.61 212 ALA D N 1
ATOM 10734 C CA . ALA D 4 212 ? 154.096 170.679 168.651 1.00 18.61 212 ALA D CA 1
ATOM 10735 C C . ALA D 4 212 ? 154.077 171.000 170.136 1.00 18.61 212 ALA D C 1
ATOM 10736 O O . ALA D 4 212 ? 153.722 172.116 170.522 1.00 18.61 212 ALA D O 1
ATOM 10738 N N . ILE D 4 213 ? 154.415 170.026 170.982 1.00 20.08 213 ILE D N 1
ATOM 10739 C CA . ILE D 4 213 ? 154.377 170.250 172.423 1.00 20.08 213 ILE D CA 1
ATOM 10740 C C . ILE D 4 213 ? 155.410 171.290 172.825 1.00 20.08 213 ILE D C 1
ATOM 10741 O O . ILE D 4 213 ? 155.100 172.250 173.536 1.00 20.08 213 ILE D O 1
ATOM 10746 N N . HIS D 4 214 ? 156.645 171.122 172.354 1.00 21.91 214 HIS D N 1
ATOM 10747 C CA . HIS D 4 214 ? 157.738 171.991 172.765 1.00 21.91 214 HIS D CA 1
ATOM 10748 C C . HIS D 4 214 ? 157.516 173.422 172.310 1.00 21.91 214 HIS D C 1
ATOM 10749 O O . HIS D 4 214 ? 157.716 174.365 173.078 1.00 21.91 214 HIS D O 1
ATOM 10756 N N . GLY D 4 215 ? 157.083 173.597 171.063 1.00 21.50 215 GLY D N 1
ATOM 10757 C CA . GLY D 4 215 ? 156.778 174.928 170.572 1.00 21.50 215 GLY D CA 1
ATOM 10758 C C . GLY D 4 215 ? 155.623 175.576 171.308 1.00 21.50 215 GLY D C 1
ATOM 10759 O O . GLY D 4 215 ? 155.655 176.770 171.601 1.00 21.50 215 GLY D O 1
ATOM 10760 N N . ALA D 4 216 ? 154.578 174.799 171.601 1.00 22.62 216 ALA D N 1
ATOM 10761 C CA . ALA D 4 216 ? 153.467 175.313 172.394 1.00 22.62 216 ALA D CA 1
ATOM 10762 C C . ALA D 4 216 ? 153.894 175.581 173.828 1.00 22.62 216 ALA D C 1
ATOM 10763 O O . ALA D 4 216 ? 153.450 176.550 174.445 1.00 22.62 216 ALA D O 1
ATOM 10765 N N . THR D 4 217 ? 154.740 174.715 174.382 1.00 24.73 217 THR D N 1
ATOM 10766 C CA . THR D 4 217 ? 155.208 174.904 175.749 1.00 24.73 217 THR D CA 1
ATOM 10767 C C . THR D 4 217 ? 156.050 176.165 175.873 1.00 24.73 217 THR D C 1
ATOM 10768 O O . THR D 4 217 ? 155.921 176.912 176.845 1.00 24.73 217 THR D O 1
ATOM 10772 N N . VAL D 4 218 ? 156.923 176.415 174.900 1.00 28.09 218 VAL D N 1
ATOM 10773 C CA . VAL D 4 218 ? 157.741 177.624 174.942 1.00 28.09 218 VAL D CA 1
ATOM 10774 C C . VAL D 4 218 ? 156.856 178.855 174.802 1.00 28.09 218 VAL D C 1
ATOM 10775 O O . VAL D 4 218 ? 156.955 179.805 175.584 1.00 28.09 218 VAL D O 1
ATOM 10779 N N . GLN D 4 219 ? 155.935 178.820 173.834 1.00 31.64 219 GLN D N 1
ATOM 10780 C CA . GLN D 4 219 ? 155.066 179.957 173.561 1.00 31.64 219 GLN D CA 1
ATOM 10781 C C . GLN D 4 219 ? 154.161 180.272 174.741 1.00 31.64 219 GLN D C 1
ATOM 10782 O O . GLN D 4 219 ? 153.877 181.439 175.022 1.00 31.64 219 GLN D O 1
ATOM 10788 N N . ASN D 4 220 ? 153.693 179.251 175.440 1.00 29.46 220 ASN D N 1
ATOM 10789 C CA . ASN D 4 220 ? 152.723 179.460 176.497 1.00 29.46 220 ASN D CA 1
ATOM 10790 C C . ASN D 4 220 ? 153.356 179.588 177.872 1.00 29.46 220 ASN D C 1
ATOM 10791 O O . ASN D 4 220 ? 152.639 179.807 178.849 1.00 29.46 220 ASN D O 1
ATOM 10796 N N . THR D 4 221 ? 154.675 179.477 177.964 1.00 32.58 221 THR D N 1
ATOM 10797 C CA . THR D 4 221 ? 155.426 179.769 179.176 1.00 32.58 221 THR D CA 1
ATOM 10798 C C . THR D 4 221 ? 156.417 180.897 178.936 1.00 32.58 221 THR D C 1
ATOM 10799 O O . THR D 4 221 ? 157.457 180.976 179.588 1.00 32.58 221 THR D O 1
ATOM 10803 N N . LEU D 4 222 ? 156.111 181.771 177.980 1.00 36.07 222 LEU D N 1
ATOM 10804 C CA . LEU D 4 222 ? 156.976 182.902 177.693 1.00 36.07 222 LEU D CA 1
ATOM 10805 C C . LEU D 4 222 ? 157.016 183.855 178.881 1.00 36.07 222 LEU D C 1
ATOM 10806 O O . LEU D 4 222 ? 156.073 183.958 179.664 1.00 36.07 222 LEU D O 1
ATOM 10811 N N . PHE D 4 223 ? 158.141 184.536 179.022 1.00 42.77 223 PHE D N 1
ATOM 10812 C CA . PHE D 4 223 ? 158.279 185.561 180.040 1.00 42.77 223 PHE D CA 1
ATOM 10813 C C . PHE D 4 223 ? 157.616 186.850 179.583 1.00 42.77 223 PHE D C 1
ATOM 10814 O O . PHE D 4 223 ? 157.766 187.274 178.435 1.00 42.77 223 PHE D O 1
ATOM 10822 N N . ARG D 4 224 ? 156.873 187.476 180.493 1.00 48.92 224 ARG D N 1
ATOM 10823 C CA . ARG D 4 224 ? 156.316 188.795 180.207 1.00 48.92 224 ARG D CA 1
ATOM 10824 C C . ARG D 4 224 ? 157.439 189.805 180.359 1.00 48.92 224 ARG D C 1
ATOM 10825 O O . ARG D 4 224 ? 157.978 189.994 181.450 1.00 48.92 224 ARG D O 1
ATOM 10833 N N . ASP D 4 225 ? 157.791 190.462 179.259 1.00 56.33 225 ASP D N 1
ATOM 10834 C CA . ASP D 4 225 ? 158.832 191.482 179.277 1.00 56.33 225 ASP D CA 1
ATOM 10835 C C . ASP D 4 225 ? 158.270 192.848 178.893 1.00 56.33 225 ASP D C 1
ATOM 10836 O O . ASP D 4 225 ? 158.449 193.831 179.618 1.00 56.33 225 ASP D O 1
ATOM 10841 N N . ASN D 4 226 ? 157.637 192.904 177.718 1.00 59.80 226 ASN D N 1
ATOM 10842 C CA . ASN D 4 226 ? 157.051 194.171 177.204 1.00 59.80 226 ASN D CA 1
ATOM 10843 C C . ASN D 4 226 ? 155.556 194.237 177.539 1.00 59.80 226 ASN D C 1
ATOM 10844 O O . ASN D 4 226 ? 155.091 193.453 178.395 1.00 59.80 226 ASN D O 1
ATOM 10849 N N . GLN D 4 227 ? 154.838 195.154 176.887 1.00 60.57 227 GLN D N 1
ATOM 10850 C CA . GLN D 4 227 ? 153.409 195.311 177.111 1.00 60.57 227 GLN D CA 1
ATOM 10851 C C . GLN D 4 227 ? 152.585 195.178 175.837 1.00 60.57 227 GLN D C 1
ATOM 10852 O O . GLN D 4 227 ? 151.358 195.309 175.896 1.00 60.57 227 GLN D O 1
ATOM 10858 N N . SER D 4 228 ? 153.216 194.929 174.693 1.00 56.15 228 SER D N 1
ATOM 10859 C CA . SER D 4 228 ? 152.435 194.717 173.487 1.00 56.15 228 SER D CA 1
ATOM 10860 C C . SER D 4 228 ? 151.704 193.381 173.559 1.00 56.15 228 SER D C 1
ATOM 10861 O O . SER D 4 228 ? 152.212 192.382 174.076 1.00 56.15 228 SER D O 1
ATOM 10864 N N . LYS D 4 229 ? 150.489 193.377 173.029 1.00 51.40 229 LYS D N 1
ATOM 10865 C CA . LYS D 4 229 ? 149.666 192.180 173.047 1.00 51.40 229 LYS D CA 1
ATOM 10866 C C . LYS D 4 229 ? 150.127 191.126 172.053 1.00 51.40 229 LYS D C 1
ATOM 10867 O O . LYS D 4 229 ? 149.609 190.005 172.080 1.00 51.40 229 LYS D O 1
ATOM 10873 N N . ASN D 4 230 ? 151.064 191.457 171.172 1.00 51.74 230 ASN D N 1
ATOM 10874 C CA . ASN D 4 230 ? 151.784 190.446 170.412 1.00 51.74 230 ASN D CA 1
ATOM 10875 C C . ASN D 4 230 ? 153.163 190.289 171.047 1.00 51.74 230 ASN D C 1
ATOM 10876 O O . ASN D 4 230 ? 153.847 191.277 171.336 1.00 51.74 230 ASN D O 1
ATOM 10881 N N . THR D 4 231 ? 153.534 189.053 171.357 1.00 47.60 231 THR D N 1
ATOM 10882 C CA . THR D 4 231 ? 154.717 188.802 172.164 1.00 47.60 231 THR D CA 1
ATOM 10883 C C . THR D 4 231 ? 155.944 188.478 171.325 1.00 47.60 231 THR D C 1
ATOM 10884 O O . THR D 4 231 ? 157.005 188.196 171.884 1.00 47.60 231 THR D O 1
ATOM 10888 N N . PHE D 4 232 ? 155.787 188.520 169.998 1.00 47.74 232 PHE D N 1
ATOM 10889 C CA . PHE D 4 232 ? 156.905 188.227 169.063 1.00 47.74 232 PHE D CA 1
ATOM 10890 C C . PHE D 4 232 ? 157.940 189.359 169.114 1.00 47.74 232 PHE D C 1
ATOM 10891 O O . PHE D 4 232 ? 158.731 189.489 168.159 1.00 47.74 232 PHE D O 1
ATOM 10899 N N . LYS D 4 233 ? 157.923 190.146 170.194 1.00 54.64 233 LYS D N 1
ATOM 10900 C CA . LYS D 4 233 ? 158.875 191.277 170.358 1.00 54.64 233 LYS D CA 1
ATOM 10901 C C . LYS D 4 233 ? 158.853 191.750 171.816 1.00 54.64 233 LYS D C 1
ATOM 10902 O O . LYS D 4 233 ? 158.489 192.918 172.053 1.00 54.64 233 LYS D O 1
ATOM 10908 N N . GLY D 4 234 ? 159.232 190.868 172.747 1.00 57.32 234 GLY D N 1
ATOM 10909 C CA . GLY D 4 234 ? 159.250 191.207 174.184 1.00 57.32 234 GLY D CA 1
ATOM 10910 C C . GLY D 4 234 ? 160.668 191.309 174.721 1.00 57.32 234 GLY D C 1
ATOM 10911 O O . GLY D 4 234 ? 160.870 191.000 175.912 1.00 57.32 234 GLY D O 1
ATOM 10912 N N . PHE D 4 235 ? 161.612 191.727 173.872 1.00 60.39 235 PHE D N 1
ATOM 10913 C CA . PHE D 4 235 ? 163.037 191.867 174.274 1.00 60.39 235 PHE D CA 1
ATOM 10914 C C . PHE D 4 235 ? 163.507 190.574 174.950 1.00 60.39 235 PHE D C 1
ATOM 10915 O O . PHE D 4 235 ? 164.063 190.642 176.064 1.00 60.39 235 PHE D O 1
ATOM 10917 N N . SER D 4 236 ? 163.286 189.435 174.285 1.00 56.82 236 SER D N 1
ATOM 10918 C CA . SER D 4 236 ? 163.688 188.108 174.824 1.00 56.82 236 SER D CA 1
ATOM 10919 C C . SER D 4 236 ? 163.851 187.095 173.684 1.00 56.82 236 SER D C 1
ATOM 10920 O O . SER D 4 236 ? 164.417 186.014 173.935 1.00 56.82 236 SER D O 1
ATOM 10922 N N . THR D 4 237 ? 163.368 187.434 172.483 1.00 55.01 237 THR D N 1
ATOM 10923 C CA . THR D 4 237 ? 163.473 186.532 171.304 1.00 55.01 237 THR D CA 1
ATOM 10924 C C . THR D 4 237 ? 164.946 186.384 170.908 1.00 55.01 237 THR D C 1
ATOM 10925 O O . THR D 4 237 ? 165.333 185.281 170.477 1.00 55.01 237 THR D O 1
ATOM 10927 N N . ASP D 4 238 ? 165.727 187.459 171.055 1.00 60.27 238 ASP D N 1
ATOM 10928 C CA . ASP D 4 238 ? 167.173 187.440 170.705 1.00 60.27 238 ASP D CA 1
ATOM 10929 C C . ASP D 4 238 ? 167.916 186.511 171.672 1.00 60.27 238 ASP D C 1
ATOM 10930 O O . ASP D 4 238 ? 168.874 185.845 171.232 1.00 60.27 238 ASP D O 1
ATOM 10932 N N . GLN D 4 239 ? 167.483 186.476 172.937 1.00 58.42 239 GLN D N 1
ATOM 10933 C CA . GLN D 4 239 ? 168.121 185.612 173.967 1.00 58.42 239 GLN D CA 1
ATOM 10934 C C . GLN D 4 239 ? 168.217 184.178 173.433 1.00 58.42 239 GLN D C 1
ATOM 10935 O O . GLN D 4 239 ? 169.342 183.643 173.375 1.00 58.42 239 GLN D O 1
ATOM 10941 N N . GLY D 4 240 ? 167.076 183.590 173.059 1.00 51.72 240 GLY D N 1
ATOM 10942 C CA . GLY D 4 240 ? 167.048 182.214 172.525 1.00 51.72 240 GLY D CA 1
ATOM 10943 C C . GLY D 4 240 ? 165.996 181.364 173.216 1.00 51.72 240 GLY D C 1
ATOM 10944 O O . GLY D 4 240 ? 164.798 181.556 172.927 1.00 51.72 240 GLY D O 1
ATOM 10945 N N . GLU D 4 241 ? 166.428 180.456 174.098 1.00 44.12 241 GLU D N 1
ATOM 10946 C CA . GLU D 4 241 ? 165.490 179.601 174.874 1.00 44.12 241 GLU D CA 1
ATOM 10947 C C . GLU D 4 241 ? 165.097 180.326 176.167 1.00 44.12 241 GLU D C 1
ATOM 10948 O O . GLU D 4 241 ? 163.902 180.296 176.521 1.00 44.12 241 GLU D O 1
ATOM 10954 N N . GLU D 4 242 ? 166.072 180.949 176.837 1.00 51.05 242 GLU D N 1
ATOM 10955 C CA . GLU D 4 242 ? 165.823 181.656 178.123 1.00 51.05 242 GLU D CA 1
ATOM 10956 C C . GLU D 4 242 ? 164.655 182.634 177.947 1.00 51.05 242 GLU D C 1
ATOM 10957 O O . GLU D 4 242 ? 164.357 183.378 178.901 1.00 51.05 242 GLU D O 1
ATOM 10963 N N . THR D 4 243 ? 164.027 182.623 176.767 1.00 45.71 243 THR D N 1
ATOM 10964 C CA . THR D 4 243 ? 162.817 183.394 176.518 1.00 45.71 243 THR D CA 1
ATOM 10965 C C . THR D 4 243 ? 161.599 182.872 177.271 1.00 45.71 243 THR D C 1
ATOM 10966 O O . THR D 4 243 ? 160.601 183.592 177.375 1.00 45.71 243 THR D O 1
ATOM 10970 N N . TYR D 4 244 ? 161.652 181.657 177.805 1.00 38.12 244 TYR D N 1
ATOM 10971 C CA . TYR D 4 244 ? 160.488 181.032 178.407 1.00 38.12 244 TYR D CA 1
ATOM 10972 C C . TYR D 4 244 ? 160.861 180.407 179.742 1.00 38.12 244 TYR D C 1
ATOM 10973 O O . TYR D 4 244 ? 162.018 180.060 179.984 1.00 38.12 244 TYR D O 1
ATOM 10982 N N . SER D 4 245 ? 159.850 180.228 180.591 1.00 37.01 245 SER D N 1
ATOM 10983 C CA . SER D 4 245 ? 160.063 179.761 181.956 1.00 37.01 245 SER D CA 1
ATOM 10984 C C . SER D 4 245 ? 160.171 178.244 181.979 1.00 37.01 245 SER D C 1
ATOM 10985 O O . SER D 4 245 ? 159.172 177.535 181.834 1.00 37.01 245 SER D O 1
ATOM 10988 N N . 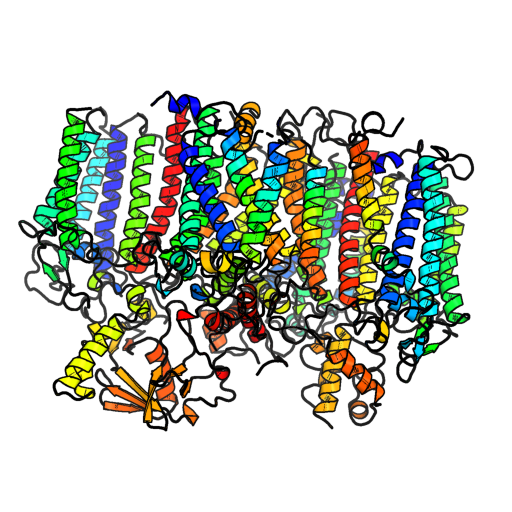MET D 4 246 ? 161.388 177.756 182.187 1.00 41.53 246 MET D N 1
ATOM 10989 C CA . MET D 4 246 ? 161.650 176.339 182.369 1.00 41.53 246 MET D CA 1
ATOM 10990 C C . MET D 4 246 ? 160.959 175.769 183.597 1.00 41.53 246 MET D C 1
ATOM 10991 O O . MET D 4 246 ? 160.547 174.606 183.579 1.00 41.53 246 MET D O 1
ATOM 10996 N N . VAL D 4 247 ? 160.861 176.550 184.672 1.00 36.57 247 VAL D N 1
ATOM 10997 C CA . VAL D 4 247 ? 160.265 176.058 185.907 1.00 36.57 247 VAL D CA 1
ATOM 10998 C C . VAL D 4 247 ? 158.758 175.891 185.750 1.00 36.57 247 VAL D C 1
ATOM 10999 O O . VAL D 4 247 ? 158.189 174.869 186.149 1.00 36.57 247 VAL D O 1
ATOM 11003 N N . THR D 4 248 ? 158.090 176.893 185.171 1.00 34.85 248 THR D N 1
ATOM 11004 C CA . THR D 4 248 ? 156.642 176.809 185.004 1.00 34.85 248 THR D CA 1
ATOM 11005 C C . THR D 4 248 ? 156.269 175.725 184.001 1.00 34.85 248 THR D C 1
ATOM 11006 O O . THR D 4 248 ? 155.254 175.039 184.166 1.00 34.85 248 THR D O 1
ATOM 11010 N N . ALA D 4 249 ? 157.090 175.551 182.967 1.00 32.64 249 ALA D N 1
ATOM 11011 C CA . ALA D 4 249 ? 156.848 174.512 181.976 1.00 32.64 249 ALA D CA 1
ATOM 11012 C C . ALA D 4 249 ? 156.969 173.125 182.585 1.00 32.64 249 ALA D C 1
ATOM 11013 O O . ALA D 4 249 ? 156.133 172.251 182.325 1.00 32.64 249 ALA D O 1
ATOM 11015 N N . ASN D 4 250 ? 158.004 172.910 183.398 1.00 34.77 250 ASN D N 1
ATOM 11016 C CA . ASN D 4 250 ? 158.185 171.635 184.077 1.00 34.77 250 ASN D CA 1
ATOM 11017 C C . ASN D 4 250 ? 157.045 171.360 185.043 1.00 34.77 250 ASN D C 1
ATOM 11018 O O . ASN D 4 250 ? 156.602 170.218 185.183 1.00 34.77 250 ASN D O 1
ATOM 11023 N N . ARG D 4 251 ? 156.567 172.396 185.729 1.00 32.28 251 ARG D N 1
ATOM 11024 C CA . ARG D 4 251 ? 155.460 172.216 186.661 1.00 32.28 251 ARG D CA 1
ATOM 11025 C C . ARG D 4 251 ? 154.178 171.839 185.928 1.00 32.28 251 ARG D C 1
ATOM 11026 O O . ARG D 4 251 ? 153.398 171.013 186.412 1.00 32.28 251 ARG D O 1
ATOM 11034 N N . PHE D 4 252 ? 153.945 172.444 184.763 1.00 26.05 252 PHE D N 1
ATOM 11035 C CA . PHE D 4 252 ? 152.758 172.138 183.974 1.00 26.05 252 PHE D CA 1
ATOM 11036 C C . PHE D 4 252 ? 152.753 170.682 183.527 1.00 26.05 252 PHE D C 1
ATOM 11037 O O . PHE D 4 252 ? 151.742 169.985 183.643 1.00 26.05 252 PHE D O 1
ATOM 11045 N N . TRP D 4 253 ? 153.884 170.207 183.014 1.00 27.59 253 TRP D N 1
ATOM 11046 C CA . TRP D 4 253 ? 153.899 168.890 182.395 1.00 27.59 253 TRP D CA 1
ATOM 11047 C C . TRP D 4 253 ? 154.058 167.772 183.413 1.00 27.59 253 TRP D C 1
ATOM 11048 O O . TRP D 4 253 ? 153.593 166.656 183.167 1.00 27.59 253 TRP D O 1
ATOM 11059 N N . SER D 4 254 ? 154.699 168.051 184.551 1.00 32.83 254 SER D N 1
ATOM 11060 C CA . SER D 4 254 ? 154.760 167.078 185.634 1.00 32.83 254 SER D CA 1
ATOM 11061 C C . SER D 4 254 ? 153.401 166.884 186.280 1.00 32.83 254 SER D C 1
ATOM 11062 O O . SER D 4 254 ? 153.162 165.858 186.923 1.00 32.83 254 SER D O 1
ATOM 11065 N N . GLN D 4 255 ? 152.515 167.861 186.143 1.00 30.05 255 GLN D N 1
ATOM 11066 C CA . GLN D 4 255 ? 151.186 167.767 186.713 1.00 30.05 255 GLN D CA 1
ATOM 11067 C C . GLN D 4 255 ? 150.131 167.347 185.704 1.00 30.05 255 GLN D C 1
ATOM 11068 O O . GLN D 4 255 ? 149.162 166.689 186.090 1.00 30.05 255 GLN D O 1
ATOM 11074 N N . ILE D 4 256 ? 150.293 167.701 184.432 1.00 25.47 256 ILE D N 1
ATOM 11075 C CA . ILE D 4 256 ? 149.376 167.211 183.414 1.00 25.47 256 ILE D CA 1
ATOM 11076 C C . ILE D 4 256 ? 149.734 165.785 183.025 1.00 25.47 256 ILE D C 1
ATOM 11077 O O . ILE D 4 256 ? 148.910 164.874 183.138 1.00 25.47 256 ILE D O 1
ATOM 11082 N N . PHE D 4 257 ? 150.971 165.567 182.591 1.00 29.60 257 PHE D N 1
ATOM 11083 C CA . PHE D 4 257 ? 151.404 164.280 182.070 1.00 29.60 257 PHE D CA 1
ATOM 11084 C C . PHE D 4 257 ? 151.985 163.350 183.119 1.00 29.60 257 PHE D C 1
ATOM 11085 O O . PHE D 4 257 ? 151.902 162.131 182.937 1.00 29.60 257 PHE D O 1
ATOM 11093 N N . GLY D 4 258 ? 152.541 163.867 184.208 1.00 34.30 258 GLY D N 1
ATOM 11094 C CA . GLY D 4 258 ? 153.185 163.043 185.209 1.00 34.30 258 GLY D CA 1
ATOM 11095 C C . GLY D 4 258 ? 154.688 163.221 185.195 1.00 34.30 258 GLY D C 1
ATOM 11096 O O . GLY D 4 258 ? 155.324 163.308 186.245 1.00 34.30 258 GLY D O 1
ATOM 11097 N N . ILE D 4 259 ? 155.270 163.281 184.004 1.00 36.94 259 ILE D N 1
ATOM 11098 C CA . ILE D 4 259 ? 156.700 163.494 183.833 1.00 36.94 259 ILE D CA 1
ATOM 11099 C C . ILE D 4 259 ? 156.898 164.695 182.925 1.00 36.94 259 ILE D C 1
ATOM 11100 O O . ILE D 4 259 ? 156.029 165.026 182.112 1.00 36.94 259 ILE D O 1
ATOM 11105 N N . ALA D 4 260 ? 158.035 165.358 183.085 1.00 38.27 260 ALA D N 1
ATOM 11106 C CA . ALA D 4 260 ? 158.417 166.484 182.256 1.00 38.27 260 ALA D CA 1
ATOM 11107 C C . ALA D 4 260 ? 159.908 166.403 181.980 1.00 38.27 260 ALA D C 1
ATOM 11108 O O . ALA D 4 260 ? 160.665 165.825 182.763 1.00 38.27 260 ALA D O 1
ATOM 11110 N N . PHE D 4 261 ? 160.324 166.978 180.858 1.00 39.91 261 PHE D N 1
ATOM 11111 C CA . PHE D 4 261 ? 161.745 167.041 180.528 1.00 39.91 261 PHE D CA 1
ATOM 11112 C C . PHE D 4 261 ? 162.374 168.200 181.285 1.00 39.91 261 PHE D C 1
ATOM 11113 O O . PHE D 4 261 ? 162.335 169.342 180.833 1.00 39.91 261 PHE D O 1
ATOM 11121 N N . SER D 4 262 ? 162.986 167.900 182.432 1.00 46.02 262 SER D N 1
ATOM 11122 C CA . SER D 4 262 ? 163.438 168.936 183.357 1.00 46.02 262 SER D CA 1
ATOM 11123 C C . SER D 4 262 ? 164.683 169.678 182.892 1.00 46.02 262 SER D C 1
ATOM 11124 O O . SER D 4 262 ? 164.945 170.780 183.383 1.00 46.02 262 SER D O 1
ATOM 11127 N N . ASN D 4 263 ? 165.456 169.114 181.974 1.00 45.46 263 ASN D N 1
ATOM 11128 C CA . ASN D 4 263 ? 166.691 169.734 181.518 1.00 45.46 263 ASN D CA 1
ATOM 11129 C C . ASN D 4 263 ? 166.528 170.115 180.056 1.00 45.46 263 ASN D C 1
ATOM 11130 O O . ASN D 4 263 ? 166.081 169.296 179.246 1.00 45.46 263 ASN D O 1
ATOM 11135 N N . LYS D 4 264 ? 166.879 171.361 179.730 1.00 39.87 264 LYS D N 1
ATOM 11136 C CA . LYS D 4 264 ? 166.716 171.856 178.369 1.00 39.87 264 LYS D CA 1
ATOM 11137 C C . LYS D 4 264 ? 167.637 171.133 177.399 1.00 39.87 264 LYS D C 1
ATOM 11138 O O . LYS D 4 264 ? 167.282 170.934 176.233 1.00 39.87 264 LYS D O 1
ATOM 11144 N N . ARG D 4 265 ? 168.832 170.752 177.853 1.00 40.12 265 ARG D N 1
ATOM 11145 C CA . ARG D 4 265 ? 169.749 169.991 177.017 1.00 40.12 265 ARG D CA 1
ATOM 11146 C C . ARG D 4 265 ? 169.192 168.607 176.679 1.00 40.12 265 ARG D C 1
ATOM 11147 O O . ARG D 4 265 ? 169.334 168.134 175.546 1.00 40.12 265 ARG D O 1
ATOM 11155 N N . TRP D 4 266 ? 168.553 167.945 177.649 1.00 36.71 266 TRP D N 1
ATOM 11156 C CA . TRP D 4 266 ? 168.039 166.602 177.400 1.00 36.71 266 TRP D CA 1
ATOM 11157 C C . TRP D 4 266 ? 166.850 166.632 176.452 1.00 36.71 266 TRP D C 1
ATOM 11158 O O . TRP D 4 266 ? 166.713 165.760 175.589 1.00 36.71 266 TRP D O 1
ATOM 11169 N N . LEU D 4 267 ? 165.961 167.609 176.629 1.00 28.99 267 LEU D N 1
ATOM 11170 C CA . LEU D 4 267 ? 164.793 167.740 175.769 1.00 28.99 267 LEU D CA 1
ATOM 11171 C C . LEU D 4 267 ? 165.207 167.953 174.322 1.00 28.99 267 LEU D C 1
ATOM 11172 O O . LEU D 4 267 ? 164.657 167.332 173.408 1.00 28.99 267 LEU D O 1
ATOM 11177 N N . HIS D 4 268 ? 166.188 168.821 174.099 1.00 25.98 268 HIS D N 1
ATOM 11178 C CA . HIS D 4 268 ? 166.638 169.068 172.741 1.00 25.98 268 HIS D CA 1
ATOM 11179 C C . HIS D 4 268 ? 167.475 167.919 172.219 1.00 25.98 268 HIS D C 1
ATOM 11180 O O . HIS D 4 268 ? 167.519 167.692 171.009 1.00 25.98 268 HIS D O 1
ATOM 11187 N N . PHE D 4 269 ? 168.130 167.179 173.108 1.00 26.38 269 PHE D N 1
ATOM 11188 C CA . PHE D 4 269 ? 168.707 165.908 172.702 1.00 26.38 269 PHE D CA 1
ATOM 11189 C C . PHE D 4 269 ? 167.620 164.937 172.262 1.00 26.38 269 PHE D C 1
ATOM 11190 O O . PHE D 4 269 ? 167.800 164.185 171.299 1.00 26.38 269 PHE D O 1
ATOM 11198 N N . PHE D 4 270 ? 166.488 164.938 172.962 1.00 25.41 270 PHE D N 1
ATOM 11199 C CA . PHE D 4 270 ? 165.413 164.013 172.635 1.00 25.41 270 PHE D CA 1
ATOM 11200 C C . PHE D 4 270 ? 164.712 164.413 171.346 1.00 25.41 270 PHE D C 1
ATOM 11201 O O . PHE D 4 270 ? 164.229 163.553 170.602 1.00 25.41 270 PHE D O 1
ATOM 11209 N N . MET D 4 271 ? 164.625 165.716 171.078 1.00 21.41 271 MET D N 1
ATOM 11210 C CA . MET D 4 271 ? 164.080 166.174 169.808 1.00 21.41 271 MET D CA 1
ATOM 11211 C C . MET D 4 271 ? 165.002 165.830 168.647 1.00 21.41 271 MET D C 1
ATOM 11212 O O . MET D 4 271 ? 164.539 165.637 167.523 1.00 21.41 271 MET D O 1
ATOM 11217 N N . LEU D 4 272 ? 166.305 165.801 168.885 1.00 20.00 272 LEU D N 1
ATOM 11218 C CA . LEU D 4 272 ? 167.207 165.206 167.914 1.00 20.00 272 LEU D CA 1
ATOM 11219 C C . LEU D 4 272 ? 166.927 163.718 167.773 1.00 20.00 272 LEU D C 1
ATOM 11220 O O . LEU D 4 272 ? 166.698 163.214 166.671 1.00 20.00 272 LEU D O 1
ATOM 11225 N N . PHE D 4 273 ? 166.911 163.010 168.899 1.00 20.02 273 PHE D N 1
ATOM 11226 C CA . PHE D 4 273 ? 167.115 161.570 168.889 1.00 20.02 273 PHE D CA 1
ATOM 11227 C C . PHE D 4 273 ? 165.895 160.834 168.347 1.00 20.02 273 PHE D C 1
ATOM 11228 O O . PHE D 4 273 ? 166.042 159.870 167.593 1.00 20.02 273 PHE D O 1
ATOM 11236 N N . VAL D 4 274 ? 164.694 161.268 168.712 1.00 18.86 274 VAL D N 1
ATOM 11237 C CA . VAL D 4 274 ? 163.472 160.522 168.414 1.00 18.86 274 VAL D CA 1
ATOM 11238 C C . VAL D 4 274 ? 163.214 160.398 166.910 1.00 18.86 274 VAL D C 1
ATOM 11239 O O . VAL D 4 274 ? 163.082 159.263 166.437 1.00 18.86 274 VAL D O 1
ATOM 11243 N N . PRO D 4 275 ? 163.164 161.474 166.105 1.00 17.00 275 PRO D N 1
ATOM 11244 C CA . PRO D 4 275 ? 162.901 161.247 164.675 1.00 17.00 275 PRO D CA 1
ATOM 11245 C C . PRO D 4 275 ? 164.087 160.672 163.928 1.00 17.00 275 PRO D C 1
ATOM 11246 O O . PRO D 4 275 ? 163.893 159.931 162.961 1.00 17.00 275 PRO D O 1
ATOM 11250 N N . VAL D 4 276 ? 165.310 160.986 164.354 1.00 15.22 276 VAL D N 1
ATOM 11251 C CA . VAL D 4 276 ? 166.503 160.517 163.655 1.00 15.22 276 VAL D CA 1
ATOM 11252 C C . VAL D 4 276 ? 166.644 159.008 163.792 1.00 15.22 276 VAL D C 1
ATOM 11253 O O . VAL D 4 276 ? 166.892 158.303 162.810 1.00 15.22 276 VAL D O 1
ATOM 11257 N N . THR D 4 277 ? 166.469 158.496 165.010 1.00 16.64 277 THR D N 1
ATOM 11258 C CA . THR D 4 277 ? 166.512 157.058 165.244 1.00 16.64 277 THR D CA 1
ATOM 11259 C C . THR D 4 277 ? 165.366 156.347 164.535 1.00 16.64 277 THR D C 1
ATOM 11260 O O . THR D 4 277 ? 165.549 155.247 164.006 1.00 16.64 277 THR D O 1
ATOM 11264 N N . GLY D 4 278 ? 164.183 156.950 164.532 1.00 14.41 278 GLY D N 1
ATOM 11265 C CA . GLY D 4 278 ? 163.049 156.417 163.812 1.00 14.41 278 GLY D CA 1
ATOM 11266 C C . GLY D 4 278 ? 163.315 156.252 162.333 1.00 14.41 278 GLY D C 1
ATOM 11267 O O . GLY D 4 278 ? 163.033 155.195 161.769 1.00 14.41 278 GLY D O 1
ATOM 11268 N N . LEU D 4 279 ? 163.890 157.273 161.700 1.00 16.04 279 LEU D N 1
ATOM 11269 C CA . LEU D 4 279 ? 164.235 157.166 160.289 1.00 16.04 279 LEU D CA 1
ATOM 11270 C C . LEU D 4 279 ? 165.315 156.122 160.050 1.00 16.04 279 LEU D C 1
ATOM 11271 O O . LEU D 4 279 ? 165.256 155.393 159.057 1.00 16.04 279 LEU D O 1
ATOM 11276 N N . TRP D 4 280 ? 166.292 156.030 160.952 1.00 13.93 280 TRP D N 1
ATOM 11277 C CA . TRP D 4 280 ? 167.332 155.020 160.830 1.00 13.93 280 TRP D CA 1
ATOM 11278 C C . TRP D 4 280 ? 166.760 153.615 160.953 1.00 13.93 280 TRP D C 1
ATOM 11279 O O . TRP D 4 280 ? 167.249 152.681 160.314 1.00 13.93 280 TRP D O 1
ATOM 11290 N N . MET D 4 281 ? 165.740 153.450 161.794 1.00 16.61 281 MET D N 1
ATOM 11291 C CA . MET D 4 281 ? 165.026 152.182 161.894 1.00 16.61 281 MET D CA 1
ATOM 11292 C C . MET D 4 281 ? 164.316 151.838 160.597 1.00 16.61 281 MET D C 1
ATOM 11293 O O . MET D 4 281 ? 164.430 150.716 160.097 1.00 16.61 281 MET D O 1
ATOM 11298 N N . SER D 4 282 ? 163.588 152.800 160.030 1.00 13.66 282 SER D N 1
ATOM 11299 C CA . SER D 4 282 ? 162.913 152.568 158.762 1.00 13.66 282 SER D CA 1
ATOM 11300 C C . SER D 4 282 ? 163.905 152.253 157.646 1.00 13.66 282 SER D C 1
ATOM 11301 O O . SER D 4 282 ? 163.578 151.492 156.735 1.00 13.66 282 SER D O 1
ATOM 11304 N N . ALA D 4 283 ? 165.123 152.791 157.726 1.00 12.82 283 ALA D N 1
ATOM 11305 C CA . ALA D 4 283 ? 166.147 152.483 156.735 1.00 12.82 283 ALA D CA 1
ATOM 11306 C C . ALA D 4 283 ? 166.612 151.034 156.847 1.00 12.82 283 ALA D C 1
ATOM 11307 O O . ALA D 4 283 ? 166.915 150.394 155.838 1.00 12.82 283 ALA D O 1
ATOM 11309 N N . ILE D 4 284 ? 166.650 150.496 158.065 1.00 14.12 284 ILE D N 1
ATOM 11310 C CA . ILE D 4 284 ? 167.007 149.093 158.244 1.00 14.12 284 ILE D CA 1
ATOM 11311 C C . ILE D 4 284 ? 165.898 148.180 157.726 1.00 14.12 284 ILE D C 1
ATOM 11312 O O . ILE D 4 284 ? 166.169 147.158 157.089 1.00 14.12 284 ILE D O 1
ATOM 11317 N N . GLY D 4 285 ? 164.640 148.532 157.978 1.00 13.04 285 GLY D N 1
ATOM 11318 C CA . GLY D 4 285 ? 163.531 147.771 157.440 1.00 13.04 285 GLY D CA 1
ATOM 11319 C C . GLY D 4 285 ? 163.510 147.751 155.930 1.00 13.04 285 GLY D C 1
ATOM 11320 O O . GLY D 4 285 ? 163.296 146.703 155.318 1.00 13.04 285 GLY D O 1
ATOM 11321 N N . MET D 4 286 ? 163.765 148.912 155.329 1.00 11.86 286 MET D N 1
ATOM 11322 C CA . MET D 4 286 ? 163.846 149.023 153.879 1.00 11.86 286 MET D CA 1
ATOM 11323 C C . MET D 4 286 ? 165.024 148.238 153.328 1.00 11.86 286 MET D C 1
ATOM 11324 O O . MET D 4 286 ? 164.924 147.637 152.255 1.00 11.86 286 MET D O 1
ATOM 11329 N N . ALA D 4 287 ? 166.155 148.262 154.030 1.00 13.15 287 ALA D N 1
ATOM 11330 C CA . ALA D 4 287 ? 167.308 147.475 153.611 1.00 13.15 287 ALA D CA 1
ATOM 11331 C C . ALA D 4 287 ? 166.999 145.986 153.644 1.00 13.15 287 ALA D C 1
ATOM 11332 O O . ALA D 4 287 ? 167.475 145.230 152.794 1.00 13.15 287 ALA D O 1
ATOM 11334 N N . GLY D 4 288 ? 166.210 145.546 154.621 1.00 11.99 288 GLY D N 1
ATOM 11335 C CA . GLY D 4 288 ? 165.785 144.160 154.641 1.00 11.99 288 GLY D CA 1
ATOM 11336 C C . GLY D 4 288 ? 164.892 143.806 153.470 1.00 11.99 288 GLY D C 1
ATOM 11337 O O . GLY D 4 288 ? 165.000 142.721 152.900 1.00 11.99 288 GLY D O 1
ATOM 11338 N N . LEU D 4 289 ? 164.020 144.722 153.077 1.00 11.18 289 LEU D N 1
ATOM 11339 C CA . LEU D 4 289 ? 163.132 144.461 151.956 1.00 11.18 289 LEU D CA 1
ATOM 11340 C C . LEU D 4 289 ? 163.846 144.449 150.615 1.00 11.18 289 LEU D C 1
ATOM 11341 O O . LEU D 4 289 ? 163.293 143.913 149.653 1.00 11.18 289 LEU D O 1
ATOM 11346 N N . ALA D 4 290 ? 165.055 145.009 150.535 1.00 10.19 290 ALA D N 1
ATOM 11347 C CA . ALA D 4 290 ? 165.884 144.835 149.346 1.00 10.19 290 ALA D CA 1
ATOM 11348 C C . ALA D 4 290 ? 166.128 143.360 149.060 1.00 10.19 290 ALA D C 1
ATOM 11349 O O . ALA D 4 290 ? 166.298 142.965 147.908 1.00 10.19 290 ALA D O 1
ATOM 11351 N N . PHE D 4 291 ? 166.117 142.528 150.095 1.00 10.62 291 PHE D N 1
ATOM 11352 C CA . PHE D 4 291 ? 166.269 141.089 149.964 1.00 10.62 291 PHE D CA 1
ATOM 11353 C C . PHE D 4 291 ? 164.956 140.350 150.150 1.00 10.62 291 PHE D C 1
ATOM 11354 O O . PHE D 4 291 ? 164.968 139.143 150.400 1.00 10.62 291 PHE D O 1
ATOM 11362 N N . ASN D 4 292 ? 163.834 141.062 150.046 1.00 14.99 292 ASN D N 1
ATOM 11363 C CA . ASN D 4 292 ? 162.480 140.542 150.240 1.00 14.99 292 ASN D CA 1
ATOM 11364 C C . ASN D 4 292 ? 162.269 139.984 151.639 1.00 14.99 292 ASN D C 1
ATOM 11365 O O . ASN D 4 292 ? 161.384 139.160 151.848 1.00 14.99 292 ASN D O 1
ATOM 11370 N N . LEU D 4 293 ? 163.065 140.424 152.606 1.00 15.16 293 LEU D N 1
ATOM 11371 C CA . LEU D 4 293 ? 162.965 139.955 153.983 1.00 15.16 293 LEU D CA 1
ATOM 11372 C C . LEU D 4 293 ? 161.855 140.729 154.678 1.00 15.16 293 LEU D C 1
ATOM 11373 O O . LEU D 4 293 ? 162.085 141.753 155.315 1.00 15.16 293 LEU D O 1
ATOM 11378 N N . ARG D 4 294 ? 160.629 140.226 154.511 1.00 21.11 294 ARG D N 1
ATOM 11379 C CA . ARG D 4 294 ? 159.429 140.807 155.167 1.00 21.11 294 ARG D CA 1
ATOM 11380 C C . ARG D 4 294 ? 159.185 140.099 156.505 1.00 21.11 294 ARG D C 1
ATOM 11381 O O . ARG D 4 294 ? 159.630 138.945 156.662 1.00 21.11 294 ARG D O 1
ATOM 11389 N N . ALA D 4 295 ? 158.493 140.775 157.425 1.00 23.71 295 ALA D N 1
ATOM 11390 C CA . ALA D 4 295 ? 158.353 140.300 158.791 1.00 23.71 295 ALA D CA 1
ATOM 11391 C C . ALA D 4 295 ? 157.031 139.575 159.012 1.00 23.71 295 ALA D C 1
ATOM 11392 O O . ALA D 4 295 ? 156.103 139.667 158.206 1.00 23.71 295 ALA D O 1
ATOM 11394 N N . TYR D 4 296 ? 156.965 138.849 160.133 1.00 24.19 296 TYR D N 1
ATOM 11395 C CA . TYR D 4 296 ? 155.716 138.478 160.792 1.00 24.19 296 TYR D CA 1
ATOM 11396 C C . TYR D 4 296 ? 154.780 137.602 159.970 1.00 24.19 296 TYR D C 1
ATOM 11397 O O . TYR D 4 296 ? 153.819 138.099 159.378 1.00 24.19 296 TYR D O 1
ATOM 11406 N N . ASP D 4 297 ? 155.100 136.319 159.857 1.00 28.85 297 ASP D N 1
ATOM 11407 C CA . ASP D 4 297 ? 154.171 135.373 159.254 1.00 28.85 297 ASP D CA 1
ATOM 11408 C C . ASP D 4 297 ? 152.892 135.135 160.057 1.00 28.85 297 ASP D C 1
ATOM 11409 O O . ASP D 4 297 ? 151.803 135.208 159.482 1.00 28.85 297 ASP D O 1
ATOM 11414 N N . PHE D 4 298 ? 153.002 134.848 161.355 1.00 25.61 298 PHE D N 1
ATOM 11415 C CA . PHE D 4 298 ? 151.871 134.460 162.216 1.00 25.61 298 PHE D CA 1
ATOM 11416 C C . PHE D 4 298 ? 151.063 133.324 161.586 1.00 25.61 298 PHE D C 1
ATOM 11417 O O . PHE D 4 298 ? 149.891 133.455 161.243 1.00 25.61 298 PHE D O 1
ATOM 11425 N N . VAL D 4 299 ? 151.749 132.191 161.448 1.00 33.85 299 VAL D N 1
ATOM 11426 C CA . VAL D 4 299 ? 151.221 131.064 160.691 1.00 33.85 299 VAL D CA 1
ATOM 11427 C C . VAL D 4 299 ? 150.097 130.370 161.441 1.00 33.85 299 VAL D C 1
ATOM 11428 O O . VAL D 4 299 ? 149.284 129.671 160.828 1.00 33.85 299 VAL D O 1
ATOM 11432 N N . SER D 4 300 ? 150.025 130.562 162.758 1.00 34.47 300 SER D N 1
ATOM 11433 C CA . SER D 4 300 ? 148.954 130.010 163.572 1.00 34.47 300 SER D CA 1
ATOM 11434 C C . SER D 4 300 ? 147.599 130.584 163.182 1.00 34.47 300 SER D C 1
ATOM 11435 O O . SER D 4 300 ? 146.596 129.867 163.133 1.00 34.47 300 SER D O 1
ATOM 11438 N N . GLN D 4 301 ? 147.552 131.886 162.911 1.00 28.62 301 GLN D N 1
ATOM 11439 C CA . GLN D 4 301 ? 146.296 132.493 162.495 1.00 28.62 301 GLN D CA 1
ATOM 11440 C C . GLN D 4 301 ? 145.960 132.138 161.056 1.00 28.62 301 GLN D C 1
ATOM 11441 O O . GLN D 4 301 ? 144.783 132.000 160.707 1.00 28.62 301 GLN D O 1
ATOM 11447 N N . GLU D 4 302 ? 146.980 132.000 160.209 1.00 34.60 302 GLU D N 1
ATOM 11448 C CA . GLU D 4 302 ? 146.759 131.654 158.809 1.00 34.60 302 GLU D CA 1
ATOM 11449 C C . GLU D 4 302 ? 146.228 130.230 158.675 1.00 34.60 302 GLU D C 1
ATOM 11450 O O . GLU D 4 302 ? 145.275 129.976 157.932 1.00 34.60 302 GLU D O 1
ATOM 11456 N N . ILE D 4 303 ? 146.839 129.287 159.399 1.00 39.44 303 ILE D N 1
ATOM 11457 C CA . ILE D 4 303 ? 146.392 127.895 159.381 1.00 39.44 303 ILE D CA 1
ATOM 11458 C C . ILE D 4 303 ? 144.996 127.770 159.974 1.00 39.44 303 ILE D C 1
ATOM 11459 O O . ILE D 4 303 ? 144.143 127.045 159.442 1.00 39.44 303 ILE D O 1
ATOM 11464 N N . ARG D 4 304 ? 144.743 128.471 161.083 1.00 37.71 304 ARG D N 1
ATOM 11465 C CA . ARG D 4 304 ? 143.451 128.385 161.754 1.00 37.71 304 ARG D CA 1
ATOM 11466 C C . ARG D 4 304 ? 142.338 128.929 160.875 1.00 37.71 304 ARG D C 1
ATOM 11467 O O . ARG D 4 304 ? 141.232 128.380 160.857 1.00 37.71 304 ARG D O 1
ATOM 11475 N N . ALA D 4 305 ? 142.612 130.001 160.133 1.00 39.34 305 ALA D N 1
ATOM 11476 C CA . ALA D 4 305 ? 141.640 130.520 159.185 1.00 39.34 305 ALA D CA 1
ATOM 11477 C C . ALA D 4 305 ? 141.636 129.748 157.874 1.00 39.34 305 ALA D C 1
ATOM 11478 O O . ALA D 4 305 ? 140.780 130.006 157.022 1.00 39.34 305 ALA D O 1
ATOM 11480 N N . ALA D 4 306 ? 142.585 128.834 157.679 1.00 45.23 306 ALA D N 1
ATOM 11481 C CA . ALA D 4 306 ? 142.496 127.860 156.599 1.00 45.23 306 ALA D CA 1
ATOM 11482 C C . ALA D 4 306 ? 141.895 126.538 157.058 1.00 45.23 306 ALA D C 1
ATOM 11483 O O . ALA D 4 306 ? 141.644 125.661 156.225 1.00 45.23 306 ALA D O 1
ATOM 11485 N N . GLU D 4 307 ? 141.662 126.377 158.362 1.00 49.83 307 GLU D N 1
ATOM 11486 C CA . GLU D 4 307 ? 141.050 125.180 158.924 1.00 49.83 307 GLU D CA 1
ATOM 11487 C C . GLU D 4 307 ? 139.713 125.488 159.592 1.00 49.83 307 GLU D C 1
ATOM 11488 O O . GLU D 4 307 ? 138.882 124.588 159.763 1.00 49.83 307 GLU D O 1
ATOM 11494 N N . ASP D 4 308 ? 139.477 126.746 159.954 1.00 46.35 308 ASP D N 1
ATOM 11495 C CA . ASP D 4 308 ? 138.194 127.152 160.512 1.00 46.35 308 ASP D CA 1
ATOM 11496 C C . ASP D 4 308 ? 137.685 128.381 159.771 1.00 46.35 308 ASP D C 1
ATOM 11497 O O . ASP D 4 308 ? 138.223 129.481 159.947 1.00 46.35 308 ASP D O 1
ATOM 11502 N N . PRO D 4 309 ? 136.650 128.229 158.941 1.00 45.53 309 PRO D N 1
ATOM 11503 C CA . PRO D 4 309 ? 136.068 129.398 158.267 1.00 45.53 309 PRO D CA 1
ATOM 11504 C C . PRO D 4 309 ? 135.474 130.422 159.218 1.00 45.53 309 PRO D C 1
ATOM 11505 O O . PRO D 4 309 ? 135.330 131.587 158.834 1.00 45.53 309 PRO D O 1
ATOM 11509 N N . GLU D 4 310 ? 135.114 130.023 160.443 1.00 41.53 310 GLU D N 1
ATOM 11510 C CA . GLU D 4 310 ? 134.637 130.989 161.427 1.00 41.53 310 GLU D CA 1
ATOM 11511 C C . GLU D 4 310 ? 135.758 131.903 161.911 1.00 41.53 310 GLU D C 1
ATOM 11512 O O . GLU D 4 310 ? 135.495 132.982 162.450 1.00 41.53 310 GLU D O 1
ATOM 11518 N N . PHE D 4 311 ? 137.010 131.487 161.745 1.00 32.84 311 PHE D N 1
ATOM 11519 C CA . PHE D 4 311 ? 138.127 132.212 162.336 1.00 32.84 311 PHE D CA 1
ATOM 11520 C C . PHE D 4 311 ? 138.613 133.285 161.373 1.00 32.84 311 PHE D C 1
ATOM 11521 O O . PHE D 4 311 ? 138.912 133.003 160.210 1.00 32.84 311 PHE D O 1
ATOM 11529 N N . GLU D 4 312 ? 138.712 134.511 161.866 1.00 27.83 312 GLU D N 1
ATOM 11530 C CA . GLU D 4 312 ? 139.251 135.621 161.101 1.00 27.83 312 GLU D CA 1
ATOM 11531 C C . GLU D 4 312 ? 139.810 136.639 162.076 1.00 27.83 312 GLU D C 1
ATOM 11532 O O . GLU D 4 312 ? 139.171 136.950 163.084 1.00 27.83 312 GLU D O 1
ATOM 11538 N N . THR D 4 313 ? 141.007 137.127 161.800 1.00 20.93 313 THR D N 1
ATOM 11539 C CA . THR D 4 313 ? 141.554 138.258 162.526 1.00 20.93 313 THR D CA 1
ATOM 11540 C C . THR D 4 313 ? 141.784 139.411 161.566 1.00 20.93 313 THR D C 1
ATOM 11541 O O . THR D 4 313 ? 141.597 139.294 160.354 1.00 20.93 313 THR D O 1
ATOM 11545 N N . PHE D 4 314 ? 142.189 140.547 162.128 1.00 17.26 314 PHE D N 1
ATOM 11546 C CA . PHE D 4 314 ? 142.591 141.659 161.281 1.00 17.26 314 PHE D CA 1
ATOM 11547 C C . PHE D 4 314 ? 143.869 141.340 160.529 1.00 17.26 314 PHE D C 1
ATOM 11548 O O . PHE D 4 314 ? 144.112 141.901 159.460 1.00 17.26 314 PHE D O 1
ATOM 11556 N N . TYR D 4 315 ? 144.692 140.449 161.071 1.00 19.72 315 TYR D N 1
ATOM 11557 C CA . TYR D 4 315 ? 145.886 140.032 160.358 1.00 19.72 315 TYR D CA 1
ATOM 11558 C C . TYR D 4 315 ? 145.535 139.233 159.111 1.00 19.72 315 TYR D C 1
ATOM 11559 O O . TYR D 4 315 ? 146.122 139.443 158.047 1.00 19.72 315 TYR D O 1
ATOM 11568 N N . THR D 4 316 ? 144.607 138.281 159.227 1.00 18.49 316 THR D N 1
ATOM 11569 C CA . THR D 4 316 ? 144.263 137.478 158.059 1.00 18.49 316 THR D CA 1
ATOM 11570 C C . THR D 4 316 ? 143.449 138.281 157.055 1.00 18.49 316 THR D C 1
ATOM 11571 O O . THR D 4 316 ? 143.489 137.989 155.859 1.00 18.49 316 THR D O 1
ATOM 11575 N N . LYS D 4 317 ? 142.717 139.292 157.520 1.00 19.14 317 LYS D N 1
ATOM 11576 C CA . LYS D 4 317 ? 142.060 140.211 156.600 1.00 19.14 317 LYS D CA 1
ATOM 11577 C C . LYS D 4 317 ? 143.079 140.998 155.793 1.00 19.14 317 LYS D C 1
ATOM 11578 O O . LYS D 4 317 ? 142.886 141.229 154.598 1.00 19.14 317 LYS D O 1
ATOM 11584 N N . ASN D 4 318 ? 144.175 141.404 156.431 1.00 16.13 318 ASN D N 1
ATOM 11585 C CA . ASN D 4 318 ? 145.192 142.195 155.750 1.00 16.13 318 ASN D CA 1
ATOM 11586 C C . ASN D 4 318 ? 145.930 141.367 154.715 1.00 16.13 318 ASN D C 1
ATOM 11587 O O . ASN D 4 318 ? 146.311 141.885 153.662 1.00 16.13 318 ASN D O 1
ATOM 11592 N N . ILE D 4 319 ? 146.128 140.080 155.004 1.00 16.92 319 ILE D N 1
ATOM 11593 C CA . ILE D 4 319 ? 146.737 139.162 154.048 1.00 16.92 319 ILE D CA 1
ATOM 11594 C C . ILE D 4 319 ? 145.883 139.071 152.791 1.00 16.92 319 ILE D C 1
ATOM 11595 O O . ILE D 4 319 ? 146.393 139.111 151.669 1.00 16.92 319 ILE D O 1
ATOM 11600 N N . LEU D 4 320 ? 144.564 138.977 152.963 1.00 18.96 320 LEU D N 1
ATOM 11601 C CA . LEU D 4 320 ? 143.660 138.964 151.819 1.00 18.96 320 LEU D CA 1
ATOM 11602 C C . LEU D 4 320 ? 143.687 140.288 151.070 1.00 18.96 320 LEU D C 1
ATOM 11603 O O . LEU D 4 320 ? 143.634 140.307 149.837 1.00 18.96 320 LEU D O 1
ATOM 11608 N N . LEU D 4 321 ? 143.765 141.405 151.799 1.00 18.01 321 LEU D N 1
ATOM 11609 C CA . LEU D 4 321 ? 143.897 142.709 151.155 1.00 18.01 321 LEU D CA 1
ATOM 11610 C C . LEU D 4 321 ? 145.191 142.805 150.358 1.00 18.01 321 LEU D C 1
ATOM 11611 O O . LEU D 4 321 ? 145.208 143.377 149.265 1.00 18.01 321 LEU D O 1
ATOM 11616 N N . ASN D 4 322 ? 146.285 142.258 150.892 1.00 16.00 322 ASN D N 1
ATOM 11617 C CA . ASN D 4 322 ? 147.561 142.304 150.188 1.00 16.00 322 ASN D CA 1
ATOM 11618 C C . ASN D 4 322 ? 147.552 141.417 148.952 1.00 16.00 322 ASN D C 1
ATOM 11619 O O . ASN D 4 322 ? 148.183 141.747 147.943 1.00 16.00 322 ASN D O 1
ATOM 11624 N N . GLU D 4 323 ? 146.850 140.285 149.022 1.00 20.57 323 GLU D N 1
ATOM 11625 C CA . GLU D 4 323 ? 146.654 139.440 147.850 1.00 20.57 323 GLU D CA 1
ATOM 11626 C C . GLU D 4 323 ? 145.921 140.191 146.748 1.00 20.57 323 GLU D C 1
ATOM 11627 O O . GLU D 4 323 ? 146.306 140.128 145.578 1.00 20.57 323 GLU D O 1
ATOM 11633 N N . GLY D 4 324 ? 144.857 140.898 147.108 1.00 19.20 324 GLY D N 1
ATOM 11634 C CA . GLY D 4 324 ? 144.114 141.708 146.173 1.00 19.20 324 GLY D CA 1
ATOM 11635 C C . GLY D 4 324 ? 144.965 142.795 145.568 1.00 19.20 324 GLY D C 1
ATOM 11636 O O . GLY D 4 324 ? 144.876 143.051 144.369 1.00 19.20 324 GLY D O 1
ATOM 11637 N N . LEU D 4 325 ? 145.798 143.425 146.397 1.00 17.70 325 LEU D N 1
ATOM 11638 C CA . LEU D 4 325 ? 146.761 144.405 145.917 1.00 17.70 325 LEU D CA 1
ATOM 11639 C C . LEU D 4 325 ? 147.675 143.800 144.862 1.00 17.70 325 LEU D C 1
ATOM 11640 O O . LEU D 4 325 ? 147.821 144.352 143.775 1.00 17.70 325 LEU D O 1
ATOM 11645 N N . ARG D 4 326 ? 148.290 142.660 145.176 1.00 18.04 326 ARG D N 1
ATOM 11646 C CA . ARG D 4 326 ? 149.320 142.093 144.312 1.00 18.04 326 ARG D CA 1
ATOM 11647 C C . ARG D 4 326 ? 148.763 141.725 142.942 1.00 18.04 326 ARG D C 1
ATOM 11648 O O . ARG D 4 326 ? 149.376 142.017 141.914 1.00 18.04 326 ARG D O 1
ATOM 11656 N N . ALA D 4 327 ? 147.589 141.100 142.905 1.00 19.73 327 ALA D N 1
ATOM 11657 C CA . ALA D 4 327 ? 147.050 140.649 141.630 1.00 19.73 327 ALA D CA 1
ATOM 11658 C C . ALA D 4 327 ? 146.489 141.809 140.815 1.00 19.73 327 ALA D C 1
ATOM 11659 O O . ALA D 4 327 ? 146.703 141.890 139.603 1.00 19.73 327 ALA D O 1
ATOM 11661 N N . TRP D 4 328 ? 145.778 142.724 141.460 1.00 22.47 328 TRP D N 1
ATOM 11662 C CA . TRP D 4 328 ? 145.130 143.792 140.718 1.00 22.47 328 TRP D CA 1
ATOM 11663 C C . TRP D 4 328 ? 146.084 144.902 140.312 1.00 22.47 328 TRP D C 1
ATOM 11664 O O . TRP D 4 328 ? 145.749 145.686 139.425 1.00 22.47 328 TRP D O 1
ATOM 11675 N N . LEU D 4 329 ? 147.262 144.976 140.922 1.00 21.09 329 LEU D N 1
ATOM 11676 C CA . LEU D 4 329 ? 148.208 146.026 140.577 1.00 21.09 329 LEU D CA 1
ATOM 11677 C C . LEU D 4 329 ? 149.174 145.582 139.488 1.00 21.09 329 LEU D C 1
ATOM 11678 O O . LEU D 4 329 ? 149.491 146.356 138.583 1.00 21.09 329 LEU D O 1
ATOM 11683 N N . SER D 4 330 ? 149.615 144.326 139.539 1.00 23.10 330 SER D N 1
ATOM 11684 C CA . SER D 4 330 ? 150.882 143.951 138.923 1.00 23.10 330 SER D CA 1
ATOM 11685 C C . SER D 4 330 ? 150.821 143.809 137.407 1.00 23.10 330 SER D C 1
ATOM 11686 O O . SER D 4 330 ? 151.868 143.884 136.758 1.00 23.10 330 SER D O 1
ATOM 11689 N N . GLU D 4 331 ? 149.640 143.596 136.824 1.00 27.25 331 GLU D N 1
ATOM 11690 C CA . GLU D 4 331 ? 149.529 143.621 135.368 1.00 27.25 331 GLU D CA 1
ATOM 11691 C C . GLU D 4 331 ? 149.874 145.004 134.830 1.00 27.25 331 GLU D C 1
ATOM 11692 O O . GLU D 4 331 ? 150.657 145.149 133.886 1.00 27.25 331 GLU D O 1
ATOM 11698 N N . MET D 4 332 ? 149.303 146.036 135.440 1.00 25.76 332 MET D N 1
ATOM 11699 C CA . MET D 4 332 ? 149.596 147.401 135.033 1.00 25.76 332 MET D CA 1
ATOM 11700 C C . MET D 4 332 ? 150.961 147.845 135.538 1.00 25.76 332 MET D C 1
ATOM 11701 O O . MET D 4 332 ? 151.716 148.500 134.813 1.00 25.76 332 MET D O 1
ATOM 11706 N N . ASP D 4 333 ? 151.297 147.486 136.774 1.00 23.32 333 ASP D N 1
ATOM 11707 C CA . ASP D 4 333 ? 152.496 147.978 137.433 1.00 23.32 333 ASP D CA 1
ATOM 11708 C C . ASP D 4 333 ? 153.779 147.372 136.889 1.00 23.32 333 ASP D C 1
ATOM 11709 O O . ASP D 4 333 ? 154.825 148.018 136.962 1.00 23.32 333 ASP D O 1
ATOM 11714 N N . GLN D 4 334 ? 153.730 146.173 136.316 1.00 22.70 334 GLN D N 1
ATOM 11715 C CA . GLN D 4 334 ? 154.905 145.527 135.730 1.00 22.70 334 GLN D CA 1
ATOM 11716 C C . GLN D 4 334 ? 154.609 145.156 134.280 1.00 22.70 334 GLN D C 1
ATOM 11717 O O . GLN D 4 334 ? 154.424 143.978 133.956 1.00 22.70 334 GLN D O 1
ATOM 11723 N N . PRO D 4 335 ? 154.557 146.146 133.378 1.00 23.81 335 PRO D N 1
ATOM 11724 C CA . PRO D 4 335 ? 154.196 145.846 131.980 1.00 23.81 335 PRO D CA 1
ATOM 11725 C C . PRO D 4 335 ? 155.191 144.959 131.253 1.00 23.81 335 PRO D C 1
ATOM 11726 O O . PRO D 4 335 ? 154.787 144.214 130.353 1.00 23.81 335 PRO D O 1
ATOM 11730 N N . ALA D 4 336 ? 156.475 145.024 131.600 1.00 23.62 336 ALA D N 1
ATOM 11731 C CA . ALA D 4 336 ? 157.464 144.196 130.921 1.00 23.62 336 ALA D CA 1
ATOM 11732 C C . ALA D 4 336 ? 157.269 142.721 131.229 1.00 23.62 336 ALA D C 1
ATOM 11733 O O . ALA D 4 336 ? 157.575 141.873 130.386 1.00 23.62 336 ALA D O 1
ATOM 11735 N N . LYS D 4 337 ? 156.770 142.398 132.425 1.00 23.84 337 LYS D N 1
ATOM 11736 C CA . LYS D 4 337 ? 156.480 141.011 132.760 1.00 23.84 337 LYS D CA 1
ATOM 11737 C C . LYS D 4 337 ? 155.319 140.476 131.943 1.00 23.84 337 LYS D C 1
ATOM 11738 O O . LYS D 4 337 ? 155.284 139.280 131.643 1.00 23.84 337 LYS D O 1
ATOM 11744 N N . LYS D 4 338 ? 154.389 141.351 131.562 1.00 25.95 338 LYS D N 1
ATOM 11745 C CA . LYS D 4 338 ? 153.220 141.013 130.755 1.00 25.95 338 LYS D CA 1
ATOM 11746 C C . LYS D 4 338 ? 152.402 139.917 131.432 1.00 25.95 338 LYS D C 1
ATOM 11747 O O . LYS D 4 338 ? 152.101 138.876 130.853 1.00 25.95 338 LYS D O 1
ATOM 11753 N N . PHE D 4 339 ? 152.087 140.164 132.701 1.00 24.87 339 PHE D N 1
ATOM 11754 C CA . PHE D 4 339 ? 151.210 139.277 133.447 1.00 24.87 339 PHE D CA 1
ATOM 11755 C C . PHE D 4 339 ? 149.846 139.243 132.791 1.00 24.87 339 PHE D C 1
ATOM 11756 O O . PHE D 4 339 ? 149.325 140.278 132.370 1.00 24.87 339 PHE D O 1
ATOM 11764 N N . VAL D 4 340 ? 149.275 138.053 132.687 1.00 27.17 340 VAL D N 1
ATOM 11765 C CA . VAL D 4 340 ? 147.887 137.906 132.281 1.00 27.17 340 VAL D CA 1
ATOM 11766 C C . VAL D 4 340 ? 147.163 137.193 133.410 1.00 27.17 340 VAL D C 1
ATOM 11767 O O . VAL D 4 340 ? 147.378 136.005 133.649 1.00 27.17 340 VAL D O 1
ATOM 11771 N N . PHE D 4 341 ? 146.354 137.906 134.095 1.00 27.00 341 PHE D N 1
ATOM 11772 C CA . PHE D 4 341 ? 145.467 137.303 135.060 1.00 27.00 341 PHE D CA 1
ATOM 11773 C C . PHE D 4 341 ? 144.058 137.343 134.505 1.00 27.00 341 PHE D C 1
ATOM 11774 O O . PHE D 4 341 ? 143.482 138.434 134.397 1.00 27.00 341 PHE D O 1
ATOM 11782 N N . PRO D 4 342 ? 143.489 136.208 134.115 1.00 29.99 342 PRO D N 1
ATOM 11783 C CA . PRO D 4 342 ? 142.071 136.183 133.753 1.00 29.99 342 PRO D CA 1
ATOM 11784 C C . PRO D 4 342 ? 141.217 136.596 134.941 1.00 29.99 342 PRO D C 1
ATOM 11785 O O . PRO D 4 342 ? 141.641 136.523 136.096 1.00 29.99 342 PRO D O 1
ATOM 11789 N N . ASP D 4 343 ? 140.005 137.065 134.633 1.00 34.54 343 ASP D N 1
ATOM 11790 C CA . ASP D 4 343 ? 139.121 137.619 135.657 1.00 34.54 343 ASP D CA 1
ATOM 11791 C C . ASP D 4 343 ? 138.820 136.601 136.752 1.00 34.54 343 ASP D C 1
ATOM 11792 O O . ASP D 4 343 ? 138.603 136.967 137.910 1.00 34.54 343 ASP D O 1
ATOM 11797 N N . GLU D 4 344 ? 138.823 135.314 136.401 1.00 38.00 344 GLU D N 1
ATOM 11798 C CA . GLU D 4 344 ? 138.475 134.285 137.372 1.00 38.00 344 GLU D CA 1
ATOM 11799 C C . GLU D 4 344 ? 139.598 134.052 138.376 1.00 38.00 344 GLU D C 1
ATOM 11800 O O . GLU D 4 344 ? 139.342 133.650 139.515 1.00 38.00 344 GLU D O 1
ATOM 11806 N N . VAL D 4 345 ? 140.848 134.296 137.983 1.00 31.11 345 VAL D N 1
ATOM 11807 C CA . VAL D 4 345 ? 141.943 134.047 138.913 1.00 31.11 345 VAL D CA 1
ATOM 11808 C C . VAL D 4 345 ? 142.130 135.197 139.890 1.00 31.11 345 VAL D C 1
ATOM 11809 O O . VAL D 4 345 ? 142.812 135.027 140.906 1.00 31.11 345 VAL D O 1
ATOM 11813 N N . LEU D 4 346 ? 141.540 136.352 139.611 1.00 29.37 346 LEU D N 1
ATOM 11814 C CA . LEU D 4 346 ? 141.711 137.512 140.461 1.00 29.37 346 LEU D CA 1
ATOM 11815 C C . LEU D 4 346 ? 140.991 137.311 141.790 1.00 29.37 346 LEU D C 1
ATOM 11816 O O . LEU D 4 346 ? 139.901 136.750 141.836 1.00 29.37 346 LEU D O 1
ATOM 11821 N N . PRO D 4 347 ? 141.586 137.749 142.888 1.00 29.77 347 PRO D N 1
ATOM 11822 C CA . PRO D 4 347 ? 140.920 137.625 144.181 1.00 29.77 347 PRO D CA 1
ATOM 11823 C C . PRO D 4 347 ? 139.846 138.682 144.375 1.00 29.77 347 PRO D C 1
ATOM 11824 O O . PRO D 4 347 ? 139.887 139.767 143.791 1.00 29.77 347 PRO D O 1
ATOM 11828 N N . ARG D 4 348 ? 138.861 138.329 145.197 1.00 36.54 348 ARG D N 1
ATOM 11829 C CA . ARG D 4 348 ? 137.753 139.201 145.554 1.00 36.54 348 ARG D CA 1
ATOM 11830 C C . ARG D 4 348 ? 137.044 138.579 146.746 1.00 36.54 348 ARG D C 1
ATOM 11831 O O . ARG D 4 348 ? 137.240 137.403 147.056 1.00 36.54 348 ARG D O 1
ATOM 11839 N N . GLY D 4 349 ? 136.233 139.387 147.425 1.00 41.61 349 GLY D N 1
ATOM 11840 C CA . GLY D 4 349 ? 135.360 138.871 148.465 1.00 41.61 349 GLY D CA 1
ATOM 11841 C C . GLY D 4 349 ? 133.928 138.655 148.035 1.00 41.61 349 GLY D C 1
ATOM 11842 O O . GLY D 4 349 ? 133.030 138.653 148.880 1.00 41.61 349 GLY D O 1
ATOM 11843 N N . PHE D 4 350 ? 133.705 138.454 146.743 1.00 46.52 350 PHE D N 1
ATOM 11844 C CA . PHE D 4 350 ? 132.383 138.562 146.133 1.00 46.52 350 PHE D CA 1
ATOM 11845 C C . PHE D 4 350 ? 131.550 137.306 146.380 1.00 46.52 350 PHE D C 1
ATOM 11846 O O . PHE D 4 350 ? 131.031 137.090 147.477 1.00 46.52 350 PHE D O 1
ATOM 11854 N N . ARG E 5 18 ? 169.493 200.910 132.138 1.00 62.28 18 ARG E N 1
ATOM 11855 C CA . ARG E 5 18 ? 170.765 200.230 132.343 1.00 62.28 18 ARG E CA 1
ATOM 11856 C C . ARG E 5 18 ? 170.534 198.790 132.792 1.00 62.28 18 ARG E C 1
ATOM 11857 O O . ARG E 5 18 ? 170.991 197.845 132.146 1.00 62.28 18 ARG E O 1
ATOM 11859 N N . TYR E 5 19 ? 169.826 198.630 133.911 1.00 66.85 19 TYR E N 1
ATOM 11860 C CA . TYR E 5 19 ? 169.475 197.296 134.387 1.00 66.85 19 TYR E CA 1
ATOM 11861 C C . TYR E 5 19 ? 168.230 196.781 133.675 1.00 66.85 19 TYR E C 1
ATOM 11862 O O . TYR E 5 19 ? 168.206 195.652 133.170 1.00 66.85 19 TYR E O 1
ATOM 11871 N N . TRP E 5 20 ? 167.192 197.610 133.606 1.00 68.96 20 TRP E N 1
ATOM 11872 C CA . TRP E 5 20 ? 165.859 197.172 133.220 1.00 68.96 20 TRP E CA 1
ATOM 11873 C C . TRP E 5 20 ? 165.636 197.175 131.713 1.00 68.96 20 TRP E C 1
ATOM 11874 O O . TRP E 5 20 ? 164.499 196.983 131.268 1.00 68.96 20 TRP E O 1
ATOM 11885 N N . ILE E 5 21 ? 166.678 197.419 130.922 1.00 63.62 21 ILE E N 1
ATOM 11886 C CA . ILE E 5 21 ? 166.552 197.409 129.470 1.00 63.62 21 ILE E CA 1
ATOM 11887 C C . ILE E 5 21 ? 166.758 195.992 128.958 1.00 63.62 21 ILE E C 1
ATOM 11888 O O . ILE E 5 21 ? 165.962 195.486 128.161 1.00 63.62 21 ILE E O 1
ATOM 11893 N N . ILE E 5 22 ? 167.822 195.335 129.422 1.00 60.45 22 ILE E N 1
ATOM 11894 C CA . ILE E 5 22 ? 168.132 194.000 128.928 1.00 60.45 22 ILE E CA 1
ATOM 11895 C C . ILE E 5 22 ? 167.282 192.929 129.610 1.00 60.45 22 ILE E C 1
ATOM 11896 O O . ILE E 5 22 ? 167.405 191.745 129.281 1.00 60.45 22 ILE E O 1
ATOM 11901 N N . HIS E 5 23 ? 166.408 193.309 130.540 1.00 59.79 23 HIS E N 1
ATOM 11902 C CA . HIS E 5 23 ? 165.443 192.391 131.128 1.00 59.79 23 HIS E CA 1
ATOM 11903 C C . HIS E 5 23 ? 164.078 192.466 130.467 1.00 59.79 23 HIS E C 1
ATOM 11904 O O . HIS E 5 23 ? 163.389 191.446 130.379 1.00 59.79 23 HIS E O 1
ATOM 11911 N N . SER E 5 24 ? 163.669 193.644 129.996 1.00 56.81 24 SER E N 1
ATOM 11912 C CA . SER E 5 24 ? 162.481 193.747 129.169 1.00 56.81 24 SER E CA 1
ATOM 11913 C C . SER E 5 24 ? 162.633 193.050 127.830 1.00 56.81 24 SER E C 1
ATOM 11914 O O . SER E 5 24 ? 161.619 192.698 127.219 1.00 56.81 24 SER E O 1
ATOM 11917 N N . ILE E 5 25 ? 163.861 192.821 127.368 1.00 54.65 25 ILE E N 1
ATOM 11918 C CA . ILE E 5 25 ? 164.061 192.170 126.078 1.00 54.65 25 ILE E CA 1
ATOM 11919 C C . ILE E 5 25 ? 164.166 190.660 126.255 1.00 54.65 25 ILE E C 1
ATOM 11920 O O . ILE E 5 25 ? 163.485 189.893 125.566 1.00 54.65 25 ILE E O 1
ATOM 11925 N N . THR E 5 26 ? 164.985 190.213 127.210 1.00 52.38 26 THR E N 1
ATOM 11926 C CA . THR E 5 26 ? 165.409 188.820 127.299 1.00 52.38 26 THR E CA 1
ATOM 11927 C C . THR E 5 26 ? 164.554 187.967 128.238 1.00 52.38 26 THR E C 1
ATOM 11928 O O . THR E 5 26 ? 164.700 186.742 128.240 1.00 52.38 26 THR E O 1
ATOM 11932 N N . ILE E 5 27 ? 163.680 188.564 129.040 1.00 47.85 27 ILE E N 1
ATOM 11933 C CA . ILE E 5 27 ? 162.787 187.739 129.855 1.00 47.85 27 ILE E CA 1
ATOM 11934 C C . ILE E 5 27 ? 161.594 187.273 129.019 1.00 47.85 27 ILE E C 1
ATOM 11935 O O . ILE E 5 27 ? 161.282 186.073 129.058 1.00 47.85 27 ILE E O 1
ATOM 11940 N N . PRO E 5 28 ? 160.894 188.127 128.249 1.00 44.99 28 PRO E N 1
ATOM 11941 C CA . PRO E 5 28 ? 159.888 187.556 127.337 1.00 44.99 28 PRO E CA 1
ATOM 11942 C C . PRO E 5 28 ? 160.496 186.776 126.185 1.00 44.99 28 PRO E C 1
ATOM 11943 O O . PRO E 5 28 ? 159.809 185.945 125.585 1.00 44.99 28 PRO E O 1
ATOM 11947 N N . ALA E 5 29 ? 161.760 187.032 125.844 1.00 40.72 29 ALA E N 1
ATOM 11948 C CA . ALA E 5 29 ? 162.442 186.241 124.830 1.00 40.72 29 ALA E CA 1
ATOM 11949 C C . ALA E 5 29 ? 162.629 184.796 125.254 1.00 40.72 29 ALA E C 1
ATOM 11950 O O . ALA E 5 29 ? 162.508 183.898 124.417 1.00 40.72 29 ALA E O 1
ATOM 11952 N N . LEU E 5 30 ? 162.926 184.556 126.527 1.00 38.76 30 LEU E N 1
ATOM 11953 C CA . LEU E 5 30 ? 163.088 183.207 127.041 1.00 38.76 30 LEU E CA 1
ATOM 11954 C C . LEU E 5 30 ? 161.759 182.523 127.308 1.00 38.76 30 LEU E C 1
ATOM 11955 O O . LEU E 5 30 ? 161.682 181.294 127.232 1.00 38.76 30 LEU E O 1
ATOM 11960 N N . PHE E 5 31 ? 160.722 183.291 127.625 1.00 34.20 31 PHE E N 1
ATOM 11961 C CA . PHE E 5 31 ? 159.370 182.774 127.728 1.00 34.20 31 PHE E CA 1
ATOM 11962 C C . PHE E 5 31 ? 158.792 182.419 126.369 1.00 34.20 31 PHE E C 1
ATOM 11963 O O . PHE E 5 31 ? 158.062 181.429 126.257 1.00 34.20 31 PHE E O 1
ATOM 11971 N N . ILE E 5 32 ? 159.096 183.210 125.342 1.00 34.57 32 ILE E N 1
ATOM 11972 C CA . ILE E 5 32 ? 158.649 182.888 123.996 1.00 34.57 32 ILE E CA 1
ATOM 11973 C C . ILE E 5 32 ? 159.375 181.657 123.483 1.00 34.57 32 ILE E C 1
ATOM 11974 O O . ILE E 5 32 ? 158.768 180.776 122.861 1.00 34.57 32 ILE E O 1
ATOM 11979 N N . ALA E 5 33 ? 160.679 181.564 123.750 1.00 32.73 33 ALA E N 1
ATOM 11980 C CA . ALA E 5 33 ? 161.439 180.400 123.317 1.00 32.73 33 ALA E CA 1
ATOM 11981 C C . ALA E 5 33 ? 160.969 179.139 124.028 1.00 32.73 33 ALA E C 1
ATOM 11982 O O . ALA E 5 33 ? 160.982 178.059 123.437 1.00 32.73 33 ALA E O 1
ATOM 11984 N N . GLY E 5 34 ? 160.552 179.258 125.287 1.00 30.52 34 GLY E N 1
ATOM 11985 C CA . GLY E 5 34 ? 159.881 178.148 125.933 1.00 30.52 34 GLY E CA 1
ATOM 11986 C C . GLY E 5 34 ? 158.542 177.851 125.293 1.00 30.52 34 GLY E C 1
ATOM 11987 O O . GLY E 5 34 ? 158.198 176.691 125.063 1.00 30.52 34 GLY E O 1
ATOM 11988 N N . TRP E 5 35 ? 157.779 178.900 124.982 1.00 29.79 35 TRP E N 1
ATOM 11989 C CA . TRP E 5 35 ? 156.496 178.738 124.310 1.00 29.79 35 TRP E CA 1
ATOM 11990 C C . TRP E 5 35 ? 156.663 178.127 122.925 1.00 29.79 35 TRP E C 1
ATOM 11991 O O . TRP E 5 35 ? 155.904 177.232 122.543 1.00 29.79 35 TRP E O 1
ATOM 12002 N N . LEU E 5 36 ? 157.652 178.588 122.163 1.00 30.47 36 LEU E N 1
ATOM 12003 C CA . LEU E 5 36 ? 157.877 178.065 120.822 1.00 30.47 36 LEU E CA 1
ATOM 12004 C C . LEU E 5 36 ? 158.487 176.670 120.847 1.00 30.47 36 LEU E C 1
ATOM 12005 O O . LEU E 5 36 ? 158.401 175.941 119.856 1.00 30.47 36 LEU E O 1
ATOM 12010 N N . PHE E 5 37 ? 159.110 176.290 121.962 1.00 26.65 37 PHE E N 1
ATOM 12011 C CA . PHE E 5 37 ? 159.620 174.937 122.135 1.00 26.65 37 PHE E CA 1
ATOM 12012 C C . PHE E 5 37 ? 158.490 173.915 122.068 1.00 26.65 37 PHE E C 1
ATOM 12013 O O . PHE E 5 37 ? 158.628 172.848 121.464 1.00 26.65 37 PHE E O 1
ATOM 12021 N N . VAL E 5 38 ? 157.349 174.245 122.671 1.00 28.01 38 VAL E N 1
ATOM 12022 C CA . VAL E 5 38 ? 156.243 173.300 122.747 1.00 28.01 38 VAL E CA 1
ATOM 12023 C C . VAL E 5 38 ? 155.271 173.512 121.591 1.00 28.01 38 VAL E C 1
ATOM 12024 O O . VAL E 5 38 ? 154.839 172.553 120.942 1.00 28.01 38 VAL E O 1
ATOM 12028 N N . SER E 5 39 ? 154.935 174.774 121.301 1.00 29.14 39 SER E N 1
ATOM 12029 C CA . SER E 5 39 ? 153.886 175.074 120.330 1.00 29.14 39 SER E CA 1
ATOM 12030 C C . SER E 5 39 ? 154.257 174.636 118.919 1.00 29.14 39 SER E C 1
ATOM 12031 O O . SER E 5 39 ? 153.374 174.255 118.144 1.00 29.14 39 SER E O 1
ATOM 12034 N N . THR E 5 40 ? 155.541 174.655 118.570 1.00 30.98 40 THR E N 1
ATOM 12035 C CA . THR E 5 40 ? 155.978 174.125 117.285 1.00 30.98 40 THR E CA 1
ATOM 12036 C C . THR E 5 40 ? 156.315 172.643 117.337 1.00 30.98 40 THR E C 1
ATOM 12037 O O . THR E 5 40 ? 156.786 172.097 116.335 1.00 30.98 40 THR E O 1
ATOM 12041 N N . GLY E 5 41 ? 156.099 171.984 118.474 1.00 30.79 41 GLY E N 1
ATOM 12042 C CA . GLY E 5 41 ? 156.334 170.559 118.573 1.00 30.79 41 GLY E CA 1
ATOM 12043 C C . GLY E 5 41 ? 157.779 170.149 118.703 1.00 30.79 41 GLY E C 1
ATOM 12044 O O . GLY E 5 41 ? 158.079 168.955 118.621 1.00 30.79 41 GLY E O 1
ATOM 12045 N N . LEU E 5 42 ? 158.687 171.103 118.895 1.00 29.76 42 LEU E N 1
ATOM 12046 C CA . LEU E 5 42 ? 160.100 170.775 119.037 1.00 29.76 42 LEU E CA 1
ATOM 12047 C C . LEU E 5 42 ? 160.376 170.013 120.327 1.00 29.76 42 LEU E C 1
ATOM 12048 O O . LEU E 5 42 ? 161.330 169.232 120.388 1.00 29.76 42 LEU E O 1
ATOM 12053 N N . ALA E 5 43 ? 159.555 170.221 121.356 1.00 26.97 43 ALA E N 1
ATOM 12054 C CA . ALA E 5 43 ? 159.747 169.520 122.619 1.00 26.97 43 ALA E CA 1
ATOM 12055 C C . ALA E 5 43 ? 159.538 168.018 122.464 1.00 26.97 43 ALA E C 1
ATOM 12056 O O . ALA E 5 43 ? 160.154 167.225 123.181 1.00 26.97 43 ALA E O 1
ATOM 12058 N N . TYR E 5 44 ? 158.674 167.607 121.531 1.00 28.25 44 TYR E N 1
ATOM 12059 C CA . TYR E 5 44 ? 158.414 166.184 121.335 1.00 28.25 44 TYR E CA 1
ATOM 12060 C C . TYR E 5 44 ? 159.621 165.480 120.731 1.00 28.25 44 TYR E C 1
ATOM 12061 O O . TYR E 5 44 ? 160.000 164.390 121.168 1.00 28.25 44 TYR E O 1
ATOM 12070 N N . ASP E 5 45 ? 160.230 166.088 119.713 1.00 32.49 45 ASP E N 1
ATOM 12071 C CA . ASP E 5 45 ? 161.371 165.469 119.053 1.00 32.49 45 ASP E CA 1
ATOM 12072 C C . ASP E 5 45 ? 162.610 165.462 119.938 1.00 32.49 45 ASP E C 1
ATOM 12073 O O . ASP E 5 45 ? 163.384 164.501 119.899 1.00 32.49 45 ASP E O 1
ATOM 12078 N N . ALA E 5 46 ? 162.815 166.516 120.733 1.00 26.98 46 ALA E N 1
ATOM 12079 C CA . ALA E 5 46 ? 164.039 166.639 121.516 1.00 26.98 46 ALA E CA 1
ATOM 12080 C C . ALA E 5 46 ? 164.092 165.635 122.658 1.00 26.98 46 ALA E C 1
ATOM 12081 O O . ALA E 5 46 ? 165.181 165.283 123.124 1.00 26.98 46 ALA E O 1
ATOM 12083 N N . PHE E 5 47 ? 162.939 165.164 123.119 1.00 23.88 47 PHE E N 1
ATOM 12084 C CA . PHE E 5 47 ? 162.877 164.231 124.231 1.00 23.88 47 PHE E CA 1
ATOM 12085 C C . PHE E 5 47 ? 162.309 162.870 123.864 1.00 23.88 47 PHE E C 1
ATOM 12086 O O . PHE E 5 47 ? 162.379 161.955 124.686 1.00 23.88 47 PHE E O 1
ATOM 12094 N N . GLY E 5 48 ? 161.766 162.703 122.664 1.00 24.76 48 GLY E N 1
ATOM 12095 C CA . GLY E 5 48 ? 161.145 161.449 122.304 1.00 24.76 48 GLY E CA 1
ATOM 12096 C C . GLY E 5 48 ? 159.784 161.235 122.910 1.00 24.76 48 GLY E C 1
ATOM 12097 O O . GLY E 5 48 ? 159.295 160.105 122.925 1.00 24.76 48 GLY E O 1
ATOM 12098 N N . THR E 5 49 ? 159.171 162.285 123.431 1.00 25.13 49 THR E N 1
ATOM 12099 C CA . THR E 5 49 ? 157.831 162.195 123.978 1.00 25.13 49 THR E CA 1
ATOM 12100 C C . THR E 5 49 ? 156.822 161.966 122.855 1.00 25.13 49 THR E C 1
ATOM 12101 O O . THR E 5 49 ? 156.820 162.719 121.876 1.00 25.13 49 THR E O 1
ATOM 12105 N N . PRO E 5 50 ? 155.976 160.939 122.946 1.00 26.96 50 PRO E N 1
ATOM 12106 C CA . PRO E 5 50 ? 154.989 160.705 121.888 1.00 26.96 50 PRO E CA 1
ATOM 12107 C C . PRO E 5 50 ? 153.988 161.845 121.800 1.00 26.96 50 PRO E C 1
ATOM 12108 O O . PRO E 5 50 ? 153.568 162.413 122.808 1.00 26.96 50 PRO E O 1
ATOM 12112 N N . ARG E 5 51 ? 153.608 162.174 120.578 1.00 33.95 51 ARG E N 1
ATOM 12113 C CA . ARG E 5 51 ? 152.509 163.091 120.343 1.00 33.95 51 ARG E CA 1
ATOM 12114 C C . ARG E 5 51 ? 151.203 162.378 120.664 1.00 33.95 51 ARG E C 1
ATOM 12115 O O . ARG E 5 51 ? 151.176 161.153 120.771 1.00 33.95 51 ARG E O 1
ATOM 12123 N N . PRO E 5 52 ? 150.108 163.120 120.866 1.00 36.10 52 PRO E N 1
ATOM 12124 C CA . PRO E 5 52 ? 148.832 162.464 121.204 1.00 36.10 52 PRO E CA 1
ATOM 12125 C C . PRO E 5 52 ? 148.360 161.408 120.214 1.00 36.10 52 PRO E C 1
ATOM 12126 O O . PRO E 5 52 ? 147.662 160.477 120.626 1.00 36.10 52 PRO E O 1
ATOM 12130 N N . ASN E 5 53 ? 148.721 161.492 118.934 1.00 39.07 53 ASN E N 1
ATOM 12131 C CA . ASN E 5 53 ? 148.331 160.461 117.982 1.00 39.07 53 ASN E CA 1
ATOM 12132 C C . ASN E 5 53 ? 149.406 159.398 117.770 1.00 39.07 53 ASN E C 1
ATOM 12133 O O . ASN E 5 53 ? 149.341 158.651 116.791 1.00 39.07 53 ASN E O 1
ATOM 12138 N N . GLU E 5 54 ? 150.382 159.295 118.679 1.00 35.39 54 GLU E N 1
ATOM 12139 C CA . GLU E 5 54 ? 151.515 158.400 118.473 1.00 35.39 54 GLU E CA 1
ATOM 12140 C C . GLU E 5 54 ? 151.727 157.441 119.635 1.00 35.39 54 GLU E C 1
ATOM 12141 O O . GLU E 5 54 ? 152.743 156.750 119.672 1.00 35.39 54 GLU E O 1
ATOM 12147 N N . TYR E 5 55 ? 150.808 157.396 120.593 1.00 29.20 55 TYR E N 1
ATOM 12148 C CA . TYR E 5 55 ? 150.959 156.457 121.695 1.00 29.20 55 TYR E CA 1
ATOM 12149 C C . TYR E 5 55 ? 150.614 155.038 121.284 1.00 29.20 55 TYR E C 1
ATOM 12150 O O . TYR E 5 55 ? 151.285 154.089 121.700 1.00 29.20 55 TYR E O 1
ATOM 12159 N N . TYR E 5 56 ? 149.577 154.876 120.471 1.00 36.36 56 TYR E N 1
ATOM 12160 C CA . TYR E 5 56 ? 149.133 153.573 119.997 1.00 36.36 56 TYR E CA 1
ATOM 12161 C C . TYR E 5 56 ? 149.343 153.550 118.490 1.00 36.36 56 TYR E C 1
ATOM 12162 O O . TYR E 5 56 ? 148.529 154.104 117.736 1.00 36.36 56 TYR E O 1
ATOM 12171 N N . PRO E 5 57 ? 150.460 152.967 118.021 1.00 47.17 57 PRO E N 1
ATOM 12172 C CA . PRO E 5 57 ? 150.664 152.789 116.577 1.00 47.17 57 PRO E CA 1
ATOM 12173 C C . PRO E 5 57 ? 149.553 151.950 115.975 1.00 47.17 57 PRO E C 1
ATOM 12174 O O . PRO E 5 57 ? 149.437 150.754 116.258 1.00 47.17 57 PRO E O 1
ATOM 12178 N N . SER E 5 58 ? 148.739 152.575 115.135 1.00 52.04 58 SER E N 1
ATOM 12179 C CA . SER E 5 58 ? 147.458 151.998 114.758 1.00 52.04 58 SER E CA 1
ATOM 12180 C C . SER E 5 58 ? 147.581 150.975 113.641 1.00 52.04 58 SER E C 1
ATOM 12181 O O . SER E 5 58 ? 148.331 151.160 112.683 1.00 52.04 58 SER E O 1
ATOM 12184 N N . PHE F 6 15 ? 181.200 189.112 138.372 1.00 61.38 15 PHE F N 1
ATOM 12185 C CA . PHE F 6 15 ? 180.803 188.105 137.400 1.00 61.38 15 PHE F CA 1
ATOM 12186 C C . PHE F 6 15 ? 180.776 186.766 138.127 1.00 61.38 15 PHE F C 1
ATOM 12187 O O . PHE F 6 15 ? 180.363 185.751 137.591 1.00 61.38 15 PHE F O 1
ATOM 12195 N N . THR F 6 16 ? 181.182 186.781 139.393 1.00 62.53 16 THR F N 1
ATOM 12196 C CA . THR F 6 16 ? 181.228 185.556 140.181 1.00 62.53 16 THR F CA 1
ATOM 12197 C C . THR F 6 16 ? 179.832 185.163 140.649 1.00 62.53 16 THR F C 1
ATOM 12198 O O . THR F 6 16 ? 178.834 185.697 140.156 1.00 62.53 16 THR F O 1
ATOM 12202 N N . ILE F 6 17 ? 179.784 184.262 141.633 1.00 58.37 17 ILE F N 1
ATOM 12203 C CA . ILE F 6 17 ? 178.670 183.390 142.010 1.00 58.37 17 ILE F CA 1
ATOM 12204 C C . ILE F 6 17 ? 177.294 184.057 141.938 1.00 58.37 17 ILE F C 1
ATOM 12205 O O . ILE F 6 17 ? 176.333 183.434 141.476 1.00 58.37 17 ILE F O 1
ATOM 12210 N N . ARG F 6 18 ? 177.198 185.325 142.366 1.00 59.39 18 ARG F N 1
ATOM 12211 C CA . ARG F 6 18 ? 175.905 186.010 142.437 1.00 59.39 18 ARG F CA 1
ATOM 12212 C C . ARG F 6 18 ? 175.220 186.085 141.075 1.00 59.39 18 ARG F C 1
ATOM 12213 O O . ARG F 6 18 ? 174.003 185.889 140.975 1.00 59.39 18 ARG F O 1
ATOM 12221 N N . TRP F 6 19 ? 175.980 186.353 140.012 1.00 58.35 19 TRP F N 1
ATOM 12222 C CA . TRP F 6 19 ? 175.360 186.414 138.694 1.00 58.35 19 TRP F CA 1
ATOM 12223 C C . TRP F 6 19 ? 175.039 185.021 138.164 1.00 58.35 19 TRP F C 1
ATOM 12224 O O . TRP F 6 19 ? 174.008 184.826 137.514 1.00 58.35 19 TRP F O 1
ATOM 12235 N N . LEU F 6 20 ? 175.898 184.037 138.434 1.00 54.49 20 LEU F N 1
ATOM 12236 C CA . LEU F 6 20 ? 175.705 182.690 137.910 1.00 54.49 20 LEU F CA 1
ATOM 12237 C C . LEU F 6 20 ? 174.682 181.896 138.706 1.00 54.49 20 LEU F C 1
ATOM 12238 O O . LEU F 6 20 ? 174.100 180.950 138.177 1.00 54.49 20 LEU F O 1
ATOM 12243 N N . ALA F 6 21 ? 174.430 182.270 139.958 1.00 50.54 21 ALA F N 1
ATOM 12244 C CA . ALA F 6 21 ? 173.486 181.508 140.762 1.00 50.54 21 ALA F CA 1
ATOM 12245 C C . ALA F 6 21 ? 172.066 181.907 140.400 1.00 50.54 21 ALA F C 1
ATOM 12246 O O . ALA F 6 21 ? 171.186 181.052 140.276 1.00 50.54 21 ALA F O 1
ATOM 12248 N N . ILE F 6 22 ? 171.836 183.204 140.221 1.00 49.69 22 ILE F N 1
ATOM 12249 C CA . ILE F 6 22 ? 170.527 183.698 139.842 1.00 49.69 22 ILE F CA 1
ATOM 12250 C C . ILE F 6 22 ? 170.161 183.322 138.408 1.00 49.69 22 ILE F C 1
ATOM 12251 O O . ILE F 6 22 ? 169.007 182.963 138.150 1.00 49.69 22 ILE F O 1
ATOM 12256 N N . HIS F 6 23 ? 171.122 183.314 137.488 1.00 51.99 23 HIS F N 1
ATOM 12257 C CA . HIS F 6 23 ? 170.866 183.110 136.069 1.00 51.99 23 HIS F CA 1
ATOM 12258 C C . HIS F 6 23 ? 170.984 181.653 135.651 1.00 51.99 23 HIS F C 1
ATOM 12259 O O . HIS F 6 23 ? 170.763 181.328 134.485 1.00 51.99 23 HIS F O 1
ATOM 12266 N N . ALA F 6 24 ? 171.354 180.767 136.572 1.00 43.56 24 ALA F N 1
ATOM 12267 C CA . ALA F 6 24 ? 171.211 179.339 136.327 1.00 43.56 24 ALA F CA 1
ATOM 12268 C C . ALA F 6 24 ? 169.878 178.845 136.863 1.00 43.56 24 ALA F C 1
ATOM 12269 O O . ALA F 6 24 ? 169.421 177.767 136.483 1.00 43.56 24 ALA F O 1
ATOM 12271 N N . LEU F 6 25 ? 169.232 179.632 137.719 1.00 43.36 25 LEU F N 1
ATOM 12272 C CA . LEU F 6 25 ? 167.996 179.183 138.345 1.00 43.36 25 LEU F CA 1
ATOM 12273 C C . LEU F 6 25 ? 166.796 180.008 137.880 1.00 43.36 25 LEU F C 1
ATOM 12274 O O . LEU F 6 25 ? 165.667 179.716 138.289 1.00 43.36 25 LEU F O 1
ATOM 12279 N N . ALA F 6 26 ? 166.989 181.007 137.020 1.00 40.04 26 ALA F N 1
ATOM 12280 C CA . ALA F 6 26 ? 165.855 181.773 136.518 1.00 40.04 26 ALA F CA 1
ATOM 12281 C C . ALA F 6 26 ? 165.775 181.706 135.001 1.00 40.04 26 ALA F C 1
ATOM 12282 O O . ALA F 6 26 ? 164.695 181.854 134.427 1.00 40.04 26 ALA F O 1
ATOM 12284 N N . ILE F 6 27 ? 166.907 181.500 134.339 1.00 38.25 27 ILE F N 1
ATOM 12285 C CA . ILE F 6 27 ? 166.931 181.310 132.890 1.00 38.25 27 ILE F CA 1
ATOM 12286 C C . ILE F 6 27 ? 166.203 180.028 132.478 1.00 38.25 27 ILE F C 1
ATOM 12287 O O . ILE F 6 27 ? 165.363 180.096 131.573 1.00 3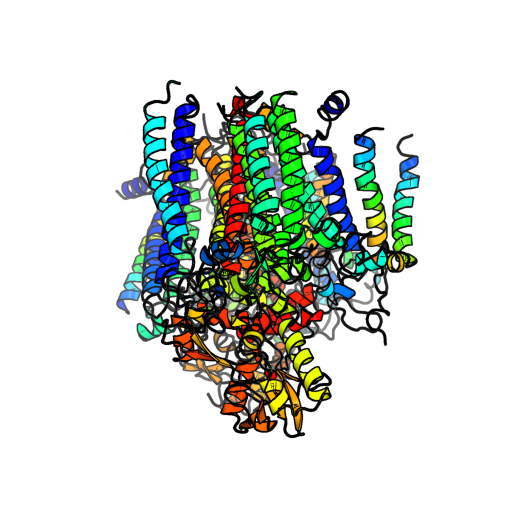8.25 27 ILE F O 1
ATOM 12292 N N . PRO F 6 28 ? 166.443 178.850 133.084 1.00 34.15 28 PRO F N 1
ATOM 12293 C CA . PRO F 6 28 ? 165.588 177.705 132.734 1.00 34.15 28 PRO F CA 1
ATOM 12294 C C . PRO F 6 28 ? 164.194 177.828 133.312 1.00 34.15 28 PRO F C 1
ATOM 12295 O O . PRO F 6 28 ? 163.228 177.359 132.706 1.00 34.15 28 PRO F O 1
ATOM 12299 N N . SER F 6 29 ? 164.067 178.462 134.475 1.00 32.87 29 SER F N 1
ATOM 12300 C CA . SER F 6 29 ? 162.789 178.568 135.163 1.00 32.87 29 SER F CA 1
ATOM 12301 C C . SER F 6 29 ? 161.771 179.423 134.425 1.00 32.87 29 SER F C 1
ATOM 12302 O O . SER F 6 29 ? 160.571 179.224 134.623 1.00 32.87 29 SER F O 1
ATOM 12305 N N . VAL F 6 30 ? 162.203 180.378 133.601 1.00 33.48 30 VAL F N 1
ATOM 12306 C CA . VAL F 6 30 ? 161.254 181.099 132.761 1.00 33.48 30 VAL F CA 1
ATOM 12307 C C . VAL F 6 30 ? 161.129 180.474 131.376 1.00 33.48 30 VAL F C 1
ATOM 12308 O O . VAL F 6 30 ? 160.071 180.614 130.747 1.00 33.48 30 VAL F O 1
ATOM 12312 N N . PHE F 6 31 ? 162.157 179.769 130.898 1.00 30.29 31 PHE F N 1
ATOM 12313 C CA . PHE F 6 31 ? 161.996 178.933 129.713 1.00 30.29 31 PHE F CA 1
ATOM 12314 C C . PHE F 6 31 ? 160.997 177.815 129.974 1.00 30.29 31 PHE F C 1
ATOM 12315 O O . PHE F 6 31 ? 160.130 177.539 129.139 1.00 30.29 31 PHE F O 1
ATOM 12323 N N . PHE F 6 32 ? 161.127 177.139 131.120 1.00 26.89 32 PHE F N 1
ATOM 12324 C CA . PHE F 6 32 ? 160.206 176.058 131.457 1.00 26.89 32 PHE F CA 1
ATOM 12325 C C . PHE F 6 32 ? 158.800 176.587 131.656 1.00 26.89 32 PHE F C 1
ATOM 12326 O O . PHE F 6 32 ? 157.828 175.972 131.208 1.00 26.89 32 PHE F O 1
ATOM 12334 N N . LEU F 6 33 ? 158.677 177.738 132.315 1.00 30.47 33 LEU F N 1
ATOM 12335 C CA . LEU F 6 33 ? 157.370 178.336 132.543 1.00 30.47 33 LEU F CA 1
ATOM 12336 C C . LEU F 6 33 ? 156.773 178.824 131.228 1.00 30.47 33 LEU F C 1
ATOM 12337 O O . LEU F 6 33 ? 155.551 178.899 131.081 1.00 30.47 33 LEU F O 1
ATOM 12342 N N . GLY F 6 34 ? 157.627 179.148 130.255 1.00 30.51 34 GLY F N 1
ATOM 12343 C CA . GLY F 6 34 ? 157.141 179.438 128.917 1.00 30.51 34 GLY F CA 1
ATOM 12344 C C . GLY F 6 34 ? 156.581 178.215 128.221 1.00 30.51 34 GLY F C 1
ATOM 12345 O O . GLY F 6 34 ? 155.567 178.288 127.526 1.00 30.51 34 GLY F O 1
ATOM 12346 N N . SER F 6 35 ? 157.236 177.071 128.392 1.00 29.64 35 SER F N 1
ATOM 12347 C CA . SER F 6 35 ? 156.714 175.852 127.793 1.00 29.64 35 SER F CA 1
ATOM 12348 C C . SER F 6 35 ? 155.483 175.340 128.524 1.00 29.64 35 SER F C 1
ATOM 12349 O O . SER F 6 35 ? 154.522 174.936 127.871 1.00 29.64 35 SER F O 1
ATOM 12352 N N . ILE F 6 36 ? 155.473 175.380 129.858 1.00 29.18 36 ILE F N 1
ATOM 12353 C CA . ILE F 6 36 ? 154.319 174.900 130.616 1.00 29.18 36 ILE F CA 1
ATOM 12354 C C . ILE F 6 36 ? 153.097 175.773 130.350 1.00 29.18 36 ILE F C 1
ATOM 12355 O O . ILE F 6 36 ? 151.970 175.270 130.279 1.00 29.18 36 ILE F O 1
ATOM 12360 N N . ALA F 6 37 ? 153.294 177.078 130.159 1.00 31.46 37 ALA F N 1
ATOM 12361 C CA . ALA F 6 37 ? 152.196 177.930 129.712 1.00 31.46 37 ALA F CA 1
ATOM 12362 C C . ALA F 6 37 ? 151.709 177.526 128.326 1.00 31.46 37 ALA F C 1
ATOM 12363 O O . ALA F 6 37 ? 150.510 177.595 128.037 1.00 31.46 37 ALA F O 1
ATOM 12365 N N . ALA F 6 38 ? 152.619 177.101 127.455 1.00 31.28 38 ALA F N 1
ATOM 12366 C CA . ALA F 6 38 ? 152.222 176.677 126.122 1.00 31.28 38 ALA F CA 1
ATOM 12367 C C . ALA F 6 38 ? 151.521 175.324 126.098 1.00 31.28 38 ALA F C 1
ATOM 12368 O O . ALA F 6 38 ? 150.716 175.087 125.195 1.00 31.28 38 ALA F O 1
ATOM 12370 N N . MET F 6 39 ? 151.800 174.429 127.050 1.00 30.85 39 MET F N 1
ATOM 12371 C CA . MET F 6 39 ? 151.115 173.142 127.060 1.00 30.85 39 MET F CA 1
ATOM 12372 C C . MET F 6 39 ? 149.648 173.256 127.434 1.00 30.85 39 MET F C 1
ATOM 12373 O O . MET F 6 39 ? 148.877 172.351 127.112 1.00 30.85 39 MET F O 1
ATOM 12378 N N . GLN F 6 40 ? 149.250 174.329 128.119 1.00 36.87 40 GLN F N 1
ATOM 12379 C CA . GLN F 6 40 ? 147.849 174.483 128.492 1.00 36.87 40 GLN F CA 1
ATOM 12380 C C . GLN F 6 40 ? 146.957 174.666 127.272 1.00 36.87 40 GLN F C 1
ATOM 12381 O O . GLN F 6 40 ? 145.792 174.260 127.295 1.00 36.87 40 GLN F O 1
ATOM 12387 N N . PHE F 6 41 ? 147.470 175.283 126.216 1.00 38.88 41 PHE F N 1
ATOM 12388 C CA . PHE F 6 41 ? 146.765 175.399 124.940 1.00 38.88 41 PHE F CA 1
ATOM 12389 C C . PHE F 6 41 ? 147.215 174.328 123.951 1.00 38.88 41 PHE F C 1
ATOM 12390 O O . PHE F 6 41 ? 147.579 174.624 122.816 1.00 38.88 41 PHE F O 1
ATOM 12398 N N . ILE F 6 42 ? 147.173 173.065 124.382 1.00 42.97 42 ILE F N 1
ATOM 12399 C CA . ILE F 6 42 ? 147.443 171.915 123.524 1.00 42.97 42 ILE F CA 1
ATOM 12400 C C . ILE F 6 42 ? 146.148 171.136 123.339 1.00 42.97 42 ILE F C 1
ATOM 12401 O O . ILE F 6 42 ? 145.465 170.808 124.316 1.00 42.97 42 ILE F O 1
ATOM 12406 N N . GLN F 6 43 ? 145.800 170.847 122.086 1.00 50.44 43 GLN F N 1
ATOM 12407 C CA . GLN F 6 43 ? 144.551 170.158 121.780 1.00 50.44 43 GLN F CA 1
ATOM 12408 C C . GLN F 6 43 ? 144.818 168.665 121.650 1.00 50.44 43 GLN F C 1
ATOM 12409 O O . GLN F 6 43 ? 145.659 168.244 120.849 1.00 50.44 43 GLN F O 1
ATOM 12415 N N . ARG F 6 44 ? 144.104 167.868 122.442 1.00 46.41 44 ARG F N 1
ATOM 12416 C CA . ARG F 6 44 ? 144.184 166.410 122.384 1.00 46.41 44 ARG F CA 1
ATOM 12417 C C . ARG F 6 44 ? 142.981 165.740 123.034 1.00 46.41 44 ARG F C 1
ATOM 12418 O O . ARG F 6 44 ? 142.412 166.240 124.005 1.00 46.41 44 ARG F O 1
ATOM 12427 N N . MET G 7 1 ? 120.573 143.708 184.443 1.00 46.80 1 MET I N 1
ATOM 12428 C CA . MET G 7 1 ? 121.204 144.978 184.112 1.00 46.80 1 MET I CA 1
ATOM 12429 C C . MET G 7 1 ? 120.189 146.095 183.892 1.00 46.80 1 MET I C 1
ATOM 12430 O O . MET G 7 1 ? 120.400 146.983 183.079 1.00 46.80 1 MET I O 1
ATOM 12435 N N . VAL G 7 2 ? 119.076 146.038 184.625 1.00 46.38 2 VAL I N 1
ATOM 12436 C CA . VAL G 7 2 ? 118.230 147.216 184.778 1.00 46.38 2 VAL I CA 1
ATOM 12437 C C . VAL G 7 2 ? 118.663 148.029 185.993 1.00 46.38 2 VAL I C 1
ATOM 12438 O O . VAL G 7 2 ? 118.415 149.239 186.051 1.00 46.38 2 VAL I O 1
ATOM 12442 N N . THR G 7 3 ? 119.333 147.396 186.952 1.00 43.20 3 THR I N 1
ATOM 12443 C CA . THR G 7 3 ? 119.954 148.105 188.058 1.00 43.20 3 THR I CA 1
ATOM 12444 C C . THR G 7 3 ? 121.234 148.798 187.633 1.00 43.20 3 THR I C 1
ATOM 12445 O O . THR G 7 3 ? 121.547 149.880 188.140 1.00 43.20 3 THR I O 1
ATOM 12449 N N . LEU G 7 4 ? 121.973 148.191 186.710 1.00 38.37 4 LEU I N 1
ATOM 12450 C CA . LEU G 7 4 ? 123.192 148.781 186.187 1.00 38.37 4 LEU I CA 1
ATOM 12451 C C . LEU G 7 4 ? 122.923 150.041 185.374 1.00 38.37 4 LEU I C 1
ATOM 12452 O O . LEU G 7 4 ? 123.743 150.962 185.404 1.00 38.37 4 LEU I O 1
ATOM 12457 N N . LYS G 7 5 ? 121.792 150.109 184.671 1.00 36.34 5 LYS I N 1
ATOM 12458 C CA . LYS G 7 5 ? 121.411 151.336 183.976 1.00 36.34 5 LYS I CA 1
ATOM 12459 C C . LYS G 7 5 ? 121.195 152.477 184.961 1.00 36.34 5 LYS I C 1
ATOM 12460 O O . LYS G 7 5 ? 121.582 153.620 184.698 1.00 36.34 5 LYS I O 1
ATOM 12466 N N . ILE G 7 6 ? 120.565 152.181 186.098 1.00 37.23 6 ILE I N 1
ATOM 12467 C CA . ILE G 7 6 ? 120.383 153.178 187.150 1.00 37.23 6 ILE I CA 1
ATOM 12468 C C . ILE G 7 6 ? 121.731 153.599 187.716 1.00 37.23 6 ILE I C 1
ATOM 12469 O O . ILE G 7 6 ? 121.986 154.787 187.943 1.00 37.23 6 ILE I O 1
ATOM 12474 N N . VAL G 7 7 ? 122.617 152.625 187.936 1.00 36.09 7 VAL I N 1
ATOM 12475 C CA . VAL G 7 7 ? 123.948 152.908 188.468 1.00 36.09 7 VAL I CA 1
ATOM 12476 C C . VAL G 7 7 ? 124.706 153.853 187.541 1.00 36.09 7 VAL I C 1
ATOM 12477 O O . VAL G 7 7 ? 125.333 154.820 187.987 1.00 36.09 7 VAL I O 1
ATOM 12481 N N . VAL G 7 8 ? 124.621 153.614 186.233 1.00 33.56 8 VAL I N 1
ATOM 12482 C CA . VAL G 7 8 ? 125.317 154.465 185.274 1.00 33.56 8 VAL I CA 1
ATOM 12483 C C . VAL G 7 8 ? 124.664 155.839 185.192 1.00 33.56 8 VAL I C 1
ATOM 12484 O O . VAL G 7 8 ? 125.355 156.864 185.174 1.00 33.56 8 VAL I O 1
ATOM 12488 N N . TYR G 7 9 ? 123.330 155.884 185.159 1.00 36.22 9 TYR I N 1
ATOM 12489 C CA . TYR G 7 9 ? 122.616 157.156 185.069 1.00 36.22 9 TYR I CA 1
ATOM 12490 C C . TYR G 7 9 ? 122.899 158.041 186.275 1.00 36.22 9 TYR I C 1
ATOM 12491 O O . TYR G 7 9 ? 122.963 159.268 186.153 1.00 36.22 9 TYR I O 1
ATOM 12500 N N . LEU G 7 10 ? 123.051 157.439 187.454 1.00 35.39 10 LEU I N 1
ATOM 12501 C CA . LEU G 7 10 ? 123.372 158.222 188.640 1.00 35.39 10 LEU I CA 1
ATOM 12502 C C . LEU G 7 10 ? 124.827 158.665 188.619 1.00 35.39 10 LEU I C 1
ATOM 12503 O O . LEU G 7 10 ? 125.143 159.808 188.968 1.00 35.39 10 LEU I O 1
ATOM 12508 N N . THR G 7 11 ? 125.722 157.765 188.210 1.00 34.63 11 THR I N 1
ATOM 12509 C CA . THR G 7 11 ? 127.148 158.063 188.186 1.00 34.63 11 THR I CA 1
ATOM 12510 C C . THR G 7 11 ? 127.452 159.198 187.215 1.00 34.63 11 THR I C 1
ATOM 12511 O O . THR G 7 11 ? 128.257 160.086 187.510 1.00 34.63 11 THR I O 1
ATOM 12515 N N . VAL G 7 12 ? 126.789 159.201 186.060 1.00 33.67 12 VAL I N 1
ATOM 12516 C CA . VAL G 7 12 ? 126.966 160.286 185.099 1.00 33.67 12 VAL I CA 1
ATOM 12517 C C . VAL G 7 12 ? 126.403 161.586 185.660 1.00 33.67 12 VAL I C 1
ATOM 12518 O O . VAL G 7 12 ? 127.006 162.656 185.518 1.00 33.67 12 VAL I O 1
ATOM 12522 N N . SER G 7 13 ? 125.247 161.506 186.324 1.00 35.43 13 SER I N 1
ATOM 12523 C CA . SER G 7 13 ? 124.622 162.692 186.906 1.00 35.43 13 SER I CA 1
ATOM 12524 C C . SER G 7 13 ? 125.499 163.310 187.983 1.00 35.43 13 SER I C 1
ATOM 12525 O O . SER G 7 13 ? 125.591 164.537 188.100 1.00 35.43 13 SER I O 1
ATOM 12528 N N . PHE G 7 14 ? 126.143 162.471 188.791 1.00 37.34 14 PHE I N 1
ATOM 12529 C CA . PHE G 7 14 ? 126.950 162.966 189.895 1.00 37.34 14 PHE I CA 1
ATOM 12530 C C . PHE G 7 14 ? 128.220 163.644 189.392 1.00 37.34 14 PHE I C 1
ATOM 12531 O O . PHE G 7 14 ? 128.549 164.761 189.805 1.00 37.34 14 PHE I O 1
ATOM 12539 N N . PHE G 7 15 ? 128.943 162.977 188.491 1.00 33.53 15 PHE I N 1
ATOM 12540 C CA . PHE G 7 15 ? 130.220 163.506 188.024 1.00 33.53 15 PHE I CA 1
ATOM 12541 C C . PHE G 7 15 ? 130.025 164.745 187.161 1.00 33.53 15 PHE I C 1
ATOM 12542 O O . PHE G 7 15 ? 130.826 165.682 187.226 1.00 33.53 15 PHE I O 1
ATOM 12550 N N . VAL G 7 16 ? 128.977 164.766 186.340 1.00 35.33 16 VAL I N 1
ATOM 12551 C CA . VAL G 7 16 ? 128.733 165.939 185.510 1.00 35.33 16 VAL I CA 1
ATOM 12552 C C . VAL G 7 16 ? 128.319 167.126 186.370 1.00 35.33 16 VAL I C 1
ATOM 12553 O O . VAL G 7 16 ? 128.806 168.243 186.159 1.00 35.33 16 VAL I O 1
ATOM 12557 N N . GLY G 7 17 ? 127.453 166.905 187.357 1.00 36.58 17 GLY I N 1
ATOM 12558 C CA . GLY G 7 17 ? 127.049 167.945 188.280 1.00 36.58 17 GLY I CA 1
ATOM 12559 C C . GLY G 7 17 ? 128.218 168.511 189.053 1.00 36.58 17 GLY I C 1
ATOM 12560 O O . GLY G 7 17 ? 128.277 169.716 189.293 1.00 36.58 17 GLY I O 1
ATOM 12561 N N . LEU G 7 18 ? 129.156 167.639 189.432 1.00 36.18 18 LEU I N 1
ATOM 12562 C CA . LEU G 7 18 ? 130.420 168.074 190.018 1.00 36.18 18 LEU I CA 1
ATOM 12563 C C . LEU G 7 18 ? 131.144 169.057 189.112 1.00 36.18 18 LEU I C 1
ATOM 12564 O O . LEU G 7 18 ? 131.605 170.111 189.560 1.00 36.18 18 LEU I O 1
ATOM 12569 N N . PHE G 7 19 ? 131.267 168.712 187.832 1.00 34.15 19 PHE I N 1
ATOM 12570 C CA . PHE G 7 19 ? 131.904 169.604 186.874 1.00 34.15 19 PHE I CA 1
ATOM 12571 C C . PHE G 7 19 ? 131.103 170.884 186.694 1.00 34.15 19 PHE I C 1
ATOM 12572 O O . PHE G 7 19 ? 131.687 171.968 186.598 1.00 34.15 19 PHE I O 1
ATOM 12580 N N . ILE G 7 20 ? 129.775 170.773 186.626 1.00 37.69 20 ILE I N 1
ATOM 12581 C CA . ILE G 7 20 ? 128.927 171.947 186.471 1.00 37.69 20 ILE I CA 1
ATOM 12582 C C . ILE G 7 20 ? 129.020 172.850 187.689 1.00 37.69 20 ILE I C 1
ATOM 12583 O O . ILE G 7 20 ? 129.262 174.056 187.559 1.00 37.69 20 ILE I O 1
ATOM 12588 N N . PHE G 7 21 ? 128.848 172.291 188.883 1.00 40.22 21 PHE I N 1
ATOM 12589 C CA . PHE G 7 21 ? 128.942 173.061 190.111 1.00 40.22 21 PHE I CA 1
ATOM 12590 C C . PHE G 7 21 ? 130.366 173.482 190.436 1.00 40.22 21 PHE I C 1
ATOM 12591 O O . PHE G 7 21 ? 130.557 174.395 191.244 1.00 40.22 21 PHE I O 1
ATOM 12599 N N . GLY G 7 22 ? 131.362 172.828 189.852 1.00 37.64 22 GLY I N 1
ATOM 12600 C CA . GLY G 7 22 ? 132.734 173.250 190.022 1.00 37.64 22 GLY I CA 1
ATOM 12601 C C . GLY G 7 22 ? 133.025 174.567 189.337 1.00 37.64 22 GLY I C 1
ATOM 12602 O O . GLY G 7 22 ? 133.645 175.460 189.921 1.00 37.64 22 GLY I O 1
ATOM 12603 N N . PHE G 7 23 ? 132.582 174.696 188.087 1.00 36.19 23 PHE I N 1
ATOM 12604 C CA . PHE G 7 23 ? 132.724 175.954 187.370 1.00 36.19 23 PHE I CA 1
ATOM 12605 C C . PHE G 7 23 ? 131.636 176.954 187.729 1.00 36.19 23 PHE I C 1
ATOM 12606 O O . PHE G 7 23 ? 131.741 178.124 187.354 1.00 36.19 23 PHE I O 1
ATOM 12614 N N . LEU G 7 24 ? 130.599 176.519 188.443 1.00 40.52 24 LEU I N 1
ATOM 12615 C CA . LEU G 7 24 ? 129.585 177.448 188.925 1.00 40.52 24 LEU I CA 1
ATOM 12616 C C . LEU G 7 24 ? 130.094 178.268 190.105 1.00 40.52 24 LEU I C 1
ATOM 12617 O O . LEU G 7 24 ? 129.581 179.361 190.366 1.00 40.52 24 LEU I O 1
ATOM 12622 N N . SER G 7 25 ? 131.084 177.752 190.836 1.00 44.88 25 SER I N 1
ATOM 12623 C CA . SER G 7 25 ? 131.606 178.452 192.004 1.00 44.88 25 SER I CA 1
ATOM 12624 C C . SER G 7 25 ? 132.398 179.691 191.599 1.00 44.88 25 SER I C 1
ATOM 12625 O O . SER G 7 25 ? 132.184 180.786 192.130 1.00 44.88 25 SER I O 1
ATOM 12628 N N . GLY G 7 26 ? 133.316 179.536 190.649 1.00 49.76 26 GLY I N 1
ATOM 12629 C CA . GLY G 7 26 ? 134.010 180.675 190.085 1.00 49.76 26 GLY I CA 1
ATOM 12630 C C . GLY G 7 26 ? 135.427 180.901 190.575 1.00 49.76 26 GLY I C 1
ATOM 12631 O O . GLY G 7 26 ? 135.639 181.443 191.663 1.00 49.76 26 GLY I O 1
ATOM 12632 N N . ASP G 7 27 ? 136.401 180.500 189.767 1.00 53.75 27 ASP I N 1
ATOM 12633 C CA . ASP G 7 27 ? 137.809 180.807 190.002 1.00 53.75 27 ASP I CA 1
ATOM 12634 C C . ASP G 7 27 ? 138.565 180.739 188.681 1.00 53.75 27 ASP I C 1
ATOM 12635 O O . ASP G 7 27 ? 139.108 181.730 188.197 1.00 53.75 27 ASP I O 1
ATOM 12640 N N . GLU H 8 9 ? 120.391 179.551 131.211 1.00 51.26 9 GLU K N 1
ATOM 12641 C CA . GLU H 8 9 ? 118.984 179.927 131.227 1.00 51.26 9 GLU K CA 1
ATOM 12642 C C . GLU H 8 9 ? 118.648 180.763 132.457 1.00 51.26 9 GLU K C 1
ATOM 12643 O O . GLU H 8 9 ? 118.483 180.234 133.556 1.00 51.26 9 GLU K O 1
ATOM 12645 N N . LEU H 8 10 ? 118.555 182.074 132.247 1.00 55.97 10 LEU K N 1
ATOM 12646 C CA . LEU H 8 10 ? 118.175 183.081 133.230 1.00 55.97 10 LEU K CA 1
ATOM 12647 C C . LEU H 8 10 ? 117.124 183.972 132.561 1.00 55.97 10 LEU K C 1
ATOM 12648 O O . LEU H 8 10 ? 116.840 183.751 131.376 1.00 55.97 10 LEU K O 1
ATOM 12653 N N . PRO H 8 11 ? 116.496 184.937 133.252 1.00 58.33 11 PRO K N 1
ATOM 12654 C CA . PRO H 8 11 ? 115.500 185.794 132.592 1.00 58.33 11 PRO K CA 1
ATOM 12655 C C . PRO H 8 11 ? 116.055 186.535 131.379 1.00 58.33 11 PRO K C 1
ATOM 12656 O O . PRO H 8 11 ? 117.217 186.937 131.334 1.00 58.33 11 PRO K O 1
ATOM 12660 N N . GLU H 8 12 ? 115.172 186.703 130.388 1.00 57.92 12 GLU K N 1
ATOM 12661 C CA . GLU H 8 12 ? 115.575 187.094 129.039 1.00 57.92 12 GLU K CA 1
ATOM 12662 C C . GLU H 8 12 ? 116.176 188.494 129.003 1.00 57.92 12 GLU K C 1
ATOM 12663 O O . GLU H 8 12 ? 117.181 188.736 128.327 1.00 57.92 12 GLU K O 1
ATOM 12665 N N . ALA H 8 13 ? 115.570 189.429 129.735 1.00 59.81 13 ALA K N 1
ATOM 12666 C CA . ALA H 8 13 ? 116.018 190.816 129.709 1.00 59.81 13 ALA K CA 1
ATOM 12667 C C . ALA H 8 13 ? 117.391 190.969 130.355 1.00 59.81 13 ALA K C 1
ATOM 12668 O O . ALA H 8 13 ? 118.176 191.846 129.983 1.00 59.81 13 ALA K O 1
ATOM 12670 N N . TYR H 8 14 ? 117.701 190.111 131.326 1.00 60.19 14 TYR K N 1
ATOM 12671 C CA . TYR H 8 14 ? 118.939 190.218 132.085 1.00 60.19 14 TYR K CA 1
ATOM 12672 C C . TYR H 8 14 ? 120.017 189.250 131.608 1.00 60.19 14 TYR K C 1
ATOM 12673 O O . TYR H 8 14 ? 120.921 188.907 132.374 1.00 60.19 14 TYR K O 1
ATOM 12682 N N . ARG H 8 15 ? 119.947 188.817 130.346 1.00 60.70 15 ARG K N 1
ATOM 12683 C CA . ARG H 8 15 ? 121.047 188.090 129.719 1.00 60.70 15 ARG K CA 1
ATOM 12684 C C . ARG H 8 15 ? 122.323 188.911 129.607 1.00 60.70 15 ARG K C 1
ATOM 12685 O O . ARG H 8 15 ? 123.415 188.330 129.602 1.00 60.70 15 ARG K O 1
ATOM 12693 N N . ALA H 8 16 ? 122.212 190.236 129.509 1.00 57.67 16 ALA K N 1
ATOM 12694 C CA . ALA H 8 16 ? 123.382 191.068 129.249 1.00 57.67 16 ALA K CA 1
ATOM 12695 C C . ALA H 8 16 ? 124.285 191.157 130.470 1.00 57.67 16 ALA K C 1
ATOM 12696 O O . ALA H 8 16 ? 125.514 191.238 130.347 1.00 57.67 16 ALA K O 1
ATOM 12698 N N . PHE H 8 17 ? 123.689 191.146 131.662 1.00 57.37 17 PHE K N 1
ATOM 12699 C CA . PHE H 8 17 ? 124.451 191.263 132.899 1.00 57.37 17 PHE K CA 1
ATOM 12700 C C . PHE H 8 17 ? 125.396 190.091 133.122 1.00 57.37 17 PHE K C 1
ATOM 12701 O O . PHE H 8 17 ? 126.492 190.309 133.645 1.00 57.37 17 PHE K O 1
ATOM 12709 N N . GLY H 8 18 ? 124.978 188.868 132.787 1.00 53.28 18 GLY K N 1
ATOM 12710 C CA . GLY H 8 18 ? 125.855 187.841 132.263 1.00 53.28 18 GLY K CA 1
ATOM 12711 C C . GLY H 8 18 ? 127.153 187.593 133.003 1.00 53.28 18 GLY K C 1
ATOM 12712 O O . GLY H 8 18 ? 127.183 187.039 134.105 1.00 53.28 18 GLY K O 1
ATOM 12713 N N . PRO H 8 19 ? 128.264 187.982 132.373 1.00 51.99 19 PRO K N 1
ATOM 12714 C CA . PRO H 8 19 ? 129.587 187.797 132.983 1.00 51.99 19 PRO K CA 1
ATOM 12715 C C . PRO H 8 19 ? 129.803 188.559 134.282 1.00 51.99 19 PRO K C 1
ATOM 12716 O O . PRO H 8 19 ? 130.606 188.121 135.108 1.00 51.99 19 PRO K O 1
ATOM 12720 N N . LEU H 8 20 ? 129.104 189.684 134.480 1.00 51.54 20 LEU K N 1
ATOM 12721 C CA . LEU H 8 20 ? 129.185 190.375 135.766 1.00 51.54 20 LEU K CA 1
ATOM 12722 C C . LEU H 8 20 ? 128.643 189.508 136.895 1.00 51.54 20 LEU K C 1
ATOM 12723 O O . LEU H 8 20 ? 129.194 189.517 138.002 1.00 51.54 20 LEU K O 1
ATOM 12728 N N . ILE H 8 21 ? 127.580 188.749 136.629 1.00 49.34 21 ILE K N 1
ATOM 12729 C CA . ILE H 8 21 ? 127.101 187.743 137.570 1.00 49.34 21 ILE K CA 1
ATOM 12730 C C . ILE H 8 21 ? 128.147 186.664 137.825 1.00 49.34 21 ILE K C 1
ATOM 12731 O O . ILE H 8 21 ? 128.323 186.242 138.972 1.00 49.34 21 ILE K O 1
ATOM 12736 N N . ASP H 8 22 ? 128.874 186.234 136.793 1.00 49.82 22 ASP K N 1
ATOM 12737 C CA . ASP H 8 22 ? 129.903 185.212 136.946 1.00 49.82 22 ASP K CA 1
ATOM 12738 C C . ASP H 8 22 ? 131.092 185.683 137.775 1.00 49.82 22 ASP K C 1
ATOM 12739 O O . ASP H 8 22 ? 131.924 184.857 138.162 1.00 49.82 22 ASP K O 1
ATOM 12744 N N . VAL H 8 23 ? 131.195 186.982 138.051 1.00 47.36 23 VAL K N 1
ATOM 12745 C CA . VAL H 8 23 ? 132.234 187.490 138.942 1.00 47.36 23 VAL K CA 1
ATOM 12746 C C . VAL H 8 23 ? 131.683 187.708 140.349 1.00 47.36 23 VAL K C 1
ATOM 12747 O O . VAL H 8 23 ? 132.439 187.712 141.327 1.00 47.36 23 VAL K O 1
ATOM 12751 N N . LEU H 8 24 ? 130.371 187.870 140.476 1.00 44.33 24 LEU K N 1
ATOM 12752 C CA . LEU H 8 24 ? 129.702 188.266 141.711 1.00 44.33 24 LEU K CA 1
ATOM 12753 C C . LEU H 8 24 ? 129.944 187.362 142.923 1.00 44.33 24 LEU K C 1
ATOM 12754 O O . LEU H 8 24 ? 130.055 187.899 144.032 1.00 44.33 24 LEU K O 1
ATOM 12759 N N . PRO H 8 25 ? 129.993 186.021 142.807 1.00 43.29 25 PRO K N 1
ATOM 12760 C CA . PRO H 8 25 ? 130.358 185.227 143.996 1.00 43.29 25 PRO K CA 1
ATOM 12761 C C . PRO H 8 25 ? 131.755 185.493 144.532 1.00 43.29 25 PRO K C 1
ATOM 12762 O O . PRO H 8 25 ? 131.935 185.576 145.750 1.00 43.29 25 PRO K O 1
ATOM 12766 N N . ILE H 8 26 ? 132.747 185.654 143.663 1.00 46.01 26 ILE K N 1
ATOM 12767 C CA . ILE H 8 26 ? 134.130 185.770 144.098 1.00 46.01 26 ILE K CA 1
ATOM 12768 C C . ILE H 8 26 ? 134.514 187.228 144.366 1.00 46.01 26 ILE K C 1
ATOM 12769 O O . ILE H 8 26 ? 135.691 187.553 144.450 1.00 46.01 26 ILE K O 1
ATOM 12774 N N . LEU H 8 27 ? 133.543 188.110 144.460 1.00 45.22 27 LEU K N 1
ATOM 12775 C CA . LEU H 8 27 ? 133.837 189.483 144.838 1.00 45.22 27 LEU K CA 1
ATOM 12776 C C . LEU H 8 27 ? 134.148 189.604 146.336 1.00 45.22 27 LEU K C 1
ATOM 12777 O O . LEU H 8 27 ? 135.007 190.418 146.694 1.00 45.22 27 LEU K O 1
ATOM 12782 N N . PRO H 8 28 ? 133.500 188.857 147.245 1.00 44.43 28 PRO K N 1
ATOM 12783 C CA . PRO H 8 28 ? 133.999 188.816 148.630 1.00 44.43 28 PRO K CA 1
ATOM 12784 C C . PRO H 8 28 ? 135.444 188.361 148.812 1.00 44.43 28 PRO K C 1
ATOM 12785 O O . PRO H 8 28 ? 136.125 188.927 149.673 1.00 44.43 28 PRO K O 1
ATOM 12789 N N . ILE H 8 29 ? 135.962 187.393 148.051 1.00 48.17 29 ILE K N 1
ATOM 12790 C CA . ILE H 8 29 ? 137.354 186.994 148.265 1.00 48.17 29 ILE K CA 1
ATOM 12791 C C . ILE H 8 29 ? 138.331 188.039 147.737 1.00 48.17 29 ILE K C 1
ATOM 12792 O O . ILE H 8 29 ? 139.547 187.881 147.910 1.00 48.17 29 ILE K O 1
ATOM 12797 N N . PHE H 8 30 ? 137.832 189.094 147.087 1.00 49.09 30 PHE K N 1
ATOM 12798 C CA . PHE H 8 30 ? 138.672 190.225 146.714 1.00 49.09 30 PHE K CA 1
ATOM 12799 C C . PHE H 8 30 ? 138.754 191.254 147.836 1.00 49.09 30 PHE K C 1
ATOM 12800 O O . PHE H 8 30 ? 139.772 191.939 147.967 1.00 49.09 30 PHE K O 1
ATOM 12808 N N . PHE H 8 31 ? 137.704 191.379 148.654 1.00 46.88 31 PHE K N 1
ATOM 12809 C CA . PHE H 8 31 ? 137.780 192.257 149.819 1.00 46.88 31 PHE K CA 1
ATOM 12810 C C . PHE H 8 31 ? 138.728 191.713 150.879 1.00 46.88 31 PHE K C 1
ATOM 12811 O O . PHE H 8 31 ? 139.311 192.491 151.643 1.00 46.88 31 PHE K O 1
ATOM 12819 N N . LEU H 8 32 ? 138.874 190.390 150.963 1.00 45.22 32 LEU K N 1
ATOM 12820 C CA . LEU H 8 32 ? 139.903 189.818 151.825 1.00 45.22 32 LEU K CA 1
ATOM 12821 C C . LEU H 8 32 ? 141.293 190.182 151.324 1.00 45.22 32 LEU K C 1
ATOM 12822 O O . LEU H 8 32 ? 142.193 190.467 152.122 1.00 45.22 32 LEU K O 1
ATOM 12827 N N . LEU H 8 33 ? 141.486 190.181 150.007 1.00 48.45 33 LEU K N 1
ATOM 12828 C CA . LEU H 8 33 ? 142.775 190.563 149.450 1.00 48.45 33 LEU K CA 1
ATOM 12829 C C . LEU H 8 33 ? 143.060 192.047 149.639 1.00 48.45 33 LEU K C 1
ATOM 12830 O O . LEU H 8 33 ? 144.203 192.420 149.917 1.00 48.45 33 LEU K O 1
ATOM 12835 N N . LEU H 8 34 ? 142.045 192.901 149.511 1.00 48.27 34 LEU K N 1
ATOM 12836 C CA . LEU H 8 34 ? 142.246 194.334 149.688 1.00 48.27 34 LEU K CA 1
ATOM 12837 C C . LEU H 8 34 ? 142.505 194.716 151.137 1.00 48.27 34 LEU K C 1
ATOM 12838 O O . LEU H 8 34 ? 143.087 195.775 151.384 1.00 48.27 34 LEU K O 1
ATOM 12843 N N . ALA H 8 35 ? 142.078 193.895 152.095 1.00 47.51 35 ALA K N 1
ATOM 12844 C CA . ALA H 8 35 ? 142.527 194.068 153.468 1.00 47.51 35 ALA K CA 1
ATOM 12845 C C . ALA H 8 35 ? 144.029 193.862 153.605 1.00 47.51 35 ALA K C 1
ATOM 12846 O O . ALA H 8 35 ? 144.653 194.500 154.457 1.00 47.51 35 ALA K O 1
ATOM 12848 N N . PHE H 8 36 ? 144.618 192.983 152.792 1.00 45.81 36 PHE K N 1
ATOM 12849 C CA . PHE H 8 36 ? 146.064 192.832 152.730 1.00 45.81 36 PHE K CA 1
ATOM 12850 C C . PHE H 8 36 ? 146.732 193.829 151.800 1.00 45.81 36 PHE K C 1
ATOM 12851 O O . PHE H 8 36 ? 147.908 194.145 152.003 1.00 45.81 36 PHE K O 1
ATOM 12859 N N . VAL H 8 37 ? 146.023 194.316 150.781 1.00 47.56 37 VAL K N 1
ATOM 12860 C CA . VAL H 8 37 ? 146.574 195.356 149.918 1.00 47.56 37 VAL K CA 1
ATOM 12861 C C . VAL H 8 37 ? 146.584 196.701 150.642 1.00 47.56 37 VAL K C 1
ATOM 12862 O O . VAL H 8 37 ? 147.538 197.474 150.517 1.00 47.56 37 VAL K O 1
ATOM 12866 N N . TRP H 8 38 ? 145.532 196.996 151.414 1.00 46.58 38 TRP K N 1
ATOM 12867 C CA . TRP H 8 38 ? 145.541 198.172 152.281 1.00 46.58 38 TRP K CA 1
ATOM 12868 C C . TRP H 8 38 ? 146.619 198.056 153.351 1.00 46.58 38 TRP K C 1
ATOM 12869 O O . TRP H 8 38 ? 147.297 199.037 153.673 1.00 46.58 38 TRP K O 1
ATOM 12880 N N . GLN H 8 39 ? 146.784 196.860 153.920 1.00 47.24 39 GLN K N 1
ATOM 12881 C CA . GLN H 8 39 ? 147.830 196.645 154.913 1.00 47.24 39 GLN K CA 1
ATOM 12882 C C . GLN H 8 39 ? 149.210 196.781 154.287 1.00 47.24 39 GLN K C 1
ATOM 12883 O O . GLN H 8 39 ? 150.172 197.175 154.955 1.00 47.24 39 GLN K O 1
ATOM 12889 N N . ALA H 8 40 ? 149.325 196.444 153.001 1.00 47.41 40 ALA K N 1
ATOM 12890 C CA . ALA H 8 40 ? 150.577 196.634 152.278 1.00 47.41 40 ALA K CA 1
ATOM 12891 C C . ALA H 8 40 ? 150.934 198.107 152.160 1.00 47.41 40 ALA K C 1
ATOM 12892 O O . ALA H 8 40 ? 152.093 198.497 152.341 1.00 47.41 40 ALA K O 1
ATOM 12894 N N . SER H 8 41 ? 149.941 198.943 151.866 1.00 47.75 41 SER K N 1
ATOM 12895 C CA . SER H 8 41 ? 150.156 200.327 151.475 1.00 47.75 41 SER K CA 1
ATOM 12896 C C . SER H 8 41 ? 150.166 201.284 152.660 1.00 47.75 41 SER K C 1
ATOM 12897 O O . SER H 8 41 ? 150.306 202.494 152.465 1.00 47.75 41 SER K O 1
ATOM 12900 N N . VAL H 8 42 ? 150.015 200.773 153.881 1.00 49.82 42 VAL K N 1
ATOM 12901 C CA . VAL H 8 42 ? 150.245 201.563 155.083 1.00 49.82 42 VAL K CA 1
ATOM 12902 C C . VAL H 8 42 ? 151.499 201.093 155.814 1.00 49.82 42 VAL K C 1
ATOM 12903 O O . VAL H 8 42 ? 151.826 201.605 156.871 1.00 49.82 42 VAL K O 1
ATOM 12907 N N . GLY H 8 43 ? 152.206 200.120 155.243 1.00 50.24 43 GLY K N 1
ATOM 12908 C CA . GLY H 8 43 ? 153.450 199.646 155.810 1.00 50.24 43 GLY K CA 1
ATOM 12909 C C . GLY H 8 43 ? 153.323 198.610 156.901 1.00 50.24 43 GLY K C 1
ATOM 12910 O O . GLY H 8 43 ? 154.303 198.368 157.612 1.00 50.24 43 GLY K O 1
ATOM 12911 N N . PHE H 8 44 ? 152.149 197.993 157.051 1.00 49.62 44 PHE K N 1
ATOM 12912 C CA . PHE H 8 44 ? 151.842 197.029 158.113 1.00 49.62 44 PHE K CA 1
ATOM 12913 C C . PHE H 8 44 ? 152.132 197.619 159.490 1.00 49.62 44 PHE K C 1
ATOM 12914 O O . PHE H 8 44 ? 152.764 197.007 160.352 1.00 49.62 44 PHE K O 1
ATOM 12922 N N . ARG H 8 45 ? 151.661 198.841 159.673 1.00 54.70 45 ARG K N 1
ATOM 12923 C CA . ARG H 8 45 ? 151.843 199.569 160.915 1.00 54.70 45 ARG K CA 1
ATOM 12924 C C . ARG H 8 45 ? 150.821 199.168 161.983 1.00 54.70 45 ARG K C 1
ATOM 12925 O O . ARG H 8 45 ? 149.678 198.825 161.682 1.00 54.70 45 ARG K O 1
ATOM 12934 N N . UNK I 9 1 ? 161.700 188.683 161.557 1.00 47.77 1 UNK N N 1
ATOM 12935 C CA . UNK I 9 1 ? 161.458 188.166 160.215 1.00 47.77 1 UNK N CA 1
ATOM 12936 C C . UNK I 9 1 ? 159.967 188.132 159.923 1.00 47.77 1 UNK N C 1
ATOM 12937 O O . UNK I 9 1 ? 159.173 187.735 160.769 1.00 47.77 1 UNK N O 1
ATOM 12939 N N . UNK I 9 2 ? 159.595 188.541 158.715 1.00 47.96 2 UNK N N 1
ATOM 12940 C CA . UNK I 9 2 ? 158.190 188.667 158.341 1.00 47.96 2 UNK N CA 1
ATOM 12941 C C . UNK I 9 2 ? 157.632 187.275 158.086 1.00 47.96 2 UNK N C 1
ATOM 12942 O O . UNK I 9 2 ? 157.898 186.667 157.047 1.00 47.96 2 UNK N O 1
ATOM 12944 N N . UNK I 9 3 ? 156.846 186.766 159.039 1.00 49.18 3 UNK N N 1
ATOM 12945 C CA . UNK I 9 3 ? 156.340 185.404 158.973 1.00 49.18 3 UNK N CA 1
ATOM 12946 C C . UNK I 9 3 ? 154.825 185.296 158.923 1.00 49.18 3 UNK N C 1
ATOM 12947 O O . UNK I 9 3 ? 154.319 184.246 158.510 1.00 49.18 3 UNK N O 1
ATOM 12949 N N . UNK I 9 4 ? 154.089 186.329 159.338 1.00 50.24 4 UNK N N 1
ATOM 12950 C CA . UNK I 9 4 ? 152.632 186.263 159.295 1.00 50.24 4 UNK N CA 1
ATOM 12951 C C . UNK I 9 4 ? 152.133 186.307 157.859 1.00 50.24 4 UNK N C 1
ATOM 12952 O O . UNK I 9 4 ? 151.179 185.611 157.496 1.00 50.24 4 UNK N O 1
ATOM 12954 N N . UNK I 9 5 ? 152.757 187.142 157.027 1.00 50.26 5 UNK N N 1
ATOM 12955 C CA . UNK I 9 5 ? 152.405 187.167 155.613 1.00 50.26 5 UNK N CA 1
ATOM 12956 C C . UNK I 9 5 ? 152.890 185.908 154.908 1.00 50.26 5 UNK N C 1
ATOM 12957 O O . UNK I 9 5 ? 152.201 185.381 154.029 1.00 50.26 5 UNK N O 1
ATOM 12959 N N . UNK I 9 6 ? 154.077 185.417 155.279 1.00 51.35 6 UNK N N 1
ATOM 12960 C CA . UNK I 9 6 ? 154.617 184.209 154.661 1.00 51.35 6 UNK N CA 1
ATOM 12961 C C . UNK I 9 6 ? 153.742 183.002 154.967 1.00 51.35 6 UNK N C 1
ATOM 12962 O O . UNK I 9 6 ? 153.502 182.157 154.099 1.00 51.35 6 UNK N O 1
ATOM 12964 N N . UNK I 9 7 ? 153.262 182.905 156.207 1.00 50.79 7 UNK N N 1
ATOM 12965 C CA . UNK I 9 7 ? 152.304 181.862 156.547 1.00 50.79 7 UNK N CA 1
ATOM 12966 C C . UNK I 9 7 ? 150.992 182.056 155.799 1.00 50.79 7 UNK N C 1
ATOM 12967 O O . UNK I 9 7 ? 150.377 181.082 155.352 1.00 50.79 7 UNK N O 1
ATOM 12969 N N . UNK I 9 8 ? 150.549 183.308 155.648 1.00 49.65 8 UNK N N 1
ATOM 12970 C CA . UNK I 9 8 ? 149.286 183.574 154.963 1.00 49.65 8 UNK N CA 1
ATOM 12971 C C . UNK I 9 8 ? 149.412 183.358 153.459 1.00 49.65 8 UNK N C 1
ATOM 12972 O O . UNK I 9 8 ? 148.481 182.864 152.813 1.00 49.65 8 UNK N O 1
ATOM 12974 N N . UNK I 9 9 ? 150.549 183.755 152.879 1.00 48.32 9 UNK N N 1
ATOM 12975 C CA . UNK I 9 9 ? 150.759 183.552 151.449 1.00 48.32 9 UNK N CA 1
ATOM 12976 C C . UNK I 9 9 ? 150.874 182.073 151.113 1.00 48.32 9 UNK N C 1
ATOM 12977 O O . UNK I 9 9 ? 150.347 181.620 150.091 1.00 48.32 9 UNK N O 1
ATOM 12979 N N . UNK I 9 10 ? 151.565 181.305 151.961 1.00 50.14 10 UNK N N 1
ATOM 12980 C CA . UNK I 9 10 ? 151.667 179.863 151.755 1.00 50.14 10 UNK N CA 1
ATOM 12981 C C . UNK I 9 10 ? 150.314 179.188 151.943 1.00 50.14 10 UNK N C 1
ATOM 12982 O O . UNK I 9 10 ? 149.999 178.200 151.270 1.00 50.14 10 UNK N O 1
ATOM 12984 N N . UNK I 9 11 ? 149.506 179.708 152.870 1.00 50.02 11 UNK N N 1
ATOM 12985 C CA . UNK I 9 11 ? 148.144 179.215 153.047 1.00 50.02 11 UNK N CA 1
ATOM 12986 C C . UNK I 9 11 ? 147.275 179.570 151.850 1.00 50.02 11 UNK N C 1
ATOM 12987 O O . UNK I 9 11 ? 146.379 178.810 151.468 1.00 50.02 11 UNK N O 1
ATOM 12989 N N . UNK I 9 12 ? 147.508 180.744 151.265 1.00 50.35 12 UNK N N 1
ATOM 12990 C CA . UNK I 9 12 ? 146.773 181.142 150.071 1.00 50.35 12 UNK N CA 1
ATOM 12991 C C . UNK I 9 12 ? 147.300 180.419 148.839 1.00 50.35 12 UNK N C 1
ATOM 12992 O O . UNK I 9 12 ? 146.579 180.249 147.849 1.00 50.35 12 UNK N O 1
ATOM 12994 N N . UNK I 9 13 ? 148.569 180.006 148.873 1.00 50.33 13 UNK N N 1
ATOM 12995 C CA . UNK I 9 13 ? 149.147 179.262 147.757 1.00 50.33 13 UNK N CA 1
ATOM 12996 C C . UNK I 9 13 ? 148.546 177.865 147.660 1.00 50.33 13 UNK N C 1
ATOM 12997 O O . UNK I 9 13 ? 148.388 177.317 146.563 1.00 50.33 13 UNK N O 1
ATOM 12999 N N . UNK I 9 14 ? 148.222 177.263 148.806 1.00 49.47 14 UNK N N 1
ATOM 13000 C CA . UNK I 9 14 ? 147.675 175.912 148.806 1.00 49.47 14 UNK N CA 1
ATOM 13001 C C . UNK I 9 14 ? 146.182 175.914 148.501 1.00 49.47 14 UNK N C 1
ATOM 13002 O O . UNK I 9 14 ? 145.602 174.872 148.180 1.00 49.47 14 UNK N O 1
ATOM 13004 N N . UNK I 9 15 ? 145.534 177.074 148.635 1.00 47.84 15 UNK N N 1
ATOM 13005 C CA . UNK I 9 15 ? 144.121 177.178 148.285 1.00 47.84 15 UNK N CA 1
ATOM 13006 C C . UNK I 9 15 ? 143.930 177.180 146.775 1.00 47.84 15 UNK N C 1
ATOM 13007 O O . UNK I 9 15 ? 143.107 176.428 146.239 1.00 47.84 15 UNK N O 1
ATOM 13009 N N . UNK I 9 16 ? 144.696 178.021 146.073 1.00 49.83 16 UNK N N 1
ATOM 13010 C CA . UNK I 9 16 ? 144.605 178.098 144.618 1.00 49.83 16 UNK N CA 1
ATOM 13011 C C . UNK I 9 16 ? 145.020 176.783 143.970 1.00 49.83 16 UNK N C 1
ATOM 13012 O O . UNK I 9 16 ? 144.424 176.350 142.978 1.00 49.83 16 UNK N O 1
ATOM 13014 N N . UNK I 9 17 ? 146.052 176.140 144.521 1.00 48.09 17 UNK N N 1
ATOM 13015 C CA . UNK I 9 17 ? 146.460 174.817 144.063 1.00 48.09 17 UNK N CA 1
ATOM 13016 C C . UNK I 9 17 ? 145.343 173.801 144.261 1.00 48.09 17 UNK N C 1
ATOM 13017 O O . UNK I 9 17 ? 145.063 172.985 143.378 1.00 48.09 17 UNK N O 1
ATOM 13019 N N . UNK I 9 18 ? 144.676 173.849 145.417 1.00 47.55 18 UNK N N 1
ATOM 13020 C CA . UNK I 9 18 ? 143.506 173.001 145.632 1.00 47.55 18 UNK N CA 1
ATOM 13021 C C . UNK I 9 18 ? 142.337 173.396 144.738 1.00 47.55 18 UNK N C 1
ATOM 13022 O O . UNK I 9 18 ? 141.428 172.585 144.526 1.00 47.55 18 UNK N O 1
ATOM 13024 N N . UNK I 9 19 ? 142.338 174.619 144.212 1.00 48.27 19 UNK N N 1
ATOM 13025 C CA . UNK I 9 19 ? 141.340 175.045 143.243 1.00 48.27 19 UNK N CA 1
ATOM 13026 C C . UNK I 9 19 ? 141.740 174.727 141.808 1.00 48.27 19 UNK N C 1
ATOM 13027 O O . UNK I 9 19 ? 140.957 174.117 141.075 1.00 48.27 19 UNK N O 1
ATOM 13029 N N . UNK I 9 20 ? 142.958 175.093 141.402 1.00 48.20 20 UNK N N 1
ATOM 13030 C CA . UNK I 9 20 ? 143.376 174.911 140.016 1.00 48.20 20 UNK N CA 1
ATOM 13031 C C . UNK I 9 20 ? 143.664 173.457 139.666 1.00 48.20 20 UNK N C 1
ATOM 13032 O O . UNK I 9 20 ? 143.873 173.147 138.488 1.00 48.20 20 UNK N O 1
ATOM 13034 N N . UNK I 9 21 ? 143.704 172.559 140.650 1.00 46.91 21 UNK N N 1
ATOM 13035 C CA . UNK I 9 21 ? 143.907 171.137 140.393 1.00 46.91 21 UNK N CA 1
ATOM 13036 C C . UNK I 9 21 ? 142.646 170.326 140.674 1.00 46.91 21 UNK N C 1
ATOM 13037 O O . UNK I 9 21 ? 142.725 169.187 141.133 1.00 46.91 21 UNK N O 1
ATOM 13039 N N . UNK I 9 22 ? 141.480 170.909 140.410 1.00 48.12 22 UNK N N 1
ATOM 13040 C CA . UNK I 9 22 ? 140.218 170.201 140.570 1.00 48.12 22 UNK N CA 1
ATOM 13041 C C . UNK I 9 22 ? 140.072 169.112 139.513 1.00 48.12 22 UNK N C 1
ATOM 13042 O O . UNK I 9 22 ? 140.760 169.121 138.488 1.00 48.12 22 UNK N O 1
ATOM 13044 N N . UNK I 9 23 ? 139.165 168.169 139.786 1.00 48.58 23 UNK N N 1
ATOM 13045 C CA . UNK I 9 23 ? 138.911 166.983 138.953 1.00 48.58 23 UNK N CA 1
ATOM 13046 C C . UNK I 9 23 ? 140.178 166.174 138.708 1.00 48.58 23 UNK N C 1
ATOM 13047 O O . UNK I 9 23 ? 140.461 165.219 139.425 1.00 48.58 23 UNK N O 1
#

Solvent-accessible surface area: 72324 Å² total; per-residue (Å²): 148,110,92,147,53,12,91,107,1,22,22,23,149,40,148,80,2,27,0,7,42,0,13,28,8,96,36,32,46,34,53,6,104,85,24,69,70,79,5,28,70,43,14,33,32,5,6,16,32,14,74,170,58,13,3,5,4,0,46,128,81,28,15,49,104,24,0,0,1,4,5,0,0,0,6,17,7,0,22,38,47,16,9,29,41,80,7,88,74,101,101,54,10,32,45,20,0,0,7,1,3,41,7,1,54,45,57,10,44,1,30,83,12,39,8,7,8,4,33,0,0,0,37,54,19,13,0,12,2,22,2,2,12,9,45,7,2,70,6,17,28,21,26,1,22,14,43,22,8,0,54,1,23,4,0,7,16,36,2,28,5,19,14,62,0,0,40,24,14,22,102,12,22,4,6,0,34,3,7,24,19,0,11,35,44,35,45,48,4,57,39,0,20,97,11,0,5,96,46,0,12,46,6,0,0,27,27,12,3,15,67,149,116,47,148,22,10,61,13,2,67,11,72,8,69,127,126,88,95,24,10,0,25,50,2,90,66,2,10,21,76,4,9,59,2,32,22,50,21,3,3,0,14,2,2,0,0,9,27,31,37,9,32,17,10,12,99,61,11,75,1,57,130,36,87,50,2,25,3,5,2,6,1,0,5,62,0,1,8,0,0,3,2,20,48,16,85,78,17,102,67,68,139,253,131,164,69,84,20,111,137,21,101,8,72,42,82,2,62,103,33,71,112,76,3,118,62,11,16,100,26,0,61,47,2,73,114,9,25,83,88,22,38,48,90,49,38,50,10,1,10,6,2,0,9,30,2,77,25,0,0,41,24,0,63,61,13,25,15,23,0,134,136,9,32,5,19,28,50,91,108,87,145,107,19,38,138,138,0,0,12,15,22,0,64,39,74,68,102,97,18,36,111,7,98,118,38,5,61,128,43,100,95,129,86,107,165,141,103,76,84,56,86,1,86,111,46,15,106,52,0,99,122,19,59,20,58,0,10,95,47,2,23,28,141,176,30,61,0,4,3,20,42,50,108,31,0,41,87,8,82,41,79,25,16,81,40,59,142,36,91,53,14,175,65,73,117,40,36,4,5,36,0,6,94,41,19,40,88,0,74,99,14,38,115,19,0,85,101,44,21,153,90,154,128,55,89,24,25,82,86,5,62,29,21,27,101,135,40,46,29,12,57,116,34,3,26,49,2,3,74,9,22,14,33,4,12,20,17,1,1,0,4,5,5,25,28,23,57,111,11,52,3,68,91,2,3,35,144,71,6,128,57,6,71,89,108,69,67,50,61,37,99,1,24,67,92,7,49,48,29,0,0,2,8,2,10,0,1,0,2,0,0,16,3,1,23,106,16,103,36,49,3,0,24,0,8,0,38,5,85,9,10,4,0,46,10,32,4,70,7,56,119,38,84,70,8,73,8,66,43,10,18,6,14,2,76,64,10,24,9,2,0,25,12,133,126,40,82,11,60,0,0,15,14,67,113,117,71,80,16,151,56,1,2,99,113,26,39,2,40,0,24,1,48,0,38,87,25,58,61,79,87,35,78,72,35,168,34,0,42,94,18,0,118,62,12,12,34,4,5,3,2,66,46,56,125,89,78,43,126,13,70,27,36,37,26,2,1,8,0,0,41,23,0,19,92,39,9,23,86,0,6,70,98,36,63,18,42,20,89,46,21,5,71,10,92,0,84,86,26,33,124,114,17,84,40,33,95,91,26,10,33,3,45,117,27,23,125,24,24,35,60,53,46,90,4,3,0,29,47,57,0,38,99,34,31,112,39,3,50,84,13,25,94,22,0,0,31,3,5,60,9,1,12,100,2,58,95,99,96,48,0,4,48,43,52,1,39,27,0,0,73,20,0,20,59,15,49,16,12,21,84,29,6,103,22,94,49,24,120,32,0,23,38,56,0,43,56,78,39,107,26,12,49,101,63,19,106,21,0,100,92,41,40,126,137,6,52,60,87,12,169,56,114,129,94,22,53,36,88,66,72,42,24,24,9,47,46,80,0,63,107,43,15,92,97,0,70,130,13,49,78,52,2,20,36,0,37,132,149,47,0,8,1,7,5,59,12,126,39,0,0,52,36,67,74,0,96,118,18,28,97,75,64,151,81,14,53,12,28,92,125,66,77,110,22,15,47,45,19,69,41,16,40,14,78,40,5,46,13,18,0,0,14,66,34,74,80,0,63,80,50,51,64,23,0,83,130,52,45,126,39,72,22,81,184,167,19,62,111,30,54,25,36,43,8,16,5,34,82,2,74,66,21,18,98,67,0,28,101,13,64,55,38,3,30,32,5,4,64,7,10,2,31,40,0,5,16,0,1,0,6,2,16,13,1,0,0,6,0,31,6,0,0,43,16,28,139,85,64,110,54,132,54,149,33,10,52,135,5,85,87,26,34,12,4,1,10,35,45,12,4,24,11,13,42,15,72,1,13,0,4,72,54,0,40,30,214,62,3,7,42,46,89,66,1,77,140,57,36,82,97,36,2,55,141,18,0,33,75,2,47,50,20,24,60,30,23,7,26,6,44,47,39,32,73,105,88,44,55,44,17,2,2,6,122,17,0,1,35,60,22,37,98,0,17,63,85,62,14,18,44,39,87,48,30,2,25,3,42,1,35,62,51,34,30,17,7,1,20,105,167,158,144,138,82,23,94,95,0,74,112,123,42,109,49,2,10,0,100,7,2,92,51,15,71,64,18,30,84,69,10,98,26,7,57,98,27,0,1,0,2,11,5,3,39,114,13,7,26,3,0,0,0,39,1,2,28,9,40,112,20,3,1,2,5,9,1,0,11,29,101,26,20,40,28,90,2,64,57,193,6,124,44,4,86,47,70,80,48,107,12,2,38,10,6,0,8,1,1,52,7,0,48,42,14,15,96,4,46,68,0,46,7,78,3,4,20,25,0,0,71,83,38,31,14,55,2,38,7,0,7,6,37,0,0,50,8,2,42,26,33,0,18,29,28,21,0,0,64,4,0,25,1,8,2,1,1,0,3,30,9,35,0,0,54,22,6,12,87,13,0,6,8,0,6,3,6,24,21,4,1,17,43,45,38,76,5,59,95,5,17,94,17,0,6,100,19,0,12,61,8,0,4,10,0,12,3,0,0,31,69,57,85,123,28,64,11,11,42,107,1,87,0,12,70,91,7,18,106,0,8,9,47,118,22,4,43,101,0,29,26,11,4,132,11,114,25,61,82,71,49,108,128,20,0,77,68,0,15,89,25,3,12,45,3,38,18,46,21,0,16,1,11,0,1,0,0,6,12,1,28,4,53,24,44,44,88,5,59,98,102,34,91,142,54,116,102,7,37,0,2,4,10,46,4,31,74,6,0,37,0,0,8,5,12,0,0,51,49,4,1,36,59,57,146,10,64,14,18,94,15,5,6,2,28,22,78,131,147,193,118,113,52,68,114,64,86,70,53,43,58,93,41,0,73,97,33,4,66,88,7,100,0,17,87,38,18,13,4,4,72,21,103,84,9,68,130,139,192,81,56,170,119,90,49,96,58,39,133,42,86,50,63,41,45,35,102,0,0,44,23,4,5,128,141,34,155,105,83,121,93,65,63,93,83,47,97,116,59,86,70,112,50,58,19,26,40,87,122,4,55,75,64,26,132,78,33,28,73,83,86,143,88,102,15,98,104,11,60,68,15,17,70,59,27,99,83,100,108,97,104,47,79,87,156,21,56,93,41,57,72,133,78,98,36,36,42,58,66,39,63,64,68,60,64,49,63,62,59,44,70,99,27,70,89

InterPro domains:
  IPR000484 Photosynthetic reaction centre, L/M [PF00124] (1-282)
  IPR000484 Photosynthetic reaction centre, L/M [PR00256] (73-101)
  IPR000484 Photosynthetic reaction centre, L/M [PR00256] (106-128)
  IPR000484 Photosynthetic reaction centre, L/M [PR00256] (161-187)
  IPR005867 Photosystem II protein D1 [TIGR01151] (1-322)
  IPR036854 Photosystem II protein D1/D2 superfamily [G3DSA:1.20.85.10] (106-268)
  IPR036854 Photosystem II protein D1/D2 superfamily [SSF81483] (1-307)
  IPR055265 Photosynthetic reaction centre, L/M, conserved site [PS00244] (155-181)
  IPR055266 Photosystem II protein D1/D2 [PTHR33149] (10-309)

Organism: Synechococcus sp. (strain ATCC 29403 / PCC 7335) (NCBI:txid91464)

B-factor: mean 31.01, std 12.09, range [9.27, 68.96]

Radius of gyration: 37.91 Å; Cα contacts (8 Å, |Δi|>4): 3219; chains: 9; bounding box: 113×101×88 Å

Sequence (1667 aa):
TWDRFCNWVTSTENRLYIGWFGVLMLPLLGVSITVFVTAFIAAPPVDIDGIREPLSGSLLYGNNIITAAVVPTSNAIGLHFYPIWEAATLDEWLYNGGPYQMIAFHYIPALLCYLGREWELSYRLGMRPWICIAYSAPVAATISVFLIYPIGQGSFSDGLPMGISGTFNFMFVFQAEHNILMHPFHMLGVAGVLGGSLFCAMHGSLVTSSLVNILAAHGYFGRLIFQFNNSRQLHFFLAAWPVVCIWFVALGISTMAFNLNGFNFNHSVLDSQGRVLPSWADVVNRASLGFEVMHERNAHNFPRVHTSVLNDPGRLIAVHIMHNALCAGFAGSMLLFELALFDPSDPVLNPMWRQGCFLMPFVSRLGVVNSWQGWSVTGETFTNPGFWTFETVAIAHIIFSGLSFLAACWHWVYWDVDLPKVFGIHLTLAGILCFGFGAFHLTGLFGPGMWVSDPLGLTGHIQGVAPEWGAAGFDPHNPGGVVAHHIALGIVAIIGGLFHIFVRGNIEGTLASGLAVFFSGAFIAAGTMWYGTATTPIELWGPTRYQWDQGFFQQAISRQVKASISDGKSPSEAWSEIPTKLAFYDYIGNSPAKGGLFRVGRMVDGDGLPTGWLGHPVFKDGEGRELTVRRMPNFFENFPVVLFDQDGIVRADIPFRQAESKYGIEQTGVTVSFYGGELDGQTFSDPKDVKKYARRAQLGEPFEFDRSVYDSDGLFRTSNRGFFAFFHVIFGLLWFFGHIWHGLRALFQDVFSPGYDEATSGYAWWAGNARLITPELTGRFLGAHVAHAGLVALWAGGMLLFEVSHFNLSKPMYEQGCILMPHIATLGIGVGQSGEITSMFPFFAIGVAHLIGSAVLGIGGMYHAIKGPEKLYGFFQFDWTDRAKVAQILGFHIAILGIFALLFAAKAMYWGGLYDPWAPGGGDVRLVTNPTLDPRIIFGYLIKRPTGGEGWIVSVNNLEDIIGGHIWIGCILIAGGIWHILVPPLRWTYNLFPWTGETYLSQSLGNVAGQAFIAAAFIWFNNTAYPSVFYGPTVPESSQAQSFVFLMRDQGGLGKYLQRSPTGEIIFGGETMRFWDARAPWLEPLRGKNGLDLDKLQHDVQPWQLRRAAEYMTHSPIGSLNSVAGLAFNYVSPRTWLASAHFIFGFFFLVGHLWHAGRARAAAAGFETGLDRIKQLDDWLKRDRFVFIGWSGLLLFPCSFLAIGAWFTGTTFVTSWYTHGLVSSYLEGCNFLTVAVSTPAESMGHSLLLLWGPEASGDFVRWCQIGGLWTFTALHGVFGLIGFMLRQIEIARLVGIRPYNAIAFSAPIAVYCATFLIYPLGQSSWFFGPGFGVSAIFRFLLFFQGFHNYTLNPFHMMGVTGVLGGALLCAIHGATVQNTLFRDNQSKNTFKGFSTDQGEETYSMVTANRFWSQIFGIAFSNKRWLHFFMLFVPVTGLWMSAIGMAGLAFNLRAYDFVSQEIRAAEDPEFETFYTKNILLNEGLRAWLSEMDQPAKKFVFPDEVLPRGFRYWIIHSITIPALFIAGWLFVSTGLAYDAFGTPRPNEYYPSFTIRWLAIHALAIPSVFFLGSIAAMQFIQRMVTLKIVVYLTVSFFVGLFIFGFLSGDELPEAYRAFGPLIDVLPILPIFFLLLAFVWQASVGFR

Secondary structure (DSSP, 8-state):
-HHHHHHHHT-S-SSS--HHHHHTTHHHHHHHHHHHHHHHHHPPPB-TTSSS--B--SGGGT--TTT-EEPPPPTTTTTB---GGGSSSHHHHHHTTHHHHHHHHHHHHHHHHHHHHHHHHHHHTT--STHHHHHHHHHHHHHIIIIIHHHHHT-GGGSPPEEHHHHHHHHHHHHHHH-GGG-HHHHHHHHHHHHHHHHHHHHHHHHHTT---HHHHHHHHHHHS-----HHHHHHHHHHHHHHHHHHHHHHHHHHTTT------TT--B-SSS-B--BHHHHHHHHHHHHHHHH-SS-SS--/-TTGGGTT-SHHHHHHHHHHHHHHHHHHHHHHHHHHHH---S-TTTS-GGGTT-SSHHHHHHTT--B-TTS-BSSS---SS--S--HHHHHHHHHHHHHHHHHHHHHHHH-----TTTHHHHHHHHHHHHHHHIIIIIITSTTS--EEE--TTSSS-EEE------SGGGGSTT-HHHHHHHHHHHHHHHHHHHHHHHH----HHHHHHHHHHHHHHHHHHHHHHHHH--TTS-HHHH---HHHHHTTHHHHHHHHHHHHHHHHT--HHHHHHTS-HHHHHHSBGGGSGGG-BTT--S-GGGTT-EEEEE--EEEEE-TT--EEEEPPPPTT-SS---EEE-SSS-EEEE--SS-TT-SS-HHHHT-EEEEESSTTTT-EE-SHHHHHHHHHHHTTBS-EEEESTTTT--SPPPP-HHHHHHHHHHHHHHHHHHHHHHHHHHHHTTTT--/--SSHHHHS--GGGGGGGGSSGGGHHHHHHHHHHHHHHHHHHHHHHHHHHHHT--SSS-STTTT-SSHHHHHHTTTTB-GGG-BS-SHHHHHHHHHHHHHHHHHHHHHHIIIIIS-SS--GGG---TT-HHHHHHHHHHHHHHHHHHHHHHHHHHHTSS-EEETTSSSS-EEE---S----HHHHTHHHHS-SSBTT-TTTT--SHHHHHHHHHHHHHHHHHHHHHHHHSPPPGGGSSSS--SHHHHHHHHHHHHHHHHHHHHHHHHH-SSSS-HHHH---HHHHHHHHHHHHHHHH----SSSEEE-TT--EEE-GGGGGGTT---TTTGGGB-SSBB-TTHHHH---HHHHHHHHHHHTT--SS-SSS------S---HHHHHHHHHHHHHHHHHHHHHHHHHHHHHHHHT-SS-B--/--HHHHHHT--SSS--TTTHHHHHHHHHHHHHHHHHHHHH--BHHHHSBB-STTTT--TTT-EEPPPPGGGTT----TTSTTTTT-HHHHHHTTHHHHHHHHHHHHHHHHHHHHHHHHHHHHT---HHHHHHHHHHHHHIIIIIIHHHHSSSGGGS--EEHHHHHHHHHHHHHHH-TTT-HHHHHHHHHHHHHHHHHHHHHHHHHHTBBP-S--SS-TTSS-TTT-STTB-HHHHHHHHHHHTS-----HHHHHHHHHHHHHHHHHHHHHHHHHHTTT-B----HHHHHHHHH-TT---HHHHHHHHHHHHHHHHHHHH-TTTT----TTTS----/--SHHHHHHHHHHHHHHHHHHHTSHHHHHHTPPPTTSSS--/--HHHHHHHHHSHHHHHHHHHHHHHTT---/--HHHHHHHHHHHHHHHHHHHHHHH--/---SGGGTTHHHHHHGGGSHHHHHHHHHHHHHHTT--/---HHHHHHHHHHHHHHHHHT--

Foldseek 3Di:
DVVVVVCVQLDPPDPDRQHPLNVLACVLCVQLVVLFVCQQAPQAFAQQAQPPPTHAAHNVVPDDQQRHWQAWFHVVCFPPDQACVPDPDNNSCSHRSVSLSRNLVSVLSNLVSVLVSQQSVCVVVVHDRCVSVLSVLVSLQQCLQQPLLSVLQRGSNLHQTGGNVSNVLSVLQCCLQFVLVQAVLVVLLVCLVVVLVVLVVVVVCLVVVPPCDVPVSQVVVCVVDPRCPPVVVSVVCSSCRNRVSSNSSSVVSNVCSNPPGGDQCVQVDADPVGHRDDDVSVVSNVVSNVSNVVVDPDDPPDD/DPVCPCQVADLLVVLVVLLVLLVVLLCLLVLLVVLVVQDDQQDLQQCASQQFLNQNLLVCQQQAAFDDCCQGGRQGGGHPGSDDRHSNVSSVVSNVSSVVSVVVSVCSNVPVPDDPLADVLVVLLVVLVVLLCCLPARQQVVPHFHGWADDLLQNRIDTDHEAADQDPVLVQQARSNVSSVVSNVVSVVSNVVSVCSRPPGDRVLQVVLVVLVVQLVVLLVVLVCLQVDGRSNRCSSNNDHLVCQVVVVLVVVLVVQQVVVVVVPDDQLVSQQPQDQSSQVSFFQLRYQLQADPPPDGGQCLAQHRFPKFAADKWKAWPVRFTWAWAADRSVDNDDWTFIAGPVGDTQATCDDVPDDDPRHCVNRQMKIAGHHMDRHPDIGRDRVVVVVVSRQCNRGTHTDHDCPVNVHDNGRHGTSSSVSSVVSNVVSVVSVVVSVVSNCCVVPVPVVD/DLQACPVQVDHPVRRVVSCQALLQVLLVLLQVLQVLLVVLLCLLVVLVVLLVQDDQPDQAFLRLDDNVLLCVQLVQQAFFLGHGRDCVSSNVSSVVSNVSSVVSNVSSCCSNPVDHRHDDDLSRDALQPQLNVLLVVLVVLLVLLVVLVVSLCCQQPVFHGWFCLPPPRIGGDRLNAAPLPVCLQCVLQVFDCDPLGNRNLPPAGVSSVSNNSNVSSVVSNVSSVCSNVDGDDPVPPPPFRSGDLQVLLVVLLVLLVVLLSVLSNLQAHCGSRPCSNQNDHQLLLVQLQLLVVLVVVPCVPDPQWDQQPVGATAGDDPSSVSQSHDGSLQVVQQDDRGGHPVCSNPVHDVVSNVVSVQSNLVYQPDDPPVARGNPGNDDTNSNVSSVVSNVSSVVSNVVSVVSRVLSRCVVVPANPHDDD/DVVVQDVQQDDDPDHQGPLNVQQVVLVCQLVVLFLVQQAPFAQCLAQVGGAHVVSVDDQQRHWLAWFHLVCWADLLPCCDPQNNVPVNSSSHRSNSLSSNLVSVLRNLVSVLVVLVVVCVVVVHDSLVSVLSVLVSLLSCLQQPLQQNLPGGSNLGAIGGNVSVVVNVLLCCLQFVLVPAVLLVLLVQLVVVLVVLVVLVVVLQVVQFDQQDPDPDCPDRVCVVVPSVRGDLVVSQVVCCVPVVGDDNDPVVSVVCSSCRNSSSSNSVSVSSSCCSNPNHDDPPVVQVVCCVVDVVGDDVVVVSNLVSQLSCVVPCCSSRVVVNDDDPPVNHDDPD/DVVPVCVVVVVVVVVVVVCCPVVPVVCVVVVPDDPVGPDPD/DPDVVVVCCVVVVVVVVVVVVVVVVVPDDD/DVVVVVVVVVVCVVVVVCVVVVPVVPD/DDDDVCVVCPVVVVCVVCPVVVVVVVVVVVCVVVVVD

Nearest PDB structures (foldseek):
  7sa3-assembly1_C  TM=1.002E+00  e=1.003E-64  Synechococcus sp. PCC 7335
  8eqm-assembly1_c  TM=9.761E-01  e=4.105E-56  Synechococcus sp. PCC 7335
  7n8o-assembly1_C  TM=9.622E-01  e=6.360E-45  Synechocystis sp. PCC 6803 substr. Kazusa
  6wj6-assembly1_C  TM=9.840E-01  e=2.907E-43  Synechocystis sp. PCC 6803 substr. Kazusa
  8c29-assembly1_c  TM=9.505E-01  e=1.921E-42  Picea abies